Protein AF-0000000081136548 (afdb_homodimer)

Foldseek 3Di:
DQKPKDWDFAWFDALNDIDGLVLVQLLCCQLAVHHRPDPDSPPDDAQAAALLSLLSCLQGGPLSPPDDSNPPPDHADYSVLSNVLSVLLVVLVVVLCVVVVPDDLQVCQQDPVSLVVSLVSSCVVVLVLVPDDDDPNCVNCVVRWDNDPPDICVSVSSSSSSNSNQARAPQVSVVVGVVGTFIWTFIWDDDPPPRQPKIKTKAAQAKKKWKDQQLLRDIFMDSFVLRNLVVVPDDNVPSPCVPDPPPPDPLRFMKMAIADHLVMDMDMDHPGDPPDPARDGGNVCRPDDDADRHDPDGDDDPVRVVRIDGQPPDPQHDHADDDDPFLLLVLLLQQLQLLVVLVVQCVDPHPLVVLLVVVLVLLVVLLVCVLVCVDPDDPQEAAEEEEEDFLQLLLVVLLQVLLCVQFVLHHHDRDYLQQVCQQQQDPDHHDDPPDPDHPVSHDLAAHQYEYEDAFLAASSSVLVQLLSVLRHPRYHYHYQGPVGHGHSRLFQLDQNSSLSSLSSSLVSSLSSLLSQLVALSSCVSRVGLDFLLLSQQLVQQSVLLSVLSCLLSQAHNVSHGHDPLSNLLLLLLLLLLVVVLCLLCLLVVLVVVLVVVVVVVVPDPDPDPCPVCVVVVVVCSVCSSVVSSQVVCVVVVHDSQADQAAEEEEEEEQSVSLQSSLQSNLQLLCQPPDRSRHYHYHYDYLLPCCQVPPLVPQEGRYEYEYEAEDLLAVLCLVVNVSSVVSVVSSQPDYDPRHGHHYAYDAPFDGSHRDRSHFAALSNVVLCVVVVNPPPLPPPDPDDDPPPPPDPDDDDDDDDDDDDDDDDDDDDDDDCPPDPPPVPPCPVSCVSSCVVVVVNPPPPVVVPPPRDDSVVSNVSLVVLVVVLVQLLPVVPDHPPVDPVVVVCVVCCLVVLLVVLVCLVCVLPPVNPQWAALVSQVVSVCVVPVPQDSVRSVVLQCSLPSVNPNTHHSVSSSVSSSPPPPRVVVRPPDQCADPVRDNHSHHDPDSHSCPVVQVVPDPRRRSSVSSVSNSSSSVVCRSSRRSSSSSSSSSSSSVSSSVVSQVVVCVVVVHPPHDRSSDHPPVPSCPSRDDPRRSSSSSVSSVVSSVVVVVVVVVVVCVVVVVVVCCVVVVVPPPPPPDPDPPDPDD/DQKPKDWDFAWFDALNDTDGLVLVQLLCCQLAVHHRPDPDSPDDDAQAAALLSLLSCLQGGPLSDPDDSNPPPQHADYSVLSNVLSVLLVVLVVVLCVVVVPDDLQVCQQDPVSLVVSLVSSCVVVLVLVPDDDDPNCVNCVVRWDNDVPDTCVSVSSSSSSNSNQQVAPQVSVVVRVVGTFIWTFIWDDDPPPRQPKIKTKAAQAKKKWKDQQLQRDIFMDSFVLRRLVVVPDDRVPSPCVPDPPPPDPLRFMKMAIADHLVMDMDMDHPGDPPDPARDGGNVCSPDDDADNHDPDGDDDPVRVVRIHGQPPDPQHDHADDDDPFLLLVLLLQQLQLLVVLVVQCVDPHPLVVLLVVVLVLLVVLLVCVLVVVDPDDPQEAAEEEEEDFLQLLLVVLLQVLLCVQFVLHHHDRDYLQQVCQQQQDPDHHDDPPDPDHPVSHDLAAHQYEYEDAQLAFSSSVLVQLLSVLRHPRYHYHYNGPVGHGHSRLFLLDQNSSLSSLSSSLVSSLSSLLSQLQALLSCVSRVGLDFLLLSQALVQQSVLLSVLSCLLSQAHNVSHGDDPLSNLLLLLLLLLLVVVLCLLCLLVVLVVVLVVVVVVVVPDPDPDPCPVCVVVVVVCSVCSSVVSSQVVCVVLVHDSPADQAAEEEEEEEQSVSLQSSLQSNLQLLCQPPDRSSHYHYHYDYLLPCCQVPPLVPQEGRYEYEYEAEDLLAVLCLVVNVSSVVSVVSSQPDYDPRHGYHYAYDAPFDGSHRDDSHFAALSNVVLCVVVVNPPPLPPPDPDDDDDPPPPPDDDDDDDDDDDDPPDPDDDDDDDDPDDDPPVPPCPVSCVSSCVVVVVNPPPPVVVPPPRDDSVVSNVSLVVLVVVLVQLLPVVPDHPPVDPVVVVCVVCCLVVLLVVLVVLVCVLPVVNPQWAALVSQCVSVCVVPVPQDSVRSVVLQCSLPNVNPNTHHSVSSSVSSSCPPVNVVSRPPPQCADPVRDRHSHHDPDSHSCPVVQVVDDPRRRSSVSSVSNSSSSVVCRSSRRSSSRSSSSSSSSVSSSVVSQVVVCVVVVHPPHDDSSDHPVNPSCVSRDDPRRSSSSSVSSVVSSVVVVVVVVVVVCVVVVVVVCCVPVVPPPPPPPPDPPPDPDD

Sequence (2258 aa):
MLYPFSGDFEFYKIGGKYYDCEAIQDWLVRALHVPMPATVDSAAIAVQGCFALSVRYAVCFELGGDTSPRDASVRYPTMMQYEAIGKIFEKVLDEMVMENRIKTLEQISSSTTKRKNLCEMVKDELMPLFVGDSNSIVSCLENFVTFDEEGGNFDQFVKATGDAFLDNDLLNTVRIFLKNAKGSFGLCVTTSLDAHWQVAMAAKGQTLCIAFYPRKGLICYGSEQAAVKAGLNYVTPQGQSNWGSDFKCVDEDAVRFDLDDLGGEIALLDWGYAGDNEPAVSPPNRALPVCKLMGNAMNKSSSLIKRLVTLENNEFIKPLLDDCDYPVLGDIQDIPKICHNTQEDWKDVGLNRMSSWHLKQCIKRRLKGKVDGSIENHAGQIDILVTGCEVSLWLAEQFVADLQKCFPKLYVKAVSSNKLLGLFGQELSMPTIGFPYSQKGMDLKDPIVLIISHSDGTFAPLACSNLLQSFSSSIFAVCSEWDTQVGVRPAEPCSISVVATHQLLTYIFAQICMTILSDPNFRYVTGSVINERDLQTLERLNADNIKALERIVGVDKQGTKLHDTLLHKEAELRAAGDIWSEHILENAKAYIMTFIYIVVTVTIGYPLISGMQTLLDSEMKDTTTSLAPLIRSSTFGRNKRHRMVGRTVVIGDPCPWVAQSAEAFLSKIFACSYSIAGLNVLRGNPADHLVHRHTHRVVRGSLLVCGRPDGRLTALTTLEASTCLAVNQASSIQSIGGTCESIAIGHNKTIFLESFRPLFLCEKLLAESEGVKTKSNDMALTAAGNLKVTPSAFADDSKGTGSSKSFSLLRKSSTATEGDSLNSSSRLSSLIKRKSSQVTSSDDDNLATHRSSAALIGAYANMEKEAKSKASKVGDHDKFNIDGIIEEMIKERAGVDKYRKIFEEIDVDGSGELDFDEFVEAYKRINPNVSLSQLEQMFKEADLDGGGTLDFDEFVQMAKMPQVEELGKLSVQNRDDRGLAQVMPSEERYFGEELRKTAPKGTGAFLMSQSQHLVMELYESRIASMQRFVAMTVMFHQMGSRVQQFFPNISFGYLGYRMDRTHSIMRIATTASPVSGADVRDRMVELLLRHKIQKAVNLFSRKYIQWRNAKYGISLSRGNTPLSETKSEMLYPFSGDFEFYKIGGKYYDCEAIQDWLVRALHVPMPATVDSAAIAVQGCFALSVRYAVCFELGGDTSPRDASVRYPTMMQYEAIGKIFEKVLDEMVMENRIKTLEQISSSTTKRKNLCEMVKDELMPLFVGDSNSIVSCLENFVTFDEEGGNFDQFVKATGDAFLDNDLLNTVRIFLKNAKGSFGLCVTTSLDAHWQVAMAAKGQTLCIAFYPRKGLICYGSEQAAVKAGLNYVTPQGQSNWGSDFKCVDEDAVRFDLDDLGGEIALLDWGYAGDNEPAVSPPNRALPVCKLMGNAMNKSSSLIKRLVTLENNEFIKPLLDDCDYPVLGDIQDIPKICHNTQEDWKDVGLNRMSSWHLKQCIKRRLKGKVDGSIENHAGQIDILVTGCEVSLWLAEQFVADLQKCFPKLYVKAVSSNKLLGLFGQELSMPTIGFPYSQKGMDLKDPIVLIISHSDGTFAPLACSNLLQSFSSSIFAVCSEWDTQVGVRPAEPCSISVVATHQLLTYIFAQICMTILSDPNFRYVTGSVINERDLQTLERLNADNIKALERIVGVDKQGTKLHDTLLHKEAELRAAGDIWSEHILENAKAYIMTFIYIVVTVTIGYPLISGMQTLLDSEMKDTTTSLAPLIRSSTFGRNKRHRMVGRTVVIGDPCPWVAQSAEAFLSKIFACSYSIAGLNVLRGNPADHLVHRHTHRVVRGSLLVCGRPDGRLTALTTLEASTCLAVNQASSIQSIGGTCESIAIGHNKTIFLESFRPLFLCEKLLAESEGVKTKSNDMALTAAGNLKVTPSAFADDSKGTGSSKSFSLLRKSSTATEGDSLNSSSRLSSLIKRKSSQVTSSDDDNLATHRSSAALIGAYANMEKEAKSKASKVGDHDKFNIDGIIEEMIKERAGVDKYRKIFEEIDVDGSGELDFDEFVEAYKRINPNVSLSQLEQMFKEADLDGGGTLDFDEFVQMAKMPQVEELGKLSVQNRDDRGLAQVMPSEERYFGEELRKTAPKGTGAFLMSQSQHLVMELYESRIASMQRFVAMTVMFHQMGSRVQQFFPNISFGYLGYRMDRTHSIMRIATTASPVSGADVRDRMVELLLRHKIQKAVNLFSRKYIQWRNAKYGISLSRGNTPLSETKSE

Nearest PDB structures (foldseek):
  2aao-assembly3_A  TM=7.465E-01  e=2.586E-02  Arabidopsis thaliana
  3e3r-assembly2_B  TM=7.032E-01  e=3.533E-02  Homo sapiens
  1a2x-assembly1_A  TM=5.714E-01  e=5.046E-02  Oryctolagus cuniculus
  4ohp-assembly1_A  TM=4.577E-01  e=5.939E-03  Homo sapiens
  3t3u-assembly1_A  TM=5.244E-01  e=1.471E-01  Toxoplasma gondii

Radius of gyration: 42.16 Å; Cα contacts (8 Å, |Δi|>4): 3609; chains: 2; bounding box: 130×146×115 Å

Structure (mmCIF, N/CA/C/O backbone):
data_AF-0000000081136548-model_v1
#
loop_
_entity.id
_entity.type
_entity.pdbx_description
1 polymer 'EF-hand domain-containing protein'
#
loop_
_atom_site.group_PDB
_atom_site.id
_atom_site.type_symbol
_atom_site.label_atom_id
_atom_site.label_alt_id
_atom_site.label_comp_id
_atom_site.label_asym_id
_atom_site.label_entity_id
_atom_site.label_seq_id
_atom_site.pdbx_PDB_ins_code
_atom_site.Cartn_x
_atom_site.Cartn_y
_atom_site.Cartn_z
_atom_site.occupancy
_atom_site.B_iso_or_equiv
_atom_site.auth_seq_id
_atom_site.auth_comp_id
_atom_site.auth_asym_id
_atom_site.auth_atom_id
_atom_site.pdbx_PDB_model_num
ATOM 1 N N . MET A 1 1 ? -8.266 -45.969 -10.516 1 27.8 1 MET A N 1
ATOM 2 C CA . MET A 1 1 ? -7.23 -45.344 -9.711 1 27.8 1 MET A CA 1
ATOM 3 C C . MET A 1 1 ? -7.758 -44.062 -9.078 1 27.8 1 MET A C 1
ATOM 5 O O . MET A 1 1 ? -8.406 -43.25 -9.75 1 27.8 1 MET A O 1
ATOM 9 N N . LEU A 1 2 ? -8 -44.125 -7.859 1 37.31 2 LEU A N 1
ATOM 10 C CA . LEU A 1 2 ? -8.414 -42.969 -7.109 1 37.31 2 LEU A CA 1
ATOM 11 C C . LEU A 1 2 ? -7.215 -42.062 -6.781 1 37.31 2 LEU A C 1
ATOM 13 O O . LEU A 1 2 ? -6.172 -42.562 -6.344 1 37.31 2 LEU A O 1
ATOM 17 N N . TYR A 1 3 ? -6.996 -40.875 -7.379 1 41.59 3 TYR A N 1
ATOM 18 C CA . TYR A 1 3 ? -5.871 -39.969 -7.176 1 41.59 3 TYR A CA 1
ATOM 19 C C . TYR A 1 3 ? -6.246 -38.875 -6.207 1 41.59 3 TYR A C 1
ATOM 21 O O . TYR A 1 3 ? -7.074 -38 -6.527 1 41.59 3 TYR A O 1
ATOM 29 N N . PRO A 1 4 ? -6.027 -39.25 -4.93 1 39.19 4 PRO A N 1
ATOM 30 C CA . PRO A 1 4 ? -6.039 -37.969 -4.211 1 39.19 4 PRO A CA 1
ATOM 31 C C . PRO A 1 4 ? -4.957 -37.031 -4.695 1 39.19 4 PRO A C 1
ATOM 33 O O . PRO A 1 4 ? -3.795 -37.406 -4.836 1 39.19 4 PRO A O 1
ATOM 36 N N . PHE A 1 5 ? -5.23 -36 -5.539 1 47.62 5 PHE A N 1
ATOM 37 C CA . PHE A 1 5 ? -4.359 -35.062 -6.211 1 47.62 5 PHE A CA 1
ATOM 38 C C . PHE A 1 5 ? -4.332 -33.719 -5.457 1 47.62 5 PHE A C 1
ATOM 40 O O . PHE A 1 5 ? -5.379 -33.188 -5.094 1 47.62 5 PHE A O 1
ATOM 47 N N . SER A 1 6 ? -3.053 -33.625 -4.781 1 52.97 6 SER A N 1
ATOM 48 C CA . SER A 1 6 ? -2.824 -32.25 -4.363 1 52.97 6 SER A CA 1
ATOM 49 C C . SER A 1 6 ? -1.881 -31.547 -5.32 1 52.97 6 SER A C 1
ATOM 51 O O . SER A 1 6 ? -0.843 -32.094 -5.703 1 52.97 6 SER A O 1
ATOM 53 N N . GLY A 1 7 ? -2.344 -30.656 -6.156 1 58.78 7 GLY A N 1
ATOM 54 C CA . GLY A 1 7 ? -1.501 -29.859 -7.039 1 58.78 7 GLY A CA 1
ATOM 55 C C . GLY A 1 7 ? -2.258 -29.266 -8.211 1 58.78 7 GLY A C 1
ATOM 56 O O . GLY A 1 7 ? -3.482 -29.141 -8.164 1 58.78 7 GLY A O 1
ATOM 57 N N . ASP A 1 8 ? -1.451 -28.672 -9.109 1 70.25 8 ASP A N 1
ATOM 58 C CA . ASP A 1 8 ? -2 -28.016 -10.297 1 70.25 8 ASP A CA 1
ATOM 59 C C . ASP A 1 8 ? -1.485 -28.672 -11.578 1 70.25 8 ASP A C 1
ATOM 61 O O . ASP A 1 8 ? -0.276 -28.719 -11.812 1 70.25 8 ASP A O 1
ATOM 65 N N . PHE A 1 9 ? -2.416 -29.312 -12.266 1 76.44 9 PHE A N 1
ATOM 66 C CA . PHE A 1 9 ? -2.094 -29.875 -13.57 1 76.44 9 PHE A CA 1
ATOM 67 C C . PHE A 1 9 ? -2.256 -28.844 -14.672 1 76.44 9 PHE A C 1
ATOM 69 O O . PHE A 1 9 ? -3.369 -28.391 -14.961 1 76.44 9 PHE A O 1
ATOM 76 N N . GLU A 1 10 ? -1.132 -28.547 -15.266 1 77.75 10 GLU A N 1
ATOM 77 C CA . GLU A 1 10 ? -1.186 -27.438 -16.203 1 77.75 10 GLU A CA 1
ATOM 78 C C . GLU A 1 10 ? -1.072 -27.906 -17.641 1 77.75 10 GLU A C 1
ATOM 80 O O . GLU A 1 10 ? -1.885 -27.531 -18.5 1 77.75 10 GLU A O 1
ATOM 85 N N . PHE A 1 11 ? 0.031 -28.719 -17.906 1 82.12 11 PHE A N 1
ATOM 86 C CA . PHE A 1 11 ? 0.291 -29.141 -19.281 1 82.12 11 PHE A CA 1
ATOM 87 C C . PHE A 1 11 ? 0.66 -30.609 -19.344 1 82.12 11 PHE A C 1
ATOM 89 O O . PHE A 1 11 ? 1.116 -31.188 -18.359 1 82.12 11 PHE A O 1
ATOM 96 N N . TYR A 1 12 ? 0.418 -31.172 -20.375 1 84.75 12 TYR A N 1
ATOM 97 C CA . TYR A 1 12 ? 0.841 -32.531 -20.656 1 84.75 12 TYR A CA 1
ATOM 98 C C . TYR A 1 12 ? 1.449 -32.625 -22.047 1 84.75 12 TYR A C 1
ATOM 100 O O . TYR A 1 12 ? 0.961 -32 -23 1 84.75 12 TYR A O 1
ATOM 108 N N . LYS A 1 13 ? 2.459 -33.406 -22.109 1 84.94 13 LYS A N 1
ATOM 109 C CA . LYS A 1 13 ? 3.199 -33.531 -23.359 1 84.94 13 LYS A CA 1
ATOM 110 C C . LYS A 1 13 ? 2.703 -34.719 -24.172 1 84.94 13 LYS A C 1
ATOM 112 O O . LYS A 1 13 ? 2.668 -35.844 -23.688 1 84.94 13 LYS A O 1
ATOM 117 N N . ILE A 1 14 ? 2.252 -34.469 -25.375 1 82.81 14 ILE A N 1
ATOM 118 C CA . ILE A 1 14 ? 1.862 -35.5 -26.344 1 82.81 14 ILE A CA 1
ATOM 119 C C . ILE A 1 14 ? 2.598 -35.281 -27.656 1 82.81 14 ILE A C 1
ATOM 121 O O . ILE A 1 14 ? 2.568 -34.188 -28.219 1 82.81 14 ILE A O 1
ATOM 125 N N . GLY A 1 15 ? 3.248 -36.219 -28.188 1 76.25 15 GLY A N 1
ATOM 126 C CA . GLY A 1 15 ? 3.973 -36.094 -29.438 1 76.25 15 GLY A CA 1
ATOM 127 C C . GLY A 1 15 ? 5.062 -35.062 -29.406 1 76.25 15 GLY A C 1
ATOM 128 O O . GLY A 1 15 ? 5.238 -34.312 -30.375 1 76.25 15 GLY A O 1
ATOM 129 N N . GLY A 1 16 ? 5.586 -34.781 -28.188 1 76 16 GLY A N 1
ATOM 130 C CA . GLY A 1 16 ? 6.684 -33.844 -28.047 1 76 16 GLY A CA 1
ATOM 131 C C . GLY A 1 16 ? 6.223 -32.406 -27.797 1 76 16 GLY A C 1
ATOM 132 O O . GLY A 1 16 ? 7.039 -31.531 -27.578 1 76 16 GLY A O 1
ATOM 133 N N . LYS A 1 17 ? 4.898 -32.188 -27.875 1 79.69 17 LYS A N 1
ATOM 134 C CA . LYS A 1 17 ? 4.359 -30.844 -27.672 1 79.69 17 LYS A CA 1
ATOM 135 C C . LYS A 1 17 ? 3.508 -30.781 -26.406 1 79.69 17 LYS A C 1
ATOM 137 O O . LYS A 1 17 ? 2.869 -31.781 -26.031 1 79.69 17 LYS A O 1
ATOM 142 N N . TYR A 1 18 ? 3.566 -29.656 -25.766 1 82.19 18 TYR A N 1
ATOM 143 C CA . TYR A 1 18 ? 2.783 -29.469 -24.562 1 82.19 18 TYR A CA 1
ATOM 144 C C . TYR A 1 18 ? 1.4 -28.922 -24.875 1 82.19 18 TYR A C 1
ATOM 146 O O . TYR A 1 18 ? 1.263 -28.016 -25.703 1 82.19 18 TYR A O 1
ATOM 154 N N . TYR A 1 19 ? 0.401 -29.5 -24.281 1 83.31 19 TYR A N 1
ATOM 155 C CA . TYR A 1 19 ? -0.98 -29.047 -24.391 1 83.31 19 TYR A CA 1
ATOM 156 C C . TYR A 1 19 ? -1.551 -28.688 -23.031 1 83.31 19 TYR A C 1
ATOM 158 O O . TYR A 1 19 ? -1.219 -29.312 -22.031 1 83.31 19 TYR A O 1
ATOM 166 N N . ASP A 1 20 ? -2.359 -27.703 -23.016 1 80.44 20 ASP A N 1
ATOM 167 C CA . ASP A 1 20 ? -2.938 -27.25 -21.766 1 80.44 20 ASP A CA 1
ATOM 168 C C . ASP A 1 20 ? -3.984 -28.234 -21.25 1 80.44 20 ASP A C 1
ATOM 170 O O . ASP A 1 20 ? -4.465 -29.078 -22 1 80.44 20 ASP A O 1
ATOM 174 N N . CYS A 1 21 ? -4.312 -28.078 -19.969 1 79 21 CYS A N 1
ATOM 175 C CA . CYS A 1 21 ? -5.219 -29 -19.297 1 79 21 CYS A CA 1
ATOM 176 C C . CYS A 1 21 ? -6.574 -29.047 -19.984 1 79 21 CYS A C 1
ATOM 178 O O . CYS A 1 21 ? -7.184 -30.109 -20.109 1 79 21 CYS A O 1
ATOM 180 N N . GLU A 1 22 ? -7.035 -27.953 -20.547 1 75.94 22 GLU A N 1
ATOM 181 C CA . GLU A 1 22 ? -8.336 -27.906 -21.219 1 75.94 22 GLU A CA 1
ATOM 182 C C . GLU A 1 22 ? -8.32 -28.719 -22.5 1 75.94 22 GLU A C 1
ATOM 184 O O . GLU A 1 22 ? -9.273 -29.438 -22.797 1 75.94 22 GLU A O 1
ATOM 189 N N . ALA A 1 23 ? -7.277 -28.547 -23.188 1 80.56 23 ALA A N 1
ATOM 190 C CA . ALA A 1 23 ? -7.137 -29.312 -24.422 1 80.56 23 ALA A CA 1
ATOM 191 C C . ALA A 1 23 ? -7.055 -30.812 -24.156 1 80.56 23 ALA A C 1
ATOM 193 O O . ALA A 1 23 ? -7.602 -31.609 -24.906 1 80.56 23 ALA A O 1
ATOM 194 N N . ILE A 1 24 ? -6.453 -31.125 -23.047 1 81.81 24 ILE A N 1
ATOM 195 C CA . ILE A 1 24 ? -6.281 -32.531 -22.703 1 81.81 24 ILE A CA 1
ATOM 196 C C . ILE A 1 24 ? -7.609 -33.125 -22.234 1 81.81 24 ILE A C 1
ATOM 198 O O . ILE A 1 24 ? -7.945 -34.25 -22.562 1 81.81 24 ILE A O 1
ATOM 202 N N . GLN A 1 25 ? -8.305 -32.344 -21.5 1 79.31 25 GLN A N 1
ATOM 203 C CA . GLN A 1 25 ? -9.609 -32.812 -21.016 1 79.31 25 GLN A CA 1
ATOM 204 C C . GLN A 1 25 ? -10.562 -33.062 -22.188 1 79.31 25 GLN A C 1
ATOM 206 O O . GLN A 1 25 ? -11.297 -34.031 -22.203 1 79.31 25 GLN A O 1
ATOM 211 N N . ASP A 1 26 ? -10.547 -32.156 -23.156 1 81.56 26 ASP A N 1
ATOM 212 C CA . ASP A 1 26 ? -11.375 -32.344 -24.344 1 81.56 26 ASP A CA 1
ATOM 213 C C . ASP A 1 26 ? -10.922 -33.562 -25.156 1 81.56 26 ASP A C 1
ATOM 215 O O . ASP A 1 26 ? -11.75 -34.281 -25.719 1 81.56 26 ASP A O 1
ATOM 219 N N . TRP A 1 27 ? -9.68 -33.688 -25.219 1 83.88 27 TRP A N 1
ATOM 220 C CA . TRP A 1 27 ? -9.102 -34.812 -25.953 1 83.88 27 TRP A CA 1
ATOM 221 C C . TRP A 1 27 ? -9.445 -36.125 -25.281 1 83.88 27 TRP A C 1
ATOM 223 O O . TRP A 1 27 ? -9.734 -37.125 -25.969 1 83.88 27 TRP A O 1
ATOM 233 N N . LEU A 1 28 ? -9.438 -36.156 -23.953 1 82.12 28 LEU A N 1
ATOM 234 C CA . LEU A 1 28 ? -9.727 -37.406 -23.219 1 82.12 28 LEU A CA 1
ATOM 235 C C . LEU A 1 28 ? -11.164 -37.844 -23.453 1 82.12 28 LEU A C 1
ATOM 237 O O . LEU A 1 28 ? -11.445 -39.062 -23.5 1 82.12 28 LEU A O 1
ATOM 241 N N . VAL A 1 29 ? -12.055 -36.906 -23.594 1 83.31 29 VAL A N 1
ATOM 242 C CA . VAL A 1 29 ? -13.445 -37.219 -23.859 1 83.31 29 VAL A CA 1
ATOM 243 C C . VAL A 1 29 ? -13.547 -37.938 -25.219 1 83.31 29 VAL A C 1
ATOM 245 O O . VAL A 1 29 ? -14.305 -38.906 -25.375 1 83.31 29 VAL A O 1
ATOM 248 N N . ARG A 1 30 ? -12.789 -37.531 -26.172 1 84.5 30 ARG A N 1
ATOM 249 C CA . ARG A 1 30 ? -12.82 -38.094 -27.516 1 84.5 30 ARG A CA 1
ATOM 250 C C . ARG A 1 30 ? -12.062 -39.438 -27.547 1 84.5 30 ARG A C 1
ATOM 252 O O . ARG A 1 30 ? -12.492 -40.375 -28.219 1 84.5 30 ARG A O 1
ATOM 259 N N . ALA A 1 31 ? -11.008 -39.5 -26.812 1 84.25 31 ALA A N 1
ATOM 260 C CA . ALA A 1 31 ? -10.156 -40.688 -26.844 1 84.25 31 ALA A CA 1
ATOM 261 C C . ALA A 1 31 ? -10.805 -41.812 -26.078 1 84.25 31 ALA A C 1
ATOM 263 O O . ALA A 1 31 ? -10.625 -43 -26.438 1 84.25 31 ALA A O 1
ATOM 264 N N . LEU A 1 32 ? -11.523 -41.469 -24.953 1 83.94 32 LEU A N 1
ATOM 265 C CA . LEU A 1 32 ? -12.094 -42.5 -24.094 1 83.94 32 LEU A CA 1
ATOM 266 C C . LEU A 1 32 ? -13.562 -42.719 -24.422 1 83.94 32 LEU A C 1
ATOM 268 O O . LEU A 1 32 ? -14.141 -43.75 -24.031 1 83.94 32 LEU A O 1
ATOM 272 N N . HIS A 1 33 ? -14.195 -41.812 -25.125 1 83.5 33 HIS A N 1
ATOM 273 C CA . HIS A 1 33 ? -15.609 -41.875 -25.484 1 83.5 33 HIS A CA 1
ATOM 274 C C . HIS A 1 33 ? -16.5 -41.844 -24.234 1 83.5 33 HIS A C 1
ATOM 276 O O . HIS A 1 33 ? -17.5 -42.562 -24.172 1 83.5 33 HIS A O 1
ATOM 282 N N . VAL A 1 34 ? -15.984 -41.219 -23.219 1 81.62 34 VAL A N 1
ATOM 283 C CA . VAL A 1 34 ? -16.719 -41 -21.984 1 81.62 34 VAL A CA 1
ATOM 284 C C . VAL A 1 34 ? -16.766 -39.531 -21.656 1 81.62 34 VAL A C 1
ATOM 286 O O . VAL A 1 34 ? -15.781 -38.812 -21.859 1 81.62 34 VAL A O 1
ATOM 289 N N . PRO A 1 35 ? -17.891 -39.094 -21.344 1 80.19 35 PRO A N 1
ATOM 290 C CA . PRO A 1 35 ? -17.969 -37.688 -20.984 1 80.19 35 PRO A CA 1
ATOM 291 C C . PRO A 1 35 ? -17.141 -37.344 -19.75 1 80.19 35 PRO A C 1
ATOM 293 O O . PRO A 1 35 ? -16.859 -38.219 -18.938 1 80.19 35 PRO A O 1
ATOM 296 N N . MET A 1 36 ? -16.75 -36.125 -19.703 1 76.44 36 MET A N 1
ATOM 297 C CA . MET A 1 36 ? -15.938 -35.656 -18.578 1 76.44 36 MET A CA 1
ATOM 298 C C . MET A 1 36 ? -16.703 -35.781 -17.266 1 76.44 36 MET A C 1
ATOM 300 O O . MET A 1 36 ? -17.828 -35.312 -17.141 1 76.44 36 MET A O 1
ATOM 304 N N . PRO A 1 37 ? -16.078 -36.5 -16.375 1 67 37 PRO A N 1
ATOM 305 C CA . PRO A 1 37 ? -16.797 -36.719 -15.109 1 67 37 PRO A CA 1
ATOM 306 C C . PRO A 1 37 ? -16.938 -35.406 -14.312 1 67 37 PRO A C 1
ATOM 308 O O . PRO A 1 37 ? -17.938 -35.219 -13.602 1 67 37 PRO A O 1
ATOM 311 N N . ALA A 1 38 ? -15.859 -34.719 -14.172 1 64.5 38 ALA A N 1
ATOM 312 C CA . ALA A 1 38 ? -15.867 -33.438 -13.453 1 64.5 38 ALA A CA 1
ATOM 313 C C . ALA A 1 38 ? -14.922 -32.438 -14.109 1 64.5 38 ALA A C 1
ATOM 315 O O . ALA A 1 38 ? -14.016 -32.812 -14.852 1 64.5 38 ALA A O 1
ATOM 316 N N . THR A 1 39 ? -15.188 -31.281 -13.992 1 62.72 39 THR A N 1
ATOM 317 C CA . THR A 1 39 ? -14.375 -30.234 -14.602 1 62.72 39 THR A CA 1
ATOM 318 C C . THR A 1 39 ? -13.164 -29.922 -13.727 1 62.72 39 THR A C 1
ATOM 320 O O . THR A 1 39 ? -12.5 -28.891 -13.922 1 62.72 39 THR A O 1
ATOM 323 N N . VAL A 1 40 ? -12.883 -30.875 -12.805 1 62 40 VAL A N 1
ATOM 324 C CA . VAL A 1 40 ? -11.75 -30.594 -11.93 1 62 40 VAL A CA 1
ATOM 325 C C . VAL A 1 40 ? -10.477 -31.203 -12.516 1 62 40 VAL A C 1
ATOM 327 O O . VAL A 1 40 ? -10.547 -32.094 -13.375 1 62 40 VAL A O 1
ATOM 330 N N . ASP A 1 41 ? -9.391 -30.688 -12.312 1 58.88 41 ASP A N 1
ATOM 331 C CA . ASP A 1 41 ? -8.109 -31.141 -12.852 1 58.88 41 ASP A CA 1
ATOM 332 C C . ASP A 1 41 ? -7.812 -32.562 -12.414 1 58.88 41 ASP A C 1
ATOM 334 O O . ASP A 1 41 ? -7.016 -33.281 -13.047 1 58.88 41 ASP A O 1
ATOM 338 N N . SER A 1 42 ? -8.367 -33.312 -11.312 1 54.56 42 SER A N 1
ATOM 339 C CA . SER A 1 42 ? -7.945 -34.594 -10.766 1 54.56 42 SER A CA 1
ATOM 340 C C . SER A 1 42 ? -8.523 -35.75 -11.578 1 54.56 42 SER A C 1
ATOM 342 O O . SER A 1 42 ? -8.211 -36.906 -11.312 1 54.56 42 SER A O 1
ATOM 344 N N . ALA A 1 43 ? -9.336 -35.969 -12.523 1 47.91 43 ALA A N 1
ATOM 345 C CA . ALA A 1 43 ? -9.867 -37.25 -12.977 1 47.91 43 ALA A CA 1
ATOM 346 C C . ALA A 1 43 ? -8.812 -38.031 -13.75 1 47.91 43 ALA A C 1
ATOM 348 O O . ALA A 1 43 ? -8.977 -39.25 -13.992 1 47.91 43 ALA A O 1
ATOM 349 N N . ALA A 1 44 ? -7.73 -37.969 -14.266 1 44.06 44 ALA A N 1
ATOM 350 C CA . ALA A 1 44 ? -7.484 -38.688 -15.516 1 44.06 44 ALA A CA 1
ATOM 351 C C . ALA A 1 44 ? -6.848 -40.062 -15.25 1 44.06 44 ALA A C 1
ATOM 353 O O . ALA A 1 44 ? -7.113 -41.031 -15.961 1 44.06 44 ALA A O 1
ATOM 354 N N . ILE A 1 45 ? -5.766 -40.688 -14.68 1 43.28 45 ILE A N 1
ATOM 355 C CA . ILE A 1 45 ? -4.816 -41.562 -15.383 1 43.28 45 ILE A CA 1
ATOM 356 C C . ILE A 1 45 ? -5.129 -43.031 -15.094 1 43.28 45 ILE A C 1
ATOM 358 O O . ILE A 1 45 ? -5.23 -43.406 -13.93 1 43.28 45 ILE A O 1
ATOM 362 N N . ALA A 1 46 ? -5.938 -44 -15.734 1 45.12 46 ALA A N 1
ATOM 363 C CA . ALA A 1 46 ? -6.078 -45.406 -15.359 1 45.12 46 ALA A CA 1
ATOM 364 C C . ALA A 1 46 ? -5.281 -46.312 -16.297 1 45.12 46 ALA A C 1
ATOM 366 O O . ALA A 1 46 ? -5.359 -46.156 -17.516 1 45.12 46 ALA A O 1
ATOM 367 N N . VAL A 1 47 ? -4.148 -47.156 -16.141 1 46.31 47 VAL A N 1
ATOM 368 C CA . VAL A 1 47 ? -3.475 -47.938 -17.172 1 46.31 47 VAL A CA 1
ATOM 369 C C . VAL A 1 47 ? -3.51 -49.406 -16.812 1 46.31 47 VAL A C 1
ATOM 371 O O . VAL A 1 47 ? -3.051 -50.25 -17.594 1 46.31 47 VAL A O 1
ATOM 374 N N . GLN A 1 48 ? -4.094 -50.375 -16.062 1 53.91 48 GLN A N 1
ATOM 375 C CA . GLN A 1 48 ? -3.35 -51.562 -15.656 1 53.91 48 GLN A CA 1
ATOM 376 C C . GLN A 1 48 ? -3.814 -52.812 -16.438 1 53.91 48 GLN A C 1
ATOM 378 O O . GLN A 1 48 ? -4.965 -53.219 -16.312 1 53.91 48 GLN A O 1
ATOM 383 N N . GLY A 1 49 ? -2.988 -53.75 -17.344 1 61.03 49 GLY A N 1
ATOM 384 C CA . GLY A 1 49 ? -2.875 -55.156 -17.703 1 61.03 49 GLY A CA 1
ATOM 385 C C . GLY A 1 49 ? -3.846 -55.594 -18.781 1 61.03 49 GLY A C 1
ATOM 386 O O . GLY A 1 49 ? -4.215 -56.75 -18.891 1 61.03 49 GLY A O 1
ATOM 387 N N . CYS A 1 50 ? -4.414 -54.938 -19.562 1 76.56 50 CYS A N 1
ATOM 388 C CA . CYS A 1 50 ? -5.363 -55.219 -20.641 1 76.56 50 CYS A CA 1
ATOM 389 C C . CYS A 1 50 ? -4.824 -54.75 -21.984 1 76.56 50 CYS A C 1
ATOM 391 O O . CYS A 1 50 ? -4.469 -53.562 -22.141 1 76.56 50 CYS A O 1
ATOM 393 N N . PHE A 1 51 ? -4.75 -55.844 -22.953 1 83.88 51 PHE A N 1
ATOM 394 C CA . PHE A 1 51 ? -4.215 -55.5 -24.266 1 83.88 51 PHE A CA 1
ATOM 395 C C . PHE A 1 51 ? -5.051 -54.406 -24.922 1 83.88 51 PHE A C 1
ATOM 397 O O . PHE A 1 51 ? -4.516 -53.562 -25.609 1 83.88 51 PHE A O 1
ATOM 404 N N . ALA A 1 52 ? -6.285 -54.531 -24.734 1 84.75 52 ALA A N 1
ATOM 405 C CA . ALA A 1 52 ? -7.145 -53.5 -25.328 1 84.75 52 ALA A CA 1
ATOM 406 C C . ALA A 1 52 ? -6.715 -52.125 -24.891 1 84.75 52 ALA A C 1
ATOM 408 O O . ALA A 1 52 ? -6.629 -51.188 -25.703 1 84.75 52 ALA A O 1
ATOM 409 N N . LEU A 1 53 ? -6.438 -52 -23.672 1 84.5 53 LEU A N 1
ATOM 410 C CA . LEU A 1 53 ? -6.016 -50.719 -23.141 1 84.5 53 LEU A CA 1
ATOM 411 C C . LEU A 1 53 ? -4.598 -50.375 -23.578 1 84.5 53 LEU A C 1
ATOM 413 O O . LEU A 1 53 ? -4.27 -49.188 -23.766 1 84.5 53 LEU A O 1
ATOM 417 N N . SER A 1 54 ? -3.83 -51.312 -23.766 1 87.44 54 SER A N 1
ATOM 418 C CA . SER A 1 54 ? -2.471 -51.125 -24.25 1 87.44 54 SER A CA 1
ATOM 419 C C . SER A 1 54 ? -2.473 -50.625 -25.703 1 87.44 54 SER A C 1
ATOM 421 O O . SER A 1 54 ? -1.626 -49.812 -26.078 1 87.44 54 SER A O 1
ATOM 423 N N . VAL A 1 55 ? -3.365 -51.188 -26.453 1 86.69 55 VAL A N 1
ATOM 424 C CA . VAL A 1 55 ? -3.521 -50.719 -27.828 1 86.69 55 VAL A CA 1
ATOM 425 C C . VAL A 1 55 ? -3.949 -49.25 -27.828 1 86.69 55 VAL A C 1
ATOM 427 O O . VAL A 1 55 ? -3.439 -48.469 -28.625 1 86.69 55 VAL A O 1
ATOM 430 N N . ARG A 1 56 ? -4.809 -48.969 -27.031 1 86.19 56 ARG A N 1
ATOM 431 C CA . ARG A 1 56 ? -5.254 -47.594 -26.906 1 86.19 56 ARG A CA 1
ATOM 432 C C . ARG A 1 56 ? -4.094 -46.656 -26.531 1 86.19 56 ARG A C 1
ATOM 434 O O . ARG A 1 56 ? -3.979 -45.562 -27.031 1 86.19 56 ARG A O 1
ATOM 441 N N . TYR A 1 57 ? -3.322 -47.031 -25.562 1 86.25 57 TYR A N 1
ATOM 442 C CA . TYR A 1 57 ? -2.154 -46.25 -25.156 1 86.25 57 TYR A CA 1
ATOM 443 C C . TYR A 1 57 ? -1.23 -45.969 -26.328 1 86.25 57 TYR A C 1
ATOM 445 O O . TYR A 1 57 ? -0.745 -44.875 -26.5 1 86.25 57 TYR A O 1
ATOM 453 N N . ALA A 1 58 ? -0.992 -47 -27.094 1 84.94 58 ALA A N 1
ATOM 454 C CA . ALA A 1 58 ? -0.095 -46.844 -28.25 1 84.94 58 ALA A CA 1
ATOM 455 C C . ALA A 1 58 ? -0.65 -45.875 -29.266 1 84.94 58 ALA A C 1
ATOM 457 O O . ALA A 1 58 ? 0.092 -45.031 -29.812 1 84.94 58 ALA A O 1
ATOM 458 N N . VAL A 1 59 ? -1.921 -45.906 -29.438 1 83.94 59 VAL A N 1
ATOM 459 C CA . VAL A 1 59 ? -2.564 -45.031 -30.422 1 83.94 59 VAL A CA 1
ATOM 460 C C . VAL A 1 59 ? -2.568 -43.594 -29.906 1 83.94 59 VAL A C 1
ATOM 462 O O . VAL A 1 59 ? -2.314 -42.656 -30.672 1 83.94 59 VAL A O 1
ATOM 465 N N . CYS A 1 60 ? -2.742 -43.438 -28.688 1 82.38 60 CYS A N 1
ATOM 466 C CA . CYS A 1 60 ? -2.959 -42.094 -28.141 1 82.38 60 CYS A CA 1
ATOM 467 C C . CYS A 1 60 ? -1.632 -41.438 -27.812 1 82.38 60 CYS A C 1
ATOM 469 O O . CYS A 1 60 ? -1.495 -40.219 -27.969 1 82.38 60 CYS A O 1
ATOM 471 N N . PHE A 1 61 ? -0.6 -42.031 -27.422 1 83 61 PHE A N 1
ATOM 472 C CA . PHE A 1 61 ? 0.561 -41.344 -26.859 1 83 61 PHE A CA 1
ATOM 473 C C . PHE A 1 61 ? 1.809 -41.625 -27.688 1 83 61 PHE A C 1
ATOM 475 O O . PHE A 1 61 ? 2.748 -40.844 -27.688 1 83 61 PHE A O 1
ATOM 482 N N . GLU A 1 62 ? 1.932 -42.75 -28.266 1 75.62 62 GLU A N 1
ATOM 483 C CA . GLU A 1 62 ? 3.215 -43.125 -28.844 1 75.62 62 GLU A CA 1
ATOM 484 C C . GLU A 1 62 ? 3.234 -42.875 -30.359 1 75.62 62 GLU A C 1
ATOM 486 O O . GLU A 1 62 ? 4.301 -42.719 -30.953 1 75.62 62 GLU A O 1
ATOM 491 N N . LEU A 1 63 ? 2.096 -43 -30.969 1 72.56 63 LEU A N 1
ATOM 492 C CA . LEU A 1 63 ? 2.094 -42.875 -32.438 1 72.56 63 LEU A CA 1
ATOM 493 C C . LEU A 1 63 ? 2.012 -41.406 -32.844 1 72.56 63 LEU A C 1
ATOM 495 O O . LEU A 1 63 ? 1.123 -40.688 -32.406 1 72.56 63 LEU A O 1
ATOM 499 N N . GLY A 1 64 ? 2.893 -40.438 -32.5 1 56.75 64 GLY A N 1
ATOM 500 C CA . GLY A 1 64 ? 3.141 -39.031 -32.781 1 56.75 64 GLY A CA 1
ATOM 501 C C . GLY A 1 64 ? 2.506 -38.562 -34.062 1 56.75 64 GLY A C 1
ATOM 502 O O . GLY A 1 64 ? 3.084 -37.75 -34.781 1 56.75 64 GLY A O 1
ATOM 503 N N . GLY A 1 65 ? 1.59 -39.25 -34.562 1 52.72 65 GLY A N 1
ATOM 504 C CA . GLY A 1 65 ? 1.265 -38.719 -35.906 1 52.72 65 GLY A CA 1
ATOM 505 C C . GLY A 1 65 ? 0.8 -37.281 -35.875 1 52.72 65 GLY A C 1
ATOM 506 O O . GLY A 1 65 ? 0.866 -36.625 -34.812 1 52.72 65 GLY A O 1
ATOM 507 N N . ASP A 1 66 ? 0.514 -36.656 -37.031 1 55.09 66 ASP A N 1
ATOM 508 C CA . ASP A 1 66 ? 0.059 -35.312 -37.375 1 55.09 66 ASP A CA 1
ATOM 509 C C . ASP A 1 66 ? -1.223 -34.938 -36.656 1 55.09 66 ASP A C 1
ATOM 511 O O . ASP A 1 66 ? -1.824 -33.906 -36.906 1 55.09 66 ASP A O 1
ATOM 515 N N . THR A 1 67 ? -1.651 -35.781 -35.688 1 60.72 67 THR A N 1
ATOM 516 C CA . THR A 1 67 ? -2.955 -35.438 -35.125 1 60.72 67 THR A CA 1
ATOM 517 C C . THR A 1 67 ? -2.797 -34.656 -33.812 1 60.72 67 THR A C 1
ATOM 519 O O . THR A 1 67 ? -2.207 -35.156 -32.875 1 60.72 67 THR A O 1
ATOM 522 N N . SER A 1 68 ? -3.146 -33.438 -33.844 1 71.31 68 SER A N 1
ATOM 523 C CA . SER A 1 68 ? -3.137 -32.531 -32.688 1 71.31 68 SER A CA 1
ATOM 524 C C . SER A 1 68 ? -4.348 -32.781 -31.797 1 71.31 68 SER A C 1
ATOM 526 O O . SER A 1 68 ? -5.461 -32.969 -32.281 1 71.31 68 SER A O 1
ATOM 528 N N . PRO A 1 69 ? -4.062 -33.062 -30.469 1 75.31 69 PRO A N 1
ATOM 529 C CA . PRO A 1 69 ? -5.18 -33.188 -29.531 1 75.31 69 PRO A CA 1
ATOM 530 C C . PRO A 1 69 ? -6.215 -32.062 -29.703 1 75.31 69 PRO A C 1
ATOM 532 O O . PRO A 1 69 ? -7.355 -32.219 -29.25 1 75.31 69 PRO A O 1
ATOM 535 N N . ARG A 1 70 ? -5.84 -31.062 -30.344 1 76.12 70 ARG A N 1
ATOM 536 C CA . ARG A 1 70 ? -6.766 -29.953 -30.516 1 76.12 70 ARG A CA 1
ATOM 537 C C . ARG A 1 70 ? -7.652 -30.156 -31.734 1 76.12 70 ARG A C 1
ATOM 539 O O . ARG A 1 70 ? -8.68 -29.484 -31.891 1 76.12 70 ARG A O 1
ATOM 546 N N . ASP A 1 71 ? -7.293 -31.156 -32.562 1 76 71 ASP A N 1
ATOM 547 C CA . ASP A 1 71 ? -8.062 -31.406 -33.781 1 76 71 ASP A CA 1
ATOM 548 C C . ASP A 1 71 ? -9.305 -32.25 -33.469 1 76 71 ASP A C 1
ATOM 550 O O . ASP A 1 71 ? -9.219 -33.438 -33.281 1 76 71 ASP A O 1
ATOM 554 N N . ALA A 1 72 ? -10.359 -31.578 -33.438 1 76.44 72 ALA A N 1
ATOM 555 C CA . ALA A 1 72 ? -11.625 -32.219 -33.094 1 76.44 72 ALA A CA 1
ATOM 556 C C . ALA A 1 72 ? -12.102 -33.156 -34.188 1 76.44 72 ALA A C 1
ATOM 558 O O . ALA A 1 72 ? -12.969 -34 -33.938 1 76.44 72 ALA A O 1
ATOM 559 N N . SER A 1 73 ? -11.438 -33.188 -35.344 1 74.69 73 SER A N 1
ATOM 560 C CA . SER A 1 73 ? -11.914 -33.969 -36.5 1 74.69 73 SER A CA 1
ATOM 561 C C . SER A 1 73 ? -11.375 -35.406 -36.438 1 74.69 73 SER A C 1
ATOM 563 O O . SER A 1 73 ? -11.891 -36.281 -37.094 1 74.69 73 SER A O 1
ATOM 565 N N . VAL A 1 74 ? -10.516 -35.594 -35.531 1 80.31 74 VAL A N 1
ATOM 566 C CA . VAL A 1 74 ? -9.914 -36.938 -35.438 1 80.31 74 VAL A CA 1
ATOM 567 C C . VAL A 1 74 ? -10.836 -37.875 -34.688 1 80.31 74 VAL A C 1
ATOM 569 O O . VAL A 1 74 ? -11.242 -37.594 -33.562 1 80.31 74 VAL A O 1
ATOM 572 N N . ARG A 1 75 ? -11.25 -38.875 -35.375 1 82.38 75 ARG A N 1
ATOM 573 C CA . ARG A 1 75 ? -12.086 -39.875 -34.719 1 82.38 75 ARG A CA 1
ATOM 574 C C . ARG A 1 75 ? -11.25 -41.031 -34.188 1 82.38 75 ARG A C 1
ATOM 576 O O . ARG A 1 75 ? -10.531 -41.688 -34.906 1 82.38 75 ARG A O 1
ATOM 583 N N . TYR A 1 76 ? -11.367 -41.281 -32.938 1 87.94 76 TYR A N 1
ATOM 584 C CA . TYR A 1 76 ? -10.641 -42.344 -32.25 1 87.94 76 TYR A CA 1
ATOM 585 C C . TYR A 1 76 ? -11.461 -43.625 -32.219 1 87.94 76 TYR A C 1
ATOM 587 O O . TYR A 1 76 ? -12.695 -43.562 -32.188 1 87.94 76 TYR A O 1
ATOM 595 N N . PRO A 1 77 ? -10.773 -44.75 -32.219 1 88.06 77 PRO A N 1
ATOM 596 C CA . PRO A 1 77 ? -11.484 -46.031 -32.188 1 88.06 77 PRO A CA 1
ATOM 597 C C . PRO A 1 77 ? -12.273 -46.25 -30.906 1 88.06 77 PRO A C 1
ATOM 599 O O . PRO A 1 77 ? -11.945 -45.656 -29.875 1 88.06 77 PRO A O 1
ATOM 602 N N . THR A 1 78 ? -13.344 -47.031 -31 1 87.88 78 THR A N 1
ATOM 603 C CA . THR A 1 78 ? -14.156 -47.344 -29.844 1 87.88 78 THR A CA 1
ATOM 604 C C . THR A 1 78 ? -13.523 -48.469 -29.031 1 87.88 78 THR A C 1
ATOM 606 O O . THR A 1 78 ? -12.617 -49.156 -29.516 1 87.88 78 THR A O 1
ATOM 609 N N . MET A 1 79 ? -14.008 -48.688 -27.797 1 88 79 MET A N 1
ATOM 610 C CA . MET A 1 79 ? -13.461 -49.719 -26.922 1 88 79 MET A CA 1
ATOM 611 C C . MET A 1 79 ? -13.633 -51.094 -27.547 1 88 79 MET A C 1
ATOM 613 O O . MET A 1 79 ? -12.766 -51.969 -27.406 1 88 79 MET A O 1
ATOM 617 N N . MET A 1 80 ? -14.711 -51.344 -28.297 1 87.31 80 MET A N 1
ATOM 618 C CA . MET A 1 80 ? -14.969 -52.625 -28.938 1 87.31 80 MET A CA 1
ATOM 619 C C . MET A 1 80 ? -13.938 -52.906 -30.031 1 87.31 80 MET A C 1
ATOM 621 O O . MET A 1 80 ? -13.508 -54.031 -30.203 1 87.31 80 MET A O 1
ATOM 625 N N . GLN A 1 81 ? -13.609 -51.844 -30.625 1 89.31 81 GLN A N 1
ATOM 626 C CA . GLN A 1 81 ? -12.609 -52 -31.672 1 89.31 81 GLN A CA 1
ATOM 627 C C . GLN A 1 81 ? -11.234 -52.281 -31.094 1 89.31 81 GLN A C 1
ATOM 629 O O . GLN A 1 81 ? -10.492 -53.094 -31.625 1 89.31 81 GLN A O 1
ATOM 634 N N . TYR A 1 82 ? -10.914 -51.656 -29.984 1 90 82 TYR A N 1
ATOM 635 C CA . TYR A 1 82 ? -9.648 -51.969 -29.312 1 90 82 TYR A CA 1
ATOM 636 C C . TYR A 1 82 ? -9.609 -53.406 -28.812 1 90 82 TYR A C 1
ATOM 638 O O . TYR A 1 82 ? -8.562 -54.062 -28.875 1 90 82 TYR A O 1
ATOM 646 N N . GLU A 1 83 ? -10.703 -53.812 -28.312 1 89.5 83 GLU A N 1
ATOM 647 C CA . GLU A 1 83 ? -10.789 -55.188 -27.797 1 89.5 83 GLU A CA 1
ATOM 648 C C . GLU A 1 83 ? -10.586 -56.188 -28.906 1 89.5 83 GLU A C 1
ATOM 650 O O . GLU A 1 83 ? -9.961 -57.25 -28.703 1 89.5 83 GLU A O 1
ATOM 655 N N . ALA A 1 84 ? -11.125 -55.906 -30.109 1 88.62 84 ALA A N 1
ATOM 656 C CA . ALA A 1 84 ? -10.961 -56.812 -31.25 1 88.62 84 ALA A CA 1
ATOM 657 C C . ALA A 1 84 ? -9.484 -56.938 -31.641 1 88.62 84 ALA A C 1
ATOM 659 O O . ALA A 1 84 ? -9.023 -58.031 -31.953 1 88.62 84 ALA A O 1
ATOM 660 N N . ILE A 1 85 ? -8.859 -55.875 -31.516 1 89.12 85 ILE A N 1
ATOM 661 C CA . ILE A 1 85 ? -7.434 -55.906 -31.828 1 89.12 85 ILE A CA 1
ATOM 662 C C . ILE A 1 85 ? -6.668 -56.594 -30.703 1 89.12 85 ILE A C 1
ATOM 664 O O . ILE A 1 85 ? -5.723 -57.344 -30.953 1 89.12 85 ILE A O 1
ATOM 668 N N . GLY A 1 86 ? -7.035 -56.312 -29.469 1 90.31 86 GLY A N 1
ATOM 669 C CA . GLY A 1 86 ? -6.414 -56.938 -28.312 1 90.31 86 GLY A CA 1
ATOM 670 C C . GLY A 1 86 ? -6.512 -58.469 -28.328 1 90.31 86 GLY A C 1
ATOM 671 O O . GLY A 1 86 ? -5.586 -59.156 -27.891 1 90.31 86 GLY A O 1
ATOM 672 N N . LYS A 1 87 ? -7.555 -58.938 -28.922 1 89.75 87 LYS A N 1
ATOM 673 C CA . LYS A 1 87 ? -7.762 -60.406 -28.984 1 89.75 87 LYS A CA 1
ATOM 674 C C . LYS A 1 87 ? -6.742 -61.062 -29.922 1 89.75 87 LYS A C 1
ATOM 676 O O . LYS A 1 87 ? -6.348 -62.188 -29.703 1 89.75 87 LYS A O 1
ATOM 681 N N . ILE A 1 88 ? -6.324 -60.312 -30.844 1 89.75 88 ILE A N 1
ATOM 682 C CA . ILE A 1 88 ? -5.301 -60.844 -31.75 1 89.75 88 ILE A CA 1
ATOM 683 C C . ILE A 1 88 ? -3.973 -60.969 -31.016 1 89.75 88 ILE A C 1
ATOM 685 O O . ILE A 1 88 ? -3.262 -61.969 -31.156 1 89.75 88 ILE A O 1
ATOM 689 N N . PHE A 1 89 ? -3.66 -59.938 -30.266 1 91.62 89 PHE A N 1
ATOM 690 C CA . PHE A 1 89 ? -2.449 -60 -29.453 1 91.62 89 PHE A CA 1
ATOM 691 C C . PHE A 1 89 ? -2.508 -61.156 -28.453 1 91.62 89 PHE A C 1
ATOM 693 O O . PHE A 1 89 ? -1.505 -61.812 -28.219 1 91.62 89 PHE A O 1
ATOM 700 N N . GLU A 1 90 ? -3.662 -61.281 -27.891 1 89.62 90 GLU A N 1
ATOM 701 C CA . GLU A 1 90 ? -3.852 -62.344 -26.906 1 89.62 90 GLU A CA 1
ATOM 702 C C . GLU A 1 90 ? -3.67 -63.719 -27.547 1 89.62 90 GLU A C 1
ATOM 704 O O . GLU A 1 90 ? -3.051 -64.625 -26.953 1 89.62 90 GLU A O 1
ATOM 709 N N . LYS A 1 91 ? -4.188 -63.875 -28.734 1 90.75 91 LYS A N 1
ATOM 710 C CA . LYS A 1 91 ? -4.059 -65.125 -29.453 1 90.75 91 LYS A CA 1
ATOM 711 C C . LYS A 1 91 ? -2.592 -65.5 -29.734 1 90.75 91 LYS A C 1
ATOM 713 O O . LYS A 1 91 ? -2.162 -66.625 -29.531 1 90.75 91 LYS A O 1
ATOM 718 N N . VAL A 1 92 ? -1.951 -64.438 -30.125 1 92.62 92 VAL A N 1
ATOM 719 C CA . VAL A 1 92 ? -0.541 -64.688 -30.438 1 92.62 92 VAL A CA 1
ATOM 720 C C . VAL A 1 92 ? 0.232 -64.938 -29.156 1 92.62 92 VAL A C 1
ATOM 722 O O . VAL A 1 92 ? 1.142 -65.812 -29.156 1 92.62 92 VAL A O 1
ATOM 725 N N . LEU A 1 93 ? -0.075 -64.312 -28.094 1 91.19 93 LEU A N 1
ATOM 726 C CA . LEU A 1 93 ? 0.583 -64.562 -26.828 1 91.19 93 LEU A CA 1
ATOM 727 C C . LEU A 1 93 ? 0.33 -66 -26.359 1 91.19 93 LEU A C 1
ATOM 729 O O . LEU A 1 93 ? 1.244 -66.625 -25.859 1 91.19 93 LEU A O 1
ATOM 733 N N . ASP A 1 94 ? -0.894 -66.5 -26.547 1 89.06 94 ASP A N 1
ATOM 734 C CA . ASP A 1 94 ? -1.243 -67.812 -26.172 1 89.06 94 ASP A CA 1
ATOM 735 C C . ASP A 1 94 ? -0.454 -68.875 -26.984 1 89.06 94 ASP A C 1
ATOM 737 O O . ASP A 1 94 ? 0.005 -69.875 -26.453 1 89.06 94 ASP A O 1
ATOM 741 N N . GLU A 1 95 ? -0.328 -68.562 -28.234 1 90.31 95 GLU A N 1
ATOM 742 C CA . GLU A 1 95 ? 0.432 -69.438 -29.109 1 90.31 95 GLU A CA 1
ATOM 743 C C . GLU A 1 95 ? 1.906 -69.438 -28.719 1 90.31 95 GLU A C 1
ATOM 745 O O . GLU A 1 95 ? 2.525 -70.5 -28.703 1 90.31 95 GLU A O 1
ATOM 750 N N . MET A 1 96 ? 2.346 -68.312 -28.375 1 90.81 96 MET A N 1
ATOM 751 C CA . MET A 1 96 ? 3.75 -68.25 -27.984 1 90.81 96 MET A CA 1
ATOM 752 C C . MET A 1 96 ? 3.994 -69 -26.672 1 90.81 96 MET A C 1
ATOM 754 O O . MET A 1 96 ? 5.012 -69.625 -26.516 1 90.81 96 MET A O 1
ATOM 758 N N . VAL A 1 97 ? 3.115 -68.812 -25.75 1 88.25 97 VAL A N 1
ATOM 759 C CA . VAL A 1 97 ? 3.24 -69.438 -24.438 1 88.25 97 VAL A CA 1
ATOM 760 C C . VAL A 1 97 ? 3.193 -70.938 -24.609 1 88.25 97 VAL A C 1
ATOM 762 O O . VAL A 1 97 ? 3.939 -71.688 -23.938 1 88.25 97 VAL A O 1
ATOM 765 N N . MET A 1 98 ? 2.416 -71.438 -25.562 1 86.75 98 MET A N 1
ATOM 766 C CA . MET A 1 98 ? 2.279 -72.875 -25.797 1 86.75 98 MET A CA 1
ATOM 767 C C . MET A 1 98 ? 3.504 -73.438 -26.516 1 86.75 98 MET A C 1
ATOM 769 O O . MET A 1 98 ? 4.004 -74.5 -26.156 1 86.75 98 MET A O 1
ATOM 773 N N . GLU A 1 99 ? 3.949 -72.688 -27.438 1 84.12 99 GLU A N 1
ATOM 774 C CA . GLU A 1 99 ? 5.051 -73.188 -28.266 1 84.12 99 GLU A CA 1
ATOM 775 C C . GLU A 1 99 ? 6.363 -73.188 -27.5 1 84.12 99 GLU A C 1
ATOM 777 O O . GLU A 1 99 ? 7.176 -74.125 -27.641 1 84.12 99 GLU A O 1
ATOM 782 N N . ASN A 1 100 ? 6.531 -72.188 -26.703 1 81.75 100 ASN A N 1
ATOM 783 C CA . ASN A 1 100 ? 7.812 -72 -26.031 1 81.75 100 ASN A CA 1
ATOM 784 C C . ASN A 1 100 ? 7.742 -72.5 -24.578 1 81.75 100 ASN A C 1
ATOM 786 O O . ASN A 1 100 ? 8.719 -72.375 -23.844 1 81.75 100 ASN A O 1
ATOM 790 N N . ARG A 1 101 ? 6.645 -73.125 -24.094 1 80.25 101 ARG A N 1
ATOM 791 C CA . ARG A 1 101 ? 6.438 -73.625 -22.734 1 80.25 101 ARG A CA 1
ATOM 792 C C . ARG A 1 101 ? 6.773 -72.562 -21.703 1 80.25 101 ARG A C 1
ATOM 794 O O . ARG A 1 101 ? 7.535 -72.812 -20.766 1 80.25 101 ARG A O 1
ATOM 801 N N . ILE A 1 102 ? 6.305 -71.375 -21.906 1 79.44 102 ILE A N 1
ATOM 802 C CA . ILE A 1 102 ? 6.535 -70.25 -20.984 1 79.44 102 ILE A CA 1
ATOM 803 C C . ILE A 1 102 ? 5.59 -70.375 -19.797 1 79.44 102 ILE A C 1
ATOM 805 O O . ILE A 1 102 ? 4.387 -70.562 -19.969 1 79.44 102 ILE A O 1
ATOM 809 N N . LYS A 1 103 ? 6.121 -70.375 -18.625 1 74.62 103 LYS A N 1
ATOM 810 C CA . LYS A 1 103 ? 5.324 -70.562 -17.422 1 74.62 103 LYS A CA 1
ATOM 811 C C . LYS A 1 103 ? 4.789 -69.25 -16.891 1 74.62 103 LYS A C 1
ATOM 813 O O . LYS A 1 103 ? 3.688 -69.188 -16.344 1 74.62 103 LYS A O 1
ATOM 818 N N . THR A 1 104 ? 5.633 -68.188 -16.984 1 79 104 THR A N 1
ATOM 819 C CA . THR A 1 104 ? 5.219 -66.875 -16.453 1 79 104 THR A CA 1
ATOM 820 C C . THR A 1 104 ? 5.426 -65.812 -17.469 1 79 104 THR A C 1
ATOM 822 O O . THR A 1 104 ? 6.301 -65.875 -18.328 1 79 104 THR A O 1
ATOM 825 N N . LEU A 1 105 ? 4.547 -64.812 -17.375 1 80.38 105 LEU A N 1
ATOM 826 C CA . LEU A 1 105 ? 4.66 -63.625 -18.25 1 80.38 105 LEU A CA 1
ATOM 827 C C . LEU A 1 105 ? 5.957 -62.875 -18 1 80.38 105 LEU A C 1
ATOM 829 O O . LEU A 1 105 ? 6.461 -62.156 -18.875 1 80.38 105 LEU A O 1
ATOM 833 N N . GLU A 1 106 ? 6.555 -63.031 -16.875 1 80.31 106 GLU A N 1
ATOM 834 C CA . GLU A 1 106 ? 7.797 -62.375 -16.5 1 80.31 106 GLU A CA 1
ATOM 835 C C . GLU A 1 106 ? 8.961 -62.844 -17.359 1 80.31 106 GLU A C 1
ATOM 837 O O . GLU A 1 106 ? 9.883 -62.062 -17.641 1 80.31 106 GLU A O 1
ATOM 842 N N . GLN A 1 107 ? 8.844 -64 -17.781 1 81.94 107 GLN A N 1
ATOM 843 C CA . GLN A 1 107 ? 9.891 -64.562 -18.641 1 81.94 107 GLN A CA 1
ATOM 844 C C . GLN A 1 107 ? 9.922 -63.844 -19.984 1 81.94 107 GLN A C 1
ATOM 846 O O . GLN A 1 107 ? 10.984 -63.719 -20.609 1 81.94 107 GLN A O 1
ATOM 851 N N . ILE A 1 108 ? 8.805 -63.438 -20.391 1 86.62 108 ILE A N 1
ATOM 852 C CA . ILE A 1 108 ? 8.719 -62.719 -21.641 1 86.62 108 ILE A CA 1
ATOM 853 C C . ILE A 1 108 ? 9.125 -61.25 -21.422 1 86.62 108 ILE A C 1
ATOM 855 O O . ILE A 1 108 ? 9.883 -60.688 -22.203 1 86.62 108 ILE A O 1
ATOM 859 N N . SER A 1 109 ? 8.656 -60.688 -20.266 1 84.75 109 SER A N 1
ATOM 860 C CA . SER A 1 109 ? 8.867 -59.25 -19.984 1 84.75 109 SER A CA 1
ATOM 861 C C . SER A 1 109 ? 10.344 -58.969 -19.719 1 84.75 109 SER A C 1
ATOM 863 O O . SER A 1 109 ? 10.82 -57.875 -20.031 1 84.75 109 SER A O 1
ATOM 865 N N . SER A 1 110 ? 11.125 -59.875 -19.172 1 83.44 110 SER A N 1
ATOM 866 C CA . SER A 1 110 ? 12.508 -59.625 -18.781 1 83.44 110 SER A CA 1
ATOM 867 C C . SER A 1 110 ? 13.469 -59.906 -19.922 1 83.44 110 SER A C 1
ATOM 869 O O . SER A 1 110 ? 14.625 -59.469 -19.891 1 83.44 110 SER A O 1
ATOM 871 N N . SER A 1 111 ? 12.914 -60.594 -21.031 1 82.88 111 SER A N 1
ATOM 872 C CA . SER A 1 111 ? 13.797 -60.969 -22.125 1 82.88 111 SER A CA 1
ATOM 873 C C . SER A 1 111 ? 13.555 -60.094 -23.344 1 82.88 111 SER A C 1
ATOM 875 O O . SER A 1 111 ? 12.43 -60.031 -23.859 1 82.88 111 SER A O 1
ATOM 877 N N . THR A 1 112 ? 14.594 -59.406 -23.75 1 86.56 112 THR A N 1
ATOM 878 C CA . THR A 1 112 ? 14.492 -58.531 -24.922 1 86.56 112 THR A CA 1
ATOM 879 C C . THR A 1 112 ? 14.211 -59.375 -26.172 1 86.56 112 THR A C 1
ATOM 881 O O . THR A 1 112 ? 13.484 -58.938 -27.062 1 86.56 112 THR A O 1
ATOM 884 N N . THR A 1 113 ? 14.742 -60.625 -26.219 1 85.81 113 THR A N 1
ATOM 885 C CA . THR A 1 113 ? 14.586 -61.5 -27.375 1 85.81 113 THR A CA 1
ATOM 886 C C . THR A 1 113 ? 13.156 -62.031 -27.469 1 85.81 113 THR A C 1
ATOM 888 O O . THR A 1 113 ? 12.562 -62.062 -28.547 1 85.81 113 THR A O 1
ATOM 891 N N . LYS A 1 114 ? 12.672 -62.406 -26.328 1 89 114 LYS A N 1
ATOM 892 C CA . LYS A 1 114 ? 11.312 -62.938 -26.328 1 89 114 LYS A CA 1
ATOM 893 C C . LYS A 1 114 ? 10.297 -61.844 -26.625 1 89 114 LYS A C 1
ATOM 895 O O . LYS A 1 114 ? 9.258 -62.094 -27.234 1 89 114 LYS A O 1
ATOM 900 N N . ARG A 1 115 ? 10.562 -60.625 -26.203 1 89.38 115 ARG A N 1
ATOM 901 C CA . ARG A 1 115 ? 9.703 -59.5 -26.547 1 89.38 115 ARG A CA 1
ATOM 902 C C . ARG A 1 115 ? 9.68 -59.25 -28.047 1 89.38 115 ARG A C 1
ATOM 904 O O . ARG A 1 115 ? 8.625 -59 -28.625 1 89.38 115 ARG A O 1
ATOM 911 N N . LYS A 1 116 ? 10.891 -59.312 -28.578 1 89.69 116 LYS A N 1
ATOM 912 C CA . LYS A 1 116 ? 11.016 -59.094 -30.016 1 89.69 116 LYS A CA 1
ATOM 913 C C . LYS A 1 116 ? 10.281 -60.188 -30.781 1 89.69 116 LYS A C 1
ATOM 915 O O . LYS A 1 116 ? 9.633 -59.906 -31.797 1 89.69 116 LYS A O 1
ATOM 920 N N . ASN A 1 117 ? 10.398 -61.438 -30.297 1 88.44 117 ASN A N 1
ATOM 921 C CA . ASN A 1 117 ? 9.711 -62.531 -30.938 1 88.44 117 ASN A CA 1
ATOM 922 C C . ASN A 1 117 ? 8.195 -62.375 -30.875 1 88.44 117 ASN A C 1
ATOM 924 O O . ASN A 1 117 ? 7.488 -62.688 -31.844 1 88.44 117 ASN A O 1
ATOM 928 N N . LEU A 1 118 ? 7.781 -61.938 -29.781 1 90.44 118 LEU A N 1
ATOM 929 C CA . LEU A 1 118 ? 6.348 -61.688 -29.641 1 90.44 118 LEU A CA 1
ATOM 930 C C . LEU A 1 118 ? 5.883 -60.656 -30.641 1 90.44 118 LEU A C 1
ATOM 932 O O . LEU A 1 118 ? 4.852 -60.812 -31.297 1 90.44 118 LEU A O 1
ATOM 936 N N . CYS A 1 119 ? 6.621 -59.562 -30.766 1 89.88 119 CYS A N 1
ATOM 937 C CA . CYS A 1 119 ? 6.27 -58.469 -31.672 1 89.88 119 CYS A CA 1
ATOM 938 C C . CYS A 1 119 ? 6.277 -58.969 -33.125 1 89.88 119 CYS A C 1
ATOM 940 O O . CYS A 1 119 ? 5.406 -58.594 -33.906 1 89.88 119 CYS A O 1
ATOM 942 N N . GLU A 1 120 ? 7.199 -59.812 -33.469 1 88.81 120 GLU A N 1
ATOM 943 C CA . GLU A 1 120 ? 7.289 -60.344 -34.844 1 88.81 120 GLU A CA 1
ATOM 944 C C . GLU A 1 120 ? 6.121 -61.281 -35.125 1 88.81 120 GLU A C 1
ATOM 946 O O . GLU A 1 120 ? 5.559 -61.25 -36.219 1 88.81 120 GLU A O 1
ATOM 951 N N . MET A 1 121 ? 5.805 -62.062 -34.188 1 90.81 121 MET A N 1
ATOM 952 C CA . MET A 1 121 ? 4.684 -62.969 -34.344 1 90.81 121 MET A CA 1
ATOM 953 C C . MET A 1 121 ? 3.373 -62.219 -34.531 1 90.81 121 MET A C 1
ATOM 955 O O . MET A 1 121 ? 2.508 -62.625 -35.281 1 90.81 121 MET A O 1
ATOM 959 N N . VAL A 1 122 ? 3.27 -61.188 -33.75 1 91.44 122 VAL A N 1
ATOM 960 C CA . VAL A 1 122 ? 2.062 -60.375 -33.844 1 91.44 122 VAL A CA 1
ATOM 961 C C . VAL A 1 122 ? 2.016 -59.688 -35.219 1 91.44 122 VAL A C 1
ATOM 963 O O . VAL A 1 122 ? 0.948 -59.562 -35.812 1 91.44 122 VAL A O 1
ATOM 966 N N . LYS A 1 123 ? 3.145 -59.188 -35.656 1 87.88 123 LYS A N 1
ATOM 967 C CA . LYS A 1 123 ? 3.227 -58.531 -36.969 1 87.88 123 LYS A CA 1
ATOM 968 C C . LYS A 1 123 ? 2.789 -59.469 -38.062 1 87.88 123 LYS A C 1
ATOM 970 O O . LYS A 1 123 ? 2.084 -59.062 -39 1 87.88 123 LYS A O 1
ATOM 975 N N . ASP A 1 124 ? 3.201 -60.719 -37.969 1 86.19 124 ASP A N 1
ATOM 976 C CA . ASP A 1 124 ? 2.889 -61.719 -38.969 1 86.19 124 ASP A CA 1
ATOM 977 C C . ASP A 1 124 ? 1.39 -62.031 -39.031 1 86.19 124 ASP A C 1
ATOM 979 O O . ASP A 1 124 ? 0.841 -62.312 -40.094 1 86.19 124 ASP A O 1
ATOM 983 N N . GLU A 1 125 ? 0.809 -61.906 -37.938 1 87.06 125 GLU A N 1
ATOM 984 C CA . GLU A 1 125 ? -0.625 -62.156 -37.875 1 87.06 125 GLU A CA 1
ATOM 985 C C . GLU A 1 125 ? -1.436 -60.938 -38.25 1 87.06 125 GLU A C 1
ATOM 987 O O . GLU A 1 125 ? -2.549 -61.031 -38.781 1 87.06 125 GLU A O 1
ATOM 992 N N . LEU A 1 126 ? -0.928 -59.781 -37.875 1 85.19 126 LEU A N 1
ATOM 993 C CA . LEU A 1 126 ? -1.69 -58.531 -38.062 1 85.19 126 LEU A CA 1
ATOM 994 C C . LEU A 1 126 ? -1.503 -58 -39.469 1 85.19 126 LEU A C 1
ATOM 996 O O . LEU A 1 126 ? -2.406 -57.375 -40.031 1 85.19 126 LEU A O 1
ATOM 1000 N N . MET A 1 127 ? -0.397 -58.188 -40.125 1 80 127 MET A N 1
ATOM 1001 C CA . MET A 1 127 ? -0.056 -57.594 -41.438 1 80 127 MET A CA 1
ATOM 1002 C C . MET A 1 127 ? -1.019 -58.062 -42.5 1 80 127 MET A C 1
ATOM 1004 O O . MET A 1 127 ? -1.497 -57.25 -43.312 1 80 127 MET A O 1
ATOM 1008 N N . PRO A 1 128 ? -1.324 -59.375 -42.594 1 76 128 PRO A N 1
ATOM 1009 C CA . PRO A 1 128 ? -2.24 -59.812 -43.656 1 76 128 PRO A CA 1
ATOM 1010 C C . PRO A 1 128 ? -3.637 -59.219 -43.5 1 76 128 PRO A C 1
ATOM 1012 O O . PRO A 1 128 ? -4.359 -59.094 -44.5 1 76 128 PRO A O 1
ATOM 1015 N N . LEU A 1 129 ? -3.934 -58.875 -42.312 1 77.81 129 LEU A N 1
ATOM 1016 C CA . LEU A 1 129 ? -5.258 -58.312 -42.062 1 77.81 129 LEU A CA 1
ATOM 1017 C C . LEU A 1 129 ? -5.336 -56.875 -42.562 1 77.81 129 LEU A C 1
ATOM 1019 O O . LEU A 1 129 ? -6.418 -56.375 -42.906 1 77.81 129 LEU A O 1
ATOM 1023 N N . PHE A 1 130 ? -4.215 -56.156 -42.656 1 70.31 130 PHE A N 1
ATOM 1024 C CA . PHE A 1 130 ? -4.152 -54.781 -43.094 1 70.31 130 PHE A CA 1
ATOM 1025 C C . PHE A 1 130 ? -4.117 -54.719 -44.625 1 70.31 130 PHE A C 1
ATOM 1027 O O . PHE A 1 130 ? -4.633 -53.75 -45.219 1 70.31 130 PHE A O 1
ATOM 1034 N N . VAL A 1 131 ? -3.283 -55.562 -45.469 1 59.34 131 VAL A N 1
ATOM 1035 C CA . VAL A 1 131 ? -3.145 -55.531 -46.938 1 59.34 131 VAL A CA 1
ATOM 1036 C C . VAL A 1 131 ? -4.457 -55.969 -47.594 1 59.34 131 VAL A C 1
ATOM 1038 O O . VAL A 1 131 ? -4.793 -55.5 -48.688 1 59.34 131 VAL A O 1
ATOM 1041 N N . GLY A 1 132 ? -5.188 -56.906 -47.062 1 49.88 132 GLY A N 1
ATOM 1042 C CA . GLY A 1 132 ? -6.414 -57.312 -47.719 1 49.88 132 GLY A CA 1
ATOM 1043 C C . GLY A 1 132 ? -7.578 -56.375 -47.469 1 49.88 132 GLY A C 1
ATOM 1044 O O . GLY A 1 132 ? -7.598 -55.656 -46.469 1 49.88 132 GLY A O 1
ATOM 1045 N N . ASP A 1 133 ? -8.227 -55.844 -48.531 1 49.16 133 ASP A N 1
ATOM 1046 C CA . ASP A 1 133 ? -9.289 -54.844 -48.656 1 49.16 133 ASP A CA 1
ATOM 1047 C C . ASP A 1 133 ? -10.133 -54.781 -47.375 1 49.16 133 ASP A C 1
ATOM 1049 O O . ASP A 1 133 ? -10.633 -53.719 -47.031 1 49.16 133 ASP A O 1
ATOM 1053 N N . SER A 1 134 ? -11.031 -55.812 -47.094 1 47.22 134 SER A N 1
ATOM 1054 C CA . SER A 1 134 ? -12.359 -55.812 -46.5 1 47.22 134 SER A CA 1
ATOM 1055 C C . SER A 1 134 ? -12.273 -55.938 -44.969 1 47.22 134 SER A C 1
ATOM 1057 O O . SER A 1 134 ? -13.281 -56.156 -44.312 1 47.22 134 SER A O 1
ATOM 1059 N N . ASN A 1 135 ? -11.164 -56.031 -44.281 1 54.53 135 ASN A N 1
ATOM 1060 C CA . ASN A 1 135 ? -11.445 -56.469 -42.938 1 54.53 135 ASN A CA 1
ATOM 1061 C C . ASN A 1 135 ? -11.641 -55.281 -42 1 54.53 135 ASN A C 1
ATOM 1063 O O . ASN A 1 135 ? -10.82 -54.344 -41.969 1 54.53 135 ASN A O 1
ATOM 1067 N N . SER A 1 136 ? -12.852 -55.031 -41.406 1 61.31 136 SER A N 1
ATOM 1068 C CA . SER A 1 136 ? -13.531 -54.062 -40.594 1 61.31 136 SER A CA 1
ATOM 1069 C C . SER A 1 136 ? -12.75 -53.781 -39.312 1 61.31 136 SER A C 1
ATOM 1071 O O . SER A 1 136 ? -12.875 -52.688 -38.719 1 61.31 136 SER A O 1
ATOM 1073 N N . ILE A 1 137 ? -11.898 -54.625 -38.906 1 64.19 137 ILE A N 1
ATOM 1074 C CA . ILE A 1 137 ? -11.32 -54.438 -37.562 1 64.19 137 ILE A CA 1
ATOM 1075 C C . ILE A 1 137 ? -10.164 -53.438 -37.625 1 64.19 137 ILE A C 1
ATOM 1077 O O . ILE A 1 137 ? -10 -52.625 -36.719 1 64.19 137 ILE A O 1
ATOM 1081 N N . VAL A 1 138 ? -9.352 -53.375 -38.719 1 71.69 138 VAL A N 1
ATOM 1082 C CA . VAL A 1 138 ? -8.117 -52.594 -38.719 1 71.69 138 VAL A CA 1
ATOM 1083 C C . VAL A 1 138 ? -8.359 -51.281 -39.469 1 71.69 138 VAL A C 1
ATOM 1085 O O . VAL A 1 138 ? -7.523 -50.375 -39.438 1 71.69 138 VAL A O 1
ATOM 1088 N N . SER A 1 139 ? -9.539 -51.031 -40 1 76.19 139 SER A N 1
ATOM 1089 C CA . SER A 1 139 ? -9.859 -49.812 -40.719 1 76.19 139 SER A CA 1
ATOM 1090 C C . SER A 1 139 ? -9.898 -48.594 -39.781 1 76.19 139 SER A C 1
ATOM 1092 O O . SER A 1 139 ? -9.672 -47.469 -40.188 1 76.19 139 SER A O 1
ATOM 1094 N N . CYS A 1 140 ? -10.125 -48.938 -38.469 1 79.38 140 CYS A N 1
ATOM 1095 C CA . CYS A 1 140 ? -10.211 -47.875 -37.5 1 79.38 140 CYS A CA 1
ATOM 1096 C C . CYS A 1 140 ? -8.836 -47.281 -37.188 1 79.38 140 CYS A C 1
ATOM 1098 O O . CYS A 1 140 ? -8.727 -46.188 -36.656 1 79.38 140 CYS A O 1
ATOM 1100 N N . LEU A 1 141 ? -7.766 -48.031 -37.594 1 82.5 141 LEU A N 1
ATOM 1101 C CA . LEU A 1 141 ? -6.414 -47.594 -37.281 1 82.5 141 LEU A CA 1
ATOM 1102 C C . LEU A 1 141 ? -5.766 -46.875 -38.438 1 82.5 141 LEU A C 1
ATOM 1104 O O . LEU A 1 141 ? -4.625 -46.406 -38.344 1 82.5 141 LEU A O 1
ATOM 1108 N N . GLU A 1 142 ? -6.438 -46.688 -39.5 1 74.19 142 GLU A N 1
ATOM 1109 C CA . GLU A 1 142 ? -5.879 -46.156 -40.75 1 74.19 142 GLU A CA 1
ATOM 1110 C C . GLU A 1 142 ? -5.383 -44.719 -40.562 1 74.19 142 GLU A C 1
ATOM 1112 O O . GLU A 1 142 ? -4.41 -44.312 -41.188 1 74.19 142 GLU A O 1
ATOM 1117 N N . ASN A 1 143 ? -6.039 -44.031 -39.625 1 75.31 143 ASN A N 1
ATOM 1118 C CA . ASN A 1 143 ? -5.66 -42.656 -39.438 1 75.31 143 ASN A CA 1
ATOM 1119 C C . ASN A 1 143 ? -4.395 -42.531 -38.594 1 75.31 143 ASN A C 1
ATOM 1121 O O . ASN A 1 143 ? -3.752 -41.469 -38.562 1 75.31 143 ASN A O 1
ATOM 1125 N N . PHE A 1 144 ? -3.965 -43.625 -38 1 82.25 144 PHE A N 1
ATOM 1126 C CA . PHE A 1 144 ? -2.9 -43.531 -37 1 82.25 144 PHE A CA 1
ATOM 1127 C C . PHE A 1 144 ? -1.692 -44.344 -37.406 1 82.25 144 PHE A C 1
ATOM 1129 O O . PHE A 1 144 ? -0.559 -44.031 -37.062 1 82.25 144 PHE A O 1
ATOM 1136 N N . VAL A 1 145 ? -1.938 -45.531 -38.094 1 80.44 145 VAL A N 1
ATOM 1137 C CA . VAL A 1 145 ? -0.869 -46.469 -38.438 1 80.44 145 VAL A CA 1
ATOM 1138 C C . VAL A 1 145 ? -0.709 -46.562 -39.938 1 80.44 145 VAL A C 1
ATOM 1140 O O . VAL A 1 145 ? -1.687 -46.781 -40.656 1 80.44 145 VAL A O 1
ATOM 1143 N N . THR A 1 146 ? 0.521 -46.125 -40.438 1 74.56 146 THR A N 1
ATOM 1144 C CA . THR A 1 146 ? 0.838 -46.312 -41.844 1 74.56 146 THR A CA 1
ATOM 1145 C C . THR A 1 146 ? 1.464 -47.688 -42.094 1 74.56 146 THR A C 1
ATOM 1147 O O . THR A 1 146 ? 2.451 -48.031 -41.469 1 74.56 146 THR A O 1
ATOM 1150 N N . PHE A 1 147 ? 0.889 -48.438 -42.844 1 62 147 PHE A N 1
ATOM 1151 C CA . PHE A 1 147 ? 1.257 -49.812 -43.062 1 62 147 PHE A CA 1
ATOM 1152 C C . PHE A 1 147 ? 2.215 -49.938 -44.25 1 62 147 PHE A C 1
ATOM 1154 O O . PHE A 1 147 ? 2.484 -51.031 -44.719 1 62 147 PHE A O 1
ATOM 1161 N N . ASP A 1 148 ? 2.904 -48.906 -44.75 1 54.94 148 ASP A N 1
ATOM 1162 C CA . ASP A 1 148 ? 3.773 -49.125 -45.875 1 54.94 148 ASP A CA 1
ATOM 1163 C C . ASP A 1 148 ? 4.977 -50 -45.5 1 54.94 148 ASP A C 1
ATOM 1165 O O . ASP A 1 148 ? 5.422 -49.969 -44.344 1 54.94 148 ASP A O 1
ATOM 1169 N N . GLU A 1 149 ? 5.414 -51.156 -46.25 1 48.59 149 GLU A N 1
ATOM 1170 C CA . GLU A 1 149 ? 6.531 -52.094 -46.125 1 48.59 149 GLU A CA 1
ATOM 1171 C C . GLU A 1 149 ? 7.789 -51.375 -45.625 1 48.59 149 GLU A C 1
ATOM 1173 O O . GLU A 1 149 ? 8.562 -51.938 -44.844 1 48.59 149 GLU A O 1
ATOM 1178 N N . GLU A 1 150 ? 8.375 -50.406 -46.188 1 49.28 150 GLU A N 1
ATOM 1179 C CA . GLU A 1 150 ? 9.742 -49.938 -46 1 49.28 150 GLU A CA 1
ATOM 1180 C C . GLU A 1 150 ? 9.836 -49 -44.781 1 49.28 150 GLU A C 1
ATOM 1182 O O . GLU A 1 150 ? 10.906 -48.812 -44.219 1 49.28 150 GLU A O 1
ATOM 1187 N N . GLY A 1 151 ? 8.766 -48.062 -44.375 1 52.06 151 GLY A N 1
ATOM 1188 C CA . GLY A 1 151 ? 9.07 -46.906 -43.562 1 52.06 151 GLY A CA 1
ATOM 1189 C C . GLY A 1 151 ? 7.973 -46.562 -42.594 1 52.06 151 GLY A C 1
ATOM 1190 O O . GLY A 1 151 ? 7.898 -45.406 -42.094 1 52.06 151 GLY A O 1
ATOM 1191 N N . GLY A 1 152 ? 7.047 -47.344 -42.281 1 61.91 152 GLY A N 1
ATOM 1192 C CA . GLY A 1 152 ? 5.891 -46.812 -41.562 1 61.91 152 GLY A CA 1
ATOM 1193 C C . GLY A 1 152 ? 5.977 -47 -40.062 1 61.91 152 GLY A C 1
ATOM 1194 O O . GLY A 1 152 ? 6.953 -47.562 -39.562 1 61.91 152 GLY A O 1
ATOM 1195 N N . ASN A 1 153 ? 4.996 -46.312 -39.156 1 79.06 153 ASN A N 1
ATOM 1196 C CA . ASN A 1 153 ? 4.953 -46.344 -37.688 1 79.06 153 ASN A CA 1
ATOM 1197 C C . ASN A 1 153 ? 4.266 -47.594 -37.188 1 79.06 153 ASN A C 1
ATOM 1199 O O . ASN A 1 153 ? 3.814 -47.625 -36.031 1 79.06 153 ASN A O 1
ATOM 1203 N N . PHE A 1 154 ? 4.254 -48.75 -38.094 1 83.88 154 PHE A N 1
ATOM 1204 C CA . PHE A 1 154 ? 3.602 -49.969 -37.688 1 83.88 154 PHE A CA 1
ATOM 1205 C C . PHE A 1 154 ? 4.445 -50.75 -36.688 1 83.88 154 PHE A C 1
ATOM 1207 O O . PHE A 1 154 ? 3.914 -51.281 -35.688 1 83.88 154 PHE A O 1
ATOM 1214 N N . ASP A 1 155 ? 5.723 -50.812 -36.969 1 82.38 155 ASP A N 1
ATOM 1215 C CA . ASP A 1 155 ? 6.621 -51.469 -36.031 1 82.38 155 ASP A CA 1
ATOM 1216 C C . ASP A 1 155 ? 6.543 -50.812 -34.656 1 82.38 155 ASP A C 1
ATOM 1218 O O . ASP A 1 155 ? 6.586 -51.5 -33.625 1 82.38 155 ASP A O 1
ATOM 1222 N N . GLN A 1 156 ? 6.379 -49.531 -34.719 1 87.31 156 GLN A N 1
ATOM 1223 C CA . GLN A 1 156 ? 6.293 -48.781 -33.469 1 87.31 156 GLN A CA 1
ATOM 1224 C C . GLN A 1 156 ? 4.973 -49.062 -32.75 1 87.31 156 GLN A C 1
ATOM 1226 O O . GLN A 1 156 ? 4.922 -49.094 -31.516 1 87.31 156 GLN A O 1
ATOM 1231 N N . PHE A 1 157 ? 3.951 -49.25 -33.5 1 88.06 157 PHE A N 1
ATOM 1232 C CA . PHE A 1 157 ? 2.639 -49.531 -32.938 1 88.06 157 PHE A CA 1
ATOM 1233 C C . PHE A 1 157 ? 2.652 -50.875 -32.188 1 88.06 157 PHE A C 1
ATOM 1235 O O . PHE A 1 157 ? 2.191 -50.969 -31.062 1 88.06 157 PHE A O 1
ATOM 1242 N N . VAL A 1 158 ? 3.182 -51.906 -32.781 1 88.38 158 VAL A N 1
ATOM 1243 C CA . VAL A 1 158 ? 3.197 -53.25 -32.188 1 88.38 158 VAL A CA 1
ATOM 1244 C C . VAL A 1 158 ? 4.121 -53.25 -30.984 1 88.38 158 VAL A C 1
ATOM 1246 O O . VAL A 1 158 ? 3.775 -53.812 -29.938 1 88.38 158 VAL A O 1
ATOM 1249 N N . LYS A 1 159 ? 5.188 -52.594 -31.172 1 88.81 159 LYS A N 1
ATOM 1250 C CA . LYS A 1 159 ? 6.145 -52.562 -30.062 1 88.81 159 LYS A CA 1
ATOM 1251 C C . LYS A 1 159 ? 5.566 -51.812 -28.859 1 88.81 159 LYS A C 1
ATOM 1253 O O . LYS A 1 159 ? 5.684 -52.25 -27.719 1 88.81 159 LYS A O 1
ATOM 1258 N N . ALA A 1 160 ? 5.016 -50.656 -29.094 1 88.94 160 ALA A N 1
ATOM 1259 C CA . ALA A 1 160 ? 4.449 -49.844 -28.016 1 88.94 160 ALA A CA 1
ATOM 1260 C C . ALA A 1 160 ? 3.33 -50.562 -27.297 1 88.94 160 ALA A C 1
ATOM 1262 O O . ALA A 1 160 ? 3.182 -50.438 -26.078 1 88.94 160 ALA A O 1
ATOM 1263 N N . THR A 1 161 ? 2.504 -51.281 -27.984 1 88.38 161 THR A N 1
ATOM 1264 C CA . THR A 1 161 ? 1.427 -52.062 -27.391 1 88.38 161 THR A CA 1
ATOM 1265 C C . THR A 1 161 ? 1.99 -53.156 -26.516 1 88.38 161 THR A C 1
ATOM 1267 O O . THR A 1 161 ? 1.518 -53.406 -25.391 1 88.38 161 THR A O 1
ATOM 1270 N N . GLY A 1 162 ? 2.961 -53.906 -27.062 1 86.06 162 GLY A N 1
ATOM 1271 C CA . GLY A 1 162 ? 3.594 -54.969 -26.297 1 86.06 162 GLY A CA 1
ATOM 1272 C C . GLY A 1 162 ? 4.266 -54.469 -25.031 1 86.06 162 GLY A C 1
ATOM 1273 O O . GLY A 1 162 ? 4.113 -55.062 -23.969 1 86.06 162 GLY A O 1
ATOM 1274 N N . ASP A 1 163 ? 4.996 -53.406 -25.141 1 86.56 163 ASP A N 1
ATOM 1275 C CA . ASP A 1 163 ? 5.684 -52.812 -23.984 1 86.56 163 ASP A CA 1
ATOM 1276 C C . ASP A 1 163 ? 4.688 -52.344 -22.938 1 86.56 163 ASP A C 1
ATOM 1278 O O . ASP A 1 163 ? 4.914 -52.5 -21.734 1 86.56 163 ASP A O 1
ATOM 1282 N N . ALA A 1 164 ? 3.619 -51.656 -23.344 1 87 164 ALA A N 1
ATOM 1283 C CA . ALA A 1 164 ? 2.602 -51.156 -22.422 1 87 164 ALA A CA 1
ATOM 1284 C C . ALA A 1 164 ? 1.935 -52.312 -21.672 1 87 164 ALA A C 1
ATOM 1286 O O . ALA A 1 164 ? 1.56 -52.156 -20.5 1 87 164 ALA A O 1
ATOM 1287 N N . PHE A 1 165 ? 1.782 -53.375 -22.328 1 85.06 165 PHE A N 1
ATOM 1288 C CA . PHE A 1 165 ? 1.154 -54.562 -21.703 1 85.06 165 PHE A CA 1
ATOM 1289 C C . PHE A 1 165 ? 2.096 -55.188 -20.703 1 85.06 165 PHE A C 1
ATOM 1291 O O . PHE A 1 165 ? 1.675 -55.594 -19.625 1 85.06 165 PHE A O 1
ATOM 1298 N N . LEU A 1 166 ? 3.316 -55.312 -21.062 1 84.5 166 LEU A N 1
ATOM 1299 C CA . LEU A 1 166 ? 4.27 -56.031 -20.219 1 84.5 166 LEU A CA 1
ATOM 1300 C C . LEU A 1 166 ? 4.754 -55.156 -19.062 1 84.5 166 LEU A C 1
ATOM 1302 O O . LEU A 1 166 ? 5.082 -55.656 -17.984 1 84.5 166 LEU A O 1
ATOM 1306 N N . ASP A 1 167 ? 4.906 -53.875 -19.328 1 84.56 167 ASP A N 1
ATOM 1307 C CA . ASP A 1 167 ? 5.406 -52.938 -18.312 1 84.56 167 ASP A CA 1
ATOM 1308 C C . ASP A 1 167 ? 4.27 -52.094 -17.734 1 84.56 167 ASP A C 1
ATOM 1310 O O . ASP A 1 167 ? 4.27 -50.875 -17.844 1 84.56 167 ASP A O 1
ATOM 1314 N N . ASN A 1 168 ? 3.367 -52.656 -17.031 1 79.06 168 ASN A N 1
ATOM 1315 C CA . ASN A 1 168 ? 2.168 -51.969 -16.562 1 79.06 168 ASN A CA 1
ATOM 1316 C C . ASN A 1 168 ? 2.156 -51.812 -15.055 1 79.06 168 ASN A C 1
ATOM 1318 O O . ASN A 1 168 ? 1.093 -51.688 -14.445 1 79.06 168 ASN A O 1
ATOM 1322 N N . ASP A 1 169 ? 3.305 -51.781 -14.484 1 80.56 169 ASP A N 1
ATOM 1323 C CA . ASP A 1 169 ? 3.309 -51.656 -13.023 1 80.56 169 ASP A CA 1
ATOM 1324 C C . ASP A 1 169 ? 3.025 -50.219 -12.586 1 80.56 169 ASP A C 1
ATOM 1326 O O . ASP A 1 169 ? 3.092 -49.312 -13.398 1 80.56 169 ASP A O 1
ATOM 1330 N N . LEU A 1 170 ? 2.717 -50.062 -11.344 1 82.5 170 LEU A N 1
ATOM 1331 C CA . LEU A 1 170 ? 2.318 -48.781 -10.773 1 82.5 170 LEU A CA 1
ATOM 1332 C C . LEU A 1 170 ? 3.471 -47.781 -10.828 1 82.5 170 LEU A C 1
ATOM 1334 O O . LEU A 1 170 ? 3.26 -46.594 -11.102 1 82.5 170 LEU A O 1
ATOM 1338 N N . LEU A 1 171 ? 4.594 -48.156 -10.508 1 87.31 171 LEU A N 1
ATOM 1339 C CA . LEU A 1 171 ? 5.758 -47.281 -10.5 1 87.31 171 LEU A CA 1
ATOM 1340 C C . LEU A 1 171 ? 6.031 -46.719 -11.891 1 87.31 171 LEU A C 1
ATOM 1342 O O . LEU A 1 171 ? 6.285 -45.531 -12.055 1 87.31 171 LEU A O 1
ATOM 1346 N N . ASN A 1 172 ? 6.016 -47.562 -12.828 1 85.94 172 ASN A N 1
ATOM 1347 C CA . ASN A 1 172 ? 6.273 -47.156 -14.195 1 85.94 172 ASN A CA 1
ATOM 1348 C C . ASN A 1 172 ? 5.18 -46.219 -14.711 1 85.94 172 ASN A C 1
ATOM 1350 O O . ASN A 1 172 ? 5.453 -45.281 -15.469 1 85.94 172 ASN A O 1
ATOM 1354 N N . THR A 1 173 ? 4.012 -46.531 -14.375 1 84.06 173 THR A N 1
ATOM 1355 C CA . THR A 1 173 ? 2.898 -45.688 -14.789 1 84.06 173 THR A CA 1
ATOM 1356 C C . THR A 1 173 ? 3.061 -44.281 -14.227 1 84.06 173 THR A C 1
ATOM 1358 O O . THR A 1 173 ? 2.859 -43.281 -14.945 1 84.06 173 THR A O 1
ATOM 1361 N N . VAL A 1 174 ? 3.387 -44.125 -12.969 1 88.19 174 VAL A N 1
ATOM 1362 C CA . VAL A 1 174 ? 3.57 -42.844 -12.336 1 88.19 174 VAL A CA 1
ATOM 1363 C C . VAL A 1 174 ? 4.773 -42.125 -12.953 1 88.19 174 VAL A C 1
ATOM 1365 O O . VAL A 1 174 ? 4.758 -40.906 -13.125 1 88.19 174 VAL A O 1
ATOM 1368 N N . ARG A 1 175 ? 5.734 -42.844 -13.266 1 88.31 175 ARG A N 1
ATOM 1369 C CA . ARG A 1 175 ? 6.922 -42.281 -13.898 1 88.31 175 ARG A CA 1
ATOM 1370 C C . ARG A 1 175 ? 6.582 -41.656 -15.25 1 88.31 175 ARG A C 1
ATOM 1372 O O . ARG A 1 175 ? 7.027 -40.562 -15.57 1 88.31 175 ARG A O 1
ATOM 1379 N N . ILE A 1 176 ? 5.867 -42.406 -16.062 1 84.81 176 ILE A N 1
ATOM 1380 C CA . ILE A 1 176 ? 5.48 -41.938 -17.375 1 84.81 176 ILE A CA 1
ATOM 1381 C C . ILE A 1 176 ? 4.641 -40.656 -17.234 1 84.81 176 ILE A C 1
ATOM 1383 O O . ILE A 1 176 ? 4.82 -39.719 -18 1 84.81 176 ILE A O 1
ATOM 1387 N N . PHE A 1 177 ? 3.816 -40.625 -16.344 1 85.88 177 PHE A N 1
ATOM 1388 C CA . PHE A 1 177 ? 2.965 -39.469 -16.125 1 85.88 177 PHE A CA 1
ATOM 1389 C C . PHE A 1 177 ? 3.797 -38.25 -15.727 1 85.88 177 PHE A C 1
ATOM 1391 O O . PHE A 1 177 ? 3.646 -37.156 -16.297 1 85.88 177 PHE A O 1
ATOM 1398 N N . LEU A 1 178 ? 4.617 -38.375 -14.742 1 87.44 178 LEU A N 1
ATOM 1399 C CA . LEU A 1 178 ? 5.379 -37.281 -14.211 1 87.44 178 LEU A CA 1
ATOM 1400 C C . LEU A 1 178 ? 6.387 -36.75 -15.234 1 87.44 178 LEU A C 1
ATOM 1402 O O . LEU A 1 178 ? 6.719 -35.562 -15.25 1 87.44 178 LEU A O 1
ATOM 1406 N N . LYS A 1 179 ? 6.824 -37.656 -16.031 1 85.94 179 LYS A N 1
ATOM 1407 C CA . LYS A 1 179 ? 7.777 -37.25 -17.062 1 85.94 179 LYS A CA 1
ATOM 1408 C C . LYS A 1 179 ? 7.125 -36.344 -18.094 1 85.94 179 LYS A C 1
ATOM 1410 O O . LYS A 1 179 ? 7.77 -35.406 -18.594 1 85.94 179 LYS A O 1
ATOM 1415 N N . ASN A 1 180 ? 5.859 -36.5 -18.312 1 86.44 180 ASN A N 1
ATOM 1416 C CA . ASN A 1 180 ? 5.199 -35.75 -19.391 1 86.44 180 ASN A CA 1
ATOM 1417 C C . ASN A 1 180 ? 4.289 -34.656 -18.844 1 86.44 180 ASN A C 1
ATOM 1419 O O . ASN A 1 180 ? 3.777 -33.844 -19.594 1 86.44 180 ASN A O 1
ATOM 1423 N N . ALA A 1 181 ? 4.109 -34.688 -17.656 1 83.12 181 ALA A N 1
ATOM 1424 C CA . ALA A 1 181 ? 3.199 -33.719 -17.062 1 83.12 181 ALA A CA 1
ATOM 1425 C C . ALA A 1 181 ? 3.965 -32.531 -16.5 1 83.12 181 ALA A C 1
ATOM 1427 O O . ALA A 1 181 ? 5.051 -32.688 -15.938 1 83.12 181 ALA A O 1
ATOM 1428 N N . LYS A 1 182 ? 3.391 -31.344 -16.766 1 81.38 182 LYS A N 1
ATOM 1429 C CA . LYS A 1 182 ? 3.898 -30.125 -16.156 1 81.38 182 LYS A CA 1
ATOM 1430 C C . LYS A 1 182 ? 2.914 -29.562 -15.125 1 81.38 182 LYS A C 1
ATOM 1432 O O . LYS A 1 182 ? 1.705 -29.547 -15.367 1 81.38 182 LYS A O 1
ATOM 1437 N N . GLY A 1 183 ? 3.393 -29.25 -14 1 79.44 183 GLY A N 1
ATOM 1438 C CA . GLY A 1 183 ? 2.578 -28.75 -12.906 1 79.44 183 GLY A CA 1
ATOM 1439 C C . GLY A 1 183 ? 3.15 -29.078 -11.539 1 79.44 183 GLY A C 1
ATOM 1440 O O . GLY A 1 183 ? 4.352 -29.328 -11.406 1 79.44 183 GLY A O 1
ATOM 1441 N N . SER A 1 184 ? 2.387 -28.922 -10.539 1 79.38 184 SER A N 1
ATOM 1442 C CA . SER A 1 184 ? 2.744 -29.312 -9.18 1 79.38 184 SER A CA 1
ATOM 1443 C C . SER A 1 184 ? 1.941 -30.516 -8.711 1 79.38 184 SER A C 1
ATOM 1445 O O . SER A 1 184 ? 0.709 -30.484 -8.711 1 79.38 184 SER A O 1
ATOM 1447 N N . PHE A 1 185 ? 2.732 -31.5 -8.273 1 81.62 185 PHE A N 1
ATOM 1448 C CA . PHE A 1 185 ? 2.049 -32.75 -8.016 1 81.62 185 PHE A CA 1
ATOM 1449 C C . PHE A 1 185 ? 2.488 -33.344 -6.684 1 81.62 185 PHE A C 1
ATOM 1451 O O . PHE A 1 185 ? 3.686 -33.469 -6.418 1 81.62 185 PHE A O 1
ATOM 1458 N N . GLY A 1 186 ? 1.627 -33.562 -5.758 1 82.5 186 GLY A N 1
ATOM 1459 C CA . GLY A 1 186 ? 1.676 -34.5 -4.652 1 82.5 186 GLY A CA 1
ATOM 1460 C C . GLY A 1 186 ? 0.65 -35.594 -4.77 1 82.5 186 GLY A C 1
ATOM 1461 O O . GLY A 1 186 ? -0.535 -35.406 -4.504 1 82.5 186 GLY A O 1
ATOM 1462 N N . LEU A 1 187 ? 1.184 -36.875 -5.207 1 84 187 LEU A N 1
ATOM 1463 C CA . LEU A 1 187 ? 0.24 -37.906 -5.633 1 84 187 LEU A CA 1
ATOM 1464 C C . LEU A 1 187 ? 0.393 -39.156 -4.789 1 84 187 LEU A C 1
ATOM 1466 O O . LEU A 1 187 ? 1.507 -39.531 -4.406 1 84 187 LEU A O 1
ATOM 1470 N N . CYS A 1 188 ? -0.728 -39.656 -4.43 1 85.69 188 CYS A N 1
ATOM 1471 C CA . CYS A 1 188 ? -0.854 -41.031 -3.916 1 85.69 188 CYS A CA 1
ATOM 1472 C C . CYS A 1 188 ? -1.67 -41.875 -4.863 1 85.69 188 CYS A C 1
ATOM 1474 O O . CYS A 1 188 ? -2.875 -41.688 -5.02 1 85.69 188 CYS A O 1
ATOM 1476 N N . VAL A 1 189 ? -0.99 -42.906 -5.52 1 83.62 189 VAL A N 1
ATOM 1477 C CA . VAL A 1 189 ? -1.635 -43.688 -6.57 1 83.62 189 VAL A CA 1
ATOM 1478 C C . VAL A 1 189 ? -1.797 -45.125 -6.109 1 83.62 189 VAL A C 1
ATOM 1480 O O . VAL A 1 189 ? -0.846 -45.75 -5.617 1 83.62 189 VAL A O 1
ATOM 1483 N N . THR A 1 190 ? -3.033 -45.594 -6.207 1 80.69 190 THR A N 1
ATOM 1484 C CA . THR A 1 190 ? -3.35 -46.969 -5.887 1 80.69 190 THR A CA 1
ATOM 1485 C C . THR A 1 190 ? -4.074 -47.656 -7.051 1 80.69 190 THR A C 1
ATOM 1487 O O . THR A 1 190 ? -4.414 -47 -8.039 1 80.69 190 THR A O 1
ATOM 1490 N N . THR A 1 191 ? -4.152 -49 -7.035 1 73.62 191 THR A N 1
ATOM 1491 C CA . THR A 1 191 ? -4.855 -49.75 -8.07 1 73.62 191 THR A CA 1
ATOM 1492 C C . THR A 1 191 ? -5.953 -50.594 -7.457 1 73.62 191 THR A C 1
ATOM 1494 O O . THR A 1 191 ? -5.812 -51.094 -6.336 1 73.62 191 THR A O 1
ATOM 1497 N N . SER A 1 192 ? -7.105 -50.625 -8.125 1 69.12 192 SER A N 1
ATOM 1498 C CA . SER A 1 192 ? -8.195 -51.5 -7.691 1 69.12 192 SER A CA 1
ATOM 1499 C C . SER A 1 192 ? -7.918 -52.938 -8.039 1 69.12 192 SER A C 1
ATOM 1501 O O . SER A 1 192 ? -8.562 -53.844 -7.508 1 69.12 192 SER A O 1
ATOM 1503 N N . LEU A 1 193 ? -6.938 -53.094 -8.938 1 63.5 193 LEU A N 1
ATOM 1504 C CA . LEU A 1 193 ? -6.555 -54.438 -9.289 1 63.5 193 LEU A CA 1
ATOM 1505 C C . LEU A 1 193 ? -5.469 -54.969 -8.359 1 63.5 193 LEU A C 1
ATOM 1507 O O . LEU A 1 193 ? -4.82 -54.188 -7.656 1 63.5 193 LEU A O 1
ATOM 1511 N N . ASP A 1 194 ? -5.453 -56.188 -8.016 1 59.25 194 ASP A N 1
ATOM 1512 C CA . ASP A 1 194 ? -4.465 -56.75 -7.105 1 59.25 194 ASP A CA 1
ATOM 1513 C C . ASP A 1 194 ? -3.045 -56.5 -7.602 1 59.25 194 ASP A C 1
ATOM 1515 O O . ASP A 1 194 ? -2.609 -57.094 -8.594 1 59.25 194 ASP A O 1
ATOM 1519 N N . ALA A 1 195 ? -2.438 -55.312 -7.32 1 63.19 195 ALA A N 1
ATOM 1520 C CA . ALA A 1 195 ? -1.097 -54.906 -7.73 1 63.19 195 ALA A CA 1
ATOM 1521 C C . ALA A 1 195 ? -0.055 -55.344 -6.703 1 63.19 195 ALA A C 1
ATOM 1523 O O . ALA A 1 195 ? 0.929 -54.625 -6.469 1 63.19 195 ALA A O 1
ATOM 1524 N N . HIS A 1 196 ? -0.104 -56.469 -6.117 1 75.69 196 HIS A N 1
ATOM 1525 C CA . HIS A 1 196 ? 0.854 -56.938 -5.113 1 75.69 196 HIS A CA 1
ATOM 1526 C C . HIS A 1 196 ? 0.852 -56 -3.9 1 75.69 196 HIS A C 1
ATOM 1528 O O . HIS A 1 196 ? 1.912 -55.656 -3.369 1 75.69 196 HIS A O 1
ATOM 1534 N N . TRP A 1 197 ? -0.344 -55.312 -3.557 1 80.38 197 TRP A N 1
ATOM 1535 C CA . TRP A 1 197 ? -0.561 -54.438 -2.428 1 80.38 197 TRP A CA 1
ATOM 1536 C C . TRP A 1 197 ? 0.442 -53.281 -2.445 1 80.38 197 TRP A C 1
ATOM 1538 O O . TRP A 1 197 ? 1.195 -53.094 -1.486 1 80.38 197 TRP A O 1
ATOM 1548 N N . GLN A 1 198 ? 0.511 -52.656 -3.471 1 85.62 198 GLN A N 1
ATOM 1549 C CA . GLN A 1 198 ? 1.475 -51.594 -3.674 1 85.62 198 GLN A CA 1
ATOM 1550 C C . GLN A 1 198 ? 0.788 -50.219 -3.666 1 85.62 198 GLN A C 1
ATOM 1552 O O . GLN A 1 198 ? -0.391 -50.125 -4.008 1 85.62 198 GLN A O 1
ATOM 1557 N N . VAL A 1 199 ? 1.522 -49.188 -3.119 1 86.5 199 VAL A N 1
ATOM 1558 C CA . VAL A 1 199 ? 1.133 -47.781 -3.215 1 86.5 199 VAL A CA 1
ATOM 1559 C C . VAL A 1 199 ? 2.314 -46.969 -3.709 1 86.5 199 VAL A C 1
ATOM 1561 O O . VAL A 1 199 ? 3.43 -47.094 -3.199 1 86.5 199 VAL A O 1
ATOM 1564 N N . ALA A 1 200 ? 2.016 -46.219 -4.789 1 89.06 200 ALA A N 1
ATOM 1565 C CA . ALA A 1 200 ? 3.068 -45.344 -5.301 1 89.06 200 ALA A CA 1
ATOM 1566 C C . ALA A 1 200 ? 2.848 -43.906 -4.863 1 89.06 200 ALA A C 1
ATOM 1568 O O . ALA A 1 200 ? 1.772 -43.344 -5.078 1 89.06 200 ALA A O 1
ATOM 1569 N N . MET A 1 201 ? 3.871 -43.375 -4.176 1 91.62 201 MET A N 1
ATOM 1570 C CA . MET A 1 201 ? 3.861 -42 -3.764 1 91.62 201 MET A CA 1
ATOM 1571 C C . MET A 1 201 ? 4.82 -41.156 -4.613 1 91.62 201 MET A C 1
ATOM 1573 O O . MET A 1 201 ? 5.941 -41.594 -4.895 1 91.62 201 MET A O 1
ATOM 1577 N N . ALA A 1 202 ? 4.32 -40 -5.09 1 90.94 202 ALA A N 1
ATOM 1578 C CA . ALA A 1 202 ? 5.156 -39.156 -5.957 1 90.94 202 ALA A CA 1
ATOM 1579 C C . ALA A 1 202 ? 5.02 -37.688 -5.602 1 90.94 202 ALA A C 1
ATOM 1581 O O . ALA A 1 202 ? 3.936 -37.219 -5.234 1 90.94 202 ALA A O 1
ATOM 1582 N N . ALA A 1 203 ? 6.176 -37 -5.621 1 89.44 203 ALA A N 1
ATOM 1583 C CA . ALA A 1 203 ? 6.203 -35.562 -5.383 1 89.44 203 ALA A CA 1
ATOM 1584 C C . ALA A 1 203 ? 6.969 -34.844 -6.488 1 89.44 203 ALA A C 1
ATOM 1586 O O . ALA A 1 203 ? 8.086 -35.219 -6.832 1 89.44 203 ALA A O 1
ATOM 1587 N N . LYS A 1 204 ? 6.309 -33.906 -7.113 1 87 204 LYS A N 1
ATOM 1588 C CA . LYS A 1 204 ? 6.914 -32.969 -8.078 1 87 204 LYS A CA 1
ATOM 1589 C C . LYS A 1 204 ? 6.293 -31.594 -7.992 1 87 204 LYS A C 1
ATOM 1591 O O . LYS A 1 204 ? 5.137 -31.406 -8.375 1 87 204 LYS A O 1
ATOM 1596 N N . GLY A 1 205 ? 7.02 -30.625 -7.543 1 76.69 205 GLY A N 1
ATOM 1597 C CA . GLY A 1 205 ? 6.484 -29.281 -7.398 1 76.69 205 GLY A CA 1
ATOM 1598 C C . GLY A 1 205 ? 5.773 -29.047 -6.078 1 76.69 205 GLY A C 1
ATOM 1599 O O . GLY A 1 205 ? 5.645 -27.922 -5.617 1 76.69 205 GLY A O 1
ATOM 1600 N N . GLN A 1 206 ? 5.227 -30.094 -5.57 1 79.12 206 GLN A N 1
ATOM 1601 C CA . GLN A 1 206 ? 4.578 -30.047 -4.266 1 79.12 206 GLN A CA 1
ATOM 1602 C C . GLN A 1 206 ? 5.215 -31.047 -3.301 1 79.12 206 GLN A C 1
ATOM 1604 O O . GLN A 1 206 ? 5.551 -32.156 -3.691 1 79.12 206 GLN A O 1
ATOM 1609 N N . THR A 1 207 ? 5.238 -30.656 -2.102 1 79.38 207 THR A N 1
ATOM 1610 C CA . THR A 1 207 ? 5.926 -31.469 -1.113 1 79.38 207 THR A CA 1
ATOM 1611 C C . THR A 1 207 ? 5.043 -32.625 -0.674 1 79.38 207 THR A C 1
ATOM 1613 O O . THR A 1 207 ? 3.826 -32.5 -0.548 1 79.38 207 THR A O 1
ATOM 1616 N N . LEU A 1 208 ? 5.656 -33.75 -0.514 1 87.62 208 LEU A N 1
ATOM 1617 C CA . LEU A 1 208 ? 5.047 -34.969 0.055 1 87.62 208 LEU A CA 1
ATOM 1618 C C . LEU A 1 208 ? 6.051 -35.719 0.913 1 87.62 208 LEU A C 1
ATOM 1620 O O . LEU A 1 208 ? 7.191 -35.938 0.495 1 87.62 208 LEU A O 1
ATOM 1624 N N . CYS A 1 209 ? 5.598 -36 2.123 1 89.38 209 CYS A N 1
ATOM 1625 C CA . CYS A 1 209 ? 6.438 -36.719 3.062 1 89.38 209 CYS A CA 1
ATOM 1626 C C . CYS A 1 209 ? 5.758 -38 3.51 1 89.38 209 CYS A C 1
ATOM 1628 O O . CYS A 1 209 ? 4.527 -38.094 3.543 1 89.38 209 CYS A O 1
ATOM 1630 N N . ILE A 1 210 ? 6.629 -39 3.818 1 91.69 210 ILE A N 1
ATOM 1631 C CA . ILE A 1 210 ? 6.152 -40.281 4.32 1 91.69 210 ILE A CA 1
ATOM 1632 C C . ILE A 1 210 ? 6.801 -40.562 5.672 1 91.69 210 ILE A C 1
ATOM 1634 O O . ILE A 1 210 ? 8.023 -40.469 5.816 1 91.69 210 ILE A O 1
ATOM 1638 N N . ALA A 1 211 ? 5.977 -40.844 6.602 1 91 211 ALA A N 1
ATOM 1639 C CA . ALA A 1 211 ? 6.484 -41.188 7.922 1 91 211 ALA A CA 1
ATOM 1640 C C . ALA A 1 211 ? 6.18 -42.656 8.242 1 91 211 ALA A C 1
ATOM 1642 O O . ALA A 1 211 ? 5.062 -43.125 8.008 1 91 211 ALA A O 1
ATOM 1643 N N . PHE A 1 212 ? 7.242 -43.344 8.742 1 87.19 212 PHE A N 1
ATOM 1644 C CA . PHE A 1 212 ? 7.121 -44.75 9.109 1 87.19 212 PHE A CA 1
ATOM 1645 C C . PHE A 1 212 ? 7.168 -44.938 10.625 1 87.19 212 PHE A C 1
ATOM 1647 O O . PHE A 1 212 ? 8.109 -44.469 11.273 1 87.19 212 PHE A O 1
ATOM 1654 N N . TYR A 1 213 ? 6.152 -45.531 11.125 1 87.12 213 TYR A N 1
ATOM 1655 C CA . TYR A 1 213 ? 6.082 -45.875 12.539 1 87.12 213 TYR A CA 1
ATOM 1656 C C . TYR A 1 213 ? 6.086 -47.375 12.727 1 87.12 213 TYR A C 1
ATOM 1658 O O . TYR A 1 213 ? 5.035 -48 12.945 1 87.12 213 TYR A O 1
ATOM 1666 N N . PRO A 1 214 ? 7.289 -47.938 12.758 1 80.62 214 PRO A N 1
ATOM 1667 C CA . PRO A 1 214 ? 7.375 -49.375 12.781 1 80.62 214 PRO A CA 1
ATOM 1668 C C . PRO A 1 214 ? 6.75 -50 14.031 1 80.62 214 PRO A C 1
ATOM 1670 O O . PRO A 1 214 ? 6.098 -51.031 13.961 1 80.62 214 PRO A O 1
ATOM 1673 N N . ARG A 1 215 ? 6.914 -49.312 15.133 1 76.62 215 ARG A N 1
ATOM 1674 C CA . ARG A 1 215 ? 6.398 -49.875 16.391 1 76.62 215 ARG A CA 1
ATOM 1675 C C . ARG A 1 215 ? 4.875 -49.812 16.406 1 76.62 215 ARG A C 1
ATOM 1677 O O . ARG A 1 215 ? 4.238 -50.656 17.047 1 76.62 215 ARG A O 1
ATOM 1684 N N . LYS A 1 216 ? 4.367 -48.969 15.648 1 80.88 216 LYS A N 1
ATOM 1685 C CA . LYS A 1 216 ? 2.918 -48.781 15.648 1 80.88 216 LYS A CA 1
ATOM 1686 C C . LYS A 1 216 ? 2.279 -49.469 14.438 1 80.88 216 LYS A C 1
ATOM 1688 O O . LYS A 1 216 ? 1.057 -49.625 14.383 1 80.88 216 LYS A O 1
ATOM 1693 N N . GLY A 1 217 ? 3.064 -49.906 13.492 1 78.62 217 GLY A N 1
ATOM 1694 C CA . GLY A 1 217 ? 2.535 -50.469 12.258 1 78.62 217 GLY A CA 1
ATOM 1695 C C . GLY A 1 217 ? 1.763 -49.469 11.422 1 78.62 217 GLY A C 1
ATOM 1696 O O . GLY A 1 217 ? 0.74 -49.812 10.828 1 78.62 217 GLY A O 1
ATOM 1697 N N . LEU A 1 218 ? 2.139 -48.281 11.578 1 84.75 218 LEU A N 1
ATOM 1698 C CA . LEU A 1 218 ? 1.438 -47.188 10.914 1 84.75 218 LEU A CA 1
ATOM 1699 C C . LEU A 1 218 ? 2.359 -46.469 9.938 1 84.75 218 LEU A C 1
ATOM 1701 O O . LEU A 1 218 ? 3.535 -46.25 10.234 1 84.75 218 LEU A O 1
ATOM 1705 N N . ILE A 1 219 ? 1.772 -46.188 8.727 1 87.75 219 ILE A N 1
ATOM 1706 C CA . ILE A 1 219 ? 2.438 -45.312 7.773 1 87.75 219 ILE A CA 1
ATOM 1707 C C . ILE A 1 219 ? 1.576 -44.062 7.527 1 87.75 219 ILE A C 1
ATOM 1709 O O . ILE A 1 219 ? 0.384 -44.188 7.23 1 87.75 219 ILE A O 1
ATOM 1713 N N . CYS A 1 220 ? 2.215 -42.906 7.758 1 88.88 220 CYS A N 1
ATOM 1714 C CA . CYS A 1 220 ? 1.531 -41.656 7.512 1 88.88 220 CYS A CA 1
ATOM 1715 C C . CYS A 1 220 ? 2.152 -40.906 6.324 1 88.88 220 CYS A C 1
ATOM 1717 O O . CYS A 1 220 ? 3.348 -41.062 6.062 1 88.88 220 CYS A O 1
ATOM 1719 N N . TYR A 1 221 ? 1.32 -40.25 5.547 1 88.56 221 TYR A N 1
ATOM 1720 C CA . TYR A 1 221 ? 1.835 -39.438 4.465 1 88.56 221 TYR A CA 1
ATOM 1721 C C . TYR A 1 221 ? 1.048 -38.125 4.359 1 88.56 221 TYR A C 1
ATOM 1723 O O . TYR A 1 221 ? -0.068 -38.031 4.875 1 88.56 221 TYR A O 1
ATOM 1731 N N . GLY A 1 222 ? 1.636 -37.062 3.861 1 81.62 222 GLY A N 1
ATOM 1732 C CA . GLY A 1 222 ? 0.986 -35.781 3.66 1 81.62 222 GLY A CA 1
ATOM 1733 C C . GLY A 1 222 ? 1.929 -34.719 3.148 1 81.62 222 GLY A C 1
ATOM 1734 O O . GLY A 1 222 ? 3.148 -34.875 3.16 1 81.62 222 GLY A O 1
ATOM 1735 N N . SER A 1 223 ? 1.317 -33.688 2.646 1 76.56 223 SER A N 1
ATOM 1736 C CA . SER A 1 223 ? 2.098 -32.531 2.207 1 76.56 223 SER A CA 1
ATOM 1737 C C . SER A 1 223 ? 2.475 -31.641 3.385 1 76.56 223 SER A C 1
ATOM 1739 O O . SER A 1 223 ? 3.439 -30.875 3.309 1 76.56 223 SER A O 1
ATOM 1741 N N . GLU A 1 224 ? 1.706 -31.828 4.441 1 75.19 224 GLU A N 1
ATOM 1742 C CA . GLU A 1 224 ? 1.98 -31.062 5.648 1 75.19 224 GLU A CA 1
ATOM 1743 C C . GLU A 1 224 ? 2.639 -31.922 6.723 1 75.19 224 GLU A C 1
ATOM 1745 O O . GLU A 1 224 ? 2.289 -33.094 6.887 1 75.19 224 GLU A O 1
ATOM 1750 N N . GLN A 1 225 ? 3.477 -31.359 7.469 1 76.19 225 GLN A N 1
ATOM 1751 C CA . GLN A 1 225 ? 4.223 -32.125 8.477 1 76.19 225 GLN A CA 1
ATOM 1752 C C . GLN A 1 225 ? 3.311 -32.562 9.609 1 76.19 225 GLN A C 1
ATOM 1754 O O . GLN A 1 225 ? 3.588 -33.562 10.266 1 76.19 225 GLN A O 1
ATOM 1759 N N . ALA A 1 226 ? 2.25 -31.766 9.797 1 75.44 226 ALA A N 1
ATOM 1760 C CA . ALA A 1 226 ? 1.336 -32.156 10.867 1 75.44 226 ALA A CA 1
ATOM 1761 C C . ALA A 1 226 ? 0.75 -33.531 10.602 1 75.44 226 ALA A C 1
ATOM 1763 O O . ALA A 1 226 ? 0.5 -34.312 11.531 1 75.44 226 ALA A O 1
ATOM 1764 N N . ALA A 1 227 ? 0.602 -33.875 9.328 1 78.81 227 ALA A N 1
ATOM 1765 C CA . ALA A 1 227 ? 0.026 -35.156 8.969 1 78.81 227 ALA A CA 1
ATOM 1766 C C . ALA A 1 227 ? 0.995 -36.312 9.266 1 78.81 227 ALA A C 1
ATOM 1768 O O . ALA A 1 227 ? 0.577 -37.406 9.672 1 78.81 227 ALA A O 1
ATOM 1769 N N . VAL A 1 228 ? 2.217 -36.031 9.125 1 84.5 228 VAL A N 1
ATOM 1770 C CA . VAL A 1 228 ? 3.211 -37.094 9.305 1 84.5 228 VAL A CA 1
ATOM 1771 C C . VAL A 1 228 ? 3.598 -37.188 10.781 1 84.5 228 VAL A C 1
ATOM 1773 O O . VAL A 1 228 ? 4.047 -38.25 11.234 1 84.5 228 VAL A O 1
ATOM 1776 N N . LYS A 1 229 ? 3.385 -36.125 11.523 1 83.31 229 LYS A N 1
ATOM 1777 C CA . LYS A 1 229 ? 3.715 -36.125 12.945 1 83.31 229 LYS A CA 1
ATOM 1778 C C . LYS A 1 229 ? 2.557 -36.656 13.781 1 83.31 229 LYS A C 1
ATOM 1780 O O . LYS A 1 229 ? 2.715 -36.906 14.969 1 83.31 229 LYS A O 1
ATOM 1785 N N . ALA A 1 230 ? 1.449 -36.812 13.18 1 81.81 230 ALA A N 1
ATOM 1786 C CA . ALA A 1 230 ? 0.257 -37.25 13.898 1 81.81 230 ALA A CA 1
ATOM 1787 C C . ALA A 1 230 ? 0.516 -38.562 14.633 1 81.81 230 ALA A C 1
ATOM 1789 O O . ALA A 1 230 ? -0.06 -38.812 15.695 1 81.81 230 ALA A O 1
ATOM 1790 N N . GLY A 1 231 ? 1.426 -39.406 14.148 1 82.38 231 GLY A N 1
ATOM 1791 C CA . GLY A 1 231 ? 1.727 -40.688 14.773 1 82.38 231 GLY A CA 1
ATOM 1792 C C . GLY A 1 231 ? 2.453 -40.531 16.094 1 82.38 231 GLY A C 1
ATOM 1793 O O . GLY A 1 231 ? 2.402 -41.438 16.938 1 82.38 231 GLY A O 1
ATOM 1794 N N . LEU A 1 232 ? 3.02 -39.406 16.344 1 82.56 232 LEU A N 1
ATOM 1795 C CA . LEU A 1 232 ? 3.732 -39.188 17.594 1 82.56 232 LEU A CA 1
ATOM 1796 C C . LEU A 1 232 ? 2.756 -38.969 18.734 1 82.56 232 LEU A C 1
ATOM 1798 O O . LEU A 1 232 ? 3.078 -39.281 19.891 1 82.56 232 LEU A O 1
ATOM 1802 N N . ASN A 1 233 ? 1.499 -38.406 18.484 1 75.38 233 ASN A N 1
ATOM 1803 C CA . ASN A 1 233 ? 0.527 -38.031 19.516 1 75.38 233 ASN A CA 1
ATOM 1804 C C . ASN A 1 233 ? -0.363 -39.219 19.891 1 75.38 233 ASN A C 1
ATOM 1806 O O . ASN A 1 233 ? -1.037 -39.188 20.922 1 75.38 233 ASN A O 1
ATOM 1810 N N . TYR A 1 234 ? -0.521 -40.156 19.094 1 68.81 234 TYR A N 1
ATOM 1811 C CA . TYR A 1 234 ? -1.441 -41.25 19.312 1 68.81 234 TYR A CA 1
ATOM 1812 C C . TYR A 1 234 ? -0.749 -42.406 20.047 1 68.81 234 TYR A C 1
ATOM 1814 O O . TYR A 1 234 ? 0.355 -42.812 19.672 1 68.81 234 TYR A O 1
ATOM 1822 N N . VAL A 1 235 ? -1.37 -42.562 21.406 1 63.69 235 VAL A N 1
ATOM 1823 C CA . VAL A 1 235 ? -0.88 -43.719 22.125 1 63.69 235 VAL A CA 1
ATOM 1824 C C . VAL A 1 235 ? -1.456 -45 21.516 1 63.69 235 VAL A C 1
ATOM 1826 O O . VAL A 1 235 ? -2.646 -45.062 21.203 1 63.69 235 VAL A O 1
ATOM 1829 N N . THR A 1 236 ? -0.915 -45.656 20.812 1 54.44 236 THR A N 1
ATOM 1830 C CA . THR A 1 236 ? -1.444 -46.906 20.266 1 54.44 236 THR A CA 1
ATOM 1831 C C . THR A 1 236 ? -2.102 -47.75 21.359 1 54.44 236 THR A C 1
ATOM 1833 O O . THR A 1 236 ? -1.498 -48 22.406 1 54.44 236 THR A O 1
ATOM 1836 N N . PRO A 1 237 ? -3.547 -47.719 21.547 1 46.34 237 PRO A N 1
ATOM 1837 C CA . PRO A 1 237 ? -4.109 -48.594 22.594 1 46.34 237 PRO A CA 1
ATOM 1838 C C . PRO A 1 237 ? -3.199 -49.75 22.953 1 46.34 237 PRO A C 1
ATOM 1840 O O . PRO A 1 237 ? -2.873 -49.938 24.125 1 46.34 237 PRO A O 1
ATOM 1843 N N . GLN A 1 238 ? -3.791 -51.031 22.469 1 38.59 238 GLN A N 1
ATOM 1844 C CA . GLN A 1 238 ? -3.193 -52.344 22.688 1 38.59 238 GLN A CA 1
ATOM 1845 C C . GLN A 1 238 ? -1.77 -52.406 22.141 1 38.59 238 GLN A C 1
ATOM 1847 O O . GLN A 1 238 ? -1.164 -53.469 22.078 1 38.59 238 GLN A O 1
ATOM 1852 N N . GLY A 1 239 ? -1.422 -51.438 21.547 1 37.44 239 GLY A N 1
ATOM 1853 C CA . GLY A 1 239 ? -0.22 -51.656 20.766 1 37.44 239 GLY A CA 1
ATOM 1854 C C . GLY A 1 239 ? 0.994 -52 21.609 1 37.44 239 GLY A C 1
ATOM 1855 O O . GLY A 1 239 ? 1.792 -51.125 21.938 1 37.44 239 GLY A O 1
ATOM 1856 N N . GLN A 1 240 ? 0.668 -52.469 22.828 1 34.03 240 GLN A N 1
ATOM 1857 C CA . GLN A 1 240 ? 1.818 -53.312 23.188 1 34.03 240 GLN A CA 1
ATOM 1858 C C . GLN A 1 240 ? 2.387 -54.031 21.969 1 34.03 240 GLN A C 1
ATOM 1860 O O . GLN A 1 240 ? 1.699 -54.844 21.344 1 34.03 240 GLN A O 1
ATOM 1865 N N . SER A 1 241 ? 2.758 -53.281 21 1 35.34 241 SER A N 1
ATOM 1866 C CA . SER A 1 241 ? 3.605 -54.125 20.156 1 35.34 241 SER A CA 1
ATOM 1867 C C . SER A 1 241 ? 4.336 -55.188 20.984 1 35.34 241 SER A C 1
ATOM 1869 O O . SER A 1 241 ? 5.137 -54.844 21.859 1 35.34 241 SER A O 1
ATOM 1871 N N . ASN A 1 242 ? 3.633 -56.031 21.703 1 33.12 242 ASN A N 1
ATOM 1872 C CA . ASN A 1 242 ? 4.285 -57.281 22.094 1 33.12 242 ASN A CA 1
ATOM 1873 C C . ASN A 1 242 ? 5.395 -57.656 21.125 1 33.12 242 ASN A C 1
ATOM 1875 O O . ASN A 1 242 ? 5.316 -58.719 20.484 1 33.12 242 ASN A O 1
ATOM 1879 N N . TRP A 1 243 ? 5.699 -56.781 20.141 1 31.81 243 TRP A N 1
ATOM 1880 C CA . TRP A 1 243 ? 6.965 -57.188 19.562 1 31.81 243 TRP A CA 1
ATOM 1881 C C . TRP A 1 243 ? 8.039 -57.375 20.625 1 31.81 243 TRP A C 1
ATOM 1883 O O . TRP A 1 24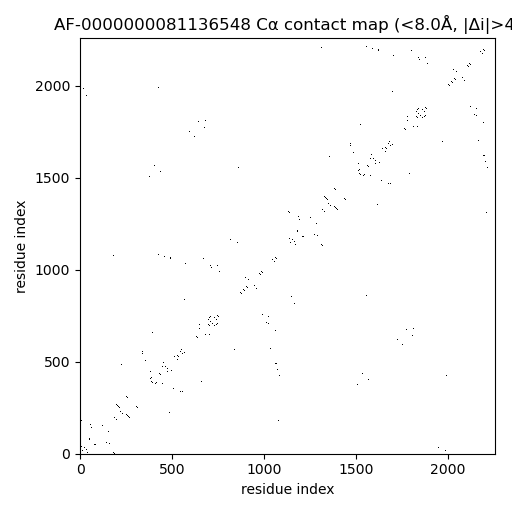3 ? 8.078 -56.594 21.594 1 31.81 243 TRP A O 1
ATOM 1893 N N . GLY A 1 244 ? 8.344 -58.594 21 1 31.72 244 GLY A N 1
ATOM 1894 C CA . GLY A 1 244 ? 9.328 -59.031 22 1 31.72 244 GLY A CA 1
ATOM 1895 C C . GLY A 1 244 ? 10.336 -57.938 22.312 1 31.72 244 GLY A C 1
ATOM 1896 O O . GLY A 1 244 ? 10.445 -56.938 21.578 1 31.72 244 GLY A O 1
ATOM 1897 N N . SER A 1 245 ? 10.805 -57.844 23.672 1 35.34 245 SER A N 1
ATOM 1898 C CA . SER A 1 245 ? 11.859 -57.156 24.391 1 35.34 245 SER A CA 1
ATOM 1899 C C . SER A 1 245 ? 13.031 -56.812 23.469 1 35.34 245 SER A C 1
ATOM 1901 O O . SER A 1 245 ? 13.891 -56.031 23.812 1 35.34 245 SER A O 1
ATOM 1903 N N . ASP A 1 246 ? 13.398 -57.875 22.672 1 31.08 246 ASP A N 1
ATOM 1904 C CA . ASP A 1 246 ? 14.742 -57.844 22.094 1 31.08 246 ASP A CA 1
ATOM 1905 C C . ASP A 1 246 ? 14.914 -56.656 21.156 1 31.08 246 ASP A C 1
ATOM 1907 O O . ASP A 1 246 ? 15.828 -56.656 20.328 1 31.08 246 ASP A O 1
ATOM 1911 N N . PHE A 1 247 ? 13.875 -55.938 20.938 1 34.34 247 PHE A N 1
ATOM 1912 C CA . PHE A 1 247 ? 14.125 -54.906 19.922 1 34.34 247 PHE A CA 1
ATOM 1913 C C . PHE A 1 247 ? 14.906 -53.75 20.531 1 34.34 247 PHE A C 1
ATOM 1915 O O . PHE A 1 247 ? 14.312 -52.781 21.016 1 34.34 247 PHE A O 1
ATOM 1922 N N . LYS A 1 248 ? 15.828 -53.844 21.312 1 35.88 248 LYS A N 1
ATOM 1923 C CA . LYS A 1 248 ? 16.812 -52.844 21.703 1 35.88 248 LYS A CA 1
ATOM 1924 C C . LYS A 1 248 ? 17.281 -52.031 20.5 1 35.88 248 LYS A C 1
ATOM 1926 O O . LYS A 1 248 ? 18.219 -51.25 20.609 1 35.88 248 LYS A O 1
ATOM 1931 N N . CYS A 1 249 ? 17.203 -52.406 19.234 1 35.31 249 CYS A N 1
ATOM 1932 C CA . CYS A 1 249 ? 18.062 -51.719 18.281 1 35.31 249 CYS A CA 1
ATOM 1933 C C . CYS A 1 249 ? 17.547 -50.312 18 1 35.31 249 CYS A C 1
ATOM 1935 O O . CYS A 1 249 ? 16.344 -50.094 17.922 1 35.31 249 CYS A O 1
ATOM 1937 N N . VAL A 1 250 ? 18.266 -49.188 18.172 1 45.94 250 VAL A N 1
ATOM 1938 C CA . VAL A 1 250 ? 18.328 -47.844 17.594 1 45.94 250 VAL A CA 1
ATOM 1939 C C . VAL A 1 250 ? 17.594 -47.812 16.266 1 45.94 250 VAL A C 1
ATOM 1941 O O . VAL A 1 250 ? 17.156 -46.75 15.812 1 45.94 250 VAL A O 1
ATOM 1944 N N . ASP A 1 251 ? 17.328 -49.031 15.609 1 52.72 251 ASP A N 1
ATOM 1945 C CA . ASP A 1 251 ? 16.875 -49.156 14.227 1 52.72 251 ASP A CA 1
ATOM 1946 C C . ASP A 1 251 ? 15.359 -49.125 14.141 1 52.72 251 ASP A C 1
ATOM 1948 O O . ASP A 1 251 ? 14.797 -49.125 13.039 1 52.72 251 ASP A O 1
ATOM 1952 N N . GLU A 1 252 ? 14.5 -48.969 15.211 1 62.16 252 GLU A N 1
ATOM 1953 C CA . GLU A 1 252 ? 13.055 -49 15.055 1 62.16 252 GLU A CA 1
ATOM 1954 C C . GLU A 1 252 ? 12.43 -47.625 15.359 1 62.16 252 GLU A C 1
ATOM 1956 O O . GLU A 1 252 ? 11.227 -47.531 15.602 1 62.16 252 GLU A O 1
ATOM 1961 N N . ASP A 1 253 ? 13.125 -46.688 15.469 1 78.19 253 ASP A N 1
ATOM 1962 C CA . ASP A 1 253 ? 12.562 -45.375 15.656 1 78.19 253 ASP A CA 1
ATOM 1963 C C . ASP A 1 253 ? 11.797 -44.906 14.422 1 78.19 253 ASP A C 1
ATOM 1965 O O . ASP A 1 253 ? 12.125 -45.312 13.297 1 78.19 253 ASP A O 1
ATOM 1969 N N . ALA A 1 254 ? 10.727 -44.188 14.805 1 86.88 254 ALA A N 1
ATOM 1970 C CA . ALA A 1 254 ? 9.961 -43.625 13.695 1 86.88 254 ALA A CA 1
ATOM 1971 C C . ALA A 1 254 ? 10.828 -42.719 12.836 1 86.88 254 ALA A C 1
ATOM 1973 O O . ALA A 1 254 ? 11.641 -41.938 13.359 1 86.88 254 ALA A O 1
ATOM 1974 N N . VAL A 1 255 ? 10.703 -42.906 11.562 1 86.81 255 VAL A N 1
ATOM 1975 C CA . VAL A 1 255 ? 11.508 -42.094 10.633 1 86.81 255 VAL A CA 1
ATOM 1976 C C . VAL A 1 255 ? 10.602 -41.469 9.57 1 86.81 255 VAL A C 1
ATOM 1978 O O . VAL A 1 255 ? 9.508 -42 9.305 1 86.81 255 VAL A O 1
ATOM 1981 N N . ARG A 1 256 ? 10.992 -40.344 9.086 1 89.88 256 ARG A N 1
ATOM 1982 C CA . ARG A 1 256 ? 10.281 -39.656 8.016 1 89.88 256 ARG A CA 1
ATOM 1983 C C . ARG A 1 256 ? 11.148 -39.531 6.762 1 89.88 256 ARG A C 1
ATOM 1985 O O . ARG A 1 256 ? 12.352 -39.281 6.855 1 89.88 256 ARG A O 1
ATOM 1992 N N . PHE A 1 257 ? 10.508 -39.75 5.672 1 89.38 257 PHE A N 1
ATOM 1993 C CA . PHE A 1 257 ? 11.148 -39.656 4.367 1 89.38 257 PHE A CA 1
ATOM 1994 C C . PHE A 1 257 ? 10.516 -38.531 3.547 1 89.38 257 PHE A C 1
ATOM 1996 O O . PHE A 1 257 ? 9.336 -38.594 3.209 1 89.38 257 PHE A O 1
ATOM 2003 N N . ASP A 1 258 ? 11.336 -37.531 3.297 1 88.38 258 ASP A N 1
ATOM 2004 C CA . ASP A 1 258 ? 10.867 -36.406 2.486 1 88.38 258 ASP A CA 1
ATOM 2005 C C . ASP A 1 258 ? 11.219 -36.625 1.014 1 88.38 258 ASP A C 1
ATOM 2007 O O . ASP A 1 258 ? 12.391 -36.688 0.653 1 88.38 258 ASP A O 1
ATOM 2011 N N . LEU A 1 259 ? 10.211 -36.656 0.184 1 90.56 259 LEU A N 1
ATOM 2012 C CA . LEU A 1 259 ? 10.438 -36.812 -1.247 1 90.56 259 LEU A CA 1
ATOM 2013 C C . LEU A 1 259 ? 10.984 -35.531 -1.864 1 90.56 259 LEU A C 1
ATOM 2015 O O . LEU A 1 259 ? 10.664 -34.438 -1.408 1 90.56 259 LEU A O 1
ATOM 2019 N N . ASP A 1 260 ? 11.75 -35.688 -2.824 1 87.06 260 ASP A N 1
ATOM 2020 C CA . ASP A 1 260 ? 12.297 -34.531 -3.537 1 87.06 260 ASP A CA 1
ATOM 2021 C C . ASP A 1 260 ? 11.234 -33.875 -4.418 1 87.06 260 ASP A C 1
ATOM 2023 O O . ASP A 1 260 ? 10.922 -34.375 -5.5 1 87.06 260 ASP A O 1
ATOM 2027 N N . ASP A 1 261 ? 10.797 -32.875 -3.965 1 82.88 261 ASP A N 1
ATOM 2028 C CA . ASP A 1 261 ? 9.719 -32.219 -4.695 1 82.88 261 ASP A CA 1
ATOM 2029 C C . ASP A 1 261 ? 10.281 -31.297 -5.785 1 82.88 261 ASP A C 1
ATOM 2031 O O . ASP A 1 261 ? 9.555 -30.875 -6.688 1 82.88 261 ASP A O 1
ATOM 2035 N N . LEU A 1 262 ? 11.5 -30.938 -5.766 1 81.56 262 LEU A N 1
ATOM 2036 C CA . LEU A 1 262 ? 12.086 -30.047 -6.766 1 81.56 262 LEU A CA 1
ATOM 2037 C C . LEU A 1 262 ? 12.414 -30.828 -8.039 1 81.56 262 LEU A C 1
ATOM 2039 O O . LEU A 1 262 ? 12.07 -30.391 -9.141 1 81.56 262 LEU A O 1
ATOM 2043 N N . GLY A 1 263 ? 13.039 -32 -7.93 1 79.25 263 GLY A N 1
ATOM 2044 C CA . GLY A 1 263 ? 13.406 -32.812 -9.078 1 79.25 263 GLY A CA 1
ATOM 2045 C C . GLY A 1 263 ? 12.352 -33.812 -9.445 1 79.25 263 GLY A C 1
ATOM 2046 O O . GLY A 1 263 ? 12.32 -34.312 -10.578 1 79.25 263 GLY A O 1
ATOM 2047 N N . GLY A 1 264 ? 11.516 -34.062 -8.641 1 86.38 264 GLY A N 1
ATOM 2048 C CA . GLY A 1 264 ? 10.547 -35.125 -8.828 1 86.38 264 GLY A CA 1
ATOM 2049 C C . GLY A 1 264 ? 11.047 -36.469 -8.336 1 86.38 264 GLY A C 1
ATOM 2050 O O . GLY A 1 264 ? 12.164 -36.875 -8.648 1 86.38 264 GLY A O 1
ATOM 2051 N N . GLU A 1 265 ? 10.289 -37.031 -7.469 1 90.31 265 GLU A N 1
ATOM 2052 C CA . GLU A 1 265 ? 10.664 -38.344 -6.91 1 90.31 265 GLU A CA 1
ATOM 2053 C C . GLU A 1 265 ? 9.438 -39.219 -6.684 1 90.31 265 GLU A C 1
ATOM 2055 O O . GLU A 1 265 ? 8.352 -38.719 -6.387 1 90.31 265 GLU A O 1
ATOM 2060 N N . ILE A 1 266 ? 9.641 -40.531 -6.973 1 92.12 266 ILE A N 1
ATOM 2061 C CA . ILE A 1 266 ? 8.586 -41.531 -6.762 1 92.12 266 ILE A CA 1
ATOM 2062 C C . ILE A 1 266 ? 9.047 -42.562 -5.758 1 92.12 266 ILE A C 1
ATOM 2064 O O . ILE A 1 266 ? 10.172 -43.062 -5.852 1 92.12 266 ILE A O 1
ATOM 2068 N N . ALA A 1 267 ? 8.227 -42.781 -4.754 1 91.5 267 ALA A N 1
ATOM 2069 C CA . ALA A 1 267 ? 8.461 -43.875 -3.787 1 91.5 267 ALA A CA 1
ATOM 2070 C C . ALA A 1 267 ? 7.371 -44.938 -3.877 1 91.5 267 ALA A C 1
ATOM 2072 O O . ALA A 1 267 ? 6.18 -44.625 -3.783 1 91.5 267 ALA A O 1
ATOM 2073 N N . LEU A 1 268 ? 7.824 -46.125 -4.133 1 91 268 LEU A N 1
ATOM 2074 C CA . LEU A 1 268 ? 6.883 -47.25 -4.156 1 91 268 LEU A CA 1
ATOM 2075 C C . LEU A 1 268 ? 6.898 -48 -2.828 1 91 268 LEU A C 1
ATOM 2077 O O . LEU A 1 268 ? 7.949 -48.469 -2.383 1 91 268 LEU A O 1
ATOM 2081 N N . LEU A 1 269 ? 5.785 -47.969 -2.184 1 88.81 269 LEU A N 1
ATOM 2082 C CA . LEU A 1 269 ? 5.598 -48.781 -0.979 1 88.81 269 LEU A CA 1
ATOM 2083 C C . LEU A 1 269 ? 4.988 -50.125 -1.318 1 88.81 269 LEU A C 1
ATOM 2085 O O . LEU A 1 269 ? 3.91 -50.219 -1.909 1 88.81 269 LEU A O 1
ATOM 2089 N N . ASP A 1 270 ? 5.758 -51.219 -1.067 1 86.5 270 ASP A N 1
ATOM 2090 C CA . ASP A 1 270 ? 5.34 -52.562 -1.393 1 86.5 270 ASP A CA 1
ATOM 2091 C C . ASP A 1 270 ? 5.32 -53.438 -0.147 1 86.5 270 ASP A C 1
ATOM 2093 O O . ASP A 1 270 ? 6.348 -53.625 0.509 1 86.5 270 ASP A O 1
ATOM 2097 N N . TRP A 1 271 ? 4.234 -53.969 0.311 1 78.31 271 TRP A N 1
ATOM 2098 C CA . TRP A 1 271 ? 4.18 -54.844 1.479 1 78.31 271 TRP A CA 1
ATOM 2099 C C . TRP A 1 271 ? 3.945 -56.281 1.065 1 78.31 271 TRP A C 1
ATOM 2101 O O . TRP A 1 271 ? 3.99 -57.188 1.901 1 78.31 271 TRP A O 1
ATOM 2111 N N . GLY A 1 272 ? 3.998 -56.625 -0.296 1 71.5 272 GLY A N 1
ATOM 2112 C CA . GLY A 1 272 ? 4.129 -57.938 -0.92 1 71.5 272 GLY A CA 1
ATOM 2113 C C . GLY A 1 272 ? 3.158 -58.938 -0.366 1 71.5 272 GLY A C 1
ATOM 2114 O O . GLY A 1 272 ? 2.348 -58.625 0.507 1 71.5 272 GLY A O 1
ATOM 2115 N N . TYR A 1 273 ? 2.936 -60.094 -1.095 1 63.59 273 TYR A N 1
ATOM 2116 C CA . TYR A 1 273 ? 2.252 -61.281 -0.593 1 63.59 273 TYR A CA 1
ATOM 2117 C C . TYR A 1 273 ? 3.154 -62.062 0.344 1 63.59 273 TYR A C 1
ATOM 2119 O O . TYR A 1 273 ? 4.379 -61.938 0.296 1 63.59 273 TYR A O 1
ATOM 2127 N N . ALA A 1 274 ? 2.668 -62.781 1.353 1 55.69 274 ALA A N 1
ATOM 2128 C CA . ALA A 1 274 ? 3.406 -63.656 2.248 1 55.69 274 ALA A CA 1
ATOM 2129 C C . ALA A 1 274 ? 4.449 -64.438 1.482 1 55.69 274 ALA A C 1
ATOM 2131 O O . ALA A 1 274 ? 4.129 -65.125 0.48 1 55.69 274 ALA A O 1
ATOM 2132 N N . GLY A 1 275 ? 5.801 -64.312 1.612 1 58.69 275 GLY A N 1
ATOM 2133 C CA . GLY A 1 275 ? 6.879 -65.125 1.072 1 58.69 275 GLY A CA 1
ATOM 2134 C C . GLY A 1 275 ? 7.664 -64.438 -0.02 1 58.69 275 GLY A C 1
ATOM 2135 O O . GLY A 1 275 ? 8.75 -64.875 -0.393 1 58.69 275 GLY A O 1
ATOM 2136 N N . ASP A 1 276 ? 7.137 -63.375 -0.781 1 60.31 276 ASP A N 1
ATOM 2137 C CA . ASP A 1 276 ? 7.84 -62.781 -1.919 1 60.31 276 ASP A CA 1
ATOM 2138 C C . ASP A 1 276 ? 8.766 -61.656 -1.471 1 60.31 276 ASP A C 1
ATOM 2140 O O . ASP A 1 276 ? 8.336 -60.719 -0.793 1 60.31 276 ASP A O 1
ATOM 2144 N N . ASN A 1 277 ? 10.109 -61.812 -1.529 1 62.41 277 ASN A N 1
ATOM 2145 C CA . ASN A 1 277 ? 11.125 -60.906 -1.036 1 62.41 277 ASN A CA 1
ATOM 2146 C C . ASN A 1 277 ? 11.391 -59.781 -2.035 1 62.41 277 ASN A C 1
ATOM 2148 O O . ASN A 1 277 ? 12.055 -58.781 -1.708 1 62.41 277 ASN A O 1
ATOM 2152 N N . GLU A 1 278 ? 10.938 -59.875 -3.316 1 74.25 278 GLU A N 1
ATOM 2153 C CA . GLU A 1 278 ? 11.266 -58.844 -4.277 1 74.25 278 GLU A CA 1
ATOM 2154 C C . GLU A 1 278 ? 10.023 -58.062 -4.711 1 74.25 278 GLU A C 1
ATOM 2156 O O . GLU A 1 278 ? 8.961 -58.688 -4.906 1 74.25 278 GLU A O 1
ATOM 2161 N N . PRO A 1 279 ? 10.133 -56.688 -4.695 1 82.25 279 PRO A N 1
ATOM 2162 C CA . PRO A 1 279 ? 8.984 -55.906 -5.148 1 82.25 279 PRO A CA 1
ATOM 2163 C C . PRO A 1 279 ? 8.578 -56.219 -6.586 1 82.25 279 PRO A C 1
ATOM 2165 O O . PRO A 1 279 ? 9.43 -56.594 -7.398 1 82.25 279 PRO A O 1
ATOM 2168 N N . ALA A 1 280 ? 7.344 -56.219 -6.844 1 79.88 280 ALA A N 1
ATOM 2169 C CA . ALA A 1 280 ? 6.82 -56.438 -8.188 1 79.88 280 ALA A CA 1
ATOM 2170 C C . ALA A 1 280 ? 6.945 -55.188 -9.055 1 79.88 280 ALA A C 1
ATOM 2172 O O . ALA A 1 280 ? 6.07 -54.344 -9.039 1 79.88 280 ALA A O 1
ATOM 2173 N N . VAL A 1 281 ? 8.086 -55.031 -9.703 1 86 281 VAL A N 1
ATOM 2174 C CA . VAL A 1 281 ? 8.336 -53.906 -10.57 1 86 281 VAL A CA 1
ATOM 2175 C C . VAL A 1 281 ? 8.75 -54.375 -11.961 1 86 281 VAL A C 1
ATOM 2177 O O . VAL A 1 281 ? 9.297 -55.469 -12.109 1 86 281 VAL A O 1
ATOM 2180 N N . SER A 1 282 ? 8.398 -53.594 -12.914 1 84.44 282 SER A N 1
ATOM 2181 C CA . SER A 1 282 ? 8.758 -53.906 -14.297 1 84.44 282 SER A CA 1
ATOM 2182 C C . SER A 1 282 ? 10.266 -53.875 -14.5 1 84.44 282 SER A C 1
ATOM 2184 O O . SER A 1 282 ? 10.992 -53.25 -13.734 1 84.44 282 SER A O 1
ATOM 2186 N N . PRO A 1 283 ? 10.773 -54.531 -15.492 1 80.88 283 PRO A N 1
ATOM 2187 C CA . PRO A 1 283 ? 12.211 -54.719 -15.711 1 80.88 283 PRO A CA 1
ATOM 2188 C C . PRO A 1 283 ? 12.961 -53.375 -15.82 1 80.88 283 PRO A C 1
ATOM 2190 O O . PRO A 1 283 ? 14.062 -53.25 -15.289 1 80.88 283 PRO A O 1
ATOM 2193 N N . PRO A 1 284 ? 12.422 -52.344 -16.359 1 80 284 PRO A N 1
ATOM 2194 C CA . PRO A 1 284 ? 13.203 -51.094 -16.438 1 80 284 PRO A CA 1
ATOM 2195 C C . PRO A 1 284 ? 13.523 -50.531 -15.07 1 80 284 PRO A C 1
ATOM 2197 O O . PRO A 1 284 ? 14.477 -49.75 -14.93 1 80 284 PRO A O 1
ATOM 2200 N N . ASN A 1 285 ? 12.742 -50.844 -14.078 1 85.31 285 ASN A N 1
ATOM 2201 C CA . ASN A 1 285 ? 12.898 -50.25 -12.766 1 85.31 285 ASN A CA 1
ATOM 2202 C C . ASN A 1 285 ? 13.414 -51.25 -11.742 1 85.31 285 ASN A C 1
ATOM 2204 O O . ASN A 1 285 ? 13.5 -50.938 -10.555 1 85.31 285 ASN A O 1
ATOM 2208 N N . ARG A 1 286 ? 13.82 -52.375 -12.148 1 81.31 286 ARG A N 1
ATOM 2209 C CA . ARG A 1 286 ? 14.25 -53.438 -11.242 1 81.31 286 ARG A CA 1
ATOM 2210 C C . ARG A 1 286 ? 15.602 -53.125 -10.625 1 81.31 286 ARG A C 1
ATOM 2212 O O . ARG A 1 286 ? 15.938 -53.625 -9.547 1 81.31 286 ARG A O 1
ATOM 2219 N N . ALA A 1 287 ? 16.328 -52.188 -11.359 1 79.5 287 ALA A N 1
ATOM 2220 C CA . ALA A 1 287 ? 17.656 -51.875 -10.867 1 79.5 287 ALA A CA 1
ATOM 2221 C C . ALA A 1 287 ? 17.594 -50.875 -9.711 1 79.5 287 ALA A C 1
ATOM 2223 O O . ALA A 1 287 ? 18.594 -50.625 -9.023 1 79.5 287 ALA A O 1
ATOM 2224 N N . LEU A 1 288 ? 16.469 -50.5 -9.289 1 84.31 288 LEU A N 1
ATOM 2225 C CA . LEU A 1 288 ? 16.312 -49.5 -8.234 1 84.31 288 LEU A CA 1
ATOM 2226 C C . LEU A 1 288 ? 16.531 -50.094 -6.863 1 84.31 288 LEU A C 1
ATOM 2228 O O . LEU A 1 288 ? 16.203 -51.281 -6.641 1 84.31 288 LEU A O 1
ATOM 2232 N N . PRO A 1 289 ? 17.172 -49.312 -6 1 77.5 289 PRO A N 1
ATOM 2233 C CA . PRO A 1 289 ? 17.438 -49.844 -4.656 1 77.5 289 PRO A CA 1
ATOM 2234 C C . PRO A 1 289 ? 16.156 -50.125 -3.869 1 77.5 289 PRO A C 1
ATOM 2236 O O . PRO A 1 289 ? 15.188 -49.375 -3.971 1 77.5 289 PRO A O 1
ATOM 2239 N N . VAL A 1 290 ? 16.156 -51.219 -3.199 1 80.69 290 VAL A N 1
ATOM 2240 C CA . VAL A 1 290 ? 15.031 -51.625 -2.355 1 80.69 290 VAL A CA 1
ATOM 2241 C C . VAL A 1 290 ? 15.43 -51.5 -0.885 1 80.69 290 VAL A C 1
ATOM 2243 O O . VAL A 1 290 ? 16.5 -51.969 -0.49 1 80.69 290 VAL A O 1
ATOM 2246 N N . CYS A 1 291 ? 14.633 -50.719 -0.139 1 78.38 291 CYS A N 1
ATOM 2247 C CA . CYS A 1 291 ? 14.867 -50.562 1.292 1 78.38 291 CYS A CA 1
ATOM 2248 C C . CYS A 1 291 ? 13.688 -51.062 2.098 1 78.38 291 CYS A C 1
ATOM 2250 O O . CYS A 1 291 ? 12.531 -50.844 1.744 1 78.38 291 CYS A O 1
ATOM 2252 N N . LYS A 1 292 ? 14.016 -51.906 3.096 1 77.56 292 LYS A N 1
ATOM 2253 C CA . LYS A 1 292 ? 12.977 -52.375 4.004 1 77.56 292 LYS A CA 1
ATOM 2254 C C . LYS A 1 292 ? 12.969 -51.594 5.305 1 77.56 292 LYS A C 1
ATOM 2256 O O . LYS A 1 292 ? 13.953 -51.594 6.051 1 77.56 292 LYS A O 1
ATOM 2261 N N . LEU A 1 293 ? 11.867 -50.875 5.531 1 77.5 293 LEU A N 1
ATOM 2262 C CA . LEU A 1 293 ? 11.805 -50 6.688 1 77.5 293 LEU A CA 1
ATOM 2263 C C . LEU A 1 293 ? 10.789 -50.5 7.707 1 77.5 293 LEU A C 1
ATOM 2265 O O . LEU A 1 293 ? 10.734 -50 8.828 1 77.5 293 LEU A O 1
ATOM 2269 N N . MET A 1 294 ? 9.945 -51.344 7.238 1 77.06 294 MET A N 1
ATOM 2270 C CA . MET A 1 294 ? 8.945 -51.875 8.164 1 77.06 294 MET A CA 1
ATOM 2271 C C . MET A 1 294 ? 9.133 -53.406 8.352 1 77.06 294 MET A C 1
ATOM 2273 O O . MET A 1 294 ? 9.773 -54.062 7.527 1 77.06 294 MET A O 1
ATOM 2277 N N . GLY A 1 295 ? 8.758 -53.938 9.305 1 65.69 295 GLY A N 1
ATOM 2278 C CA . GLY A 1 295 ? 8.867 -55.344 9.609 1 65.69 295 GLY A CA 1
ATOM 2279 C C . GLY A 1 295 ? 10.227 -55.719 10.164 1 65.69 295 GLY A C 1
ATOM 2280 O O . GLY A 1 295 ? 11.078 -54.875 10.391 1 65.69 295 GLY A O 1
ATOM 2281 N N . ASN A 1 296 ? 10.594 -56.906 10.68 1 55.66 296 ASN A N 1
ATOM 2282 C CA . ASN A 1 296 ? 11.695 -57.469 11.469 1 55.66 296 ASN A CA 1
ATOM 2283 C C . ASN A 1 296 ? 13.016 -57.375 10.711 1 55.66 296 ASN A C 1
ATOM 2285 O O . ASN A 1 296 ? 14.047 -57.875 11.195 1 55.66 296 ASN A O 1
ATOM 2289 N N . ALA A 1 297 ? 13.07 -56.875 9.367 1 55.44 297 ALA A N 1
ATOM 2290 C CA . ALA A 1 297 ? 14.367 -56.844 8.703 1 55.44 297 ALA A CA 1
ATOM 2291 C C . ALA A 1 297 ? 14.648 -55.469 8.102 1 55.44 297 ALA A C 1
ATOM 2293 O O . ALA A 1 297 ? 14.078 -55.125 7.066 1 55.44 297 ALA A O 1
ATOM 2294 N N . MET A 1 298 ? 15.141 -54.562 8.898 1 58.56 298 MET A N 1
ATOM 2295 C CA . MET A 1 298 ? 15.414 -53.219 8.367 1 58.56 298 MET A CA 1
ATOM 2296 C C . MET A 1 298 ? 16.734 -53.219 7.602 1 58.56 298 MET A C 1
ATOM 2298 O O . MET A 1 298 ? 17.75 -53.688 8.109 1 58.56 298 MET A O 1
ATOM 2302 N N . ASN A 1 299 ? 16.812 -53.375 6.277 1 58.19 299 ASN A N 1
ATOM 2303 C CA . ASN A 1 299 ? 17.984 -53.156 5.434 1 58.19 299 ASN A CA 1
ATOM 2304 C C . ASN A 1 299 ? 18.031 -51.75 4.887 1 58.19 299 ASN A C 1
ATOM 2306 O O . ASN A 1 299 ? 17.234 -51.375 4.027 1 58.19 299 ASN A O 1
ATOM 2310 N N . LYS A 1 300 ? 18.703 -50.812 5.609 1 60.28 300 LYS A N 1
ATOM 2311 C CA . LYS A 1 300 ? 18.734 -49.406 5.18 1 60.28 300 LYS A CA 1
ATOM 2312 C C . LYS A 1 300 ? 19.891 -49.156 4.211 1 60.28 300 LYS A C 1
ATOM 2314 O O . LYS A 1 300 ? 21.031 -49.531 4.484 1 60.28 300 LYS A O 1
ATOM 2319 N N . SER A 1 301 ? 19.547 -49.094 2.953 1 63.16 301 SER A N 1
ATOM 2320 C CA . SER A 1 301 ? 20.578 -48.594 2.061 1 63.16 301 SER A CA 1
ATOM 2321 C C . SER A 1 301 ? 21.219 -47.312 2.6 1 63.16 301 SER A C 1
ATOM 2323 O O . SER A 1 301 ? 20.547 -46.5 3.25 1 63.16 301 SER A O 1
ATOM 2325 N N . SER A 1 302 ? 22.516 -47.188 2.564 1 61.06 302 SER A N 1
ATOM 2326 C CA . SER A 1 302 ? 23.312 -46.094 3.086 1 61.06 302 SER A CA 1
ATOM 2327 C C . SER A 1 302 ? 22.828 -44.75 2.545 1 61.06 302 SER A C 1
ATOM 2329 O O . SER A 1 302 ? 22.781 -43.781 3.275 1 61.06 302 SER A O 1
ATOM 2331 N N . SER A 1 303 ? 22.391 -44.781 1.273 1 72.12 303 SER A N 1
ATOM 2332 C CA . SER A 1 303 ? 22.016 -43.5 0.682 1 72.12 303 SER A CA 1
ATOM 2333 C C . SER A 1 303 ? 20.688 -43 1.217 1 72.12 303 SER A C 1
ATOM 2335 O O . SER A 1 303 ? 20.484 -41.781 1.389 1 72.12 303 SER A O 1
ATOM 2337 N N . LEU A 1 304 ? 19.812 -43.906 1.513 1 77.94 304 LEU A N 1
ATOM 2338 C CA . LEU A 1 304 ? 18.5 -43.531 2.002 1 77.94 304 LEU A CA 1
ATOM 2339 C C . LEU A 1 304 ? 18.547 -43.125 3.469 1 77.94 304 LEU A C 1
ATOM 2341 O O . LEU A 1 304 ? 17.812 -42.219 3.902 1 77.94 304 LEU A O 1
ATOM 2345 N N . ILE A 1 305 ? 19.5 -43.719 4.184 1 75.88 305 ILE A N 1
ATOM 2346 C CA . ILE A 1 305 ? 19.594 -43.469 5.613 1 75.88 305 ILE A CA 1
ATOM 2347 C C . ILE A 1 305 ? 19.953 -42 5.844 1 75.88 305 ILE A C 1
ATOM 2349 O O . ILE A 1 305 ? 19.484 -41.375 6.801 1 75.88 305 ILE A O 1
ATOM 2353 N N . LYS A 1 306 ? 20.641 -41.531 4.871 1 79.19 306 LYS A N 1
ATOM 2354 C CA . LYS A 1 306 ? 21.062 -40.125 5.004 1 79.19 306 LYS A CA 1
ATOM 2355 C C . LYS A 1 306 ? 19.891 -39.188 4.75 1 79.19 306 LYS A C 1
ATOM 2357 O O . LYS A 1 306 ? 19.906 -38.031 5.207 1 79.19 306 LYS A O 1
ATOM 2362 N N . ARG A 1 307 ? 18.859 -39.719 4.18 1 85.5 307 ARG A N 1
ATOM 2363 C CA . ARG A 1 307 ? 17.719 -38.844 3.838 1 85.5 307 ARG A CA 1
ATOM 2364 C C . ARG A 1 307 ? 16.578 -39.031 4.844 1 85.5 307 ARG A C 1
ATOM 2366 O O . ARG A 1 307 ? 15.625 -38.25 4.836 1 85.5 307 ARG A O 1
ATOM 2373 N N . LEU A 1 308 ? 16.828 -39.969 5.715 1 86.19 308 LEU A N 1
ATOM 2374 C CA . LEU A 1 308 ? 15.766 -40.188 6.691 1 86.19 308 LEU A CA 1
ATOM 2375 C C . LEU A 1 308 ? 15.922 -39.281 7.898 1 86.19 308 LEU A C 1
ATOM 2377 O O . LEU A 1 308 ? 17.016 -39.125 8.43 1 86.19 308 LEU A O 1
ATOM 2381 N N . VAL A 1 309 ? 14.805 -38.688 8.266 1 86.5 309 VAL A N 1
ATOM 2382 C CA . VAL A 1 309 ? 14.766 -37.844 9.453 1 86.5 309 VAL A CA 1
ATOM 2383 C C . VAL A 1 309 ? 14.133 -38.625 10.609 1 86.5 309 VAL A C 1
ATOM 2385 O O . VAL A 1 309 ? 13.031 -39.156 10.484 1 86.5 309 VAL A O 1
ATOM 2388 N N . THR A 1 310 ? 14.82 -38.656 11.641 1 85.06 310 THR A N 1
ATOM 2389 C CA . THR A 1 310 ? 14.289 -39.344 12.812 1 85.06 310 THR A CA 1
ATOM 2390 C C . THR A 1 310 ? 13.234 -38.5 13.508 1 85.06 310 THR A C 1
ATOM 2392 O O . THR A 1 310 ? 13.461 -37.312 13.773 1 85.06 310 THR A O 1
ATOM 2395 N N . LEU A 1 311 ? 12.125 -39.031 13.758 1 86.31 311 LEU A N 1
ATOM 2396 C CA . LEU A 1 311 ? 11.023 -38.312 14.375 1 86.31 311 LEU A CA 1
ATOM 2397 C C . LEU A 1 311 ? 11.023 -38.5 15.891 1 86.31 311 LEU A C 1
ATOM 2399 O O . LEU A 1 311 ? 10.773 -37.562 16.641 1 86.31 311 LEU A O 1
ATOM 2403 N N . GLU A 1 312 ? 11.289 -39.719 16.281 1 82.69 312 GLU A N 1
ATOM 2404 C CA . GLU A 1 312 ? 11.289 -40 17.703 1 82.69 312 GLU A CA 1
ATOM 2405 C C . GLU A 1 312 ? 12.672 -39.812 18.312 1 82.69 312 GLU A C 1
ATOM 2407 O O . GLU A 1 312 ? 13.688 -40.094 17.672 1 82.69 312 GLU A O 1
ATOM 2412 N N . ASN A 1 313 ? 12.773 -39.281 19.469 1 78.62 313 ASN A N 1
ATOM 2413 C CA . ASN A 1 313 ? 14 -39.031 20.203 1 78.62 313 ASN A CA 1
ATOM 2414 C C . ASN A 1 313 ? 14.867 -37.969 19.516 1 78.62 313 ASN A C 1
ATOM 2416 O O . ASN A 1 313 ? 16.094 -38.094 19.453 1 78.62 313 ASN A O 1
ATOM 2420 N N . ASN A 1 314 ? 14.219 -37.281 18.734 1 82.06 314 ASN A N 1
ATOM 2421 C CA . ASN A 1 314 ? 14.852 -36.125 18.094 1 82.06 314 ASN A CA 1
ATOM 2422 C C . ASN A 1 314 ? 14.516 -34.812 18.828 1 82.06 314 ASN A C 1
ATOM 2424 O O . ASN A 1 314 ? 13.344 -34.438 18.875 1 82.06 314 ASN A O 1
ATOM 2428 N N . GLU A 1 315 ? 15.477 -34.156 19.359 1 77.5 315 GLU A N 1
ATOM 2429 C CA . GLU A 1 315 ? 15.281 -32.969 20.172 1 77.5 315 GLU A CA 1
ATOM 2430 C C . GLU A 1 315 ? 14.773 -31.797 19.328 1 77.5 315 GLU A C 1
ATOM 2432 O O . GLU A 1 315 ? 14.188 -30.844 19.844 1 77.5 315 GLU A O 1
ATOM 2437 N N . PHE A 1 316 ? 14.883 -31.859 18.047 1 79.5 316 PHE A N 1
ATOM 2438 C CA . PHE A 1 316 ? 14.523 -30.766 17.156 1 79.5 316 PHE A CA 1
ATOM 2439 C C . PHE A 1 316 ? 13.094 -30.922 16.656 1 79.5 316 PHE A C 1
ATOM 2441 O O . PHE A 1 316 ? 12.523 -29.984 16.078 1 79.5 316 PHE A O 1
ATOM 2448 N N . ILE A 1 317 ? 12.516 -32.031 16.844 1 81.44 317 ILE A N 1
ATOM 2449 C CA . ILE A 1 317 ? 11.148 -32.281 16.391 1 81.44 317 ILE A CA 1
ATOM 2450 C C . ILE A 1 317 ? 10.234 -32.5 17.594 1 81.44 317 ILE A C 1
ATOM 2452 O O . ILE A 1 317 ? 10.484 -33.375 18.422 1 81.44 317 ILE A O 1
ATOM 2456 N N . LYS A 1 318 ? 9.266 -31.625 17.688 1 78.12 318 LYS A N 1
ATOM 2457 C CA . LYS A 1 318 ? 8.305 -31.719 18.781 1 78.12 318 LYS A CA 1
ATOM 2458 C C . LYS A 1 318 ? 6.977 -32.281 18.312 1 78.12 318 LYS A C 1
ATOM 2460 O O . LYS A 1 318 ? 6.594 -32.094 17.156 1 78.12 318 LYS A O 1
ATOM 2465 N N . PRO A 1 319 ? 6.309 -32.969 19.172 1 79.31 319 PRO A N 1
ATOM 2466 C CA . PRO A 1 319 ? 4.965 -33.438 18.812 1 79.31 319 PRO A CA 1
ATOM 2467 C C . PRO A 1 319 ? 3.979 -32.281 18.625 1 79.31 319 PRO A C 1
ATOM 2469 O O . PRO A 1 319 ? 4.285 -31.141 18.953 1 79.31 319 PRO A O 1
ATOM 2472 N N . LEU A 1 320 ? 2.83 -32.656 18.047 1 78.81 320 LEU A N 1
ATOM 2473 C CA . LEU A 1 320 ? 1.787 -31.672 17.828 1 78.81 320 LEU A CA 1
ATOM 2474 C C . LEU A 1 320 ? 1.195 -31.203 19.156 1 78.81 320 LEU A C 1
ATOM 2476 O O . LEU A 1 320 ? 1.196 -31.953 20.125 1 78.81 320 LEU A O 1
ATOM 2480 N N . LEU A 1 321 ? 0.745 -30 19.156 1 77.5 321 LEU A N 1
ATOM 2481 C CA . LEU A 1 321 ? 0.123 -29.469 20.359 1 77.5 321 LEU A CA 1
ATOM 2482 C C . LEU A 1 321 ? -1.234 -30.109 20.609 1 77.5 321 LEU A C 1
ATOM 2484 O O . LEU A 1 321 ? -1.89 -30.578 19.672 1 77.5 321 LEU A O 1
ATOM 2488 N N . ASP A 1 322 ? -1.572 -30.062 21.781 1 77.56 322 ASP A N 1
ATOM 2489 C CA . ASP A 1 322 ? -2.877 -30.594 22.156 1 77.56 322 ASP A CA 1
ATOM 2490 C C . ASP A 1 322 ? -4.008 -29.734 21.594 1 77.56 322 ASP A C 1
ATOM 2492 O O . ASP A 1 322 ? -3.826 -28.547 21.344 1 77.56 322 ASP A O 1
ATOM 2496 N N . ASP A 1 323 ? -5.047 -30.438 21.375 1 78.56 323 ASP A N 1
ATOM 2497 C CA . ASP A 1 323 ? -6.215 -29.734 20.859 1 78.56 323 ASP A CA 1
ATOM 2498 C C . ASP A 1 323 ? -6.719 -28.703 21.859 1 78.56 323 ASP A C 1
ATOM 2500 O O . ASP A 1 323 ? -6.699 -28.938 23.062 1 78.56 323 ASP A O 1
ATOM 2504 N N . CYS A 1 324 ? -6.871 -27.516 21.375 1 84.44 324 CYS A N 1
ATOM 2505 C CA . CYS A 1 324 ? -7.379 -26.422 22.188 1 84.44 324 CYS A CA 1
ATOM 2506 C C . CYS A 1 324 ? -8.773 -26 21.734 1 84.44 324 CYS A C 1
ATOM 2508 O O . CYS A 1 324 ? -9.031 -25.891 20.531 1 84.44 324 CYS A O 1
ATOM 2510 N N . ASP A 1 325 ? -9.664 -25.859 22.688 1 84.06 325 ASP A N 1
ATOM 2511 C CA . ASP A 1 325 ? -11.047 -25.5 22.375 1 84.06 325 ASP A CA 1
ATOM 2512 C C . ASP A 1 325 ? -11.133 -24.078 21.844 1 84.06 325 ASP A C 1
ATOM 2514 O O . ASP A 1 325 ? -11.977 -23.781 20.984 1 84.06 325 ASP A O 1
ATOM 2518 N N . TYR A 1 326 ? -10.344 -23.266 22.422 1 91 326 TYR A N 1
ATOM 2519 C CA . TYR A 1 326 ? -10.328 -21.859 22 1 91 326 TYR A CA 1
ATOM 2520 C C . TYR A 1 326 ? -8.945 -21.453 21.5 1 91 326 TYR A C 1
ATOM 2522 O O . TYR A 1 326 ? -8.25 -20.672 22.156 1 91 326 TYR A O 1
ATOM 2530 N N . PRO A 1 327 ? -8.648 -21.844 20.297 1 91.25 327 PRO A N 1
ATOM 2531 C CA . PRO A 1 327 ? -7.285 -21.656 19.797 1 91.25 327 PRO A CA 1
ATOM 2532 C C . PRO A 1 327 ? -6.895 -20.188 19.688 1 91.25 327 PRO A C 1
ATOM 2534 O O . PRO A 1 327 ? -5.746 -19.828 19.953 1 91.25 327 PRO A O 1
ATOM 2537 N N . VAL A 1 328 ? -7.859 -19.281 19.312 1 94.25 328 VAL A N 1
ATOM 2538 C CA . VAL A 1 328 ? -7.527 -17.875 19.141 1 94.25 328 VAL A CA 1
ATOM 2539 C C . VAL A 1 328 ? -7.184 -17.25 20.484 1 94.25 328 VAL A C 1
ATOM 2541 O O . VAL A 1 328 ? -6.211 -16.5 20.609 1 94.25 328 VAL A O 1
ATOM 2544 N N . LEU A 1 329 ? -7.969 -17.5 21.547 1 95.5 329 LEU A N 1
ATOM 2545 C CA . LEU A 1 329 ? -7.715 -17 22.891 1 95.5 329 LEU A CA 1
ATOM 2546 C C . LEU A 1 329 ? -6.418 -17.562 23.453 1 95.5 329 LEU A C 1
ATOM 25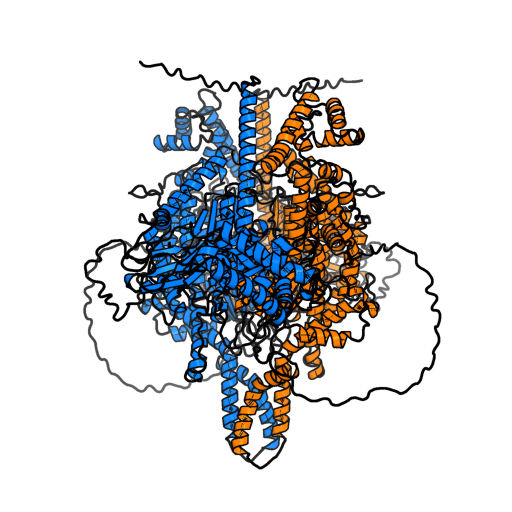48 O O . LEU A 1 329 ? -5.641 -16.859 24.094 1 95.5 329 LEU A O 1
ATOM 2552 N N . GLY A 1 330 ? -6.227 -18.875 23.219 1 92.88 330 GLY A N 1
ATOM 2553 C CA . GLY A 1 330 ? -4.992 -19.5 23.672 1 92.88 330 GLY A CA 1
ATOM 2554 C C . GLY A 1 330 ? -3.75 -18.859 23.078 1 92.88 330 GLY A C 1
ATOM 2555 O O . GLY A 1 330 ? -2.738 -18.703 23.766 1 92.88 330 GLY A O 1
ATOM 2556 N N . ASP A 1 331 ? -3.84 -18.562 21.812 1 93.25 331 ASP A N 1
ATOM 2557 C CA . ASP A 1 331 ? -2.725 -17.906 21.141 1 93.25 331 ASP A CA 1
ATOM 2558 C C . ASP A 1 331 ? -2.432 -16.547 21.75 1 93.25 331 ASP A C 1
ATOM 2560 O O . ASP A 1 331 ? -1.271 -16.188 21.969 1 93.25 331 ASP A O 1
ATOM 2564 N N . ILE A 1 332 ? -3.496 -15.75 22.031 1 96.94 332 ILE A N 1
ATOM 2565 C CA . ILE A 1 332 ? -3.336 -14.414 22.609 1 96.94 332 ILE A CA 1
ATOM 2566 C C . ILE A 1 332 ? -2.75 -14.516 24.016 1 96.94 332 ILE A C 1
ATOM 2568 O O . ILE A 1 332 ? -1.845 -13.758 24.375 1 96.94 332 ILE A O 1
ATOM 2572 N N . GLN A 1 333 ? -3.154 -15.469 24.797 1 95.44 333 GLN A N 1
ATOM 2573 C CA . GLN A 1 333 ? -2.729 -15.617 26.188 1 95.44 333 GLN A CA 1
ATOM 2574 C C . GLN A 1 333 ? -1.294 -16.125 26.266 1 95.44 333 GLN A C 1
ATOM 2576 O O . GLN A 1 333 ? -0.606 -15.906 27.266 1 95.44 333 GLN A O 1
ATOM 2581 N N . ASP A 1 334 ? -0.811 -16.719 25.219 1 93.94 334 ASP A N 1
ATOM 2582 C CA . ASP A 1 334 ? 0.535 -17.281 25.219 1 93.94 334 ASP A CA 1
ATOM 2583 C C . ASP A 1 334 ? 1.568 -16.234 24.797 1 93.94 334 ASP A C 1
ATOM 2585 O O . ASP A 1 334 ? 2.773 -16.484 24.875 1 93.94 334 ASP A O 1
ATOM 2589 N N . ILE A 1 335 ? 1.206 -15.055 24.391 1 96.5 335 ILE A N 1
ATOM 2590 C CA . ILE A 1 335 ? 2.09 -14.055 23.812 1 96.5 335 ILE A CA 1
ATOM 2591 C C . ILE A 1 335 ? 3.18 -13.68 24.812 1 96.5 335 ILE A C 1
ATOM 2593 O O . ILE A 1 335 ? 4.367 -13.711 24.484 1 96.5 335 ILE A O 1
ATOM 2597 N N . PRO A 1 336 ? 2.838 -13.336 26.156 1 96.69 336 PRO A N 1
ATOM 2598 C CA . PRO A 1 336 ? 3.91 -12.961 27.078 1 96.69 336 PRO A CA 1
ATOM 2599 C C . PRO A 1 336 ? 4.902 -14.094 27.328 1 96.69 336 PRO A C 1
ATOM 2601 O O . PRO A 1 336 ? 6.109 -13.852 27.422 1 96.69 336 PRO A O 1
ATOM 2604 N N . LYS A 1 337 ? 4.426 -15.297 27.391 1 95.25 337 LYS A N 1
ATOM 2605 C CA . LYS A 1 337 ? 5.27 -16.469 27.625 1 95.25 337 LYS A CA 1
ATOM 2606 C C . LYS A 1 337 ? 6.25 -16.672 26.484 1 95.25 337 LYS A C 1
ATOM 2608 O O . LYS A 1 337 ? 7.449 -16.859 26.703 1 95.25 337 LYS A O 1
ATOM 2613 N N . ILE A 1 338 ? 5.773 -16.688 25.281 1 92.38 338 ILE A N 1
ATOM 2614 C CA . ILE A 1 338 ? 6.602 -16.969 24.109 1 92.38 338 ILE A CA 1
ATOM 2615 C C . ILE A 1 338 ? 7.605 -15.828 23.906 1 92.38 338 ILE A C 1
ATOM 2617 O O . ILE A 1 338 ? 8.75 -16.062 23.516 1 92.38 338 ILE A O 1
ATOM 2621 N N . CYS A 1 339 ? 7.195 -14.547 24.047 1 94.56 339 CYS A N 1
ATOM 2622 C CA . CYS A 1 339 ? 8.117 -13.414 23.938 1 94.56 339 CYS A CA 1
ATOM 2623 C C . CYS A 1 339 ? 9.219 -13.508 24.969 1 94.56 339 CYS A C 1
ATOM 2625 O O . CYS A 1 339 ? 10.383 -13.234 24.672 1 94.56 339 CYS A O 1
ATOM 2627 N N . HIS A 1 340 ? 8.844 -13.93 26.234 1 93.81 340 HIS A N 1
ATOM 2628 C CA . HIS A 1 340 ? 9.828 -14.102 27.297 1 93.81 340 HIS A CA 1
ATOM 2629 C C . HIS A 1 340 ? 10.789 -15.242 26.969 1 93.81 340 HIS A C 1
ATOM 2631 O O . HIS A 1 340 ? 12 -15.109 27.156 1 93.81 340 HIS A O 1
ATOM 2637 N N . ASN A 1 341 ? 10.258 -16.344 26.453 1 89.81 341 ASN A N 1
ATOM 2638 C CA . ASN A 1 341 ? 11.094 -17.469 26.078 1 89.81 341 ASN A CA 1
ATOM 2639 C C . ASN A 1 341 ? 12.086 -17.094 24.969 1 89.81 341 ASN A C 1
ATOM 2641 O O . ASN A 1 341 ? 13.219 -17.578 24.953 1 89.81 341 ASN A O 1
ATOM 2645 N N . THR A 1 342 ? 11.641 -16.312 24.016 1 88.94 342 THR A N 1
ATOM 2646 C CA . THR A 1 342 ? 12.523 -15.859 22.938 1 88.94 342 THR A CA 1
ATOM 2647 C C . THR A 1 342 ? 13.656 -15 23.5 1 88.94 342 THR A C 1
ATOM 2649 O O . THR A 1 342 ? 14.797 -15.094 23.031 1 88.94 342 THR A O 1
ATOM 2652 N N . GLN A 1 343 ? 13.352 -14.141 24.5 1 88.81 343 GLN A N 1
ATOM 2653 C CA . GLN A 1 343 ? 14.375 -13.305 25.125 1 88.81 343 GLN A CA 1
ATOM 2654 C C . GLN A 1 343 ? 15.398 -14.156 25.859 1 88.81 343 GLN A C 1
ATOM 2656 O O . GLN A 1 343 ? 16.609 -13.898 25.797 1 88.81 343 GLN A O 1
ATOM 2661 N N . GLU A 1 344 ? 14.891 -15.203 26.531 1 84.81 344 GLU A N 1
ATOM 2662 C CA . GLU A 1 344 ? 15.773 -16.094 27.281 1 84.81 344 GLU A CA 1
ATOM 2663 C C . GLU A 1 344 ? 16.641 -16.922 26.359 1 84.81 344 GLU A C 1
ATOM 2665 O O . GLU A 1 344 ? 17.812 -17.188 26.656 1 84.81 344 GLU A O 1
ATOM 2670 N N . ASP A 1 345 ? 16.078 -17.312 25.281 1 83.25 345 ASP A N 1
ATOM 2671 C CA . ASP A 1 345 ? 16.812 -18.109 24.297 1 83.25 345 ASP A CA 1
ATOM 2672 C C . ASP A 1 345 ? 18 -17.328 23.734 1 83.25 345 ASP A C 1
ATOM 2674 O O . ASP A 1 345 ? 19.031 -17.922 23.391 1 83.25 345 ASP A O 1
ATOM 2678 N N . TRP A 1 346 ? 17.922 -16.094 23.578 1 84.62 346 TRP A N 1
ATOM 2679 C CA . TRP A 1 346 ? 18.953 -15.273 22.969 1 84.62 346 TRP A CA 1
ATOM 2680 C C . TRP A 1 346 ? 20.047 -14.938 23.969 1 84.62 346 TRP A C 1
ATOM 2682 O O . TRP A 1 346 ? 21.141 -14.523 23.594 1 84.62 346 TRP A O 1
ATOM 2692 N N . LYS A 1 347 ? 19.734 -15.078 25.328 1 77.69 347 LYS A N 1
ATOM 2693 C CA . LYS A 1 347 ? 20.75 -14.852 26.344 1 77.69 347 LYS A CA 1
ATOM 2694 C C . LYS A 1 347 ? 21.703 -16.031 26.438 1 77.69 347 LYS A C 1
ATOM 2696 O O . LYS A 1 347 ? 22.891 -15.859 26.75 1 77.69 347 LYS A O 1
ATOM 2701 N N . ASP A 1 348 ? 21.141 -17.203 26.141 1 72.38 348 ASP A N 1
ATOM 2702 C CA . ASP A 1 348 ? 21.938 -18.422 26.203 1 72.38 348 ASP A CA 1
ATOM 2703 C C . ASP A 1 348 ? 22.375 -18.875 24.812 1 72.38 348 ASP A C 1
ATOM 2705 O O . ASP A 1 348 ? 22 -18.25 23.812 1 72.38 348 ASP A O 1
ATOM 2709 N N . VAL A 1 349 ? 23.25 -19.812 24.844 1 72.94 349 VAL A N 1
ATOM 2710 C CA . VAL A 1 349 ? 23.719 -20.344 23.562 1 72.94 349 VAL A CA 1
ATOM 2711 C C . VAL A 1 349 ? 22.625 -21.234 22.953 1 72.94 349 VAL A C 1
ATOM 2713 O O . VAL A 1 349 ? 22.641 -22.453 23.141 1 72.94 349 VAL A O 1
ATOM 2716 N N . GLY A 1 350 ? 21.609 -20.562 22.469 1 76.19 350 GLY A N 1
ATOM 2717 C CA . GLY A 1 350 ? 20.531 -21.266 21.812 1 76.19 350 GLY A CA 1
ATOM 2718 C C . GLY A 1 350 ? 20.734 -21.406 20.312 1 76.19 350 GLY A C 1
ATOM 2719 O O . GLY A 1 350 ? 21.719 -20.938 19.766 1 76.19 350 GLY A O 1
ATOM 2720 N N . LEU A 1 351 ? 19.844 -22.156 19.625 1 78.25 351 LEU A N 1
ATOM 2721 C CA . LEU A 1 351 ? 19.922 -22.438 18.188 1 78.25 351 LEU A CA 1
ATOM 2722 C C . LEU A 1 351 ? 19.75 -21.156 17.375 1 78.25 351 LEU A C 1
ATOM 2724 O O . LEU A 1 351 ? 20.391 -21 16.328 1 78.25 351 LEU A O 1
ATOM 2728 N N . ASN A 1 352 ? 19 -20.234 17.828 1 85.56 352 ASN A N 1
ATOM 2729 C CA . ASN A 1 352 ? 18.812 -18.953 17.141 1 85.56 352 ASN A CA 1
ATOM 2730 C C . ASN A 1 352 ? 20.094 -18.125 17.141 1 85.56 352 ASN A C 1
ATOM 2732 O O . ASN A 1 352 ? 20.406 -17.453 16.156 1 85.56 352 ASN A O 1
ATOM 2736 N N . ARG A 1 353 ? 20.766 -18.156 18.188 1 83 353 ARG A N 1
ATOM 2737 C CA . ARG A 1 353 ? 22.016 -17.422 18.281 1 83 353 ARG A CA 1
ATOM 2738 C C . ARG A 1 353 ? 23.078 -18 17.344 1 83 353 ARG A C 1
ATOM 2740 O O . ARG A 1 353 ? 23.891 -17.266 16.781 1 83 353 ARG A O 1
ATOM 2747 N N . MET A 1 354 ? 23.047 -19.344 17.234 1 82.5 354 MET A N 1
ATOM 2748 C CA . MET A 1 354 ? 23.984 -19.984 16.328 1 82.5 354 MET A CA 1
ATOM 2749 C C . MET A 1 354 ? 23.703 -19.562 14.883 1 82.5 354 MET A C 1
ATOM 2751 O O . MET A 1 354 ? 24.625 -19.281 14.117 1 82.5 354 MET A O 1
ATOM 2755 N N . SER A 1 355 ? 22.438 -19.609 14.555 1 87 355 SER A N 1
ATOM 2756 C CA . SER A 1 355 ? 22.062 -19.156 13.219 1 87 355 SER A CA 1
ATOM 2757 C C . SER A 1 355 ? 22.438 -17.703 13 1 87 355 SER A C 1
ATOM 2759 O O . SER A 1 355 ? 22.844 -17.312 11.898 1 87 355 SER A O 1
ATOM 2761 N N . SER A 1 356 ? 22.266 -16.906 14.016 1 88.44 356 SER A N 1
ATOM 2762 C CA . SER A 1 356 ? 22.609 -15.492 13.93 1 88.44 356 SER A CA 1
ATOM 2763 C C . SER A 1 356 ? 24.125 -15.297 13.742 1 88.44 356 SER A C 1
ATOM 2765 O O . SER A 1 356 ? 24.547 -14.344 13.102 1 88.44 356 SER A O 1
ATOM 2767 N N . TRP A 1 357 ? 24.875 -16.172 14.375 1 84.81 357 TRP A N 1
ATOM 2768 C CA . TRP A 1 357 ? 26.312 -16.109 14.188 1 84.81 357 TRP A CA 1
ATOM 2769 C C . TRP A 1 357 ? 26.688 -16.328 12.727 1 84.81 357 TRP A C 1
ATOM 2771 O O . TRP A 1 357 ? 27.562 -15.633 12.195 1 84.81 357 TRP A O 1
ATOM 2781 N N . HIS A 1 358 ? 26.031 -17.25 12.07 1 89.88 358 HIS A N 1
ATOM 2782 C CA . HIS A 1 358 ? 26.266 -17.453 10.648 1 89.88 358 HIS A CA 1
ATOM 2783 C C . HIS A 1 358 ? 25.844 -16.25 9.828 1 89.88 358 HIS A C 1
ATOM 2785 O O . HIS A 1 358 ? 26.5 -15.891 8.852 1 89.88 358 HIS A O 1
ATOM 2791 N N . LEU A 1 359 ? 24.75 -15.688 10.219 1 93.38 359 LEU A N 1
ATOM 2792 C CA . LEU A 1 359 ? 24.297 -14.477 9.547 1 93.38 359 LEU A CA 1
ATOM 2793 C C . LEU A 1 359 ? 25.312 -13.359 9.688 1 93.38 359 LEU A C 1
ATOM 2795 O O . LEU A 1 359 ? 25.594 -12.641 8.727 1 93.38 359 LEU A O 1
ATOM 2799 N N . LYS A 1 360 ? 25.938 -13.266 10.883 1 91.19 360 LYS A N 1
ATOM 2800 C CA . LYS A 1 360 ? 26.969 -12.266 11.141 1 91.19 360 LYS A CA 1
ATOM 2801 C C . LYS A 1 360 ? 28.156 -12.445 10.195 1 91.19 360 LYS A C 1
ATOM 2803 O O . LYS A 1 360 ? 28.688 -11.469 9.672 1 91.19 360 LYS A O 1
ATOM 2808 N N . GLN A 1 361 ? 28.453 -13.648 9.961 1 90.5 361 GLN A N 1
ATOM 2809 C CA . GLN A 1 361 ? 29.578 -13.938 9.086 1 90.5 361 GLN A CA 1
ATOM 2810 C C . GLN A 1 361 ? 29.266 -13.555 7.645 1 90.5 361 GLN A C 1
ATOM 2812 O O . GLN A 1 361 ? 30.125 -13.023 6.934 1 90.5 361 GLN A O 1
ATOM 2817 N N . CYS A 1 362 ? 28.078 -13.805 7.25 1 94.31 362 CYS A N 1
ATOM 2818 C CA . CYS A 1 362 ? 27.672 -13.445 5.895 1 94.31 362 CYS A CA 1
ATOM 2819 C C . CYS A 1 362 ? 27.641 -11.938 5.711 1 94.31 362 CYS A C 1
ATOM 2821 O O . CYS A 1 362 ? 28.031 -11.422 4.66 1 94.31 362 CYS A O 1
ATOM 2823 N N . ILE A 1 363 ? 27.234 -11.188 6.715 1 95.5 363 ILE A N 1
ATOM 2824 C CA . ILE A 1 363 ? 27.156 -9.727 6.652 1 95.5 363 ILE A CA 1
ATOM 2825 C C . ILE A 1 363 ? 28.578 -9.148 6.602 1 95.5 363 ILE A C 1
ATOM 2827 O O . ILE A 1 363 ? 28.844 -8.234 5.82 1 95.5 363 ILE A O 1
ATOM 2831 N N . LYS A 1 364 ? 29.469 -9.688 7.426 1 91.44 364 LYS A N 1
ATOM 2832 C CA . LYS A 1 364 ? 30.859 -9.234 7.426 1 91.44 364 LYS A CA 1
ATOM 2833 C C . LYS A 1 364 ? 31.516 -9.453 6.062 1 91.44 364 LYS A C 1
ATOM 2835 O O . LYS A 1 364 ? 32.219 -8.57 5.555 1 91.44 364 LYS A O 1
ATOM 2840 N N . ARG A 1 365 ? 31.219 -10.586 5.527 1 90.5 365 ARG A N 1
ATOM 2841 C CA . ARG A 1 365 ? 31.781 -10.898 4.219 1 90.5 365 ARG A CA 1
ATOM 2842 C C . ARG A 1 365 ? 31.281 -9.938 3.152 1 90.5 365 ARG A C 1
ATOM 2844 O O . ARG A 1 365 ? 32.062 -9.453 2.324 1 90.5 365 ARG A O 1
ATOM 2851 N N . ARG A 1 366 ? 30.047 -9.641 3.139 1 92 366 ARG A N 1
ATOM 2852 C CA . ARG A 1 366 ? 29.438 -8.75 2.156 1 92 366 ARG A CA 1
ATOM 2853 C C . ARG A 1 366 ? 29.969 -7.324 2.32 1 92 366 ARG A C 1
ATOM 2855 O O . ARG A 1 366 ? 30.266 -6.652 1.333 1 92 366 ARG A O 1
ATOM 2862 N N . LEU A 1 367 ? 30.031 -6.871 3.578 1 91.94 367 LEU A N 1
ATOM 2863 C CA . LEU A 1 367 ? 30.484 -5.508 3.834 1 91.94 367 LEU A CA 1
ATOM 2864 C C . LEU A 1 367 ? 31.969 -5.359 3.547 1 91.94 367 LEU A C 1
ATOM 2866 O O . LEU A 1 367 ? 32.438 -4.289 3.125 1 91.94 367 LEU A O 1
ATOM 2870 N N . LYS A 1 368 ? 32.75 -6.449 3.766 1 86.19 368 LYS A N 1
ATOM 2871 C CA . LYS A 1 368 ? 34.156 -6.43 3.383 1 86.19 368 LYS A CA 1
ATOM 2872 C C . LYS A 1 368 ? 34.312 -6.262 1.875 1 86.19 368 LYS A C 1
ATOM 2874 O O . LYS A 1 368 ? 35.219 -5.578 1.413 1 86.19 368 LYS A O 1
ATOM 2879 N N . GLY A 1 369 ? 33.406 -6.871 1.175 1 84.12 369 GLY A N 1
ATOM 2880 C CA . GLY A 1 369 ? 33.406 -6.703 -0.27 1 84.12 369 GLY A CA 1
ATOM 2881 C C . GLY A 1 369 ? 33.094 -5.281 -0.704 1 84.12 369 GLY A C 1
ATOM 2882 O O . GLY A 1 369 ? 33.656 -4.801 -1.702 1 84.12 369 GLY A O 1
ATOM 2883 N N . LYS A 1 370 ? 32.344 -4.555 0.022 1 84.06 370 LYS A N 1
ATOM 2884 C CA . LYS A 1 370 ? 32 -3.164 -0.28 1 84.06 370 LYS A CA 1
ATOM 2885 C C . LYS A 1 370 ? 33.156 -2.24 0.069 1 84.06 370 LYS A C 1
ATOM 2887 O O . LYS A 1 370 ? 33.375 -1.226 -0.597 1 84.06 370 LYS A O 1
ATOM 2892 N N . VAL A 1 371 ? 33.844 -2.596 1.214 1 79.5 371 VAL A N 1
ATOM 2893 C CA . VAL A 1 371 ? 34.969 -1.795 1.651 1 79.5 371 VAL A CA 1
ATOM 2894 C C . VAL A 1 371 ? 36.125 -1.936 0.652 1 79.5 371 VAL A C 1
ATOM 2896 O O . VAL A 1 371 ? 36.781 -0.948 0.303 1 79.5 371 VAL A O 1
ATOM 2899 N N . ASP A 1 372 ? 36.25 -3.172 0.154 1 73.38 372 ASP A N 1
ATOM 2900 C CA . ASP A 1 372 ? 37.375 -3.449 -0.765 1 73.38 372 ASP A CA 1
ATOM 2901 C C . ASP A 1 372 ? 37.031 -3.006 -2.184 1 73.38 372 ASP A C 1
ATOM 2903 O O . ASP A 1 372 ? 37.906 -2.916 -3.043 1 73.38 372 ASP A O 1
ATOM 2907 N N . GLY A 1 373 ? 35.75 -2.584 -2.5 1 73.19 373 GLY A N 1
ATOM 2908 C CA . GLY A 1 373 ? 35.344 -2.107 -3.811 1 73.19 373 GLY A CA 1
ATOM 2909 C C . GLY A 1 373 ? 35 -3.229 -4.773 1 73.19 373 GLY A C 1
ATOM 2910 O O . GLY A 1 373 ? 34.719 -2.984 -5.949 1 73.19 373 GLY A O 1
ATOM 2911 N N . SER A 1 374 ? 35 -4.41 -4.309 1 70.31 374 SER A N 1
ATOM 2912 C CA . SER A 1 374 ? 34.656 -5.547 -5.164 1 70.31 374 SER A CA 1
ATOM 2913 C C . SER A 1 374 ? 33.188 -5.531 -5.559 1 70.31 374 SER A C 1
ATOM 2915 O O . SER A 1 374 ? 32.812 -6.059 -6.609 1 70.31 374 SER A O 1
ATOM 2917 N N . ILE A 1 375 ? 32.438 -4.949 -4.738 1 78.69 375 ILE A N 1
ATOM 2918 C CA . ILE A 1 375 ? 31 -4.809 -5.027 1 78.69 375 ILE A CA 1
ATOM 2919 C C . ILE A 1 375 ? 30.703 -3.369 -5.426 1 78.69 375 ILE A C 1
ATOM 2921 O O . ILE A 1 375 ? 30.969 -2.438 -4.664 1 78.69 375 ILE A O 1
ATOM 2925 N N . GLU A 1 376 ? 30.219 -3.244 -6.719 1 69.56 376 GLU A N 1
ATOM 2926 C CA . GLU A 1 376 ? 29.922 -1.92 -7.254 1 69.56 376 GLU A CA 1
ATOM 2927 C C . GLU A 1 376 ? 28.641 -1.354 -6.629 1 69.56 376 GLU A C 1
ATOM 2929 O O . GLU A 1 376 ? 27.703 -2.094 -6.359 1 69.56 376 GLU A O 1
ATOM 2934 N N . ASN A 1 377 ? 28.703 -0.023 -6.379 1 72.69 377 ASN A N 1
ATOM 2935 C CA . ASN A 1 377 ? 27.516 0.65 -5.836 1 72.69 377 ASN A CA 1
ATOM 2936 C C . ASN A 1 377 ? 26.672 1.274 -6.941 1 72.69 377 ASN A C 1
ATOM 2938 O O . ASN A 1 377 ? 27.156 2.131 -7.688 1 72.69 377 ASN A O 1
ATOM 2942 N N . HIS A 1 378 ? 25.484 0.697 -7.238 1 72.75 378 HIS A N 1
ATOM 2943 C CA . HIS A 1 378 ? 24.531 1.286 -8.172 1 72.75 378 HIS A CA 1
ATOM 2944 C C . HIS A 1 378 ? 23.109 1.181 -7.648 1 72.75 378 HIS A C 1
ATOM 2946 O O . HIS A 1 378 ? 22.859 0.496 -6.652 1 72.75 378 HIS A O 1
ATOM 2952 N N . ALA A 1 379 ? 22.188 1.84 -8.281 1 73.06 379 ALA A N 1
ATOM 2953 C CA . ALA A 1 379 ? 20.828 1.971 -7.797 1 73.06 379 ALA A CA 1
ATOM 2954 C C . ALA A 1 379 ? 20.125 0.615 -7.762 1 73.06 379 ALA A C 1
ATOM 2956 O O . ALA A 1 379 ? 19.188 0.412 -6.984 1 73.06 379 ALA A O 1
ATOM 2957 N N . GLY A 1 380 ? 20.562 -0.367 -8.492 1 77.75 380 GLY A N 1
ATOM 2958 C CA . GLY A 1 380 ? 19.875 -1.649 -8.555 1 77.75 380 GLY A CA 1
ATOM 2959 C C . GLY A 1 380 ? 20.5 -2.705 -7.664 1 77.75 380 GLY A C 1
ATOM 2960 O O . GLY A 1 380 ? 20 -3.826 -7.566 1 77.75 380 GLY A O 1
ATOM 2961 N N . GLN A 1 381 ? 21.484 -2.301 -6.871 1 83.44 381 GLN A N 1
ATOM 2962 C CA . GLN A 1 381 ? 22.203 -3.254 -6.023 1 83.44 381 GLN A CA 1
ATOM 2963 C C . GLN A 1 381 ? 21.391 -3.584 -4.773 1 83.44 381 GLN A C 1
ATOM 2965 O O . GLN A 1 381 ? 20.719 -2.715 -4.215 1 83.44 381 GLN A O 1
ATOM 2970 N N . ILE A 1 382 ? 21.469 -4.902 -4.363 1 91.38 382 ILE A N 1
ATOM 2971 C CA . ILE A 1 382 ? 20.781 -5.344 -3.156 1 91.38 382 ILE A CA 1
ATOM 2972 C C . ILE A 1 382 ? 21.75 -6.109 -2.258 1 91.38 382 ILE A C 1
ATOM 2974 O O . ILE A 1 382 ? 22.297 -7.133 -2.662 1 91.38 382 ILE A O 1
ATOM 2978 N N . ASP A 1 383 ? 21.969 -5.566 -1.065 1 93.25 383 ASP A N 1
ATOM 2979 C CA . ASP A 1 383 ? 22.812 -6.25 -0.095 1 93.25 383 ASP A CA 1
ATOM 2980 C C . ASP A 1 383 ? 22.031 -7.301 0.684 1 93.25 383 ASP A C 1
ATOM 2982 O O . ASP A 1 383 ? 22.5 -8.422 0.88 1 93.25 383 ASP A O 1
ATOM 2986 N N . ILE A 1 384 ? 20.906 -6.898 1.18 1 96 384 ILE A N 1
ATOM 2987 C CA . ILE A 1 384 ? 20.031 -7.789 1.928 1 96 384 ILE A CA 1
ATOM 2988 C C . ILE A 1 384 ? 18.641 -7.801 1.291 1 96 384 ILE A C 1
ATOM 2990 O O . ILE A 1 384 ? 18 -6.754 1.154 1 96 384 ILE A O 1
ATOM 2994 N N . LEU A 1 385 ? 18.234 -8.969 0.834 1 96.62 385 LEU A N 1
ATOM 2995 C CA . LEU A 1 385 ? 16.906 -9.156 0.276 1 96.62 385 LEU A CA 1
ATOM 2996 C C . LEU A 1 385 ? 16 -9.883 1.266 1 96.62 385 LEU A C 1
ATOM 2998 O O . LEU A 1 385 ? 16.328 -10.984 1.726 1 96.62 385 LEU A O 1
ATOM 3002 N N . VAL A 1 386 ? 14.93 -9.258 1.687 1 97.5 386 VAL A N 1
ATOM 3003 C CA . VAL A 1 386 ? 13.953 -9.859 2.584 1 97.5 386 VAL A CA 1
ATOM 3004 C C . VAL A 1 386 ? 12.648 -10.109 1.83 1 97.5 386 VAL A C 1
ATOM 3006 O O . VAL A 1 386 ? 12.172 -9.242 1.095 1 97.5 386 VAL A O 1
ATOM 3009 N N . THR A 1 387 ? 12.086 -11.297 1.912 1 96.12 387 THR A N 1
ATOM 3010 C CA . THR A 1 387 ? 10.867 -11.617 1.178 1 96.12 387 THR A CA 1
ATOM 3011 C C . THR A 1 387 ? 9.867 -12.344 2.072 1 96.12 387 THR A C 1
ATOM 3013 O O . THR A 1 387 ? 10.242 -12.883 3.117 1 96.12 387 THR A O 1
ATOM 3016 N N . GLY A 1 388 ? 8.641 -12.289 1.799 1 93.44 388 GLY A N 1
ATOM 3017 C CA . GLY A 1 388 ? 7.516 -12.891 2.498 1 93.44 388 GLY A CA 1
ATOM 3018 C C . GLY A 1 388 ? 6.18 -12.594 1.845 1 93.44 388 GLY A C 1
ATOM 3019 O O . GLY A 1 388 ? 6.129 -12.062 0.734 1 93.44 388 GLY A O 1
ATOM 3020 N N . CYS A 1 389 ? 5.082 -13.031 2.504 1 91 389 CYS A N 1
ATOM 3021 C CA . CYS A 1 389 ? 3.734 -12.781 2.01 1 91 389 CYS A CA 1
ATOM 3022 C C . CYS A 1 389 ? 2.84 -12.242 3.119 1 91 389 CYS A C 1
ATOM 3024 O O . CYS A 1 389 ? 3.004 -12.609 4.285 1 91 389 CYS A O 1
ATOM 3026 N N . GLU A 1 390 ? 2.006 -11.344 2.809 1 89.88 390 GLU A N 1
ATOM 3027 C CA . GLU A 1 390 ? 0.968 -10.789 3.674 1 89.88 390 GLU A CA 1
ATOM 3028 C C . GLU A 1 390 ? 1.556 -10.297 4.996 1 89.88 390 GLU A C 1
ATOM 3030 O O . GLU A 1 390 ? 2.488 -9.492 5.004 1 89.88 390 GLU A O 1
ATOM 3035 N N . VAL A 1 391 ? 1.161 -11 6.18 1 92.19 391 VAL A N 1
ATOM 3036 C CA . VAL A 1 391 ? 1.551 -10.523 7.504 1 92.19 391 VAL A CA 1
ATOM 3037 C C . VAL A 1 391 ? 3.064 -10.625 7.664 1 92.19 391 VAL A C 1
ATOM 3039 O O . VAL A 1 391 ? 3.695 -9.75 8.258 1 92.19 391 VAL A O 1
ATOM 3042 N N . SER A 1 392 ? 3.654 -11.688 7.059 1 93.69 392 SER A N 1
ATOM 3043 C CA . SER A 1 392 ? 5.102 -11.859 7.121 1 93.69 392 SER A CA 1
ATOM 3044 C C . SER A 1 392 ? 5.816 -10.773 6.324 1 93.69 392 SER A C 1
ATOM 3046 O O . SER A 1 392 ? 6.855 -10.266 6.75 1 93.69 392 SER A O 1
ATOM 3048 N N . LEU A 1 393 ? 5.254 -10.445 5.176 1 95.12 393 LEU A N 1
ATOM 3049 C CA . LEU A 1 393 ? 5.855 -9.422 4.336 1 95.12 393 LEU A CA 1
ATOM 3050 C C . LEU A 1 393 ? 5.77 -8.055 5.004 1 95.12 393 LEU A C 1
ATOM 3052 O O . LEU A 1 393 ? 6.703 -7.25 4.914 1 95.12 393 LEU A O 1
ATOM 3056 N N . TRP A 1 394 ? 4.613 -7.77 5.641 1 96.5 394 TRP A N 1
ATOM 3057 C CA . TRP A 1 394 ? 4.43 -6.465 6.273 1 96.5 394 TRP A CA 1
ATOM 3058 C C . TRP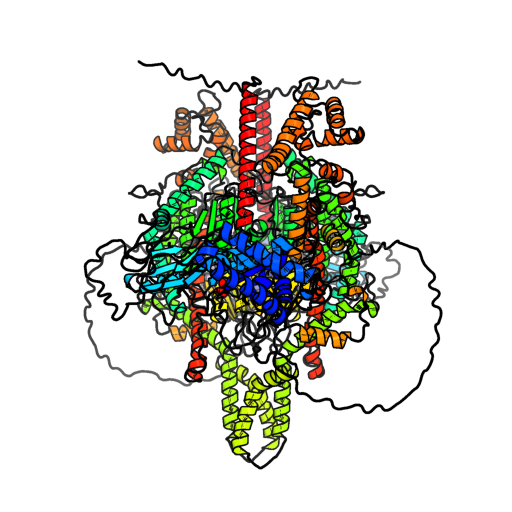 A 1 394 ? 5.418 -6.273 7.418 1 96.5 394 TRP A C 1
ATOM 3060 O O . TRP A 1 394 ? 5.93 -5.168 7.625 1 96.5 394 TRP A O 1
ATOM 3070 N N . LEU A 1 395 ? 5.699 -7.324 8.156 1 97.25 395 LEU A N 1
ATOM 3071 C CA . LEU A 1 395 ? 6.711 -7.27 9.203 1 97.25 395 LEU A CA 1
ATOM 3072 C C . LEU A 1 395 ? 8.102 -7.09 8.602 1 97.25 395 LEU A C 1
ATOM 3074 O O . LEU A 1 395 ? 8.938 -6.367 9.156 1 97.25 395 LEU A O 1
ATOM 3078 N N . ALA A 1 396 ? 8.32 -7.754 7.469 1 97.19 396 ALA A N 1
ATOM 3079 C CA . ALA A 1 396 ? 9.586 -7.613 6.766 1 97.19 396 ALA A CA 1
ATOM 3080 C C . ALA A 1 396 ? 9.805 -6.172 6.312 1 97.19 396 ALA A C 1
ATOM 3082 O O . ALA A 1 396 ? 10.922 -5.652 6.387 1 97.19 396 ALA A O 1
ATOM 3083 N N . GLU A 1 397 ? 8.734 -5.574 5.828 1 97.25 397 GLU A N 1
ATOM 3084 C CA . GLU A 1 397 ? 8.828 -4.191 5.367 1 97.25 397 GLU A CA 1
ATOM 3085 C C . GLU A 1 397 ? 9.188 -3.25 6.512 1 97.25 397 GLU A C 1
ATOM 3087 O O . GLU A 1 397 ? 9.984 -2.326 6.336 1 97.25 397 GLU A O 1
ATOM 3092 N N . GLN A 1 398 ? 8.562 -3.438 7.699 1 97.62 398 GLN A N 1
ATOM 3093 C CA . GLN A 1 398 ? 8.914 -2.635 8.867 1 97.62 398 GLN A CA 1
ATOM 3094 C C . GLN A 1 398 ? 10.375 -2.865 9.266 1 97.62 398 GLN A C 1
ATOM 3096 O O . GLN A 1 398 ? 11.086 -1.916 9.594 1 97.62 398 GLN A O 1
ATOM 3101 N N . PHE A 1 399 ? 10.852 -4.117 9.242 1 97.31 399 PHE A N 1
ATOM 3102 C CA . PHE A 1 399 ? 12.227 -4.484 9.562 1 97.31 399 PHE A CA 1
ATOM 3103 C C . PHE A 1 399 ? 13.211 -3.777 8.633 1 97.31 399 PHE A C 1
ATOM 3105 O O . PHE A 1 399 ? 14.203 -3.207 9.094 1 97.31 399 PHE A O 1
ATOM 3112 N N . VAL A 1 400 ? 12.891 -3.775 7.344 1 97.69 400 VAL A N 1
ATOM 3113 C CA . VAL A 1 400 ? 13.75 -3.188 6.324 1 97.69 400 VAL A CA 1
ATOM 3114 C C . VAL A 1 400 ? 13.75 -1.666 6.465 1 97.69 400 VAL A C 1
ATOM 3116 O O . VAL A 1 400 ? 14.789 -1.022 6.293 1 97.69 400 VAL A O 1
ATOM 3119 N N . ALA A 1 401 ? 12.586 -1.11 6.742 1 96.5 401 ALA A N 1
ATOM 3120 C CA . ALA A 1 401 ? 12.492 0.335 6.934 1 96.5 401 ALA A CA 1
ATOM 3121 C C . ALA A 1 401 ? 13.367 0.79 8.102 1 96.5 401 ALA A C 1
ATOM 3123 O O . ALA A 1 401 ? 14.039 1.817 8.016 1 96.5 401 ALA A O 1
ATOM 3124 N N . ASP A 1 402 ? 13.336 0.023 9.195 1 97.19 402 ASP A N 1
ATOM 3125 C CA . ASP A 1 402 ? 14.148 0.359 10.359 1 97.19 402 ASP A CA 1
ATOM 3126 C C . ASP A 1 402 ? 15.641 0.241 10.047 1 97.19 402 ASP A C 1
ATOM 3128 O O . ASP A 1 402 ? 16.438 1.091 10.461 1 97.19 402 ASP A O 1
ATOM 3132 N N . LEU A 1 403 ? 15.992 -0.803 9.32 1 96.38 403 LEU A N 1
ATOM 3133 C CA . LEU A 1 403 ? 17.391 -1.005 8.961 1 96.38 403 LEU A CA 1
ATOM 3134 C C . LEU A 1 403 ? 17.891 0.119 8.055 1 96.38 403 LEU A C 1
ATOM 3136 O O . LEU A 1 403 ? 19 0.612 8.227 1 96.38 403 LEU A O 1
ATOM 3140 N N . GLN A 1 404 ? 17.078 0.524 7.141 1 93.62 404 GLN A N 1
ATOM 3141 C CA . GLN A 1 404 ? 17.469 1.559 6.191 1 93.62 404 GLN A CA 1
ATOM 3142 C C . GLN A 1 404 ? 17.609 2.916 6.879 1 93.62 404 GLN A C 1
ATOM 3144 O O . GLN A 1 404 ? 18.453 3.729 6.504 1 93.62 404 GLN A O 1
ATOM 3149 N N . LYS A 1 405 ? 16.766 3.178 7.828 1 93.81 405 LYS A N 1
ATOM 3150 C CA . LYS A 1 405 ? 16.875 4.43 8.57 1 93.81 405 LYS A CA 1
ATOM 3151 C C . LYS A 1 405 ? 18.156 4.477 9.398 1 93.81 405 LYS A C 1
ATOM 3153 O O . LYS A 1 405 ? 18.75 5.543 9.562 1 93.81 405 LYS A O 1
ATOM 3158 N N . CYS A 1 406 ? 18.531 3.318 9.914 1 95.06 406 CYS A N 1
ATOM 3159 C CA . CYS A 1 406 ? 19.734 3.232 10.719 1 95.06 406 CYS A CA 1
ATOM 3160 C C . CYS A 1 406 ? 20.984 3.271 9.836 1 95.06 406 CYS A C 1
ATOM 3162 O O . CYS A 1 406 ? 22.016 3.824 10.234 1 95.06 406 CYS A O 1
ATOM 3164 N N . PHE A 1 407 ? 20.875 2.639 8.664 1 93.69 407 PHE A N 1
ATOM 3165 C CA . PHE A 1 407 ? 21.984 2.574 7.715 1 93.69 407 PHE A CA 1
ATOM 3166 C C . PHE A 1 407 ? 21.531 3.045 6.336 1 93.69 407 PHE A C 1
ATOM 3168 O O . PHE A 1 407 ? 21.297 2.229 5.445 1 93.69 407 PHE A O 1
ATOM 3175 N N . PRO A 1 408 ? 21.516 4.344 6.078 1 88.56 408 PRO A N 1
ATOM 3176 C CA . PRO A 1 408 ? 20.938 4.91 4.852 1 88.56 408 PRO A CA 1
ATOM 3177 C C . PRO A 1 408 ? 21.703 4.477 3.596 1 88.56 408 PRO A C 1
ATOM 3179 O O . PRO A 1 408 ? 21.141 4.484 2.498 1 88.56 408 PRO A O 1
ATOM 3182 N N . LYS A 1 409 ? 23.016 4.035 3.676 1 86.69 409 LYS A N 1
ATOM 3183 C CA . LYS A 1 409 ? 23.797 3.672 2.5 1 86.69 409 LYS A CA 1
ATOM 3184 C C . LYS A 1 409 ? 23.797 2.16 2.283 1 86.69 409 LYS A C 1
ATOM 3186 O O . LYS A 1 409 ? 24.422 1.661 1.353 1 86.69 409 LYS A O 1
ATOM 3191 N N . LEU A 1 410 ? 23.062 1.468 3.176 1 90.5 410 LEU A N 1
ATOM 3192 C CA . LEU A 1 410 ? 22.875 0.031 3.004 1 90.5 410 LEU A CA 1
ATOM 3193 C C . LEU A 1 410 ? 21.703 -0.254 2.08 1 90.5 410 LEU A C 1
ATOM 3195 O O . LEU A 1 410 ? 20.625 0.337 2.232 1 90.5 410 LEU A O 1
ATOM 3199 N N . TYR A 1 411 ? 21.938 -1.123 1.052 1 91.06 411 TYR A N 1
ATOM 3200 C CA . TYR A 1 411 ? 20.875 -1.439 0.093 1 91.06 411 TYR A CA 1
ATOM 3201 C C . TYR A 1 411 ? 20.062 -2.639 0.556 1 91.06 411 TYR A C 1
ATOM 3203 O O . TYR A 1 411 ? 20.438 -3.787 0.305 1 91.06 411 TYR A O 1
ATOM 3211 N N . VAL A 1 412 ? 19 -2.369 1.244 1 93.56 412 VAL A N 1
ATOM 3212 C CA . VAL A 1 412 ? 18.109 -3.404 1.752 1 93.56 412 VAL A CA 1
ATOM 3213 C C . VAL A 1 412 ? 16.719 -3.24 1.134 1 93.56 412 VAL A C 1
ATOM 3215 O O . VAL A 1 412 ? 16.219 -2.121 1.017 1 93.56 412 VAL A O 1
ATOM 3218 N N . LYS A 1 413 ? 16.094 -4.316 0.625 1 94.44 413 LYS A N 1
ATOM 3219 C CA . LYS A 1 413 ? 14.766 -4.25 0.008 1 94.44 413 LYS A CA 1
ATOM 3220 C C . LYS A 1 413 ? 13.883 -5.391 0.488 1 94.44 413 LYS A C 1
ATOM 3222 O O . LYS A 1 413 ? 14.352 -6.516 0.675 1 94.44 413 LYS A O 1
ATOM 3227 N N . ALA A 1 414 ? 12.672 -5.055 0.808 1 96.44 414 ALA A N 1
ATOM 3228 C CA . ALA A 1 414 ? 11.633 -6.051 1.058 1 96.44 414 ALA A CA 1
ATOM 3229 C C . ALA A 1 414 ? 10.727 -6.215 -0.161 1 96.44 414 ALA A C 1
ATOM 3231 O O . ALA A 1 414 ? 10.117 -5.25 -0.625 1 96.44 414 ALA A O 1
ATOM 3232 N N . VAL A 1 415 ? 10.711 -7.41 -0.775 1 95.94 415 VAL A N 1
ATOM 3233 C CA . VAL A 1 415 ? 9.938 -7.668 -1.98 1 95.94 415 VAL A CA 1
ATOM 3234 C C . VAL A 1 415 ? 9.008 -8.859 -1.754 1 95.94 415 VAL A C 1
ATOM 3236 O O . VAL A 1 415 ? 9.383 -9.82 -1.074 1 95.94 415 VAL A O 1
ATOM 3239 N N . SER A 1 416 ? 7.809 -8.758 -2.271 1 95.75 416 SER A N 1
ATOM 3240 C CA . SER A 1 416 ? 6.867 -9.875 -2.184 1 95.75 416 SER A CA 1
ATOM 3241 C C . SER A 1 416 ? 7.418 -11.117 -2.875 1 95.75 416 SER A C 1
ATOM 3243 O O . SER A 1 416 ? 8.039 -11.023 -3.934 1 95.75 416 SER A O 1
ATOM 3245 N N . SER A 1 417 ? 7.18 -12.289 -2.266 1 94.19 417 SER A N 1
ATOM 3246 C CA . SER A 1 417 ? 7.633 -13.547 -2.855 1 94.19 417 SER A CA 1
ATOM 3247 C C . SER A 1 417 ? 6.945 -13.812 -4.191 1 94.19 417 SER A C 1
ATOM 3249 O O . SER A 1 417 ? 7.531 -14.43 -5.086 1 94.19 417 SER A O 1
ATOM 3251 N N . ASN A 1 418 ? 5.719 -13.336 -4.352 1 94 418 ASN A N 1
ATOM 3252 C CA . ASN A 1 418 ? 5 -13.523 -5.609 1 94 418 ASN A CA 1
ATOM 3253 C C . ASN A 1 418 ? 5.641 -12.727 -6.746 1 94 418 ASN A C 1
ATOM 3255 O O . ASN A 1 418 ? 5.676 -13.195 -7.887 1 94 418 ASN A O 1
ATOM 3259 N N . LYS A 1 419 ? 6.125 -11.609 -6.461 1 94.94 419 LYS A N 1
ATOM 3260 C CA . LYS A 1 419 ? 6.766 -10.781 -7.477 1 94.94 419 LYS A CA 1
ATOM 3261 C C . LYS A 1 419 ? 8.109 -11.375 -7.906 1 94.94 419 LYS A C 1
ATOM 3263 O O . LYS A 1 419 ? 8.461 -11.328 -9.086 1 94.94 419 LYS A O 1
ATOM 3268 N N . LEU A 1 420 ? 8.828 -11.891 -6.91 1 93.88 420 LEU A N 1
ATOM 3269 C CA . LEU A 1 420 ? 10.102 -12.523 -7.227 1 93.88 420 LEU A CA 1
ATOM 3270 C C . LEU A 1 420 ? 9.898 -13.781 -8.055 1 93.88 420 LEU A C 1
ATOM 3272 O O . LEU A 1 420 ? 10.633 -14.031 -9.016 1 93.88 420 LEU A O 1
ATOM 3276 N N . LEU A 1 421 ? 8.883 -14.547 -7.625 1 92.31 421 LEU A N 1
ATOM 3277 C CA . LEU A 1 421 ? 8.555 -15.766 -8.359 1 92.31 421 LEU A CA 1
ATOM 3278 C C . LEU A 1 421 ? 8.102 -15.438 -9.781 1 92.31 421 LEU A C 1
ATOM 3280 O O . LEU A 1 421 ? 8.398 -16.172 -10.719 1 92.31 421 LEU A O 1
ATOM 3284 N N . GLY A 1 422 ? 7.402 -14.352 -9.953 1 92.25 422 GLY A N 1
ATOM 3285 C CA . GLY A 1 422 ? 6.953 -13.93 -11.273 1 92.25 422 GLY A CA 1
ATOM 3286 C C . GLY A 1 422 ? 8.086 -13.461 -12.164 1 92.25 422 GLY A C 1
ATOM 3287 O O . GLY A 1 422 ? 8.109 -13.773 -13.359 1 92.25 422 GLY A O 1
ATOM 3288 N N . LEU A 1 423 ? 9.039 -12.812 -11.625 1 92 423 LEU A N 1
ATOM 3289 C CA . LEU A 1 423 ? 10.117 -12.227 -12.406 1 92 423 LEU A CA 1
ATOM 3290 C C . LEU A 1 423 ? 11.141 -13.289 -12.805 1 92 423 LEU A C 1
ATOM 3292 O O . LEU A 1 423 ? 11.625 -13.297 -13.938 1 92 423 LEU A O 1
ATOM 3296 N N . PHE A 1 424 ? 11.398 -14.234 -11.82 1 90 424 PHE A N 1
ATOM 3297 C CA . PHE A 1 424 ? 12.547 -15.102 -12.062 1 90 424 PHE A CA 1
ATOM 3298 C C . PHE A 1 424 ? 12.133 -16.562 -12.062 1 90 424 PHE A C 1
ATOM 3300 O O . PHE A 1 424 ? 12.898 -17.438 -12.492 1 90 424 PHE A O 1
ATOM 3307 N N . GLY A 1 425 ? 10.914 -16.859 -11.609 1 88.38 425 GLY A N 1
ATOM 3308 C CA . GLY A 1 425 ? 10.555 -18.25 -11.391 1 88.38 425 GLY A CA 1
ATOM 3309 C C . GLY A 1 425 ? 9.656 -18.812 -12.469 1 88.38 425 GLY A C 1
ATOM 3310 O O . GLY A 1 425 ? 9.258 -19.984 -12.414 1 88.38 425 GLY A O 1
ATOM 3311 N N . GLN A 1 426 ? 9.328 -18.016 -13.492 1 87.5 426 GLN A N 1
ATOM 3312 C CA . GLN A 1 426 ? 8.438 -18.453 -14.555 1 87.5 426 GLN A CA 1
ATOM 3313 C C . GLN A 1 426 ? 9.18 -18.609 -15.875 1 87.5 426 GLN A C 1
ATOM 3315 O O . GLN A 1 426 ? 10.211 -17.969 -16.078 1 87.5 426 GLN A O 1
ATOM 3320 N N . GLU A 1 427 ? 8.695 -19.5 -16.719 1 80 427 GLU A N 1
ATOM 3321 C CA . GLU A 1 427 ? 9.273 -19.641 -18.047 1 80 427 GLU A CA 1
ATOM 3322 C C . GLU A 1 427 ? 9.133 -18.344 -18.859 1 80 427 GLU A C 1
ATOM 3324 O O . GLU A 1 427 ? 10.094 -17.891 -19.484 1 80 427 GLU A O 1
ATOM 3329 N N . LEU A 1 428 ? 7.891 -17.953 -18.875 1 84.56 428 LEU A N 1
ATOM 3330 C CA . LEU A 1 428 ? 7.648 -16.594 -19.359 1 84.56 428 LEU A CA 1
ATOM 3331 C C . LEU A 1 428 ? 7.508 -15.617 -18.203 1 84.56 428 LEU A C 1
ATOM 3333 O O . LEU A 1 428 ? 6.555 -15.695 -17.438 1 84.56 428 LEU A O 1
ATOM 3337 N N . SER A 1 429 ? 8.43 -14.797 -18.109 1 88.19 429 SER A N 1
ATOM 3338 C CA . SER A 1 429 ? 8.508 -13.914 -16.953 1 88.19 429 SER A CA 1
ATOM 3339 C C . SER A 1 429 ? 7.254 -13.062 -16.828 1 88.19 429 SER A C 1
ATOM 3341 O O . SER A 1 429 ? 6.688 -12.617 -17.828 1 88.19 429 SER A O 1
ATOM 3343 N N . MET A 1 430 ? 6.789 -12.945 -15.68 1 91.69 430 MET A N 1
ATOM 3344 C CA . MET A 1 430 ? 5.668 -12.078 -15.344 1 91.69 430 MET A CA 1
ATOM 3345 C C . MET A 1 430 ? 6.156 -10.703 -14.906 1 91.69 430 MET A C 1
ATOM 3347 O O . MET A 1 430 ? 6.898 -10.586 -13.93 1 91.69 430 MET A O 1
ATOM 3351 N N . PRO A 1 431 ? 5.762 -9.672 -15.602 1 92.19 431 PRO A N 1
ATOM 3352 C CA . PRO A 1 431 ? 6.215 -8.336 -15.203 1 92.19 431 PRO A CA 1
ATOM 3353 C C . PRO A 1 431 ? 5.504 -7.816 -13.953 1 92.19 431 PRO A C 1
ATOM 3355 O O . PRO A 1 431 ? 4.379 -8.234 -13.664 1 92.19 431 PRO A O 1
ATOM 3358 N N . THR A 1 432 ? 6.199 -7.012 -13.211 1 92.81 432 THR A N 1
ATOM 3359 C CA . THR A 1 432 ? 5.613 -6.348 -12.055 1 92.81 432 THR A CA 1
ATOM 3360 C C . THR A 1 432 ? 5.176 -4.93 -12.406 1 92.81 432 THR A C 1
ATOM 3362 O O . THR A 1 432 ? 5.91 -3.969 -12.172 1 92.81 432 THR A O 1
ATOM 3365 N N . ILE A 1 433 ? 3.928 -4.812 -12.82 1 92.12 433 ILE A N 1
ATOM 3366 C CA . ILE A 1 433 ? 3.424 -3.52 -13.266 1 92.12 433 ILE A CA 1
ATOM 3367 C C . ILE A 1 433 ? 3.139 -2.631 -12.062 1 92.12 433 ILE A C 1
ATOM 3369 O O . ILE A 1 433 ? 2.529 -3.078 -11.086 1 92.12 433 ILE A O 1
ATOM 3373 N N . GLY A 1 434 ? 3.559 -1.408 -12.109 1 91.75 434 GLY A N 1
ATOM 3374 C CA . GLY A 1 434 ? 3.332 -0.466 -11.031 1 91.75 434 GLY A CA 1
ATOM 3375 C C . GLY A 1 434 ? 4.449 -0.453 -10 1 91.75 434 GLY A C 1
ATOM 3376 O O . GLY A 1 434 ? 4.426 0.34 -9.062 1 91.75 434 GLY A O 1
ATOM 3377 N N . PHE A 1 435 ? 5.445 -1.376 -10.172 1 92.75 435 PHE A N 1
ATOM 3378 C CA . PHE A 1 435 ? 6.594 -1.454 -9.273 1 92.75 435 PHE A CA 1
ATOM 3379 C C . PHE A 1 435 ? 7.898 -1.394 -10.062 1 92.75 435 PHE A C 1
ATOM 3381 O O . PHE A 1 435 ? 7.938 -1.764 -11.234 1 92.75 435 PHE A O 1
ATOM 3388 N N . PRO A 1 436 ? 8.898 -0.9 -9.523 1 90.19 436 PRO A N 1
ATOM 3389 C CA . PRO A 1 436 ? 10.141 -0.651 -10.258 1 90.19 436 PRO A CA 1
ATOM 3390 C C . PRO A 1 436 ? 10.961 -1.918 -10.461 1 90.19 436 PRO A C 1
ATOM 3392 O O . PRO A 1 436 ? 12.023 -1.872 -11.094 1 90.19 436 PRO A O 1
ATOM 3395 N N . TYR A 1 437 ? 10.523 -3.084 -10.156 1 91.06 437 TYR A N 1
ATOM 3396 C CA . TYR A 1 437 ? 11.32 -4.305 -10.211 1 91.06 437 TYR A CA 1
ATOM 3397 C C . TYR A 1 437 ? 11.297 -4.918 -11.602 1 91.06 437 TYR A C 1
ATOM 3399 O O . TYR A 1 437 ? 10.234 -4.996 -12.234 1 91.06 437 TYR A O 1
ATOM 3407 N N . SER A 1 438 ? 12.383 -5.129 -12.141 1 90.25 438 SER A N 1
ATOM 3408 C CA . SER A 1 438 ? 12.562 -5.84 -13.406 1 90.25 438 SER A CA 1
ATOM 3409 C C . SER A 1 438 ? 13.773 -6.762 -13.352 1 90.25 438 SER A C 1
ATOM 3411 O O . SER A 1 438 ? 14.586 -6.672 -12.43 1 90.25 438 SER A O 1
ATOM 3413 N N . GLN A 1 439 ? 13.883 -7.695 -14.234 1 86.38 439 GLN A N 1
ATOM 3414 C CA . GLN A 1 439 ? 15.016 -8.617 -14.258 1 86.38 439 GLN A CA 1
ATOM 3415 C C . GLN A 1 439 ? 16.328 -7.871 -14.469 1 86.38 439 GLN A C 1
ATOM 3417 O O . GLN A 1 439 ? 17.359 -8.25 -13.914 1 86.38 439 GLN A O 1
ATOM 3422 N N . LYS A 1 440 ? 16.203 -6.777 -15.164 1 78.94 440 LYS A N 1
ATOM 3423 C CA . LYS A 1 440 ? 17.406 -6.004 -15.469 1 78.94 440 LYS A CA 1
ATOM 3424 C C . LYS A 1 440 ? 17.672 -4.957 -14.391 1 78.94 440 LYS A C 1
ATOM 3426 O O . LYS A 1 440 ? 18.812 -4.527 -14.195 1 78.94 440 LYS A O 1
ATOM 3431 N N . GLY A 1 441 ? 16.641 -4.641 -13.75 1 82.06 441 GLY A N 1
ATOM 3432 C CA . GLY A 1 441 ? 16.781 -3.584 -12.758 1 82.06 441 GLY A CA 1
ATOM 3433 C C . GLY A 1 441 ? 17.219 -4.094 -11.398 1 82.06 441 GLY A C 1
ATOM 3434 O O . GLY A 1 441 ? 17.781 -3.342 -10.602 1 82.06 441 GLY A O 1
ATOM 3435 N N . MET A 1 442 ? 17.016 -5.363 -11.117 1 86.19 442 MET A N 1
ATOM 3436 C CA . MET A 1 442 ? 17.391 -5.945 -9.836 1 86.19 442 MET A CA 1
ATOM 3437 C C . MET A 1 442 ? 18.688 -6.73 -9.953 1 86.19 442 MET A C 1
ATOM 3439 O O . MET A 1 442 ? 18.75 -7.727 -10.68 1 86.19 442 MET A O 1
ATOM 3443 N N . ASP A 1 443 ? 19.688 -6.207 -9.297 1 81.94 443 ASP A N 1
ATOM 3444 C CA . ASP A 1 443 ? 20.953 -6.922 -9.266 1 81.94 443 ASP A CA 1
ATOM 3445 C C . ASP A 1 443 ? 21.016 -7.887 -8.086 1 81.94 443 ASP A C 1
ATOM 3447 O O . ASP A 1 443 ? 21.297 -7.48 -6.961 1 81.94 443 ASP A O 1
ATOM 3451 N N . LEU A 1 444 ? 20.781 -9.148 -8.352 1 86.31 444 LEU A N 1
ATOM 3452 C CA . LEU A 1 444 ? 20.766 -10.172 -7.309 1 86.31 444 LEU A CA 1
ATOM 3453 C C . LEU A 1 444 ? 22.047 -10.984 -7.312 1 86.31 444 LEU A C 1
ATOM 3455 O O . LEU A 1 444 ? 22.016 -12.211 -7.188 1 86.31 444 LEU A O 1
ATOM 3459 N N . LYS A 1 445 ? 23.109 -10.203 -7.379 1 81.94 445 LYS A N 1
ATOM 3460 C CA . LYS A 1 445 ? 24.391 -10.906 -7.316 1 81.94 445 LYS A CA 1
ATOM 3461 C C . LYS A 1 445 ? 24.781 -11.219 -5.875 1 81.94 445 LYS A C 1
ATOM 3463 O O . LYS A 1 445 ? 25.359 -10.383 -5.188 1 81.94 445 LYS A O 1
ATOM 3468 N N . ASP A 1 446 ? 24.547 -12.344 -5.336 1 86 446 ASP A N 1
ATOM 3469 C CA . ASP A 1 446 ? 24.906 -12.938 -4.051 1 86 446 ASP A CA 1
ATOM 3470 C C . ASP A 1 446 ? 24.406 -12.094 -2.889 1 86 446 ASP A C 1
ATOM 3472 O O . ASP A 1 446 ? 25.172 -11.727 -2 1 86 446 ASP A O 1
ATOM 3476 N N . PRO A 1 447 ? 23.219 -11.672 -2.936 1 92.56 447 PRO A N 1
ATOM 3477 C CA . PRO A 1 447 ? 22.672 -10.961 -1.78 1 92.56 447 PRO A CA 1
ATOM 3478 C C . PRO A 1 447 ? 22.438 -11.875 -0.58 1 92.56 447 PRO A C 1
ATOM 3480 O O . PRO A 1 447 ? 22.422 -13.102 -0.728 1 92.56 447 PRO A O 1
ATOM 3483 N N . ILE A 1 448 ? 22.438 -11.297 0.604 1 95.94 448 ILE A N 1
ATOM 3484 C CA . ILE A 1 448 ? 21.953 -12.031 1.772 1 95.94 448 ILE A CA 1
ATOM 3485 C C . ILE A 1 448 ? 20.438 -12.086 1.762 1 95.94 448 ILE A C 1
ATOM 3487 O O . ILE A 1 448 ? 19.766 -11.055 1.687 1 95.94 448 ILE A O 1
ATOM 3491 N N . VAL A 1 449 ? 19.906 -13.312 1.746 1 96.38 449 VAL A N 1
ATOM 3492 C CA . VAL A 1 449 ? 18.469 -13.484 1.588 1 96.38 449 VAL A CA 1
ATOM 3493 C C . VAL A 1 449 ? 17.844 -13.914 2.916 1 96.38 449 VAL A C 1
ATOM 3495 O O . VAL A 1 449 ? 18.344 -14.836 3.568 1 96.38 449 VAL A O 1
ATOM 3498 N N . LEU A 1 450 ? 16.828 -13.195 3.346 1 96.62 450 LEU A N 1
ATOM 3499 C CA . LEU A 1 450 ? 16.016 -13.555 4.504 1 96.62 450 LEU A CA 1
ATOM 3500 C C . LEU A 1 450 ? 14.578 -13.836 4.094 1 96.62 450 LEU A C 1
ATOM 3502 O O . LEU A 1 450 ? 13.875 -12.938 3.609 1 96.62 450 LEU A O 1
ATOM 3506 N N . ILE A 1 451 ? 14.133 -15.031 4.223 1 95 451 ILE A N 1
ATOM 3507 C CA . ILE A 1 451 ? 12.773 -15.422 3.893 1 95 451 ILE A CA 1
ATOM 3508 C C . ILE A 1 451 ? 11.945 -15.531 5.172 1 95 451 ILE A C 1
ATOM 3510 O O . ILE A 1 451 ? 12.258 -16.328 6.055 1 95 451 ILE A O 1
ATOM 3514 N N . ILE A 1 452 ? 10.922 -14.719 5.285 1 94.25 452 ILE A N 1
ATOM 3515 C CA . ILE A 1 452 ? 10.078 -14.711 6.477 1 94.25 452 ILE A CA 1
ATOM 3516 C C . ILE A 1 452 ? 8.758 -15.406 6.184 1 94.25 452 ILE A C 1
ATOM 3518 O O . ILE A 1 452 ? 7.988 -14.969 5.324 1 94.25 452 ILE A O 1
ATOM 3522 N N . SER A 1 453 ? 8.477 -16.469 6.777 1 87.5 453 SER A N 1
ATOM 3523 C CA . SER A 1 453 ? 7.223 -17.203 6.715 1 87.5 453 SER A CA 1
ATOM 3524 C C . SER A 1 453 ? 6.848 -17.781 8.078 1 87.5 453 SER A C 1
ATOM 3526 O O . SER A 1 453 ? 7.328 -18.859 8.453 1 87.5 453 SER A O 1
ATOM 3528 N N . HIS A 1 454 ? 5.957 -17.125 8.719 1 75.69 454 HIS A N 1
ATOM 3529 C CA . HIS A 1 454 ? 5.648 -17.562 10.07 1 75.69 454 HIS A CA 1
ATOM 3530 C C . HIS A 1 454 ? 4.859 -18.875 10.062 1 75.69 454 HIS A C 1
ATOM 3532 O O . HIS A 1 454 ? 4.891 -19.625 11.039 1 75.69 454 HIS A O 1
ATOM 3538 N N . SER A 1 455 ? 4.109 -19.219 8.945 1 69.31 455 SER A N 1
ATOM 3539 C CA . SER A 1 455 ? 3.365 -20.469 8.859 1 69.31 455 SER A CA 1
ATOM 3540 C C . SER A 1 455 ? 4.207 -21.562 8.211 1 69.31 455 SER A C 1
ATOM 3542 O O . SER A 1 455 ? 3.896 -22.75 8.336 1 69.31 455 SER A O 1
ATOM 3544 N N . ASP A 1 456 ? 5.309 -21.344 7.543 1 62.91 456 ASP A N 1
ATOM 3545 C CA . ASP A 1 456 ? 6.223 -22.266 6.863 1 62.91 456 ASP A CA 1
ATOM 3546 C C . ASP A 1 456 ? 5.516 -23 5.723 1 62.91 456 ASP A C 1
ATOM 3548 O O . ASP A 1 456 ? 6.051 -23.969 5.176 1 62.91 456 ASP A O 1
ATOM 3552 N N . GLY A 1 457 ? 4.285 -22.641 5.461 1 69.75 457 GLY A N 1
ATOM 3553 C CA . GLY A 1 457 ? 3.549 -23.422 4.477 1 69.75 457 GLY A CA 1
ATOM 3554 C C . GLY A 1 457 ? 3.043 -22.578 3.316 1 69.75 457 GLY A C 1
ATOM 3555 O O . GLY A 1 457 ? 2.402 -23.094 2.4 1 69.75 457 GLY A O 1
ATOM 3556 N N . THR A 1 458 ? 3.445 -21.344 3.328 1 77.38 458 THR A N 1
ATOM 3557 C CA . THR A 1 458 ? 2.99 -20.531 2.213 1 77.38 458 THR A CA 1
ATOM 3558 C C . THR A 1 458 ? 3.768 -20.859 0.942 1 77.38 458 THR A C 1
ATOM 3560 O O . THR A 1 458 ? 5 -20.891 0.951 1 77.38 458 THR A O 1
ATOM 3563 N N . PHE A 1 459 ? 3.133 -21.094 -0.12 1 79.06 459 PHE A N 1
ATOM 3564 C CA . PHE A 1 459 ? 3.717 -21.656 -1.331 1 79.06 459 PHE A CA 1
ATOM 3565 C C . PHE A 1 459 ? 4.734 -20.688 -1.938 1 79.06 459 PHE A C 1
ATOM 3567 O O . PHE A 1 459 ? 5.809 -21.109 -2.373 1 79.06 459 PHE A O 1
ATOM 3574 N N . ALA A 1 460 ? 4.414 -19.422 -1.938 1 87.81 460 ALA A N 1
ATOM 3575 C CA . ALA A 1 460 ? 5.277 -18.484 -2.643 1 87.81 460 ALA A CA 1
ATOM 3576 C C . ALA A 1 460 ? 6.637 -18.359 -1.96 1 87.81 460 ALA A C 1
ATOM 3578 O O . ALA A 1 460 ? 7.68 -18.453 -2.613 1 87.81 460 ALA A O 1
ATOM 3579 N N . PRO A 1 461 ? 6.676 -18.188 -0.607 1 88.12 461 PRO A N 1
ATOM 3580 C CA . PRO A 1 461 ? 7.984 -18.141 0.05 1 88.12 461 PRO A CA 1
ATOM 3581 C C . PRO A 1 461 ? 8.742 -19.469 -0.05 1 88.12 461 PRO A C 1
ATOM 3583 O O . PRO A 1 461 ? 9.969 -19.469 -0.129 1 88.12 461 PRO A O 1
ATOM 3586 N N . LEU A 1 462 ? 8.031 -20.594 -0.071 1 84 462 LEU A N 1
ATOM 3587 C CA . LEU A 1 462 ? 8.664 -21.891 -0.219 1 84 462 LEU A CA 1
ATOM 3588 C C . LEU A 1 462 ? 9.312 -22.031 -1.591 1 84 462 LEU A C 1
ATOM 3590 O O . LEU A 1 462 ? 10.445 -22.516 -1.701 1 84 462 LEU A O 1
ATOM 3594 N N . ALA A 1 463 ? 8.578 -21.625 -2.596 1 86.31 463 ALA A N 1
ATOM 3595 C CA . ALA A 1 463 ? 9.125 -21.672 -3.949 1 86.31 463 ALA A CA 1
ATOM 3596 C C . ALA A 1 463 ? 10.32 -20.734 -4.098 1 86.31 463 ALA A C 1
ATOM 3598 O O . ALA A 1 463 ? 11.266 -21.031 -4.824 1 86.31 463 ALA A O 1
ATOM 3599 N N . CYS A 1 464 ? 10.273 -19.641 -3.389 1 90.06 464 CYS A N 1
ATOM 3600 C CA . CYS A 1 464 ? 11.359 -18.672 -3.465 1 90.06 464 CYS A CA 1
ATOM 3601 C C . CYS A 1 464 ? 12.609 -19.188 -2.762 1 90.06 464 CYS A C 1
ATOM 3603 O O . CYS A 1 464 ? 13.727 -18.844 -3.137 1 90.06 464 CYS A O 1
ATOM 3605 N N . SER A 1 465 ? 12.383 -20 -1.705 1 88.06 465 SER A N 1
ATOM 3606 C CA . SER A 1 465 ? 13.539 -20.594 -1.03 1 88.06 465 SER A CA 1
ATOM 3607 C C . SER A 1 465 ? 14.359 -21.453 -1.984 1 88.06 465 SER A C 1
ATOM 3609 O O . SER A 1 465 ? 15.586 -21.5 -1.894 1 88.06 465 SER A O 1
ATOM 3611 N N . ASN A 1 466 ? 13.703 -22.094 -2.875 1 87.06 466 ASN A N 1
ATOM 3612 C CA . ASN A 1 466 ? 14.391 -22.875 -3.896 1 87.06 466 ASN A CA 1
ATOM 3613 C C . ASN A 1 466 ? 14.953 -21.984 -5 1 87.06 466 ASN A C 1
ATOM 3615 O O . ASN A 1 466 ? 16.094 -22.156 -5.418 1 87.06 466 ASN A O 1
ATOM 3619 N N . LEU A 1 467 ? 14.211 -21.078 -5.438 1 89.75 467 LEU A N 1
ATOM 3620 C CA . LEU A 1 467 ? 14.578 -20.203 -6.551 1 89.75 467 LEU A CA 1
ATOM 3621 C C . LEU A 1 467 ? 15.828 -19.406 -6.227 1 89.75 467 LEU A C 1
ATOM 3623 O O . LEU A 1 467 ? 16.719 -19.266 -7.066 1 89.75 467 LEU A O 1
ATOM 3627 N N . LEU A 1 468 ? 15.922 -18.891 -5.023 1 91.31 468 LEU A N 1
ATOM 3628 C CA . LEU A 1 468 ? 16.953 -17.938 -4.676 1 91.31 468 LEU A CA 1
ATOM 3629 C C . LEU A 1 468 ? 18.281 -18.641 -4.418 1 91.31 468 LEU A C 1
ATOM 3631 O O . LEU A 1 468 ? 19.328 -17.984 -4.348 1 91.31 468 LEU A O 1
ATOM 3635 N N . GLN A 1 469 ? 18.25 -19.953 -4.383 1 87.31 469 GLN A N 1
ATOM 3636 C CA . GLN A 1 469 ? 19.5 -20.703 -4.281 1 87.31 469 GLN A CA 1
ATOM 3637 C C . GLN A 1 469 ? 20.344 -20.516 -5.531 1 87.31 469 GLN A C 1
ATOM 3639 O O . GLN A 1 469 ? 21.562 -20.688 -5.484 1 87.31 469 GLN A O 1
ATOM 3644 N N . SER A 1 470 ? 19.656 -20.156 -6.562 1 85.62 470 SER A N 1
ATOM 3645 C CA . SER A 1 470 ? 20.375 -19.938 -7.816 1 85.62 470 SER A CA 1
ATOM 3646 C C . SER A 1 470 ? 21.109 -18.609 -7.809 1 85.62 470 SER A C 1
ATOM 3648 O O . SER A 1 470 ? 22.031 -18.391 -8.602 1 85.62 470 SER A O 1
ATOM 3650 N N . PHE A 1 471 ? 20.75 -17.734 -6.918 1 85.75 471 PHE A N 1
ATOM 3651 C CA . PHE A 1 471 ? 21.344 -16.406 -6.906 1 85.75 471 PHE A CA 1
ATOM 3652 C C . PHE A 1 471 ? 22.359 -16.266 -5.789 1 85.75 471 PHE A C 1
ATOM 3654 O O . PHE A 1 471 ? 23.297 -15.477 -5.887 1 85.75 471 PHE A O 1
ATOM 3661 N N . SER A 1 472 ? 21.984 -16.984 -4.676 1 88.44 472 SER A N 1
ATOM 3662 C CA . SER A 1 472 ? 22.859 -16.812 -3.514 1 88.44 472 SER A CA 1
ATOM 3663 C C . SER A 1 472 ? 22.953 -18.094 -2.695 1 88.44 472 SER A C 1
ATOM 3665 O O . SER A 1 472 ? 22.062 -18.938 -2.75 1 88.44 472 SER A O 1
ATOM 3667 N N . SER A 1 473 ? 24.047 -18.188 -1.974 1 86.56 473 SER A N 1
ATOM 3668 C CA . SER A 1 473 ? 24.234 -19.312 -1.049 1 86.56 473 SER A CA 1
ATOM 3669 C C . SER A 1 473 ? 23.922 -18.891 0.385 1 86.56 473 SER A C 1
ATOM 3671 O O . SER A 1 473 ? 23.781 -19.75 1.269 1 86.56 473 SER A O 1
ATOM 3673 N N . SER A 1 474 ? 23.797 -17.609 0.614 1 92.88 474 SER A N 1
ATOM 3674 C CA . SER A 1 474 ? 23.484 -17.109 1.946 1 92.88 474 SER A CA 1
ATOM 3675 C C . SER A 1 474 ? 21.984 -16.906 2.121 1 92.88 474 SER A C 1
ATOM 3677 O O . SER A 1 474 ? 21.484 -15.781 2.014 1 92.88 474 SER A O 1
ATOM 3679 N N . ILE A 1 475 ? 21.297 -17.938 2.412 1 93.94 475 ILE A N 1
ATOM 3680 C CA . ILE A 1 475 ? 19.859 -17.906 2.551 1 93.94 475 ILE A CA 1
ATOM 3681 C C . ILE A 1 475 ? 19.453 -18.297 3.975 1 93.94 475 ILE A C 1
ATOM 3683 O O . ILE A 1 475 ? 19.875 -19.328 4.48 1 93.94 475 ILE A O 1
ATOM 3687 N N . PHE A 1 476 ? 18.703 -17.422 4.602 1 93.56 476 PHE A N 1
ATOM 3688 C CA . PHE A 1 476 ? 18.172 -17.656 5.941 1 93.56 476 PHE A CA 1
ATOM 3689 C C . PHE A 1 476 ? 16.641 -17.609 5.938 1 93.56 476 PHE A C 1
ATOM 3691 O O . PHE A 1 476 ? 16.047 -16.891 5.145 1 93.56 476 PHE A O 1
ATOM 3698 N N . ALA A 1 477 ? 15.992 -18.391 6.766 1 90.75 477 ALA A N 1
ATOM 3699 C CA . ALA A 1 477 ? 14.539 -18.438 6.855 1 90.75 477 ALA A CA 1
ATOM 3700 C C . ALA A 1 477 ? 14.07 -18.25 8.297 1 90.75 477 ALA A C 1
ATOM 3702 O O . ALA A 1 477 ? 14.695 -18.75 9.234 1 90.75 477 ALA A O 1
ATOM 3703 N N . VAL A 1 478 ? 13.102 -17.375 8.492 1 88.88 478 VAL A N 1
ATOM 3704 C CA . VAL A 1 478 ? 12.398 -17.234 9.766 1 88.88 478 VAL A CA 1
ATOM 3705 C C . VAL A 1 478 ? 11.109 -18.062 9.734 1 88.88 478 VAL A C 1
ATOM 3707 O O . VAL A 1 478 ? 10.203 -17.781 8.945 1 88.88 478 VAL A O 1
ATOM 3710 N N . CYS A 1 479 ? 11.078 -19.094 10.539 1 84.19 479 CYS A N 1
ATOM 3711 C CA . CYS A 1 479 ? 9.969 -20.047 10.531 1 84.19 479 CYS A CA 1
ATOM 3712 C C . CYS A 1 479 ? 9.445 -20.281 11.938 1 84.19 479 CYS A C 1
ATOM 3714 O O . CYS A 1 479 ? 9.922 -19.672 12.898 1 84.19 479 CYS A O 1
ATOM 3716 N N . SER A 1 480 ? 8.461 -21.109 12.094 1 76.12 480 SER A N 1
ATOM 3717 C CA . SER A 1 480 ? 7.836 -21.406 13.375 1 76.12 480 SER A CA 1
ATOM 3718 C C . SER A 1 480 ? 8.641 -22.453 14.148 1 76.12 480 SER A C 1
ATOM 3720 O O . SER A 1 480 ? 8.734 -22.391 15.375 1 76.12 480 SER A O 1
ATOM 3722 N N . GLU A 1 481 ? 9.133 -23.484 13.414 1 75.44 481 GLU A N 1
ATOM 3723 C CA . GLU A 1 481 ? 9.898 -24.547 14.039 1 75.44 481 GLU A CA 1
ATOM 3724 C C . GLU A 1 481 ? 11.125 -24.906 13.203 1 75.44 481 GLU A C 1
ATOM 3726 O O . GLU A 1 481 ? 11.266 -24.453 12.062 1 75.44 481 GLU A O 1
ATOM 3731 N N . TRP A 1 482 ? 11.898 -25.688 13.898 1 72.5 482 TRP A N 1
ATOM 3732 C CA . TRP A 1 482 ? 13.117 -26.094 13.219 1 72.5 482 TRP A CA 1
ATOM 3733 C C . TRP A 1 482 ? 12.812 -27.109 12.109 1 72.5 482 TRP A C 1
ATOM 3735 O O . TRP A 1 482 ? 13.523 -27.156 11.102 1 72.5 482 TRP A O 1
ATOM 3745 N N . ASP A 1 483 ? 11.742 -27.922 12.461 1 67.56 483 ASP A N 1
ATOM 3746 C CA . ASP A 1 483 ? 11.312 -28.859 11.414 1 67.56 483 ASP A CA 1
ATOM 3747 C C . ASP A 1 483 ? 10.352 -28.172 10.438 1 67.56 483 ASP A C 1
ATOM 3749 O O . ASP A 1 483 ? 9.352 -27.578 10.859 1 67.56 483 ASP A O 1
ATOM 3753 N N . THR A 1 484 ? 10.742 -27.609 9.461 1 58.38 484 THR A N 1
ATOM 3754 C CA . THR A 1 484 ? 10.242 -26.672 8.469 1 58.38 484 THR A CA 1
ATOM 3755 C C . THR A 1 484 ? 9.008 -27.219 7.766 1 58.38 484 THR A C 1
ATOM 3757 O O . THR A 1 484 ? 8.82 -28.438 7.707 1 58.38 484 THR A O 1
ATOM 3760 N N . GLN A 1 485 ? 7.582 -26.812 7.746 1 53.09 485 GLN A N 1
ATOM 3761 C CA . GLN A 1 485 ? 6.559 -26.844 6.707 1 53.09 485 GLN A CA 1
ATOM 3762 C C . GLN A 1 485 ? 5.176 -26.547 7.285 1 53.09 485 GLN A C 1
ATOM 3764 O O . GLN A 1 485 ? 4.203 -26.406 6.539 1 53.09 485 GLN A O 1
ATOM 3769 N N . VAL A 1 486 ? 4.957 -26.656 8.516 1 54.53 486 VAL A N 1
ATOM 3770 C CA . VAL A 1 486 ? 3.623 -26.188 8.867 1 54.53 486 VAL A CA 1
ATOM 3771 C C . VAL A 1 486 ? 3.654 -25.547 10.258 1 54.53 486 VAL A C 1
ATOM 3773 O O . VAL A 1 486 ? 4.312 -26.062 11.164 1 54.53 486 VAL A O 1
ATOM 3776 N N . GLY A 1 487 ? 3.043 -24.438 10.32 1 59.25 487 GLY A N 1
ATOM 3777 C CA . GLY A 1 487 ? 2.93 -23.688 11.562 1 59.25 487 GLY A CA 1
ATOM 3778 C C . GLY A 1 487 ? 2.287 -24.484 12.688 1 59.25 487 GLY A C 1
ATOM 3779 O O . GLY A 1 487 ? 1.415 -25.328 12.438 1 59.25 487 GLY A O 1
ATOM 3780 N N . VAL A 1 488 ? 2.674 -24.438 13.867 1 69.44 488 VAL A N 1
ATOM 3781 C CA . VAL A 1 488 ? 2.246 -25.172 15.055 1 69.44 488 VAL A CA 1
ATOM 3782 C C . VAL A 1 488 ? 0.939 -24.594 15.578 1 69.44 488 VAL A C 1
ATOM 3784 O O . VAL A 1 488 ? 0.168 -25.281 16.25 1 69.44 488 VAL A O 1
ATOM 3787 N N . ARG A 1 489 ? 0.68 -23.375 15.195 1 78.19 489 ARG A N 1
ATOM 3788 C CA . ARG A 1 489 ? -0.536 -22.734 15.68 1 78.19 489 ARG A CA 1
ATOM 3789 C C . ARG A 1 489 ? -1.614 -22.719 14.602 1 78.19 489 ARG A C 1
ATOM 3791 O O . ARG A 1 489 ? -1.508 -21.969 13.625 1 78.19 489 ARG A O 1
ATOM 3798 N N . PRO A 1 490 ? -2.719 -23.406 14.789 1 77.31 490 PRO A N 1
ATOM 3799 C CA . PRO A 1 490 ? -3.682 -23.656 13.711 1 77.31 490 PRO A CA 1
ATOM 3800 C C . PRO A 1 490 ? -4.637 -22.484 13.492 1 77.31 490 PRO A C 1
ATOM 3802 O O . PRO A 1 490 ? -5.34 -22.438 12.484 1 77.31 490 PRO A O 1
ATOM 3805 N N . ALA A 1 491 ? -4.727 -21.516 14.469 1 84 491 ALA A N 1
ATOM 3806 C CA . ALA A 1 491 ? -5.695 -20.438 14.297 1 84 491 ALA A CA 1
ATOM 3807 C C . ALA A 1 491 ? -5.359 -19.578 13.07 1 84 491 ALA A C 1
ATOM 3809 O O . ALA A 1 491 ? -4.223 -19.125 12.922 1 84 491 ALA A O 1
ATOM 3810 N N . GLU A 1 492 ? -6.344 -19.391 12.164 1 84.38 492 GLU A N 1
ATOM 3811 C CA . GLU A 1 492 ? -6.133 -18.594 10.961 1 84.38 492 GLU A CA 1
ATOM 3812 C C . GLU A 1 492 ? -5.961 -17.109 11.297 1 84.38 492 GLU A C 1
ATOM 3814 O O . GLU A 1 492 ? -5.156 -16.422 10.672 1 84.38 492 GLU A O 1
ATOM 3819 N N . PRO A 1 493 ? -6.836 -16.594 12.258 1 91.06 493 PRO A N 1
ATOM 3820 C CA . PRO A 1 493 ? -6.469 -15.258 12.742 1 91.06 493 PRO A CA 1
ATOM 3821 C C . PRO A 1 493 ? -5.195 -15.266 13.586 1 91.06 493 PRO A C 1
ATOM 3823 O O . PRO A 1 493 ? -5.238 -15.617 14.766 1 91.06 493 PRO A O 1
ATOM 3826 N N . CYS A 1 494 ? -4.168 -14.852 13.008 1 90.81 494 CYS A N 1
ATOM 3827 C CA . CYS A 1 494 ? -2.857 -15 13.633 1 90.81 494 CYS A CA 1
ATOM 3828 C C . CYS A 1 494 ? -2.572 -13.836 14.586 1 90.81 494 CYS A C 1
ATOM 3830 O O . CYS A 1 494 ? -2.783 -12.68 14.234 1 90.81 494 CYS A O 1
ATOM 3832 N N . SER A 1 495 ? -2.17 -14.148 15.773 1 94.5 495 SER A N 1
ATOM 3833 C CA . SER A 1 495 ? -1.766 -13.156 16.766 1 94.5 495 SER A CA 1
ATOM 3834 C C . SER A 1 495 ? -0.363 -13.438 17.297 1 94.5 495 SER A C 1
ATOM 3836 O O . SER A 1 495 ? 0.592 -12.75 16.938 1 94.5 495 SER A O 1
ATOM 3838 N N . ILE A 1 496 ? -0.158 -14.617 17.875 1 93.06 496 ILE A N 1
ATOM 3839 C CA . ILE A 1 496 ? 1.101 -14.969 18.531 1 93.06 496 ILE A CA 1
ATOM 3840 C C . ILE A 1 496 ? 2.199 -15.117 17.484 1 93.06 496 ILE A C 1
ATOM 3842 O O . ILE A 1 496 ? 3.342 -14.711 17.703 1 93.06 496 ILE A O 1
ATOM 3846 N N . SER A 1 497 ? 1.924 -15.75 16.375 1 91.06 497 SER A N 1
ATOM 3847 C CA . SER A 1 497 ? 2.941 -15.945 15.344 1 91.06 497 SER A CA 1
ATOM 3848 C C . SER A 1 497 ? 3.443 -14.609 14.805 1 91.06 497 SER A C 1
ATOM 3850 O O . SER A 1 497 ? 4.621 -14.469 14.469 1 91.06 497 SER A O 1
ATOM 3852 N N . VAL A 1 498 ? 2.533 -13.586 14.68 1 94.31 498 VAL A N 1
ATOM 3853 C CA . VAL A 1 498 ? 2.902 -12.266 14.195 1 94.31 498 VAL A CA 1
ATOM 3854 C C . VAL A 1 498 ? 3.811 -11.578 15.211 1 94.31 498 VAL A C 1
ATOM 3856 O O . VAL A 1 498 ? 4.863 -11.039 14.852 1 94.31 498 VAL A O 1
ATOM 3859 N N . VAL A 1 499 ? 3.428 -11.633 16.5 1 96.5 499 VAL A N 1
ATOM 3860 C CA . VAL A 1 499 ? 4.16 -10.953 17.578 1 96.5 499 VAL A CA 1
ATOM 3861 C C . VAL A 1 499 ? 5.52 -11.625 17.766 1 96.5 499 VAL A C 1
ATOM 3863 O O . VAL A 1 499 ? 6.535 -10.945 17.953 1 96.5 499 VAL A O 1
ATOM 3866 N N . ALA A 1 500 ? 5.555 -12.93 17.688 1 93.62 500 ALA A N 1
ATOM 3867 C CA . ALA A 1 500 ? 6.801 -13.68 17.859 1 93.62 500 ALA A CA 1
ATOM 3868 C C . ALA A 1 500 ? 7.777 -13.367 16.734 1 93.62 500 ALA A C 1
ATOM 3870 O O . ALA A 1 500 ? 8.984 -13.258 16.953 1 93.62 500 ALA A O 1
ATOM 3871 N N . THR A 1 501 ? 7.254 -13.336 15.5 1 94.25 501 THR A N 1
ATOM 3872 C CA . THR A 1 501 ? 8.102 -12.992 14.367 1 94.25 501 THR A CA 1
ATOM 3873 C C . THR A 1 501 ? 8.672 -11.586 14.516 1 94.25 501 THR A C 1
ATOM 3875 O O . THR A 1 501 ? 9.852 -11.352 14.258 1 94.25 501 THR A O 1
ATOM 3878 N N . HIS A 1 502 ? 7.801 -10.617 14.922 1 96.5 502 HIS A N 1
ATOM 3879 C CA . HIS A 1 502 ? 8.242 -9.242 15.125 1 96.5 502 HIS A CA 1
ATOM 3880 C C . HIS A 1 502 ? 9.32 -9.172 16.203 1 96.5 502 HIS A C 1
ATOM 3882 O O . HIS A 1 502 ? 10.305 -8.445 16.062 1 96.5 502 HIS A O 1
ATOM 3888 N N . GLN A 1 503 ? 9.188 -9.938 17.281 1 94.81 503 GLN A N 1
ATOM 3889 C CA . GLN A 1 503 ? 10.172 -9.984 18.359 1 94.81 503 GLN A CA 1
ATOM 3890 C C . GLN A 1 503 ? 11.484 -10.594 17.875 1 94.81 503 GLN A C 1
ATOM 3892 O O . GLN A 1 503 ? 12.562 -10.078 18.188 1 94.81 503 GLN A O 1
ATOM 3897 N N . LEU A 1 504 ? 11.367 -11.664 17.156 1 93.5 504 LEU A N 1
ATOM 3898 C CA . LEU A 1 504 ? 12.57 -12.305 16.641 1 93.5 504 LEU A CA 1
ATOM 3899 C C . LEU A 1 504 ? 13.32 -11.367 15.695 1 93.5 504 LEU A C 1
ATOM 3901 O O . LEU A 1 504 ? 14.547 -11.297 15.734 1 93.5 504 LEU A O 1
ATOM 3905 N N . LEU A 1 505 ? 12.594 -10.688 14.82 1 95.81 505 LEU A N 1
ATOM 3906 C CA . LEU A 1 505 ? 13.211 -9.75 13.891 1 95.81 505 LEU A CA 1
ATOM 3907 C C . LEU A 1 505 ? 13.891 -8.609 14.641 1 95.81 505 LEU A C 1
ATOM 3909 O O . LEU A 1 505 ? 14.859 -8.023 14.156 1 95.81 505 LEU A O 1
ATOM 3913 N N . THR A 1 506 ? 13.352 -8.234 15.844 1 95.88 506 THR A N 1
ATOM 3914 C CA . THR A 1 506 ? 13.992 -7.211 16.656 1 95.88 506 THR A CA 1
ATOM 3915 C C . THR A 1 506 ? 15.375 -7.676 17.125 1 95.88 506 THR A C 1
ATOM 3917 O O . THR A 1 506 ? 16.328 -6.891 17.141 1 95.88 506 THR A O 1
ATOM 3920 N N . TYR A 1 507 ? 15.539 -8.945 17.438 1 93.06 507 TYR A N 1
ATOM 3921 C CA . TYR A 1 507 ? 16.828 -9.484 17.844 1 93.06 507 TYR A CA 1
ATOM 3922 C C . TYR A 1 507 ? 17.766 -9.586 16.641 1 93.06 507 TYR A C 1
ATOM 3924 O O . TYR A 1 507 ? 18.969 -9.305 16.766 1 93.06 507 TYR A O 1
ATOM 3932 N N . ILE A 1 508 ? 17.219 -10.031 15.523 1 93.75 508 ILE A N 1
ATOM 3933 C CA . ILE A 1 508 ? 18.047 -10.094 14.312 1 93.75 508 ILE A CA 1
ATOM 3934 C C . ILE A 1 508 ? 18.531 -8.688 13.953 1 93.75 508 ILE A C 1
ATOM 3936 O O . ILE A 1 508 ? 19.688 -8.508 13.547 1 93.75 508 ILE A O 1
ATOM 3940 N N . PHE A 1 509 ? 17.625 -7.695 14.062 1 96.12 509 PHE A N 1
ATOM 3941 C CA . PHE A 1 509 ? 17.969 -6.301 13.836 1 96.12 509 PHE A CA 1
ATOM 3942 C C . PHE A 1 509 ? 19.125 -5.875 14.734 1 96.12 509 PHE A C 1
ATOM 3944 O O . PHE A 1 509 ? 20.094 -5.273 14.266 1 96.12 509 PHE A O 1
ATOM 3951 N N . ALA A 1 510 ? 19.016 -6.191 16.031 1 93.38 510 ALA A N 1
ATOM 3952 C CA . ALA A 1 510 ? 20.047 -5.812 16.984 1 93.38 510 ALA A CA 1
ATOM 3953 C C . ALA A 1 510 ? 21.391 -6.48 16.641 1 93.38 510 ALA A C 1
ATOM 3955 O O . ALA A 1 510 ? 22.438 -5.867 16.781 1 93.38 510 ALA A O 1
ATOM 3956 N N . GLN A 1 511 ? 21.344 -7.691 16.188 1 90.5 511 GLN A N 1
ATOM 3957 C CA . GLN A 1 511 ? 22.562 -8.414 15.844 1 90.5 511 GLN A CA 1
ATOM 3958 C C . GLN A 1 511 ? 23.219 -7.82 14.609 1 90.5 511 GLN A C 1
ATOM 3960 O O . GLN A 1 511 ? 24.453 -7.723 14.539 1 90.5 511 GLN A O 1
ATOM 3965 N N . ILE A 1 512 ? 22.438 -7.465 13.633 1 94.12 512 ILE A N 1
ATOM 3966 C CA . ILE A 1 512 ? 22.984 -6.836 12.43 1 94.12 512 ILE A CA 1
ATOM 3967 C C . ILE A 1 512 ? 23.625 -5.5 12.789 1 94.12 512 ILE A C 1
ATOM 3969 O O . ILE A 1 512 ? 24.719 -5.188 12.32 1 94.12 512 ILE A O 1
ATOM 3973 N N . CYS A 1 513 ? 22.875 -4.707 13.633 1 94.25 513 CYS A N 1
ATOM 3974 C CA . CYS A 1 513 ? 23.406 -3.412 14.055 1 94.25 513 CYS A CA 1
ATOM 3975 C C . CYS A 1 513 ? 24.719 -3.574 14.797 1 94.25 513 CYS A C 1
ATOM 3977 O O . CYS A 1 513 ? 25.672 -2.842 14.547 1 94.25 513 CYS A O 1
ATOM 3979 N N . MET A 1 514 ? 24.812 -4.594 15.656 1 90.25 514 MET A N 1
ATOM 3980 C CA . MET A 1 514 ? 26.031 -4.84 16.422 1 90.25 514 MET A CA 1
ATOM 3981 C C . MET A 1 514 ? 27.188 -5.223 15.508 1 90.25 514 MET A C 1
ATOM 3983 O O . MET A 1 514 ? 28.328 -4.797 15.719 1 90.25 514 MET A O 1
ATOM 3987 N N . THR A 1 515 ? 26.875 -5.996 14.531 1 90.44 515 THR A N 1
ATOM 3988 C CA . THR A 1 515 ? 27.906 -6.438 13.594 1 90.44 515 THR A CA 1
ATOM 3989 C C . THR A 1 515 ? 28.453 -5.254 12.805 1 90.44 515 THR A C 1
ATOM 3991 O O . THR A 1 515 ? 29.672 -5.129 12.648 1 90.44 515 THR A O 1
ATOM 3994 N N . ILE A 1 516 ? 27.625 -4.367 12.391 1 92.06 516 ILE A N 1
ATOM 3995 C CA . ILE A 1 516 ? 28.047 -3.227 11.578 1 92.06 516 ILE A CA 1
ATOM 3996 C C . ILE A 1 516 ? 28.766 -2.209 12.453 1 92.06 516 ILE A C 1
ATOM 3998 O O . ILE A 1 516 ? 29.766 -1.611 12.031 1 92.06 516 ILE A O 1
ATOM 4002 N N . LEU A 1 517 ? 28.297 -2.045 13.719 1 88.06 517 LEU A N 1
ATOM 4003 C CA . LEU A 1 517 ? 28.875 -1.06 14.625 1 88.06 517 LEU A CA 1
ATOM 4004 C C . LEU A 1 517 ? 30.234 -1.525 15.148 1 88.06 517 LEU A C 1
ATOM 4006 O O . LEU A 1 517 ? 31.031 -0.715 15.617 1 88.06 517 LEU A O 1
ATOM 4010 N N . SER A 1 518 ? 30.562 -2.801 15.031 1 82.69 518 SER A N 1
ATOM 4011 C CA . SER A 1 518 ? 31.797 -3.363 15.57 1 82.69 518 SER A CA 1
ATOM 4012 C C . SER A 1 518 ? 33 -2.928 14.742 1 82.69 518 SER A C 1
ATOM 4014 O O . SER A 1 518 ? 34.125 -2.859 15.258 1 82.69 518 SER A O 1
ATOM 4016 N N . ASP A 1 519 ? 32.812 -2.623 13.469 1 82.31 519 ASP A N 1
ATOM 4017 C CA . ASP A 1 519 ? 33.875 -2.238 12.562 1 82.31 519 ASP A CA 1
ATOM 4018 C C . ASP A 1 519 ? 33.656 -0.83 12.016 1 82.31 519 ASP A C 1
ATOM 4020 O O . ASP A 1 519 ? 32.625 -0.547 11.422 1 82.31 519 ASP A O 1
ATOM 4024 N N . PRO A 1 520 ? 34.594 0.005 12.258 1 76.5 520 PRO A N 1
ATOM 4025 C CA . PRO A 1 520 ? 34.438 1.388 11.797 1 76.5 520 PRO A CA 1
ATOM 4026 C C . PRO A 1 520 ? 34.281 1.492 10.273 1 76.5 520 PRO A C 1
ATOM 4028 O O . PRO A 1 520 ? 33.625 2.395 9.773 1 76.5 520 PRO A O 1
ATOM 4031 N N . ASN A 1 521 ? 34.969 0.563 9.562 1 78.06 521 ASN A N 1
ATOM 4032 C CA . ASN A 1 521 ? 34.812 0.58 8.117 1 78.06 521 ASN A CA 1
ATOM 4033 C C . ASN A 1 521 ? 33.375 0.243 7.688 1 78.06 521 ASN A C 1
ATOM 4035 O O . ASN A 1 521 ? 32.875 0.807 6.719 1 78.06 521 ASN A O 1
ATOM 4039 N N . PHE A 1 522 ? 32.875 -0.581 8.438 1 88.69 522 PHE A N 1
ATOM 4040 C CA . PHE A 1 522 ? 31.5 -0.943 8.125 1 88.69 522 PHE A CA 1
ATOM 4041 C C . PHE A 1 522 ? 30.562 0.221 8.414 1 88.69 522 PHE A C 1
ATOM 4043 O O . PHE A 1 522 ? 29.594 0.441 7.68 1 88.69 522 PHE A O 1
ATOM 4050 N N . ARG A 1 523 ? 30.797 0.998 9.422 1 86.31 523 ARG A N 1
ATOM 4051 C CA . ARG A 1 523 ? 29.969 2.146 9.781 1 86.31 523 ARG A CA 1
ATOM 4052 C C . ARG A 1 523 ? 30.016 3.211 8.695 1 86.31 523 ARG A C 1
ATOM 4054 O O . ARG A 1 523 ? 28.984 3.83 8.383 1 86.31 523 ARG A O 1
ATOM 4061 N N . TYR A 1 524 ? 31.125 3.291 8.117 1 78.56 524 TYR A N 1
ATOM 4062 C CA . TYR A 1 524 ? 31.312 4.316 7.098 1 78.56 524 TYR A CA 1
ATOM 4063 C C . TYR A 1 524 ? 30.594 3.938 5.809 1 78.56 524 TYR A C 1
ATOM 4065 O O . TYR A 1 524 ? 29.859 4.75 5.234 1 78.56 524 TYR A O 1
ATOM 4073 N N . VAL A 1 525 ? 30.812 2.758 5.379 1 80.88 525 VAL A N 1
ATOM 4074 C CA . VAL A 1 525 ? 30.266 2.318 4.094 1 80.88 525 VAL A CA 1
ATOM 4075 C C . VAL A 1 525 ? 28.75 2.236 4.176 1 80.88 525 VAL A C 1
ATOM 4077 O O . VAL A 1 525 ? 28.047 2.395 3.168 1 80.88 525 VAL A O 1
ATOM 4080 N N . THR A 1 526 ? 28.234 2.08 5.402 1 88.81 526 THR A N 1
ATOM 4081 C CA . THR A 1 526 ? 26.797 1.936 5.562 1 88.81 526 THR A CA 1
ATOM 4082 C C . THR A 1 526 ? 26.156 3.254 6.004 1 88.81 526 THR A C 1
ATOM 4084 O O . THR A 1 526 ? 24.938 3.412 5.953 1 88.81 526 THR A O 1
ATOM 4087 N N . GLY A 1 527 ? 26.891 4.27 6.301 1 84.69 527 GLY A N 1
ATOM 4088 C CA . GLY A 1 527 ? 26.359 5.527 6.801 1 84.69 527 GLY A CA 1
ATOM 4089 C C . GLY A 1 527 ? 25.594 5.375 8.102 1 84.69 527 GLY A C 1
ATOM 4090 O O . GLY A 1 527 ? 24.469 5.867 8.227 1 84.69 527 GLY A O 1
ATOM 4091 N N . SER A 1 528 ? 26.203 4.766 9.055 1 89.12 528 SER A N 1
ATOM 4092 C CA . SER A 1 528 ? 25.547 4.41 10.305 1 89.12 528 SER A CA 1
ATOM 4093 C C . SER A 1 528 ? 25.078 5.648 11.062 1 89.12 528 SER A C 1
ATOM 4095 O O . SER A 1 528 ? 25.844 6.598 11.234 1 89.12 528 SER A O 1
ATOM 4097 N N . VAL A 1 529 ? 23.781 5.672 11.438 1 88.06 529 VAL A N 1
ATOM 4098 C CA . VAL A 1 529 ? 23.203 6.734 12.25 1 88.06 529 VAL A CA 1
ATOM 4099 C C . VAL A 1 529 ? 22.969 6.23 13.672 1 88.06 529 VAL A C 1
ATOM 4101 O O . VAL A 1 529 ? 23.062 7 14.633 1 88.06 529 VAL A O 1
ATOM 4104 N N . ILE A 1 530 ? 22.75 4.906 13.789 1 91.75 530 ILE A N 1
ATOM 4105 C CA . ILE A 1 530 ? 22.469 4.297 15.086 1 91.75 530 ILE A CA 1
ATOM 4106 C C . ILE A 1 530 ? 23.766 4.129 15.867 1 91.75 530 ILE A C 1
ATOM 4108 O O . ILE A 1 530 ? 24.828 3.857 15.281 1 91.75 530 ILE A O 1
ATOM 4112 N N . ASN A 1 531 ? 23.641 4.355 17.188 1 87.06 531 ASN A N 1
ATOM 4113 C CA . ASN A 1 531 ? 24.797 4.188 18.062 1 87.06 531 ASN A CA 1
ATOM 4114 C C . ASN A 1 531 ? 24.578 3.061 19.078 1 87.06 531 ASN A C 1
ATOM 4116 O O . ASN A 1 531 ? 23.5 2.465 19.109 1 87.06 531 ASN A O 1
ATOM 4120 N N . GLU A 1 532 ? 25.562 2.717 19.766 1 83.62 532 GLU A N 1
ATOM 4121 C CA . GLU A 1 532 ? 25.5 1.62 20.734 1 83.62 532 GLU A CA 1
ATOM 4122 C C . GLU A 1 532 ? 24.547 1.95 21.875 1 83.62 532 GLU A C 1
ATOM 4124 O O . GLU A 1 532 ? 23.875 1.063 22.406 1 83.62 532 GLU A O 1
ATOM 4129 N N . ARG A 1 533 ? 24.531 3.191 22.312 1 84.5 533 ARG A N 1
ATOM 4130 C CA . ARG A 1 533 ? 23.609 3.609 23.375 1 84.5 533 ARG A CA 1
ATOM 4131 C C . ARG A 1 533 ? 22.156 3.398 22.953 1 84.5 533 ARG A C 1
ATOM 4133 O O . ARG A 1 533 ? 21.328 3.027 23.781 1 84.5 533 ARG A O 1
ATOM 4140 N N . ASP A 1 534 ? 21.969 3.74 21.703 1 91.62 534 ASP A N 1
ATOM 4141 C CA . ASP A 1 534 ? 20.625 3.521 21.172 1 91.62 534 ASP A CA 1
ATOM 4142 C C . ASP A 1 534 ? 20.234 2.049 21.266 1 91.62 534 ASP A C 1
ATOM 4144 O O . ASP A 1 534 ? 19.094 1.725 21.594 1 91.62 534 ASP A O 1
ATOM 4148 N N . LEU A 1 535 ? 21.188 1.182 21 1 92.69 535 LEU A N 1
ATOM 4149 C CA . LEU A 1 535 ? 20.906 -0.252 21.031 1 92.69 535 LEU A CA 1
ATOM 4150 C C . LEU A 1 535 ? 20.672 -0.721 22.469 1 92.69 535 LEU A C 1
ATOM 4152 O O . LEU A 1 535 ? 19.812 -1.584 22.703 1 92.69 535 LEU A O 1
ATOM 4156 N N . GLN A 1 536 ? 21.422 -0.158 23.406 1 90.69 536 GLN A N 1
ATOM 4157 C CA . GLN A 1 536 ? 21.234 -0.514 24.812 1 90.69 536 GLN A CA 1
ATOM 4158 C C . GLN A 1 536 ? 19.875 -0.058 25.312 1 90.69 536 GLN A C 1
ATOM 4160 O O . GLN A 1 536 ? 19.203 -0.774 26.062 1 90.69 536 GLN A O 1
ATOM 4165 N N . THR A 1 537 ? 19.547 1.13 24.922 1 93.75 537 THR A N 1
ATOM 4166 C CA . THR A 1 537 ? 18.234 1.638 25.297 1 93.75 537 THR A CA 1
ATOM 4167 C C . THR A 1 537 ? 17.125 0.764 24.703 1 93.75 537 THR A C 1
ATOM 4169 O O . THR A 1 537 ? 16.141 0.461 25.375 1 93.75 537 THR A O 1
ATOM 4172 N N . LEU A 1 538 ? 17.281 0.379 23.422 1 94.94 538 LEU A N 1
ATOM 4173 C CA . LEU A 1 538 ? 16.297 -0.462 22.766 1 94.94 538 LEU A CA 1
ATOM 4174 C C . LEU A 1 538 ? 16.172 -1.809 23.469 1 94.94 538 LEU A C 1
ATOM 4176 O O . LEU A 1 538 ? 15.062 -2.342 23.609 1 94.94 538 LEU A O 1
ATOM 4180 N N . GLU A 1 539 ? 17.281 -2.385 23.875 1 93.38 539 GLU A N 1
ATOM 4181 C CA . GLU A 1 539 ? 17.25 -3.672 24.562 1 93.38 539 GLU A CA 1
ATOM 4182 C C . GLU A 1 539 ? 16.547 -3.561 25.922 1 93.38 539 GLU A C 1
ATOM 4184 O O . GLU A 1 539 ? 15.812 -4.469 26.328 1 93.38 539 GLU A O 1
ATOM 4189 N N . ARG A 1 540 ? 16.797 -2.49 26.625 1 94.5 540 ARG A N 1
ATOM 4190 C CA . ARG A 1 540 ? 16.094 -2.264 27.891 1 94.5 540 ARG A CA 1
ATOM 4191 C C . ARG A 1 540 ? 14.586 -2.158 27.656 1 94.5 540 ARG A C 1
ATOM 4193 O O . ARG A 1 540 ? 13.805 -2.723 28.422 1 94.5 540 ARG A O 1
ATOM 4200 N N . LEU A 1 541 ? 14.266 -1.438 26.672 1 95.88 541 LEU A N 1
ATOM 4201 C CA . LEU A 1 541 ? 12.852 -1.295 26.328 1 95.88 541 LEU A CA 1
ATOM 4202 C C . LEU A 1 541 ? 12.242 -2.648 25.969 1 95.88 541 LEU A C 1
ATOM 4204 O O . LEU A 1 541 ? 11.094 -2.924 26.328 1 95.88 541 LEU A O 1
ATOM 4208 N N . ASN A 1 542 ? 12.961 -3.469 25.203 1 94.75 542 ASN A N 1
ATOM 4209 C CA . ASN A 1 542 ? 12.492 -4.797 24.844 1 94.75 542 ASN A CA 1
ATOM 4210 C C . ASN A 1 542 ? 12.32 -5.699 26.062 1 94.75 542 ASN A C 1
ATOM 4212 O O . ASN A 1 542 ? 11.359 -6.469 26.141 1 94.75 542 ASN A O 1
ATOM 4216 N N . ALA A 1 543 ? 13.203 -5.613 26.984 1 92.69 543 ALA A N 1
ATOM 4217 C CA . ALA A 1 543 ? 13.133 -6.418 28.203 1 92.69 543 ALA A CA 1
ATOM 4218 C C . ALA A 1 543 ? 11.922 -6.035 29.047 1 92.69 543 ALA A C 1
ATOM 4220 O O . ALA A 1 543 ? 11.219 -6.906 29.562 1 92.69 543 ALA A O 1
ATOM 4221 N N . ASP A 1 544 ? 11.641 -4.77 29.156 1 93.75 544 ASP A N 1
ATOM 4222 C CA . ASP A 1 544 ? 10.547 -4.277 29.984 1 93.75 544 ASP A CA 1
ATOM 4223 C C . ASP A 1 544 ? 9.203 -4.48 29.297 1 93.75 544 ASP A C 1
ATOM 4225 O O . ASP A 1 544 ? 8.148 -4.406 29.938 1 93.75 544 ASP A O 1
ATOM 4229 N N . ASN A 1 545 ? 9.234 -4.695 28 1 95.5 545 ASN A N 1
ATOM 4230 C CA . ASN A 1 545 ? 8.016 -4.859 27.219 1 95.5 545 ASN A CA 1
ATOM 4231 C C . ASN A 1 545 ? 7.207 -6.07 27.688 1 95.5 545 ASN A C 1
ATOM 4233 O O . ASN A 1 545 ? 5.996 -6.129 27.469 1 95.5 545 ASN A O 1
ATOM 4237 N N . ILE A 1 546 ? 7.836 -7.078 28.328 1 95.56 546 ILE A N 1
ATOM 4238 C CA . ILE A 1 546 ? 7.156 -8.289 28.781 1 95.56 546 ILE A CA 1
ATOM 4239 C C . ILE A 1 546 ? 6.098 -7.941 29.812 1 95.56 546 ILE A C 1
ATOM 4241 O O . ILE A 1 546 ? 4.977 -8.453 29.766 1 95.56 546 ILE A O 1
ATOM 4245 N N . LYS A 1 547 ? 6.422 -7.035 30.703 1 94.19 547 LYS A N 1
ATOM 4246 C CA . LYS A 1 547 ? 5.473 -6.609 31.719 1 94.19 547 LYS A CA 1
ATOM 4247 C C . LYS A 1 547 ? 4.27 -5.906 31.109 1 94.19 547 LYS A C 1
ATOM 4249 O O . LYS A 1 547 ? 3.141 -6.07 31.562 1 94.19 547 LYS A O 1
ATOM 4254 N N . ALA A 1 548 ? 4.555 -5.094 30.125 1 95.12 548 ALA A N 1
ATOM 4255 C CA . ALA A 1 548 ? 3.467 -4.406 29.438 1 95.12 548 ALA A CA 1
ATOM 4256 C C . ALA A 1 548 ? 2.529 -5.402 28.766 1 95.12 548 ALA A C 1
ATOM 4258 O O . ALA A 1 548 ? 1.307 -5.246 28.812 1 95.12 548 ALA A O 1
ATOM 4259 N N . LEU A 1 549 ? 3.076 -6.449 28.094 1 96.62 549 LEU A N 1
ATOM 4260 C CA . LEU A 1 549 ? 2.277 -7.453 27.406 1 96.62 549 LEU A CA 1
ATOM 4261 C C . LEU A 1 549 ? 1.443 -8.258 28.391 1 96.62 549 LEU A C 1
ATOM 4263 O O . LEU A 1 549 ? 0.303 -8.625 28.094 1 96.62 549 LEU A O 1
ATOM 4267 N N . GLU A 1 550 ? 2.021 -8.516 29.609 1 96.19 550 GLU A N 1
ATOM 4268 C CA . GLU A 1 550 ? 1.291 -9.234 30.656 1 96.19 550 GLU A CA 1
ATOM 4269 C C . GLU A 1 550 ? 0.043 -8.469 31.078 1 96.19 550 GLU A C 1
ATOM 4271 O O . GLU A 1 550 ? -1.025 -9.055 31.25 1 96.19 550 GLU A O 1
ATOM 4276 N N . ARG A 1 551 ? 0.173 -7.145 31.203 1 94.62 551 ARG A N 1
ATOM 4277 C CA . ARG A 1 551 ? -0.933 -6.301 31.641 1 94.62 551 ARG A CA 1
ATOM 4278 C C . ARG A 1 551 ? -2.018 -6.211 30.578 1 94.62 551 ARG A C 1
ATOM 4280 O O . ARG A 1 551 ? -3.197 -6.059 30.891 1 94.62 551 ARG A O 1
ATOM 4287 N N . ILE A 1 552 ? -1.668 -6.246 29.312 1 95.69 552 ILE A N 1
ATOM 4288 C CA . ILE A 1 552 ? -2.613 -6.105 28.203 1 95.69 552 ILE A CA 1
ATOM 4289 C C . ILE A 1 552 ? -3.398 -7.402 28.031 1 95.69 552 ILE A C 1
ATOM 4291 O O . ILE A 1 552 ? -4.617 -7.379 27.844 1 95.69 552 ILE A O 1
ATOM 4295 N N . VAL A 1 553 ? -2.684 -8.609 28.094 1 96.38 553 VAL A N 1
ATOM 4296 C CA . VAL A 1 553 ? -3.291 -9.906 27.812 1 96.38 553 VAL A CA 1
ATOM 4297 C C . VAL A 1 553 ? -3.941 -10.453 29.078 1 96.38 553 VAL A C 1
ATOM 4299 O O . VAL A 1 553 ? -4.91 -11.219 29 1 96.38 553 VAL A O 1
ATOM 4302 N N . GLY A 1 554 ? -3.438 -10.156 30.297 1 94.5 554 GLY A N 1
ATOM 4303 C CA . GLY A 1 554 ? -3.971 -10.617 31.562 1 94.5 554 GLY A CA 1
ATOM 4304 C C . GLY A 1 554 ? -3.348 -11.914 32.031 1 94.5 554 GLY A C 1
ATOM 4305 O O . GLY A 1 554 ? -3.875 -12.562 32.938 1 94.5 554 GLY A O 1
ATOM 4306 N N . VAL A 1 555 ? -2.27 -12.398 31.359 1 95.62 555 VAL A N 1
ATOM 4307 C CA . VAL A 1 555 ? -1.563 -13.625 31.719 1 95.62 555 VAL A CA 1
ATOM 4308 C C . VAL A 1 555 ? -0.073 -13.336 31.875 1 95.62 555 VAL A C 1
ATOM 4310 O O . VAL A 1 555 ? 0.491 -12.523 31.141 1 95.62 555 VAL A O 1
ATOM 4313 N N . ASP A 1 556 ? 0.518 -13.914 32.844 1 92.5 556 ASP A N 1
ATOM 4314 C CA . ASP A 1 556 ? 1.926 -13.648 33.094 1 92.5 556 ASP A CA 1
ATOM 4315 C C . ASP A 1 556 ? 2.832 -14.5 32.219 1 92.5 556 ASP A C 1
ATOM 4317 O O . ASP A 1 556 ? 2.35 -15.312 31.438 1 92.5 556 ASP A O 1
ATOM 4321 N N . LYS A 1 557 ? 4.117 -14.258 32.312 1 92.94 557 LYS A N 1
ATOM 4322 C CA . LYS A 1 557 ? 5.125 -14.898 31.453 1 92.94 557 LYS A CA 1
ATOM 4323 C C . LYS A 1 557 ? 5.18 -16.406 31.703 1 92.94 557 LYS A C 1
ATOM 4325 O O . LYS A 1 557 ? 5.711 -17.156 30.891 1 92.94 557 LYS A O 1
ATOM 4330 N N . GLN A 1 558 ? 4.535 -16.828 32.781 1 90.44 558 GLN A N 1
ATOM 4331 C CA . GLN A 1 558 ? 4.512 -18.25 33.062 1 90.44 558 GLN A CA 1
ATOM 4332 C C . GLN A 1 558 ? 3.211 -18.891 32.594 1 90.44 558 GLN A C 1
ATOM 4334 O O . GLN A 1 558 ? 3.066 -20.109 32.625 1 90.44 558 GLN A O 1
ATOM 4339 N N . GLY A 1 559 ? 2.324 -18.156 32.156 1 90 559 GLY A N 1
ATOM 4340 C CA . GLY A 1 559 ? 1.065 -18.672 31.641 1 90 559 GLY A CA 1
ATOM 4341 C C . GLY A 1 559 ? -0.052 -18.656 32.656 1 90 559 GLY A C 1
ATOM 4342 O O . GLY A 1 559 ? -1.123 -19.219 32.438 1 90 559 GLY A O 1
ATOM 4343 N N . THR A 1 560 ? 0.186 -17.953 33.75 1 91.31 560 THR A N 1
ATOM 4344 C CA . THR A 1 560 ? -0.816 -17.891 34.812 1 91.31 560 THR A CA 1
ATOM 4345 C C . THR A 1 560 ? -1.574 -16.578 34.75 1 91.31 560 THR A C 1
ATOM 4347 O O . THR A 1 560 ? -1.001 -15.531 34.438 1 91.31 560 THR A O 1
ATOM 4350 N N . LYS A 1 561 ? -2.801 -16.719 35.094 1 92.75 561 LYS A N 1
ATOM 4351 C CA . LYS A 1 561 ? -3.635 -15.516 35.094 1 92.75 561 LYS A CA 1
ATOM 4352 C C . LYS A 1 561 ? -3.189 -14.539 36.156 1 92.75 561 LYS A C 1
ATOM 4354 O O . LYS A 1 561 ? -2.859 -14.945 37.281 1 92.75 561 LYS A O 1
ATOM 4359 N N . LEU A 1 562 ? -3.115 -13.266 35.812 1 93.12 562 LEU A N 1
ATOM 4360 C CA . LEU A 1 562 ? -2.693 -12.227 36.719 1 93.12 562 LEU A CA 1
ATOM 4361 C C . LEU A 1 562 ? -3.742 -12.008 37.812 1 93.12 562 LEU A C 1
ATOM 4363 O O . LEU A 1 562 ? -4.91 -12.367 37.625 1 93.12 562 LEU A O 1
ATOM 4367 N N . HIS A 1 563 ? -3.285 -11.445 38.875 1 87.75 563 HIS A N 1
ATOM 4368 C CA . HIS A 1 563 ? -4.195 -11.102 39.969 1 87.75 563 HIS A CA 1
ATOM 4369 C C . HIS A 1 563 ? -5.219 -10.062 39.531 1 87.75 563 HIS A C 1
ATOM 4371 O O . HIS A 1 563 ? -4.922 -9.211 38.688 1 87.75 563 HIS A O 1
ATOM 4377 N N . ASP A 1 564 ? -6.348 -10.039 40.125 1 83.56 564 ASP A N 1
ATOM 4378 C CA . ASP A 1 564 ? -7.492 -9.227 39.719 1 83.56 564 ASP A CA 1
ATOM 4379 C C . ASP A 1 564 ? -7.168 -7.734 39.781 1 83.56 564 ASP A C 1
ATOM 4381 O O . ASP A 1 564 ? -7.688 -6.934 39 1 83.56 564 ASP A O 1
ATOM 4385 N N . THR A 1 565 ? -6.25 -7.387 40.625 1 79.88 565 THR A N 1
ATOM 4386 C CA . THR A 1 565 ? -5.902 -5.98 40.781 1 79.88 565 THR A CA 1
ATOM 4387 C C . THR A 1 565 ? -5.09 -5.477 39.594 1 79.88 565 THR A C 1
ATOM 4389 O O . THR A 1 565 ? -5.027 -4.27 39.344 1 79.88 565 THR A O 1
ATOM 4392 N N . LEU A 1 566 ? -4.648 -6.426 38.844 1 83.88 566 LEU A N 1
ATOM 4393 C CA . LEU A 1 566 ? -3.775 -6.031 37.75 1 83.88 566 LEU A CA 1
ATOM 4394 C C . LEU A 1 566 ? -4.469 -6.238 36.406 1 83.88 566 LEU A C 1
ATOM 4396 O O . LEU A 1 566 ? -3.867 -6.008 35.344 1 83.88 566 LEU A O 1
ATOM 4400 N N . LEU A 1 567 ? -5.699 -6.578 36.469 1 87.44 567 LEU A N 1
ATOM 4401 C CA . LEU A 1 567 ? -6.406 -6.922 35.219 1 87.44 567 LEU A CA 1
ATOM 4402 C C . LEU A 1 567 ? -7.23 -5.738 34.719 1 87.44 567 LEU A C 1
ATOM 4404 O O . LEU A 1 567 ? -8.102 -5.898 33.875 1 87.44 567 LEU A O 1
ATOM 4408 N N . HIS A 1 568 ? -6.84 -4.574 35.094 1 88.19 568 HIS A N 1
ATOM 4409 C CA . HIS A 1 568 ? -7.656 -3.414 34.75 1 88.19 568 HIS A CA 1
ATOM 4410 C C . HIS A 1 568 ? -7.578 -3.115 33.25 1 88.19 568 HIS A C 1
ATOM 4412 O O . HIS A 1 568 ? -8.594 -2.814 32.625 1 88.19 568 HIS A O 1
ATOM 4418 N N . LYS A 1 569 ? -6.453 -3.219 32.719 1 89.81 569 LYS A N 1
ATOM 4419 C CA . LYS A 1 569 ? -6.297 -2.885 31.312 1 89.81 569 LYS A CA 1
ATOM 4420 C C . LYS A 1 569 ? -6.953 -3.936 30.422 1 89.81 569 LYS A C 1
ATOM 4422 O O . LYS A 1 569 ? -7.605 -3.6 29.438 1 89.81 569 LYS A O 1
ATOM 4427 N N . GLU A 1 570 ? -6.758 -5.203 30.672 1 93.88 570 GLU A N 1
ATOM 4428 C CA . GLU A 1 570 ? -7.406 -6.266 29.922 1 93.88 570 GLU A CA 1
ATOM 4429 C C . GLU A 1 570 ? -8.922 -6.133 29.969 1 93.88 570 GLU A C 1
ATOM 4431 O O . GLU A 1 570 ? -9.602 -6.309 28.953 1 93.88 570 GLU A O 1
ATOM 4436 N N . ALA A 1 571 ? -9.406 -5.797 31.156 1 92.44 571 ALA A N 1
ATOM 4437 C CA . ALA A 1 571 ? -10.852 -5.645 31.328 1 92.44 571 ALA A CA 1
ATOM 4438 C C . ALA A 1 571 ? -11.383 -4.461 30.531 1 92.44 571 ALA A C 1
ATOM 4440 O O . ALA A 1 571 ? -12.484 -4.52 29.969 1 92.44 571 ALA A O 1
ATOM 4441 N N . GLU A 1 572 ? -10.609 -3.426 30.531 1 92.19 572 GLU A N 1
ATOM 4442 C CA . GLU A 1 572 ? -11 -2.248 29.75 1 92.19 572 GLU A CA 1
ATOM 4443 C C . GLU A 1 572 ? -11.07 -2.564 28.266 1 92.19 572 GLU A C 1
ATOM 4445 O O . GLU A 1 572 ? -12.008 -2.145 27.578 1 92.19 572 GLU A O 1
ATOM 4450 N N . LEU A 1 573 ? -10.148 -3.285 27.734 1 95.25 573 LEU A N 1
ATOM 4451 C CA . LEU A 1 573 ? -10.109 -3.658 26.328 1 95.25 573 LEU A CA 1
ATOM 4452 C C . LEU A 1 573 ? -11.25 -4.613 25.984 1 95.25 573 LEU A C 1
ATOM 4454 O O . LEU A 1 573 ? -11.867 -4.492 24.922 1 95.25 573 LEU A O 1
ATOM 4458 N N . ARG A 1 574 ? -11.492 -5.566 26.797 1 95.44 574 ARG A N 1
ATOM 4459 C CA . ARG A 1 574 ? -12.594 -6.496 26.578 1 95.44 574 ARG A CA 1
ATOM 4460 C C . ARG A 1 574 ? -13.938 -5.781 26.656 1 95.44 574 ARG A C 1
ATOM 4462 O O . ARG A 1 574 ? -14.875 -6.125 25.922 1 95.44 574 ARG A O 1
ATOM 4469 N N . ALA A 1 575 ? -14.031 -4.766 27.578 1 92.12 575 ALA A N 1
ATOM 4470 C CA . ALA A 1 575 ? -15.258 -3.975 27.656 1 92.12 575 ALA A CA 1
ATOM 4471 C C . ALA A 1 575 ? -15.508 -3.219 26.359 1 92.12 575 ALA A C 1
ATOM 4473 O O . ALA A 1 575 ? -16.656 -3.096 25.906 1 92.12 575 ALA A O 1
ATOM 4474 N N . ALA A 1 576 ? -14.445 -2.693 25.828 1 91.94 576 ALA A N 1
ATOM 4475 C CA . ALA A 1 576 ? -14.57 -2.025 24.531 1 91.94 576 ALA A CA 1
ATOM 4476 C C . ALA A 1 576 ? -15.047 -3.002 23.453 1 91.94 576 ALA A C 1
ATOM 4478 O O . ALA A 1 576 ? -15.836 -2.639 22.578 1 91.94 576 ALA A O 1
ATOM 4479 N N . GLY A 1 577 ? -14.531 -4.238 23.484 1 93.62 577 GLY A N 1
ATOM 4480 C CA . GLY A 1 577 ? -14.984 -5.266 22.562 1 93.62 577 GLY A CA 1
ATOM 4481 C C . GLY A 1 577 ? -16.453 -5.617 22.734 1 93.62 577 GLY A C 1
ATOM 4482 O O . GLY A 1 577 ? -17.156 -5.848 21.75 1 93.62 577 GLY A O 1
ATOM 4483 N N . ASP A 1 578 ? -16.906 -5.613 23.922 1 90.69 578 ASP A N 1
ATOM 4484 C CA . ASP A 1 578 ? -18.312 -5.914 24.219 1 90.69 578 ASP A CA 1
ATOM 4485 C C . ASP A 1 578 ? -19.234 -4.824 23.672 1 90.69 578 ASP A C 1
ATOM 4487 O O . ASP A 1 578 ? -20.297 -5.121 23.125 1 90.69 578 ASP A O 1
ATOM 4491 N N . ILE A 1 579 ? -18.797 -3.627 23.781 1 84.19 579 ILE A N 1
ATOM 4492 C CA . ILE A 1 579 ? -19.594 -2.508 23.297 1 84.19 579 ILE A CA 1
ATOM 4493 C C . ILE A 1 579 ? -19.734 -2.584 21.781 1 84.19 579 ILE A C 1
ATOM 4495 O O . ILE A 1 579 ? -20.812 -2.387 21.234 1 84.19 579 ILE A O 1
ATOM 4499 N N . TRP A 1 580 ? -18.719 -2.879 21.125 1 88.75 580 TRP A N 1
ATOM 4500 C CA . TRP A 1 580 ? -18.75 -2.91 19.672 1 88.75 580 TRP A CA 1
ATOM 4501 C C . TRP A 1 580 ? -19.484 -4.152 19.172 1 88.75 580 TRP A C 1
ATOM 4503 O O . TRP A 1 580 ? -20.031 -4.152 18.062 1 88.75 580 TRP A O 1
ATOM 4513 N N . SER A 1 581 ? -19.422 -5.254 20.016 1 89.19 581 SER A N 1
ATOM 4514 C CA . SER A 1 581 ? -20.188 -6.434 19.625 1 89.19 581 SER A CA 1
ATOM 4515 C C . SER A 1 581 ? -21.688 -6.133 19.578 1 89.19 581 SER A C 1
ATOM 4517 O O . SER A 1 581 ? -22.422 -6.723 18.781 1 89.19 581 SER A O 1
ATOM 4519 N N . GLU A 1 582 ? -22.062 -5.172 20.375 1 82.38 582 GLU A N 1
ATOM 4520 C CA . GLU A 1 582 ? -23.484 -4.801 20.406 1 82.38 582 GLU A CA 1
ATOM 4521 C C . GLU A 1 582 ? -23.875 -4.066 19.125 1 82.38 582 GLU A C 1
ATOM 4523 O O . GLU A 1 582 ? -25.016 -4.191 18.672 1 82.38 582 GLU A O 1
ATOM 4528 N N . HIS A 1 583 ? -22.984 -3.34 18.594 1 79.19 583 HIS A N 1
ATOM 4529 C CA . HIS A 1 583 ? -23.25 -2.693 17.312 1 79.19 583 HIS A CA 1
ATOM 4530 C C . HIS A 1 583 ? -23.469 -3.723 16.203 1 79.19 583 HIS A C 1
ATOM 4532 O O . HIS A 1 583 ? -24.328 -3.543 15.344 1 79.19 583 HIS A O 1
ATOM 4538 N N . ILE A 1 584 ? -22.75 -4.805 16.25 1 81.94 584 ILE A N 1
ATOM 4539 C CA . ILE A 1 584 ? -22.812 -5.828 15.203 1 81.94 584 ILE A CA 1
ATOM 4540 C C . ILE A 1 584 ? -24.078 -6.66 15.367 1 81.94 584 ILE A C 1
ATOM 4542 O O . ILE A 1 584 ? -24.703 -7.059 14.383 1 81.94 584 ILE A O 1
ATOM 4546 N N . LEU A 1 585 ? -24.484 -6.895 16.641 1 80.75 585 LEU A N 1
ATOM 4547 C CA . LEU A 1 585 ? -25.625 -7.75 16.938 1 80.75 585 LEU A CA 1
ATOM 4548 C C . LEU A 1 585 ? -26.938 -6.961 16.875 1 80.75 585 LEU A C 1
ATOM 4550 O O . LEU A 1 585 ? -28.016 -7.523 17.047 1 80.75 585 LEU A O 1
ATOM 4554 N N . GLU A 1 586 ? -26.844 -5.73 16.562 1 75.88 586 GLU A N 1
ATOM 4555 C CA . GLU A 1 586 ? -28.031 -4.875 16.547 1 75.88 586 GLU A CA 1
ATOM 4556 C C . GLU A 1 586 ? -29.078 -5.391 15.57 1 75.88 586 GLU A C 1
ATOM 4558 O O . GLU A 1 586 ? -30.266 -5.461 15.898 1 75.88 586 GLU A O 1
ATOM 4563 N N . ASN A 1 587 ? -28.625 -5.75 14.367 1 71.88 587 ASN A N 1
ATOM 4564 C CA . ASN A 1 587 ? -29.562 -6.234 13.367 1 71.88 587 ASN A CA 1
ATOM 4565 C C . ASN A 1 587 ? -30.188 -7.57 13.781 1 71.88 587 ASN A C 1
ATOM 4567 O O . ASN A 1 587 ? -31.375 -7.805 13.555 1 71.88 587 ASN A O 1
ATOM 4571 N N . ALA A 1 588 ? -29.359 -8.469 14.359 1 75 588 ALA A N 1
ATOM 4572 C CA . ALA A 1 588 ? -29.875 -9.758 14.812 1 75 588 ALA A CA 1
ATOM 4573 C C . ALA A 1 588 ? -30.875 -9.594 15.953 1 75 588 ALA A C 1
ATOM 4575 O O . ALA A 1 588 ? -31.922 -10.25 15.969 1 75 588 ALA A O 1
ATOM 4576 N N . LYS A 1 589 ? -30.609 -8.758 16.891 1 75.38 589 LYS A N 1
ATOM 4577 C CA . LYS A 1 589 ? -31.5 -8.531 18.031 1 75.38 589 LYS A CA 1
ATOM 4578 C C . LYS A 1 589 ? -32.781 -7.805 17.594 1 75.38 589 LYS A C 1
ATOM 4580 O O . LYS A 1 589 ? -33.844 -8.047 18.156 1 75.38 589 LYS A O 1
ATOM 4585 N N . ALA A 1 590 ? -32.594 -6.867 16.578 1 70.69 590 ALA A N 1
ATOM 4586 C CA . ALA A 1 590 ? -33.781 -6.195 16.031 1 70.69 590 ALA A CA 1
ATOM 4587 C C . ALA A 1 590 ? -34.719 -7.191 15.352 1 70.69 590 ALA A C 1
ATOM 4589 O O . ALA A 1 590 ? -35.938 -7.086 15.461 1 70.69 590 ALA A O 1
ATOM 4590 N N . TYR A 1 591 ? -34.125 -8.148 14.688 1 70.19 591 TYR A N 1
ATOM 4591 C CA . TYR A 1 591 ? -34.906 -9.195 14.031 1 70.19 591 TYR A CA 1
ATOM 4592 C C . TYR A 1 591 ? -35.656 -10.055 15.055 1 70.19 591 TYR A C 1
ATOM 4594 O O . TYR A 1 591 ? -36.812 -10.43 14.852 1 70.19 591 TYR A O 1
ATOM 4602 N N . ILE A 1 592 ? -35.031 -10.375 16.156 1 71.38 592 ILE A N 1
ATOM 4603 C CA . ILE A 1 592 ? -35.625 -11.195 17.203 1 71.38 592 ILE A CA 1
ATOM 4604 C C . ILE A 1 592 ? -36.75 -10.422 17.891 1 71.38 592 ILE A C 1
ATOM 4606 O O . ILE A 1 592 ? -37.812 -10.984 18.203 1 71.38 592 ILE A O 1
ATOM 4610 N N . MET A 1 593 ? -36.531 -9.117 18.094 1 68.19 593 MET A N 1
ATOM 4611 C CA . MET A 1 593 ? -37.562 -8.289 18.719 1 68.19 593 MET A CA 1
ATOM 4612 C C . MET A 1 593 ? -38.812 -8.18 17.828 1 68.19 593 MET A C 1
ATOM 4614 O O . MET A 1 593 ? -39.938 -8.195 18.328 1 68.19 593 MET A O 1
ATOM 4618 N N . THR A 1 594 ? -38.531 -8.023 16.562 1 67.06 594 THR A N 1
ATOM 4619 C CA . THR A 1 594 ? -39.656 -7.961 15.625 1 67.06 594 THR A CA 1
ATOM 4620 C C . THR A 1 594 ? -40.406 -9.281 15.594 1 67.06 594 THR A C 1
ATOM 4622 O O . THR A 1 594 ? -41.656 -9.297 15.516 1 67.06 594 THR A O 1
ATOM 4625 N N . PHE A 1 595 ? -39.688 -10.352 15.711 1 66.12 595 PHE A N 1
ATOM 4626 C CA . PHE A 1 595 ? -40.312 -11.68 15.734 1 66.12 595 PHE A CA 1
ATOM 4627 C C . PHE A 1 595 ? -41.188 -11.844 16.969 1 66.12 595 PHE A C 1
ATOM 4629 O O . PHE A 1 595 ? -42.312 -12.328 16.875 1 66.12 595 PHE A O 1
ATOM 4636 N N . ILE A 1 596 ? -40.688 -11.398 18.094 1 65.75 596 ILE A N 1
ATOM 4637 C CA . ILE A 1 596 ? -41.438 -11.508 19.344 1 65.75 596 ILE A CA 1
ATOM 4638 C C . ILE A 1 596 ? -42.688 -10.633 19.281 1 65.75 596 ILE A C 1
ATOM 4640 O O . ILE A 1 596 ? -43.75 -11.039 19.719 1 65.75 596 ILE A O 1
ATOM 4644 N N . TYR A 1 597 ? -42.531 -9.453 18.688 1 63.12 597 TYR A N 1
ATOM 4645 C CA . TYR A 1 597 ? -43.656 -8.531 18.562 1 63.12 597 TYR A CA 1
ATOM 4646 C C . TYR A 1 597 ? -44.75 -9.133 17.688 1 63.12 597 TYR A C 1
ATOM 4648 O O . TYR A 1 597 ? -45.938 -9.062 18.047 1 63.12 597 TYR A O 1
ATOM 4656 N N . ILE A 1 598 ? -44.344 -9.672 16.656 1 62.59 598 ILE A N 1
ATOM 4657 C CA . ILE A 1 598 ? -45.312 -10.258 15.742 1 62.59 598 ILE A CA 1
ATOM 4658 C C . ILE A 1 598 ? -46 -11.438 16.406 1 62.59 598 ILE A C 1
ATOM 4660 O O . ILE A 1 598 ? -47.25 -11.57 16.312 1 62.59 598 ILE A O 1
ATOM 4664 N N . VAL A 1 599 ? -45.281 -12.203 17.141 1 59.25 599 VAL A N 1
ATOM 4665 C CA . VAL A 1 599 ? -45.844 -13.375 17.812 1 59.25 599 VAL A CA 1
ATOM 4666 C C . VAL A 1 599 ? -46.844 -12.93 18.875 1 59.25 599 VAL A C 1
ATOM 4668 O O . VAL A 1 599 ? -47.938 -13.5 19 1 59.25 599 VAL A O 1
ATOM 4671 N N . VAL A 1 600 ? -46.5 -11.859 19.547 1 59.28 600 VAL A N 1
ATOM 4672 C CA . VAL A 1 600 ? -47.344 -11.398 20.641 1 59.28 600 VAL A CA 1
ATOM 4673 C C . VAL A 1 600 ? -48.594 -10.758 20.094 1 59.28 600 VAL A C 1
ATOM 4675 O O . VAL A 1 600 ? -49.688 -10.984 20.609 1 59.28 600 VAL A O 1
ATOM 4678 N N . THR A 1 601 ? -48.531 -9.938 19.062 1 58.78 601 THR A N 1
ATOM 4679 C CA . THR A 1 601 ? -49.656 -9.203 18.531 1 58.78 601 THR A CA 1
ATOM 4680 C C . THR A 1 601 ? -50.625 -10.148 17.812 1 58.78 601 THR A C 1
ATOM 4682 O O . THR A 1 601 ? -51.844 -9.93 17.812 1 58.78 601 THR A O 1
ATOM 4685 N N . VAL A 1 602 ? -50.031 -11.094 17.172 1 56.97 602 VAL A N 1
ATOM 4686 C CA . VAL A 1 602 ? -50.875 -12.031 16.453 1 56.97 602 VAL A CA 1
ATOM 4687 C C . VAL A 1 602 ? -51.625 -12.93 17.453 1 56.97 602 VAL A C 1
ATOM 4689 O O . VAL A 1 602 ? -52.75 -13.32 17.219 1 56.97 602 VAL A O 1
ATOM 4692 N N . THR A 1 603 ? -51 -13.078 18.562 1 52.53 603 THR A N 1
ATOM 4693 C CA . THR A 1 603 ? -51.625 -13.969 19.547 1 52.53 603 THR A CA 1
ATOM 4694 C C . THR A 1 603 ? -52.594 -13.211 20.438 1 52.53 603 THR A C 1
ATOM 4696 O O . THR A 1 603 ? -53.438 -13.812 21.094 1 52.53 603 THR A O 1
ATOM 4699 N N . ILE A 1 604 ? -52.531 -11.758 20.312 1 51.47 604 ILE A N 1
ATOM 4700 C CA . ILE A 1 604 ? -53.438 -11 21.172 1 51.47 604 ILE A CA 1
ATOM 4701 C C . ILE A 1 604 ? -54.75 -10.727 20.453 1 51.47 604 ILE A C 1
ATOM 4703 O O . ILE A 1 604 ? -54.719 -10.289 19.297 1 51.47 604 ILE A O 1
ATOM 4707 N N . GLY A 1 605 ? -55.906 -11.344 20.469 1 44.12 605 GLY A N 1
ATOM 4708 C CA . GLY A 1 605 ? -57.312 -11.367 20.031 1 44.12 605 GLY A CA 1
ATOM 4709 C C . GLY A 1 605 ? -57.969 -10.008 20.094 1 44.12 605 GLY A C 1
ATOM 4710 O O . GLY A 1 605 ? -59.188 -9.922 20.203 1 44.12 605 GLY A O 1
ATOM 4711 N N . TYR A 1 606 ? -57.469 -8.797 20.359 1 42.09 606 TYR A N 1
ATOM 4712 C CA . TYR A 1 606 ? -58.375 -7.738 20.75 1 42.09 606 TYR A CA 1
ATOM 4713 C C . TYR A 1 606 ? -59.188 -7.227 19.562 1 42.09 606 TYR A C 1
ATOM 4715 O O . TYR A 1 606 ? -58.656 -7.086 18.453 1 42.09 606 TYR A O 1
ATOM 4723 N N . PRO A 1 607 ? -60.75 -7.176 19.484 1 37.41 607 PRO A N 1
ATOM 4724 C CA . PRO A 1 607 ? -61.812 -6.691 18.609 1 37.41 607 PRO A CA 1
ATOM 4725 C C . PRO A 1 607 ? -61.562 -5.266 18.125 1 37.41 607 PRO A C 1
ATOM 4727 O O . PRO A 1 607 ? -62.219 -4.82 17.172 1 37.41 607 PRO A O 1
ATOM 4730 N N . LEU A 1 608 ? -61.5 -4.219 18.984 1 32.5 608 LEU A N 1
ATOM 4731 C CA . LEU A 1 608 ? -61.938 -2.854 18.719 1 32.5 608 LEU A CA 1
ATOM 4732 C C . LEU A 1 608 ? -61.438 -2.377 17.344 1 32.5 608 LEU A C 1
ATOM 4734 O O . LEU A 1 608 ? -62.219 -1.932 16.516 1 32.5 608 LEU A O 1
ATOM 4738 N N . ILE A 1 609 ? -60.781 -1.006 17.156 1 38.59 609 ILE A N 1
ATOM 4739 C CA . ILE A 1 609 ? -60.125 -0.101 16.219 1 38.59 609 ILE A CA 1
ATOM 4740 C C . ILE A 1 609 ? -59.219 -0.895 15.289 1 38.59 609 ILE A C 1
ATOM 4742 O O . ILE A 1 609 ? -58.156 -1.363 15.703 1 38.59 609 ILE A O 1
ATOM 4746 N N . SER A 1 610 ? -59.562 -1.975 14.711 1 40.88 610 SER A N 1
ATOM 4747 C CA . SER A 1 610 ? -59.062 -3.178 14.062 1 40.88 610 SER A CA 1
ATOM 4748 C C . SER A 1 610 ? -58.531 -2.869 12.672 1 40.88 610 SER A C 1
ATOM 4750 O O . SER A 1 610 ? -57.531 -3.438 12.242 1 40.88 610 SER A O 1
ATOM 4752 N N . GLY A 1 611 ? -59.375 -2.232 11.906 1 39.56 611 GLY A N 1
ATOM 4753 C CA . GLY A 1 611 ? -59 -2.037 10.523 1 39.56 611 GLY A CA 1
ATOM 4754 C C . GLY A 1 611 ? -57.844 -1.062 10.367 1 39.56 611 GLY A C 1
ATOM 4755 O O . GLY A 1 611 ? -56.875 -1.353 9.672 1 39.56 611 GLY A O 1
ATOM 4756 N N . MET A 1 612 ? -58.156 0.22 10.648 1 41 612 MET A N 1
ATOM 4757 C CA . MET A 1 612 ? -57.094 1.216 10.578 1 41 612 MET A CA 1
ATOM 4758 C C . MET A 1 612 ? -55.875 0.796 11.43 1 41 612 MET A C 1
ATOM 4760 O O . MET A 1 612 ? -54.75 1.123 11.102 1 41 612 MET A O 1
ATOM 4764 N N . GLN A 1 613 ? -56.125 0.198 12.539 1 43.03 613 GLN A N 1
ATOM 4765 C CA . GLN A 1 613 ? -55.125 -0.354 13.422 1 43.03 613 GLN A CA 1
ATOM 4766 C C . GLN A 1 613 ? -54.312 -1.458 12.727 1 43.03 613 GLN A C 1
ATOM 4768 O O . GLN A 1 613 ? -53.094 -1.569 12.898 1 43.03 613 GLN A O 1
ATOM 4773 N N . THR A 1 614 ? -55.125 -2.09 11.891 1 45.81 614 THR A N 1
ATOM 4774 C CA . THR A 1 614 ? -54.438 -3.146 11.172 1 45.81 614 THR A CA 1
ATOM 4775 C C . THR A 1 614 ? -53.438 -2.557 10.18 1 45.81 614 THR A C 1
ATOM 4777 O O . THR A 1 614 ? -52.344 -3.096 10 1 45.81 614 THR A O 1
ATOM 4780 N N . LEU A 1 615 ? -53.906 -1.539 9.523 1 45.5 615 LEU A N 1
ATOM 4781 C CA . LEU A 1 615 ? -52.969 -0.884 8.617 1 45.5 615 LEU A CA 1
ATOM 4782 C C . LEU A 1 615 ? -51.812 -0.28 9.391 1 45.5 615 LEU A C 1
ATOM 4784 O O . LEU A 1 615 ? -50.656 -0.415 8.984 1 45.5 615 LEU A O 1
ATOM 4788 N N . LEU A 1 616 ? -52.125 0.571 10.328 1 45.56 616 LEU A N 1
ATOM 4789 C CA . LEU A 1 616 ? -51.062 1.138 11.148 1 45.56 616 LEU A CA 1
ATOM 4790 C C . LEU A 1 616 ? -50.25 0.036 11.812 1 45.56 616 LEU A C 1
ATOM 4792 O O . LEU A 1 616 ? -49.031 0.166 11.977 1 45.56 616 LEU A O 1
ATOM 4796 N N . ASP A 1 617 ? -50.906 -0.988 12.148 1 46.72 617 ASP A N 1
ATOM 4797 C CA . ASP A 1 617 ? -50.219 -2.127 12.727 1 46.72 617 ASP A CA 1
ATOM 4798 C C . ASP A 1 617 ? -49.281 -2.781 11.703 1 46.72 617 ASP A C 1
ATOM 4800 O O . ASP A 1 617 ? -48.188 -3.184 12.031 1 46.72 617 ASP A O 1
ATOM 4804 N N . SER A 1 618 ? -49.875 -2.805 10.531 1 46.59 618 SER A N 1
ATOM 4805 C CA . SER A 1 618 ? -49.031 -3.332 9.461 1 46.59 618 SER A CA 1
ATOM 4806 C C . SER A 1 618 ? -47.844 -2.414 9.188 1 46.59 618 SER A C 1
ATOM 4808 O O . SER A 1 618 ? -46.75 -2.885 8.953 1 46.59 618 SER A O 1
ATOM 4810 N N . GLU A 1 619 ? -48.188 -1.136 9.055 1 46.47 619 GLU A N 1
ATOM 4811 C CA . GLU A 1 619 ? -47.094 -0.197 8.914 1 46.47 619 GLU A CA 1
ATOM 4812 C C . GLU A 1 619 ? -46.125 -0.292 10.102 1 46.47 619 GLU A C 1
ATOM 4814 O O . GLU A 1 619 ? -44.906 -0.19 9.938 1 46.47 619 GLU A O 1
ATOM 4819 N N . MET A 1 620 ? -46.75 -0.452 11.203 1 46.5 620 MET A N 1
ATOM 4820 C CA . MET A 1 620 ? -45.906 -0.554 12.391 1 46.5 620 MET A CA 1
ATOM 4821 C C . MET A 1 620 ? -45.062 -1.836 12.359 1 46.5 620 MET A C 1
ATOM 4823 O O . MET A 1 620 ? -43.906 -1.844 12.781 1 46.5 620 MET A O 1
ATOM 4827 N N . LYS A 1 621 ? -45.719 -2.844 11.898 1 49.53 621 LYS A N 1
ATOM 4828 C CA . LYS A 1 621 ? -44.969 -4.09 11.82 1 49.53 621 LYS A CA 1
ATOM 4829 C C . LYS A 1 621 ? -43.781 -3.957 10.859 1 49.53 621 LYS A C 1
ATOM 4831 O O . LYS A 1 621 ? -42.688 -4.477 11.125 1 49.53 621 LYS A O 1
ATOM 4836 N N . ASP A 1 622 ? -44.031 -3.303 9.742 1 46.53 622 ASP A N 1
ATOM 4837 C CA . ASP A 1 622 ? -42.969 -3.096 8.75 1 46.53 622 ASP A CA 1
ATOM 4838 C C . ASP A 1 622 ? -41.875 -2.156 9.289 1 46.53 622 ASP A C 1
ATOM 4840 O O . ASP A 1 622 ? -40.688 -2.389 9.086 1 46.53 622 ASP A O 1
ATOM 4844 N N . THR A 1 623 ? -42.406 -1.057 9.852 1 48.22 623 THR A N 1
ATOM 4845 C CA . THR A 1 623 ? -41.5 -0.063 10.375 1 48.22 623 THR A CA 1
ATOM 4846 C C . THR A 1 623 ? -40.75 -0.597 11.609 1 48.22 623 THR A C 1
ATOM 4848 O O . THR A 1 623 ? -39.781 -0.003 12.07 1 48.22 623 THR A O 1
ATOM 4851 N N . THR A 1 624 ? -41.25 -1.759 12.008 1 48.69 624 THR A N 1
ATOM 4852 C CA . THR A 1 624 ? -40.594 -2.295 13.195 1 48.69 624 THR A CA 1
ATOM 4853 C C . THR A 1 624 ? -39.188 -2.76 12.883 1 48.69 624 THR A C 1
ATOM 4855 O O . THR A 1 624 ? -38.281 -2.639 13.719 1 48.69 624 THR A O 1
ATOM 4858 N N . THR A 1 625 ? -39.094 -3.291 11.586 1 51.78 625 THR A N 1
ATOM 4859 C CA . THR A 1 625 ? -37.719 -3.705 11.242 1 51.78 625 THR A CA 1
ATOM 4860 C C . THR A 1 625 ? -36.781 -2.51 11.242 1 51.78 625 THR A C 1
ATOM 4862 O O . THR A 1 625 ? -35.594 -2.646 11.562 1 51.78 625 THR A O 1
ATOM 4865 N N . SER A 1 626 ? -37.344 -1.387 10.859 1 55.06 626 SER A N 1
ATOM 4866 C CA . SER A 1 626 ? -36.5 -0.19 10.914 1 55.06 626 SER A CA 1
ATOM 4867 C C . SER A 1 626 ? -36.562 0.473 12.281 1 55.06 626 SER A C 1
ATOM 4869 O O . SER A 1 626 ? -35.625 1.123 12.711 1 55.06 626 SER A O 1
ATOM 4871 N N . LEU A 1 627 ? -37.75 0.252 12.93 1 56.47 627 LEU A N 1
ATOM 4872 C CA . LEU A 1 627 ? -37.938 0.917 14.211 1 56.47 627 LEU A CA 1
ATOM 4873 C C . LEU A 1 627 ? -37.188 0.188 15.32 1 56.47 627 LEU A C 1
ATOM 4875 O O . LEU A 1 627 ? -36.719 0.81 16.281 1 56.47 627 LEU A O 1
ATOM 4879 N N . ALA A 1 628 ? -37.094 -1.152 15.07 1 56.78 628 ALA A N 1
ATOM 4880 C CA . ALA A 1 628 ? -36.438 -1.928 16.125 1 56.78 628 ALA A CA 1
ATOM 4881 C C . ALA A 1 628 ? -34.969 -1.487 16.312 1 56.78 628 ALA A C 1
ATOM 4883 O O . ALA A 1 628 ? -34.531 -1.281 17.438 1 56.78 628 ALA A O 1
ATOM 4884 N N . PRO A 1 629 ? -34.344 -1.226 15.156 1 59.06 629 PRO A N 1
ATOM 4885 C CA . PRO A 1 629 ? -32.969 -0.717 15.391 1 59.06 629 PRO A CA 1
ATOM 4886 C C . PRO A 1 629 ? -32.969 0.667 16.031 1 59.06 629 PRO A C 1
ATOM 4888 O O . PRO A 1 629 ? -32.094 0.973 16.844 1 59.06 629 PRO A O 1
ATOM 4891 N N . LEU A 1 630 ? -33.938 1.405 15.75 1 60.91 630 LEU A N 1
ATOM 4892 C CA . LEU A 1 630 ? -34.031 2.744 16.328 1 60.91 630 LEU A CA 1
ATOM 4893 C C . LEU A 1 630 ? -34.344 2.68 17.812 1 60.91 630 LEU A C 1
ATOM 4895 O O . LEU A 1 630 ? -33.781 3.441 18.594 1 60.91 630 LEU A O 1
ATOM 4899 N N . ILE A 1 631 ? -35.312 1.791 18.219 1 58.56 631 ILE A N 1
ATOM 4900 C CA . ILE A 1 631 ? -35.625 1.629 19.641 1 58.56 631 ILE A CA 1
ATOM 4901 C C . ILE A 1 631 ? -34.406 1.125 20.391 1 58.56 631 ILE A C 1
ATOM 4903 O O . ILE A 1 631 ? -34.094 1.609 21.484 1 58.56 631 ILE A O 1
ATOM 4907 N N . ARG A 1 632 ? -33.781 0.279 19.781 1 55.31 632 ARG A N 1
ATOM 4908 C CA . ARG A 1 632 ? -32.562 -0.269 20.422 1 55.31 632 ARG A CA 1
ATOM 4909 C C . ARG A 1 632 ? -31.484 0.792 20.547 1 55.31 632 ARG A C 1
ATOM 4911 O O . ARG A 1 632 ? -30.828 0.893 21.594 1 55.31 632 ARG A O 1
ATOM 4918 N N . SER A 1 633 ? -31.328 1.484 19.406 1 59.94 633 SER A N 1
ATOM 4919 C CA . SER A 1 633 ? -30.328 2.543 19.484 1 59.94 633 SER A CA 1
ATOM 4920 C C . SER A 1 633 ? -30.688 3.57 20.562 1 59.94 633 SER A C 1
ATOM 4922 O O . SER A 1 633 ? -29.812 4.094 21.25 1 59.94 633 SER A O 1
ATOM 4924 N N . SER A 1 634 ? -31.953 3.812 20.734 1 60.41 634 SER A N 1
ATOM 4925 C CA . SER A 1 634 ? -32.406 4.762 21.75 1 60.41 634 SER A CA 1
ATOM 4926 C C . SER A 1 634 ? -32.188 4.207 23.156 1 60.41 634 SER A C 1
ATOM 4928 O O . SER A 1 634 ? -31.797 4.938 24.062 1 60.41 634 SER A O 1
ATOM 4930 N N . THR A 1 635 ? -32.406 2.879 23.297 1 56.41 635 THR A N 1
ATOM 4931 C CA . THR A 1 635 ? -32.281 2.266 24.609 1 56.41 635 THR A CA 1
ATOM 4932 C C . THR A 1 635 ? -30.812 2.186 25.031 1 56.41 635 THR A C 1
ATOM 4934 O O . THR A 1 635 ? -30.484 2.326 26.219 1 56.41 635 THR A O 1
ATOM 4937 N N . PHE A 1 636 ? -30 2.037 23.969 1 55.84 636 PHE A N 1
ATOM 4938 C CA . PHE A 1 636 ? -28.594 1.855 24.312 1 55.84 636 PHE A CA 1
ATOM 4939 C C . PHE A 1 636 ? -27.828 3.154 24.141 1 55.84 636 PHE A C 1
ATOM 4941 O O . PHE A 1 636 ? -26.594 3.174 24.25 1 55.84 636 PHE A O 1
ATOM 4948 N N . GLY A 1 637 ? -28.578 4.23 23.938 1 55.19 637 GLY A N 1
ATOM 4949 C CA . GLY A 1 637 ? -27.969 5.543 23.859 1 55.19 637 GLY A CA 1
ATOM 4950 C C . GLY A 1 637 ? -27.047 5.715 22.672 1 55.19 637 GLY A C 1
ATOM 4951 O O . GLY A 1 637 ? -26.031 6.406 22.75 1 55.19 637 GLY A O 1
ATOM 4952 N N . ARG A 1 638 ? -27.328 4.914 21.672 1 62.25 638 ARG A N 1
ATOM 4953 C CA . ARG A 1 638 ? -26.531 5.031 20.469 1 62.25 638 ARG A CA 1
ATOM 4954 C C . ARG A 1 638 ? -27.156 6.023 19.484 1 62.25 638 ARG A C 1
ATOM 4956 O O . ARG A 1 638 ? -28.312 6.418 19.656 1 62.25 638 ARG A O 1
ATOM 4963 N N . ASN A 1 639 ? -26.25 6.52 18.688 1 60.56 639 ASN A N 1
ATOM 4964 C CA . ASN A 1 639 ? -26.75 7.461 17.703 1 60.56 639 ASN A CA 1
ATOM 4965 C C . ASN A 1 639 ? -27.828 6.836 16.828 1 60.56 639 ASN A C 1
ATOM 4967 O O . ASN A 1 639 ? -27.625 5.773 16.234 1 60.56 639 ASN A O 1
ATOM 4971 N N . LYS A 1 640 ? -28.969 7.316 16.844 1 59.03 640 LYS A N 1
ATOM 4972 C CA . LYS A 1 640 ? -30.172 6.812 16.172 1 59.03 640 LYS A CA 1
ATOM 4973 C C . LYS A 1 640 ? -30.016 6.855 14.648 1 59.03 640 LYS A C 1
ATOM 4975 O O . LYS A 1 640 ? -30.75 6.188 13.922 1 59.03 640 LYS A O 1
ATOM 4980 N N . ARG A 1 641 ? -29.047 7.484 14.242 1 59.56 641 ARG A N 1
ATOM 4981 C CA . ARG A 1 641 ? -28.938 7.734 12.805 1 59.56 641 ARG A CA 1
ATOM 4982 C C . ARG A 1 641 ? -27.922 6.812 12.156 1 59.56 641 ARG A C 1
ATOM 4984 O O . ARG A 1 641 ? -27.562 6.992 10.992 1 59.56 641 ARG A O 1
ATOM 4991 N N . HIS A 1 642 ? -27.562 5.797 12.945 1 61.75 642 HIS A N 1
ATOM 4992 C CA . HIS A 1 642 ? -26.547 4.895 12.398 1 61.75 642 HIS A CA 1
ATOM 4993 C C . HIS A 1 642 ? -27.141 4.023 11.297 1 61.75 642 HIS A C 1
ATOM 4995 O O . HIS A 1 642 ? -28.312 3.668 11.336 1 61.75 642 HIS A O 1
ATOM 5001 N N . ARG A 1 643 ? -26.328 3.758 10.219 1 59.41 643 ARG A N 1
ATOM 5002 C CA . ARG A 1 643 ? -26.734 2.973 9.062 1 59.41 643 ARG A CA 1
ATOM 5003 C C . ARG A 1 643 ? -27.094 1.546 9.469 1 59.41 643 ARG A C 1
ATOM 5005 O O . ARG A 1 643 ? -26.453 0.968 10.352 1 59.41 643 ARG A O 1
ATOM 5012 N N . MET A 1 644 ? -28.266 0.99 8.992 1 53.78 644 MET A N 1
ATOM 5013 C CA . MET A 1 644 ? -28.797 -0.337 9.289 1 53.78 644 MET A CA 1
ATOM 5014 C C . MET A 1 644 ? -28 -1.418 8.57 1 53.78 644 MET A C 1
ATOM 5016 O O . MET A 1 644 ? -28.156 -2.607 8.852 1 53.78 644 MET A O 1
ATOM 5020 N N . VAL A 1 645 ? -27.094 -0.974 7.605 1 58.28 645 VAL A N 1
ATOM 5021 C CA . VAL A 1 645 ? -26.391 -2.006 6.852 1 58.28 645 VAL A CA 1
ATOM 5022 C C . VAL A 1 645 ? -25.234 -2.555 7.684 1 58.28 645 VAL A C 1
ATOM 5024 O O . VAL A 1 645 ? -25 -2.105 8.805 1 58.28 645 VAL A O 1
ATOM 5027 N N . GLY A 1 646 ? -24.578 -3.646 7.32 1 66.38 646 GLY A N 1
ATOM 5028 C CA . GLY A 1 646 ? -23.422 -4.199 8.008 1 66.38 646 GLY A CA 1
ATOM 5029 C C . GLY A 1 646 ? -22.438 -3.143 8.461 1 66.38 646 GLY A C 1
ATOM 5030 O O . GLY A 1 646 ? -22.312 -2.088 7.832 1 66.38 646 GLY A O 1
ATOM 5031 N N . ARG A 1 647 ? -21.969 -3.207 9.742 1 76 647 ARG A N 1
ATOM 5032 C CA . ARG A 1 647 ? -21.031 -2.252 10.328 1 76 647 ARG A CA 1
ATOM 5033 C C . ARG A 1 647 ? -19.656 -2.344 9.656 1 76 647 ARG A C 1
ATOM 5035 O O . ARG A 1 647 ? -19.297 -3.391 9.117 1 76 647 ARG A O 1
ATOM 5042 N N . THR A 1 648 ? -19.078 -1.199 9.453 1 84.62 648 THR A N 1
ATOM 5043 C CA . THR A 1 648 ? -17.719 -1.113 8.93 1 84.62 648 THR A CA 1
ATOM 5044 C C . THR A 1 648 ? -16.75 -0.636 10.008 1 84.62 648 THR A C 1
ATOM 5046 O O . THR A 1 648 ? -17.016 0.358 10.688 1 84.62 648 THR A O 1
ATOM 5049 N N . VAL A 1 649 ? -15.758 -1.421 10.227 1 90.75 649 VAL A N 1
ATOM 5050 C CA . VAL A 1 649 ? -14.695 -1.023 11.148 1 90.75 649 VAL A CA 1
ATOM 5051 C C . VAL A 1 649 ? -13.492 -0.521 10.352 1 90.75 649 VAL A C 1
ATOM 5053 O O . VAL A 1 649 ? -13.039 -1.182 9.414 1 90.75 649 VAL A O 1
ATOM 5056 N N . VAL A 1 650 ? -13.055 0.666 10.625 1 92.38 650 VAL A N 1
ATOM 5057 C CA . VAL A 1 650 ? -11.844 1.21 10.023 1 92.38 650 VAL A CA 1
ATOM 5058 C C . VAL A 1 650 ? -10.719 1.242 11.055 1 92.38 650 VAL A C 1
ATOM 5060 O O . VAL A 1 650 ? -10.883 1.802 12.141 1 92.38 650 VAL A O 1
ATOM 5063 N N . ILE A 1 651 ? -9.609 0.621 10.766 1 96.38 651 ILE A N 1
ATOM 5064 C CA . ILE A 1 651 ? -8.461 0.566 11.664 1 96.38 651 ILE A CA 1
ATOM 5065 C C . ILE A 1 651 ? -7.387 1.538 11.18 1 96.38 651 ILE A C 1
ATOM 5067 O O . ILE A 1 651 ? -6.91 1.436 10.047 1 96.38 651 ILE A O 1
ATOM 5071 N N . GLY A 1 652 ? -7.078 2.568 11.992 1 95.31 652 GLY A N 1
ATOM 5072 C CA . GLY A 1 652 ? -6.027 3.523 11.68 1 95.31 652 GLY A CA 1
ATOM 5073 C C . GLY A 1 652 ? -4.84 3.434 12.617 1 95.31 652 GLY A C 1
ATOM 5074 O O . GLY A 1 652 ? -5.012 3.361 13.836 1 95.31 652 GLY A O 1
ATOM 5075 N N . ASP A 1 653 ? -3.617 3.27 12.086 1 96.69 653 ASP A N 1
ATOM 5076 C CA . ASP A 1 653 ? -2.367 3.316 12.836 1 96.69 653 ASP A CA 1
ATOM 5077 C C . ASP A 1 653 ? -1.242 3.922 12 1 96.69 653 ASP A C 1
ATOM 5079 O O . ASP A 1 653 ? -1.146 3.662 10.805 1 96.69 653 ASP A O 1
ATOM 5083 N N . PRO A 1 654 ? -0.459 4.797 12.641 1 95 654 PRO A N 1
ATOM 5084 C CA . PRO A 1 654 ? 0.633 5.402 11.875 1 95 654 PRO A CA 1
ATOM 5085 C C . PRO A 1 654 ? 1.693 4.387 11.461 1 95 654 PRO A C 1
ATOM 5087 O O . PRO A 1 654 ? 2.482 4.648 10.547 1 95 654 PRO A O 1
ATOM 5090 N N . CYS A 1 655 ? 1.816 3.256 12.203 1 96.19 655 CYS A N 1
ATOM 5091 C CA . CYS A 1 655 ? 2.662 2.143 11.789 1 96.19 655 CYS A CA 1
ATOM 5092 C C . CYS A 1 655 ? 1.898 1.188 10.875 1 96.19 655 CYS A C 1
ATOM 5094 O O . CYS A 1 655 ? 1.051 0.425 11.344 1 96.19 655 CYS A O 1
ATOM 5096 N N . PRO A 1 656 ? 2.246 1.103 9.648 1 96.5 656 PRO A N 1
ATOM 5097 C CA . PRO A 1 656 ? 1.437 0.354 8.688 1 96.5 656 PRO A CA 1
ATOM 5098 C C . PRO A 1 656 ? 1.273 -1.116 9.07 1 96.5 656 PRO A C 1
ATOM 5100 O O . PRO A 1 656 ? 0.199 -1.691 8.875 1 96.5 656 PRO A O 1
ATOM 5103 N N . TRP A 1 657 ? 2.322 -1.82 9.602 1 97.12 657 TRP A N 1
ATOM 5104 C CA . TRP A 1 657 ? 2.209 -3.252 9.859 1 97.12 657 TRP A CA 1
ATOM 5105 C C . TRP A 1 657 ? 1.152 -3.533 10.922 1 97.12 657 TRP A C 1
ATOM 5107 O O . TRP A 1 657 ? 0.535 -4.602 10.922 1 97.12 657 TRP A O 1
ATOM 5117 N N . VAL A 1 658 ? 0.869 -2.562 11.867 1 98 658 VAL A N 1
ATOM 5118 C CA . VAL A 1 658 ? -0.124 -2.756 12.922 1 98 658 VAL A CA 1
ATOM 5119 C C . VAL A 1 658 ? -1.526 -2.744 12.312 1 98 658 VAL A C 1
ATOM 5121 O O . VAL A 1 658 ? -2.326 -3.648 12.57 1 98 658 VAL A O 1
ATOM 5124 N N . ALA A 1 659 ? -1.803 -1.684 11.508 1 97 659 ALA A N 1
ATOM 5125 C CA . ALA A 1 659 ? -3.119 -1.586 10.883 1 97 659 ALA A CA 1
ATOM 5126 C C . ALA A 1 659 ? -3.361 -2.754 9.93 1 97 659 ALA A C 1
ATOM 5128 O O . ALA A 1 659 ? -4.469 -3.287 9.867 1 97 659 ALA A O 1
ATOM 5129 N N . GLN A 1 660 ? -2.354 -3.156 9.203 1 96.06 660 GLN A N 1
ATOM 5130 C CA . GLN A 1 660 ? -2.475 -4.234 8.227 1 96.06 660 GLN A CA 1
ATOM 5131 C C . GLN A 1 660 ? -2.709 -5.578 8.914 1 96.06 660 GLN A C 1
ATOM 5133 O O . GLN A 1 660 ? -3.605 -6.332 8.531 1 96.06 660 GLN A O 1
ATOM 5138 N N . SER A 1 661 ? -1.897 -5.891 9.93 1 96.56 661 SER A N 1
ATOM 5139 C CA . SER A 1 661 ? -2.035 -7.16 10.641 1 96.56 661 SER A CA 1
ATOM 5140 C C . SER A 1 661 ? -3.332 -7.211 11.445 1 96.56 661 SER A C 1
ATOM 5142 O O . SER A 1 661 ? -3.951 -8.266 11.57 1 96.56 661 SER A O 1
ATOM 5144 N N . ALA A 1 662 ? -3.764 -6.039 11.984 1 97.69 662 ALA A N 1
ATOM 5145 C CA . ALA A 1 662 ? -5.027 -5.98 12.719 1 97.69 662 ALA A CA 1
ATOM 5146 C C . ALA A 1 662 ? -6.215 -6.191 11.781 1 97.69 662 ALA A C 1
ATOM 5148 O O . ALA A 1 662 ? -7.215 -6.801 12.164 1 97.69 662 ALA A O 1
ATOM 5149 N N . GLU A 1 663 ? -6.152 -5.641 10.586 1 95.25 663 GLU A N 1
ATOM 5150 C CA . GLU A 1 663 ? -7.195 -5.867 9.594 1 95.25 663 GLU A CA 1
ATOM 5151 C C . GLU A 1 663 ? -7.316 -7.348 9.242 1 95.25 663 GLU A C 1
ATOM 5153 O O . GLU A 1 663 ? -8.43 -7.879 9.156 1 95.25 663 GLU A O 1
ATOM 5158 N N . ALA A 1 664 ? -6.125 -7.988 9.016 1 92.5 664 ALA A N 1
ATOM 5159 C CA . ALA A 1 664 ? -6.129 -9.414 8.695 1 92.5 664 ALA A CA 1
ATOM 5160 C C . ALA A 1 664 ? -6.707 -10.234 9.844 1 92.5 664 ALA A C 1
ATOM 5162 O O . ALA A 1 664 ? -7.473 -11.172 9.617 1 92.5 664 ALA A O 1
ATOM 5163 N N . PHE A 1 665 ? -6.395 -9.883 11.078 1 95 665 PHE A N 1
ATOM 5164 C CA . PHE A 1 665 ? -6.867 -10.594 12.266 1 95 665 PHE A CA 1
ATOM 5165 C C . PHE A 1 665 ? -8.375 -10.453 12.414 1 95 665 PHE A C 1
ATOM 5167 O O . PHE A 1 665 ? -9.094 -11.453 12.539 1 95 665 PHE A O 1
ATOM 5174 N N . LEU A 1 666 ? -8.875 -9.234 12.352 1 95.56 666 LEU A N 1
ATOM 5175 C CA . LEU A 1 666 ? -10.289 -8.969 12.578 1 95.56 666 LEU A CA 1
ATOM 5176 C C . LEU A 1 666 ? -11.133 -9.531 11.438 1 95.56 666 LEU A C 1
ATOM 5178 O O . LEU A 1 666 ? -12.211 -10.086 11.672 1 95.56 666 LEU A O 1
ATOM 5182 N N . SER A 1 667 ? -10.719 -9.352 10.227 1 90.69 667 SER A N 1
ATOM 5183 C CA . SER A 1 667 ? -11.469 -9.859 9.086 1 90.69 667 SER A CA 1
ATOM 5184 C C . SER A 1 667 ? -11.586 -11.375 9.133 1 90.69 667 SER A C 1
ATOM 5186 O O . SER A 1 667 ? -12.625 -11.938 8.766 1 90.69 667 SER A O 1
ATOM 5188 N N . LYS A 1 668 ? -10.555 -12.055 9.609 1 89.56 668 LYS A N 1
ATOM 5189 C CA . LYS A 1 668 ? -10.57 -13.516 9.664 1 89.56 668 LYS A CA 1
ATOM 5190 C C . LYS A 1 668 ? -11.43 -14.008 10.828 1 89.56 668 LYS A C 1
ATOM 5192 O O . LYS A 1 668 ? -12.039 -15.078 10.75 1 89.56 668 LYS A O 1
ATOM 5197 N N . ILE A 1 669 ? -11.508 -13.227 11.906 1 92.81 669 ILE A N 1
ATOM 5198 C CA . ILE A 1 669 ? -12.352 -13.57 13.039 1 92.81 669 ILE A CA 1
ATOM 5199 C C . ILE A 1 669 ? -13.812 -13.609 12.602 1 92.81 669 ILE A C 1
ATOM 5201 O O . ILE A 1 669 ? -14.594 -14.438 13.078 1 92.81 669 ILE A O 1
ATOM 5205 N N . PHE A 1 670 ? -14.211 -12.805 11.617 1 89.25 670 PHE A N 1
ATOM 5206 C CA . PHE A 1 670 ? -15.609 -12.695 11.211 1 89.25 670 PHE A CA 1
ATOM 5207 C C . PHE A 1 670 ? -15.836 -13.359 9.859 1 89.25 670 PHE A C 1
ATOM 5209 O O . PHE A 1 670 ? -16.875 -13.156 9.227 1 89.25 670 PHE A O 1
ATOM 5216 N N . ALA A 1 671 ? -14.867 -14.109 9.414 1 82.88 671 ALA A N 1
ATOM 5217 C CA . ALA A 1 671 ? -14.977 -14.742 8.109 1 82.88 671 ALA A CA 1
ATOM 5218 C C . ALA A 1 671 ? -16.172 -15.688 8.055 1 82.88 671 ALA A C 1
ATOM 5220 O O . ALA A 1 671 ? -16.891 -15.734 7.055 1 82.88 671 ALA A O 1
ATOM 5221 N N . CYS A 1 672 ? -16.438 -16.406 9.18 1 82.19 672 CYS A N 1
ATOM 5222 C CA . CYS A 1 672 ? -17.5 -17.406 9.188 1 82.19 672 CYS A CA 1
ATOM 5223 C C . CYS A 1 672 ? -18.75 -16.859 9.867 1 82.19 672 CYS A C 1
ATOM 5225 O O . CYS A 1 672 ? -19.719 -17.594 10.086 1 82.19 672 CYS A O 1
ATOM 5227 N N . SER A 1 673 ? -18.766 -15.602 10.219 1 83.38 673 SER A N 1
ATOM 5228 C CA . SER A 1 673 ? -19.938 -15.031 10.867 1 83.38 673 SER A CA 1
ATOM 5229 C C . SER A 1 673 ? -21.125 -14.992 9.914 1 83.38 673 SER A C 1
ATOM 5231 O O . SER A 1 673 ? -20.953 -14.953 8.695 1 83.38 673 SER A O 1
ATOM 5233 N N . TYR A 1 674 ? -22.281 -15.062 10.461 1 78.94 674 TYR A N 1
ATOM 5234 C CA . TYR A 1 674 ? -23.484 -15.031 9.656 1 78.94 674 TYR A CA 1
ATOM 5235 C C . TYR A 1 674 ? -23.688 -13.664 9.016 1 78.94 674 TYR A C 1
ATOM 5237 O O . TYR A 1 674 ? -23.188 -12.656 9.531 1 78.94 674 TYR A O 1
ATOM 5245 N N . SER A 1 675 ? -24.5 -13.602 7.996 1 74.44 675 SER A N 1
ATOM 5246 C CA . SER A 1 675 ? -24.688 -12.391 7.195 1 74.44 675 SER A CA 1
ATOM 5247 C C . SER A 1 675 ? -25.359 -11.289 8.008 1 74.44 675 SER A C 1
ATOM 5249 O O . SER A 1 675 ? -25.094 -10.102 7.777 1 74.44 675 SER A O 1
ATOM 5251 N N . ILE A 1 676 ? -26.203 -11.648 8.93 1 74.19 676 ILE A N 1
ATOM 5252 C CA . ILE A 1 676 ? -26.922 -10.641 9.719 1 74.19 676 ILE A CA 1
ATOM 5253 C C . ILE A 1 676 ? -25.938 -9.961 10.672 1 74.19 676 ILE A C 1
ATOM 5255 O O . ILE A 1 676 ? -26.188 -8.836 11.117 1 74.19 676 ILE A O 1
ATOM 5259 N N . ALA A 1 677 ? -24.828 -10.727 11.023 1 81.19 677 ALA A N 1
ATOM 5260 C CA . ALA A 1 677 ? -23.781 -10.188 11.883 1 81.19 677 ALA A CA 1
ATOM 5261 C C . ALA A 1 677 ? -22.469 -10.07 11.125 1 81.19 677 ALA A C 1
ATOM 5263 O O . ALA A 1 677 ? -21.406 -10.375 11.664 1 81.19 677 ALA A O 1
ATOM 5264 N N . GLY A 1 678 ? -22.578 -9.68 9.828 1 78.38 678 GLY A N 1
ATOM 5265 C CA . GLY A 1 678 ? -21.375 -9.492 9.023 1 78.38 678 GLY A CA 1
ATOM 5266 C C . GLY A 1 678 ? -20.672 -8.188 9.305 1 78.38 678 GLY A C 1
ATOM 5267 O O . GLY A 1 678 ? -21.297 -7.207 9.719 1 78.38 678 GLY A O 1
ATOM 5268 N N . LEU A 1 679 ? -19.312 -8.195 9.086 1 82.69 679 LEU A N 1
ATOM 5269 C CA . LEU A 1 679 ? -18.484 -7.023 9.367 1 82.69 679 LEU A CA 1
ATOM 5270 C C . LEU A 1 679 ? -17.531 -6.746 8.219 1 82.69 679 LEU A C 1
ATOM 5272 O O . LEU A 1 679 ? -16.938 -7.676 7.652 1 82.69 679 LEU A O 1
ATOM 5276 N N . ASN A 1 680 ? -17.516 -5.48 7.766 1 84.56 680 ASN A N 1
ATOM 5277 C CA . ASN A 1 680 ? -16.484 -5.031 6.836 1 84.56 680 ASN A CA 1
ATOM 5278 C C . ASN A 1 680 ? -15.344 -4.336 7.562 1 84.56 680 ASN A C 1
ATOM 5280 O O . ASN A 1 680 ? -15.57 -3.578 8.508 1 84.56 680 ASN A O 1
ATOM 5284 N N . VAL A 1 681 ? -14.148 -4.688 7.18 1 90.62 681 VAL A N 1
ATOM 5285 C CA . VAL A 1 681 ? -12.984 -4.137 7.855 1 90.62 681 VAL A CA 1
ATOM 5286 C C . VAL A 1 681 ? -12.109 -3.391 6.852 1 90.62 681 VAL A C 1
ATOM 5288 O O . VAL A 1 681 ? -11.758 -3.934 5.797 1 90.62 681 VAL A O 1
ATOM 5291 N N . LEU A 1 682 ? -11.812 -2.133 7.066 1 91.31 682 LEU A N 1
ATOM 5292 C CA . LEU A 1 682 ? -10.93 -1.287 6.273 1 91.31 682 LEU A CA 1
ATOM 5293 C C . LEU A 1 682 ? -9.742 -0.81 7.109 1 91.31 682 LEU A C 1
ATOM 5295 O O . LEU A 1 682 ? -9.734 -0.972 8.328 1 91.31 682 LEU A O 1
ATOM 5299 N N . ARG A 1 683 ? -8.688 -0.34 6.449 1 93.38 683 ARG A N 1
ATOM 5300 C CA . ARG A 1 683 ? -7.52 0.171 7.156 1 93.38 683 ARG A CA 1
ATOM 5301 C C . ARG A 1 683 ? -7 1.446 6.504 1 93.38 683 ARG A C 1
ATOM 5303 O O . ARG A 1 683 ? -7.297 1.72 5.34 1 93.38 683 ARG A O 1
ATOM 5310 N N . GLY A 1 684 ? -6.281 2.248 7.223 1 91.81 684 GLY A N 1
ATOM 5311 C CA . GLY A 1 684 ? -5.641 3.455 6.727 1 91.81 684 GLY A CA 1
ATOM 5312 C C . GLY A 1 684 ? -4.562 3.982 7.656 1 91.81 684 GLY A C 1
ATOM 5313 O O . GLY A 1 684 ? -4.465 3.559 8.805 1 91.81 684 GLY A O 1
ATOM 5314 N N . ASN A 1 685 ? -3.65 4.734 7.148 1 94.5 685 ASN A N 1
ATOM 5315 C CA . ASN A 1 685 ? -2.643 5.465 7.914 1 94.5 685 ASN A CA 1
ATOM 5316 C C . ASN A 1 685 ? -3.119 6.867 8.273 1 94.5 685 ASN A C 1
ATOM 5318 O O . ASN A 1 685 ? -3.271 7.723 7.398 1 94.5 685 ASN A O 1
ATOM 5322 N N . PRO A 1 686 ? -3.367 7.133 9.531 1 94.06 686 PRO A N 1
ATOM 5323 C CA . PRO A 1 686 ? -3.92 8.43 9.922 1 94.06 686 PRO A CA 1
ATOM 5324 C C . PRO A 1 686 ? -2.969 9.594 9.641 1 94.06 686 PRO A C 1
ATOM 5326 O O . PRO A 1 686 ? -3.402 10.742 9.547 1 94.06 686 PRO A O 1
ATOM 5329 N N . ALA A 1 687 ? -1.7 9.305 9.492 1 93.31 687 ALA A N 1
ATOM 5330 C CA . ALA A 1 687 ? -0.731 10.359 9.219 1 93.31 687 ALA A CA 1
ATOM 5331 C C . ALA A 1 687 ? -0.521 10.539 7.715 1 93.31 687 ALA A C 1
ATOM 5333 O O . ALA A 1 687 ? 0.346 11.305 7.289 1 93.31 687 ALA A O 1
ATOM 5334 N N . ASP A 1 688 ? -1.341 9.844 6.938 1 92.06 688 ASP A N 1
ATOM 5335 C CA . ASP A 1 688 ? -1.132 9.914 5.496 1 92.06 688 ASP A CA 1
ATOM 5336 C C . ASP A 1 688 ? -2.459 9.836 4.742 1 92.06 688 ASP A C 1
ATOM 5338 O O . ASP A 1 688 ? -3.104 10.859 4.504 1 92.06 688 ASP A O 1
ATOM 5342 N N . HIS A 1 689 ? -3.025 8.625 4.469 1 88.62 689 HIS A N 1
ATOM 5343 C CA . HIS A 1 689 ? -4.105 8.531 3.492 1 88.62 689 HIS A CA 1
ATOM 5344 C C . HIS A 1 689 ? -5.426 8.18 4.164 1 88.62 689 HIS A C 1
ATOM 5346 O O . HIS A 1 689 ? -6.453 8.039 3.494 1 88.62 689 HIS A O 1
ATOM 5352 N N . LEU A 1 690 ? -5.52 8.023 5.488 1 89 690 LEU A N 1
ATOM 5353 C CA . LEU A 1 690 ? -6.781 7.684 6.133 1 89 690 LEU A CA 1
ATOM 5354 C C . LEU A 1 690 ? -7.844 8.734 5.828 1 89 690 LEU A C 1
ATOM 5356 O O . LEU A 1 690 ? -8.977 8.398 5.484 1 89 690 LEU A O 1
ATOM 5360 N N . VAL A 1 691 ? -7.473 9.969 5.906 1 83.31 691 VAL A N 1
ATOM 5361 C CA . VAL A 1 691 ? -8.414 11.07 5.715 1 83.31 691 VAL A CA 1
ATOM 5362 C C . VAL A 1 691 ? -8.844 11.141 4.25 1 83.31 691 VAL A C 1
ATOM 5364 O O . VAL A 1 691 ? -10.031 11.258 3.949 1 83.31 691 VAL A O 1
ATOM 5367 N N . HIS A 1 692 ? -7.926 10.938 3.381 1 77.81 692 HIS A N 1
ATOM 5368 C CA . HIS A 1 692 ? -8.203 11.07 1.956 1 77.81 692 HIS A CA 1
ATOM 5369 C C . HIS A 1 692 ? -9.016 9.891 1.438 1 77.81 692 HIS A C 1
ATOM 5371 O O . HIS A 1 692 ? -9.914 10.062 0.61 1 77.81 692 HIS A O 1
ATOM 5377 N N . ARG A 1 693 ? -8.805 8.805 1.963 1 81.94 693 ARG A N 1
ATOM 5378 C CA . ARG A 1 693 ? -9.352 7.586 1.382 1 81.94 693 ARG A CA 1
ATOM 5379 C C . ARG A 1 693 ? -10.656 7.188 2.066 1 81.94 693 ARG A C 1
ATOM 5381 O O . ARG A 1 693 ? -11.539 6.594 1.44 1 81.94 693 ARG A O 1
ATOM 5388 N N . HIS A 1 694 ? -10.82 7.531 3.338 1 81.81 694 HIS A N 1
ATOM 5389 C CA . HIS A 1 694 ? -11.914 6.863 4.043 1 81.81 694 HIS A CA 1
ATOM 5390 C C . HIS A 1 694 ? -12.883 7.879 4.637 1 81.81 694 HIS A C 1
ATOM 5392 O O . HIS A 1 694 ? -13.992 7.516 5.047 1 81.81 694 HIS A O 1
ATOM 5398 N N . THR A 1 695 ? -12.602 9.086 4.676 1 77.38 695 THR A N 1
ATOM 5399 C CA . THR A 1 695 ? -13.469 10.016 5.391 1 77.38 695 THR A CA 1
ATOM 5400 C C . THR A 1 695 ? -14.844 10.086 4.73 1 77.38 695 THR A C 1
ATOM 5402 O O . THR A 1 695 ? -15.844 10.328 5.402 1 77.38 695 THR A O 1
ATOM 5405 N N . HIS A 1 696 ? -14.891 9.828 3.428 1 74.88 696 HIS A N 1
ATOM 5406 C CA . HIS A 1 696 ? -16.203 9.852 2.779 1 74.88 696 HIS A CA 1
ATOM 5407 C C . HIS A 1 696 ? -16.969 8.57 3.057 1 74.88 696 HIS A C 1
ATOM 5409 O O . HIS A 1 696 ? -18.188 8.508 2.83 1 74.88 696 HIS A O 1
ATOM 5415 N N . ARG A 1 697 ? -16.297 7.617 3.621 1 70.88 697 ARG A N 1
ATOM 5416 C CA . ARG A 1 697 ? -16.906 6.32 3.902 1 70.88 697 ARG A CA 1
ATOM 5417 C C . ARG A 1 697 ? -17.234 6.18 5.387 1 70.88 697 ARG A C 1
ATOM 5419 O O . ARG A 1 697 ? -18.062 5.348 5.766 1 70.88 697 ARG A O 1
ATOM 5426 N N . VAL A 1 698 ? -16.391 6.969 6.215 1 63.72 698 VAL A N 1
ATOM 5427 C CA . VAL A 1 698 ? -16.516 6.848 7.664 1 63.72 698 VAL A CA 1
ATOM 5428 C C . VAL A 1 698 ? -17.609 7.781 8.164 1 63.72 698 VAL A C 1
ATOM 5430 O O . VAL A 1 698 ? -17.328 8.828 8.758 1 63.72 698 VAL A O 1
ATOM 5433 N N . VAL A 1 699 ? -18.781 7.562 7.648 1 65.06 699 VAL A N 1
ATOM 5434 C CA . VAL A 1 699 ? -19.844 8.484 8.039 1 65.06 699 VAL A CA 1
ATOM 5435 C C . VAL A 1 699 ? -20.719 7.836 9.117 1 65.06 699 VAL A C 1
ATOM 5437 O O . VAL A 1 699 ? -20.281 6.902 9.797 1 65.06 699 VAL A O 1
ATOM 5440 N N . ARG A 1 700 ? -22.016 7.695 8.891 1 65.81 700 ARG A N 1
ATOM 5441 C CA . ARG A 1 700 ? -23 7.348 9.914 1 65.81 700 ARG A CA 1
ATOM 5442 C C . ARG A 1 700 ? -22.938 5.859 10.242 1 65.81 700 ARG A C 1
ATOM 5444 O O . ARG A 1 700 ? -23.125 5.016 9.367 1 65.81 700 ARG A O 1
ATOM 5451 N N . GLY A 1 701 ? -22.359 5.527 11.5 1 71 701 GLY A N 1
ATOM 5452 C CA . GLY A 1 701 ? -22.406 4.168 12.008 1 71 701 GLY A CA 1
ATOM 5453 C C . GLY A 1 701 ? -21.094 3.42 11.844 1 71 701 GLY A C 1
ATOM 5454 O O . GLY A 1 701 ? -20.969 2.275 12.281 1 71 701 GLY A O 1
ATOM 5455 N N . SER A 1 702 ? -20.078 4.043 11.195 1 81.5 702 SER A N 1
ATOM 5456 C CA . SER A 1 702 ? -18.781 3.404 11.07 1 81.5 702 SER A CA 1
ATOM 5457 C C . SER A 1 702 ? -18.016 3.459 12.391 1 81.5 702 SER A C 1
ATOM 5459 O O . SER A 1 702 ? -18.188 4.391 13.18 1 81.5 702 SER A O 1
ATOM 5461 N N . LEU A 1 703 ? -17.328 2.373 12.695 1 88.25 703 LEU A N 1
ATOM 5462 C CA . LEU A 1 703 ? -16.5 2.275 13.891 1 88.25 703 LEU A CA 1
ATOM 5463 C C . LEU A 1 703 ? -15.023 2.48 13.547 1 88.25 703 LEU A C 1
ATOM 5465 O O . LEU A 1 703 ? -14.469 1.76 12.711 1 88.25 703 LEU A O 1
ATOM 5469 N N . LEU A 1 704 ? -14.438 3.486 14.148 1 90.94 704 LEU A N 1
ATOM 5470 C CA . LEU A 1 704 ? -13.047 3.816 13.867 1 90.94 704 LEU A CA 1
ATOM 5471 C C . LEU A 1 704 ? -12.164 3.553 15.086 1 90.94 704 LEU A C 1
ATOM 5473 O O . LEU A 1 704 ? -12.414 4.098 16.156 1 90.94 704 LEU A O 1
ATOM 5477 N N . VAL A 1 705 ? -11.211 2.625 14.977 1 94.94 705 VAL A N 1
ATOM 5478 C CA . VAL A 1 705 ? -10.203 2.396 16.016 1 94.94 705 VAL A CA 1
ATOM 5479 C C . VAL A 1 705 ? -8.844 2.908 15.531 1 94.94 705 VAL A C 1
ATOM 5481 O O . VAL A 1 705 ? -8.398 2.564 14.43 1 94.94 705 VAL A O 1
ATOM 5484 N N . CYS A 1 706 ? -8.234 3.785 16.266 1 94.81 706 CYS A N 1
ATOM 5485 C CA . CYS A 1 706 ? -6.977 4.395 15.852 1 94.81 706 CYS A CA 1
ATOM 5486 C C . CYS A 1 706 ? -5.898 4.191 16.906 1 94.81 706 CYS A C 1
ATOM 5488 O O . CYS A 1 706 ? -6.145 4.387 18.094 1 94.81 706 CYS A O 1
ATOM 5490 N N . GLY A 1 707 ? -4.719 3.686 16.438 1 95.19 707 GLY A N 1
ATOM 5491 C CA . GLY A 1 707 ? -3.555 3.635 17.312 1 95.19 707 GLY A CA 1
ATOM 5492 C C . GLY A 1 707 ? -2.869 4.977 17.469 1 95.19 707 GLY A C 1
ATOM 5493 O O . GLY A 1 707 ? -2.586 5.656 16.484 1 95.19 707 GLY A O 1
ATOM 5494 N N . ARG A 1 708 ? -2.645 5.414 18.719 1 94.12 708 ARG A N 1
ATOM 5495 C CA . ARG A 1 708 ? -1.991 6.684 19.016 1 94.12 708 ARG A CA 1
ATOM 5496 C C . ARG A 1 708 ? -0.536 6.465 19.422 1 94.12 708 ARG A C 1
ATOM 5498 O O . ARG A 1 708 ? -0.253 5.75 20.391 1 94.12 708 ARG A O 1
ATOM 5505 N N . PRO A 1 709 ? 0.346 7.062 18.688 1 94.62 709 PRO A N 1
ATOM 5506 C CA . PRO A 1 709 ? 1.746 6.945 19.094 1 94.62 709 PRO A CA 1
ATOM 5507 C C . PRO A 1 709 ? 2.025 7.641 20.422 1 94.62 709 PRO A C 1
ATOM 5509 O O . PRO A 1 709 ? 1.162 8.352 20.953 1 94.62 709 PRO A O 1
ATOM 5512 N N . ASP A 1 710 ? 3.18 7.434 20.969 1 93.19 710 ASP A N 1
ATOM 5513 C CA . ASP A 1 710 ? 3.559 8.023 22.25 1 93.19 710 ASP A CA 1
ATOM 5514 C C . ASP A 1 710 ? 3.984 9.484 22.078 1 93.19 710 ASP A C 1
ATOM 5516 O O . ASP A 1 710 ? 5.172 9.773 21.953 1 93.19 710 ASP A O 1
ATOM 5520 N N . GLY A 1 711 ? 3.045 10.383 22.109 1 91.31 711 GLY A N 1
ATOM 5521 C CA . GLY A 1 711 ? 3.297 11.797 21.875 1 91.31 711 GLY A CA 1
ATOM 5522 C C . GLY A 1 711 ? 4.051 12.461 23.016 1 91.31 711 GLY A C 1
ATOM 5523 O O . GLY A 1 711 ? 4.469 13.609 22.906 1 91.31 711 GLY A O 1
ATOM 5524 N N . ARG A 1 712 ? 4.371 11.781 24.125 1 91.25 712 ARG A N 1
ATOM 5525 C CA . ARG A 1 712 ? 5.133 12.328 25.25 1 91.25 712 ARG A CA 1
ATOM 5526 C C . ARG A 1 712 ? 6.609 12.477 24.891 1 91.25 712 ARG A C 1
ATOM 5528 O O . ARG A 1 712 ? 7.344 13.203 25.547 1 91.25 712 ARG A O 1
ATOM 5535 N N . LEU A 1 713 ? 6.879 11.703 23.766 1 94.19 713 LEU A N 1
ATOM 5536 C CA . LEU A 1 713 ? 8.242 11.773 23.266 1 94.19 713 LEU A CA 1
ATOM 5537 C C . LEU A 1 713 ? 8.367 12.828 22.172 1 94.19 713 LEU A C 1
ATOM 5539 O O . LEU A 1 713 ? 7.527 12.898 21.281 1 94.19 713 LEU A O 1
ATOM 5543 N N . THR A 1 714 ? 9.422 13.641 22.203 1 91.69 714 THR A N 1
ATOM 5544 C CA . THR A 1 714 ? 9.586 14.781 21.312 1 91.69 714 THR A CA 1
ATOM 5545 C C . THR A 1 714 ? 9.633 14.328 19.859 1 91.69 714 THR A C 1
ATOM 5547 O O . THR A 1 714 ? 9.195 15.055 18.969 1 91.69 714 THR A O 1
ATOM 5550 N N . ALA A 1 715 ? 10.164 13.164 19.594 1 93.62 715 ALA A N 1
ATOM 5551 C CA . ALA A 1 715 ? 10.281 12.68 18.219 1 93.62 715 ALA A CA 1
ATOM 5552 C C . ALA A 1 715 ? 8.922 12.242 17.688 1 93.62 715 ALA A C 1
ATOM 5554 O O . ALA A 1 715 ? 8.742 12.109 16.469 1 93.62 715 ALA A O 1
ATOM 5555 N N . LEU A 1 716 ? 7.918 12.047 18.578 1 95.25 716 LEU A N 1
ATOM 5556 C CA . LEU A 1 716 ? 6.652 11.445 18.172 1 95.25 716 LEU A CA 1
ATOM 5557 C C . LEU A 1 716 ? 5.484 12.375 18.469 1 95.25 716 LEU A C 1
ATOM 5559 O O . LEU A 1 716 ? 4.332 12.047 18.188 1 95.25 716 LEU A O 1
ATOM 5563 N N . THR A 1 717 ? 5.762 13.562 18.984 1 92.69 717 THR A N 1
ATOM 5564 C CA . THR A 1 717 ? 4.711 14.477 19.422 1 92.69 717 THR A CA 1
ATOM 5565 C C . THR A 1 717 ? 3.896 14.961 18.219 1 92.69 717 THR A C 1
ATOM 5567 O O . THR A 1 717 ? 2.664 14.969 18.266 1 92.69 717 THR A O 1
ATOM 5570 N N . THR A 1 718 ? 4.594 15.336 17.172 1 91.69 718 THR A N 1
ATOM 5571 C CA . THR A 1 718 ? 3.898 15.812 15.977 1 91.69 718 THR A CA 1
ATOM 5572 C C . THR A 1 718 ? 3.135 14.68 15.305 1 91.69 718 THR A C 1
ATOM 5574 O O . THR A 1 718 ? 2.064 14.891 14.727 1 91.69 718 THR A O 1
ATOM 5577 N N . LEU A 1 719 ? 3.682 13.5 15.367 1 94.31 719 LEU A N 1
ATOM 5578 C CA . LEU A 1 719 ? 3.002 12.344 14.797 1 94.31 719 LEU A CA 1
ATOM 5579 C C . LEU A 1 719 ? 1.691 12.07 15.531 1 94.31 719 LEU A C 1
ATOM 5581 O O . LEU A 1 719 ? 0.68 11.75 14.898 1 94.31 719 LEU A O 1
ATOM 5585 N N . GLU A 1 720 ? 1.728 12.133 16.844 1 93.75 720 GLU A N 1
ATOM 5586 C CA . GLU A 1 720 ? 0.501 11.938 17.609 1 93.75 720 GLU A CA 1
ATOM 5587 C C . GLU A 1 720 ? -0.518 13.031 17.297 1 93.75 720 GLU A C 1
ATOM 5589 O O . GLU A 1 720 ? -1.712 12.758 17.172 1 93.75 720 GLU A O 1
ATOM 5594 N N . ALA A 1 721 ? -0.038 14.242 17.219 1 89.88 721 ALA A N 1
ATOM 5595 C CA . ALA A 1 721 ? -0.933 15.352 16.906 1 89.88 721 ALA A CA 1
ATOM 5596 C C . ALA A 1 721 ? -1.593 15.164 15.547 1 89.88 721 ALA A C 1
ATOM 5598 O O . ALA A 1 721 ? -2.779 15.461 15.375 1 89.88 721 ALA A O 1
ATOM 5599 N N . SER A 1 722 ? -0.829 14.758 14.586 1 90.62 722 SER A N 1
ATOM 5600 C CA . SER A 1 722 ? -1.372 14.5 13.258 1 90.62 722 SER A CA 1
ATOM 5601 C C . SER A 1 722 ? -2.395 13.367 13.289 1 90.62 722 SER A C 1
ATOM 5603 O O . SER A 1 722 ? -3.389 13.406 12.555 1 90.62 722 SER A O 1
ATOM 5605 N N . THR A 1 723 ? -2.127 12.344 14.07 1 92.94 723 THR A N 1
ATOM 5606 C CA . THR A 1 723 ? -3.053 11.227 14.219 1 92.94 723 THR A CA 1
ATOM 5607 C C . THR A 1 723 ? -4.363 11.688 14.852 1 92.94 723 THR A C 1
ATOM 5609 O O . THR A 1 723 ? -5.445 11.297 14.414 1 92.94 723 THR A O 1
ATOM 5612 N N . CYS A 1 724 ? -4.242 12.531 15.844 1 89.69 724 CYS A N 1
ATOM 5613 C CA . CYS A 1 724 ? -5.434 13.047 16.516 1 89.69 724 CYS A CA 1
ATOM 5614 C C . CYS A 1 724 ? -6.227 13.953 15.578 1 89.69 724 CYS A C 1
ATOM 5616 O O . CYS A 1 724 ? -7.461 13.945 15.594 1 89.69 724 CYS A O 1
ATOM 5618 N N . LEU A 1 725 ? -5.516 14.711 14.836 1 86.06 725 LEU A N 1
ATOM 5619 C CA . LEU A 1 725 ? -6.188 15.57 13.867 1 86.06 725 LEU A CA 1
ATOM 5620 C C . LEU A 1 725 ? -6.957 14.742 12.844 1 86.06 725 LEU A C 1
ATOM 5622 O O . LEU A 1 725 ? -8.062 15.117 12.438 1 86.06 725 LEU A O 1
ATOM 5626 N N . ALA A 1 726 ? -6.395 13.68 12.383 1 88.75 726 ALA A N 1
ATOM 5627 C CA . ALA A 1 726 ? -7.059 12.805 11.422 1 88.75 726 ALA A CA 1
ATOM 5628 C C . ALA A 1 726 ? -8.336 12.211 12.008 1 88.75 726 ALA A C 1
ATOM 5630 O O . ALA A 1 726 ? -9.352 12.102 11.32 1 88.75 726 ALA A O 1
ATOM 5631 N N . VAL A 1 727 ? -8.266 11.758 13.266 1 88.06 727 VAL A N 1
ATOM 5632 C CA . VAL A 1 727 ? -9.43 11.188 13.922 1 88.06 727 VAL A CA 1
ATOM 5633 C C . VAL A 1 727 ? -10.508 12.258 14.094 1 88.06 727 VAL A C 1
ATOM 5635 O O . VAL A 1 727 ? -11.695 11.984 13.922 1 88.06 727 VAL A O 1
ATOM 5638 N N . ASN A 1 728 ? -10.062 13.508 14.406 1 82.06 728 ASN A N 1
ATOM 5639 C CA . ASN A 1 728 ? -11.016 14.602 14.547 1 82.06 728 ASN A CA 1
ATOM 5640 C C . ASN A 1 728 ? -11.68 14.945 13.211 1 82.06 728 ASN A C 1
ATOM 5642 O O . ASN A 1 728 ? -12.867 15.25 13.172 1 82.06 728 ASN A O 1
ATOM 5646 N N . GLN A 1 729 ? -10.922 14.898 12.195 1 79.56 729 GLN A N 1
ATOM 5647 C CA . GLN A 1 729 ? -11.477 15.164 10.875 1 79.56 729 GLN A CA 1
ATOM 5648 C C . GLN A 1 729 ? -12.469 14.078 10.469 1 79.56 729 GLN A C 1
ATOM 5650 O O . GLN A 1 729 ? -13.516 14.375 9.883 1 79.56 729 GLN A O 1
ATOM 5655 N N . ALA A 1 730 ? -12.164 12.844 10.766 1 82.25 730 ALA A N 1
ATOM 5656 C CA . ALA A 1 730 ? -13.062 11.734 10.438 1 82.25 730 ALA A CA 1
ATOM 5657 C C . ALA A 1 730 ? -14.344 11.805 11.266 1 82.25 730 ALA A C 1
ATOM 5659 O O . ALA A 1 730 ? -15.422 11.469 10.773 1 82.25 730 ALA A O 1
ATOM 5660 N N . SER A 1 731 ? -14.227 12.305 12.469 1 78.88 731 SER A N 1
ATOM 5661 C CA . SER A 1 731 ? -15.367 12.328 13.375 1 78.88 731 SER A CA 1
ATOM 5662 C C . SER A 1 731 ? -16.234 13.57 13.148 1 78.88 731 SER A C 1
ATOM 5664 O O . SER A 1 731 ? -17.359 13.641 13.625 1 78.88 731 SER A O 1
ATOM 5666 N N . SER A 1 732 ? -15.727 14.539 12.398 1 74.75 732 SER A N 1
ATOM 5667 C CA . SER A 1 732 ? -16.469 15.773 12.18 1 74.75 732 SER A CA 1
ATOM 5668 C C . SER A 1 732 ? -17.406 15.656 10.977 1 74.75 732 SER A C 1
ATOM 5670 O O . SER A 1 732 ? -18.344 16.438 10.82 1 74.75 732 SER A O 1
ATOM 5672 N N . ILE A 1 733 ? -17.188 14.711 10.18 1 75.31 733 ILE A N 1
ATOM 5673 C CA . ILE A 1 733 ? -18.031 14.531 9.008 1 75.31 733 ILE A CA 1
ATOM 5674 C C . ILE A 1 733 ? -19.375 13.922 9.422 1 75.31 733 ILE A C 1
ATOM 5676 O O . ILE A 1 733 ? -19.406 12.93 10.164 1 75.31 733 ILE A O 1
ATOM 5680 N N . GLN A 1 734 ? -20.406 14.656 9.008 1 70.75 734 GLN A N 1
ATOM 5681 C CA . GLN A 1 734 ? -21.734 14.219 9.414 1 70.75 734 GLN A CA 1
ATOM 5682 C C . GLN A 1 734 ? -22.594 13.852 8.211 1 70.75 734 GLN A C 1
ATOM 5684 O O . GLN A 1 734 ? -22.484 14.477 7.152 1 70.75 734 GLN A O 1
ATOM 5689 N N . SER A 1 735 ? -23.188 12.789 8.305 1 71.69 735 SER A N 1
ATOM 5690 C CA . SER A 1 735 ? -24.219 12.367 7.359 1 71.69 735 SER A CA 1
ATOM 5691 C C . SER A 1 735 ? -25.578 12.273 8.039 1 71.69 735 SER A C 1
ATOM 5693 O O . SER A 1 735 ? -25.797 11.445 8.922 1 71.69 735 SER A O 1
ATOM 5695 N N . ILE A 1 736 ? -26.484 13.062 7.699 1 72 736 ILE A N 1
ATOM 5696 C CA . ILE A 1 736 ? -27.828 13.141 8.266 1 72 736 ILE A CA 1
ATOM 5697 C C . ILE A 1 736 ? -27.734 13.305 9.781 1 72 736 ILE A C 1
ATOM 5699 O O . ILE A 1 736 ? -28.422 12.609 10.531 1 72 736 ILE A O 1
ATOM 5703 N N . GLY A 1 737 ? -26.734 14.023 10.234 1 65 737 GLY A N 1
ATOM 5704 C CA . GLY A 1 737 ? -26.578 14.375 11.633 1 65 737 GLY A CA 1
ATOM 5705 C C . GLY A 1 737 ? -25.812 13.352 12.438 1 65 737 GLY A C 1
ATOM 5706 O O . GLY A 1 737 ? -25.547 13.539 13.625 1 65 737 GLY A O 1
ATOM 5707 N N . GLY A 1 738 ? -25.453 12.266 11.875 1 71.62 738 GLY A N 1
ATOM 5708 C CA . GLY A 1 738 ? -24.672 11.258 12.586 1 71.62 738 GLY A CA 1
ATOM 5709 C C . GLY A 1 738 ? -23.219 11.234 12.172 1 71.62 738 GLY A C 1
ATOM 5710 O O . GLY A 1 738 ? -22.875 11.656 11.062 1 71.62 738 GLY A O 1
ATOM 5711 N N . THR A 1 739 ? -22.344 10.82 13.18 1 77.5 739 THR A N 1
ATOM 5712 C CA . THR A 1 739 ? -20.906 10.734 12.922 1 77.5 739 THR A CA 1
ATOM 5713 C C . THR A 1 739 ? -20.391 9.336 13.242 1 77.5 739 THR A C 1
ATOM 5715 O O . THR A 1 739 ? -21.156 8.445 13.609 1 77.5 739 THR A O 1
ATOM 5718 N N . CYS A 1 740 ? -19.125 9.148 13.031 1 80.25 740 CYS A N 1
ATOM 5719 C CA . CYS A 1 740 ? -18.516 7.855 13.328 1 80.25 740 CYS A CA 1
ATOM 5720 C C . CYS A 1 740 ? -18.156 7.75 14.812 1 80.25 740 CYS A C 1
ATOM 5722 O O . CYS A 1 740 ? -18 8.766 15.484 1 80.25 740 CYS A O 1
ATOM 5724 N N . GLU A 1 741 ? -18.188 6.547 15.367 1 83.25 741 GLU A N 1
ATOM 5725 C CA . GLU A 1 741 ? -17.703 6.277 16.703 1 83.25 741 GLU A CA 1
ATOM 5726 C C . GLU A 1 741 ? -16.219 5.891 16.688 1 83.25 741 GLU A C 1
ATOM 5728 O O . GLU A 1 741 ? -15.812 5 15.945 1 83.25 741 GLU A O 1
ATOM 5733 N N . SER A 1 742 ? -15.484 6.656 17.422 1 87.94 742 SER A N 1
ATOM 5734 C CA . SER A 1 742 ? -14.039 6.441 17.359 1 87.94 742 SER A CA 1
ATOM 5735 C C . SER A 1 742 ? -13.477 6.059 18.734 1 87.94 742 SER A C 1
ATOM 5737 O O . SER A 1 742 ? -13.945 6.555 19.766 1 87.94 742 SER A O 1
ATOM 5739 N N . ILE A 1 743 ? -12.539 5.043 18.734 1 90.12 743 ILE A N 1
ATOM 5740 C CA . ILE A 1 743 ? -11.766 4.633 19.906 1 90.12 743 ILE A CA 1
ATOM 5741 C C . ILE A 1 743 ? -10.273 4.773 19.609 1 90.12 743 ILE A C 1
ATOM 5743 O O . ILE A 1 743 ? -9.82 4.438 18.516 1 90.12 743 ILE A O 1
ATOM 5747 N N . ALA A 1 744 ? -9.609 5.359 20.516 1 92.56 744 ALA A N 1
ATOM 5748 C CA . ALA A 1 744 ? -8.164 5.473 20.359 1 92.56 744 ALA A CA 1
ATOM 5749 C C . ALA A 1 744 ? -7.434 4.637 21.406 1 92.56 744 ALA A C 1
ATOM 5751 O O . ALA A 1 744 ? -7.828 4.605 22.578 1 92.56 744 ALA A O 1
ATOM 5752 N N . ILE A 1 745 ? -6.461 3.881 21 1 94.5 745 ILE A N 1
ATOM 5753 C CA . ILE A 1 745 ? -5.605 3.072 21.859 1 94.5 745 ILE A CA 1
ATOM 5754 C C . ILE A 1 745 ? -4.156 3.537 21.719 1 94.5 745 ILE A C 1
ATOM 5756 O O . ILE A 1 745 ? -3.617 3.605 20.625 1 94.5 745 ILE A O 1
ATOM 5760 N N . GLY A 1 746 ? -3.564 3.953 22.828 1 92.25 746 GLY A N 1
ATOM 5761 C CA . GLY A 1 746 ? -2.188 4.402 22.688 1 92.25 746 GLY A CA 1
ATOM 5762 C C . GLY A 1 746 ? -1.512 4.66 24.031 1 92.25 746 GLY A C 1
ATOM 5763 O O . GLY A 1 746 ? -1.841 4.02 25.031 1 92.25 746 GLY A O 1
ATOM 5764 N N . HIS A 1 747 ? -0.475 5.473 24.047 1 88.81 747 HIS A N 1
ATOM 5765 C CA . HIS A 1 747 ? 0.403 5.633 25.203 1 88.81 747 HIS A CA 1
ATOM 5766 C C . HIS A 1 747 ? 0.267 7.027 25.812 1 88.81 747 HIS A C 1
ATOM 5768 O O . HIS A 1 747 ? 1.13 7.461 26.578 1 88.81 747 HIS A O 1
ATOM 5774 N N . ASN A 1 748 ? -0.704 7.762 25.594 1 79.81 748 ASN A N 1
ATOM 5775 C CA . ASN A 1 748 ? -0.947 9.047 26.234 1 79.81 748 ASN A CA 1
ATOM 5776 C C . ASN A 1 748 ? -2.398 9.188 26.688 1 79.81 748 ASN A C 1
ATOM 5778 O O . ASN A 1 748 ? -2.668 9.477 27.859 1 79.81 748 ASN A O 1
ATOM 5782 N N . LYS A 1 749 ? -3.494 9.305 25.922 1 71.94 749 LYS A N 1
ATOM 5783 C CA . LYS A 1 749 ? -4.887 9.5 26.312 1 71.94 749 LYS A CA 1
ATOM 5784 C C . LYS A 1 749 ? -5.789 8.461 25.656 1 71.94 749 LYS A C 1
ATOM 5786 O O . LYS A 1 749 ? -5.379 7.773 24.719 1 71.94 749 LYS A O 1
ATOM 5791 N N . THR A 1 750 ? -7.062 8.234 26.359 1 78.06 750 THR A N 1
ATOM 5792 C CA . THR A 1 750 ? -8.078 7.289 25.906 1 78.06 750 THR A CA 1
ATOM 5793 C C . THR A 1 750 ? -7.812 5.898 26.469 1 78.06 750 THR A C 1
ATOM 5795 O O . THR A 1 750 ? -7.688 5.738 27.688 1 78.06 750 THR A O 1
ATOM 5798 N N . ILE A 1 751 ? -7.793 4.891 25.688 1 88.19 751 ILE A N 1
ATOM 5799 C CA . ILE A 1 751 ? -7.332 3.613 26.219 1 88.19 751 ILE A CA 1
ATOM 5800 C C . ILE A 1 751 ? -5.809 3.615 26.312 1 88.19 751 ILE A C 1
ATOM 5802 O O . ILE A 1 751 ? -5.113 3.402 25.328 1 88.19 751 ILE A O 1
ATOM 5806 N N . PHE A 1 752 ? -5.43 4.008 27.516 1 88.94 752 PHE A N 1
ATOM 5807 C CA . PHE A 1 752 ? -4.023 4.285 27.781 1 88.94 752 PHE A CA 1
ATOM 5808 C C . PHE A 1 752 ? -3.268 3 28.094 1 88.94 752 PHE A C 1
ATOM 5810 O O . PHE A 1 752 ? -3.623 2.275 29.031 1 88.94 752 PHE A O 1
ATOM 5817 N N . LEU A 1 753 ? -2.266 2.734 27.297 1 90.94 753 LEU A N 1
ATOM 5818 C CA . LEU A 1 753 ? -1.359 1.626 27.578 1 90.94 753 LEU A CA 1
ATOM 5819 C C . LEU A 1 753 ? -0.232 2.064 28.5 1 90.94 753 LEU A C 1
ATOM 5821 O O . LEU A 1 753 ? 0.6 2.895 28.125 1 90.94 753 LEU A O 1
ATOM 5825 N N . GLU A 1 754 ? -0.171 1.51 29.578 1 86.56 754 GLU A N 1
ATOM 5826 C CA . GLU A 1 754 ? 0.775 1.904 30.625 1 86.56 754 GLU A CA 1
ATOM 5827 C C . GLU A 1 754 ? 2.217 1.71 30.156 1 86.56 754 GLU A C 1
ATOM 5829 O O . GLU A 1 754 ? 2.523 0.747 29.453 1 86.56 754 GLU A O 1
ATOM 5834 N N . SER A 1 755 ? 2.994 2.664 30.578 1 84.56 755 SER A N 1
ATOM 5835 C CA . SER A 1 755 ? 4.402 2.605 30.203 1 84.56 755 SER A CA 1
ATOM 5836 C C . SER A 1 755 ? 5.23 1.88 31.266 1 84.56 755 SER A C 1
ATOM 5838 O O . SER A 1 755 ? 5.105 2.166 32.469 1 84.56 755 SER A O 1
ATOM 5840 N N . PHE A 1 756 ? 5.859 0.843 30.984 1 88.19 756 PHE A N 1
ATOM 5841 C CA . PHE A 1 756 ? 6.777 0.137 31.859 1 88.19 756 PHE A CA 1
ATOM 5842 C C . PHE A 1 756 ? 8.227 0.376 31.453 1 88.19 756 PHE A C 1
ATOM 5844 O O . PHE A 1 756 ? 8.969 -0.573 31.203 1 88.19 756 PHE A O 1
ATOM 5851 N N . ARG A 1 757 ? 8.516 1.603 31.125 1 89.5 757 ARG A N 1
ATOM 5852 C CA . ARG A 1 757 ? 9.859 1.99 30.703 1 89.5 757 ARG A CA 1
ATOM 5853 C C . ARG A 1 757 ? 10.352 3.205 31.484 1 89.5 757 ARG A C 1
ATOM 5855 O O . ARG A 1 757 ? 9.547 3.984 32 1 89.5 757 ARG A O 1
ATOM 5862 N N . PRO A 1 758 ? 11.719 3.334 31.531 1 92.25 758 PRO A N 1
ATOM 5863 C CA . PRO A 1 758 ? 12.242 4.582 32.094 1 92.25 758 PRO A CA 1
ATOM 5864 C C . PRO A 1 758 ? 11.906 5.801 31.234 1 92.25 758 PRO A C 1
ATOM 5866 O O . PRO A 1 758 ? 11.523 5.656 30.062 1 92.25 758 PRO A O 1
ATOM 5869 N N . LEU A 1 759 ? 11.984 6.941 31.859 1 93.25 759 LEU A N 1
ATOM 5870 C CA . LEU A 1 759 ? 11.672 8.18 31.141 1 93.25 759 LEU A CA 1
ATOM 5871 C C . LEU A 1 759 ? 12.805 8.555 30.203 1 93.25 759 LEU A C 1
ATOM 5873 O O . LEU A 1 759 ? 13.977 8.289 30.484 1 93.25 759 LEU A O 1
ATOM 5877 N N . PHE A 1 760 ? 12.477 9.039 29.094 1 93.94 760 PHE A N 1
ATOM 5878 C CA . PHE A 1 760 ? 13.469 9.656 28.219 1 93.94 760 PHE A CA 1
ATOM 5879 C C . PHE A 1 760 ? 13.852 11.039 28.719 1 93.94 760 PHE A C 1
ATOM 5881 O O . PHE A 1 760 ? 13.164 11.617 29.562 1 93.94 760 PHE A O 1
ATOM 5888 N N . LEU A 1 761 ? 14.867 11.594 28.234 1 89.62 761 LEU A N 1
ATOM 5889 C CA . LEU A 1 761 ? 15.391 12.875 28.703 1 89.62 761 LEU A CA 1
ATOM 5890 C C . LEU A 1 761 ? 14.367 13.984 28.5 1 89.62 761 LEU A C 1
ATOM 5892 O O . LEU A 1 761 ? 14.219 14.867 29.344 1 89.62 761 LEU A O 1
ATOM 5896 N N . CYS A 1 762 ? 13.617 13.992 27.406 1 90.62 762 CYS A N 1
ATOM 5897 C CA . CYS A 1 762 ? 12.633 15.039 27.125 1 90.62 762 CYS A CA 1
ATOM 5898 C C . CYS A 1 762 ? 11.5 14.992 28.141 1 90.62 762 CYS A C 1
ATOM 5900 O O . CYS A 1 762 ? 11.023 16.031 28.594 1 90.62 762 CYS A O 1
ATOM 5902 N N . GLU A 1 763 ? 11.07 13.812 28.484 1 91 763 GLU A N 1
ATOM 5903 C CA . GLU A 1 763 ? 10.008 13.656 29.469 1 91 763 GLU A CA 1
ATOM 5904 C C . GLU A 1 763 ? 10.461 14.109 30.844 1 91 763 GLU A C 1
ATOM 5906 O O . GLU A 1 763 ? 9.703 14.727 31.594 1 91 763 GLU A O 1
ATOM 5911 N N . LYS A 1 764 ? 11.703 13.711 31.172 1 89 764 LYS A N 1
ATOM 5912 C CA . LYS A 1 764 ? 12.266 14.078 32.469 1 89 764 LYS A CA 1
ATOM 5913 C C . LYS A 1 764 ? 12.375 15.594 32.594 1 89 764 LYS A C 1
ATOM 5915 O O . LYS A 1 764 ? 12.016 16.141 33.656 1 89 764 LYS A O 1
ATOM 5920 N N . LEU A 1 765 ? 12.82 16.266 31.594 1 86.62 765 LEU A N 1
ATOM 5921 C CA . LEU A 1 765 ? 12.969 17.719 31.609 1 86.62 765 LEU A CA 1
ATOM 5922 C C . LEU A 1 765 ? 11.609 18.406 31.688 1 86.62 765 LEU A C 1
ATOM 5924 O O . LEU A 1 765 ? 11.469 19.438 32.344 1 86.62 765 LEU A O 1
ATOM 5928 N N . LEU A 1 766 ? 10.656 17.891 30.953 1 87.31 766 LEU A N 1
ATOM 5929 C CA . LEU A 1 766 ? 9.312 18.453 31.016 1 87.31 766 LEU A CA 1
ATOM 5930 C C . LEU A 1 766 ? 8.711 18.297 32.406 1 87.31 766 LEU A C 1
ATOM 5932 O O . LEU A 1 766 ? 8.07 19.203 32.906 1 87.31 766 LEU A O 1
ATOM 5936 N N . ALA A 1 767 ? 8.922 17.125 33 1 85.75 767 ALA A N 1
ATOM 5937 C CA . ALA A 1 767 ? 8.414 16.875 34.344 1 85.75 767 ALA A CA 1
ATOM 5938 C C . ALA A 1 767 ? 9.062 17.797 35.344 1 85.75 767 ALA A C 1
ATOM 5940 O O . ALA A 1 767 ? 8.406 18.25 36.281 1 85.75 767 ALA A O 1
ATOM 5941 N N . GLU A 1 768 ? 10.32 18.062 35.188 1 82.06 768 GLU A N 1
ATOM 5942 C CA . GLU A 1 768 ? 11.039 18.953 36.094 1 82.06 768 GLU A CA 1
ATOM 5943 C C . GLU A 1 768 ? 10.578 20.391 35.938 1 82.06 768 GLU A C 1
ATOM 5945 O O . GLU A 1 768 ? 10.492 21.141 36.906 1 82.06 768 GLU A O 1
ATOM 5950 N N . SER A 1 769 ? 10.32 20.781 34.75 1 78.88 769 SER A N 1
ATOM 5951 C CA . SER A 1 769 ? 9.867 22.141 34.469 1 78.88 769 SER A CA 1
ATOM 5952 C C . SER A 1 769 ? 8.484 22.391 35.062 1 78.88 769 SER A C 1
ATOM 5954 O O . SER A 1 769 ? 8.148 23.516 35.438 1 78.88 769 SER A O 1
ATOM 5956 N N . GLU A 1 770 ? 7.66 21.391 35.125 1 72.75 770 GLU A N 1
ATOM 5957 C CA . GLU A 1 770 ? 6.316 21.531 35.688 1 72.75 770 GLU A CA 1
ATOM 5958 C C . GLU A 1 770 ? 6.316 21.297 37.188 1 72.75 770 GLU A C 1
ATOM 5960 O O . GLU A 1 770 ? 5.293 21.484 37.844 1 72.75 770 GLU A O 1
ATOM 5965 N N . GLY A 1 771 ? 7.434 21.188 37.812 1 61.44 771 GLY A N 1
ATOM 5966 C CA . GLY A 1 771 ? 7.562 21.047 39.25 1 61.44 771 GLY A CA 1
ATOM 5967 C C . GLY A 1 771 ? 7.109 19.688 39.781 1 61.44 771 GLY A C 1
ATOM 5968 O O . GLY A 1 771 ? 6.789 19.547 40.969 1 61.44 771 GLY A O 1
ATOM 5969 N N . VAL A 1 772 ? 6.715 18.812 38.938 1 54.12 772 VAL A N 1
ATOM 5970 C CA . VAL A 1 772 ? 6.219 17.516 39.344 1 54.12 772 VAL A CA 1
ATOM 5971 C C . VAL A 1 772 ? 7.387 16.641 39.812 1 54.12 772 VAL A C 1
ATOM 5973 O O . VAL A 1 772 ? 8.391 16.516 39.125 1 54.12 772 VAL A O 1
ATOM 5976 N N . LYS A 1 773 ? 7.59 16.484 41.188 1 47 773 LYS A N 1
ATOM 5977 C CA . LYS A 1 773 ? 8.57 15.57 41.781 1 47 773 LYS A CA 1
ATOM 5978 C C . LYS A 1 773 ? 8.453 14.172 41.188 1 47 773 LYS A C 1
ATOM 5980 O O . LYS A 1 773 ? 7.41 13.531 41.281 1 47 773 LYS A O 1
ATOM 5985 N N . THR A 1 774 ? 9.062 13.852 40.094 1 44.38 774 THR A N 1
ATOM 5986 C CA . THR A 1 774 ? 9.039 12.531 39.438 1 44.38 774 THR A CA 1
ATOM 5987 C C . THR A 1 774 ? 9.727 11.5 40.344 1 44.38 774 THR A C 1
ATOM 5989 O O . THR A 1 774 ? 10.898 11.648 40.688 1 44.38 774 THR A O 1
ATOM 5992 N N . LYS A 1 775 ? 9.125 10.797 41.344 1 35.28 775 LYS A N 1
ATOM 5993 C CA . LYS A 1 775 ? 9.703 9.656 42.031 1 35.28 775 LYS A CA 1
ATOM 5994 C C . LYS A 1 775 ? 10.414 8.711 41.062 1 35.28 775 LYS A C 1
ATOM 5996 O O . LYS A 1 775 ? 9.812 8.242 40.094 1 35.28 775 LYS A O 1
ATOM 6001 N N . SER A 1 776 ? 11.656 8.867 40.906 1 35.44 776 SER A N 1
ATOM 6002 C CA . SER A 1 776 ? 12.43 7.828 40.219 1 35.44 776 SER A CA 1
ATOM 6003 C C . SER A 1 776 ? 12.078 6.441 40.781 1 35.44 776 SER A C 1
ATOM 6005 O O . SER A 1 776 ? 12.234 6.18 41.969 1 35.44 776 SER A O 1
ATOM 6007 N N . ASN A 1 777 ? 11.133 5.723 40.562 1 30.56 777 ASN A N 1
ATOM 6008 C CA . ASN A 1 777 ? 11.008 4.312 40.906 1 30.56 777 ASN A CA 1
ATOM 6009 C C . ASN A 1 777 ? 12.336 3.576 40.75 1 30.56 777 ASN A C 1
ATOM 6011 O O . ASN A 1 777 ? 12.766 3.291 39.656 1 30.56 777 ASN A O 1
ATOM 6015 N N . ASP A 1 778 ? 13.297 3.795 41.688 1 28.12 778 ASP A N 1
ATOM 6016 C CA . ASP A 1 778 ? 14.398 2.873 41.938 1 28.12 778 ASP A CA 1
ATOM 6017 C C . ASP A 1 778 ? 13.875 1.47 42.25 1 28.12 778 ASP A C 1
ATOM 6019 O O . ASP A 1 778 ? 13.328 1.224 43.344 1 28.12 778 ASP A O 1
ATOM 6023 N N . MET A 1 779 ? 13.312 0.678 41.531 1 26.75 779 MET A N 1
ATOM 6024 C CA . MET A 1 779 ? 13.172 -0.746 41.812 1 26.75 779 MET A CA 1
ATOM 6025 C C . MET A 1 779 ? 14.523 -1.377 42.156 1 26.75 779 MET A C 1
ATOM 6027 O O . MET A 1 779 ? 15.352 -1.556 41.25 1 26.75 779 MET A O 1
ATOM 6031 N N . ALA A 1 780 ? 15.258 -1.107 43.25 1 22.81 780 ALA A N 1
ATOM 6032 C CA . ALA A 1 780 ? 16.234 -2.025 43.844 1 22.81 780 ALA A CA 1
ATOM 6033 C C . ALA A 1 780 ? 15.664 -3.434 43.969 1 22.81 780 ALA A C 1
ATOM 6035 O O . ALA A 1 780 ? 14.5 -3.604 44.312 1 22.81 780 ALA A O 1
ATOM 6036 N N . LEU A 1 781 ? 16.406 -4.504 43.469 1 22.16 781 LEU A N 1
ATOM 6037 C CA . LEU A 1 781 ? 16.297 -5.953 43.562 1 22.16 781 LEU A CA 1
ATOM 6038 C C . LEU A 1 781 ? 16.281 -6.387 45.031 1 22.16 781 LEU A C 1
ATOM 6040 O O . LEU A 1 781 ? 17.312 -6.77 45.594 1 22.16 781 LEU A O 1
ATOM 6044 N N . THR A 1 782 ? 15.852 -5.766 46.125 1 19.86 782 THR A N 1
ATOM 6045 C CA . THR A 1 782 ? 15.891 -6.457 47.406 1 19.86 782 THR A CA 1
ATOM 6046 C C . THR A 1 782 ? 15.211 -7.82 47.312 1 19.86 782 THR A C 1
ATOM 6048 O O . THR A 1 782 ? 14.32 -8.016 46.5 1 19.86 782 THR A O 1
ATOM 6051 N N . ALA A 1 783 ? 15.938 -8.969 48 1 18.22 783 ALA A N 1
ATOM 6052 C CA . ALA A 1 783 ? 15.688 -10.383 48.281 1 18.22 783 ALA A CA 1
ATOM 6053 C C . ALA A 1 783 ? 14.258 -10.602 48.781 1 18.22 783 ALA A C 1
ATOM 6055 O O . ALA A 1 783 ? 13.57 -9.656 49.156 1 18.22 783 ALA A O 1
ATOM 6056 N N . ALA A 1 784 ? 13.953 -12.008 49.219 1 18.48 784 ALA A N 1
ATOM 6057 C CA . ALA A 1 784 ? 12.906 -12.938 49.625 1 18.48 784 ALA A CA 1
ATOM 6058 C C . ALA A 1 784 ? 12.258 -12.5 50.938 1 18.48 784 ALA A C 1
ATOM 6060 O O . ALA A 1 784 ? 12.828 -12.68 52.031 1 18.48 784 ALA A O 1
ATOM 6061 N N . GLY A 1 785 ? 11.867 -11.281 51.062 1 16.28 785 GLY A N 1
ATOM 6062 C CA . GLY A 1 785 ? 11.211 -10.914 52.312 1 16.28 785 GLY A CA 1
ATOM 6063 C C . GLY A 1 785 ? 10 -11.773 52.625 1 16.28 785 GLY A C 1
ATOM 6064 O O . GLY A 1 785 ? 9.273 -12.188 51.719 1 16.28 785 GLY A O 1
ATOM 6065 N N . ASN A 1 786 ? 10.102 -12.602 53.625 1 17.39 786 ASN A N 1
ATOM 6066 C CA . ASN A 1 786 ? 9.211 -13.477 54.375 1 17.39 786 ASN A CA 1
ATOM 6067 C C . ASN A 1 786 ? 7.949 -12.75 54.844 1 17.39 786 ASN A C 1
ATOM 6069 O O . ASN A 1 786 ? 8.016 -11.859 55.688 1 17.39 786 ASN A O 1
ATOM 6073 N N . LEU A 1 787 ? 7.254 -12.297 53.812 1 16.59 787 LEU A N 1
ATOM 6074 C CA . LEU A 1 787 ? 6.051 -11.578 54.219 1 16.59 787 LEU A CA 1
ATOM 6075 C C . LEU A 1 787 ? 5.23 -12.391 55.219 1 16.59 787 LEU A C 1
ATOM 6077 O O . LEU A 1 787 ? 4.797 -13.5 54.906 1 16.59 787 LEU A O 1
ATOM 6081 N N . LYS A 1 788 ? 5.617 -12.172 56.406 1 17.02 788 LYS A N 1
ATOM 6082 C CA . LYS A 1 788 ? 4.781 -12.742 57.438 1 17.02 788 LYS A CA 1
ATOM 6083 C C . LYS A 1 788 ? 3.367 -12.172 57.406 1 17.02 788 LYS A C 1
ATOM 6085 O O . LYS A 1 788 ? 3.178 -10.953 57.469 1 17.02 788 LYS A O 1
ATOM 6090 N N . VAL A 1 789 ? 2.518 -12.797 56.594 1 17.28 789 VAL A N 1
ATOM 6091 C CA . VAL A 1 789 ? 1.086 -12.625 56.375 1 17.28 789 VAL A CA 1
ATOM 6092 C C . VAL A 1 789 ? 0.361 -12.531 57.719 1 17.28 789 VAL A C 1
ATOM 6094 O O . VAL A 1 789 ? 0.345 -13.484 58.5 1 17.28 789 VAL A O 1
ATOM 6097 N N . THR A 1 790 ? 0.62 -11.391 58.438 1 16.16 790 THR A N 1
ATOM 6098 C CA . THR A 1 790 ? -0.151 -11.531 59.656 1 16.16 790 THR A CA 1
ATOM 6099 C C . THR A 1 790 ? -1.648 -11.508 59.375 1 16.16 790 THR A C 1
ATOM 6101 O O . THR A 1 790 ? -2.105 -10.758 58.5 1 16.16 790 THR A O 1
ATOM 6104 N N . PRO A 1 791 ? -2.463 -12.438 59.875 1 16.5 791 PRO A N 1
ATOM 6105 C CA . PRO A 1 791 ? -3.828 -12.945 59.75 1 16.5 791 PRO A CA 1
ATOM 6106 C C . PRO A 1 791 ? -4.887 -11.938 60.188 1 16.5 791 PRO A C 1
ATOM 6108 O O . PRO A 1 791 ? -4.996 -11.633 61.375 1 16.5 791 PRO A O 1
ATOM 6111 N N . SER A 1 792 ? -4.805 -10.664 59.562 1 15.67 792 SER A N 1
ATOM 6112 C CA . SER A 1 792 ? -5.68 -9.766 60.281 1 15.67 792 SER A CA 1
ATOM 6113 C C . SER A 1 792 ? -7.121 -10.266 60.281 1 15.67 792 SER A C 1
ATOM 6115 O O . SER A 1 792 ? -7.547 -10.953 59.344 1 15.67 792 SER A O 1
ATOM 6117 N N . ALA A 1 793 ? -7.891 -9.891 61.375 1 15.71 793 ALA A N 1
ATOM 6118 C CA . ALA A 1 793 ? -9.117 -10.273 62.094 1 15.71 793 ALA A CA 1
ATOM 6119 C C . ALA A 1 793 ? -10.352 -9.781 61.344 1 15.71 793 ALA A C 1
ATOM 6121 O O . ALA A 1 793 ? -10.328 -8.719 60.719 1 15.71 793 ALA A O 1
ATOM 6122 N N . PHE A 1 794 ? -11.391 -10.664 61.062 1 15.47 794 PHE A N 1
ATOM 6123 C CA . PHE A 1 794 ? -12.695 -10.922 60.469 1 15.47 794 PHE A CA 1
ATOM 6124 C C . PHE A 1 794 ? -13.75 -9.969 61.031 1 15.47 794 PHE A C 1
ATOM 6126 O O . PHE A 1 794 ? -14.938 -10.109 60.719 1 15.47 794 PHE A O 1
ATOM 6133 N N . ALA A 1 795 ? -13.5 -8.711 61.562 1 15.45 795 ALA A N 1
ATOM 6134 C CA . ALA A 1 795 ? -14.695 -8.5 62.375 1 15.45 795 ALA A CA 1
ATOM 6135 C C . ALA A 1 795 ? -15.906 -8.219 61.5 1 15.45 795 ALA A C 1
ATOM 6137 O O . ALA A 1 795 ? -15.773 -7.738 60.375 1 15.45 795 ALA A O 1
ATOM 6138 N N . ASP A 1 796 ? -17.188 -8.602 61.969 1 14.94 796 ASP A N 1
ATOM 6139 C CA . ASP A 1 796 ? -18.578 -8.992 61.75 1 14.94 796 ASP A CA 1
ATOM 6140 C C . ASP A 1 796 ? -19.469 -7.77 61.562 1 14.94 796 ASP A C 1
ATOM 6142 O O . ASP A 1 796 ? -20.703 -7.895 61.469 1 14.94 796 ASP A O 1
ATOM 6146 N N . ASP A 1 797 ? -19 -6.539 61.344 1 15.4 797 ASP A N 1
ATOM 6147 C CA . ASP A 1 797 ? -20.062 -5.684 61.875 1 15.4 797 ASP A CA 1
ATOM 6148 C C . ASP A 1 797 ? -21.297 -5.695 60.969 1 15.4 797 ASP A C 1
ATOM 6150 O O . ASP A 1 797 ? -21.172 -5.734 59.75 1 15.4 797 ASP A O 1
ATOM 6154 N N . SER A 1 798 ? -22.594 -5.715 61.531 1 15.43 798 SER A N 1
ATOM 6155 C CA . SER A 1 798 ? -24.016 -6.027 61.406 1 15.43 798 SER A CA 1
ATOM 6156 C C . SER A 1 798 ? -24.75 -4.945 60.625 1 15.43 798 SER A C 1
ATOM 6158 O O . SER A 1 798 ? -25.578 -5.25 59.781 1 15.43 798 SER A O 1
ATOM 6160 N N . LYS A 1 799 ? -24.75 -3.613 60.969 1 16.45 799 LYS A N 1
ATOM 6161 C CA . LYS A 1 799 ? -26.062 -3.027 61.219 1 16.45 799 LYS A CA 1
ATOM 6162 C C . LYS A 1 799 ? -26.734 -2.574 59.938 1 16.45 799 LYS A C 1
ATOM 6164 O O . LYS A 1 799 ? -26.062 -2.287 58.938 1 16.45 799 LYS A O 1
ATOM 6169 N N . GLY A 1 800 ? -28.062 -2.48 59.906 1 15.65 800 GLY A N 1
ATOM 6170 C CA . GLY A 1 800 ? -29.328 -2.66 59.219 1 15.65 800 GLY A CA 1
ATOM 6171 C C . GLY A 1 800 ? -29.703 -1.493 58.312 1 15.65 800 GLY A C 1
ATOM 6172 O O . GLY A 1 800 ? -30.078 -1.688 57.156 1 15.65 800 GLY A O 1
ATOM 6173 N N . THR A 1 801 ? -29.812 -0.202 58.844 1 15.59 801 THR A N 1
ATOM 6174 C CA . THR A 1 801 ? -31.141 0.426 58.812 1 15.59 801 THR A CA 1
ATOM 6175 C C . THR A 1 801 ? -31.406 1.1 57.469 1 15.59 801 THR A C 1
ATOM 6177 O O . THR A 1 801 ? -30.484 1.318 56.688 1 15.59 801 THR A O 1
ATOM 6180 N N . GLY A 1 802 ? -32.531 1.956 57.344 1 15.86 802 GLY A N 1
ATOM 6181 C CA . GLY A 1 802 ? -33.812 2.217 56.688 1 15.86 802 GLY A CA 1
ATOM 6182 C C . GLY A 1 802 ? -33.75 3.352 55.688 1 15.86 802 GLY A C 1
ATOM 6183 O O . GLY A 1 802 ? -34.719 3.646 55 1 15.86 802 GLY A O 1
ATOM 6184 N N . SER A 1 803 ? -32.594 4.086 55.594 1 14.59 803 SER A N 1
ATOM 6185 C CA . SER A 1 803 ? -32.938 5.48 55.344 1 14.59 803 SER A CA 1
ATOM 6186 C C . SER A 1 803 ? -33.594 5.66 53.969 1 14.59 803 SER A C 1
ATOM 6188 O O . SER A 1 803 ? -33.188 4.98 53 1 14.59 803 SER A O 1
ATOM 6190 N N . SER A 1 804 ? -34.719 6.434 53.812 1 15.75 804 SER A N 1
ATOM 6191 C CA . SER A 1 804 ? -35.875 6.781 53.031 1 15.75 804 SER A CA 1
ATOM 6192 C C . SER A 1 804 ? -35.531 7.688 51.844 1 15.75 804 SER A C 1
ATOM 6194 O O . SER A 1 804 ? -36.375 7.973 51 1 15.75 804 SER A O 1
ATOM 6196 N N . LYS A 1 805 ? -34.281 8.242 51.688 1 14.93 805 LYS A N 1
ATOM 6197 C CA . LYS A 1 805 ? -34.281 9.609 51.188 1 14.93 805 LYS A CA 1
ATOM 6198 C C . LYS A 1 805 ? -34.969 9.688 49.812 1 14.93 805 LYS A C 1
ATOM 6200 O O . LYS A 1 805 ? -35.062 8.688 49.094 1 14.93 805 LYS A O 1
ATOM 6205 N N . SER A 1 806 ? -35.125 11.016 49.406 1 15.5 806 SER A N 1
ATOM 6206 C CA . SER A 1 806 ? -35.938 12.023 48.719 1 15.5 806 SER A CA 1
ATOM 6207 C C . SER A 1 806 ? -35.625 12.055 47.219 1 15.5 806 SER A C 1
ATOM 6209 O O . SER A 1 806 ? -34.531 11.695 46.812 1 15.5 806 SER A O 1
ATOM 6211 N N . PHE A 1 807 ? -36.625 12.164 46.344 1 15.66 807 PHE A N 1
ATOM 6212 C CA . PHE A 1 807 ? -37.062 12.008 44.969 1 15.66 807 PHE A CA 1
ATOM 6213 C C . PHE A 1 807 ? -36.5 13.125 44.094 1 15.66 807 PHE A C 1
ATOM 6215 O O . PHE A 1 807 ? -37.219 14.047 43.719 1 15.66 807 PHE A O 1
ATOM 6222 N N . SER A 1 808 ? -35.281 13.648 44.438 1 14.98 808 SER A N 1
ATOM 6223 C CA . SER A 1 808 ? -35.031 14.945 43.812 1 14.98 808 SER A CA 1
ATOM 6224 C C . SER A 1 808 ? -35.188 14.867 42.281 1 14.98 808 SER A C 1
ATOM 6226 O O . SER A 1 808 ? -34.812 13.859 41.688 1 14.98 808 SER A O 1
ATOM 6228 N N . LEU A 1 809 ? -35.781 15.906 41.625 1 16.02 809 LEU A N 1
ATOM 6229 C CA . LEU A 1 809 ? -36.5 16.422 40.438 1 16.02 809 LEU A CA 1
ATOM 6230 C C . LEU A 1 809 ? -35.531 16.625 39.281 1 16.02 809 LEU A C 1
ATOM 6232 O O . LEU A 1 809 ? -34.375 16.969 39.469 1 16.02 809 LEU A O 1
ATOM 6236 N N . LEU A 1 810 ? -35.844 16.25 37.875 1 16.48 810 LEU A N 1
ATOM 6237 C CA . LEU A 1 810 ? -35.469 15.914 36.5 1 16.48 810 LEU A CA 1
ATOM 6238 C C . LEU A 1 810 ? -35.094 17.172 35.719 1 16.48 810 LEU A C 1
ATOM 6240 O O . LEU A 1 810 ? -34.719 17.094 34.562 1 16.48 810 LEU A O 1
ATOM 6244 N N . ARG A 1 811 ? -35.031 18.484 36.25 1 16.66 811 ARG A N 1
ATOM 6245 C CA . ARG A 1 811 ? -35.375 19.469 35.219 1 16.66 811 ARG A CA 1
ATOM 6246 C C . ARG A 1 811 ? -34.219 19.703 34.281 1 16.66 811 ARG A C 1
ATOM 6248 O O . ARG A 1 811 ? -34.406 20.016 33.094 1 16.66 811 ARG A O 1
ATOM 6255 N N . LYS A 1 812 ? -32.812 19.672 34.5 1 15.96 812 LYS A N 1
ATOM 6256 C CA . LYS A 1 812 ? -32 20.875 34.344 1 15.96 812 LYS A CA 1
ATOM 6257 C C . LYS A 1 812 ? -31.641 21.078 32.875 1 15.96 812 LYS A C 1
ATOM 6259 O O . LYS A 1 812 ? -31.531 20.109 32.094 1 15.96 812 LYS A O 1
ATOM 6264 N N . SER A 1 813 ? -31.219 22.484 32.312 1 17.2 813 SER A N 1
ATOM 6265 C CA . SER A 1 813 ? -31.156 23.438 31.203 1 17.2 813 SER A CA 1
ATOM 6266 C C . SER A 1 813 ? -30.062 23.047 30.219 1 17.2 813 SER A C 1
ATOM 6268 O O . SER A 1 813 ? -29.203 22.234 30.516 1 17.2 813 SER A O 1
ATOM 6270 N N . SER A 1 814 ? -29.375 24.188 29.312 1 18.09 814 SER A N 1
ATOM 6271 C CA . SER A 1 814 ? -29.109 24.734 27.984 1 18.09 814 SER A CA 1
ATOM 6272 C C . SER A 1 814 ? -27.656 24.547 27.594 1 18.09 814 SER A C 1
ATOM 6274 O O . SER A 1 814 ? -27.344 24.375 26.406 1 18.09 814 SER A O 1
ATOM 6276 N N . THR A 1 815 ? -26.562 24.859 28.438 1 18.55 815 THR A N 1
ATOM 6277 C CA . THR A 1 815 ? -25.344 25.625 28.203 1 18.55 815 THR A CA 1
ATOM 6278 C C . THR A 1 815 ? -24.234 24.719 27.672 1 18.55 815 THR A C 1
ATOM 6280 O O . THR A 1 815 ? -23.75 23.828 28.391 1 18.55 815 THR A O 1
ATOM 6283 N N . ALA A 1 816 ? -24.062 24.438 26.25 1 22.56 816 ALA A N 1
ATOM 6284 C CA . ALA A 1 816 ? -23.281 23.391 25.578 1 22.56 816 ALA A CA 1
ATOM 6285 C C . ALA A 1 816 ? -21.797 23.688 25.641 1 22.56 816 ALA A C 1
ATOM 6287 O O . ALA A 1 816 ? -21.25 24.359 24.766 1 22.56 816 ALA A O 1
ATOM 6288 N N . THR A 1 817 ? -21.234 24.156 26.766 1 21.19 817 THR A N 1
ATOM 6289 C CA . THR A 1 817 ? -19.922 24.797 26.844 1 21.19 817 THR A CA 1
ATOM 6290 C C . THR A 1 817 ? -18.812 23.781 26.562 1 21.19 817 THR A C 1
ATOM 6292 O O . THR A 1 817 ? -17.641 24.125 26.578 1 21.19 817 THR A O 1
ATOM 6295 N N . GLU A 1 818 ? -19.031 22.453 26.438 1 23.58 818 GLU A N 1
ATOM 6296 C CA . GLU A 1 818 ? -18 21.562 26.969 1 23.58 818 GLU A CA 1
ATOM 6297 C C . GLU A 1 818 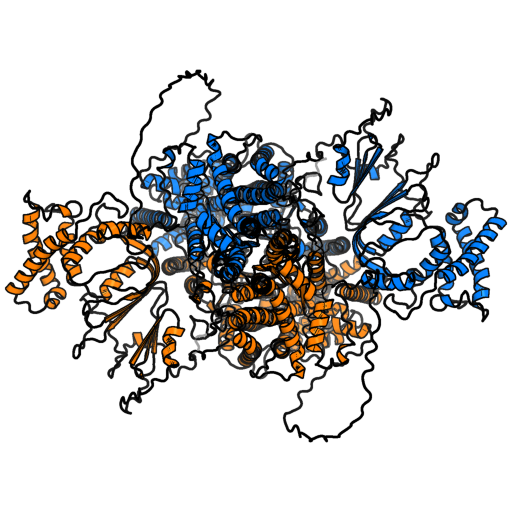? -16.875 21.375 25.953 1 23.58 818 GLU A C 1
ATOM 6299 O O . GLU A 1 818 ? -17.125 20.984 24.812 1 23.58 818 GLU A O 1
ATOM 6304 N N . GLY A 1 819 ? -15.688 22.047 26 1 24.66 819 GLY A N 1
ATOM 6305 C CA . GLY A 1 819 ? -14.453 22.25 25.25 1 24.66 819 GLY A CA 1
ATOM 6306 C C . GLY A 1 819 ? -13.766 20.953 24.875 1 24.66 819 GLY A C 1
ATOM 6307 O O . GLY A 1 819 ? -12.898 20.938 24 1 24.66 819 GLY A O 1
ATOM 6308 N N . ASP A 1 820 ? -13.641 19.953 25.828 1 28.91 820 ASP A N 1
ATOM 6309 C CA . ASP A 1 820 ? -12.672 18.875 25.688 1 28.91 820 ASP A CA 1
ATOM 6310 C C . ASP A 1 820 ? -13.078 17.906 24.578 1 28.91 820 ASP A C 1
ATOM 6312 O O . ASP A 1 820 ? -14.031 17.141 24.734 1 28.91 820 ASP A O 1
ATOM 6316 N N . SER A 1 821 ? -13.18 18.25 23.406 1 27.48 821 SER A N 1
ATOM 6317 C CA . SER A 1 821 ? -14.023 17.641 22.375 1 27.48 821 SER A CA 1
ATOM 6318 C C . SER A 1 821 ? -13.648 16.188 22.125 1 27.48 821 SER A C 1
ATOM 6320 O O . SER A 1 821 ? -14.156 15.562 21.188 1 27.48 821 SER A O 1
ATOM 6322 N N . LEU A 1 822 ? -12.648 15.539 22.672 1 30.08 822 LEU A N 1
ATOM 6323 C CA . LEU A 1 822 ? -12.766 14.156 22.203 1 30.08 822 LEU A CA 1
ATOM 6324 C C . LEU A 1 822 ? -14.109 13.562 22.594 1 30.08 822 LEU A C 1
ATOM 6326 O O . LEU A 1 822 ? -14.328 13.195 23.75 1 30.08 822 LEU A O 1
ATOM 6330 N N . ASN A 1 823 ? -15.344 14.062 22.266 1 28.39 823 ASN A N 1
ATOM 6331 C CA . ASN A 1 823 ? -16.656 13.898 22.859 1 28.39 823 ASN A CA 1
ATOM 6332 C C . ASN A 1 823 ? -17.047 12.422 22.969 1 28.39 823 ASN A C 1
ATOM 6334 O O . ASN A 1 823 ? -18.047 12.086 23.594 1 28.39 823 ASN A O 1
ATOM 6338 N N . SER A 1 824 ? -16.844 11.703 21.969 1 32.5 824 SER A N 1
ATOM 6339 C CA . SER A 1 824 ? -17.875 10.664 22.047 1 32.5 824 SER A CA 1
ATOM 6340 C C . SER A 1 824 ? -17.719 9.828 23.312 1 32.5 824 SER A C 1
ATOM 6342 O O . SER A 1 824 ? -18.359 8.789 23.469 1 32.5 824 SER A O 1
ATOM 6344 N N . SER A 1 825 ? -16.703 9.945 24.031 1 32.78 825 SER A N 1
ATOM 6345 C CA . SER A 1 825 ? -16.234 9.047 25.078 1 32.78 825 SER A CA 1
ATOM 6346 C C . SER A 1 825 ? -17.156 9.07 26.297 1 32.78 825 SER A C 1
ATOM 6348 O O . SER A 1 825 ? -16.828 8.484 27.328 1 32.78 825 SER A O 1
ATOM 6350 N N . SER A 1 826 ? -18.031 9.859 26.312 1 35.59 826 SER A N 1
ATOM 6351 C CA . SER A 1 826 ? -18.594 9.945 27.656 1 35.59 826 SER A CA 1
ATOM 6352 C C . SER A 1 826 ? -19.203 8.617 28.094 1 35.59 826 SER A C 1
ATOM 6354 O O . SER A 1 826 ? -19.078 8.227 29.266 1 35.59 826 SER A O 1
ATOM 6356 N N . ARG A 1 827 ? -19.875 8.102 27.109 1 33.28 827 ARG A N 1
ATOM 6357 C CA . ARG A 1 827 ? -20.594 6.898 27.516 1 33.28 827 ARG A CA 1
ATOM 6358 C C . ARG A 1 827 ? -19.641 5.715 27.672 1 33.28 827 ARG A C 1
ATOM 6360 O O . ARG A 1 827 ? -19.906 4.801 28.453 1 33.28 827 ARG A O 1
ATOM 6367 N N . LEU A 1 828 ? -18.672 5.645 26.719 1 36.72 828 LEU A N 1
ATOM 6368 C CA . LEU A 1 828 ? -17.703 4.562 26.859 1 36.72 828 LEU A CA 1
ATOM 6369 C C . LEU A 1 828 ? -16.969 4.66 28.188 1 36.72 828 LEU A C 1
ATOM 6371 O O . LEU A 1 828 ? -16.781 3.652 28.875 1 36.72 828 LEU A O 1
ATOM 6375 N N . SER A 1 829 ? -16.578 5.855 28.547 1 40.59 829 SER A N 1
ATOM 6376 C CA . SER A 1 829 ? -15.938 6.062 29.844 1 40.59 829 SER A CA 1
ATOM 6377 C C . SER A 1 829 ? -16.891 5.715 30.984 1 40.59 829 SER A C 1
ATOM 6379 O O . SER A 1 829 ? -16.469 5.105 31.969 1 40.59 829 SER A O 1
ATOM 6381 N N . SER A 1 830 ? -18.156 6.094 30.797 1 41.16 830 SER A N 1
ATOM 6382 C CA . SER A 1 830 ? -19.094 5.781 31.859 1 41.16 830 SER A CA 1
ATOM 6383 C C . SER A 1 830 ? -19.375 4.281 31.938 1 41.16 830 SER A C 1
ATOM 6385 O O . SER A 1 830 ? -19.5 3.723 33.031 1 41.16 830 SER A O 1
ATOM 6387 N N . LEU A 1 831 ? -19.469 3.727 30.797 1 38.59 831 LEU A N 1
ATOM 6388 C CA . LEU A 1 831 ? -19.734 2.291 30.797 1 38.59 831 LEU A CA 1
ATOM 6389 C C . LEU A 1 831 ? -18.484 1.516 31.219 1 38.59 831 LEU A C 1
ATOM 6391 O O . LEU A 1 831 ? -18.578 0.533 31.953 1 38.59 831 LEU A O 1
ATOM 6395 N N . ILE A 1 832 ? -17.359 2.018 30.75 1 44.62 832 ILE A N 1
ATOM 6396 C CA . ILE A 1 832 ? -16.125 1.419 31.234 1 44.62 832 ILE A CA 1
ATOM 6397 C C . ILE A 1 832 ? -15.953 1.705 32.719 1 44.62 832 ILE A C 1
ATOM 6399 O O . ILE A 1 832 ? -15.562 0.822 33.5 1 44.62 832 ILE A O 1
ATOM 6403 N N . LYS A 1 833 ? -16.266 2.9 33.188 1 43.25 833 LYS A N 1
ATOM 6404 C CA . LYS A 1 833 ? -16.234 3.213 34.594 1 43.25 833 LYS A CA 1
ATOM 6405 C C . LYS A 1 833 ? -17.234 2.357 35.375 1 43.25 833 LYS A C 1
ATOM 6407 O O . LYS A 1 833 ? -16.953 1.95 36.5 1 43.25 833 LYS A O 1
ATOM 6412 N N . ARG A 1 834 ? -18.438 2.191 34.938 1 34.88 834 ARG A N 1
ATOM 6413 C CA . ARG A 1 834 ? -19.422 1.405 35.688 1 34.88 834 ARG A CA 1
ATOM 6414 C C . ARG A 1 834 ? -18.953 -0.038 35.844 1 34.88 834 ARG A C 1
ATOM 6416 O O . ARG A 1 834 ? -19.172 -0.657 36.906 1 34.88 834 ARG A O 1
ATOM 6423 N N . LYS A 1 835 ? -18.516 -0.565 34.75 1 36.16 835 LYS A N 1
ATOM 6424 C CA . LYS A 1 835 ? -18.047 -1.932 34.969 1 36.16 835 LYS A CA 1
ATOM 6425 C C . LYS A 1 835 ? -16.734 -1.946 35.75 1 36.16 835 LYS A C 1
ATOM 6427 O O . LYS A 1 835 ? -16.406 -2.928 36.406 1 36.16 835 LYS A O 1
ATOM 6432 N N . SER A 1 836 ? -15.891 -0.987 35.438 1 36.12 836 SER A N 1
ATOM 6433 C CA . SER A 1 836 ? -14.656 -0.909 36.219 1 36.12 836 SER A CA 1
ATOM 6434 C C . SER A 1 836 ? -14.906 -0.283 37.594 1 36.12 836 SER A C 1
ATOM 6436 O O . SER A 1 836 ? -13.961 0.061 38.312 1 36.12 836 SER A O 1
ATOM 6438 N N . SER A 1 837 ? -16.078 0.088 38 1 31.97 837 SER A N 1
ATOM 6439 C CA . SER A 1 837 ? -16.234 0.719 39.312 1 31.97 837 SER A CA 1
ATOM 6440 C C . SER A 1 837 ? -15.539 -0.089 40.406 1 31.97 837 SER A C 1
ATOM 6442 O O . SER A 1 837 ? -15.477 0.344 41.562 1 31.97 837 SER A O 1
ATOM 6444 N N . GLN A 1 838 ? -15.602 -1.449 40.312 1 29.92 838 GLN A N 1
ATOM 6445 C CA . GLN A 1 838 ? -15.109 -2.021 41.562 1 29.92 838 GLN A CA 1
ATOM 6446 C C . GLN A 1 838 ? -13.656 -1.632 41.812 1 29.92 838 GLN A C 1
ATOM 6448 O O . GLN A 1 838 ? -13.07 -2.016 42.812 1 29.92 838 GLN A O 1
ATOM 6453 N N . VAL A 1 839 ? -12.891 -1.557 40.781 1 29.88 839 VAL A N 1
ATOM 6454 C CA . VAL A 1 839 ? -11.5 -1.423 41.188 1 29.88 839 VAL A CA 1
ATOM 6455 C C . VAL A 1 839 ? -11.219 0.019 41.594 1 29.88 839 VAL A C 1
ATOM 6457 O O . VAL A 1 839 ? -11.578 0.959 40.875 1 29.88 839 VAL A O 1
ATOM 6460 N N . THR A 1 840 ? -11.039 0.287 42.906 1 27.3 840 THR A N 1
ATOM 6461 C CA . THR A 1 840 ? -10.523 1.463 43.594 1 27.3 840 THR A CA 1
ATOM 6462 C C . THR A 1 840 ? -9.383 2.096 42.812 1 27.3 840 THR A C 1
ATOM 6464 O O . THR A 1 840 ? -8.383 1.433 42.5 1 27.3 840 THR A O 1
ATOM 6467 N N . SER A 1 841 ? -9.695 2.924 41.875 1 29.84 841 SER A N 1
ATOM 6468 C CA . SER A 1 841 ? -8.711 3.709 41.156 1 29.84 841 SER A CA 1
ATOM 6469 C C . SER A 1 841 ? -7.664 4.301 42.094 1 29.84 841 SER A C 1
ATOM 6471 O O . SER A 1 841 ? -8.016 4.957 43.062 1 29.84 841 SER A O 1
ATOM 6473 N N . SER A 1 842 ? -6.648 3.594 42.406 1 27.53 842 SER A N 1
ATOM 6474 C CA . SER A 1 842 ? -5.547 4.242 43.125 1 27.53 842 SER A CA 1
ATOM 6475 C C . SER A 1 842 ? -5.309 5.652 42.594 1 27.53 842 SER A C 1
ATOM 6477 O O . SER A 1 842 ? -5.406 5.902 41.406 1 27.53 842 SER A O 1
ATOM 6479 N N . ASP A 1 843 ? -5.5 6.707 43.406 1 28.34 843 ASP A N 1
ATOM 6480 C CA . ASP A 1 843 ? -5.262 8.148 43.406 1 28.34 843 ASP A CA 1
ATOM 6481 C C . ASP A 1 843 ? -3.961 8.492 42.688 1 28.34 843 ASP A C 1
ATOM 6483 O O . ASP A 1 843 ? -3.674 9.664 42.438 1 28.34 843 ASP A O 1
ATOM 6487 N N . ASP A 1 844 ? -2.986 7.602 42.812 1 29.05 844 ASP A N 1
ATOM 6488 C CA . ASP A 1 844 ? -1.649 8.078 42.469 1 29.05 844 ASP A CA 1
ATOM 6489 C C . ASP A 1 844 ? -1.564 8.445 41 1 29.05 844 ASP A C 1
ATOM 6491 O O . ASP A 1 844 ? -0.53 8.922 40.531 1 29.05 844 ASP A O 1
ATOM 6495 N N . ASP A 1 845 ? -2.307 7.801 40.188 1 32.94 845 ASP A N 1
ATOM 6496 C CA . ASP A 1 845 ? -2.105 8.109 38.781 1 32.94 845 ASP A CA 1
ATOM 6497 C C . ASP A 1 845 ? -2.719 9.461 38.406 1 32.94 845 ASP A C 1
ATOM 6499 O O . ASP A 1 845 ? -3.031 9.711 37.25 1 32.94 845 ASP A O 1
ATOM 6503 N N . ASN A 1 846 ? -3.309 10.172 39.344 1 31.44 846 ASN A N 1
ATOM 6504 C CA . ASN A 1 846 ? -3.908 11.492 39.125 1 31.44 846 ASN A CA 1
ATOM 6505 C C . ASN A 1 846 ? -2.938 12.445 38.438 1 31.44 846 ASN A C 1
ATOM 6507 O O . ASN A 1 846 ? -3.336 13.523 38 1 31.44 846 ASN A O 1
ATOM 6511 N N . LEU A 1 847 ? -1.656 12.547 39 1 31.97 847 LEU A N 1
ATOM 6512 C CA . LEU A 1 847 ? -0.769 13.688 38.812 1 31.97 847 LEU A CA 1
ATOM 6513 C C . LEU A 1 847 ? -0.413 13.859 37.344 1 31.97 847 LEU A C 1
ATOM 6515 O O . LEU A 1 847 ? -0.082 14.961 36.906 1 31.97 847 LEU A O 1
ATOM 6519 N N . ALA A 1 848 ? 0.248 12.828 36.656 1 38.03 848 ALA A N 1
ATOM 6520 C CA . ALA A 1 848 ? 0.892 13.25 35.406 1 38.03 848 ALA A CA 1
ATOM 6521 C C . ALA A 1 848 ? -0.141 13.727 34.375 1 38.03 848 ALA A C 1
ATOM 6523 O O . ALA A 1 848 ? -0.901 12.914 33.844 1 38.03 848 ALA A O 1
ATOM 6524 N N . THR A 1 849 ? -0.768 14.742 34.531 1 48.19 849 THR A N 1
ATOM 6525 C CA . THR A 1 849 ? -1.692 15.508 33.719 1 48.19 849 THR A CA 1
ATOM 6526 C C . THR A 1 849 ? -1.367 15.336 32.219 1 48.19 849 THR A C 1
ATOM 6528 O O . THR A 1 849 ? -0.294 15.734 31.781 1 48.19 849 THR A O 1
ATOM 6531 N N . HIS A 1 850 ? -1.786 14.25 31.703 1 62.34 850 HIS A N 1
ATOM 6532 C CA . HIS A 1 850 ? -1.635 13.945 30.281 1 62.34 850 HIS A CA 1
ATOM 6533 C C . HIS A 1 850 ? -2.062 15.125 29.422 1 62.34 850 HIS A C 1
ATOM 6535 O O . HIS A 1 850 ? -3.205 15.578 29.5 1 62.34 850 HIS A O 1
ATOM 6541 N N . ARG A 1 851 ? -1.123 15.906 29.078 1 71.19 851 ARG A N 1
ATOM 6542 C CA . ARG A 1 851 ? -1.319 17.016 28.156 1 71.19 851 ARG A CA 1
ATOM 6543 C C . ARG A 1 851 ? -1.803 16.531 26.797 1 71.19 851 ARG A C 1
ATOM 6545 O O . ARG A 1 851 ? -1.521 15.398 26.406 1 71.19 851 ARG A O 1
ATOM 6552 N N . SER A 1 852 ? -2.639 17.328 26.312 1 78.75 852 SER A N 1
ATOM 6553 C CA . SER A 1 852 ? -3.035 17.047 24.938 1 78.75 852 SER A CA 1
ATOM 6554 C C . SER A 1 852 ? -1.835 17.094 24 1 78.75 852 SER A C 1
ATOM 6556 O O . SER A 1 852 ? -0.788 17.641 24.344 1 78.75 852 SER A O 1
ATOM 6558 N N . SER A 1 853 ? -1.942 16.438 22.953 1 81.25 853 SER A N 1
ATOM 6559 C CA . SER A 1 853 ? -0.861 16.391 21.969 1 81.25 853 SER A CA 1
ATOM 6560 C C . SER A 1 853 ? -0.452 17.797 21.531 1 81.25 853 SER A C 1
ATOM 6562 O O . SER A 1 853 ? 0.735 18.078 21.344 1 81.25 853 SER A O 1
ATOM 6564 N N . ALA A 1 854 ? -1.417 18.625 21.359 1 77.69 854 ALA A N 1
ATOM 6565 C CA . ALA A 1 854 ? -1.126 20 20.953 1 77.69 854 ALA A CA 1
ATOM 6566 C C . ALA A 1 854 ? -0.387 20.75 22.062 1 77.69 854 ALA A C 1
ATOM 6568 O O . ALA A 1 854 ? 0.509 21.547 21.781 1 77.69 854 ALA A O 1
ATOM 6569 N N . ALA A 1 855 ? -0.784 20.453 23.281 1 81.75 855 ALA A N 1
ATOM 6570 C CA . ALA A 1 855 ? -0.13 21.094 24.422 1 81.75 855 ALA A CA 1
ATOM 6571 C C . ALA A 1 855 ? 1.325 20.641 24.547 1 81.75 855 ALA A C 1
ATOM 6573 O O . ALA A 1 855 ? 2.191 21.422 24.938 1 81.75 855 ALA A O 1
ATOM 6574 N N . LEU A 1 856 ? 1.507 19.438 24.234 1 86.69 856 LEU A N 1
ATOM 6575 C CA . LEU A 1 856 ? 2.865 18.906 24.297 1 86.69 856 LEU A CA 1
ATOM 6576 C C . LEU A 1 856 ? 3.748 19.547 23.234 1 86.69 856 LEU A C 1
ATOM 6578 O O . LEU A 1 856 ? 4.918 19.844 23.484 1 86.69 856 LEU A O 1
ATOM 6582 N N . ILE A 1 857 ? 3.221 19.766 22.062 1 85.75 857 ILE A N 1
ATOM 6583 C CA . ILE A 1 857 ? 3.967 20.422 21 1 85.75 857 ILE A CA 1
ATOM 6584 C C . ILE A 1 857 ? 4.375 21.828 21.438 1 85.75 857 ILE A C 1
ATOM 6586 O O . ILE A 1 857 ? 5.52 22.234 21.234 1 85.75 857 ILE A O 1
ATOM 6590 N N . GLY A 1 858 ? 3.395 22.516 22.047 1 81.69 858 GLY A N 1
ATOM 6591 C CA . GLY A 1 858 ? 3.693 23.859 22.531 1 81.69 858 GLY A CA 1
ATOM 6592 C C . GLY A 1 858 ? 4.754 23.875 23.609 1 81.69 858 GLY A C 1
ATOM 6593 O O . GLY A 1 858 ? 5.641 24.734 23.609 1 81.69 858 GLY A O 1
ATOM 6594 N N . ALA A 1 859 ? 4.652 22.922 24.453 1 83.81 859 ALA A N 1
ATOM 6595 C CA . ALA A 1 859 ? 5.609 22.844 25.562 1 83.81 859 ALA A CA 1
ATOM 6596 C C . ALA A 1 859 ? 7.016 22.531 25.047 1 83.81 859 ALA A C 1
ATOM 6598 O O . ALA A 1 859 ? 7.988 23.172 25.469 1 83.81 859 ALA A O 1
ATOM 6599 N N . TYR A 1 860 ? 7.133 21.625 24.203 1 87.06 860 TYR A N 1
ATOM 6600 C CA . TYR A 1 860 ? 8.438 21.219 23.688 1 87.06 860 TYR A CA 1
ATOM 6601 C C . TYR A 1 860 ? 9.016 22.297 22.766 1 87.06 860 TYR A C 1
ATOM 6603 O O . TYR A 1 860 ? 10.234 22.516 22.75 1 87.06 860 TYR A O 1
ATOM 6611 N N . ALA A 1 861 ? 8.117 22.891 21.984 1 81.06 861 ALA A N 1
ATOM 6612 C CA . ALA A 1 861 ? 8.578 23.984 21.141 1 81.06 861 ALA A CA 1
ATOM 6613 C C . ALA A 1 861 ? 9.148 25.125 21.984 1 81.06 861 ALA A C 1
ATOM 6615 O O . ALA A 1 861 ? 10.141 25.75 21.609 1 81.06 861 ALA A O 1
ATOM 6616 N N . ASN A 1 862 ? 8.516 25.453 23.109 1 80.19 862 ASN A N 1
ATOM 6617 C CA . ASN A 1 862 ? 9 26.484 24.016 1 80.19 862 ASN A CA 1
ATOM 6618 C C . ASN A 1 862 ? 10.336 26.094 24.641 1 80.19 862 ASN A C 1
ATOM 6620 O O . ASN A 1 862 ? 11.227 26.938 24.797 1 80.19 862 ASN A O 1
ATOM 6624 N N . MET A 1 863 ? 10.43 24.859 24.969 1 83.12 863 MET A N 1
ATOM 6625 C CA . MET A 1 863 ? 11.672 24.375 25.562 1 83.12 863 MET A CA 1
ATOM 6626 C C . MET A 1 863 ? 12.82 24.422 24.562 1 83.12 863 MET A C 1
ATOM 6628 O O . MET A 1 863 ? 13.953 24.734 24.922 1 83.12 863 MET A O 1
ATOM 6632 N N . GLU A 1 864 ? 12.5 24.109 23.375 1 82.06 864 GLU A N 1
ATOM 6633 C CA . GLU A 1 864 ? 13.516 24.156 22.328 1 82.06 864 GLU A CA 1
ATOM 6634 C C . GLU A 1 864 ? 13.992 25.594 22.094 1 82.06 864 GLU A C 1
ATOM 6636 O O . GLU A 1 864 ? 15.188 25.828 21.953 1 82.06 864 GLU A O 1
ATOM 6641 N N . LYS A 1 865 ? 13.07 26.516 22.094 1 76.75 865 LYS A N 1
ATOM 6642 C CA . LYS A 1 865 ? 13.414 27.922 21.906 1 76.75 865 LYS A CA 1
ATOM 6643 C C . LYS A 1 865 ? 14.234 28.453 23.078 1 76.75 865 LYS A C 1
ATOM 6645 O O . LYS A 1 865 ? 15.18 29.234 22.875 1 76.75 865 LYS A O 1
ATOM 6650 N N . GLU A 1 866 ? 13.828 28.078 24.219 1 76.69 866 GLU A N 1
ATOM 6651 C CA . GLU A 1 866 ? 14.57 28.484 25.406 1 76.69 866 GLU A CA 1
ATOM 6652 C C . GLU A 1 866 ? 15.984 27.906 25.406 1 76.69 866 GLU A C 1
ATOM 6654 O O . GLU A 1 866 ? 16.938 28.594 25.781 1 76.69 866 GLU A O 1
ATOM 6659 N N . ALA A 1 867 ? 16.078 26.688 25.047 1 76.69 867 ALA A N 1
ATOM 6660 C CA . ALA A 1 867 ? 17.391 26.031 25 1 76.69 867 ALA A CA 1
ATOM 6661 C C . ALA A 1 867 ? 18.297 26.656 23.953 1 76.69 867 ALA A C 1
ATOM 6663 O O . ALA A 1 867 ? 19.5 26.812 24.172 1 76.69 867 ALA A O 1
ATOM 6664 N N . LYS A 1 868 ? 17.703 27 22.875 1 72.94 868 LYS A N 1
ATOM 6665 C CA . LYS A 1 868 ? 18.469 27.641 21.812 1 72.94 868 LYS A CA 1
ATOM 6666 C C . LYS A 1 868 ? 18.906 29.047 22.219 1 72.94 868 LYS A C 1
ATOM 6668 O O . LYS A 1 868 ? 20 29.469 21.875 1 72.94 868 LYS A O 1
ATOM 6673 N N . SER A 1 869 ? 18.031 29.766 22.922 1 71.25 869 SER A N 1
ATOM 6674 C CA . SER A 1 869 ? 18.344 31.094 23.406 1 71.25 869 SER A CA 1
ATOM 6675 C C . SER A 1 869 ? 19.453 31.062 24.453 1 71.25 869 SER A C 1
ATOM 6677 O O . SER A 1 869 ? 20.328 31.938 24.484 1 71.25 869 SER A O 1
ATOM 6679 N N . LYS A 1 870 ? 19.375 30.141 25.375 1 64.25 870 LYS A N 1
ATOM 6680 C CA . LYS A 1 870 ? 20.391 30 26.406 1 64.25 870 LYS A CA 1
ATOM 6681 C C . LYS A 1 870 ? 21.734 29.594 25.797 1 64.25 870 LYS A C 1
ATOM 6683 O O . LYS A 1 870 ? 22.781 30.062 26.234 1 64.25 870 LYS A O 1
ATOM 6688 N N . ALA A 1 871 ? 21.625 28.688 24.859 1 63.88 871 ALA A N 1
ATOM 6689 C CA . ALA A 1 871 ? 22.844 28.266 24.172 1 63.88 871 ALA A CA 1
ATOM 6690 C C . ALA A 1 871 ? 23.5 29.422 23.438 1 63.88 871 ALA A C 1
ATOM 6692 O O . ALA A 1 871 ? 24.719 29.516 23.375 1 63.88 871 ALA A O 1
ATOM 6693 N N . SER A 1 872 ? 22.625 30.328 22.969 1 57.69 872 SER A N 1
ATOM 6694 C CA . SER A 1 872 ? 23.125 31.5 22.266 1 57.69 872 SER A CA 1
ATOM 6695 C C . SER A 1 872 ? 23.703 32.531 23.234 1 57.69 872 SER A C 1
ATOM 6697 O O . SER A 1 872 ? 24.641 33.25 22.906 1 57.69 872 SER A O 1
ATOM 6699 N N . LYS A 1 873 ? 23.031 32.938 24.422 1 49.72 873 LYS A N 1
ATOM 6700 C CA . LYS A 1 873 ? 23.484 33.906 25.406 1 49.72 873 LYS A CA 1
ATOM 6701 C C . LYS A 1 873 ? 24.859 33.5 25.953 1 49.72 873 LYS A C 1
ATOM 6703 O O . LYS A 1 873 ? 25.656 34.375 26.328 1 49.72 873 LYS A O 1
ATOM 6708 N N . VAL A 1 874 ? 24.938 32.375 26.5 1 45.47 874 VAL A N 1
ATOM 6709 C CA . VAL A 1 874 ? 26.297 32.125 26.984 1 45.47 874 VAL A CA 1
ATOM 6710 C C . VAL A 1 874 ? 27.312 32.531 25.922 1 45.47 874 VAL A C 1
ATOM 6712 O O . VAL A 1 874 ? 28.422 32.969 26.234 1 45.47 874 VAL A O 1
ATOM 6715 N N . GLY A 1 875 ? 27.438 32.25 24.703 1 36.94 875 GLY A N 1
ATOM 6716 C CA . GLY A 1 875 ? 28.25 33.062 23.828 1 36.94 875 GLY A CA 1
ATOM 6717 C C . GLY A 1 875 ? 27.625 34.406 23.5 1 36.94 875 GLY A C 1
ATOM 6718 O O . GLY A 1 875 ? 26.438 34.594 23.734 1 36.94 875 GLY A O 1
ATOM 6719 N N . ASP A 1 876 ? 28.391 35.625 22.906 1 30.31 876 ASP A N 1
ATOM 6720 C CA . ASP A 1 876 ? 28.047 37 22.516 1 30.31 876 ASP A CA 1
ATOM 6721 C C . ASP A 1 876 ? 26.656 37.062 21.906 1 30.31 876 ASP A C 1
ATOM 6723 O O . ASP A 1 876 ? 26.25 36.156 21.172 1 30.31 876 ASP A O 1
ATOM 6727 N N . HIS A 1 877 ? 25.656 37.938 22.406 1 30.92 877 HIS A N 1
ATOM 6728 C CA . HIS A 1 877 ? 24.25 38.281 22.281 1 30.92 877 HIS A CA 1
ATOM 6729 C C . HIS A 1 877 ? 23.766 38.031 20.844 1 30.92 877 HIS A C 1
ATOM 6731 O O . HIS A 1 877 ? 22.672 37.531 20.641 1 30.92 877 HIS A O 1
ATOM 6737 N N . ASP A 1 878 ? 24.141 39.156 19.938 1 29.75 878 ASP A N 1
ATOM 6738 C CA . ASP A 1 878 ? 23.453 39.719 18.766 1 29.75 878 ASP A CA 1
ATOM 6739 C C . ASP A 1 878 ? 23.281 38.625 17.688 1 29.75 878 ASP A C 1
ATOM 6741 O O . ASP A 1 878 ? 23.031 38.969 16.531 1 29.75 878 ASP A O 1
ATOM 6745 N N . LYS A 1 879 ? 23.844 37.5 17.922 1 30.11 879 LYS A N 1
ATOM 6746 C CA . LYS A 1 879 ? 24.297 36.594 16.875 1 30.11 879 LYS A CA 1
ATOM 6747 C C . LYS A 1 879 ? 23.125 35.781 16.328 1 30.11 879 LYS A C 1
ATOM 6749 O O . LYS A 1 879 ? 23.078 34.562 16.516 1 30.11 879 LYS A O 1
ATOM 6754 N N . PHE A 1 880 ? 22 35.906 16.594 1 32.16 880 PHE A N 1
ATOM 6755 C CA . PHE A 1 880 ? 20.969 35.219 15.82 1 32.16 880 PHE A CA 1
ATOM 6756 C C . PHE A 1 880 ? 21.297 35.25 14.328 1 32.16 880 PHE A C 1
ATOM 6758 O O . PHE A 1 880 ? 20.422 35.031 13.492 1 32.16 880 PHE A O 1
ATOM 6765 N N . ASN A 1 881 ? 22.422 35.969 13.93 1 31.58 881 ASN A N 1
ATOM 6766 C CA . ASN A 1 881 ? 23.016 36.281 12.633 1 31.58 881 ASN A CA 1
ATOM 6767 C C . ASN A 1 881 ? 23.5 35.031 11.914 1 31.58 881 ASN A C 1
ATOM 6769 O O . ASN A 1 881 ? 23.703 34 12.547 1 31.58 881 ASN A O 1
ATOM 6773 N N . ILE A 1 882 ? 23.859 35.031 10.523 1 34.97 882 ILE A N 1
ATOM 6774 C CA . ILE A 1 882 ? 24.578 34.281 9.516 1 34.97 882 ILE A CA 1
ATOM 6775 C C . ILE A 1 882 ? 25.781 33.562 10.148 1 34.97 882 ILE A C 1
ATOM 6777 O O . ILE A 1 882 ? 26.172 32.5 9.719 1 34.97 882 ILE A O 1
ATOM 6781 N N . ASP A 1 883 ? 26.25 34.094 11.289 1 33.44 883 ASP A N 1
ATOM 6782 C CA . ASP A 1 883 ? 27.547 33.656 11.805 1 33.44 883 ASP A CA 1
ATOM 6783 C C . ASP A 1 883 ? 27.422 32.344 12.594 1 33.44 883 ASP A C 1
ATOM 6785 O O . ASP A 1 883 ? 28.266 31.469 12.484 1 33.44 883 ASP A O 1
ATOM 6789 N N . GLY A 1 884 ? 26.422 32.125 13.438 1 38.66 884 GLY A N 1
ATOM 6790 C CA . GLY A 1 884 ? 26.312 30.875 14.164 1 38.66 884 GLY A CA 1
ATOM 6791 C C . GLY A 1 884 ? 26.078 29.688 13.258 1 38.66 884 GLY A C 1
ATOM 6792 O O . GLY A 1 884 ? 26.656 28.625 13.469 1 38.66 884 GLY A O 1
ATOM 6793 N N . ILE A 1 885 ? 25.25 29.922 12.297 1 40.38 885 ILE A N 1
ATOM 6794 C CA . ILE A 1 885 ? 25.125 28.938 11.227 1 40.38 885 ILE A CA 1
ATOM 6795 C C . ILE A 1 885 ? 26.469 28.75 10.531 1 40.38 885 ILE A C 1
ATOM 6797 O O . ILE A 1 885 ? 26.875 27.625 10.227 1 40.38 885 ILE A O 1
ATOM 6801 N N . ILE A 1 886 ? 27.172 29.969 10.406 1 39.88 886 ILE A N 1
ATOM 6802 C CA . ILE A 1 886 ? 28.531 29.969 9.859 1 39.88 886 ILE A CA 1
ATOM 6803 C C . ILE A 1 886 ? 29.484 29.312 10.852 1 39.88 886 ILE A C 1
ATOM 6805 O O . ILE A 1 886 ? 30.328 28.5 10.453 1 39.88 886 ILE A O 1
ATOM 6809 N N . GLU A 1 887 ? 29.312 29.625 12.109 1 38.5 887 GLU A N 1
ATOM 6810 C CA . GLU A 1 887 ? 30.219 29.031 13.078 1 38.5 887 GLU A CA 1
ATOM 6811 C C . GLU A 1 887 ? 30 27.531 13.211 1 38.5 887 GLU A C 1
ATOM 6813 O O . GLU A 1 887 ? 30.953 26.75 13.273 1 38.5 887 GLU A O 1
ATOM 6818 N N . GLU A 1 888 ? 28.734 27.109 13.219 1 40.75 888 GLU A N 1
ATOM 6819 C CA . GLU A 1 888 ? 28.438 25.688 13.234 1 40.75 888 GLU A CA 1
ATOM 6820 C C . GLU A 1 888 ? 28.891 25.016 11.938 1 40.75 888 GLU A C 1
ATOM 6822 O O . GLU A 1 888 ? 29.453 23.922 11.961 1 40.75 888 GLU A O 1
ATOM 6827 N N . MET A 1 889 ? 28.734 25.75 10.906 1 40.72 889 MET A N 1
ATOM 6828 C CA . MET A 1 889 ? 29.266 25.312 9.609 1 40.72 889 MET A CA 1
ATOM 6829 C C . MET A 1 889 ? 30.781 25.516 9.547 1 40.72 889 MET A C 1
ATOM 6831 O O . MET A 1 889 ? 31.484 24.688 8.977 1 40.72 889 MET A O 1
ATOM 6835 N N . ILE A 1 890 ? 31.266 26.75 10.117 1 40.09 890 ILE A N 1
ATOM 6836 C CA . ILE A 1 890 ? 32.688 26.969 10.281 1 40.09 890 ILE A CA 1
ATOM 6837 C C . ILE A 1 890 ? 33.25 25.969 11.297 1 40.09 890 ILE A C 1
ATOM 6839 O O . ILE A 1 890 ? 34.312 25.375 11.07 1 40.09 890 ILE A O 1
ATOM 6843 N N . LYS A 1 891 ? 32.625 25.812 12.391 1 40.88 891 LYS A N 1
ATOM 6844 C CA . LYS A 1 891 ? 33.062 24.828 13.375 1 40.88 891 LYS A CA 1
ATOM 6845 C C . LYS A 1 891 ? 33 23.406 12.789 1 40.88 891 LYS A C 1
ATOM 6847 O O . LYS A 1 891 ? 33.875 22.594 13.047 1 40.88 891 LYS A O 1
ATOM 6852 N N . GLU A 1 892 ? 31.984 23.156 12.078 1 39.91 892 GLU A N 1
ATOM 6853 C CA . GLU A 1 892 ? 31.984 21.938 11.281 1 39.91 892 GLU A CA 1
ATOM 6854 C C . GLU A 1 892 ? 33.125 21.953 10.266 1 39.91 892 GLU A C 1
ATOM 6856 O O . GLU A 1 892 ? 33.812 20.953 10.102 1 39.91 892 GLU A O 1
ATOM 6861 N N . ARG A 1 893 ? 33.344 23.125 9.594 1 37.62 893 ARG A N 1
ATOM 6862 C CA . ARG A 1 893 ? 34.469 23.297 8.688 1 37.62 893 ARG A CA 1
ATOM 6863 C C . ARG A 1 893 ? 35.719 23.688 9.453 1 37.62 893 ARG A C 1
ATOM 6865 O O . ARG A 1 893 ? 36.812 23.219 9.117 1 37.62 893 ARG A O 1
ATOM 6872 N N . ALA A 1 894 ? 35.625 24.719 10.344 1 39.41 894 ALA A N 1
ATOM 6873 C CA . ALA A 1 894 ? 36.781 25.109 11.188 1 39.41 894 ALA A CA 1
ATOM 6874 C C . ALA A 1 894 ? 37.219 23.938 12.055 1 39.41 894 ALA A C 1
ATOM 6876 O O . ALA A 1 894 ? 38.406 23.828 12.383 1 39.41 894 ALA A O 1
ATOM 6877 N N . GLY A 1 895 ? 36.375 23.203 12.445 1 40.22 895 GLY A N 1
ATOM 6878 C CA . GLY A 1 895 ? 36.812 21.953 13.039 1 40.22 895 GLY A CA 1
ATOM 6879 C C . GLY A 1 895 ? 37.688 21.109 12.117 1 40.22 895 GLY A C 1
ATOM 6880 O O . GLY A 1 895 ? 38.625 20.453 12.562 1 40.22 895 GLY A O 1
ATOM 6881 N N . VAL A 1 896 ? 37.406 21.297 10.867 1 43.66 896 VAL A N 1
ATOM 6882 C CA . VAL A 1 896 ? 38.312 20.656 9.93 1 43.66 896 VAL A CA 1
ATOM 6883 C C . VAL A 1 896 ? 39.594 21.469 9.828 1 43.66 896 VAL A C 1
ATOM 6885 O O . VAL A 1 896 ? 40.719 20.922 9.766 1 43.66 896 VAL A O 1
ATOM 6888 N N . ASP A 1 897 ? 39.562 22.844 9.766 1 45.12 897 ASP A N 1
ATOM 6889 C CA . ASP A 1 897 ? 40.75 23.672 9.734 1 45.12 897 ASP A CA 1
ATOM 6890 C C . ASP A 1 897 ? 41.5 23.625 11.078 1 45.12 897 ASP A C 1
ATOM 6892 O O . ASP A 1 897 ? 42.719 23.594 11.125 1 45.12 897 ASP A O 1
ATOM 6896 N N . LYS A 1 898 ? 40.906 23.797 12.18 1 46.5 898 LYS A N 1
ATOM 6897 C CA . LYS A 1 898 ? 41.5 23.547 13.492 1 46.5 898 LYS A CA 1
ATOM 6898 C C . LYS A 1 898 ? 42.094 22.141 13.562 1 46.5 898 LYS A C 1
ATOM 6900 O O . LYS A 1 898 ? 43.188 21.938 14.094 1 46.5 898 LYS A O 1
ATOM 6905 N N . TYR A 1 899 ? 41.406 21.219 12.867 1 53.56 899 TYR A N 1
ATOM 6906 C CA . TYR A 1 899 ? 41.969 19.891 12.773 1 53.56 899 TYR A CA 1
ATOM 6907 C C . TYR A 1 899 ? 43.156 19.859 11.812 1 53.56 899 TYR A C 1
ATOM 6909 O O . TYR A 1 899 ? 44.125 19.141 12.039 1 53.56 899 TYR A O 1
ATOM 6917 N N . ARG A 1 900 ? 43 20.734 10.852 1 56.47 900 ARG A N 1
ATOM 6918 C CA . ARG A 1 900 ? 44.125 20.844 9.953 1 56.47 900 ARG A CA 1
ATOM 6919 C C . ARG A 1 900 ? 45.312 21.531 10.633 1 56.47 900 ARG A C 1
ATOM 6921 O O . ARG A 1 900 ? 46.469 21.094 10.5 1 56.47 900 ARG A O 1
ATOM 6928 N N . LYS A 1 901 ? 45.156 22.734 11.344 1 58.72 901 LYS A N 1
ATOM 6929 C CA . LYS A 1 901 ? 46.219 23.375 12.109 1 58.72 901 LYS A CA 1
ATOM 6930 C C . LYS A 1 901 ? 46.75 22.453 13.188 1 58.72 901 LYS A C 1
ATOM 6932 O O . LYS A 1 901 ? 47.969 22.344 13.375 1 58.72 901 LYS A O 1
ATOM 6937 N N . ILE A 1 902 ? 45.938 21.781 13.867 1 57.62 902 ILE A N 1
ATOM 6938 C CA . ILE A 1 902 ? 46.344 20.781 14.844 1 57.62 902 ILE A CA 1
ATOM 6939 C C . ILE A 1 902 ? 47.031 19.625 14.141 1 57.62 902 ILE A C 1
ATOM 6941 O O . ILE A 1 902 ? 48.094 19.141 14.617 1 57.62 902 ILE A O 1
ATOM 6945 N N . PHE A 1 903 ? 46.469 19.359 12.961 1 61.94 903 PHE A N 1
ATOM 6946 C CA . PHE A 1 903 ? 47.094 18.297 12.164 1 61.94 903 PHE A CA 1
ATOM 6947 C C . PHE A 1 903 ? 48.469 18.734 11.656 1 61.94 903 PHE A C 1
ATOM 6949 O O . PHE A 1 903 ? 49.438 17.984 11.758 1 61.94 903 PHE A O 1
ATOM 6956 N N . GLU A 1 904 ? 48.5 19.953 11.203 1 65.5 904 GLU A N 1
ATOM 6957 C CA . GLU A 1 904 ? 49.75 20.469 10.711 1 65.5 904 GLU A CA 1
ATOM 6958 C C . GLU A 1 904 ? 50.719 20.75 11.859 1 65.5 904 GLU A C 1
ATOM 6960 O O . GLU A 1 904 ? 51.938 20.547 11.727 1 65.5 904 GLU A O 1
ATOM 6965 N N . GLU A 1 905 ? 50.312 21.234 13.031 1 63.5 905 GLU A N 1
ATOM 6966 C CA . GLU A 1 905 ? 51.156 21.469 14.211 1 63.5 905 GLU A CA 1
ATOM 6967 C C . GLU A 1 905 ? 51.625 20.156 14.82 1 63.5 905 GLU A C 1
ATOM 6969 O O . GLU A 1 905 ? 52.719 20.094 15.375 1 63.5 905 GLU A O 1
ATOM 6974 N N . ILE A 1 906 ? 50.844 19.141 14.547 1 60.72 906 ILE A N 1
ATOM 6975 C CA . ILE A 1 906 ? 51.188 17.859 15.156 1 60.72 906 ILE A CA 1
ATOM 6976 C C . ILE A 1 906 ? 52 17.016 14.172 1 60.72 906 ILE A C 1
ATOM 6978 O O . ILE A 1 906 ? 52.812 16.203 14.578 1 60.72 906 ILE A O 1
ATOM 6982 N N . ASP A 1 907 ? 51.75 17.422 12.906 1 63.56 907 ASP A N 1
ATOM 6983 C CA . ASP A 1 907 ? 52.562 16.766 11.891 1 63.56 907 ASP A CA 1
ATOM 6984 C C . ASP A 1 907 ? 53.969 17.312 11.867 1 63.56 907 ASP A C 1
ATOM 6986 O O . ASP A 1 907 ? 54.344 18.094 10.992 1 63.56 907 ASP A O 1
ATOM 6990 N N . VAL A 1 908 ? 54.625 17.031 12.953 1 63.41 908 VAL A N 1
ATOM 6991 C CA . VAL A 1 908 ? 55.938 17.562 13.211 1 63.41 908 VAL A CA 1
ATOM 6992 C C . VAL A 1 908 ? 56.906 17.156 12.094 1 63.41 908 VAL A C 1
ATOM 6994 O O . VAL A 1 908 ? 57.812 17.906 11.734 1 63.41 908 VAL A O 1
ATOM 6997 N N . ASP A 1 909 ? 56.719 15.898 11.516 1 62.44 909 ASP A N 1
ATOM 6998 C CA . ASP A 1 909 ? 57.688 15.445 10.523 1 62.44 909 ASP A CA 1
ATOM 6999 C C . ASP A 1 909 ? 57.312 15.914 9.125 1 62.44 909 ASP A C 1
ATOM 7001 O O . ASP A 1 909 ? 58 15.625 8.148 1 62.44 909 ASP A O 1
ATOM 7005 N N . GLY A 1 910 ? 56.125 16.719 8.906 1 61.28 910 GLY A N 1
ATOM 7006 C CA . GLY A 1 910 ? 55.719 17.344 7.66 1 61.28 910 GLY A CA 1
ATOM 7007 C C . GLY A 1 910 ? 55.281 16.344 6.613 1 61.28 910 GLY A C 1
ATOM 7008 O O . GLY A 1 910 ? 55.344 16.609 5.414 1 61.28 910 GLY A O 1
ATOM 7009 N N . SER A 1 911 ? 55.031 15.047 6.852 1 65.94 911 SER A N 1
ATOM 7010 C CA . SER A 1 911 ? 54.688 13.984 5.91 1 65.94 911 SER A CA 1
ATOM 7011 C C . SER A 1 911 ? 53.281 14.156 5.359 1 65.94 911 SER A C 1
ATOM 7013 O O . SER A 1 911 ? 52.938 13.531 4.359 1 65.94 911 SER A O 1
ATOM 7015 N N . GLY A 1 912 ? 52.5 15.133 5.816 1 66.75 912 GLY A N 1
ATOM 7016 C CA . GLY A 1 912 ? 51.094 15.328 5.445 1 66.75 912 GLY A CA 1
ATOM 7017 C C . GLY A 1 912 ? 50.156 14.289 6.043 1 66.75 912 GLY A C 1
ATOM 7018 O O . GLY A 1 912 ? 48.969 14.258 5.734 1 66.75 912 GLY A O 1
ATOM 7019 N N . GLU A 1 913 ? 50.75 13.328 6.789 1 71.56 913 GLU A N 1
ATOM 7020 C CA . GLU A 1 913 ? 50 12.305 7.504 1 71.56 913 GLU A CA 1
ATOM 7021 C C . GLU A 1 913 ? 50.406 12.258 8.977 1 71.56 913 GLU A C 1
ATOM 7023 O O . GLU A 1 913 ? 51.5 12.625 9.344 1 71.56 913 GLU A O 1
ATOM 7028 N N . LEU A 1 914 ? 49.562 11.969 9.953 1 71.25 914 LEU A N 1
ATOM 7029 C CA . LEU A 1 914 ? 49.844 11.867 11.383 1 71.25 914 LEU A CA 1
ATOM 7030 C C . LEU A 1 914 ? 50.125 10.422 11.773 1 71.25 914 LEU A C 1
ATOM 7032 O O . LEU A 1 914 ? 49.344 9.531 11.492 1 71.25 914 LEU A O 1
ATOM 7036 N N . ASP A 1 915 ? 51.438 10.133 12.188 1 73.44 915 ASP A N 1
ATOM 7037 C CA . ASP A 1 915 ? 51.719 8.828 12.766 1 73.44 915 ASP A CA 1
ATOM 7038 C C . ASP A 1 915 ? 51.156 8.719 14.18 1 73.44 915 ASP A C 1
ATOM 7040 O O . ASP A 1 915 ? 50.625 9.695 14.719 1 73.44 915 ASP A O 1
ATOM 7044 N N . PHE A 1 916 ? 51.031 7.504 14.812 1 72.75 916 PHE A N 1
ATOM 7045 C CA . PHE A 1 916 ? 50.344 7.277 16.094 1 72.75 916 PHE A CA 1
ATOM 7046 C C . PHE A 1 916 ? 50.938 8.203 17.156 1 72.75 916 PHE A C 1
ATOM 7048 O O . PHE A 1 916 ? 50.156 8.789 17.938 1 72.75 916 PHE A O 1
ATOM 7055 N N . ASP A 1 917 ? 52.25 8.398 17.156 1 71.81 917 ASP A N 1
ATOM 7056 C CA . ASP A 1 917 ? 52.875 9.227 18.188 1 71.81 917 ASP A CA 1
ATOM 7057 C C . ASP A 1 917 ? 52.531 10.695 18 1 71.81 917 ASP A C 1
ATOM 7059 O O . ASP A 1 917 ? 52.281 11.414 18.969 1 71.81 917 ASP A O 1
ATOM 7063 N N . GLU A 1 918 ? 52.438 11.242 16.781 1 73 918 GLU A N 1
ATOM 7064 C CA . GLU A 1 918 ? 52.031 12.609 16.469 1 73 918 GLU A CA 1
ATOM 7065 C C . GLU A 1 918 ? 50.562 12.844 16.766 1 73 918 GLU A C 1
ATOM 7067 O O . GLU A 1 918 ? 50.188 13.898 17.297 1 73 918 GLU A O 1
ATOM 7072 N N . PHE A 1 919 ? 49.781 11.852 16.531 1 69.5 919 PHE A N 1
ATOM 7073 C CA . PHE A 1 919 ? 48.344 11.875 16.828 1 69.5 919 PHE A CA 1
ATOM 7074 C C . PHE A 1 919 ? 48.094 11.961 18.344 1 69.5 919 PHE A C 1
ATOM 7076 O O . PHE A 1 919 ? 47.281 12.742 18.797 1 69.5 919 PHE A O 1
ATOM 7083 N N . VAL A 1 920 ? 48.781 11.094 19.078 1 69.75 920 VAL A N 1
ATOM 7084 C CA . VAL A 1 920 ? 48.656 11.109 20.531 1 69.75 920 VAL A CA 1
ATOM 7085 C C . VAL A 1 920 ? 49.031 12.492 21.078 1 69.75 920 VAL A C 1
ATOM 7087 O O . VAL A 1 920 ? 48.312 13.047 21.922 1 69.75 920 VAL A O 1
ATOM 7090 N N . GLU A 1 921 ? 50.125 13.07 20.578 1 67.5 921 GLU A N 1
ATOM 7091 C CA . GLU A 1 921 ? 50.531 14.406 21.016 1 67.5 921 GLU A CA 1
ATOM 7092 C C . GLU A 1 921 ? 49.531 15.469 20.594 1 67.5 921 GLU A C 1
ATOM 7094 O O . GLU A 1 921 ? 49.219 16.375 21.375 1 67.5 921 GLU A O 1
ATOM 7099 N N . ALA A 1 922 ? 48.938 15.383 19.438 1 61.88 922 ALA A N 1
ATOM 7100 C CA . ALA A 1 922 ? 47.938 16.312 18.906 1 61.88 922 ALA A CA 1
ATOM 7101 C C . ALA A 1 922 ? 46.625 16.219 19.688 1 61.88 922 ALA A C 1
ATOM 7103 O O . ALA A 1 922 ? 46.062 17.234 20.078 1 61.88 922 ALA A O 1
ATOM 7104 N N . TYR A 1 923 ? 46.156 14.961 19.891 1 61.94 923 TYR A N 1
ATOM 7105 C CA . TYR A 1 923 ? 44.875 14.773 20.547 1 61.94 923 TYR A CA 1
ATOM 7106 C C . TYR A 1 923 ? 44.969 15.102 22.031 1 61.94 923 TYR A C 1
ATOM 7108 O O . TYR A 1 923 ? 44.031 15.672 22.625 1 61.94 923 TYR A O 1
ATOM 7116 N N . LYS A 1 924 ? 46.094 14.852 22.641 1 61.81 924 LYS A N 1
ATOM 7117 C CA . LYS A 1 924 ? 46.281 15.227 24.031 1 61.81 924 LYS A CA 1
ATOM 7118 C C . LYS A 1 924 ? 46.312 16.75 24.188 1 61.81 924 LYS A C 1
ATOM 7120 O O . LYS A 1 924 ? 45.969 17.266 25.25 1 61.81 924 LYS A O 1
ATOM 7125 N N . ARG A 1 925 ? 46.656 17.484 23.25 1 57.72 925 ARG A N 1
ATOM 7126 C CA . ARG A 1 925 ? 46.625 18.938 23.281 1 57.72 925 ARG A CA 1
ATOM 7127 C C . ARG A 1 925 ? 45.219 19.469 23.125 1 57.72 925 ARG A C 1
ATOM 7129 O O . ARG A 1 925 ? 44.875 20.547 23.609 1 57.72 925 ARG A O 1
ATOM 7136 N N . ILE A 1 926 ? 44.312 18.719 22.469 1 54.72 926 ILE A N 1
ATOM 7137 C CA . ILE A 1 926 ? 42.875 19.047 22.328 1 54.72 926 ILE A CA 1
ATOM 7138 C C . ILE A 1 926 ? 42.125 18.562 23.547 1 54.72 926 ILE A C 1
ATOM 7140 O O . ILE A 1 926 ? 41.281 19.297 24.094 1 54.72 926 ILE A O 1
ATOM 7144 N N . ASN A 1 927 ? 42.25 17.234 24.016 1 50.66 927 ASN A N 1
ATOM 7145 C CA . ASN A 1 927 ? 41.656 16.656 25.234 1 50.66 927 ASN A CA 1
ATOM 7146 C C . ASN A 1 927 ? 42.719 15.914 26.047 1 50.66 927 ASN A C 1
ATOM 7148 O O . ASN A 1 927 ? 43.062 14.766 25.734 1 50.66 927 ASN A O 1
ATOM 7152 N N . PRO A 1 928 ? 43.281 16.641 26.984 1 52.22 928 PRO A N 1
ATOM 7153 C CA . PRO A 1 928 ? 44.406 16.094 27.766 1 52.22 928 PRO A CA 1
ATOM 7154 C C . PRO A 1 928 ? 44 14.852 28.562 1 52.22 928 PRO A C 1
ATOM 7156 O O . PRO A 1 928 ? 44.844 14.07 28.984 1 52.22 928 PRO A O 1
ATOM 7159 N N . ASN A 1 929 ? 42.781 14.664 28.875 1 49.41 929 ASN A N 1
ATOM 7160 C CA . ASN A 1 929 ? 42.375 13.633 29.812 1 49.41 929 ASN A CA 1
ATOM 7161 C C . ASN A 1 929 ? 42.094 12.312 29.109 1 49.41 929 ASN A C 1
ATOM 7163 O O . ASN A 1 929 ? 41.469 11.414 29.688 1 49.41 929 ASN A O 1
ATOM 7167 N N . VAL A 1 930 ? 42.5 12.141 27.844 1 54.34 930 VAL A N 1
ATOM 7168 C CA . VAL A 1 930 ? 42.219 10.883 27.141 1 54.34 930 VAL A CA 1
ATOM 7169 C C . VAL A 1 930 ? 43.406 9.938 27.328 1 54.34 930 VAL A C 1
ATOM 7171 O O . VAL A 1 930 ? 44.562 10.359 27.281 1 54.34 930 VAL A O 1
ATOM 7174 N N . SER A 1 931 ? 43.156 8.664 27.891 1 58.72 931 SER A N 1
ATOM 7175 C CA . SER A 1 931 ? 44.188 7.688 28.141 1 58.72 931 SER A CA 1
ATOM 7176 C C . SER A 1 931 ? 44.875 7.258 26.844 1 58.72 931 SER A C 1
ATOM 7178 O O . SER A 1 931 ? 44.312 7.43 25.766 1 58.72 931 SER A O 1
ATOM 7180 N N . LEU A 1 932 ? 46.156 6.895 26.875 1 63.84 932 LEU A N 1
ATOM 7181 C CA . LEU A 1 932 ? 46.938 6.453 25.734 1 63.84 932 LEU A CA 1
ATOM 7182 C C . LEU A 1 932 ? 46.281 5.301 25 1 63.84 932 LEU A C 1
ATOM 7184 O O . LEU A 1 932 ? 46.312 5.23 23.781 1 63.84 932 LEU A O 1
ATOM 7188 N N . SER A 1 933 ? 45.562 4.461 25.703 1 61.78 933 SER A N 1
ATOM 7189 C CA . SER A 1 933 ? 44.844 3.332 25.109 1 61.78 933 SER A CA 1
ATOM 7190 C C . SER A 1 933 ? 43.656 3.801 24.297 1 61.78 933 SER A C 1
ATOM 7192 O O . SER A 1 933 ? 43.375 3.248 23.234 1 61.78 933 SER A O 1
ATOM 7194 N N . GLN A 1 934 ? 43.062 4.816 24.719 1 59.69 934 GLN A N 1
ATOM 7195 C CA . GLN A 1 934 ? 41.938 5.414 23.984 1 59.69 934 GLN A CA 1
ATOM 7196 C C . GLN A 1 934 ? 42.406 6.102 22.703 1 59.69 934 GLN A C 1
ATOM 7198 O O . GLN A 1 934 ? 41.75 6.004 21.672 1 59.69 934 GLN A O 1
ATOM 7203 N N . LEU A 1 935 ? 43.5 6.668 22.859 1 63.53 935 LEU A N 1
ATOM 7204 C CA . LEU A 1 935 ? 44.062 7.363 21.719 1 63.53 935 LEU A CA 1
ATOM 7205 C C . LEU A 1 935 ? 44.562 6.371 20.672 1 63.53 935 LEU A C 1
ATOM 7207 O O . LEU A 1 935 ? 44.438 6.629 19.469 1 63.53 935 LEU A O 1
ATOM 7211 N N . GLU A 1 936 ? 45.031 5.301 21.094 1 65.25 936 GLU A N 1
ATOM 7212 C CA . GLU A 1 936 ? 45.406 4.23 20.172 1 65.25 936 GLU A CA 1
ATOM 7213 C C . GLU A 1 936 ? 44.188 3.693 19.422 1 65.25 936 GLU A C 1
ATOM 7215 O O . GLU A 1 936 ? 44.281 3.443 18.203 1 65.25 936 GLU A O 1
ATOM 7220 N N . GLN A 1 937 ? 43.156 3.559 20.062 1 61.53 937 GLN A N 1
ATOM 7221 C CA . GLN A 1 937 ? 41.906 3.078 19.453 1 61.53 937 GLN A CA 1
ATOM 7222 C C . GLN A 1 937 ? 41.312 4.125 18.516 1 61.53 937 GLN A C 1
ATOM 7224 O O . GLN A 1 937 ? 40.844 3.791 17.438 1 61.53 937 GLN A O 1
ATOM 7229 N N . MET A 1 938 ? 41.438 5.348 18.922 1 62.66 938 MET A N 1
ATOM 7230 C CA . MET A 1 938 ? 41 6.457 18.078 1 62.66 938 MET A CA 1
ATOM 7231 C C . MET A 1 938 ? 41.781 6.523 16.797 1 62.66 938 MET A C 1
ATOM 7233 O O . MET A 1 938 ? 41.219 6.738 15.719 1 62.66 938 MET A O 1
ATOM 7237 N N . PHE A 1 939 ? 43.062 6.316 17 1 64.69 939 PHE A N 1
ATOM 7238 C CA . PHE A 1 939 ? 43.969 6.363 15.867 1 64.69 939 PHE A CA 1
ATOM 7239 C C . PHE A 1 939 ? 43.688 5.23 14.891 1 64.69 939 PHE A C 1
ATOM 7241 O O . PHE A 1 939 ? 43.656 5.445 13.68 1 64.69 939 PHE A O 1
ATOM 7248 N N . LYS A 1 940 ? 43.469 4.18 15.398 1 66.44 940 LYS A N 1
ATOM 7249 C CA . LYS A 1 940 ? 43.125 3.025 14.562 1 66.44 940 LYS A CA 1
ATOM 7250 C C . LYS A 1 940 ? 41.812 3.217 13.844 1 66.44 940 LYS A C 1
ATOM 7252 O O . LYS A 1 940 ? 41.688 2.857 12.672 1 66.44 940 LYS A O 1
ATOM 7257 N N . GLU A 1 941 ? 40.938 3.891 14.539 1 62.06 941 GLU A N 1
ATOM 7258 C CA . GLU A 1 941 ? 39.594 4.137 14 1 62.06 941 GLU A CA 1
ATOM 7259 C C . GLU A 1 941 ? 39.625 5.238 12.945 1 62.06 941 GLU A C 1
ATOM 7261 O O . GLU A 1 941 ? 38.844 5.203 11.984 1 62.06 941 GLU A O 1
ATOM 7266 N N . ALA A 1 942 ? 40.438 6.148 13.18 1 63.19 942 ALA A N 1
ATOM 7267 C CA . ALA A 1 942 ? 40.562 7.289 12.273 1 63.19 942 ALA A CA 1
ATOM 7268 C C . ALA A 1 942 ? 41.344 6.898 11.016 1 63.19 942 ALA A C 1
ATOM 7270 O O . ALA A 1 942 ? 41.188 7.516 9.961 1 63.19 942 ALA A O 1
ATOM 7271 N N . ASP A 1 943 ? 42.25 5.867 11.078 1 63.94 943 ASP A N 1
ATOM 7272 C CA . ASP A 1 943 ? 43.062 5.406 9.961 1 63.94 943 ASP A CA 1
ATOM 7273 C C . ASP A 1 943 ? 42.25 4.523 9.016 1 63.94 943 ASP A C 1
ATOM 7275 O O . ASP A 1 943 ? 42.344 3.297 9.07 1 63.94 943 ASP A O 1
ATOM 7279 N N . LEU A 1 944 ? 41.312 5.18 8.227 1 58.56 944 LEU A N 1
ATOM 7280 C CA . LEU A 1 944 ? 40.312 4.547 7.387 1 58.56 944 LEU A CA 1
ATOM 7281 C C . LEU A 1 944 ? 40.969 3.754 6.258 1 58.56 944 LEU A C 1
ATOM 7283 O O . LEU A 1 944 ? 40.438 2.73 5.824 1 58.56 944 LEU A O 1
ATOM 7287 N N . ASP A 1 945 ? 42.25 4.117 5.777 1 54.62 945 ASP A N 1
ATOM 7288 C CA . ASP A 1 945 ? 42.906 3.455 4.648 1 54.62 945 ASP A CA 1
ATOM 7289 C C . ASP A 1 945 ? 43.906 2.43 5.125 1 54.62 945 ASP A C 1
ATOM 7291 O O . ASP A 1 945 ? 44.625 1.816 4.312 1 54.62 945 ASP A O 1
ATOM 7295 N N . GLY A 1 946 ? 44.031 2.213 6.473 1 60.59 946 GLY A N 1
ATOM 7296 C CA . GLY A 1 946 ? 44.906 1.241 7.078 1 60.59 946 GLY A CA 1
ATOM 7297 C C . GLY A 1 946 ? 46.375 1.559 6.852 1 60.59 946 GLY A C 1
ATOM 7298 O O . GLY A 1 946 ? 47.25 0.67 6.93 1 60.59 946 GLY A O 1
ATOM 7299 N N . GLY A 1 947 ? 46.875 2.645 6.359 1 62.19 947 GLY A N 1
ATOM 7300 C CA . GLY A 1 947 ? 48.219 3.023 6.016 1 62.19 947 GLY A CA 1
ATOM 7301 C C . GLY A 1 947 ? 49.094 3.279 7.23 1 62.19 947 GLY A C 1
ATOM 7302 O O . GLY A 1 947 ? 50.312 3.475 7.102 1 62.19 947 GLY A O 1
ATOM 7303 N N . GLY A 1 948 ? 48.531 3.043 8.531 1 67.06 948 GLY A N 1
ATOM 7304 C CA . GLY A 1 948 ? 49.25 3.223 9.773 1 67.06 948 GLY A CA 1
ATOM 7305 C C . GLY A 1 948 ? 49.469 4.68 10.133 1 67.06 948 GLY A C 1
ATOM 7306 O O . GLY A 1 948 ? 50.125 4.992 11.141 1 67.06 948 GLY A O 1
ATOM 7307 N N . THR A 1 949 ? 49.125 5.594 9.203 1 72.38 949 THR A N 1
ATOM 7308 C CA . THR A 1 949 ? 49.188 7.035 9.43 1 72.38 949 THR A CA 1
ATOM 7309 C C . THR A 1 949 ? 47.844 7.695 9.125 1 72.38 949 THR A C 1
ATOM 7311 O O . THR A 1 949 ? 47 7.105 8.445 1 72.38 949 THR A O 1
ATOM 7314 N N . LEU A 1 950 ? 47.375 8.797 9.82 1 68.38 950 LEU A N 1
ATOM 7315 C CA . LEU A 1 950 ? 46.125 9.539 9.586 1 68.38 950 LEU A CA 1
ATOM 7316 C C . LEU A 1 950 ? 46.375 10.695 8.617 1 68.38 950 LEU A C 1
ATOM 7318 O O . LEU A 1 950 ? 47.188 11.57 8.875 1 68.38 950 LEU A O 1
ATOM 7322 N N . ASP A 1 951 ? 45.781 10.523 7.426 1 69.88 951 ASP A N 1
ATOM 7323 C CA . ASP A 1 951 ? 45.812 11.672 6.523 1 69.88 951 ASP A CA 1
ATOM 7324 C C . ASP A 1 951 ? 44.844 12.758 6.957 1 69.88 951 ASP A C 1
ATOM 7326 O O . ASP A 1 951 ? 44.094 12.57 7.906 1 69.88 951 ASP A O 1
ATOM 7330 N N . PHE A 1 952 ? 44.875 13.992 6.457 1 65.75 952 PHE A N 1
ATOM 7331 C CA . PHE A 1 952 ? 44.094 15.133 6.914 1 65.75 952 PHE A CA 1
ATOM 7332 C C . PHE A 1 952 ? 42.594 14.844 6.836 1 65.75 952 PHE A C 1
ATOM 7334 O O . PHE A 1 952 ? 41.844 15.18 7.754 1 65.75 952 PHE A O 1
ATOM 7341 N N . ASP A 1 953 ? 42.219 14.203 5.879 1 64.75 953 ASP A N 1
ATOM 7342 C CA . ASP A 1 953 ? 40.781 13.93 5.723 1 64.75 953 ASP A CA 1
ATOM 7343 C C . ASP A 1 953 ? 40.312 12.953 6.793 1 64.75 953 ASP A C 1
ATOM 7345 O O . ASP A 1 953 ? 39.219 13.125 7.344 1 64.75 953 ASP A O 1
ATOM 7349 N N . GLU A 1 954 ? 41.156 11.93 7.129 1 65.31 954 GLU A N 1
ATOM 7350 C CA . GLU A 1 954 ? 40.844 10.992 8.211 1 65.31 954 GLU A CA 1
ATOM 7351 C C . GLU A 1 954 ? 40.875 11.688 9.57 1 65.31 954 GLU A C 1
ATOM 7353 O O . GLU A 1 954 ? 40.031 11.414 10.422 1 65.31 954 GLU A O 1
ATOM 7358 N N . PHE A 1 955 ? 41.719 12.594 9.648 1 63.28 955 PHE A N 1
ATOM 7359 C CA . PHE A 1 955 ? 41.844 13.383 10.867 1 63.28 955 PHE A CA 1
ATOM 7360 C C . PHE A 1 955 ? 40.625 14.312 11.039 1 63.28 955 PHE A C 1
ATOM 7362 O O . PHE A 1 955 ? 40.094 14.43 12.133 1 63.28 955 PHE A O 1
ATOM 7369 N N . VAL A 1 956 ? 40.219 14.945 10.016 1 61.12 956 VAL A N 1
ATOM 7370 C CA . VAL A 1 956 ? 39.094 15.859 10.055 1 61.12 956 VAL A CA 1
ATOM 7371 C C . VAL A 1 956 ? 37.812 15.078 10.367 1 61.12 956 VAL A C 1
ATOM 7373 O O . VAL A 1 956 ? 36.969 15.531 11.156 1 61.12 956 VAL A O 1
ATOM 7376 N N . GLN A 1 957 ? 37.625 14.023 9.781 1 57.91 957 GLN A N 1
ATOM 7377 C CA . GLN A 1 957 ? 36.469 13.188 10.031 1 57.91 957 GLN A CA 1
ATOM 7378 C C . GLN A 1 957 ? 36.406 12.758 11.492 1 57.91 957 GLN A C 1
ATOM 7380 O O . GLN A 1 957 ? 35.344 12.711 12.086 1 57.91 957 GLN A O 1
ATOM 7385 N N . MET A 1 958 ? 37.562 12.406 11.922 1 56.5 958 MET A N 1
ATOM 7386 C CA . MET A 1 958 ? 37.656 12.086 13.344 1 56.5 958 MET A CA 1
ATOM 7387 C C . MET A 1 958 ? 37.375 13.32 14.203 1 56.5 958 MET A C 1
ATOM 7389 O O . MET A 1 958 ? 36.688 13.234 15.211 1 56.5 958 MET A O 1
ATOM 7393 N N . ALA A 1 959 ? 37.938 14.359 13.766 1 53.56 959 ALA A N 1
ATOM 7394 C CA . ALA A 1 959 ? 37.812 15.594 14.539 1 53.56 959 ALA A CA 1
ATOM 7395 C C . ALA A 1 959 ? 36.406 16.141 14.508 1 53.56 959 ALA A C 1
ATOM 7397 O O . ALA A 1 959 ? 35.969 16.812 15.438 1 53.56 959 ALA A O 1
ATOM 7398 N N . LYS A 1 960 ? 35.781 15.969 13.406 1 47.28 960 LYS A N 1
ATOM 7399 C CA . LYS A 1 960 ? 34.406 16.391 13.242 1 47.28 960 LYS A CA 1
ATOM 7400 C C . LYS A 1 960 ? 33.438 15.484 14.008 1 47.28 960 LYS A C 1
ATOM 7402 O O . LYS A 1 960 ? 32.25 15.766 14.109 1 47.28 960 LYS A O 1
ATOM 7407 N N . MET A 1 961 ? 33.719 14.273 14.242 1 41.84 961 MET A N 1
ATOM 7408 C CA . MET A 1 961 ? 32.875 13.422 15.094 1 41.84 961 MET A CA 1
ATOM 7409 C C . MET A 1 961 ? 32.531 14.125 16.406 1 41.84 961 MET A C 1
ATOM 7411 O O . MET A 1 961 ? 33.438 14.617 17.094 1 41.84 961 MET A O 1
ATOM 7415 N N . PRO A 1 962 ? 31.359 14.906 16.359 1 36.88 962 PRO A N 1
ATOM 7416 C CA . PRO A 1 962 ? 31.125 15.531 17.672 1 36.88 962 PRO A CA 1
ATOM 7417 C C . PRO A 1 962 ? 31.844 14.805 18.797 1 36.88 962 PRO A C 1
ATOM 7419 O O . PRO A 1 962 ? 31.969 13.578 18.766 1 36.88 962 PRO A O 1
ATOM 7422 N N . GLN A 1 963 ? 32.719 15.508 19.562 1 33.84 963 GLN A N 1
ATOM 7423 C CA . GLN A 1 963 ? 33.531 15.062 20.703 1 33.84 963 GLN A CA 1
ATOM 7424 C C . GLN A 1 963 ? 32.812 13.977 21.5 1 33.84 963 GLN A C 1
ATOM 7426 O O . GLN A 1 963 ? 33.406 12.992 21.906 1 33.84 963 GLN A O 1
ATOM 7431 N N . VAL A 1 964 ? 31.656 14.469 22.172 1 32.31 964 VAL A N 1
ATOM 7432 C CA . VAL A 1 964 ? 31 13.664 23.188 1 32.31 964 VAL A CA 1
ATOM 7433 C C . VAL A 1 964 ? 30.406 12.406 22.547 1 32.31 964 VAL A C 1
ATOM 7435 O O . VAL A 1 964 ? 30.391 11.336 23.172 1 32.31 964 VAL A O 1
ATOM 7438 N N . GLU A 1 965 ? 29.719 12.492 21.422 1 34.34 965 GLU A N 1
ATOM 7439 C CA . GLU A 1 965 ? 28.969 11.352 20.906 1 34.34 965 GLU A CA 1
ATOM 7440 C C . GLU A 1 965 ? 29.906 10.289 20.328 1 34.34 965 GLU A C 1
ATOM 7442 O O . GLU A 1 965 ? 29.578 9.102 20.344 1 34.34 965 GLU A O 1
ATOM 7447 N N . GLU A 1 966 ? 30.969 10.562 19.656 1 35.16 966 GLU A N 1
ATOM 7448 C CA . GLU A 1 966 ? 31.953 9.594 19.203 1 35.16 966 GLU A CA 1
ATOM 7449 C C . GLU A 1 966 ? 32.562 8.844 20.391 1 35.16 966 GLU A C 1
ATOM 7451 O O . GLU A 1 966 ? 32.906 7.664 20.266 1 35.16 966 GLU A O 1
ATOM 7456 N N . LEU A 1 967 ? 32.969 9.609 21.438 1 32.06 967 LEU A N 1
ATOM 7457 C CA . LEU A 1 967 ? 33.562 8.992 22.609 1 32.06 967 LEU A CA 1
ATOM 7458 C C . LEU A 1 967 ? 32.625 7.918 23.188 1 32.06 967 LEU A C 1
ATOM 7460 O O . LEU A 1 967 ? 33.094 6.906 23.703 1 32.06 967 LEU A O 1
ATOM 7464 N N . GLY A 1 968 ? 31.375 8.195 23.375 1 33.47 968 GLY A N 1
ATOM 7465 C CA . GLY A 1 968 ? 30.391 7.238 23.859 1 33.47 968 GLY A CA 1
ATOM 7466 C C . GLY A 1 968 ? 30.141 6.086 22.906 1 33.47 968 GLY A C 1
ATOM 7467 O O . GLY A 1 968 ? 29.375 5.176 23.219 1 33.47 968 GLY A O 1
ATOM 7468 N N . LYS A 1 969 ? 30.25 6.223 21.672 1 36.97 969 LYS A N 1
ATOM 7469 C CA . LYS A 1 969 ? 30.062 5.164 20.688 1 36.97 969 LYS A CA 1
ATOM 7470 C C . LYS A 1 969 ? 31.031 4.008 20.922 1 36.97 969 LYS A C 1
ATOM 7472 O O . LYS A 1 969 ? 30.828 2.904 20.422 1 36.97 969 LYS A O 1
ATOM 7477 N N . LEU A 1 970 ? 32.281 4.266 21.219 1 32.66 970 LEU A N 1
ATOM 7478 C CA . LEU A 1 970 ? 33.312 3.236 21.312 1 32.66 970 LEU A CA 1
ATOM 7479 C C . LEU A 1 970 ? 32.969 2.24 22.422 1 32.66 970 LEU A C 1
ATOM 7481 O O . LEU A 1 970 ? 33.344 1.066 22.344 1 32.66 970 LEU A O 1
ATOM 7485 N N . SER A 1 971 ? 32.75 2.697 23.688 1 34.94 971 SER A N 1
ATOM 7486 C CA . SER A 1 971 ? 33.094 1.792 24.781 1 34.94 971 SER A CA 1
ATOM 7487 C C . SER A 1 971 ? 32.125 0.603 24.828 1 34.94 971 SER A C 1
ATOM 7489 O O . SER A 1 971 ? 32.281 -0.297 25.656 1 34.94 971 SER A O 1
ATOM 7491 N N . VAL A 1 972 ? 30.859 0.847 24.625 1 40.97 972 VAL A N 1
ATOM 7492 C CA . VAL A 1 972 ? 30.125 -0.235 25.266 1 40.97 972 VAL A CA 1
ATOM 7493 C C . VAL A 1 972 ? 30.359 -1.54 24.5 1 40.97 972 VAL A C 1
ATOM 7495 O O . VAL A 1 972 ? 30.047 -1.638 23.312 1 40.97 972 VAL A O 1
ATOM 7498 N N . GLN A 1 973 ? 31.266 -2.199 25 1 48.91 973 GLN A N 1
ATOM 7499 C CA . GLN A 1 973 ? 31.609 -3.551 24.578 1 48.91 973 GLN A CA 1
ATOM 7500 C C . GLN A 1 973 ? 30.406 -4.473 24.641 1 48.91 973 GLN A C 1
ATOM 7502 O O . GLN A 1 973 ? 29.734 -4.566 25.688 1 48.91 973 GLN A O 1
ATOM 7507 N N . ASN A 1 974 ? 29.578 -4.453 23.641 1 58.56 974 ASN A N 1
ATOM 7508 C CA . ASN A 1 974 ? 28.438 -5.34 23.516 1 58.56 974 ASN A CA 1
ATOM 7509 C C . ASN A 1 974 ? 28.828 -6.805 23.672 1 58.56 974 ASN A C 1
ATOM 7511 O O . ASN A 1 974 ? 28.547 -7.633 22.812 1 58.56 974 ASN A O 1
ATOM 7515 N N . ARG A 1 975 ? 29.828 -7.031 24.609 1 57.06 975 ARG A N 1
ATOM 7516 C CA . ARG A 1 975 ? 30.125 -8.414 24.953 1 57.06 975 ARG A CA 1
ATOM 7517 C C . ARG A 1 975 ? 29.812 -8.703 26.406 1 57.06 975 ARG A C 1
ATOM 7519 O O . ARG A 1 975 ? 30.016 -7.852 27.281 1 57.06 975 ARG A O 1
ATOM 7526 N N . ASP A 1 976 ? 29.141 -9.758 26.547 1 56.56 976 ASP A N 1
ATOM 7527 C CA . ASP A 1 976 ? 28.875 -10.18 27.922 1 56.56 976 ASP A CA 1
ATOM 7528 C C . ASP A 1 976 ? 30.141 -10.734 28.578 1 56.56 976 ASP A C 1
ATOM 7530 O O . ASP A 1 976 ? 31.219 -10.703 27.984 1 56.56 976 ASP A O 1
ATOM 7534 N N . ASP A 1 977 ? 29.953 -11.055 29.906 1 52.94 977 ASP A N 1
ATOM 7535 C CA . ASP A 1 977 ? 31.062 -11.578 30.688 1 52.94 977 ASP A CA 1
ATOM 7536 C C . ASP A 1 977 ? 31.625 -12.844 30.047 1 52.94 977 ASP A C 1
ATOM 7538 O O . ASP A 1 977 ? 32.812 -13.188 30.266 1 52.94 977 ASP A O 1
ATOM 7542 N N . ARG A 1 978 ? 30.906 -13.406 29.266 1 61.38 978 ARG A N 1
ATOM 7543 C CA . ARG A 1 978 ? 31.344 -14.648 28.641 1 61.38 978 ARG A CA 1
ATOM 7544 C C . ARG A 1 978 ? 32 -14.375 27.297 1 61.38 978 ARG A C 1
ATOM 7546 O O . ARG A 1 978 ? 32.531 -15.297 26.656 1 61.38 978 ARG A O 1
ATOM 7553 N N . GLY A 1 979 ? 31.859 -13.273 26.891 1 57.28 979 GLY A N 1
ATOM 7554 C CA . GLY A 1 979 ? 32.469 -12.898 25.625 1 57.28 979 GLY A CA 1
ATOM 7555 C C . GLY A 1 979 ? 31.516 -12.953 24.453 1 57.28 979 GLY A C 1
ATOM 7556 O O . GLY A 1 979 ? 31.922 -12.789 23.297 1 57.28 979 GLY A O 1
ATOM 7557 N N . LEU A 1 980 ? 30.359 -13.242 24.859 1 62.88 980 LEU A N 1
ATOM 7558 C CA . LEU A 1 980 ? 29.359 -13.328 23.797 1 62.88 980 LEU A CA 1
ATOM 7559 C C . LEU A 1 980 ? 28.859 -11.945 23.406 1 62.88 980 LEU A C 1
ATOM 7561 O O . LEU A 1 980 ? 28.672 -11.086 24.266 1 62.88 980 LEU A O 1
ATOM 7565 N N . ALA A 1 981 ? 28.859 -11.758 22.141 1 71.19 981 ALA A N 1
ATOM 7566 C CA . ALA A 1 981 ? 28.344 -10.492 21.641 1 71.19 981 ALA A CA 1
ATOM 7567 C C . ALA A 1 981 ? 26.859 -10.328 21.984 1 71.19 981 ALA A C 1
ATOM 7569 O O . ALA A 1 981 ? 26.016 -11.07 21.5 1 71.19 981 ALA A O 1
ATOM 7570 N N . GLN A 1 982 ? 26.594 -9.586 23.031 1 76.75 982 GLN A N 1
ATOM 7571 C CA . GLN A 1 982 ? 25.234 -9.32 23.469 1 76.75 982 GLN A CA 1
ATOM 7572 C C . GLN A 1 982 ? 25.047 -7.848 23.828 1 76.75 982 GLN A C 1
ATOM 7574 O O . GLN A 1 982 ? 25.953 -7.219 24.375 1 76.75 982 GLN A O 1
ATOM 7579 N N . VAL A 1 983 ? 23.922 -7.352 23.344 1 81.44 983 VAL A N 1
ATOM 7580 C CA . VAL A 1 983 ? 23.609 -5.98 23.734 1 81.44 983 VAL A CA 1
ATOM 7581 C C . VAL A 1 983 ? 23.125 -5.953 25.188 1 81.44 983 VAL A C 1
ATOM 7583 O O . VAL A 1 983 ? 22.141 -6.621 25.531 1 81.44 983 VAL A O 1
ATOM 7586 N N . MET A 1 984 ? 23.781 -5.301 26.016 1 81.38 984 MET A N 1
ATOM 7587 C CA . MET A 1 984 ? 23.375 -5.184 27.406 1 81.38 984 MET A CA 1
ATOM 7588 C C . MET A 1 984 ? 22.344 -4.074 27.578 1 81.38 984 MET A C 1
ATOM 7590 O O . MET A 1 984 ? 22.484 -2.99 27.016 1 81.38 984 MET A O 1
ATOM 7594 N N . PRO A 1 985 ? 21.281 -4.41 28.312 1 88.75 985 PRO A N 1
ATOM 7595 C CA . PRO A 1 985 ? 20.266 -3.373 28.547 1 88.75 985 PRO A CA 1
ATOM 7596 C C . PRO A 1 985 ? 20.828 -2.178 29.312 1 88.75 985 PRO A C 1
ATOM 7598 O O . PRO A 1 985 ? 21.672 -2.348 30.203 1 88.75 985 PRO A O 1
ATOM 7601 N N . SER A 1 986 ? 20.375 -0.999 28.969 1 89.88 986 SER A N 1
ATOM 7602 C CA . SER A 1 986 ? 20.797 0.217 29.656 1 89.88 986 SER A CA 1
ATOM 7603 C C . SER A 1 986 ? 20.438 0.166 31.141 1 89.88 986 SER A C 1
ATOM 7605 O O . SER A 1 986 ? 19.359 -0.292 31.516 1 89.88 986 SER A O 1
ATOM 7607 N N . GLU A 1 987 ? 21.344 0.607 32.031 1 86.31 987 GLU A N 1
ATOM 7608 C CA . GLU A 1 987 ? 21.109 0.625 33.469 1 86.31 987 GLU A CA 1
ATOM 7609 C C . GLU A 1 987 ? 20.812 2.037 33.969 1 86.31 987 GLU A C 1
ATOM 7611 O O . GLU A 1 987 ? 20.703 2.27 35.156 1 86.31 987 GLU A O 1
ATOM 7616 N N . GLU A 1 988 ? 20.562 2.941 33.031 1 89.81 988 GLU A N 1
ATOM 7617 C CA . GLU A 1 988 ? 20.281 4.32 33.406 1 89.81 988 GLU A CA 1
ATOM 7618 C C . GLU A 1 988 ? 18.922 4.438 34.094 1 89.81 988 GLU A C 1
ATOM 7620 O O . GLU A 1 988 ? 17.969 3.742 33.719 1 89.81 988 GLU A O 1
ATOM 7625 N N . ARG A 1 989 ? 18.812 5.402 35.156 1 88.12 989 ARG A N 1
ATOM 7626 C CA . ARG A 1 989 ? 17.531 5.625 35.812 1 88.12 989 ARG A CA 1
ATOM 7627 C C . ARG A 1 989 ? 16.516 6.25 34.844 1 88.12 989 ARG A C 1
ATOM 7629 O O . ARG A 1 989 ? 15.312 6.055 35 1 88.12 989 ARG A O 1
ATOM 7636 N N . TYR A 1 990 ? 16.984 7.098 34 1 90.38 990 TYR A N 1
ATOM 7637 C CA . TYR A 1 990 ? 16.266 7.633 32.844 1 90.38 990 TYR A CA 1
ATOM 7638 C C . TYR A 1 990 ? 17.188 7.703 31.641 1 90.38 990 TYR A C 1
ATOM 7640 O O . TYR A 1 990 ? 18.406 7.848 31.781 1 90.38 990 TYR A O 1
ATOM 7648 N N . PHE A 1 991 ? 16.688 7.453 30.578 1 92.19 991 PHE A N 1
ATOM 7649 C CA . PHE A 1 991 ? 17.5 7.438 29.359 1 92.19 991 PHE A CA 1
ATOM 7650 C C . PHE A 1 991 ? 18.109 8.805 29.109 1 92.19 991 PHE A C 1
ATOM 7652 O O . PHE A 1 991 ? 17.391 9.789 28.922 1 92.19 991 PHE A O 1
ATOM 7659 N N . GLY A 1 992 ? 19.344 8.93 29.062 1 88 992 GLY A N 1
ATOM 7660 C CA . GLY A 1 992 ? 20.047 10.188 28.844 1 88 992 GLY A CA 1
ATOM 7661 C C . GLY A 1 992 ? 20.672 10.75 30.109 1 88 992 GLY A C 1
ATOM 7662 O O . GLY A 1 992 ? 21.109 11.898 30.125 1 88 992 GLY A O 1
ATOM 7663 N N . GLU A 1 993 ? 20.625 9.984 31.156 1 86.88 993 GLU A N 1
ATOM 7664 C CA . GLU A 1 993 ? 21.25 10.406 32.406 1 86.88 993 GLU A CA 1
ATOM 7665 C C . GLU A 1 993 ? 22.719 10.766 32.188 1 86.88 993 GLU A C 1
ATOM 7667 O O . GLU A 1 993 ? 23.172 11.805 32.656 1 86.88 993 GLU A O 1
ATOM 7672 N N . GLU A 1 994 ? 23.391 9.883 31.531 1 78.69 994 GLU A N 1
ATOM 7673 C CA . GLU A 1 994 ? 24.797 10.117 31.266 1 78.69 994 GLU A CA 1
ATOM 7674 C C . GLU A 1 994 ? 25 11.297 30.312 1 78.69 994 GLU A C 1
ATOM 7676 O O . GLU A 1 994 ? 25.969 12.039 30.422 1 78.69 994 GLU A O 1
ATOM 7681 N N . LEU A 1 995 ? 24.047 11.453 29.391 1 78.81 995 LEU A N 1
ATOM 7682 C CA . LEU A 1 995 ? 24.109 12.57 28.453 1 78.81 995 LEU A CA 1
ATOM 7683 C C . LEU A 1 995 ? 23.953 13.898 29.172 1 78.81 995 LEU A C 1
ATOM 7685 O O . LEU A 1 995 ? 24.609 14.883 28.828 1 78.81 995 LEU A O 1
ATOM 7689 N N . ARG A 1 996 ? 23.062 13.898 30.078 1 81.25 996 ARG A N 1
ATOM 7690 C CA . ARG A 1 996 ? 22.797 15.117 30.844 1 81.25 996 ARG A CA 1
ATOM 7691 C C . ARG A 1 996 ? 24 15.5 31.688 1 81.25 996 ARG A C 1
ATOM 7693 O O . ARG A 1 996 ? 24.328 16.688 31.828 1 81.25 996 ARG A O 1
ATOM 7700 N N . LYS A 1 997 ? 24.703 14.547 32.219 1 74.56 997 LYS A N 1
ATOM 7701 C CA . LYS A 1 997 ? 25.859 14.789 33.094 1 74.56 997 LYS A CA 1
ATOM 7702 C C . LYS A 1 997 ? 27.031 15.32 32.281 1 74.56 997 LYS A C 1
ATOM 7704 O O . LYS A 1 997 ? 27.797 16.156 32.75 1 74.56 997 LYS A O 1
ATOM 7709 N N . THR A 1 998 ? 27.047 14.852 31.078 1 66.5 998 THR A N 1
ATOM 7710 C CA . THR A 1 998 ? 28.203 15.211 30.266 1 66.5 998 THR A CA 1
ATOM 7711 C C . THR A 1 998 ? 27.891 16.438 29.406 1 66.5 998 THR A C 1
ATOM 7713 O O . THR A 1 998 ? 28.766 16.938 28.688 1 66.5 998 THR A O 1
ATOM 7716 N N . ALA A 1 999 ? 26.594 16.906 29.391 1 64.81 999 ALA A N 1
ATOM 7717 C CA . ALA A 1 999 ? 26.203 18.047 28.562 1 64.81 999 ALA A CA 1
ATOM 7718 C C . ALA A 1 999 ? 26.906 19.328 29 1 64.81 999 ALA A C 1
ATOM 7720 O O . ALA A 1 999 ? 27.062 19.562 30.203 1 64.81 999 ALA A O 1
ATOM 7721 N N . PRO A 1 1000 ? 27.578 19.938 28.016 1 55.88 1000 PRO A N 1
ATOM 7722 C CA . PRO A 1 1000 ? 28.25 21.188 28.391 1 55.88 1000 PRO A CA 1
ATOM 7723 C C . PRO A 1 1000 ? 27.281 22.219 29 1 55.88 1000 PRO A C 1
ATOM 7725 O O . PRO A 1 1000 ? 26.109 22.234 28.656 1 55.88 1000 PRO A O 1
ATOM 7728 N N . LYS A 1 1001 ? 27.484 22.766 30.219 1 52.25 1001 LYS A N 1
ATOM 7729 C CA . LYS A 1 1001 ? 26.688 23.688 31.016 1 52.25 1001 LYS A CA 1
ATOM 7730 C C . LYS A 1 1001 ? 25.891 24.656 30.141 1 52.25 1001 LYS A C 1
ATOM 7732 O O . LYS A 1 1001 ? 24.797 25.078 30.5 1 52.25 1001 LYS A O 1
ATOM 7737 N N . GLY A 1 1002 ? 26.391 24.703 28.797 1 51.91 1002 GLY A N 1
ATOM 7738 C CA . GLY A 1 1002 ? 25.75 25.672 27.906 1 51.91 1002 GLY A CA 1
ATOM 7739 C C . GLY A 1 1002 ? 24.797 25.031 26.922 1 51.91 1002 GLY A C 1
ATOM 7740 O O . GLY A 1 1002 ? 23.953 25.719 26.344 1 51.91 1002 GLY A O 1
ATOM 7741 N N . THR A 1 1003 ? 25.031 23.906 26.641 1 57.09 1003 THR A N 1
ATOM 7742 C CA . THR A 1 1003 ? 24.156 23.281 25.656 1 57.09 1003 THR A CA 1
ATOM 7743 C C . THR A 1 1003 ? 22.906 22.688 26.312 1 57.09 1003 THR A C 1
ATOM 7745 O O . THR A 1 1003 ? 23.016 21.938 27.281 1 57.09 1003 THR A O 1
ATOM 7748 N N . GLY A 1 1004 ? 21.875 23.516 26.422 1 61.25 1004 GLY A N 1
ATOM 7749 C CA . GLY A 1 1004 ? 20.609 23.141 27.016 1 61.25 1004 GLY A CA 1
ATOM 7750 C C . GLY A 1 1004 ? 20.297 21.656 26.891 1 61.25 1004 GLY A C 1
ATOM 7751 O O . GLY A 1 1004 ? 20.641 21.031 25.891 1 61.25 1004 GLY A O 1
ATOM 7752 N N . ALA A 1 1005 ? 20.062 20.938 28.062 1 69.12 1005 ALA A N 1
ATOM 7753 C CA . ALA A 1 1005 ? 19.719 19.531 28.219 1 69.12 1005 ALA A CA 1
ATOM 7754 C C . ALA A 1 1005 ? 18.656 19.125 27.203 1 69.12 1005 ALA A C 1
ATOM 7756 O O . ALA A 1 1005 ? 18.625 17.969 26.75 1 69.12 1005 ALA A O 1
ATOM 7757 N N . PHE A 1 1006 ? 18.031 20.047 26.688 1 79.06 1006 PHE A N 1
ATOM 7758 C CA . PHE A 1 1006 ? 16.938 19.703 25.781 1 79.06 1006 PHE A CA 1
ATOM 7759 C C . PHE A 1 1006 ? 17.453 19.438 24.375 1 79.06 1006 PHE A C 1
ATOM 7761 O O . PHE A 1 1006 ? 16.953 18.547 23.672 1 79.06 1006 PHE A O 1
ATOM 7768 N N . LEU A 1 1007 ? 18.5 20.125 24.047 1 76 1007 LEU A N 1
ATOM 7769 C CA . LEU A 1 1007 ? 19.062 19.922 22.703 1 76 1007 LEU A CA 1
ATOM 7770 C C . LEU A 1 1007 ? 19.734 18.562 22.594 1 76 1007 LEU A C 1
ATOM 7772 O O . LEU A 1 1007 ? 19.781 17.984 21.5 1 76 1007 LEU A O 1
ATOM 7776 N N . MET A 1 1008 ? 20.109 18.078 23.75 1 78.5 1008 MET A N 1
ATOM 7777 C CA . MET A 1 1008 ? 20.719 16.75 23.75 1 78.5 1008 MET A CA 1
ATOM 7778 C C . MET A 1 1008 ? 19.672 15.664 23.594 1 78.5 1008 MET A C 1
ATOM 7780 O O . MET A 1 1008 ? 19.984 14.547 23.172 1 78.5 1008 MET A O 1
ATOM 7784 N N . SER A 1 1009 ? 18.516 15.992 23.922 1 83.94 1009 SER A N 1
ATOM 7785 C CA . SER A 1 1009 ? 17.422 15.031 23.797 1 83.94 1009 SER A CA 1
ATOM 7786 C C . SER A 1 1009 ? 17.156 14.711 22.328 1 83.94 1009 SER A C 1
ATOM 7788 O O . SER A 1 1009 ? 16.547 13.68 22.016 1 83.94 1009 SER A O 1
ATOM 7790 N N . GLN A 1 1010 ? 17.688 15.547 21.406 1 82.75 1010 GLN A N 1
ATOM 7791 C CA . GLN A 1 1010 ? 17.469 15.328 19.969 1 82.75 1010 GLN A CA 1
ATOM 7792 C C . GLN A 1 1010 ? 18.281 14.133 19.484 1 82.75 1010 GLN A C 1
ATOM 7794 O O . GLN A 1 1010 ? 17.922 13.5 18.484 1 82.75 1010 GLN A O 1
ATOM 7799 N N . SER A 1 1011 ? 19.328 13.828 20.25 1 83.25 1011 SER A N 1
ATOM 7800 C CA . SER A 1 1011 ? 20.141 12.688 19.875 1 83.25 1011 SER A CA 1
ATOM 7801 C C . SER A 1 1011 ? 19.406 11.375 20.125 1 83.25 1011 SER A C 1
ATOM 7803 O O . SER A 1 1011 ? 19.797 10.328 19.594 1 83.25 1011 SER A O 1
ATOM 7805 N N . GLN A 1 1012 ? 18.359 11.453 20.906 1 90.81 1012 GLN A N 1
ATOM 7806 C CA . GLN A 1 1012 ? 17.609 10.25 21.25 1 90.81 1012 GLN A CA 1
ATOM 7807 C C . GLN A 1 1012 ? 16.422 10.062 20.312 1 90.81 1012 GLN A C 1
ATOM 7809 O O . GLN A 1 1012 ? 15.617 9.148 20.5 1 90.81 1012 GLN A O 1
ATOM 7814 N N . HIS A 1 1013 ? 16.297 10.898 19.281 1 92.38 1013 HIS A N 1
ATOM 7815 C CA . HIS A 1 1013 ? 15.141 10.844 18.406 1 92.38 1013 HIS A CA 1
ATOM 7816 C C . HIS A 1 1013 ? 15.078 9.516 17.656 1 92.38 1013 HIS A C 1
ATOM 7818 O O . HIS A 1 1013 ? 13.992 8.961 17.453 1 92.38 1013 HIS A O 1
ATOM 7824 N N . LEU A 1 1014 ? 16.203 8.977 17.234 1 93.44 1014 LEU A N 1
ATOM 7825 C CA . LEU A 1 1014 ? 16.203 7.719 16.484 1 93.44 1014 LEU A CA 1
ATOM 7826 C C . LEU A 1 1014 ? 15.711 6.57 17.359 1 93.44 1014 LEU A C 1
ATOM 7828 O O . LEU A 1 1014 ? 14.922 5.742 16.906 1 93.44 1014 LEU A O 1
ATOM 7832 N N . VAL A 1 1015 ? 16.188 6.516 18.594 1 94.25 1015 VAL A N 1
ATOM 7833 C CA . VAL A 1 1015 ? 15.789 5.422 19.469 1 94.25 1015 VAL A CA 1
ATOM 7834 C C . VAL A 1 1015 ? 14.312 5.562 19.844 1 94.25 1015 VAL A C 1
ATOM 7836 O O . VAL A 1 1015 ? 13.609 4.562 20.016 1 94.25 1015 VAL A O 1
ATOM 7839 N N . MET A 1 1016 ? 13.844 6.812 20.016 1 96.12 1016 MET A N 1
ATOM 7840 C CA . MET A 1 1016 ? 12.422 7.027 20.234 1 96.12 1016 MET A CA 1
ATOM 7841 C C . MET A 1 1016 ? 11.594 6.48 19.078 1 96.12 1016 MET A C 1
ATOM 7843 O O . MET A 1 1016 ? 10.531 5.902 19.297 1 96.12 1016 MET A O 1
ATOM 7847 N N . GLU A 1 1017 ? 12.094 6.699 17.859 1 95.94 1017 GLU A N 1
ATOM 7848 C CA . GLU A 1 1017 ? 11.414 6.172 16.672 1 95.94 1017 GLU A CA 1
ATOM 7849 C C . GLU A 1 1017 ? 11.43 4.648 16.672 1 95.94 1017 GLU A C 1
ATOM 7851 O O . GLU A 1 1017 ? 10.445 4.012 16.281 1 95.94 1017 GLU A O 1
ATOM 7856 N N . LEU A 1 1018 ? 12.539 4.07 17.031 1 96.88 1018 LEU A N 1
ATOM 7857 C CA . LEU A 1 1018 ? 12.641 2.617 17.078 1 96.88 1018 LEU A CA 1
ATOM 7858 C C . LEU A 1 1018 ? 11.734 2.047 18.172 1 96.88 1018 LEU A C 1
ATOM 7860 O O . LEU A 1 1018 ? 11.172 0.963 18.016 1 96.88 1018 LEU A O 1
ATOM 7864 N N . TYR A 1 1019 ? 11.672 2.746 19.297 1 96.75 1019 TYR A N 1
ATOM 7865 C CA . TYR A 1 1019 ? 10.734 2.357 20.344 1 96.75 1019 TYR A CA 1
ATOM 7866 C C . TYR A 1 1019 ? 9.312 2.293 19.797 1 96.75 1019 TYR A C 1
ATOM 7868 O O . TYR A 1 1019 ? 8.586 1.332 20.062 1 96.75 1019 TYR A O 1
ATOM 7876 N N . GLU A 1 1020 ? 8.93 3.283 19.031 1 96.25 1020 GLU A N 1
ATOM 7877 C CA . GLU A 1 1020 ? 7.586 3.344 18.469 1 96.25 1020 GLU A CA 1
ATOM 7878 C C . GLU A 1 1020 ? 7.363 2.23 17.453 1 96.25 1020 GLU A C 1
ATOM 7880 O O . GLU A 1 1020 ? 6.305 1.604 17.438 1 96.25 1020 GLU A O 1
ATOM 7885 N N . SER A 1 1021 ? 8.352 1.947 16.609 1 96.5 1021 SER A N 1
ATOM 7886 C CA . SER A 1 1021 ? 8.18 1.002 15.508 1 96.5 1021 SER A CA 1
ATOM 7887 C C . SER A 1 1021 ? 8.242 -0.439 16 1 96.5 1021 SER A C 1
ATOM 7889 O O . SER A 1 1021 ? 7.555 -1.313 15.477 1 96.5 1021 SER A O 1
ATOM 7891 N N . ARG A 1 1022 ? 8.984 -0.691 17.062 1 97.06 1022 ARG A N 1
ATOM 7892 C CA . ARG A 1 1022 ? 9.258 -2.084 17.406 1 97.06 1022 ARG A CA 1
ATOM 7893 C C . ARG A 1 1022 ? 8.555 -2.48 18.688 1 97.06 1022 ARG A C 1
ATOM 7895 O O . ARG A 1 1022 ? 8.211 -3.648 18.891 1 97.06 1022 ARG A O 1
ATOM 7902 N N . ILE A 1 1023 ? 8.391 -1.573 19.609 1 96.94 1023 ILE A N 1
ATOM 7903 C CA . ILE A 1 1023 ? 7.891 -1.963 20.922 1 96.94 1023 ILE A CA 1
ATOM 7904 C C . ILE A 1 1023 ? 6.473 -1.428 21.125 1 96.94 1023 ILE A C 1
ATOM 7906 O O . ILE A 1 1023 ? 5.531 -2.203 21.297 1 96.94 1023 ILE A O 1
ATOM 7910 N N . ALA A 1 1024 ? 6.309 -0.085 21.078 1 96.81 1024 ALA A N 1
ATOM 7911 C CA . ALA A 1 1024 ? 5 0.523 21.297 1 96.81 1024 ALA A CA 1
ATOM 7912 C C . ALA A 1 1024 ? 3.98 0.033 20.281 1 96.81 1024 ALA A C 1
ATOM 7914 O O . ALA A 1 1024 ? 2.807 -0.159 20.609 1 96.81 1024 ALA A O 1
ATOM 7915 N N . SER A 1 1025 ? 4.395 -0.094 19.062 1 97 1025 SER A N 1
ATOM 7916 C CA . SER A 1 1025 ? 3.5 -0.588 18.016 1 97 1025 SER A CA 1
ATOM 7917 C C . SER A 1 1025 ? 3.045 -2.014 18.312 1 97 1025 SER A C 1
ATOM 7919 O O . SER A 1 1025 ? 1.891 -2.367 18.062 1 97 1025 SER A O 1
ATOM 7921 N N . MET A 1 1026 ? 3.969 -2.881 18.797 1 97.62 1026 MET A N 1
ATOM 7922 C CA . MET A 1 1026 ? 3.621 -4.254 19.156 1 97.62 1026 MET A CA 1
ATOM 7923 C C . MET A 1 1026 ? 2.561 -4.273 20.25 1 97.62 1026 MET A C 1
ATOM 7925 O O . MET A 1 1026 ? 1.627 -5.074 20.203 1 97.62 1026 MET A O 1
ATOM 7929 N N . GLN A 1 1027 ? 2.676 -3.42 21.234 1 97.38 1027 GLN A N 1
ATOM 7930 C CA . GLN A 1 1027 ? 1.703 -3.328 22.328 1 97.38 1027 GLN A CA 1
ATOM 7931 C C . GLN A 1 1027 ? 0.322 -2.957 21.797 1 97.38 1027 GLN A C 1
ATOM 7933 O O . GLN A 1 1027 ? -0.687 -3.52 22.219 1 97.38 1027 GLN A O 1
ATOM 7938 N N . ARG A 1 1028 ? 0.306 -1.988 20.906 1 97.19 1028 ARG A N 1
ATOM 7939 C CA . ARG A 1 1028 ? -0.971 -1.567 20.328 1 97.19 1028 ARG A CA 1
ATOM 7940 C C . ARG A 1 1028 ? -1.61 -2.695 19.531 1 97.19 1028 ARG A C 1
ATOM 7942 O O . ARG A 1 1028 ? -2.824 -2.902 19.609 1 97.19 1028 ARG A O 1
ATOM 7949 N N . PHE A 1 1029 ? -0.813 -3.436 18.719 1 98 1029 PHE A N 1
ATOM 7950 C CA . PHE A 1 1029 ? -1.356 -4.559 17.969 1 98 1029 PHE A CA 1
ATOM 7951 C C . PHE A 1 1029 ? -1.966 -5.594 18.906 1 98 1029 PHE A C 1
ATOM 7953 O O . PHE A 1 1029 ? -3.084 -6.062 18.672 1 98 1029 PHE A O 1
ATOM 7960 N N . VAL A 1 1030 ? -1.232 -5.961 19.953 1 98.31 1030 VAL A N 1
ATOM 7961 C CA . VAL A 1 1030 ? -1.714 -6.957 20.906 1 98.31 1030 VAL A CA 1
ATOM 7962 C C . VAL A 1 1030 ? -2.982 -6.453 21.594 1 98.31 1030 VAL A C 1
ATOM 7964 O O . VAL A 1 1030 ? -3.926 -7.219 21.812 1 98.31 1030 VAL A O 1
ATOM 7967 N N . ALA A 1 1031 ? -3.029 -5.176 21.969 1 97.69 1031 ALA A N 1
ATOM 7968 C CA . ALA A 1 1031 ? -4.223 -4.59 22.562 1 97.69 1031 ALA A CA 1
ATOM 7969 C C . ALA A 1 1031 ? -5.426 -4.715 21.641 1 97.69 1031 ALA A C 1
ATOM 7971 O O . ALA A 1 1031 ? -6.531 -5.035 22.078 1 97.69 1031 ALA A O 1
ATOM 7972 N N . MET A 1 1032 ? -5.246 -4.477 20.375 1 97.75 1032 MET A N 1
ATOM 7973 C CA . MET A 1 1032 ? -6.332 -4.594 19.406 1 97.75 1032 MET A CA 1
ATOM 7974 C C . MET A 1 1032 ? -6.797 -6.043 19.281 1 97.75 1032 MET A C 1
ATOM 7976 O O . MET A 1 1032 ? -7.988 -6.301 19.094 1 97.75 1032 MET A O 1
ATOM 7980 N N . THR A 1 1033 ? -5.801 -7.004 19.312 1 98 1033 THR A N 1
ATOM 7981 C CA . THR A 1 1033 ? -6.191 -8.406 19.203 1 98 1033 THR A CA 1
ATOM 7982 C C . THR A 1 1033 ? -7.082 -8.805 20.375 1 98 1033 THR A C 1
ATOM 7984 O O . THR A 1 1033 ? -8.016 -9.594 20.203 1 98 1033 THR A O 1
ATOM 7987 N N . VAL A 1 1034 ? -6.793 -8.312 21.609 1 97.69 1034 VAL A N 1
ATOM 7988 C CA . VAL A 1 1034 ? -7.613 -8.617 22.766 1 97.69 1034 VAL A CA 1
ATOM 7989 C C . VAL A 1 1034 ? -9.008 -8.031 22.594 1 97.69 1034 VAL A C 1
ATOM 7991 O O . VAL A 1 1034 ? -10.008 -8.719 22.812 1 97.69 1034 VAL A O 1
ATOM 7994 N N . MET A 1 1035 ? -9.094 -6.801 22.188 1 97.25 1035 MET A N 1
ATOM 7995 C CA . MET A 1 1035 ? -10.375 -6.133 21.969 1 97.25 1035 MET A CA 1
ATOM 7996 C C . MET A 1 1035 ? -11.18 -6.844 20.891 1 97.25 1035 MET A C 1
ATOM 7998 O O . MET A 1 1035 ? -12.375 -7.113 21.078 1 97.25 1035 MET A O 1
ATOM 8002 N N . PHE A 1 1036 ? -10.578 -7.156 19.734 1 97.75 1036 PHE A N 1
ATOM 8003 C CA . PHE A 1 1036 ? -11.258 -7.75 18.594 1 97.75 1036 PHE A CA 1
ATOM 8004 C C . PHE A 1 1036 ? -11.68 -9.18 18.891 1 97.75 1036 PHE A C 1
ATOM 8006 O O . PHE A 1 1036 ? -12.711 -9.648 18.406 1 97.75 1036 PHE A O 1
ATOM 8013 N N . HIS A 1 1037 ? -10.781 -9.922 19.641 1 97.5 1037 HIS A N 1
ATOM 8014 C CA . HIS A 1 1037 ? -11.18 -11.273 20.031 1 97.5 1037 HIS A CA 1
ATOM 8015 C C . HIS A 1 1037 ? -12.453 -11.25 20.859 1 97.5 1037 HIS A C 1
ATOM 8017 O O . HIS A 1 1037 ? -13.352 -12.078 20.641 1 97.5 1037 HIS A O 1
ATOM 8023 N N . GLN A 1 1038 ? -12.531 -10.328 21.828 1 96.19 1038 GLN A N 1
ATOM 8024 C CA . GLN A 1 1038 ? -13.727 -10.242 22.656 1 96.19 1038 GLN A CA 1
ATOM 8025 C C . GLN A 1 1038 ? -14.953 -9.875 21.828 1 96.19 1038 GLN A C 1
ATOM 8027 O O . GLN A 1 1038 ? -16.047 -10.391 22.062 1 96.19 1038 GLN A O 1
ATOM 8032 N N . MET A 1 1039 ? -14.75 -8.961 20.938 1 95.19 1039 MET A N 1
ATOM 8033 C CA . MET A 1 1039 ? -15.82 -8.586 20 1 95.19 1039 MET A CA 1
ATOM 8034 C C . MET A 1 1039 ? -16.328 -9.805 19.25 1 95.19 1039 MET A C 1
ATOM 8036 O O . MET A 1 1039 ? -17.547 -10.039 19.188 1 95.19 1039 MET A O 1
ATOM 8040 N N . GLY A 1 1040 ? -15.414 -10.625 18.672 1 94.31 1040 GLY A N 1
ATOM 8041 C CA . GLY A 1 1040 ? -15.773 -11.812 17.922 1 94.31 1040 GLY A CA 1
ATOM 8042 C C . GLY A 1 1040 ? -16.359 -12.914 18.781 1 94.31 1040 GLY A C 1
ATOM 8043 O O . GLY A 1 1040 ? -17.281 -13.617 18.359 1 94.31 1040 GLY A O 1
ATOM 8044 N N . SER A 1 1041 ? -15.836 -13.047 20 1 95 1041 SER A N 1
ATOM 8045 C CA . SER A 1 1041 ? -16.281 -14.094 20.906 1 95 1041 SER A CA 1
ATOM 8046 C C . SER A 1 1041 ? -17.734 -13.859 21.344 1 95 1041 SER A C 1
ATOM 8048 O O . SER A 1 1041 ? -18.531 -14.789 21.375 1 95 1041 SER A O 1
ATOM 8050 N N . ARG A 1 1042 ? -18.047 -12.656 21.625 1 93.94 1042 ARG A N 1
ATOM 8051 C CA . ARG A 1 1042 ? -19.406 -12.32 22.031 1 93.94 1042 ARG A CA 1
ATOM 8052 C C . ARG A 1 1042 ? -20.391 -12.578 20.891 1 93.94 1042 ARG A C 1
ATOM 8054 O O . ARG A 1 1042 ? -21.5 -13.086 21.109 1 93.94 1042 ARG A O 1
ATOM 8061 N N . VAL A 1 1043 ? -20.031 -12.266 19.719 1 91.75 1043 VAL A N 1
ATOM 8062 C CA . VAL A 1 1043 ? -20.906 -12.469 18.562 1 91.75 1043 VAL A CA 1
ATOM 8063 C C . VAL A 1 1043 ? -21.031 -13.961 18.266 1 91.75 1043 VAL A C 1
ATOM 8065 O O . VAL A 1 1043 ? -22.125 -14.445 17.953 1 91.75 1043 VAL A O 1
ATOM 8068 N N . GLN A 1 1044 ? -19.875 -14.656 18.375 1 92.5 1044 GLN A N 1
ATOM 8069 C CA . GLN A 1 1044 ? -19.891 -16.094 18.109 1 92.5 1044 GLN A CA 1
ATOM 8070 C C . GLN A 1 1044 ? -20.781 -16.812 19.125 1 92.5 1044 GLN A C 1
ATOM 8072 O O . GLN A 1 1044 ? -21.5 -17.75 18.766 1 92.5 1044 GLN A O 1
ATOM 8077 N N . GLN A 1 1045 ? -20.797 -16.422 20.375 1 91.5 1045 GLN A N 1
ATOM 8078 C CA . GLN A 1 1045 ? -21.547 -17.094 21.438 1 91.5 1045 GLN A CA 1
ATOM 8079 C C . GLN A 1 1045 ? -23.016 -16.734 21.391 1 91.5 1045 GLN A C 1
ATOM 8081 O O . GLN A 1 1045 ? -23.875 -17.484 21.875 1 91.5 1045 GLN A O 1
ATOM 8086 N N . PHE A 1 1046 ? -23.375 -15.711 20.781 1 91.31 1046 PHE A N 1
ATOM 8087 C CA . PHE A 1 1046 ? -24.75 -15.234 20.719 1 91.31 1046 PHE A CA 1
ATOM 8088 C C . PHE A 1 1046 ? -25.625 -16.219 19.953 1 91.31 1046 PHE A C 1
ATOM 8090 O O . PHE A 1 1046 ? -26.719 -16.547 20.391 1 91.31 1046 PHE A O 1
ATOM 8097 N N . PHE A 1 1047 ? -25.188 -16.75 18.922 1 88.62 1047 PHE A N 1
ATOM 8098 C CA . PHE A 1 1047 ? -26.016 -17.531 18.016 1 88.62 1047 PHE A CA 1
ATOM 8099 C C . PHE A 1 1047 ? -26.281 -18.922 18.594 1 88.62 1047 PHE A C 1
ATOM 8101 O O . PHE A 1 1047 ? -27.438 -19.375 18.594 1 88.62 1047 PHE A O 1
ATOM 8108 N N . PRO A 1 1048 ? -25.203 -19.594 19.141 1 89.12 1048 PRO A N 1
ATOM 8109 C CA . PRO A 1 1048 ? -25.531 -20.875 19.781 1 89.12 1048 PRO A CA 1
ATOM 8110 C C . PRO A 1 1048 ? -26.391 -20.703 21.031 1 89.12 1048 PRO A C 1
ATOM 8112 O O . PRO A 1 1048 ? -27.219 -21.562 21.344 1 89.12 1048 PRO A O 1
ATOM 8115 N N . ASN A 1 1049 ? -26.312 -19.609 21.734 1 88.69 1049 ASN A N 1
ATOM 8116 C CA . ASN A 1 1049 ? -27.094 -19.375 22.953 1 88.69 1049 ASN A CA 1
ATOM 8117 C C . ASN A 1 1049 ? -28.578 -19.172 22.641 1 88.69 1049 ASN A C 1
ATOM 8119 O O . ASN A 1 1049 ? -29.438 -19.672 23.359 1 88.69 1049 ASN A O 1
ATOM 8123 N N . ILE A 1 1050 ? -28.875 -18.5 21.562 1 82.75 1050 ILE A N 1
ATOM 8124 C CA . ILE A 1 1050 ? -30.25 -18.219 21.203 1 82.75 1050 ILE A CA 1
ATOM 8125 C C . ILE A 1 1050 ? -30.859 -19.422 20.5 1 82.75 1050 ILE A C 1
ATOM 8127 O O . ILE A 1 1050 ? -32.062 -19.656 20.594 1 82.75 1050 ILE A O 1
ATOM 8131 N N . SER A 1 1051 ? -29.969 -20.234 19.891 1 84.62 1051 SER A N 1
ATOM 8132 C CA . SER A 1 1051 ? -30.484 -21.375 19.125 1 84.62 1051 SER A CA 1
ATOM 8133 C C . SER A 1 1051 ? -30.328 -22.672 19.906 1 84.62 1051 SER A C 1
ATOM 8135 O O . SER A 1 1051 ? -30.5 -23.766 19.359 1 84.62 1051 SER A O 1
ATOM 8137 N N . PHE A 1 1052 ? -29.844 -22.578 21.125 1 84.69 1052 PHE A N 1
ATOM 8138 C CA . PHE A 1 1052 ? -29.656 -23.734 21.969 1 84.69 1052 PHE A CA 1
ATOM 8139 C C . PHE A 1 1052 ? -28.656 -24.719 21.344 1 84.69 1052 PHE A C 1
ATOM 8141 O O . PHE A 1 1052 ? -28.906 -25.922 21.281 1 84.69 1052 PHE A O 1
ATOM 8148 N N . GLY A 1 1053 ? -27.656 -24.078 20.688 1 80.19 1053 GLY A N 1
ATOM 8149 C CA . GLY A 1 1053 ? -26.531 -24.875 20.219 1 80.19 1053 GLY A CA 1
ATOM 8150 C C . GLY A 1 1053 ? -26.578 -25.156 18.719 1 80.19 1053 GLY A C 1
ATOM 8151 O O . GLY A 1 1053 ? -25.609 -25.641 18.156 1 80.19 1053 GLY A O 1
ATOM 8152 N N . TYR A 1 1054 ? -27.562 -24.828 17.922 1 80.06 1054 TYR A N 1
ATOM 8153 C CA . TYR A 1 1054 ? -27.719 -25.219 16.531 1 80.06 1054 TYR A CA 1
ATOM 8154 C C . TYR A 1 1054 ? -26.922 -24.312 15.602 1 80.06 1054 TYR A C 1
ATOM 8156 O O . TYR A 1 1054 ? -26.391 -24.75 14.578 1 80.06 1054 TYR A O 1
ATOM 8164 N N . LEU A 1 1055 ? -26.797 -23.109 15.867 1 87.75 1055 LEU A N 1
ATOM 8165 C CA . LEU A 1 1055 ? -26.156 -22.141 14.977 1 87.75 1055 LEU A CA 1
ATOM 8166 C C . LEU A 1 1055 ? -24.75 -21.812 15.453 1 87.75 1055 LEU A C 1
ATOM 8168 O O . LEU A 1 1055 ? -24.359 -20.656 15.492 1 87.75 1055 LEU A O 1
ATOM 8172 N N . GLY A 1 1056 ? -23.984 -22.859 15.672 1 85.94 1056 GLY A N 1
ATOM 8173 C CA . GLY A 1 1056 ? -22.609 -22.641 16.094 1 85.94 1056 GLY A CA 1
ATOM 8174 C C . GLY A 1 1056 ? -21.625 -22.609 14.93 1 85.94 1056 GLY A C 1
ATOM 8175 O O . GLY A 1 1056 ? -21.859 -23.234 13.891 1 85.94 1056 GLY A O 1
ATOM 8176 N N . TYR A 1 1057 ? -20.641 -21.703 14.977 1 86.88 1057 TYR A N 1
ATOM 8177 C CA . TYR A 1 1057 ? -19.531 -21.703 14.031 1 86.88 1057 TYR A CA 1
ATOM 8178 C C . TYR A 1 1057 ? -18.203 -21.469 14.75 1 86.88 1057 TYR A C 1
ATOM 8180 O O . TYR A 1 1057 ? -18.188 -21.188 15.945 1 86.88 1057 TYR A O 1
ATOM 8188 N N . ARG A 1 1058 ? -17.109 -21.688 14.062 1 85 1058 ARG A N 1
ATOM 8189 C CA . ARG A 1 1058 ? -15.781 -21.562 14.641 1 85 1058 ARG A CA 1
ATOM 8190 C C . ARG A 1 1058 ? -15.07 -20.312 14.102 1 85 1058 ARG A C 1
ATOM 8192 O O . ARG A 1 1058 ? -14.977 -20.125 12.883 1 85 1058 ARG A O 1
ATOM 8199 N N . MET A 1 1059 ? -14.641 -19.484 15.016 1 89.5 1059 MET A N 1
ATOM 8200 C CA . MET A 1 1059 ? -14 -18.25 14.594 1 89.5 1059 MET A CA 1
ATOM 8201 C C . MET A 1 1059 ? -12.539 -18.484 14.227 1 89.5 1059 MET A C 1
ATOM 8203 O O . MET A 1 1059 ? -11.914 -17.641 13.578 1 89.5 1059 MET A O 1
ATOM 8207 N N . ASP A 1 1060 ? -11.945 -19.609 14.641 1 87.25 1060 ASP A N 1
ATOM 8208 C CA . ASP A 1 1060 ? -10.547 -19.906 14.359 1 87.25 1060 ASP A CA 1
ATOM 8209 C C . ASP A 1 1060 ? -10.359 -20.406 12.938 1 87.25 1060 ASP A C 1
ATOM 8211 O O . ASP A 1 1060 ? -9.234 -20.562 12.461 1 87.25 1060 ASP A O 1
ATOM 8215 N N . ARG A 1 1061 ? -11.5 -20.578 12.227 1 81.19 1061 ARG A N 1
ATOM 8216 C CA . ARG A 1 1061 ? -11.438 -21.125 10.883 1 81.19 1061 ARG A CA 1
ATOM 8217 C C . ARG A 1 1061 ? -12.07 -20.172 9.867 1 81.19 1061 ARG A C 1
ATOM 8219 O O . ARG A 1 1061 ? -12.844 -19.281 10.242 1 81.19 1061 ARG A O 1
ATOM 8226 N N . THR A 1 1062 ? -11.641 -20.344 8.609 1 77.44 1062 THR A N 1
ATOM 8227 C CA . THR A 1 1062 ? -12.266 -19.656 7.484 1 77.44 1062 THR A CA 1
ATOM 8228 C C . THR A 1 1062 ? -12.93 -20.641 6.539 1 77.44 1062 THR A C 1
ATOM 8230 O O . THR A 1 1062 ? -12.953 -21.844 6.805 1 77.44 1062 THR A O 1
ATOM 8233 N N . HIS A 1 1063 ? -13.648 -20.141 5.594 1 68.75 1063 HIS A N 1
ATOM 8234 C CA . HIS A 1 1063 ? -14.398 -20.984 4.684 1 68.75 1063 HIS A CA 1
ATOM 8235 C C . HIS A 1 1063 ? -13.469 -21.891 3.871 1 68.75 1063 HIS A C 1
ATOM 8237 O O . HIS A 1 1063 ? -13.914 -22.844 3.24 1 68.75 1063 HIS A O 1
ATOM 8243 N N . SER A 1 1064 ? -12.281 -21.578 3.832 1 58.5 1064 SER A N 1
ATOM 8244 C CA . SER A 1 1064 ? -11.359 -22.422 3.084 1 58.5 1064 SER A CA 1
ATOM 8245 C C . SER A 1 1064 ? -11 -23.688 3.869 1 58.5 1064 SER A C 1
ATOM 8247 O O . SER A 1 1064 ? -10.734 -23.609 5.07 1 58.5 1064 SER A O 1
ATOM 8249 N N . ILE A 1 1065 ? -11.953 -24.625 3.898 1 49.62 1065 ILE A N 1
ATOM 8250 C CA . ILE A 1 1065 ? -11.625 -25.828 4.656 1 49.62 1065 ILE A CA 1
ATOM 8251 C C . ILE A 1 1065 ? -10.109 -26.016 4.703 1 49.62 1065 ILE A C 1
ATOM 8253 O O . ILE A 1 1065 ? -9.594 -26.719 5.574 1 49.62 1065 ILE A O 1
ATOM 8257 N N . MET A 1 1066 ? -9.633 -25.672 3.643 1 44.78 1066 MET A N 1
ATOM 8258 C CA . MET A 1 1066 ? -8.188 -25.875 3.641 1 44.78 1066 MET A CA 1
ATOM 8259 C C . MET A 1 1066 ? -7.496 -24.875 4.555 1 44.78 1066 MET A C 1
ATOM 8261 O O . MET A 1 1066 ? -7.836 -23.688 4.559 1 44.78 1066 MET A O 1
ATOM 8265 N N . ARG A 1 1067 ? -7.316 -25.188 5.852 1 45 1067 ARG A N 1
ATOM 8266 C CA . ARG A 1 1067 ? -6.473 -24.344 6.688 1 45 1067 ARG A CA 1
ATOM 8267 C C . ARG A 1 1067 ? -5.621 -23.406 5.836 1 45 1067 ARG A C 1
ATOM 8269 O O . ARG A 1 1067 ? -4.809 -22.641 6.363 1 45 1067 ARG A O 1
ATOM 8276 N N . ILE A 1 1068 ? -5.648 -23.781 4.438 1 41 1068 ILE A N 1
ATOM 8277 C CA . ILE A 1 1068 ? -4.688 -23.5 3.377 1 41 1068 ILE A CA 1
ATOM 8278 C C . ILE A 1 1068 ? -4.957 -22.125 2.789 1 41 1068 ILE A C 1
ATOM 8280 O O . ILE A 1 1068 ? -4.367 -21.75 1.77 1 41 1068 ILE A O 1
ATOM 8284 N N . ALA A 1 1069 ? -6.168 -21.531 3.113 1 43.47 1069 ALA A N 1
ATOM 8285 C CA . ALA A 1 1069 ? -6.344 -20.359 2.26 1 43.47 1069 ALA A CA 1
ATOM 8286 C C . ALA A 1 1069 ? -5.055 -19.547 2.176 1 43.47 1069 ALA A C 1
ATOM 8288 O O . ALA A 1 1069 ? -4.832 -18.828 1.197 1 43.47 1069 ALA A O 1
ATOM 8289 N N . THR A 1 1070 ? -4.406 -19.406 3.322 1 49.66 1070 THR A N 1
ATOM 8290 C CA . THR A 1 1070 ? -3.205 -18.594 3.17 1 49.66 1070 THR A CA 1
ATOM 8291 C C . THR A 1 1070 ? -2.16 -19.312 2.33 1 49.66 1070 THR A C 1
ATOM 8293 O O . THR A 1 1070 ? -1.066 -18.797 2.102 1 49.66 1070 THR A O 1
ATOM 8296 N N . THR A 1 1071 ? -2.512 -20.594 1.942 1 60.5 1071 THR A N 1
ATOM 8297 C CA . THR A 1 1071 ? -1.443 -21.359 1.312 1 60.5 1071 THR A CA 1
ATOM 8298 C C . THR A 1 1071 ? -1.462 -21.172 -0.201 1 60.5 1071 THR A C 1
ATOM 8300 O O . THR A 1 1071 ? -0.449 -21.391 -0.871 1 60.5 1071 THR A O 1
ATOM 8303 N N . ALA A 1 1072 ? -2.594 -20.547 -0.669 1 68.56 1072 ALA A N 1
ATOM 8304 C CA . ALA A 1 1072 ? -2.639 -20.422 -2.125 1 68.56 1072 ALA A CA 1
ATOM 8305 C C . ALA A 1 1072 ? -1.887 -19.188 -2.6 1 68.56 1072 ALA A C 1
ATOM 8307 O O . ALA A 1 1072 ? -1.82 -18.188 -1.887 1 68.56 1072 ALA A O 1
ATOM 8308 N N . SER A 1 1073 ? -1.103 -19.406 -3.562 1 77.5 1073 SER A N 1
ATOM 8309 C CA . SER A 1 1073 ? -0.387 -18.297 -4.188 1 77.5 1073 SER A CA 1
ATOM 8310 C C . SER A 1 1073 ? -0.877 -18.047 -5.613 1 77.5 1073 SER A C 1
ATOM 8312 O O . SER A 1 1073 ? -1.147 -19 -6.352 1 77.5 1073 SER A O 1
ATOM 8314 N N . PRO A 1 1074 ? -1.082 -16.859 -5.945 1 81.88 1074 PRO A N 1
ATOM 8315 C CA . PRO A 1 1074 ? -1.541 -16.562 -7.301 1 81.88 1074 PRO A CA 1
ATOM 8316 C C . PRO A 1 1074 ? -0.49 -16.875 -8.367 1 81.88 1074 PRO A C 1
ATOM 8318 O O . PRO A 1 1074 ? -0.816 -16.984 -9.547 1 81.88 1074 PRO A O 1
ATOM 8321 N N . VAL A 1 1075 ? 0.744 -16.969 -7.945 1 83.94 1075 VAL A N 1
ATOM 8322 C CA . VAL A 1 1075 ? 1.82 -17.266 -8.883 1 83.94 1075 VAL A CA 1
ATOM 8323 C C . VAL A 1 1075 ? 2.336 -18.688 -8.648 1 83.94 1075 VAL A C 1
ATOM 8325 O O . VAL A 1 1075 ? 2.695 -19.031 -7.52 1 83.94 1075 VAL A O 1
ATOM 8328 N N . SER A 1 1076 ? 2.357 -19.406 -9.688 1 77.62 1076 SER A N 1
ATOM 8329 C CA . SER A 1 1076 ? 2.729 -20.812 -9.586 1 77.62 1076 SER A CA 1
ATOM 8330 C C . SER A 1 1076 ? 4.238 -20.969 -9.453 1 77.62 1076 SER A C 1
ATOM 8332 O O . SER A 1 1076 ? 5.004 -20.219 -10.055 1 77.62 1076 SER A O 1
ATOM 8334 N N . GLY A 1 1077 ? 4.66 -21.922 -8.594 1 76.12 1077 GLY A N 1
ATOM 8335 C CA . GLY A 1 1077 ? 6.066 -22.266 -8.469 1 76.12 1077 GLY A CA 1
ATOM 8336 C C . GLY A 1 1077 ? 6.457 -23.484 -9.266 1 76.12 1077 GLY A C 1
ATOM 8337 O O . GLY A 1 1077 ? 7.531 -24.062 -9.047 1 76.12 1077 GLY A O 1
ATOM 8338 N N . ALA A 1 1078 ? 5.672 -23.828 -10.289 1 72.88 1078 ALA A N 1
ATOM 8339 C CA . ALA A 1 1078 ? 5.863 -25.094 -11.008 1 72.88 1078 ALA A CA 1
ATOM 8340 C C . ALA A 1 1078 ? 7.117 -25.047 -11.875 1 72.88 1078 ALA A C 1
ATOM 8342 O O . ALA A 1 1078 ? 7.773 -26.062 -12.086 1 72.88 1078 ALA A O 1
ATOM 8343 N N . ASP A 1 1079 ? 7.527 -23.906 -12.305 1 76.94 1079 ASP A N 1
ATOM 8344 C CA . ASP A 1 1079 ? 8.641 -23.781 -13.242 1 76.94 1079 ASP A CA 1
ATOM 8345 C C . ASP A 1 1079 ? 9.945 -23.469 -12.516 1 76.94 1079 ASP A C 1
ATOM 8347 O O . ASP A 1 1079 ? 10.977 -23.266 -13.148 1 76.94 1079 ASP A O 1
ATOM 8351 N N . VAL A 1 1080 ? 9.914 -23.5 -11.258 1 81.88 1080 VAL A N 1
ATOM 8352 C CA . VAL A 1 1080 ? 11.055 -23.016 -10.484 1 81.88 1080 VAL A CA 1
ATOM 8353 C C . VAL A 1 1080 ? 12.258 -23.922 -10.719 1 81.88 1080 VAL A C 1
ATOM 8355 O O . VAL A 1 1080 ? 13.391 -23.438 -10.859 1 81.88 1080 VAL A O 1
ATOM 8358 N N . ARG A 1 1081 ? 12.062 -25.203 -10.844 1 77.69 1081 ARG A N 1
ATOM 8359 C CA . ARG A 1 1081 ? 13.18 -26.125 -11.023 1 77.69 1081 ARG A CA 1
ATOM 8360 C C . ARG A 1 1081 ? 13.898 -25.859 -12.352 1 77.69 1081 ARG A C 1
ATOM 8362 O O . ARG A 1 1081 ? 15.125 -25.734 -12.383 1 77.69 1081 ARG A O 1
ATOM 8369 N N . ASP A 1 1082 ? 13.07 -25.844 -13.344 1 76.12 1082 ASP A N 1
ATOM 8370 C CA . ASP A 1 1082 ? 13.664 -25.609 -14.664 1 76.12 1082 ASP A CA 1
ATOM 8371 C C . ASP A 1 1082 ? 14.367 -24.25 -14.719 1 76.12 1082 ASP A C 1
ATOM 8373 O O . ASP A 1 1082 ? 15.422 -24.125 -15.336 1 76.12 1082 ASP A O 1
ATOM 8377 N N . ARG A 1 1083 ? 13.836 -23.406 -14.055 1 78.44 1083 ARG A N 1
ATOM 8378 C CA . ARG A 1 1083 ? 14.414 -22.062 -14.062 1 78.44 1083 ARG A CA 1
ATOM 8379 C C . ARG A 1 1083 ? 15.695 -22.016 -13.242 1 78.44 1083 ARG A C 1
ATOM 8381 O O . ARG A 1 1083 ? 16.641 -21.312 -13.602 1 78.44 1083 ARG A O 1
ATOM 8388 N N . MET A 1 1084 ? 15.68 -22.703 -12.188 1 80.69 1084 MET A N 1
ATOM 8389 C CA . MET A 1 1084 ? 16.875 -22.766 -11.359 1 80.69 1084 MET A CA 1
ATOM 8390 C C . MET A 1 1084 ? 18.062 -23.297 -12.148 1 80.69 1084 MET A C 1
ATOM 8392 O O . MET A 1 1084 ? 19.172 -22.766 -12.062 1 80.69 1084 MET A O 1
ATOM 8396 N N . VAL A 1 1085 ? 17.797 -24.344 -12.891 1 72.06 1085 VAL A N 1
ATOM 8397 C CA . VAL A 1 1085 ? 18.875 -24.953 -13.68 1 72.06 1085 VAL A CA 1
ATOM 8398 C C . VAL A 1 1085 ? 19.375 -23.953 -14.719 1 72.06 1085 VAL A C 1
ATOM 8400 O O . VAL A 1 1085 ? 20.594 -23.812 -14.914 1 72.06 1085 VAL A O 1
ATOM 8403 N N . GLU A 1 1086 ? 18.469 -23.266 -15.203 1 71.12 1086 GLU A N 1
ATOM 8404 C CA . GLU A 1 1086 ? 18.844 -22.266 -16.203 1 71.12 1086 GLU A CA 1
ATOM 8405 C C . GLU A 1 1086 ? 19.609 -21.109 -15.555 1 71.12 1086 GLU A C 1
ATOM 8407 O O . GLU A 1 1086 ? 20.625 -20.656 -16.094 1 71.12 1086 GLU A O 1
ATOM 8412 N N . LEU A 1 1087 ? 19.188 -20.688 -14.438 1 70.19 1087 LEU A N 1
ATOM 8413 C CA . LEU A 1 1087 ? 19.812 -19.547 -13.766 1 70.19 1087 LEU A CA 1
ATOM 8414 C C . LEU A 1 1087 ? 21.188 -19.922 -13.234 1 70.19 1087 LEU A C 1
ATOM 8416 O O . LEU A 1 1087 ? 22.125 -19.109 -13.305 1 70.19 1087 LEU A O 1
ATOM 8420 N N . LEU A 1 1088 ? 21.297 -21.109 -12.711 1 73.5 1088 LEU A N 1
ATOM 8421 C CA . LEU A 1 1088 ? 22.594 -21.578 -12.219 1 73.5 1088 LEU A CA 1
ATOM 8422 C C . LEU A 1 1088 ? 23.609 -21.672 -13.359 1 73.5 1088 LEU A C 1
ATOM 8424 O O . LEU A 1 1088 ? 24.781 -21.328 -13.188 1 73.5 1088 LEU A O 1
ATOM 8428 N N . LEU A 1 1089 ? 23.062 -22.125 -14.43 1 66.06 1089 LEU A N 1
ATOM 8429 C CA . LEU A 1 1089 ? 23.938 -22.219 -15.594 1 66.06 1089 LEU A CA 1
ATOM 8430 C C . LEU A 1 1089 ? 24.375 -20.844 -16.062 1 66.06 1089 LEU A C 1
ATOM 8432 O O . LEU A 1 1089 ? 25.547 -20.641 -16.406 1 66.06 1089 LEU A O 1
ATOM 8436 N N . ARG A 1 1090 ? 23.484 -19.922 -16.016 1 68.5 1090 ARG A N 1
ATOM 8437 C CA . ARG A 1 1090 ? 23.812 -18.562 -16.406 1 68.5 1090 ARG A CA 1
ATOM 8438 C C . ARG A 1 1090 ? 24.828 -17.953 -15.453 1 68.5 1090 ARG A C 1
ATOM 8440 O O . ARG A 1 1090 ? 25.734 -17.25 -15.883 1 68.5 1090 ARG A O 1
ATOM 8447 N N . HIS A 1 1091 ? 24.641 -18.281 -14.203 1 69.19 1091 HIS A N 1
ATOM 8448 C CA . HIS A 1 1091 ? 25.547 -17.75 -13.203 1 69.19 1091 HIS A CA 1
ATOM 8449 C C . HIS A 1 1091 ? 26.938 -18.375 -13.336 1 69.19 1091 HIS A C 1
ATOM 8451 O O . HIS A 1 1091 ? 27.953 -17.688 -13.188 1 69.19 1091 HIS A O 1
ATOM 8457 N N . LYS A 1 1092 ? 27 -19.719 -13.57 1 64.5 1092 LYS A N 1
ATOM 8458 C CA . LYS A 1 1092 ? 28.266 -20.406 -13.766 1 64.5 1092 LYS A CA 1
ATOM 8459 C C . LYS A 1 1092 ? 29 -19.875 -14.992 1 64.5 1092 LYS A C 1
ATOM 8461 O O . LYS A 1 1092 ? 30.219 -19.672 -14.969 1 64.5 1092 LYS A O 1
ATOM 8466 N N . ILE A 1 1093 ? 28.188 -19.484 -15.867 1 60.75 1093 ILE A N 1
ATOM 8467 C CA . ILE A 1 1093 ? 28.75 -18.953 -17.094 1 60.75 1093 ILE A CA 1
ATOM 8468 C C . ILE A 1 1093 ? 29.281 -17.531 -16.844 1 60.75 1093 ILE A C 1
ATOM 8470 O O . ILE A 1 1093 ? 30.391 -17.203 -17.281 1 60.75 1093 ILE A O 1
ATOM 8474 N N . GLN A 1 1094 ? 28.5 -16.812 -16.109 1 62.91 1094 GLN A N 1
ATOM 8475 C CA . GLN A 1 1094 ? 28.922 -15.445 -15.797 1 62.91 1094 GLN A CA 1
ATOM 8476 C C . GLN A 1 1094 ? 30.188 -15.453 -14.938 1 62.91 1094 GLN A C 1
ATOM 8478 O O . GLN A 1 1094 ? 31.094 -14.633 -15.148 1 62.91 1094 GLN A O 1
ATOM 8483 N N . LYS A 1 1095 ? 30.25 -16.344 -13.969 1 61.62 1095 LYS A N 1
ATOM 8484 C CA . LYS A 1 1095 ? 31.438 -16.484 -13.125 1 61.62 1095 LYS A CA 1
ATOM 8485 C C . LYS A 1 1095 ? 32.656 -16.891 -13.953 1 61.62 1095 LYS A C 1
ATOM 8487 O O . LYS A 1 1095 ? 33.75 -16.391 -13.742 1 61.62 1095 LYS A O 1
ATOM 8492 N N . ALA A 1 1096 ? 32.438 -17.812 -14.852 1 60.34 1096 ALA A N 1
ATOM 8493 C CA . ALA A 1 1096 ? 33.5 -18.266 -15.711 1 60.34 1096 ALA A CA 1
ATOM 8494 C C . ALA A 1 1096 ? 34 -17.141 -16.609 1 60.34 1096 ALA A C 1
ATOM 8496 O O . ALA A 1 1096 ? 35.219 -16.969 -16.781 1 60.34 1096 ALA A O 1
ATOM 8497 N N . VAL A 1 1097 ? 33.062 -16.359 -16.969 1 56.69 1097 VAL A N 1
ATOM 8498 C CA . VAL A 1 1097 ? 33.406 -15.227 -17.812 1 56.69 1097 VAL A CA 1
ATOM 8499 C C . VAL A 1 1097 ? 34.219 -14.211 -17.016 1 56.69 1097 VAL A C 1
ATOM 8501 O O . VAL A 1 1097 ? 35.219 -13.688 -17.516 1 56.69 1097 VAL A O 1
ATOM 8504 N N . ASN A 1 1098 ? 33.75 -14.031 -15.844 1 58.19 1098 ASN A N 1
ATOM 8505 C CA . ASN A 1 1098 ? 34.469 -13.102 -14.977 1 58.19 1098 ASN A CA 1
ATOM 8506 C C . ASN A 1 1098 ? 35.844 -13.617 -14.633 1 58.19 1098 ASN A C 1
ATOM 8508 O O . ASN A 1 1098 ? 36.812 -12.852 -14.609 1 58.19 1098 ASN A O 1
ATOM 8512 N N . LEU A 1 1099 ? 35.938 -14.914 -14.32 1 58.19 1099 LEU A N 1
ATOM 8513 C CA . LEU A 1 1099 ? 37.25 -15.523 -14.008 1 58.19 1099 LEU A CA 1
ATOM 8514 C C . LEU A 1 1099 ? 38.188 -15.438 -15.195 1 58.19 1099 LEU A C 1
ATOM 8516 O O . LEU A 1 1099 ? 39.344 -15.102 -15.039 1 58.19 1099 LEU A O 1
ATOM 8520 N N . PHE A 1 1100 ? 37.656 -15.672 -16.266 1 54.19 1100 PHE A N 1
ATOM 8521 C CA . PHE A 1 1100 ? 38.5 -15.617 -17.469 1 54.19 1100 PHE A CA 1
ATOM 8522 C C . PHE A 1 1100 ? 38.938 -14.188 -17.75 1 54.19 1100 PHE A C 1
ATOM 8524 O O . PHE A 1 1100 ? 40.094 -13.945 -18.141 1 54.19 1100 PHE A O 1
ATOM 8531 N N . SER A 1 1101 ? 38.031 -13.344 -17.406 1 53.09 1101 SER A N 1
ATOM 8532 C CA . SER A 1 1101 ? 38.344 -11.938 -17.625 1 53.09 1101 SER A CA 1
ATOM 8533 C C . SER A 1 1101 ? 39.438 -11.469 -16.672 1 53.09 1101 SER A C 1
ATOM 8535 O O . SER A 1 1101 ? 40.375 -10.758 -17.094 1 53.09 1101 SER A O 1
ATOM 8537 N N . ARG A 1 1102 ? 39.25 -11.805 -15.508 1 54.22 1102 ARG A N 1
ATOM 8538 C CA . ARG A 1 1102 ? 40.25 -11.453 -14.516 1 54.22 1102 ARG A CA 1
ATOM 8539 C C . ARG A 1 1102 ? 41.594 -12.078 -14.867 1 54.22 1102 ARG A C 1
ATOM 8541 O O . ARG A 1 1102 ? 42.625 -11.422 -14.781 1 54.22 1102 ARG A O 1
ATOM 8548 N N . LYS A 1 1103 ? 41.594 -13.352 -15.164 1 55.59 1103 LYS A N 1
ATOM 8549 C CA . LYS A 1 1103 ? 42.844 -14.039 -15.492 1 55.59 1103 LYS A CA 1
ATOM 8550 C C . LYS A 1 1103 ? 43.438 -13.484 -16.781 1 55.59 1103 LYS A C 1
ATOM 8552 O O . LYS A 1 1103 ? 44.656 -13.383 -16.906 1 55.59 1103 LYS A O 1
ATOM 8557 N N . TYR A 1 1104 ? 42.594 -13.062 -17.484 1 51.25 1104 TYR A N 1
ATOM 8558 C CA . TYR A 1 1104 ? 43.062 -12.453 -18.719 1 51.25 1104 TYR A CA 1
ATOM 8559 C C . TYR A 1 1104 ? 43.719 -11.102 -18.453 1 51.25 1104 TYR A C 1
ATOM 8561 O O . TYR A 1 1104 ? 44.781 -10.797 -18.984 1 51.25 1104 TYR A O 1
ATOM 8569 N N . ILE A 1 1105 ? 43.094 -10.391 -17.609 1 54.91 1105 ILE A N 1
ATOM 8570 C CA . ILE A 1 1105 ? 43.656 -9.094 -17.234 1 54.91 1105 ILE A CA 1
ATOM 8571 C C . ILE A 1 1105 ? 45 -9.297 -16.516 1 54.91 1105 ILE A C 1
ATOM 8573 O O . ILE A 1 1105 ? 45.969 -8.586 -16.781 1 54.91 1105 ILE A O 1
ATOM 8577 N N . GLN A 1 1106 ? 45.094 -10.242 -15.641 1 57.56 1106 GLN A N 1
ATOM 8578 C CA . GLN A 1 1106 ? 46.344 -10.57 -14.945 1 57.56 1106 GLN A CA 1
ATOM 8579 C C . GLN A 1 1106 ? 47.406 -11.031 -15.93 1 57.56 1106 GLN A C 1
ATOM 8581 O O . GLN A 1 1106 ? 48.594 -10.633 -15.82 1 57.56 1106 GLN A O 1
ATOM 8586 N N . TRP A 1 1107 ? 47.125 -11.883 -16.734 1 53.44 1107 TRP A N 1
ATOM 8587 C CA . TRP A 1 1107 ? 48.031 -12.391 -17.734 1 53.44 1107 TRP A CA 1
ATOM 8588 C C . TRP A 1 1107 ? 48.531 -11.266 -18.641 1 53.44 1107 TRP A C 1
ATOM 8590 O O . TRP A 1 1107 ? 49.719 -11.156 -18.922 1 53.44 1107 TRP A O 1
ATOM 8600 N N . ARG A 1 1108 ? 47.562 -10.461 -18.953 1 50.28 1108 ARG A N 1
ATOM 8601 C CA . ARG A 1 1108 ? 47.906 -9.305 -19.797 1 50.28 1108 ARG A CA 1
ATOM 8602 C C . ARG A 1 1108 ? 48.844 -8.359 -19.078 1 50.28 1108 ARG A C 1
ATOM 8604 O O . ARG A 1 1108 ? 49.812 -7.863 -19.672 1 50.28 1108 ARG A O 1
ATOM 8611 N N . ASN A 1 1109 ? 48.5 -8.164 -17.906 1 54.84 1109 ASN A N 1
ATOM 8612 C CA . ASN A 1 1109 ? 49.406 -7.336 -17.109 1 54.84 1109 ASN A CA 1
ATOM 8613 C C . ASN A 1 1109 ? 50.781 -7.98 -16.938 1 54.84 1109 ASN A C 1
ATOM 8615 O O . ASN A 1 1109 ? 51.781 -7.297 -16.969 1 54.84 1109 ASN A O 1
ATOM 8619 N N . ALA A 1 1110 ? 50.781 -9.203 -16.703 1 54.5 1110 ALA A N 1
ATOM 8620 C CA . ALA A 1 1110 ? 52.062 -9.914 -16.578 1 54.5 1110 ALA A CA 1
ATOM 8621 C C . ALA A 1 1110 ? 52.844 -9.898 -17.891 1 54.5 1110 ALA A C 1
ATOM 8623 O O . ALA A 1 1110 ? 54.062 -9.734 -17.906 1 54.5 1110 ALA A O 1
ATOM 8624 N N . LYS A 1 1111 ? 52.156 -10.25 -18.875 1 47.03 1111 LYS A N 1
ATOM 8625 C CA . LYS A 1 1111 ? 52.844 -10.352 -20.172 1 47.03 1111 LYS A CA 1
ATOM 8626 C C . LYS A 1 1111 ? 53.25 -8.977 -20.688 1 47.03 1111 LYS A C 1
ATOM 8628 O O . LYS A 1 1111 ? 54.344 -8.812 -21.25 1 47.03 1111 LYS A O 1
ATOM 8633 N N . TYR A 1 1112 ? 52.281 -8.141 -20.797 1 48.75 1112 TYR A N 1
ATOM 8634 C CA . TYR A 1 1112 ? 52.656 -6.859 -21.406 1 48.75 1112 TYR A CA 1
ATOM 8635 C C . TYR A 1 1112 ? 53.219 -5.906 -20.344 1 48.75 1112 TYR A C 1
ATOM 8637 O O . TYR A 1 1112 ? 53.5 -4.746 -20.641 1 48.75 1112 TYR A O 1
ATOM 8645 N N . GLY A 1 1113 ? 54.281 -6.258 -19.438 1 41.25 1113 GLY A N 1
ATOM 8646 C CA . GLY A 1 1113 ? 55.125 -5.531 -18.5 1 41.25 1113 GLY A CA 1
ATOM 8647 C C . GLY A 1 1113 ? 54.406 -4.348 -17.859 1 41.25 1113 GLY A C 1
ATOM 8648 O O . GLY A 1 1113 ? 55.062 -3.359 -17.5 1 41.25 1113 GLY A O 1
ATOM 8649 N N . ILE A 1 1114 ? 53.281 -4.117 -18.125 1 37.75 1114 ILE A N 1
ATOM 8650 C CA . ILE A 1 1114 ? 52.719 -2.949 -17.469 1 37.75 1114 ILE A CA 1
ATOM 8651 C C . ILE A 1 1114 ? 52.812 -3.137 -15.945 1 37.75 1114 ILE A C 1
ATOM 8653 O O . ILE A 1 1114 ? 52.125 -4.008 -15.391 1 37.75 1114 ILE A O 1
ATOM 8657 N N . SER A 1 1115 ? 54.125 -3.041 -15.406 1 29.95 1115 SER A N 1
ATOM 8658 C CA . SER A 1 1115 ? 54.562 -2.883 -14.016 1 29.95 1115 SER A CA 1
ATOM 8659 C C . SER A 1 1115 ? 53.656 -1.883 -13.289 1 29.95 1115 SER A C 1
ATOM 8661 O O . SER A 1 1115 ? 53.625 -0.703 -13.641 1 29.95 1115 SER A O 1
ATOM 8663 N N . LEU A 1 1116 ? 52.531 -2.121 -13.008 1 29.47 1116 LEU A N 1
ATOM 8664 C CA . LEU A 1 1116 ? 52.188 -1.33 -11.828 1 29.47 1116 LEU A CA 1
ATOM 8665 C C . LEU A 1 1116 ? 53.281 -1.461 -10.75 1 29.47 1116 LEU A C 1
ATOM 8667 O O . LEU A 1 1116 ? 53.594 -2.57 -10.328 1 29.47 1116 LEU A O 1
ATOM 8671 N N . SER A 1 1117 ? 54.375 -0.637 -10.828 1 26.06 1117 SER A N 1
ATOM 8672 C CA . SER A 1 1117 ? 55.406 -0.482 -9.805 1 26.06 1117 SER A CA 1
ATOM 8673 C C . SER A 1 1117 ? 54.844 -0.641 -8.406 1 26.06 1117 SER A C 1
ATOM 8675 O O . SER A 1 1117 ? 54.406 0.337 -7.793 1 26.06 1117 SER A O 1
ATOM 8677 N N . ARG A 1 1118 ? 53.75 -1.32 -8.109 1 27.47 1118 ARG A N 1
ATOM 8678 C CA . ARG A 1 1118 ? 53.781 -1.477 -6.656 1 27.47 1118 ARG A CA 1
ATOM 8679 C C . ARG A 1 1118 ? 55 -2.301 -6.219 1 27.47 1118 ARG A C 1
ATOM 8681 O O . ARG A 1 1118 ? 55.312 -3.318 -6.836 1 27.47 1118 ARG A O 1
ATOM 8688 N N . GLY A 1 1119 ? 56.094 -1.684 -5.582 1 23.86 1119 GLY A N 1
ATOM 8689 C CA . GLY A 1 1119 ? 57.281 -2.105 -4.855 1 23.86 1119 GLY A CA 1
ATOM 8690 C C . GLY A 1 1119 ? 57.062 -3.361 -4.035 1 23.86 1119 GLY A C 1
ATOM 8691 O O . GLY A 1 1119 ? 57.062 -3.309 -2.803 1 23.86 1119 GLY A O 1
ATOM 8692 N N . ASN A 1 1120 ? 56.188 -4.211 -4.23 1 21.73 1120 ASN A N 1
ATOM 8693 C CA . ASN A 1 1120 ? 56.312 -5.258 -3.227 1 21.73 1120 ASN A CA 1
ATOM 8694 C C . ASN A 1 1120 ? 57.594 -6.078 -3.436 1 21.73 1120 ASN A C 1
ATOM 8696 O O . ASN A 1 1120 ? 57.781 -6.652 -4.508 1 21.73 1120 ASN A O 1
ATOM 8700 N N . THR A 1 1121 ? 58.719 -5.691 -2.744 1 22.11 1121 THR A N 1
ATOM 8701 C CA . THR A 1 1121 ? 59.906 -6.469 -2.482 1 22.11 1121 THR A CA 1
ATOM 8702 C C . THR A 1 1121 ? 59.562 -7.887 -2.045 1 22.11 1121 THR A C 1
ATOM 8704 O O . THR A 1 1121 ? 58.75 -8.078 -1.146 1 22.11 1121 THR A O 1
ATOM 8707 N N . PRO A 1 1122 ? 59.781 -8.875 -2.844 1 23.77 1122 PRO A N 1
ATOM 8708 C CA . PRO A 1 1122 ? 59.656 -10.305 -2.547 1 23.77 1122 PRO A CA 1
ATOM 8709 C C . PRO A 1 1122 ? 60.469 -10.727 -1.327 1 23.77 1122 PRO A C 1
ATOM 8711 O O . PRO A 1 1122 ? 61.656 -10.367 -1.209 1 23.77 1122 PRO A O 1
ATOM 8714 N N . LEU A 1 1123 ? 59.875 -10.836 -0.105 1 20.95 1123 LEU A N 1
ATOM 8715 C CA . LEU A 1 1123 ? 60.562 -11.469 1.02 1 20.95 1123 LEU A CA 1
ATOM 8716 C C . LEU A 1 1123 ? 61.156 -12.812 0.611 1 20.95 1123 LEU A C 1
ATOM 8718 O O . LEU A 1 1123 ? 60.531 -13.594 -0.083 1 20.95 1123 LEU A O 1
ATOM 8722 N N . SER A 1 1124 ? 62.531 -12.984 0.615 1 20.55 1124 SER A N 1
ATOM 8723 C CA . SER A 1 1124 ? 63.5 -14.047 0.398 1 20.55 1124 SER A CA 1
ATOM 8724 C C . SER A 1 1124 ? 63.219 -15.258 1.281 1 20.55 1124 SER A C 1
ATOM 8726 O O . SER A 1 1124 ? 63.219 -15.148 2.51 1 20.55 1124 SER A O 1
ATOM 8728 N N . GLU A 1 1125 ? 62.219 -16.047 1.069 1 21.47 1125 GLU A N 1
ATOM 8729 C CA . GLU A 1 1125 ? 62.156 -17.328 1.767 1 21.47 1125 GLU A CA 1
ATOM 8730 C C . GLU A 1 1125 ? 63.469 -18.109 1.562 1 21.47 1125 GLU A C 1
ATOM 8732 O O . GLU A 1 1125 ? 63.844 -18.406 0.428 1 21.47 1125 GLU A O 1
ATOM 8737 N N . THR A 1 1126 ? 64.438 -18 2.49 1 21.38 1126 THR A N 1
ATOM 8738 C CA . THR A 1 1126 ? 65.562 -18.859 2.736 1 21.38 1126 THR A CA 1
ATOM 8739 C C . THR A 1 1126 ? 65.125 -20.312 2.92 1 21.38 1126 THR A C 1
ATOM 8741 O O . THR A 1 1126 ? 64.125 -20.578 3.561 1 21.38 1126 THR A O 1
ATOM 8744 N N . LYS A 1 1127 ? 65.75 -21.266 2.125 1 24.39 1127 LYS A N 1
ATOM 8745 C CA . LYS A 1 1127 ? 65.812 -22.719 1.954 1 24.39 1127 LYS A CA 1
ATOM 8746 C C . LYS A 1 1127 ? 66.312 -23.391 3.236 1 24.39 1127 LYS A C 1
ATOM 8748 O O . LYS A 1 1127 ? 67.5 -23.375 3.559 1 24.39 1127 LYS A O 1
ATOM 8753 N N . SER A 1 1128 ? 65.75 -23.109 4.449 1 21.12 1128 SER A N 1
ATOM 8754 C CA . SER A 1 1128 ? 66.375 -23.953 5.465 1 21.12 1128 SER A CA 1
ATOM 8755 C C . SER A 1 1128 ? 66.25 -25.438 5.094 1 21.12 1128 SER A C 1
ATOM 8757 O O . SER A 1 1128 ? 65.188 -25.891 4.676 1 21.12 1128 SER A O 1
ATOM 8759 N N . GLU A 1 1129 ? 67.438 -26.156 5.004 1 20.55 1129 GLU A N 1
ATOM 8760 C CA . GLU A 1 1129 ? 67.812 -27.562 5.09 1 20.55 1129 GLU A CA 1
ATOM 8761 C C . GLU A 1 1129 ? 67.188 -28.25 6.293 1 20.55 1129 GLU A C 1
ATOM 8763 O O . GLU A 1 1129 ? 67.125 -27.688 7.387 1 20.55 1129 GLU A O 1
ATOM 8768 N N . MET B 1 1 ? -17.234 41.156 16.109 1 27.66 1 MET B N 1
ATOM 8769 C CA . MET B 1 1 ? -16.5 40.812 14.891 1 27.66 1 MET B CA 1
ATOM 8770 C C . MET B 1 1 ? -16.812 39.375 14.445 1 27.66 1 MET B C 1
ATOM 8772 O O . MET B 1 1 ? -16.812 38.469 15.258 1 27.66 1 MET B O 1
ATOM 8776 N N . LEU B 1 2 ? -17.609 39.281 13.43 1 36.56 2 LEU B N 1
ATOM 8777 C CA . LEU B 1 2 ? -17.906 38 12.836 1 36.56 2 LEU B CA 1
ATOM 8778 C C . LEU B 1 2 ? -16.75 37.5 11.969 1 36.56 2 LEU B C 1
ATOM 8780 O O . LEU B 1 2 ? -16.203 38.281 11.172 1 36.56 2 LEU B O 1
ATOM 8784 N N . TYR B 1 3 ? -15.953 36.469 12.32 1 41.41 3 TYR B N 1
ATOM 8785 C CA . TYR B 1 3 ? -14.781 35.938 11.617 1 41.41 3 TYR B CA 1
ATOM 8786 C C . TYR B 1 3 ? -15.125 34.688 10.805 1 41.41 3 TYR B C 1
ATOM 8788 O O . TYR B 1 3 ? -15.383 33.625 11.375 1 41.41 3 TYR B O 1
ATOM 8796 N N . PRO B 1 4 ? -15.664 35.094 9.578 1 38.47 4 PRO B N 1
ATOM 8797 C CA . PRO B 1 4 ? -15.562 33.812 8.836 1 38.47 4 PRO B CA 1
ATOM 8798 C C . PRO B 1 4 ? -14.125 33.312 8.742 1 38.47 4 PRO B C 1
ATOM 8800 O O . PRO B 1 4 ? -13.211 34.062 8.43 1 38.47 4 PRO B O 1
ATOM 8803 N N . PHE B 1 5 ? -13.695 32.281 9.516 1 47.06 5 PHE B N 1
ATOM 8804 C CA . PHE B 1 5 ? -12.359 31.719 9.68 1 47.06 5 PHE B CA 1
ATOM 8805 C C . PHE B 1 5 ? -12.219 30.406 8.898 1 47.06 5 PHE B C 1
ATOM 8807 O O . PHE B 1 5 ? -13.094 29.547 8.969 1 47.06 5 PHE B O 1
ATOM 8814 N N . SER B 1 6 ? -11.383 30.688 7.746 1 52.62 6 SER B N 1
ATOM 8815 C CA . SER B 1 6 ? -10.914 29.422 7.18 1 52.62 6 SER B CA 1
ATOM 8816 C C . SER B 1 6 ? -9.492 29.125 7.617 1 52.62 6 SER B C 1
ATOM 8818 O O . SER B 1 6 ? -8.625 30 7.609 1 52.62 6 SER B O 1
ATOM 8820 N N . GLY B 1 7 ? -9.266 28.188 8.453 1 59.03 7 GLY B N 1
ATOM 8821 C CA . GLY B 1 7 ? -7.934 27.766 8.859 1 59.03 7 GLY B CA 1
ATOM 8822 C C . GLY B 1 7 ? -7.91 27.062 10.203 1 59.03 7 GLY B C 1
ATOM 8823 O O . GLY B 1 7 ? -8.938 26.562 10.664 1 59.03 7 GLY B O 1
ATOM 8824 N N . ASP B 1 8 ? -6.66 26.812 10.664 1 70.44 8 ASP B N 1
ATOM 8825 C CA . ASP B 1 8 ? -6.441 26.109 11.93 1 70.44 8 ASP B CA 1
ATOM 8826 C C . ASP B 1 8 ? -5.691 27 12.922 1 70.44 8 ASP B C 1
ATOM 8828 O O . ASP B 1 8 ? -4.59 27.469 12.633 1 70.44 8 ASP B O 1
ATOM 8832 N N . PHE B 1 9 ? -6.395 27.359 13.992 1 76.38 9 PHE B N 1
ATOM 8833 C CA . PHE B 1 9 ? -5.766 28.094 15.078 1 76.38 9 PHE B CA 1
ATOM 8834 C C . PHE B 1 9 ? -5.117 27.141 16.078 1 76.38 9 PHE B C 1
ATOM 8836 O O . PHE B 1 9 ? -5.809 26.391 16.766 1 76.38 9 PHE B O 1
ATOM 8843 N N . GLU B 1 10 ? -3.826 27.25 16.125 1 77.75 10 GLU B N 1
ATOM 8844 C CA . GLU B 1 10 ? -3.127 26.25 16.906 1 77.75 10 GLU B CA 1
ATOM 8845 C C . GLU B 1 10 ? -2.582 26.844 18.203 1 77.75 10 GLU B C 1
ATOM 8847 O O . GLU B 1 10 ? -2.809 26.297 19.297 1 77.75 10 GLU B O 1
ATOM 8852 N N . PHE B 1 11 ? -1.784 27.984 18.047 1 82 11 PHE B N 1
ATOM 8853 C CA . PHE B 1 11 ? -1.124 28.562 19.219 1 82 11 PHE B CA 1
ATOM 8854 C C . PHE B 1 11 ? -1.262 30.078 19.219 1 82 11 PHE B C 1
ATOM 8856 O O . PHE B 1 11 ? -1.472 30.688 18.172 1 82 11 PHE B O 1
ATOM 8863 N N . TYR B 1 12 ? -1.239 30.594 20.281 1 84.44 12 TYR B N 1
ATOM 8864 C CA . TYR B 1 12 ? -1.199 32.031 20.469 1 84.44 12 TYR B CA 1
ATOM 8865 C C . TYR B 1 12 ? -0.132 32.438 21.484 1 84.44 12 TYR B C 1
ATOM 8867 O O . TYR B 1 12 ? 0.049 31.75 22.5 1 84.44 12 TYR B O 1
ATOM 8875 N N . LYS B 1 13 ? 0.508 33.469 21.172 1 84.88 13 LYS B N 1
ATOM 8876 C CA . LYS B 1 13 ? 1.623 33.938 22 1 84.88 13 LYS B CA 1
ATOM 8877 C C . LYS B 1 13 ? 1.162 34.938 23.047 1 84.88 13 LYS B C 1
ATOM 8879 O O . LYS B 1 13 ? 0.562 35.969 22.688 1 84.88 13 LYS B O 1
ATOM 8884 N N . ILE B 1 14 ? 1.362 34.656 24.312 1 82.44 14 ILE B N 1
ATOM 8885 C CA . ILE B 1 14 ? 1.101 35.562 25.422 1 82.44 14 ILE B CA 1
ATOM 8886 C C . ILE B 1 14 ? 2.35 35.688 26.281 1 82.44 14 ILE B C 1
ATOM 8888 O O . ILE B 1 14 ? 2.916 34.688 26.719 1 82.44 14 ILE B O 1
ATOM 8892 N N . GLY B 1 15 ? 2.836 36.812 26.547 1 76.12 15 GLY B N 1
ATOM 8893 C CA . GLY B 1 15 ? 4.016 37.031 27.375 1 76.12 15 GLY B CA 1
ATOM 8894 C C . GLY B 1 15 ? 5.266 36.375 26.812 1 76.12 15 GLY B C 1
ATOM 8895 O O . GLY B 1 15 ? 6.066 35.812 27.562 1 76.12 15 GLY B O 1
ATOM 8896 N N . GLY B 1 16 ? 5.285 36.219 25.469 1 76 16 GLY B N 1
ATOM 8897 C CA . GLY B 1 16 ? 6.457 35.656 24.797 1 76 16 GLY B CA 1
ATOM 8898 C C . GLY B 1 16 ? 6.422 34.156 24.688 1 76 16 GLY B C 1
ATOM 8899 O O . GLY B 1 16 ? 7.32 33.562 24.094 1 76 16 GLY B O 1
ATOM 8900 N N . LYS B 1 17 ? 5.387 33.531 25.297 1 79.75 17 LYS B N 1
ATOM 8901 C CA . LYS B 1 17 ? 5.27 32.062 25.234 1 79.75 17 LYS B CA 1
ATOM 8902 C C . LYS B 1 17 ? 4.035 31.656 24.438 1 79.75 17 LYS B C 1
ATOM 8904 O O . LYS B 1 17 ? 3.018 32.344 24.453 1 79.75 17 LYS B O 1
ATOM 8909 N N . TYR B 1 18 ? 4.188 30.547 23.75 1 82.25 18 TYR B N 1
ATOM 8910 C CA . TYR B 1 18 ? 3.074 30.031 22.969 1 82.25 18 TYR B CA 1
ATOM 8911 C C . TYR B 1 18 ? 2.207 29.094 23.797 1 82.25 18 TYR B C 1
ATOM 8913 O O . TYR B 1 18 ? 2.725 28.266 24.547 1 82.25 18 TYR B O 1
ATOM 8921 N N . TYR B 1 19 ? 0.924 29.297 23.703 1 83.25 19 TYR B N 1
ATOM 8922 C CA . TYR B 1 19 ? -0.06 28.438 24.344 1 83.25 19 TYR B CA 1
ATOM 8923 C C . TYR B 1 19 ? -1 27.812 23.328 1 83.25 19 TYR B C 1
ATOM 8925 O O . TYR B 1 19 ? -1.34 28.453 22.328 1 83.25 19 TYR B O 1
ATOM 8933 N N . ASP B 1 20 ? -1.388 26.625 23.578 1 80.5 20 ASP B N 1
ATOM 8934 C CA . ASP B 1 20 ? -2.256 25.922 22.641 1 80.5 20 ASP B CA 1
ATOM 8935 C C . ASP B 1 20 ? -3.678 26.469 22.688 1 80.5 20 ASP B C 1
ATOM 8937 O O . ASP B 1 20 ? -4.047 27.172 23.641 1 80.5 20 ASP B O 1
ATOM 8941 N N . CYS B 1 21 ? -4.43 26.141 21.656 1 78.69 21 CYS B N 1
ATOM 8942 C CA . CYS B 1 21 ? -5.777 26.672 21.484 1 78.69 21 CYS B CA 1
ATOM 8943 C C . CYS B 1 21 ? -6.656 26.312 22.672 1 78.69 21 CYS B C 1
ATOM 8945 O O . CYS B 1 21 ? -7.457 27.125 23.125 1 78.69 21 CYS B O 1
ATOM 8947 N N . GLU B 1 22 ? -6.461 25.172 23.297 1 76 22 GLU B N 1
ATOM 8948 C CA . GLU B 1 22 ? -7.277 24.75 24.438 1 76 22 GLU B CA 1
ATOM 8949 C C . GLU B 1 22 ? -6.984 25.609 25.672 1 76 22 GLU B C 1
ATOM 8951 O O . GLU B 1 22 ? -7.902 26 26.391 1 76 22 GLU B O 1
ATOM 8956 N N . ALA B 1 23 ? -5.758 25.844 25.844 1 80.44 23 ALA B N 1
ATOM 8957 C CA . ALA B 1 23 ? -5.363 26.672 26.969 1 80.44 23 ALA B CA 1
ATOM 8958 C C . ALA B 1 23 ? -5.887 28.109 26.797 1 80.44 23 ALA B C 1
ATOM 8960 O O . ALA B 1 23 ? -6.289 28.734 27.781 1 80.44 23 ALA B O 1
ATOM 8961 N N . ILE B 1 24 ? -5.938 28.531 25.578 1 81.44 24 ILE B N 1
ATOM 8962 C CA . ILE B 1 24 ? -6.383 29.906 25.297 1 81.44 24 ILE B CA 1
ATOM 8963 C C . ILE B 1 24 ? -7.898 30 25.469 1 81.44 24 ILE B C 1
ATOM 8965 O O . ILE B 1 24 ? -8.414 30.984 26 1 81.44 24 ILE B O 1
ATOM 8969 N N . GLN B 1 25 ? -8.547 28.984 25.047 1 78.81 25 GLN B N 1
ATOM 8970 C CA . GLN B 1 25 ? -10 28.969 25.188 1 78.81 25 GLN B CA 1
ATOM 8971 C C . GLN B 1 25 ? -10.406 28.969 26.656 1 78.81 25 GLN B C 1
ATOM 8973 O O . GLN B 1 25 ? -11.336 29.672 27.062 1 78.81 25 GLN B O 1
ATOM 8978 N N . ASP B 1 26 ? -9.711 28.203 27.469 1 81.25 26 ASP B N 1
ATOM 8979 C CA . ASP B 1 26 ? -9.977 28.172 28.891 1 81.25 26 ASP B CA 1
ATOM 8980 C C . ASP B 1 26 ? -9.633 29.516 29.531 1 81.25 26 ASP B C 1
ATOM 8982 O O . ASP B 1 26 ? -10.328 29.969 30.453 1 81.25 26 ASP B O 1
ATOM 8986 N N . TRP B 1 27 ? -8.602 30.062 29.078 1 83.5 27 TRP B N 1
ATOM 8987 C CA . TRP B 1 27 ? -8.156 31.344 29.594 1 83.5 27 TRP B CA 1
ATOM 8988 C C . TRP B 1 27 ? -9.156 32.438 29.234 1 83.5 27 TRP B C 1
ATOM 8990 O O . TRP B 1 27 ? -9.43 33.344 30.047 1 83.5 27 TRP B O 1
ATOM 9000 N N . LEU B 1 28 ? -9.695 32.375 28.031 1 81.88 28 LEU B N 1
ATOM 9001 C CA . LEU B 1 28 ? -10.641 33.406 27.578 1 81.88 28 LEU B CA 1
ATOM 9002 C C . LEU B 1 28 ? -11.906 33.406 28.438 1 81.88 28 LEU B C 1
ATOM 9004 O O . LEU B 1 28 ? -12.5 34.438 28.688 1 81.88 28 LEU B O 1
ATOM 9008 N N . VAL B 1 29 ? -12.312 32.219 28.859 1 83 29 VAL B N 1
ATOM 9009 C CA . VAL B 1 29 ? -13.484 32.125 29.719 1 83 29 VAL B CA 1
ATOM 9010 C C . VAL B 1 29 ? -13.227 32.844 31.047 1 83 29 VAL B C 1
ATOM 9012 O O . VAL B 1 29 ? -14.109 33.5 31.562 1 83 29 VAL B O 1
ATOM 9015 N N . ARG B 1 30 ? -12.055 32.75 31.547 1 84.19 30 ARG B N 1
ATOM 9016 C CA . ARG B 1 30 ? -11.703 33.406 32.812 1 84.19 30 ARG B CA 1
ATOM 9017 C C . ARG B 1 30 ? -11.469 34.875 32.625 1 84.19 30 ARG B C 1
ATOM 9019 O O . ARG B 1 30 ? -11.859 35.688 33.469 1 84.19 30 ARG B O 1
ATOM 9026 N N . ALA B 1 31 ? -10.891 35.219 31.516 1 83.69 31 ALA B N 1
ATOM 9027 C CA . ALA B 1 31 ? -10.539 36.625 31.266 1 83.69 31 ALA B CA 1
ATOM 9028 C C . ALA B 1 31 ? -11.773 37.438 30.938 1 83.69 31 ALA B C 1
ATOM 9030 O O . ALA B 1 31 ? -11.844 38.625 31.266 1 83.69 31 ALA B O 1
ATOM 9031 N N . LEU B 1 32 ? -12.742 36.812 30.203 1 83.19 32 LEU B N 1
ATOM 9032 C CA . LEU B 1 32 ? -13.922 37.531 29.75 1 83.19 32 LEU B CA 1
ATOM 9033 C C . LEU B 1 32 ? -15.109 37.312 30.672 1 83.19 32 LEU B C 1
ATOM 9035 O O . LEU B 1 32 ? -16.094 38.062 30.641 1 83.19 32 LEU B O 1
ATOM 9039 N N . HIS B 1 33 ? -15.062 36.312 31.516 1 82.88 33 HIS B N 1
ATOM 9040 C CA . HIS B 1 33 ? -16.125 35.938 32.438 1 82.88 33 HIS B CA 1
ATOM 9041 C C . HIS B 1 33 ? -17.391 35.531 31.672 1 82.88 33 HIS B C 1
ATOM 9043 O O . HIS B 1 33 ? -18.5 35.875 32.094 1 82.88 33 HIS B O 1
ATOM 9049 N N . VAL B 1 34 ? -17.188 35.031 30.5 1 80.81 34 VAL B N 1
ATOM 9050 C CA . VAL B 1 34 ? -18.266 34.5 29.672 1 80.81 34 VAL B CA 1
ATOM 9051 C C . VAL B 1 34 ? -17.953 33.062 29.281 1 80.81 34 VAL B C 1
ATOM 9053 O O . VAL B 1 34 ? -16.812 32.719 29 1 80.81 34 VAL B O 1
ATOM 9056 N N . PRO B 1 35 ? -18.891 32.281 29.422 1 79.69 35 PRO B N 1
ATOM 9057 C CA . PRO B 1 35 ? -18.641 30.875 29.016 1 79.69 35 PRO B CA 1
ATOM 9058 C C . PRO B 1 35 ? -18.344 30.734 27.516 1 79.69 35 PRO B C 1
ATOM 9060 O O . PRO B 1 35 ? -18.719 31.609 26.734 1 79.69 35 PRO B O 1
ATOM 9063 N N . MET B 1 36 ? -17.656 29.703 27.203 1 76.25 36 MET B N 1
ATOM 9064 C CA . MET B 1 36 ? -17.281 29.438 25.828 1 76.25 36 MET B CA 1
ATOM 9065 C C . MET B 1 36 ? -18.531 29.25 24.953 1 76.25 36 MET B C 1
ATOM 9067 O O . MET B 1 36 ? -19.391 28.438 25.281 1 76.25 36 MET B O 1
ATOM 9071 N N . PRO B 1 37 ? -18.594 30.078 23.953 1 66.06 37 PRO B N 1
ATOM 9072 C CA . PRO B 1 37 ? -19.781 29.953 23.109 1 66.06 37 PRO B CA 1
ATOM 9073 C C . PRO B 1 37 ? -19.828 28.625 22.359 1 66.06 37 PRO B C 1
ATOM 9075 O O . PRO B 1 37 ? -20.922 28.094 22.109 1 66.06 37 PRO B O 1
ATOM 9078 N N . ALA B 1 38 ? -18.75 28.266 21.703 1 63.41 38 ALA B N 1
ATOM 9079 C CA . ALA B 1 38 ? -18.672 27.016 20.953 1 63.41 38 ALA B CA 1
ATOM 9080 C C . ALA B 1 38 ? -17.281 26.406 21.094 1 63.41 38 ALA B C 1
ATOM 9082 O O . ALA B 1 38 ? -16.312 27.094 21.453 1 63.41 38 ALA B O 1
ATOM 9083 N N . THR B 1 39 ? -17.188 25.172 21 1 61.62 39 THR B N 1
ATOM 9084 C CA . THR B 1 39 ? -15.914 24.469 21.125 1 61.62 39 THR B CA 1
ATOM 9085 C C . THR B 1 39 ? -15.148 24.5 19.812 1 61.62 39 THR B C 1
ATOM 9087 O O . THR B 1 39 ? -14.164 23.781 19.641 1 61.62 39 THR B O 1
ATOM 9090 N N . VAL B 1 40 ? -15.617 25.359 18.906 1 60.59 40 VAL B N 1
ATOM 9091 C CA . VAL B 1 40 ? -14.922 25.391 17.625 1 60.59 40 VAL B CA 1
ATOM 9092 C C . VAL B 1 40 ? -13.781 26.406 17.672 1 60.59 40 VAL B C 1
ATOM 9094 O O . VAL B 1 40 ? -13.758 27.266 18.547 1 60.59 40 VAL B O 1
ATOM 9097 N N . ASP B 1 41 ? -12.727 26.156 17 1 56.62 41 ASP B N 1
ATOM 9098 C CA . ASP B 1 41 ? -11.57 27.047 16.984 1 56.62 41 ASP B CA 1
ATOM 9099 C C . ASP B 1 41 ? -11.977 28.469 16.578 1 56.62 41 ASP B C 1
ATOM 9101 O O . ASP B 1 41 ? -11.242 29.422 16.828 1 56.62 41 ASP B O 1
ATOM 9105 N N . SER B 1 42 ? -13.133 28.734 15.867 1 49.94 42 SER B N 1
ATOM 9106 C CA . SER B 1 42 ? -13.445 30.062 15.344 1 49.94 42 SER B CA 1
ATOM 9107 C C . SER B 1 42 ? -14.016 30.969 16.438 1 49.94 42 SER B C 1
ATOM 9109 O O . SER B 1 42 ? -14.375 32.125 16.172 1 49.94 42 SER B O 1
ATOM 9111 N N . ALA B 1 43 ? -13.914 30.844 17.672 1 45.03 43 ALA B N 1
ATOM 9112 C CA . ALA B 1 43 ? -14.508 31.891 18.5 1 45.03 43 ALA B CA 1
ATOM 9113 C C . ALA B 1 43 ? -13.688 33.156 18.422 1 45.03 43 ALA B C 1
ATOM 9115 O O . ALA B 1 43 ? -12.516 33.156 18.047 1 45.03 43 ALA B O 1
ATOM 9116 N N . ALA B 1 44 ? -13.883 34.469 19.5 1 46.16 44 ALA B N 1
ATOM 9117 C CA . ALA B 1 44 ? -14.508 35.781 19.484 1 46.16 44 ALA B CA 1
ATOM 9118 C C . ALA B 1 44 ? -13.461 36.875 19.594 1 46.16 44 ALA B C 1
ATOM 9120 O O . ALA B 1 44 ? -12.609 36.844 20.484 1 46.16 44 ALA B O 1
ATOM 9121 N N . ILE B 1 45 ? -12.688 37.219 18.625 1 41.69 45 ILE B N 1
ATOM 9122 C CA . ILE B 1 45 ? -11.789 38.375 18.797 1 41.69 45 ILE B CA 1
ATOM 9123 C C . ILE B 1 45 ? -12.609 39.656 18.875 1 41.69 45 ILE B C 1
ATOM 9125 O O . ILE B 1 45 ? -13.445 39.906 18 1 41.69 45 ILE B O 1
ATOM 9129 N N . ALA B 1 46 ? -13.109 40.438 19.984 1 45.44 46 ALA B N 1
ATOM 9130 C CA . ALA B 1 46 ? -13.836 41.688 19.938 1 45.44 46 ALA B CA 1
ATOM 9131 C C . ALA B 1 46 ? -12.945 42.844 20.359 1 45.44 46 ALA B C 1
ATOM 9133 O O . ALA B 1 46 ? -12.25 42.781 21.375 1 45.44 46 ALA B O 1
ATOM 9134 N N . VAL B 1 47 ? -12.398 43.844 19.656 1 44.22 47 VAL B N 1
ATOM 9135 C CA . VAL B 1 47 ? -11.5 44.844 20.203 1 44.22 47 VAL B CA 1
ATOM 9136 C C . VAL B 1 47 ? -12.172 46.219 20.125 1 44.22 47 VAL B C 1
ATOM 9138 O O . VAL B 1 47 ? -11.609 47.219 20.594 1 44.22 47 VAL B O 1
ATOM 9141 N N . GLN B 1 48 ? -13.336 46.812 19.906 1 50.72 48 GLN B N 1
ATOM 9142 C CA . GLN B 1 48 ? -13.391 48.156 19.281 1 50.72 48 GLN B CA 1
ATOM 9143 C C . GLN B 1 48 ? -13.656 49.219 20.312 1 50.72 48 GLN B C 1
ATOM 9145 O O . GLN B 1 48 ? -14.75 49.312 20.891 1 50.72 48 GLN B O 1
ATOM 9150 N N . GLY B 1 49 ? -12.812 50.438 20.703 1 59.97 49 GLY B N 1
ATOM 9151 C CA . GLY B 1 49 ? -12.945 51.844 21.047 1 59.97 49 GLY B CA 1
ATOM 9152 C C . GLY B 1 49 ? -13.422 52.062 22.469 1 59.97 49 GLY B C 1
ATOM 9153 O O . GLY B 1 49 ? -14.039 53.094 22.766 1 59.97 49 GLY B O 1
ATOM 9154 N N . CYS B 1 50 ? -13.352 51.344 23.359 1 75.44 50 CYS B N 1
ATOM 9155 C CA . CYS B 1 50 ? -13.797 51.438 24.75 1 75.44 50 CYS B CA 1
ATOM 9156 C C . CYS B 1 50 ? -12.625 51.25 25.719 1 75.44 50 CYS B C 1
ATOM 9158 O O . CYS B 1 50 ? -11.891 50.281 25.641 1 75.44 50 CYS B O 1
ATOM 9160 N N . PHE B 1 51 ? -12.484 52.406 26.625 1 83.5 51 PHE B N 1
ATOM 9161 C CA . PHE B 1 51 ? -11.367 52.344 27.562 1 83.5 51 PHE B CA 1
ATOM 9162 C C . PHE B 1 51 ? -11.453 51.094 28.422 1 83.5 51 PHE B C 1
ATOM 9164 O O . PHE B 1 51 ? -10.422 50.531 28.781 1 83.5 51 PHE B O 1
ATOM 9171 N N . ALA B 1 52 ? -12.602 50.812 28.766 1 84.5 52 ALA B N 1
ATOM 9172 C CA . ALA B 1 52 ? -12.758 49.594 29.594 1 84.5 52 ALA B CA 1
ATOM 9173 C C . ALA B 1 52 ? -12.133 48.406 28.906 1 84.5 52 ALA B C 1
ATOM 9175 O O . ALA B 1 52 ? -11.422 47.625 29.547 1 84.5 52 ALA B O 1
ATOM 9176 N N . LEU B 1 53 ? -12.359 48.281 27.688 1 83.94 53 LEU B N 1
ATOM 9177 C CA . LEU B 1 53 ? -11.812 47.156 26.922 1 83.94 53 LEU B CA 1
ATOM 9178 C C . LEU B 1 53 ? -10.312 47.344 26.719 1 83.94 53 LEU B C 1
ATOM 9180 O O . LEU B 1 53 ? -9.578 46.344 26.656 1 83.94 53 LEU B O 1
ATOM 9184 N N . SER B 1 54 ? -9.891 48.5 26.641 1 86.75 54 SER B N 1
ATOM 9185 C CA . SER B 1 54 ? -8.461 48.781 26.484 1 86.75 54 SER B CA 1
ATOM 9186 C C . SER B 1 54 ? -7.699 48.406 27.766 1 86.75 54 SER B C 1
ATOM 9188 O O . SER B 1 54 ? -6.562 47.938 27.688 1 86.75 54 SER B O 1
ATOM 9190 N N . VAL B 1 55 ? -8.328 48.719 28.859 1 86.25 55 VAL B N 1
ATOM 9191 C CA . VAL B 1 55 ? -7.73 48.312 30.125 1 86.25 55 VAL B CA 1
ATOM 9192 C C . VAL B 1 55 ? -7.625 46.781 30.203 1 86.25 55 VAL B C 1
ATOM 9194 O O . VAL B 1 55 ? -6.605 46.25 30.641 1 86.25 55 VAL B O 1
ATOM 9197 N N . ARG B 1 56 ? -8.602 46.188 29.812 1 85.5 56 ARG B N 1
ATOM 9198 C CA . ARG B 1 56 ? -8.578 44.719 29.781 1 85.5 56 ARG B CA 1
ATOM 9199 C C . ARG B 1 56 ? -7.465 44.219 28.891 1 85.5 56 ARG B C 1
ATOM 9201 O O . ARG B 1 56 ? -6.793 43.219 29.219 1 85.5 56 ARG B O 1
ATOM 9208 N N . TYR B 1 57 ? -7.332 44.719 27.703 1 85.62 57 TYR B N 1
ATOM 9209 C CA . TYR B 1 57 ? -6.266 44.344 26.797 1 85.62 57 TYR B CA 1
ATOM 9210 C C . TYR B 1 57 ? -4.902 44.469 27.453 1 85.62 57 TYR B C 1
ATOM 9212 O O . TYR B 1 57 ? -4.055 43.594 27.328 1 85.62 57 TYR B O 1
ATOM 9220 N N . ALA B 1 58 ? -4.695 45.562 28.125 1 84.31 58 ALA B N 1
ATOM 9221 C CA . ALA B 1 58 ? -3.41 45.781 28.781 1 84.31 58 ALA B CA 1
ATOM 9222 C C . ALA B 1 58 ? -3.137 44.75 29.859 1 84.31 58 ALA B C 1
ATOM 9224 O O . ALA B 1 58 ? -2.016 44.25 29.984 1 84.31 58 ALA B O 1
ATOM 9225 N N . VAL B 1 59 ? -4.156 44.406 30.562 1 83.5 59 VAL B N 1
ATOM 9226 C CA . VAL B 1 59 ? -4.016 43.438 31.656 1 83.5 59 VAL B CA 1
ATOM 9227 C C . VAL B 1 59 ? -3.77 42.062 31.094 1 83.5 59 VAL B C 1
ATOM 9229 O O . VAL B 1 59 ? -2.938 41.312 31.609 1 83.5 59 VAL B O 1
ATOM 9232 N N . CYS B 1 60 ? -4.375 41.75 30.031 1 82.06 60 CYS B N 1
ATOM 9233 C CA . CYS B 1 60 ? -4.359 40.375 29.516 1 82.06 60 CYS B CA 1
ATOM 9234 C C . CYS B 1 60 ? -3.148 40.156 28.625 1 82.06 60 CYS B C 1
ATOM 9236 O O . CYS B 1 60 ? -2.578 39.062 28.625 1 82.06 60 CYS B O 1
ATOM 9238 N N . PHE B 1 61 ? -2.629 41.031 27.891 1 82.5 61 PHE B N 1
ATOM 9239 C CA . PHE B 1 61 ? -1.666 40.719 26.844 1 82.5 61 PHE B CA 1
ATOM 9240 C C . PHE B 1 61 ? -0.351 41.438 27.078 1 82.5 61 PHE B C 1
ATOM 9242 O O . PHE B 1 61 ? 0.703 41.031 26.609 1 82.5 61 PHE B O 1
ATOM 9249 N N . GLU B 1 62 ? -0.348 42.562 27.656 1 75.12 62 GLU B N 1
ATOM 9250 C CA . GLU B 1 62 ? 0.86 43.375 27.656 1 75.12 62 GLU B CA 1
ATOM 9251 C C . GLU B 1 62 ? 1.594 43.281 29 1 75.12 62 GLU B C 1
ATOM 9253 O O . GLU B 1 62 ? 2.787 43.562 29.078 1 75.12 62 GLU B O 1
ATOM 9258 N N . LEU B 1 63 ? 0.845 43.062 30.047 1 72.56 63 LEU B N 1
ATOM 9259 C CA . LEU B 1 63 ? 1.501 43.031 31.344 1 72.56 63 LEU B CA 1
ATOM 9260 C C . LEU B 1 63 ? 2.092 41.656 31.641 1 72.56 63 LEU B C 1
ATOM 9262 O O . LEU B 1 63 ? 1.41 40.656 31.5 1 72.56 63 LEU B O 1
ATOM 9266 N N . GLY B 1 64 ? 3.041 41.031 30.906 1 56.88 64 GLY B N 1
ATOM 9267 C CA . GLY B 1 64 ? 3.84 39.812 30.953 1 56.88 64 GLY B CA 1
ATOM 9268 C C . GLY B 1 64 ? 3.955 39.219 32.344 1 56.88 64 GLY B C 1
ATOM 9269 O O . GLY B 1 64 ? 4.992 38.656 32.719 1 56.88 64 GLY B O 1
ATOM 9270 N N . GLY B 1 65 ? 3.109 39.594 33.219 1 52.84 65 GLY B N 1
ATOM 9271 C CA . GLY B 1 65 ? 3.514 39.094 34.5 1 52.84 65 GLY B CA 1
ATOM 9272 C C . GLY B 1 65 ? 3.59 37.594 34.594 1 52.84 65 GLY B C 1
ATOM 9273 O O . GLY B 1 65 ? 3.426 36.906 33.562 1 52.84 65 GLY B O 1
ATOM 9274 N N . ASP B 1 66 ? 4.059 37 35.719 1 55.19 66 ASP B N 1
ATOM 9275 C CA . ASP B 1 66 ? 4.27 35.625 36.156 1 55.19 66 ASP B CA 1
ATOM 9276 C C . ASP B 1 66 ? 2.992 34.781 36 1 55.19 66 ASP B C 1
ATOM 9278 O O . ASP B 1 66 ? 2.939 33.625 36.406 1 55.19 66 ASP B O 1
ATOM 9282 N N . THR B 1 67 ? 1.97 35.375 35.375 1 60.44 67 THR B N 1
ATOM 9283 C CA . THR B 1 67 ? 0.734 34.594 35.375 1 60.44 67 THR B CA 1
ATOM 9284 C C . THR B 1 67 ? 0.579 33.781 34.094 1 60.44 67 THR B C 1
ATOM 9286 O O . THR B 1 67 ? 0.522 34.375 33 1 60.44 67 THR B O 1
ATOM 9289 N N . SER B 1 68 ? 0.679 32.5 34.188 1 70.94 68 SER B N 1
ATOM 9290 C CA . SER B 1 68 ? 0.487 31.594 33.062 1 70.94 68 SER B CA 1
ATOM 9291 C C . SER B 1 68 ? -0.995 31.375 32.781 1 70.94 68 SER B C 1
ATOM 9293 O O . SER B 1 68 ? -1.798 31.234 33.688 1 70.94 68 SER B O 1
ATOM 9295 N N . PRO B 1 69 ? -1.399 31.641 31.469 1 74.62 69 PRO B N 1
ATOM 9296 C CA . PRO B 1 69 ? -2.783 31.328 31.094 1 74.62 69 PRO B CA 1
ATOM 9297 C C . PRO B 1 69 ? -3.238 29.969 31.594 1 74.62 69 PRO B C 1
ATOM 9299 O O . PRO B 1 69 ? -4.441 29.703 31.688 1 74.62 69 PRO B O 1
ATOM 9302 N N . ARG B 1 70 ? -2.336 29.188 31.953 1 75.56 70 ARG B N 1
ATOM 9303 C CA . ARG B 1 70 ? -2.705 27.844 32.406 1 75.56 70 ARG B CA 1
ATOM 9304 C C . ARG B 1 70 ? -3.01 27.828 33.906 1 75.56 70 ARG B C 1
ATOM 9306 O O . ARG B 1 70 ? -3.615 26.891 34.406 1 75.56 70 ARG B O 1
ATOM 9313 N N . ASP B 1 71 ? -2.668 28.938 34.562 1 75.25 71 ASP B N 1
ATOM 9314 C CA . ASP B 1 71 ? -2.896 29.016 36 1 75.25 71 ASP B CA 1
ATOM 9315 C C . ASP B 1 71 ? -4.348 29.391 36.312 1 75.25 71 ASP B C 1
ATOM 9317 O O . ASP B 1 71 ? -4.742 30.547 36.188 1 75.25 71 ASP B O 1
ATOM 9321 N N . ALA B 1 72 ? -5.047 28.438 36.688 1 76.31 72 ALA B N 1
ATOM 9322 C CA . ALA B 1 72 ? -6.477 28.594 36.938 1 76.31 72 ALA B CA 1
ATOM 9323 C C . ALA B 1 72 ? -6.723 29.422 38.188 1 76.31 72 ALA B C 1
ATOM 9325 O O . ALA B 1 72 ? -7.828 29.922 38.406 1 76.31 72 ALA B O 1
ATOM 9326 N N . SER B 1 73 ? -5.66 29.734 38.969 1 74.5 73 SER B N 1
ATOM 9327 C CA . SER B 1 73 ? -5.844 30.422 40.25 1 74.5 73 SER B CA 1
ATOM 9328 C C . SER B 1 73 ? -5.863 31.938 40.062 1 74.5 73 SER B C 1
ATOM 9330 O O . SER B 1 73 ? -6.309 32.656 40.969 1 74.5 73 SER B O 1
ATOM 9332 N N . VAL B 1 74 ? -5.59 32.344 38.906 1 80.31 74 VAL B N 1
ATOM 9333 C CA . VAL B 1 74 ? -5.531 33.781 38.688 1 80.31 74 VAL B CA 1
ATOM 9334 C C . VAL B 1 74 ? -6.941 34.312 38.438 1 80.31 74 VAL B C 1
ATOM 9336 O O . VAL B 1 74 ? -7.66 33.844 37.562 1 80.31 74 VAL B O 1
ATOM 9339 N N . ARG B 1 75 ? -7.312 35.188 39.281 1 82.44 75 ARG B N 1
ATOM 9340 C CA . ARG B 1 75 ? -8.617 35.844 39.125 1 82.44 75 ARG B CA 1
ATOM 9341 C C . ARG B 1 75 ? -8.5 37.125 38.375 1 82.44 75 ARG B C 1
ATOM 9343 O O . ARG B 1 75 ? -7.797 38.062 38.812 1 82.44 75 ARG B O 1
ATOM 9350 N N . TYR B 1 76 ? -9.203 37.25 37.312 1 87.94 76 TYR B N 1
ATOM 9351 C CA . TYR B 1 76 ? -9.211 38.438 36.5 1 87.94 76 TYR B CA 1
ATOM 9352 C C . TYR B 1 76 ? -10.336 39.406 36.906 1 87.94 76 TYR B C 1
ATOM 9354 O O . TYR B 1 76 ? -11.383 38.938 37.375 1 87.94 76 TYR B O 1
ATOM 9362 N N . PRO B 1 77 ? -10.109 40.688 36.688 1 87.94 77 PRO B N 1
ATOM 9363 C CA . PRO B 1 77 ? -11.141 41.656 37.062 1 87.94 77 PRO B CA 1
ATOM 9364 C C . PRO B 1 77 ? -12.414 41.5 36.25 1 87.94 77 PRO B C 1
ATOM 9366 O O . PRO B 1 77 ? -12.375 41 35.125 1 87.94 77 PRO B O 1
ATOM 9369 N N . THR B 1 78 ? -13.539 41.906 36.844 1 87.88 78 THR B N 1
ATOM 9370 C CA . THR B 1 78 ? -14.828 41.844 36.156 1 87.88 78 THR B CA 1
ATOM 9371 C C . THR B 1 78 ? -15 43.062 35.25 1 87.88 78 THR B C 1
ATOM 9373 O O . THR B 1 78 ? -14.242 44.031 35.344 1 87.88 78 THR B O 1
ATOM 9376 N N . MET B 1 79 ? -15.984 43.031 34.344 1 88 79 MET B N 1
ATOM 9377 C CA . MET B 1 79 ? -16.219 44.094 33.406 1 88 79 MET B CA 1
ATOM 9378 C C . MET B 1 79 ? -16.562 45.406 34.125 1 88 79 MET B C 1
ATOM 9380 O O . MET B 1 79 ? -16.156 46.5 33.719 1 88 79 MET B O 1
ATOM 9384 N N . MET B 1 80 ? -17.234 45.312 35.281 1 87.19 80 MET B N 1
ATOM 9385 C CA . MET B 1 80 ? -17.594 46.5 36.062 1 87.19 80 MET B CA 1
ATOM 9386 C C . MET B 1 80 ? -16.359 47.156 36.625 1 87.19 80 MET B C 1
ATOM 9388 O O . MET B 1 80 ? -16.281 48.406 36.688 1 87.19 80 MET B O 1
ATOM 9392 N N . GLN B 1 81 ? -15.484 46.344 36.969 1 89.25 81 GLN B N 1
ATOM 9393 C CA . GLN B 1 81 ? -14.234 46.875 37.5 1 89.25 81 GLN B CA 1
ATOM 9394 C C . GLN B 1 81 ? -13.406 47.531 36.406 1 89.25 81 GLN B C 1
ATOM 9396 O O . GLN B 1 81 ? -12.82 48.594 36.656 1 89.25 81 GLN B O 1
ATOM 9401 N N . TYR B 1 82 ? -13.406 47 35.25 1 89.88 82 TYR B N 1
ATOM 9402 C CA . TYR B 1 82 ? -12.703 47.625 34.125 1 89.88 82 TYR B CA 1
ATOM 9403 C C . TYR B 1 82 ? -13.344 48.938 33.75 1 89.88 82 TYR B C 1
ATOM 9405 O O . TYR B 1 82 ? -12.648 49.906 33.406 1 89.88 82 TYR B O 1
ATOM 9413 N N . GLU B 1 83 ? -14.625 48.969 33.812 1 89.25 83 GLU B N 1
ATOM 9414 C CA . GLU B 1 83 ? -15.352 50.188 33.469 1 89.25 83 GLU B CA 1
ATOM 9415 C C . GLU B 1 83 ? -15.039 51.281 34.469 1 89.25 83 GLU B C 1
ATOM 9417 O O . GLU B 1 83 ? -14.93 52.469 34.094 1 89.25 83 GLU B O 1
ATOM 9422 N N . ALA B 1 84 ? -14.891 50.938 35.75 1 88.56 84 ALA B N 1
ATOM 9423 C CA . ALA B 1 84 ? -14.555 51.906 36.781 1 88.56 84 ALA B CA 1
ATOM 9424 C C . ALA B 1 84 ? -13.188 52.531 36.531 1 88.56 84 ALA B C 1
ATOM 9426 O O . ALA B 1 84 ? -13.008 53.75 36.719 1 88.56 84 ALA B O 1
ATOM 9427 N N . ILE B 1 85 ? -12.375 51.719 36.094 1 88.94 85 ILE B N 1
ATOM 9428 C CA . ILE B 1 85 ? -11.039 52.219 35.781 1 88.94 85 ILE B CA 1
ATOM 9429 C C . ILE B 1 85 ? -11.078 53.031 34.5 1 88.94 85 ILE B C 1
ATOM 9431 O O . ILE B 1 85 ? -10.406 54.062 34.375 1 88.94 85 ILE B O 1
ATOM 9435 N N . GLY B 1 86 ? -11.82 52.562 33.5 1 90.06 86 GLY B N 1
ATOM 9436 C CA . GLY B 1 86 ? -11.977 53.281 32.25 1 90.06 86 GLY B CA 1
ATOM 9437 C C . GLY B 1 86 ? -12.539 54.688 32.406 1 90.06 86 GLY B C 1
ATOM 9438 O O . GLY B 1 86 ? -12.164 55.594 31.688 1 90.06 86 GLY B O 1
ATOM 9439 N N . LYS B 1 87 ? -13.336 54.875 33.438 1 89.56 87 LYS B N 1
ATOM 9440 C CA . LYS B 1 87 ? -13.945 56.156 33.688 1 89.56 87 LYS B CA 1
ATOM 9441 C C . LYS B 1 87 ? -12.898 57.188 34.156 1 89.56 87 LYS B C 1
ATOM 9443 O O . LYS B 1 87 ? -13.016 58.375 33.875 1 89.56 87 LYS B O 1
ATOM 9448 N N . ILE B 1 88 ? -11.914 56.688 34.75 1 89.56 88 ILE B N 1
ATOM 9449 C CA . ILE B 1 88 ? -10.836 57.594 35.188 1 89.56 88 ILE B CA 1
ATOM 9450 C C . ILE B 1 88 ? -10.055 58.062 33.969 1 89.56 88 ILE B C 1
ATOM 9452 O O . ILE B 1 88 ? -9.703 59.25 33.875 1 89.56 88 ILE B O 1
ATOM 9456 N N . PHE B 1 89 ? -9.789 57.156 33.094 1 91.5 89 PHE B N 1
ATOM 9457 C CA . PHE B 1 89 ? -9.117 57.531 31.844 1 91.5 89 PHE B CA 1
ATOM 9458 C C . PHE B 1 89 ? -9.953 58.531 31.047 1 91.5 89 PHE B C 1
ATOM 9460 O O . PHE B 1 89 ? -9.414 59.469 30.469 1 91.5 89 PHE B O 1
ATOM 9467 N N . GLU B 1 90 ? -11.203 58.25 31.031 1 89.5 90 GLU B N 1
ATOM 9468 C CA . GLU B 1 90 ? -12.117 59.125 30.312 1 89.5 90 GLU B CA 1
ATOM 9469 C C . GLU B 1 90 ? -12.141 60.531 30.906 1 89.5 90 GLU B C 1
ATOM 9471 O O . GLU B 1 90 ? -12.148 61.531 30.172 1 89.5 90 GLU B O 1
ATOM 9476 N N . LYS B 1 91 ? -12.133 60.594 32.219 1 90.62 91 LYS B N 1
ATOM 9477 C CA . LYS B 1 91 ? -12.125 61.875 32.906 1 90.62 91 LYS B CA 1
ATOM 9478 C C . LYS B 1 91 ? -10.875 62.688 32.562 1 90.62 91 LYS B C 1
ATOM 9480 O O . LYS B 1 91 ? -10.961 63.875 32.281 1 90.62 91 LYS B O 1
ATOM 9485 N N . VAL B 1 92 ? -9.836 61.938 32.594 1 92.5 92 VAL B N 1
ATOM 9486 C CA . VAL B 1 92 ? -8.578 62.625 32.281 1 92.5 92 VAL B CA 1
ATOM 9487 C C . VAL B 1 92 ? -8.555 63.062 30.828 1 92.5 92 VAL B C 1
ATOM 9489 O O . VAL B 1 92 ? -8.047 64.125 30.516 1 92.5 92 VAL B O 1
ATOM 9492 N N . LEU B 1 93 ? -9.047 62.25 29.969 1 91.19 93 LEU B N 1
ATOM 9493 C CA . LEU B 1 93 ? -9.102 62.625 28.547 1 91.19 93 LEU B CA 1
ATOM 9494 C C . LEU B 1 93 ? -9.977 63.844 28.344 1 91.19 93 LEU B C 1
ATOM 9496 O O . LEU B 1 93 ? -9.625 64.75 27.562 1 91.19 93 LEU B O 1
ATOM 9500 N N . ASP B 1 94 ? -11.086 63.938 29.062 1 89 94 ASP B N 1
ATOM 9501 C CA . ASP B 1 94 ? -11.984 65.062 28.969 1 89 94 ASP B CA 1
ATOM 9502 C C . ASP B 1 94 ? -11.297 66.375 29.453 1 89 94 ASP B C 1
ATOM 9504 O O . ASP B 1 94 ? -11.469 67.438 28.859 1 89 94 ASP B O 1
ATOM 9508 N N . GLU B 1 95 ? -10.57 66.188 30.484 1 90.38 95 GLU B N 1
ATOM 9509 C CA . GLU B 1 95 ? -9.836 67.312 31.031 1 90.38 95 GLU B CA 1
ATOM 9510 C C . GLU B 1 95 ? -8.766 67.812 30.062 1 90.38 95 GLU B C 1
ATOM 9512 O O . GLU B 1 95 ? -8.586 69 29.875 1 90.38 95 GLU B O 1
ATOM 9517 N N . MET B 1 96 ? -8.18 66.875 29.5 1 90.94 96 MET B N 1
ATOM 9518 C CA . MET B 1 96 ? -7.125 67.188 28.547 1 90.94 96 MET B CA 1
ATOM 9519 C C . MET B 1 96 ? -7.707 67.875 27.312 1 90.94 96 MET B C 1
ATOM 9521 O O . MET B 1 96 ? -7.129 68.812 26.797 1 90.94 96 MET B O 1
ATOM 9525 N N . VAL B 1 97 ? -8.773 67.375 26.844 1 88.31 97 VAL B N 1
ATOM 9526 C CA . VAL B 1 97 ? -9.422 67.938 25.656 1 88.31 97 VAL B CA 1
ATOM 9527 C C . VAL B 1 97 ? -9.891 69.375 25.938 1 88.31 97 VAL B C 1
ATOM 9529 O O . VAL B 1 97 ? -9.773 70.25 25.078 1 88.31 97 VAL B O 1
ATOM 9532 N N . MET B 1 98 ? -10.297 69.625 27.156 1 86.62 98 MET B N 1
ATOM 9533 C CA . MET B 1 98 ? -10.781 70.938 27.531 1 86.62 98 MET B CA 1
ATOM 9534 C C . MET B 1 98 ? -9.617 71.875 27.719 1 86.62 98 MET B C 1
ATOM 9536 O O . MET B 1 98 ? -9.688 73.062 27.266 1 86.62 98 MET B O 1
ATOM 9540 N N . GLU B 1 99 ? -8.609 71.438 28.312 1 84.31 99 GLU B N 1
ATOM 9541 C CA . GLU B 1 99 ? -7.484 72.312 28.641 1 84.31 99 GLU B CA 1
ATOM 9542 C C . GLU B 1 99 ? -6.691 72.688 27.391 1 84.31 99 GLU B C 1
ATOM 9544 O O . GLU B 1 99 ? -6.23 73.812 27.25 1 84.31 99 GLU B O 1
ATOM 9549 N N . ASN B 1 100 ? -6.57 71.688 26.547 1 81.88 100 ASN B N 1
ATOM 9550 C CA . ASN B 1 100 ? -5.723 71.938 25.375 1 81.88 100 ASN B CA 1
ATOM 9551 C C . ASN B 1 100 ? -6.547 72.25 24.141 1 81.88 100 ASN B C 1
ATOM 9553 O O . ASN B 1 100 ? -5.996 72.438 23.047 1 81.88 100 ASN B O 1
ATOM 9557 N N . ARG B 1 101 ? -7.859 72.438 24.203 1 80.25 101 ARG B N 1
ATOM 9558 C CA . ARG B 1 101 ? -8.766 72.75 23.109 1 80.25 101 ARG B CA 1
ATOM 9559 C C . ARG B 1 101 ? -8.586 71.812 21.938 1 80.25 101 ARG B C 1
ATOM 9561 O O . ARG B 1 101 ? -8.414 72.25 20.797 1 80.25 101 ARG B O 1
ATOM 9568 N N . ILE B 1 102 ? -8.5 70.562 22.234 1 79.12 102 ILE B N 1
ATOM 9569 C CA . ILE B 1 102 ? -8.344 69.562 21.219 1 79.12 102 ILE B CA 1
ATOM 9570 C C . ILE B 1 102 ? -9.68 69.25 20.547 1 79.12 102 ILE B C 1
ATOM 9572 O O . ILE B 1 102 ? -10.695 69.062 21.219 1 79.12 102 ILE B O 1
ATOM 9576 N N . LYS B 1 103 ? -9.719 69.312 19.266 1 73.56 103 LYS B N 1
ATOM 9577 C CA . LYS B 1 103 ? -10.961 69.188 18.531 1 73.56 103 LYS B CA 1
ATOM 9578 C C . LYS B 1 103 ? -11.219 67.688 18.172 1 73.56 103 LYS B C 1
ATOM 9580 O O . LYS B 1 103 ? -12.367 67.25 18.141 1 73.56 103 LYS B O 1
ATOM 9585 N N . THR B 1 104 ? -10.133 67 17.828 1 78.69 104 THR B N 1
ATOM 9586 C CA . THR B 1 104 ? -10.312 65.625 17.422 1 78.69 104 THR B CA 1
ATOM 9587 C C . THR B 1 104 ? -9.352 64.688 18.172 1 78.69 104 THR B C 1
ATOM 9589 O O . THR B 1 104 ? -8.273 65.125 18.594 1 78.69 104 THR B O 1
ATOM 9592 N N . LEU B 1 105 ? -9.82 63.469 18.375 1 80.25 105 LEU B N 1
ATOM 9593 C CA . LEU B 1 105 ? -8.984 62.5 19.047 1 80.25 105 LEU B CA 1
ATOM 9594 C C . LEU B 1 105 ? -7.746 62.188 18.203 1 80.25 105 LEU B C 1
ATOM 9596 O O . LEU B 1 105 ? -6.727 61.719 18.734 1 80.25 105 LEU B O 1
ATOM 9600 N N . GLU B 1 106 ? -7.77 62.438 16.953 1 80.25 106 GLU B N 1
ATOM 9601 C CA . GLU B 1 106 ? -6.66 62.188 16.047 1 80.25 106 GLU B CA 1
ATOM 9602 C C . GLU B 1 106 ? -5.457 63.062 16.375 1 80.25 106 GLU B C 1
ATOM 9604 O O . GLU B 1 106 ? -4.312 62.656 16.188 1 80.25 106 GLU B O 1
ATOM 9609 N N . GLN B 1 107 ? -5.758 64.188 16.891 1 81.75 107 GLN B N 1
ATOM 9610 C CA . GLN B 1 107 ? -4.676 65.062 17.266 1 81.75 107 GLN B CA 1
ATOM 9611 C C . GLN B 1 107 ? -3.854 64.5 18.422 1 81.75 107 GLN B C 1
ATOM 9613 O O . GLN B 1 107 ? -2.65 64.75 18.516 1 81.75 107 GLN B O 1
ATOM 9618 N N . ILE B 1 108 ? -4.5 63.781 19.219 1 86.44 108 ILE B N 1
ATOM 9619 C CA . ILE B 1 108 ? -3.809 63.156 20.328 1 86.44 108 ILE B CA 1
ATOM 9620 C C . ILE B 1 108 ? -3.094 61.875 19.828 1 86.44 108 ILE B C 1
ATOM 9622 O O . ILE B 1 108 ? -1.937 61.656 20.188 1 86.44 108 ILE B O 1
ATOM 9626 N N . SER B 1 109 ? -3.781 61.125 18.938 1 84.38 109 SER B N 1
ATOM 9627 C CA . SER B 1 109 ? -3.27 59.844 18.484 1 84.38 109 SER B CA 1
ATOM 9628 C C . SER B 1 109 ? -2.037 60 17.594 1 84.38 109 SER B C 1
ATOM 9630 O O . SER B 1 109 ? -1.145 59.156 17.594 1 84.38 109 SER B O 1
ATOM 9632 N N . SER B 1 110 ? -1.905 61.094 16.859 1 83.44 110 SER B N 1
ATOM 9633 C CA . SER B 1 110 ? -0.826 61.281 15.898 1 83.44 110 SER B CA 1
ATOM 9634 C C . SER B 1 110 ? 0.386 61.938 16.547 1 83.44 110 SER B C 1
ATOM 9636 O O . SER B 1 110 ? 1.49 61.906 16 1 83.44 110 SER B O 1
ATOM 9638 N N . SER B 1 111 ? 0.158 62.469 17.828 1 83.06 111 SER B N 1
ATOM 9639 C CA . SER B 1 111 ? 1.255 63.156 18.484 1 83.06 111 SER B CA 1
ATOM 9640 C C . SER B 1 111 ? 1.844 62.344 19.625 1 83.06 111 SER B C 1
ATOM 9642 O O . SER B 1 111 ? 1.129 61.938 20.547 1 83.06 111 SER B O 1
ATOM 9644 N N . THR B 1 112 ? 3.113 62.062 19.5 1 86.38 112 THR B N 1
ATOM 9645 C CA . THR B 1 112 ? 3.799 61.281 20.531 1 86.38 112 THR B CA 1
ATOM 9646 C C . THR B 1 112 ? 3.828 62.062 21.844 1 86.38 112 THR B C 1
ATOM 9648 O O . THR B 1 112 ? 3.725 61.469 22.922 1 86.38 112 THR B O 1
ATOM 9651 N N . THR B 1 113 ? 3.889 63.438 21.766 1 86 113 THR B N 1
ATOM 9652 C CA . THR B 1 113 ? 3.971 64.312 22.953 1 86 113 THR B CA 1
ATOM 9653 C C . THR B 1 113 ? 2.627 64.312 23.672 1 86 113 THR B C 1
ATOM 9655 O O . THR B 1 113 ? 2.572 64.25 24.906 1 86 113 THR B O 1
ATOM 9658 N N . LYS B 1 114 ? 1.611 64.5 22.875 1 89 114 LYS B N 1
ATOM 9659 C CA . LYS B 1 114 ? 0.289 64.562 23.484 1 89 114 LYS B CA 1
ATOM 9660 C C . LYS B 1 114 ? -0.102 63.188 24.094 1 89 114 LYS B C 1
ATOM 9662 O O . LYS B 1 114 ? -0.801 63.156 25.109 1 89 114 LYS B O 1
ATOM 9667 N N . ARG B 1 115 ? 0.34 62.094 23.516 1 89.38 115 ARG B N 1
ATOM 9668 C CA . ARG B 1 115 ? 0.111 60.781 24.094 1 89.38 115 ARG B CA 1
ATOM 9669 C C . ARG B 1 115 ? 0.812 60.656 25.438 1 89.38 115 ARG B C 1
ATOM 9671 O O . ARG B 1 115 ? 0.244 60.094 26.375 1 89.38 115 ARG B O 1
ATOM 9678 N N . LYS B 1 116 ? 2.047 61.125 25.406 1 89.62 116 LYS B N 1
ATOM 9679 C CA . LYS B 1 116 ? 2.822 61.062 26.641 1 89.62 116 LYS B CA 1
ATOM 9680 C C . LYS B 1 116 ? 2.182 61.906 27.734 1 89.62 116 LYS B C 1
ATOM 9682 O O . LYS B 1 116 ? 2.152 61.5 28.906 1 89.62 116 LYS B O 1
ATOM 9687 N N . ASN B 1 117 ? 1.688 63.062 27.344 1 88.5 117 ASN B N 1
ATOM 9688 C CA . ASN B 1 117 ? 1.019 63.938 28.297 1 88.5 117 ASN B CA 1
ATOM 9689 C C . ASN B 1 117 ? -0.24 63.281 28.859 1 88.5 117 ASN B C 1
ATOM 9691 O O . ASN B 1 117 ? -0.531 63.438 30.047 1 88.5 117 ASN B O 1
ATOM 9695 N N . LEU B 1 118 ? -0.917 62.688 28.016 1 90.44 118 LEU B N 1
ATOM 9696 C CA . LEU B 1 118 ? -2.109 62 28.469 1 90.44 118 LEU B CA 1
ATOM 9697 C C . LEU B 1 118 ? -1.746 60.906 29.484 1 90.44 118 LEU B C 1
ATOM 9699 O O . LEU B 1 118 ? -2.402 60.781 30.516 1 90.44 118 LEU B O 1
ATOM 9703 N N . CYS B 1 119 ? -0.729 60.125 29.203 1 89.81 119 CYS B N 1
ATOM 9704 C CA . CYS B 1 119 ? -0.296 59.062 30.094 1 89.81 119 CYS B CA 1
ATOM 9705 C C . CYS B 1 119 ? 0.168 59.625 31.438 1 89.81 119 CYS B C 1
ATOM 9707 O O . CYS B 1 119 ? -0.118 59.031 32.5 1 89.81 119 CYS B O 1
ATOM 9709 N N . GLU B 1 120 ? 0.832 60.75 31.422 1 88.88 120 GLU B N 1
ATOM 9710 C CA . GLU B 1 120 ? 1.31 61.375 32.656 1 88.88 120 GLU B CA 1
ATOM 9711 C C . GLU B 1 120 ? 0.149 61.906 33.5 1 88.88 120 GLU B C 1
ATOM 9713 O O . GLU B 1 120 ? 0.143 61.75 34.719 1 88.88 120 GLU B O 1
ATOM 9718 N N . MET B 1 121 ? -0.777 62.438 32.812 1 90.94 121 MET B N 1
ATOM 9719 C CA . MET B 1 121 ? -1.945 62.969 33.531 1 90.94 121 MET B CA 1
ATOM 9720 C C . MET B 1 121 ? -2.744 61.844 34.156 1 90.94 121 MET B C 1
ATOM 9722 O O . MET B 1 121 ? -3.277 62 35.25 1 90.94 121 MET B O 1
ATOM 9726 N N . VAL B 1 122 ? -2.82 60.812 33.438 1 91.5 122 VAL B N 1
ATOM 9727 C CA . VAL B 1 122 ? -3.545 59.656 33.969 1 91.5 122 VAL B CA 1
ATOM 9728 C C . VAL B 1 122 ? -2.789 59.062 35.156 1 91.5 122 VAL B C 1
ATOM 9730 O O . VAL B 1 122 ? -3.402 58.656 36.156 1 91.5 122 VAL B O 1
ATOM 9733 N N . LYS B 1 123 ? -1.499 59 35.031 1 88 123 LYS B N 1
ATOM 9734 C CA . LYS B 1 123 ? -0.67 58.5 36.125 1 88 123 LYS B CA 1
ATOM 9735 C C . LYS B 1 123 ? -0.874 59.312 37.406 1 88 123 LYS B C 1
ATOM 9737 O O . LYS B 1 123 ? -0.951 58.781 38.5 1 88 123 LYS B O 1
ATOM 9742 N N . ASP B 1 124 ? -0.961 60.625 37.25 1 86.06 124 ASP B N 1
ATOM 9743 C CA . ASP B 1 124 ? -1.121 61.531 38.344 1 86.06 124 ASP B CA 1
ATOM 9744 C C . ASP B 1 124 ? -2.467 61.344 39.062 1 86.06 124 ASP B C 1
ATOM 9746 O O . ASP B 1 124 ? -2.582 61.5 40.25 1 86.06 124 ASP B O 1
ATOM 9750 N N . GLU B 1 125 ? -3.381 60.969 38.312 1 87.06 125 GLU B N 1
ATOM 9751 C CA . GLU B 1 125 ? -4.711 60.75 38.875 1 87.06 125 GLU B CA 1
ATOM 9752 C C . GLU B 1 125 ? -4.848 59.344 39.469 1 87.06 125 GLU B C 1
ATOM 9754 O O . GLU B 1 125 ? -5.602 59.156 40.406 1 87.06 125 GLU B O 1
ATOM 9759 N N . LEU B 1 126 ? -4.203 58.406 38.812 1 85.06 126 LEU B N 1
ATOM 9760 C CA . LEU B 1 126 ? -4.383 57.031 39.219 1 85.06 126 LEU B CA 1
ATOM 9761 C C . LEU B 1 126 ? -3.459 56.656 40.375 1 85.06 126 LEU B C 1
ATOM 9763 O O . LEU B 1 126 ? -3.795 55.812 41.188 1 85.06 126 LEU B O 1
ATOM 9767 N N . MET B 1 127 ? -2.305 57.219 40.5 1 80.12 127 MET B N 1
ATOM 9768 C CA . MET B 1 127 ? -1.284 56.875 41.469 1 80.12 127 MET B CA 1
ATOM 9769 C C . MET B 1 127 ? -1.794 57.094 42.906 1 80.12 127 MET B C 1
ATOM 9771 O O . MET B 1 127 ? -1.601 56.219 43.781 1 80.12 127 MET B O 1
ATOM 9775 N N . PRO B 1 128 ? -2.438 58.219 43.219 1 75.81 128 PRO B N 1
ATOM 9776 C CA . PRO B 1 128 ? -2.91 58.438 44.562 1 75.81 128 PRO B CA 1
ATOM 9777 C C . PRO B 1 128 ? -3.965 57.438 45 1 75.81 128 PRO B C 1
ATOM 9779 O O . PRO B 1 128 ? -4.121 57.156 46.188 1 75.81 128 PRO B O 1
ATOM 9782 N N . LEU B 1 129 ? -4.621 56.938 44 1 77.56 129 LEU B N 1
ATOM 9783 C CA . LEU B 1 129 ? -5.668 55.969 44.312 1 77.56 129 LEU B CA 1
ATOM 9784 C C . LEU B 1 129 ? -5.062 54.625 44.719 1 77.56 129 LEU B C 1
ATOM 9786 O O . LEU B 1 129 ? -5.699 53.812 45.406 1 77.56 129 LEU B O 1
ATOM 9790 N N . PHE B 1 130 ? -3.852 54.312 44.281 1 70.19 130 PHE B N 1
ATOM 9791 C CA . PHE B 1 130 ? -3.174 53.031 44.562 1 70.19 130 PHE B CA 1
ATOM 9792 C C . PHE B 1 130 ? -2.48 53.094 45.906 1 70.19 130 PHE B C 1
ATOM 9794 O O . PHE B 1 130 ? -2.359 52.094 46.594 1 70.19 130 PHE B O 1
ATOM 9801 N N . VAL B 1 131 ? -1.672 54.188 46.406 1 58.81 131 VAL B N 1
ATOM 9802 C CA . VAL B 1 131 ? -0.934 54.312 47.656 1 58.81 131 VAL B CA 1
ATOM 9803 C C . VAL B 1 131 ? -1.908 54.344 48.812 1 58.81 131 VAL B C 1
ATOM 9805 O O . VAL B 1 131 ? -1.583 53.875 49.906 1 58.81 131 VAL B O 1
ATOM 9808 N N . GLY B 1 132 ? -3.055 54.938 48.75 1 48.72 132 GLY B N 1
ATOM 9809 C CA . GLY B 1 132 ? -3.947 54.969 49.906 1 48.72 132 GLY B CA 1
ATOM 9810 C C . GLY B 1 132 ? -4.758 53.688 50.062 1 48.72 132 GLY B C 1
ATOM 9811 O O . GLY B 1 132 ? -4.984 52.969 49.094 1 48.72 132 GLY B O 1
ATOM 9812 N N . ASP B 1 133 ? -4.695 53 51.219 1 48.47 133 ASP B N 1
ATOM 9813 C CA . ASP B 1 133 ? -5.246 51.75 51.688 1 48.47 133 ASP B CA 1
ATOM 9814 C C . ASP B 1 133 ? -6.496 51.375 50.906 1 48.47 133 ASP B C 1
ATOM 9816 O O . ASP B 1 133 ? -6.785 50.188 50.719 1 48.47 133 ASP B O 1
ATOM 9820 N N . SER B 1 134 ? -7.652 52.094 51.062 1 47.12 134 SER B N 1
ATOM 9821 C CA . SER B 1 134 ? -9.055 51.688 51.094 1 47.12 134 SER B CA 1
ATOM 9822 C C . SER B 1 134 ? -9.656 51.688 49.688 1 47.12 134 SER B C 1
ATOM 9824 O O . SER B 1 134 ? -10.867 51.531 49.531 1 47.12 134 SER B O 1
ATOM 9826 N N . ASN B 1 135 ? -9.039 52.062 48.594 1 54.66 135 ASN B N 1
ATOM 9827 C CA . ASN B 1 135 ? -9.992 52.281 47.5 1 54.66 135 ASN B CA 1
ATOM 9828 C C . ASN B 1 135 ? -10.172 51.031 46.656 1 54.66 135 ASN B C 1
ATOM 9830 O O . ASN B 1 135 ? -9.188 50.406 46.219 1 54.66 135 ASN B O 1
ATOM 9834 N N . SER B 1 136 ? -11.352 50.375 46.656 1 61.66 136 SER B N 1
ATOM 9835 C CA . SER B 1 136 ? -11.953 49.156 46.125 1 61.66 136 SER B CA 1
ATOM 9836 C C . SER B 1 136 ? -11.742 49.062 44.625 1 61.66 136 SER B C 1
ATOM 9838 O O . SER B 1 136 ? -11.789 47.938 44.062 1 61.66 136 SER B O 1
ATOM 9840 N N . ILE B 1 137 ? -11.453 50.094 43.938 1 64.25 137 ILE B N 1
ATOM 9841 C CA . ILE B 1 137 ? -11.469 50.031 42.5 1 64.25 137 ILE B CA 1
ATOM 9842 C C . ILE B 1 137 ? -10.141 49.469 41.969 1 64.25 137 ILE B C 1
ATOM 9844 O O . ILE B 1 137 ? -10.117 48.688 41.031 1 64.25 137 ILE B O 1
ATOM 9848 N N . VAL B 1 138 ? -8.969 49.75 42.625 1 71.88 138 VAL B N 1
ATOM 9849 C CA . VAL B 1 138 ? -7.668 49.406 42.062 1 71.88 138 VAL B CA 1
ATOM 9850 C C . VAL B 1 138 ? -7.133 48.125 42.719 1 71.88 138 VAL B C 1
ATOM 9852 O O . VAL B 1 138 ? -6.156 47.531 42.25 1 71.88 138 VAL B O 1
ATOM 9855 N N . SER B 1 139 ? -7.832 47.562 43.656 1 76.12 139 SER B N 1
ATOM 9856 C CA . SER B 1 139 ? -7.391 46.344 44.375 1 76.12 139 SER B CA 1
ATOM 9857 C C . SER B 1 139 ? -7.438 45.125 43.438 1 76.12 139 SER B C 1
ATOM 9859 O O . SER B 1 139 ? -6.699 44.156 43.625 1 76.12 139 SER B O 1
ATOM 9861 N N . CYS B 1 140 ? -8.281 45.281 42.406 1 79.56 140 CYS B N 1
ATOM 9862 C CA . CYS B 1 140 ? -8.422 44.156 41.469 1 79.56 140 CYS B CA 1
ATOM 9863 C C . CYS B 1 140 ? -7.199 44.062 40.562 1 79.56 140 CYS B C 1
ATOM 9865 O O . CYS B 1 140 ? -6.969 43 39.969 1 79.56 140 CYS B O 1
ATOM 9867 N N . LEU B 1 141 ? -6.367 45.125 40.531 1 82.44 141 LEU B N 1
ATOM 9868 C CA . LEU B 1 141 ? -5.215 45.125 39.656 1 82.44 141 LEU B CA 1
ATOM 9869 C C . LEU B 1 141 ? -3.943 44.719 40.375 1 82.44 141 LEU B C 1
ATOM 9871 O O . LEU B 1 141 ? -2.869 44.656 39.781 1 82.44 141 LEU B O 1
ATOM 9875 N N . GLU B 1 142 ? -4.004 44.406 41.594 1 73.94 142 GLU B N 1
ATOM 9876 C CA . GLU B 1 142 ? -2.842 44.188 42.438 1 73.94 142 GLU B CA 1
ATOM 9877 C C . GLU B 1 142 ? -2.041 42.969 41.969 1 73.94 142 GLU B C 1
ATOM 9879 O O . GLU B 1 142 ? -0.816 42.938 42.094 1 73.94 142 GLU B O 1
ATOM 9884 N N . ASN B 1 143 ? -2.768 42.031 41.375 1 75.12 143 ASN B N 1
ATOM 9885 C CA . ASN B 1 143 ? -2.09 40.812 40.906 1 75.12 143 ASN B CA 1
ATOM 9886 C C . ASN B 1 143 ? -1.327 41.062 39.594 1 75.12 143 ASN B C 1
ATOM 9888 O O . ASN B 1 143 ? -0.46 40.281 39.25 1 75.12 143 ASN B O 1
ATOM 9892 N N . PHE B 1 144 ? -1.557 42.219 39 1 82 144 PHE B N 1
ATOM 9893 C CA . PHE B 1 144 ? -1.031 42.375 37.625 1 82 144 PHE B CA 1
ATOM 9894 C C . PHE B 1 144 ? -0.098 43.562 37.562 1 82 144 PHE B C 1
ATOM 9896 O O . PHE B 1 144 ? 0.818 43.594 36.75 1 82 144 PHE B O 1
ATOM 9903 N N . VAL B 1 145 ? -0.396 44.656 38.375 1 80.25 145 VAL B N 1
ATOM 9904 C CA . VAL B 1 145 ? 0.351 45.906 38.281 1 80.25 145 VAL B CA 1
ATOM 9905 C C . VAL B 1 145 ? 1.085 46.188 39.594 1 80.25 145 VAL B C 1
ATOM 9907 O O . VAL B 1 145 ? 0.485 46.125 40.688 1 80.25 145 VAL B O 1
ATOM 9910 N N . THR B 1 146 ? 2.48 46.188 39.5 1 74.19 146 THR B N 1
ATOM 9911 C CA . THR B 1 146 ? 3.281 46.562 40.656 1 74.19 146 THR B CA 1
ATOM 9912 C C . THR B 1 146 ? 3.457 48.062 40.75 1 74.19 146 THR B C 1
ATOM 9914 O O . THR B 1 146 ? 3.895 48.688 39.781 1 74.19 146 THR B O 1
ATOM 9917 N N . PHE B 1 147 ? 3.021 48.625 41.688 1 61.09 147 PHE B N 1
ATOM 9918 C CA . PHE B 1 147 ? 2.955 50.094 41.844 1 61.09 147 PHE B CA 1
ATOM 9919 C C . PHE B 1 147 ? 4.219 50.594 42.531 1 61.09 147 PHE B C 1
ATOM 9921 O O . PHE B 1 147 ? 4.262 51.75 42.969 1 61.09 147 PHE B O 1
ATOM 9928 N N . ASP B 1 148 ? 5.355 49.906 42.594 1 54.97 148 ASP B N 1
ATOM 9929 C CA . ASP B 1 148 ? 6.5 50.5 43.281 1 54.97 148 ASP B CA 1
ATOM 9930 C C . ASP B 1 148 ? 7.055 51.656 42.469 1 54.97 148 ASP B C 1
ATOM 9932 O O . ASP B 1 148 ? 6.949 51.688 41.219 1 54.97 148 ASP B O 1
ATOM 9936 N N . GLU B 1 149 ? 7.328 52.969 43 1 48.53 149 GLU B N 1
ATOM 9937 C CA . GLU B 1 149 ? 7.895 54.219 42.469 1 48.53 149 GLU B CA 1
ATOM 9938 C C . GLU B 1 149 ? 8.977 53.906 41.438 1 48.53 149 GLU B C 1
ATOM 9940 O O . GLU B 1 149 ? 9.094 54.625 40.438 1 48.53 149 GLU B O 1
ATOM 9945 N N . GLU B 1 150 ? 10.031 53.25 41.625 1 48.91 150 GLU B N 1
ATOM 9946 C CA . GLU B 1 150 ? 11.258 53.281 40.812 1 48.91 150 GLU B CA 1
ATOM 9947 C C . GLU B 1 150 ? 11.133 52.344 39.625 1 48.91 150 GLU B C 1
ATOM 9949 O O . GLU B 1 150 ? 11.773 52.562 38.594 1 48.91 150 GLU B O 1
ATOM 9954 N N . GLY B 1 151 ? 10.461 51.062 39.656 1 51.69 151 GLY B N 1
ATOM 9955 C CA . GLY B 1 151 ? 10.781 50 38.719 1 51.69 151 GLY B CA 1
ATOM 9956 C C . GLY B 1 151 ? 9.57 49.219 38.25 1 51.69 151 GLY B C 1
ATOM 9957 O O . GLY B 1 151 ? 9.703 48.094 37.75 1 51.69 151 GLY B O 1
ATOM 9958 N N . GLY B 1 152 ? 8.391 49.594 38.438 1 61.56 152 GLY B N 1
ATOM 9959 C CA . GLY B 1 152 ? 7.312 48.625 38.25 1 61.56 152 GLY B CA 1
ATOM 9960 C C . GLY B 1 152 ? 6.668 48.719 36.875 1 61.56 152 GLY B C 1
ATOM 9961 O O . GLY B 1 152 ? 7.078 49.531 36.062 1 61.56 152 GLY B O 1
ATOM 9962 N N . ASN B 1 153 ? 5.691 47.688 36.438 1 78.88 153 ASN B N 1
ATOM 9963 C CA . ASN B 1 153 ? 5.016 47.562 35.156 1 78.88 153 ASN B CA 1
ATOM 9964 C C . ASN B 1 153 ? 3.809 48.5 35.062 1 78.88 153 ASN B C 1
ATOM 9966 O O . ASN B 1 153 ? 2.926 48.312 34.25 1 78.88 153 ASN B O 1
ATOM 9970 N N . PHE B 1 154 ? 3.828 49.656 35.969 1 83.44 154 PHE B N 1
ATOM 9971 C CA . PHE B 1 154 ? 2.711 50.594 36 1 83.44 154 PHE B CA 1
ATOM 9972 C C . PHE B 1 154 ? 2.752 51.5 34.781 1 83.44 154 PHE B C 1
ATOM 9974 O O . PHE B 1 154 ? 1.718 51.781 34.156 1 83.44 154 PHE B O 1
ATOM 9981 N N . ASP B 1 155 ? 3.934 52.031 34.5 1 82.06 155 ASP B N 1
ATOM 9982 C CA . ASP B 1 155 ? 4.082 52.875 33.312 1 82.06 155 ASP B CA 1
ATOM 9983 C C . ASP B 1 155 ? 3.65 52.125 32.062 1 82.06 155 ASP B C 1
ATOM 9985 O O . ASP B 1 155 ? 3.041 52.719 31.172 1 82.06 155 ASP B O 1
ATOM 9989 N N . GLN B 1 156 ? 3.947 50.844 32.094 1 87.06 156 GLN B N 1
ATOM 9990 C CA . GLN B 1 156 ? 3.586 50.031 30.953 1 87.06 156 GLN B CA 1
ATOM 9991 C C . GLN B 1 156 ? 2.076 49.812 30.875 1 87.06 156 GLN B C 1
ATOM 9993 O O . GLN B 1 156 ? 1.5 49.75 29.797 1 87.06 156 GLN B O 1
ATOM 9998 N N . PHE B 1 157 ? 1.461 49.719 32 1 87.88 157 PHE B N 1
ATOM 9999 C CA . PHE B 1 157 ? 0.016 49.531 32.062 1 87.88 157 PHE B CA 1
ATOM 10000 C C . PHE B 1 157 ? -0.71 50.75 31.484 1 87.88 157 PHE B C 1
ATOM 10002 O O . PHE B 1 157 ? -1.611 50.594 30.656 1 87.88 157 PHE B O 1
ATOM 10009 N N . VAL B 1 158 ? -0.332 51.938 31.875 1 88.19 158 VAL B N 1
ATOM 10010 C CA . VAL B 1 158 ? -0.993 53.156 31.438 1 88.19 158 VAL B CA 1
ATOM 10011 C C . VAL B 1 158 ? -0.729 53.406 29.953 1 88.19 158 VAL B C 1
ATOM 10013 O O . VAL B 1 158 ? -1.643 53.75 29.203 1 88.19 158 VAL B O 1
ATOM 10016 N N . LYS B 1 159 ? 0.464 53.156 29.625 1 88.56 159 LYS B N 1
ATOM 10017 C CA . LYS B 1 159 ? 0.821 53.344 28.219 1 88.56 159 LYS B CA 1
ATOM 10018 C C . LYS B 1 159 ? 0.069 52.344 27.328 1 88.56 159 LYS B C 1
ATOM 10020 O O . LYS B 1 159 ? -0.459 52.719 26.281 1 88.56 159 LYS B O 1
ATOM 10025 N N . ALA B 1 160 ? 0.075 51.094 27.688 1 88.62 160 ALA B N 1
ATOM 10026 C CA . ALA B 1 160 ? -0.593 50.062 26.891 1 88.62 160 ALA B CA 1
ATOM 10027 C C . ALA B 1 160 ? -2.088 50.344 26.781 1 88.62 160 ALA B C 1
ATOM 10029 O O . ALA B 1 160 ? -2.689 50.094 25.719 1 88.62 160 ALA B O 1
ATOM 10030 N N . THR B 1 161 ? -2.725 50.781 27.797 1 88.06 161 THR B N 1
ATOM 10031 C CA . THR B 1 161 ? -4.141 51.125 27.75 1 88.06 161 THR B CA 1
ATOM 10032 C C . THR B 1 161 ? -4.391 52.312 26.812 1 88.06 161 THR B C 1
ATOM 10034 O O . THR B 1 161 ? -5.336 52.281 26.031 1 88.06 161 THR B O 1
ATOM 10037 N N . GLY B 1 162 ? -3.568 53.344 26.953 1 85.81 162 GLY B N 1
ATOM 10038 C CA . GLY B 1 162 ? -3.695 54.5 26.062 1 85.81 162 GLY B CA 1
ATOM 10039 C C . GLY B 1 162 ? -3.498 54.156 24.609 1 85.81 162 GLY B C 1
ATOM 10040 O O . GLY B 1 162 ? -4.266 54.594 23.75 1 85.81 162 GLY B O 1
ATOM 10041 N N . ASP B 1 163 ? -2.486 53.375 24.328 1 86.06 163 ASP B N 1
ATOM 10042 C CA . ASP B 1 163 ? -2.205 52.969 22.953 1 86.06 163 ASP B CA 1
ATOM 10043 C C . ASP B 1 163 ? -3.338 52.125 22.391 1 86.06 163 ASP B C 1
ATOM 10045 O O . ASP B 1 163 ? -3.701 52.25 21.219 1 86.06 163 ASP B O 1
ATOM 10049 N N . ALA B 1 164 ? -3.871 51.188 23.156 1 86.75 164 ALA B N 1
ATOM 10050 C CA . ALA B 1 164 ? -4.965 50.312 22.719 1 86.75 164 ALA B CA 1
ATOM 10051 C C . ALA B 1 164 ? -6.215 51.125 22.406 1 86.75 164 ALA B C 1
ATOM 10053 O O . ALA B 1 164 ? -6.977 50.781 21.5 1 86.75 164 ALA B O 1
ATOM 10054 N N . PHE B 1 165 ? -6.398 52.156 23.141 1 84.25 165 PHE B N 1
ATOM 10055 C CA . PHE B 1 165 ? -7.566 53 22.938 1 84.25 165 PHE B CA 1
ATOM 10056 C C . PHE B 1 165 ? -7.398 53.844 21.688 1 84.25 165 PHE B C 1
ATOM 10058 O O . PHE B 1 165 ? -8.344 54.031 20.906 1 84.25 165 PHE B O 1
ATOM 10065 N N . LEU B 1 166 ? -6.246 54.375 21.484 1 83.81 166 LEU B N 1
ATOM 10066 C CA . LEU B 1 166 ? -6.023 55.312 20.391 1 83.81 166 LEU B CA 1
ATOM 10067 C C . LEU B 1 166 ? -5.809 54.562 19.078 1 83.81 166 LEU B C 1
ATOM 10069 O O . LEU B 1 166 ? -6.152 55.031 18 1 83.81 166 LEU B O 1
ATOM 10073 N N . ASP B 1 167 ? -5.148 53.406 19.156 1 84.06 167 ASP B N 1
ATOM 10074 C CA . ASP B 1 167 ? -4.852 52.625 17.953 1 84.06 167 ASP B CA 1
ATOM 10075 C C . ASP B 1 167 ? -5.797 51.406 17.844 1 84.06 167 ASP B C 1
ATOM 10077 O O . ASP B 1 167 ? -5.359 50.281 17.906 1 84.06 167 ASP B O 1
ATOM 10081 N N . ASN B 1 168 ? -7.027 51.625 17.578 1 78.44 168 ASN B N 1
ATOM 10082 C CA . ASN B 1 168 ? -8.023 50.562 17.609 1 78.44 168 ASN B CA 1
ATOM 10083 C C . ASN B 1 168 ? -8.617 50.281 16.234 1 78.44 168 ASN B C 1
ATOM 10085 O O . ASN B 1 168 ? -9.75 49.812 16.125 1 78.44 168 ASN B O 1
ATOM 10089 N N . ASP B 1 169 ? -7.875 50.562 15.242 1 80.06 169 ASP B N 1
ATOM 10090 C CA . ASP B 1 169 ? -8.445 50.344 13.914 1 80.06 169 ASP B CA 1
ATOM 10091 C C . ASP B 1 169 ? -8.398 48.844 13.539 1 80.06 169 ASP B C 1
ATOM 10093 O O . ASP B 1 169 ? -7.707 48.062 14.18 1 80.06 169 ASP B O 1
ATOM 10097 N N . LEU B 1 170 ? -9.117 48.5 12.523 1 82.19 170 LEU B N 1
ATOM 10098 C CA . LEU B 1 170 ? -9.273 47.125 12.078 1 82.19 170 LEU B CA 1
ATOM 10099 C C . LEU B 1 170 ? -7.953 46.562 11.578 1 82.19 170 LEU B C 1
ATOM 10101 O O . LEU B 1 170 ? -7.637 45.375 11.828 1 82.19 170 LEU B O 1
ATOM 10105 N N . LEU B 1 171 ? -7.262 47.25 10.844 1 87.12 171 LEU B N 1
ATOM 10106 C CA . LEU B 1 171 ? -5.988 46.812 10.289 1 87.12 171 LEU B CA 1
ATOM 10107 C C . LEU B 1 171 ? -5 46.469 11.398 1 87.12 171 LEU B C 1
ATOM 10109 O O . LEU B 1 171 ? -4.332 45.438 11.359 1 87.12 171 LEU B O 1
ATOM 10113 N N . ASN B 1 172 ? -4.895 47.312 12.32 1 85.81 172 ASN B N 1
ATOM 10114 C CA . ASN B 1 172 ? -3.971 47.094 13.43 1 85.81 172 ASN B CA 1
ATOM 10115 C C . ASN B 1 172 ? -4.387 45.906 14.281 1 85.81 172 ASN B C 1
ATOM 10117 O O . ASN B 1 172 ? -3.533 45.188 14.781 1 85.81 172 ASN B O 1
ATOM 10121 N N . THR B 1 173 ? -5.621 45.812 14.469 1 83.62 173 THR B N 1
ATOM 10122 C CA . THR B 1 173 ? -6.117 44.688 15.242 1 83.62 173 THR B CA 1
ATOM 10123 C C . THR B 1 173 ? -5.758 43.375 14.555 1 83.62 173 THR B C 1
ATOM 10125 O O . THR B 1 173 ? -5.312 42.406 15.211 1 83.62 173 THR B O 1
ATOM 10128 N N . VAL B 1 174 ? -5.965 43.25 13.289 1 88.06 174 VAL B N 1
ATOM 10129 C CA . VAL B 1 174 ? -5.656 42.031 12.531 1 88.06 174 VAL B CA 1
ATOM 10130 C C . VAL B 1 174 ? -4.148 41.812 12.531 1 88.06 174 VAL B C 1
ATOM 10132 O O . VAL B 1 174 ? -3.691 40.656 12.602 1 88.06 174 VAL B O 1
ATOM 10135 N N . ARG B 1 175 ? -3.434 42.844 12.469 1 88.25 175 ARG B N 1
ATOM 10136 C CA . ARG B 1 175 ? -1.979 42.719 12.5 1 88.25 175 ARG B CA 1
ATOM 10137 C C . ARG B 1 175 ? -1.502 42.125 13.82 1 88.25 175 ARG B C 1
ATOM 10139 O O . ARG B 1 175 ? -0.638 41.25 13.836 1 88.25 175 ARG B O 1
ATOM 10146 N N . ILE B 1 176 ? -2.021 42.625 14.906 1 84.62 176 ILE B N 1
ATOM 10147 C CA . ILE B 1 176 ? -1.638 42.156 16.234 1 84.62 176 ILE B CA 1
ATOM 10148 C C . ILE B 1 176 ? -2.004 40.688 16.359 1 84.62 176 ILE B C 1
ATOM 10150 O O . ILE B 1 176 ? -1.228 39.875 16.891 1 84.62 176 ILE B O 1
ATOM 10154 N N . PHE B 1 177 ? -3.057 40.312 15.891 1 85.56 177 PHE B N 1
ATOM 10155 C CA . PHE B 1 177 ? -3.488 38.906 15.969 1 85.56 177 PHE B CA 1
ATOM 10156 C C . PHE B 1 177 ? -2.557 38.031 15.164 1 85.56 177 PHE B C 1
ATOM 10158 O O . PHE B 1 177 ? -2.098 37 15.672 1 85.56 177 PHE B O 1
ATOM 10165 N N . LEU B 1 178 ? -2.322 38.344 13.945 1 87.44 178 LEU B N 1
ATOM 10166 C CA . LEU B 1 178 ? -1.529 37.5 13.062 1 87.44 178 LEU B CA 1
ATOM 10167 C C . LEU B 1 178 ? -0.083 37.438 13.539 1 87.44 178 LEU B C 1
ATOM 10169 O O . LEU B 1 178 ? 0.593 36.406 13.32 1 87.44 178 LEU B O 1
ATOM 10173 N N . LYS B 1 179 ? 0.321 38.469 14.148 1 85.88 179 LYS B N 1
ATOM 10174 C CA . LYS B 1 179 ? 1.688 38.469 14.664 1 85.88 179 LYS B CA 1
ATOM 10175 C C . LYS B 1 179 ? 1.857 37.469 15.797 1 85.88 179 LYS B C 1
ATOM 10177 O O . LYS B 1 179 ? 2.91 36.844 15.914 1 85.88 179 LYS B O 1
ATOM 10182 N N . ASN B 1 180 ? 0.812 37.25 16.531 1 86.25 180 ASN B N 1
ATOM 10183 C CA . ASN B 1 180 ? 0.934 36.406 17.734 1 86.25 180 ASN B CA 1
ATOM 10184 C C . ASN B 1 180 ? 0.292 35.031 17.531 1 86.25 180 ASN B C 1
ATOM 10186 O O . ASN B 1 180 ? 0.451 34.156 18.359 1 86.25 180 ASN B O 1
ATOM 10190 N N . ALA B 1 181 ? -0.365 34.906 16.547 1 82.88 181 ALA B N 1
ATOM 10191 C CA . ALA B 1 181 ? -1.065 33.656 16.312 1 82.88 181 ALA B CA 1
ATOM 10192 C C . ALA B 1 181 ? -0.26 32.75 15.398 1 82.88 181 ALA B C 1
ATOM 10194 O O . ALA B 1 181 ? 0.374 33.188 14.445 1 82.88 181 ALA B O 1
ATOM 10195 N N . LYS B 1 182 ? -0.259 31.469 15.797 1 81.62 182 LYS B N 1
ATOM 10196 C CA . LYS B 1 182 ? 0.317 30.438 14.945 1 81.62 182 LYS B CA 1
ATOM 10197 C C . LYS B 1 182 ? -0.766 29.516 14.383 1 81.62 182 LYS B C 1
ATOM 10199 O O . LYS B 1 182 ? -1.688 29.125 15.102 1 81.62 182 LYS B O 1
ATOM 10204 N N . GLY B 1 183 ? -0.724 29.297 13.148 1 79.56 183 GLY B N 1
ATOM 10205 C CA . GLY B 1 183 ? -1.708 28.484 12.453 1 79.56 183 GLY B CA 1
ATOM 10206 C C . GLY B 1 183 ? -1.898 28.875 11 1 79.56 183 GLY B C 1
ATOM 10207 O O . GLY B 1 183 ? -1.014 29.484 10.398 1 79.56 183 GLY B O 1
ATOM 10208 N N . SER B 1 184 ? -2.92 28.406 10.398 1 79.62 184 SER B N 1
ATOM 10209 C CA . SER B 1 184 ? -3.305 28.781 9.039 1 79.62 184 SER B CA 1
ATOM 10210 C C . SER B 1 184 ? -4.57 29.625 9.047 1 79.62 184 SER B C 1
ATOM 10212 O O . SER B 1 184 ? -5.609 29.203 9.562 1 79.62 184 SER B O 1
ATOM 10214 N N . PHE B 1 185 ? -4.406 30.797 8.383 1 81.88 185 PHE B N 1
ATOM 10215 C CA . PHE B 1 185 ? -5.5 31.75 8.531 1 81.88 185 PHE B CA 1
ATOM 10216 C C . PHE B 1 185 ? -5.875 32.344 7.184 1 81.88 185 PHE B C 1
ATOM 10218 O O . PHE B 1 185 ? -5.012 32.844 6.453 1 81.88 185 PHE B O 1
ATOM 10225 N N . GLY B 1 186 ? -7.055 32.188 6.715 1 83.06 186 GLY B N 1
ATOM 10226 C CA . GLY B 1 186 ? -7.781 33 5.766 1 83.06 186 GLY B CA 1
ATOM 10227 C C . GLY B 1 186 ? -8.961 33.75 6.383 1 83.06 186 GLY B C 1
ATOM 10228 O O . GLY B 1 186 ? -10.008 33.125 6.633 1 83.06 186 GLY B O 1
ATOM 10229 N N . LEU B 1 187 ? -8.727 35.125 6.641 1 84.19 187 LEU B N 1
ATOM 10230 C CA . LEU B 1 187 ? -9.68 35.844 7.496 1 84.19 187 LEU B CA 1
ATOM 10231 C C . LEU B 1 187 ? -10.312 37 6.754 1 84.19 187 LEU B C 1
ATOM 10233 O O . LEU B 1 187 ? -9.648 37.688 5.961 1 84.19 187 LEU B O 1
ATOM 10237 N N . CYS B 1 188 ? -11.57 37.094 6.949 1 85.69 188 CYS B N 1
ATOM 10238 C CA . CYS B 1 188 ? -12.336 38.312 6.625 1 85.69 188 CYS B CA 1
ATOM 10239 C C . CYS B 1 188 ? -12.914 38.938 7.883 1 85.69 188 CYS B C 1
ATOM 10241 O O . CYS B 1 188 ? -13.812 38.375 8.508 1 85.69 188 CYS B O 1
ATOM 10243 N N . VAL B 1 189 ? -12.367 40.156 8.25 1 83.44 189 VAL B N 1
ATOM 10244 C CA . VAL B 1 189 ? -12.734 40.75 9.531 1 83.44 189 VAL B CA 1
ATOM 10245 C C . VAL B 1 189 ? -13.523 42.031 9.281 1 83.44 189 VAL B C 1
ATOM 10247 O O . VAL B 1 189 ? -13.109 42.875 8.484 1 83.44 189 VAL B O 1
ATOM 10250 N N . THR B 1 190 ? -14.688 42.094 9.922 1 80.56 190 THR B N 1
ATOM 10251 C CA . THR B 1 190 ? -15.523 43.281 9.859 1 80.56 190 THR B CA 1
ATOM 10252 C C . THR B 1 190 ? -15.875 43.781 11.258 1 80.56 190 THR B C 1
ATOM 10254 O O . THR B 1 190 ? -15.539 43.125 12.25 1 80.56 190 THR B O 1
ATOM 10257 N N . THR B 1 191 ? -16.375 45.031 11.367 1 73.19 191 THR B N 1
ATOM 10258 C CA . THR B 1 191 ? -16.797 45.594 12.648 1 73.19 191 THR B CA 1
ATOM 10259 C C . THR B 1 191 ? -18.266 46.031 12.602 1 73.19 191 THR B C 1
ATOM 10261 O O . THR B 1 191 ? -18.766 46.438 11.562 1 73.19 191 THR B O 1
ATOM 10264 N N . SER B 1 192 ? -18.969 45.719 13.68 1 68.06 192 SER B N 1
ATOM 10265 C CA . SER B 1 192 ? -20.359 46.156 13.805 1 68.06 192 SER B CA 1
ATOM 10266 C C . SER B 1 192 ? -20.438 47.625 14.125 1 68.06 192 SER B C 1
ATOM 10268 O O . SER B 1 192 ? -21.5 48.25 13.977 1 68.06 192 SER B O 1
ATOM 10270 N N . LEU B 1 193 ? -19.281 48.156 14.539 1 62.44 193 LEU B N 1
ATOM 10271 C CA . LEU B 1 193 ? -19.25 49.594 14.805 1 62.44 193 LEU B CA 1
ATOM 10272 C C . LEU B 1 193 ? -18.922 50.375 13.547 1 62.44 193 LEU B C 1
ATOM 10274 O O . LEU B 1 193 ? -18.406 49.812 12.57 1 62.44 193 LEU B O 1
ATOM 10278 N N . ASP B 1 194 ? -19.469 51.531 13.336 1 57.62 194 ASP B N 1
ATOM 10279 C CA . ASP B 1 194 ? -19.219 52.344 12.148 1 57.62 194 ASP B CA 1
ATOM 10280 C C . ASP B 1 194 ? -17.734 52.594 11.961 1 57.62 194 ASP B C 1
ATOM 10282 O O . ASP B 1 194 ? -17.125 53.375 12.703 1 57.62 194 ASP B O 1
ATOM 10286 N N . ALA B 1 195 ? -16.953 51.625 11.398 1 62.03 195 ALA B N 1
ATOM 10287 C CA . ALA B 1 195 ? -15.516 51.719 11.172 1 62.03 195 ALA B CA 1
ATOM 10288 C C . ALA B 1 195 ? -15.203 52.312 9.805 1 62.03 195 ALA B C 1
ATOM 10290 O O . ALA B 1 195 ? -14.289 51.844 9.109 1 62.03 195 ALA B O 1
ATOM 10291 N N . HIS B 1 196 ? -15.812 53.344 9.367 1 74.38 196 HIS B N 1
ATOM 10292 C CA . HIS B 1 196 ? -15.547 53.969 8.078 1 74.38 196 HIS B CA 1
ATOM 10293 C C . HIS B 1 196 ? -15.766 52.969 6.934 1 74.38 196 HIS B C 1
ATOM 10295 O O . HIS B 1 196 ? -14.977 52.938 5.98 1 74.38 196 HIS B O 1
ATOM 10301 N N . TRP B 1 197 ? -16.688 51.938 7.09 1 80.06 197 TRP B N 1
ATOM 10302 C CA . TRP B 1 197 ? -17.047 50.906 6.109 1 80.06 197 TRP B CA 1
ATOM 10303 C C . TRP B 1 197 ? -15.82 50.156 5.629 1 80.06 197 TRP B C 1
ATOM 10305 O O . TRP B 1 197 ? -15.508 50.156 4.438 1 80.06 197 TRP B O 1
ATOM 10315 N N . GLN B 1 198 ? -15.125 49.656 6.477 1 85.38 198 GLN B N 1
ATOM 10316 C CA . GLN B 1 198 ? -13.875 48.969 6.18 1 85.38 198 GLN B CA 1
ATOM 10317 C C . GLN B 1 198 ? -14.016 47.469 6.363 1 85.38 198 GLN B C 1
ATOM 10319 O O . GLN B 1 198 ? -14.836 47 7.16 1 85.38 198 GLN B O 1
ATOM 10324 N N . VAL B 1 199 ? -13.289 46.688 5.492 1 86.56 199 VAL B N 1
ATOM 10325 C CA . VAL B 1 199 ? -13.125 45.25 5.637 1 86.56 199 VAL B CA 1
ATOM 10326 C C . VAL B 1 199 ? -11.648 44.875 5.531 1 86.56 199 VAL B C 1
ATOM 10328 O O . VAL B 1 199 ? -10.953 45.312 4.613 1 86.56 199 VAL B O 1
ATOM 10331 N N . ALA B 1 200 ? -11.203 44.156 6.582 1 89.12 200 ALA B N 1
ATOM 10332 C CA . ALA B 1 200 ? -9.812 43.719 6.547 1 89.12 200 ALA B CA 1
ATOM 10333 C C . ALA B 1 200 ? -9.719 42.25 6.137 1 89.12 200 ALA B C 1
ATOM 10335 O O . ALA B 1 200 ? -10.352 41.406 6.75 1 89.12 200 ALA B O 1
ATOM 10336 N N . MET B 1 201 ? -8.984 42.062 5.051 1 91.94 201 MET B N 1
ATOM 10337 C CA . MET B 1 201 ? -8.711 40.688 4.582 1 91.94 201 MET B CA 1
ATOM 10338 C C . MET B 1 201 ? -7.27 40.281 4.887 1 91.94 201 MET B C 1
ATOM 10340 O O . MET B 1 201 ? -6.344 41.094 4.691 1 91.94 201 MET B O 1
ATOM 10344 N N . ALA B 1 202 ? -7.121 39.062 5.449 1 91.12 202 ALA B N 1
ATOM 10345 C CA . ALA B 1 202 ? -5.781 38.625 5.824 1 91.12 202 ALA B CA 1
ATOM 10346 C C . ALA B 1 202 ? -5.566 37.156 5.457 1 91.12 202 ALA B C 1
ATOM 10348 O O . ALA B 1 202 ? -6.492 36.344 5.547 1 91.12 202 ALA B O 1
ATOM 10349 N N . ALA B 1 203 ? -4.355 36.875 4.938 1 89.81 203 ALA B N 1
ATOM 10350 C CA . ALA B 1 203 ? -3.969 35.531 4.609 1 89.81 203 ALA B CA 1
ATOM 10351 C C . ALA B 1 203 ? -2.625 35.156 5.238 1 89.81 203 ALA B C 1
ATOM 10353 O O . ALA B 1 203 ? -1.657 35.906 5.117 1 89.81 203 ALA B O 1
ATOM 10354 N N . LYS B 1 204 ? -2.615 34.094 6 1 87.19 204 LYS B N 1
ATOM 10355 C CA . LYS B 1 204 ? -1.402 33.5 6.555 1 87.19 204 LYS B CA 1
ATOM 10356 C C . LYS B 1 204 ? -1.521 31.984 6.637 1 87.19 204 LYS B C 1
ATOM 10358 O O . LYS B 1 204 ? -2.289 31.469 7.441 1 87.19 204 LYS B O 1
ATOM 10363 N N . GLY B 1 205 ? -0.788 31.266 5.867 1 76.88 205 GLY B N 1
ATOM 10364 C CA . GLY B 1 205 ? -0.872 29.812 5.855 1 76.88 205 GLY B CA 1
ATOM 10365 C C . GLY B 1 205 ? -1.963 29.281 4.941 1 76.88 205 GLY B C 1
ATOM 10366 O O . GLY B 1 205 ? -1.905 28.141 4.5 1 76.88 205 GLY B O 1
ATOM 10367 N N . GLN B 1 206 ? -2.965 30.062 4.781 1 79.56 206 GLN B N 1
ATOM 10368 C CA . GLN B 1 206 ? -4.051 29.719 3.867 1 79.56 206 GLN B CA 1
ATOM 10369 C C . GLN B 1 206 ? -4.227 30.797 2.795 1 79.56 206 GLN B C 1
ATOM 10371 O O . GLN B 1 206 ? -4.129 31.984 3.082 1 79.56 206 GLN B O 1
ATOM 10376 N N . THR B 1 207 ? -4.582 30.328 1.679 1 79.81 207 THR B N 1
ATOM 10377 C CA . THR B 1 207 ? -4.676 31.25 0.552 1 79.81 207 THR B CA 1
ATOM 10378 C C . THR B 1 207 ? -5.98 32.031 0.607 1 79.81 207 THR B C 1
ATOM 10380 O O . THR B 1 207 ? -7.02 31.516 0.997 1 79.81 207 THR B O 1
ATOM 10383 N N . LEU B 1 208 ? -5.879 33.281 0.29 1 88.06 208 LEU B N 1
ATOM 10384 C CA . LEU B 1 208 ? -7.016 34.188 0.114 1 88.06 208 LEU B CA 1
ATOM 10385 C C . LEU B 1 208 ? -6.762 35.156 -1.028 1 88.06 208 LEU B C 1
ATOM 10387 O O . LEU B 1 208 ? -5.691 35.781 -1.108 1 88.06 208 LEU B O 1
ATOM 10391 N N . CYS B 1 209 ? -7.73 35.188 -1.911 1 89.69 209 CYS B N 1
ATOM 10392 C CA . CYS B 1 209 ? -7.645 36.062 -3.062 1 89.69 209 CYS B CA 1
ATOM 10393 C C . CYS B 1 209 ? -8.828 37.031 -3.094 1 89.69 209 CYS B C 1
ATOM 10395 O O . CYS B 1 209 ? -9.906 36.719 -2.602 1 89.69 209 CYS B O 1
ATOM 10397 N N . ILE B 1 210 ? -8.531 38.219 -3.672 1 91.88 210 ILE B N 1
ATOM 10398 C CA . ILE B 1 210 ? -9.555 39.219 -3.842 1 91.88 210 ILE B CA 1
ATOM 10399 C C . ILE B 1 210 ? -9.664 39.625 -5.316 1 91.88 210 ILE B C 1
ATOM 10401 O O . ILE B 1 210 ? -8.648 39.875 -5.969 1 91.88 210 ILE B O 1
ATOM 10405 N N . ALA B 1 211 ? -10.836 39.562 -5.797 1 91.19 211 ALA B N 1
ATOM 10406 C CA . ALA B 1 211 ? -11.07 39.969 -7.18 1 91.19 211 ALA B CA 1
ATOM 10407 C C . ALA B 1 211 ? -11.938 41.219 -7.246 1 91.19 211 ALA B C 1
ATOM 10409 O O . ALA B 1 211 ? -12.938 41.312 -6.531 1 91.19 211 ALA B O 1
ATOM 10410 N N . PHE B 1 212 ? -11.469 42.156 -8.094 1 87.44 212 PHE B N 1
ATOM 10411 C CA . PHE B 1 212 ? -12.18 43.438 -8.289 1 87.44 212 PHE B CA 1
ATOM 10412 C C . PHE B 1 212 ? -12.82 43.469 -9.672 1 87.44 212 PHE B C 1
ATOM 10414 O O . PHE B 1 212 ? -12.141 43.281 -10.68 1 87.44 212 PHE B O 1
ATOM 10421 N N . TYR B 1 213 ? -14.086 43.688 -9.656 1 87.31 213 TYR B N 1
ATOM 10422 C CA . TYR B 1 213 ? -14.844 43.906 -10.883 1 87.31 213 TYR B CA 1
ATOM 10423 C C . TYR B 1 213 ? -15.414 45.312 -10.945 1 87.31 213 TYR B C 1
ATOM 10425 O O . TYR B 1 213 ? -16.594 45.531 -10.656 1 87.31 213 TYR B O 1
ATOM 10433 N N . PRO B 1 214 ? -14.586 46.219 -11.445 1 80.88 214 PRO B N 1
ATOM 10434 C CA . PRO B 1 214 ? -15 47.625 -11.398 1 80.88 214 PRO B CA 1
ATOM 10435 C C . PRO B 1 214 ? -16.25 47.875 -12.242 1 80.88 214 PRO B C 1
ATOM 10437 O O . PRO B 1 214 ? -17.109 48.656 -11.828 1 80.88 214 PRO B O 1
ATOM 10440 N N . ARG B 1 215 ? -16.344 47.219 -13.352 1 76.94 215 ARG B N 1
ATOM 10441 C CA . ARG B 1 215 ? -17.469 47.469 -14.242 1 76.94 215 ARG B CA 1
ATOM 10442 C C . ARG B 1 215 ? -18.766 46.938 -13.633 1 76.94 215 ARG B C 1
ATOM 10444 O O . ARG B 1 215 ? -19.844 47.469 -13.906 1 76.94 215 ARG B O 1
ATOM 10451 N N . LYS B 1 216 ? -18.594 46.031 -12.781 1 81.19 216 LYS B N 1
ATOM 10452 C CA . LYS B 1 216 ? -19.766 45.406 -12.188 1 81.19 216 LYS B CA 1
ATOM 10453 C C . LYS B 1 216 ? -20.031 45.906 -10.781 1 81.19 216 LYS B C 1
ATOM 10455 O O . LYS B 1 216 ? -21.094 45.688 -10.211 1 81.19 216 LYS B O 1
ATOM 10460 N N . GLY B 1 217 ? -19.109 46.656 -10.227 1 78.69 217 GLY B N 1
ATOM 10461 C CA . GLY B 1 217 ? -19.219 47.125 -8.852 1 78.69 217 GLY B CA 1
ATOM 10462 C C . GLY B 1 217 ? -19.203 46 -7.84 1 78.69 217 GLY B C 1
ATOM 10463 O O . GLY B 1 217 ? -19.938 46.031 -6.848 1 78.69 217 GLY B O 1
ATOM 10464 N N . LEU B 1 218 ? -18.562 44.969 -8.211 1 85 218 LEU B N 1
ATOM 10465 C CA . LEU B 1 218 ? -18.531 43.781 -7.398 1 85 218 LEU B CA 1
ATOM 10466 C C . LEU B 1 218 ? -17.109 43.469 -6.941 1 85 218 LEU B C 1
ATOM 10468 O O . LEU B 1 218 ? -16.156 43.594 -7.715 1 85 218 LEU B O 1
ATOM 10472 N N . ILE B 1 219 ? -17.016 43.094 -5.629 1 87.81 219 ILE B N 1
ATOM 10473 C CA . ILE B 1 219 ? -15.773 42.531 -5.094 1 87.81 219 ILE B CA 1
ATOM 10474 C C . ILE B 1 219 ? -16 41.125 -4.598 1 87.81 219 ILE B C 1
ATOM 10476 O O . ILE B 1 219 ? -16.938 40.875 -3.83 1 87.81 219 ILE B O 1
ATOM 10480 N N . CYS B 1 220 ? -15.188 40.219 -5.137 1 89.12 220 CYS B N 1
ATOM 10481 C CA . CYS B 1 220 ? -15.258 38.812 -4.711 1 89.12 220 CYS B CA 1
ATOM 10482 C C . CYS B 1 220 ? -14 38.406 -3.943 1 89.12 220 CYS B C 1
ATOM 10484 O O . CYS B 1 220 ? -12.914 38.938 -4.195 1 89.12 220 CYS B O 1
ATOM 10486 N N . TYR B 1 221 ? -14.164 37.594 -2.932 1 88.88 221 TYR B N 1
ATOM 10487 C CA . TYR B 1 221 ? -13.008 37.031 -2.225 1 88.88 221 TYR B CA 1
ATOM 10488 C C . TYR B 1 221 ? -13.219 35.562 -1.901 1 88.88 221 TYR B C 1
ATOM 10490 O O . TYR B 1 221 ? -14.344 35.062 -1.92 1 88.88 221 TYR B O 1
ATOM 10498 N N . GLY B 1 222 ? -12.164 34.781 -1.772 1 82.06 222 GLY B N 1
ATOM 10499 C CA . GLY B 1 222 ? -12.227 33.375 -1.418 1 82.06 222 GLY B CA 1
ATOM 10500 C C . GLY B 1 222 ? -10.867 32.719 -1.41 1 82.06 222 GLY B C 1
ATOM 10501 O O . GLY B 1 222 ? -9.883 33.281 -1.906 1 82.06 222 GLY B O 1
ATOM 10502 N N . SER B 1 223 ? -10.844 31.594 -0.772 1 76.94 223 SER B N 1
ATOM 10503 C CA . SER B 1 223 ? -9.625 30.781 -0.769 1 76.94 223 SER B CA 1
ATOM 10504 C C . SER B 1 223 ? -9.492 29.969 -2.055 1 76.94 223 SER B C 1
ATOM 10506 O O . SER B 1 223 ? -8.391 29.562 -2.424 1 76.94 223 SER B O 1
ATOM 10508 N N . GLU B 1 224 ? -10.625 29.828 -2.705 1 75.62 224 GLU B N 1
ATOM 10509 C CA . GLU B 1 224 ? -10.633 29.109 -3.971 1 75.62 224 GLU B CA 1
ATOM 10510 C C . GLU B 1 224 ? -10.812 30.047 -5.152 1 75.62 224 GLU B C 1
ATOM 10512 O O . GLU B 1 224 ? -11.57 31.016 -5.066 1 75.62 224 GLU B O 1
ATOM 10517 N N . GLN B 1 225 ? -10.25 29.734 -6.207 1 77 225 GLN B N 1
ATOM 10518 C CA . GLN B 1 225 ? -10.281 30.609 -7.379 1 77 225 GLN B CA 1
ATOM 10519 C C . GLN B 1 225 ? -11.68 30.656 -7.992 1 77 225 GLN B C 1
ATOM 10521 O O . GLN B 1 225 ? -12.047 31.625 -8.641 1 77 225 GLN B O 1
ATOM 10526 N N . ALA B 1 226 ? -12.398 29.547 -7.762 1 76.12 226 ALA B N 1
ATOM 10527 C CA . ALA B 1 226 ? -13.75 29.547 -8.312 1 76.12 226 ALA B CA 1
ATOM 10528 C C . ALA B 1 226 ? -14.586 30.688 -7.738 1 76.12 226 ALA B C 1
ATOM 10530 O O . ALA B 1 226 ? -15.438 31.25 -8.43 1 76.12 226 ALA B O 1
ATOM 10531 N N . ALA B 1 227 ? -14.312 31.047 -6.508 1 79.62 227 ALA B N 1
ATOM 10532 C CA . ALA B 1 227 ? -15.062 32.125 -5.852 1 79.62 227 ALA B CA 1
ATOM 10533 C C . ALA B 1 227 ? -14.727 33.469 -6.457 1 79.62 227 ALA B C 1
ATOM 10535 O O . ALA B 1 227 ? -15.602 34.344 -6.578 1 79.62 227 ALA B O 1
ATOM 10536 N N . VAL B 1 228 ? -13.531 33.625 -6.84 1 85.19 228 VAL B N 1
ATOM 10537 C CA . VAL B 1 228 ? -13.094 34.906 -7.34 1 85.19 228 VAL B CA 1
ATOM 10538 C C . VAL B 1 228 ? -13.414 35.031 -8.828 1 85.19 228 VAL B C 1
ATOM 10540 O O . VAL B 1 228 ? -13.562 36.125 -9.359 1 85.19 228 VAL B O 1
ATOM 10543 N N . LYS B 1 229 ? -13.547 33.906 -9.492 1 83.75 229 LYS B N 1
ATOM 10544 C CA . LYS B 1 229 ? -13.852 33.906 -10.922 1 83.75 229 LYS B CA 1
ATOM 10545 C C . LYS B 1 229 ? -15.352 33.969 -11.156 1 83.75 229 LYS B C 1
ATOM 10547 O O . LYS B 1 229 ? -15.797 34.156 -12.289 1 83.75 229 LYS B O 1
ATOM 10552 N N . ALA B 1 230 ? -16.109 33.812 -10.148 1 82.31 230 ALA B N 1
ATOM 10553 C CA . ALA B 1 230 ? -17.562 33.781 -10.273 1 82.31 230 ALA B CA 1
ATOM 10554 C C . ALA B 1 230 ? -18.078 35.031 -10.961 1 82.31 230 ALA B C 1
ATOM 10556 O O . ALA B 1 230 ? -19.094 35 -11.672 1 82.31 230 ALA B O 1
ATOM 10557 N N . GLY B 1 231 ? -17.375 36.156 -10.836 1 82.69 231 GLY B N 1
ATOM 10558 C CA . GLY B 1 231 ? -17.797 37.406 -11.438 1 82.69 231 GLY B CA 1
ATOM 10559 C C . GLY B 1 231 ? -17.672 37.406 -12.953 1 82.69 231 GLY B C 1
ATOM 10560 O O . GLY B 1 231 ? -18.359 38.188 -13.633 1 82.69 231 GLY B O 1
ATOM 10561 N N . LEU B 1 232 ? -16.922 36.531 -13.484 1 82.94 232 LEU B N 1
ATOM 10562 C CA . LEU B 1 232 ? -16.75 36.438 -14.93 1 82.94 232 LEU B CA 1
ATOM 10563 C C . LEU B 1 232 ? -18 35.844 -15.594 1 82.94 232 LEU B C 1
ATOM 10565 O O . LEU B 1 232 ? -18.297 36.156 -16.75 1 82.94 232 LEU B O 1
ATOM 10569 N N . ASN B 1 233 ? -18.75 34.938 -14.898 1 75.5 233 ASN B N 1
ATOM 10570 C CA . ASN B 1 233 ? -19.891 34.188 -15.453 1 75.5 233 ASN B CA 1
ATOM 10571 C C . ASN B 1 233 ? -21.188 35 -15.344 1 75.5 233 ASN B C 1
ATOM 10573 O O . ASN B 1 233 ? -22.172 34.719 -16.016 1 75.5 233 ASN B O 1
ATOM 10577 N N . TYR B 1 234 ? -21.312 35.906 -14.5 1 68.5 234 TYR B N 1
ATOM 10578 C CA . TYR B 1 234 ? -22.531 36.625 -14.242 1 68.5 234 TYR B CA 1
ATOM 10579 C C . TYR B 1 234 ? -22.625 37.875 -15.148 1 68.5 234 TYR B C 1
ATOM 10581 O O . TYR B 1 234 ? -21.672 38.625 -15.273 1 68.5 234 TYR B O 1
ATOM 10589 N N . VAL B 1 235 ? -23.766 37.688 -16.125 1 63.38 235 VAL B N 1
ATOM 10590 C CA . VAL B 1 235 ? -24.031 38.844 -16.938 1 63.38 235 VAL B CA 1
ATOM 10591 C C . VAL B 1 235 ? -24.656 39.938 -16.094 1 63.38 235 VAL B C 1
ATOM 10593 O O . VAL B 1 235 ? -25.562 39.688 -15.297 1 63.38 235 VAL B O 1
ATOM 10596 N N . THR B 1 236 ? -24.125 40.844 -15.703 1 54.12 236 THR B N 1
ATOM 10597 C CA . THR B 1 236 ? -24.719 41.938 -14.938 1 54.12 236 THR B CA 1
ATOM 10598 C C . THR B 1 236 ? -26 42.406 -15.594 1 54.12 236 THR B C 1
ATOM 10600 O O . THR B 1 236 ? -26.016 42.719 -16.781 1 54.12 236 THR B O 1
ATOM 10603 N N . PRO B 1 237 ? -27.297 41.969 -15.148 1 46.31 237 PRO B N 1
ATOM 10604 C CA . PRO B 1 237 ? -28.469 42.531 -15.805 1 46.31 237 PRO B CA 1
ATOM 10605 C C . PRO B 1 237 ? -28.188 43.906 -16.438 1 46.31 237 PRO B C 1
ATOM 10607 O O . PRO B 1 237 ? -28.422 44.094 -17.625 1 46.31 237 PRO B O 1
ATOM 10610 N N . GLN B 1 238 ? -29.016 44.969 -15.758 1 37.94 238 GLN B N 1
ATOM 10611 C CA . GLN B 1 238 ? -29.016 46.375 -16.109 1 37.94 238 GLN B CA 1
ATOM 10612 C C . GLN B 1 238 ? -27.609 46.969 -16.062 1 37.94 238 GLN B C 1
ATOM 10614 O O . GLN B 1 238 ? -27.438 48.188 -16.109 1 37.94 238 GLN B O 1
ATOM 10619 N N . GLY B 1 239 ? -26.812 46.219 -15.648 1 36.5 239 GLY B N 1
ATOM 10620 C CA . GLY B 1 239 ? -25.578 46.969 -15.391 1 36.5 239 GLY B CA 1
ATOM 10621 C C . GLY B 1 239 ? -25.016 47.656 -16.625 1 36.5 239 GLY B C 1
ATOM 10622 O O . GLY B 1 239 ? -24.234 47.062 -17.359 1 36.5 239 GLY B O 1
ATOM 10623 N N . GLN B 1 240 ? -25.984 48 -17.469 1 32.81 240 GLN B N 1
ATOM 10624 C CA . GLN B 1 240 ? -25.453 49.156 -18.188 1 32.81 240 GLN B CA 1
ATOM 10625 C C . GLN B 1 240 ? -24.547 50 -17.312 1 32.81 240 GLN B C 1
ATOM 10627 O O . GLN B 1 240 ? -25 50.531 -16.297 1 32.81 240 GLN B O 1
ATOM 10632 N N . SER B 1 241 ? -23.578 49.406 -16.797 1 34.94 241 SER B N 1
ATOM 10633 C CA . SER B 1 241 ? -22.641 50.469 -16.406 1 34.94 241 SER B CA 1
ATOM 10634 C C . SER B 1 241 ? -22.703 51.656 -17.359 1 34.94 241 SER B C 1
ATOM 10636 O O . SER B 1 241 ? -22.328 51.531 -18.516 1 34.94 241 SER B O 1
ATOM 10638 N N . ASN B 1 242 ? -23.875 52.125 -17.672 1 32.22 242 ASN B N 1
ATOM 10639 C CA . ASN B 1 242 ? -23.844 53.5 -18.219 1 32.22 242 ASN B CA 1
ATOM 10640 C C . ASN B 1 242 ? -22.688 54.312 -17.656 1 32.22 242 ASN B C 1
ATOM 10642 O O . ASN B 1 242 ? -22.891 55.281 -16.953 1 32.22 242 ASN B O 1
ATOM 10646 N N . TRP B 1 243 ? -21.766 53.625 -16.922 1 30.95 243 TRP B N 1
ATOM 10647 C CA . TRP B 1 243 ? -20.594 54.5 -16.859 1 30.95 243 TRP B CA 1
ATOM 10648 C C . TRP B 1 243 ? -20.172 54.938 -18.25 1 30.95 243 TRP B C 1
ATOM 10650 O O . TRP B 1 243 ? -20.312 54.188 -19.219 1 30.95 243 TRP B O 1
ATOM 10660 N N . GLY B 1 244 ? -20.438 56.188 -18.578 1 31.02 244 GLY B N 1
ATOM 10661 C CA . GLY B 1 244 ? -20.125 56.812 -19.859 1 31.02 244 GLY B CA 1
ATOM 10662 C C . GLY B 1 244 ? -19.062 56.062 -20.641 1 31.02 244 GLY B C 1
ATOM 10663 O O . GLY B 1 244 ? -18.375 55.188 -20.109 1 31.02 244 GLY B O 1
ATOM 10664 N N . SER B 1 245 ? -19.234 56.031 -22.062 1 34.97 245 SER B N 1
ATOM 10665 C CA . SER B 1 245 ? -18.406 55.625 -23.203 1 34.97 245 SER B CA 1
ATOM 10666 C C . SER B 1 245 ? -16.922 55.719 -22.875 1 34.97 245 SER B C 1
ATOM 10668 O O . SER B 1 245 ? -16.094 55.219 -23.625 1 34.97 245 SER B O 1
ATOM 10670 N N . ASP B 1 246 ? -16.562 56.844 -22.219 1 30.98 246 ASP B N 1
ATOM 10671 C CA . ASP B 1 246 ? -15.172 57.25 -22.266 1 30.98 246 ASP B CA 1
ATOM 10672 C C . ASP B 1 246 ? -14.273 56.25 -21.562 1 30.98 246 ASP B C 1
ATOM 10674 O O . ASP B 1 246 ? -13.141 56.562 -21.203 1 30.98 246 ASP B O 1
ATOM 10678 N N . PHE B 1 247 ? -14.828 55.281 -20.969 1 34 247 PHE B N 1
ATOM 10679 C CA . PHE B 1 247 ? -13.883 54.438 -20.219 1 34 247 PHE B CA 1
ATOM 10680 C C . PHE B 1 247 ? -13.133 53.5 -21.156 1 34 247 PHE B C 1
ATOM 10682 O O . PHE B 1 247 ? -13.57 52.375 -21.391 1 34 247 PHE B O 1
ATOM 10689 N N . LYS B 1 248 ? -12.742 53.781 -22.266 1 36 248 LYS B N 1
ATOM 10690 C CA . LYS B 1 248 ? -11.789 53.094 -23.109 1 36 248 LYS B CA 1
ATOM 10691 C C . LYS B 1 248 ? -10.602 52.562 -22.281 1 36 248 LYS B C 1
ATOM 10693 O O . LYS B 1 248 ? -9.602 52.125 -22.844 1 36 248 LYS B O 1
ATOM 10698 N N . CYS B 1 249 ? -10.234 53.031 -21.062 1 35.59 249 CYS B N 1
ATOM 10699 C CA . CYS B 1 249 ? -8.875 52.75 -20.625 1 35.59 249 CYS B CA 1
ATOM 10700 C C . CYS B 1 249 ? -8.727 51.281 -20.188 1 35.59 249 CYS B C 1
ATOM 10702 O O . CYS B 1 249 ? -9.648 50.719 -19.609 1 35.59 249 CYS B O 1
ATOM 10704 N N . VAL B 1 250 ? -7.805 50.438 -20.703 1 46.38 250 VAL B N 1
ATOM 10705 C CA . VAL B 1 250 ? -7.07 49.25 -20.266 1 46.38 250 VAL B CA 1
ATOM 10706 C C . VAL B 1 250 ? -7.129 49.125 -18.75 1 46.38 250 VAL B C 1
ATOM 10708 O O . VAL B 1 250 ? -6.98 48.031 -18.203 1 46.38 250 VAL B O 1
ATOM 10711 N N . ASP B 1 251 ? -7.527 50.281 -18.016 1 53.34 251 ASP B N 1
ATOM 10712 C CA . ASP B 1 251 ? -7.406 50.375 -16.578 1 53.34 251 ASP B CA 1
ATOM 10713 C C . ASP B 1 251 ? -8.656 49.875 -15.875 1 53.34 251 ASP B C 1
ATOM 10715 O O . ASP B 1 251 ? -8.695 49.781 -14.641 1 53.34 251 ASP B O 1
ATOM 10719 N N . GLU B 1 252 ? -9.766 49.375 -16.531 1 62.56 252 GLU B N 1
ATOM 10720 C CA . GLU B 1 252 ? -10.961 48.938 -15.812 1 62.56 252 GLU B CA 1
ATOM 10721 C C . GLU B 1 252 ? -11.18 47.438 -15.93 1 62.56 252 GLU B C 1
ATOM 10723 O O . GLU B 1 252 ? -12.273 46.938 -15.664 1 62.56 252 GLU B O 1
ATOM 10728 N N . ASP B 1 253 ? -10.328 46.75 -16.375 1 78.44 253 ASP B N 1
ATOM 10729 C CA . ASP B 1 253 ? -10.453 45.312 -16.422 1 78.44 253 ASP B CA 1
ATOM 10730 C C . ASP B 1 253 ? -10.445 44.719 -15.023 1 78.44 253 ASP B C 1
ATOM 10732 O O . ASP B 1 253 ? -9.828 45.281 -14.109 1 78.44 253 ASP B O 1
ATOM 10736 N N . ALA B 1 254 ? -11.273 43.656 -14.977 1 87.06 254 ALA B N 1
ATOM 10737 C CA . ALA B 1 254 ? -11.289 42.938 -13.703 1 87.06 254 ALA B CA 1
ATOM 10738 C C . ALA B 1 254 ? -9.898 42.406 -13.344 1 87.06 254 ALA B C 1
ATOM 10740 O O . ALA B 1 254 ? -9.172 41.938 -14.211 1 87.06 254 ALA B O 1
ATOM 10741 N N . VAL B 1 255 ? -9.539 42.625 -12.125 1 87.12 255 VAL B N 1
ATOM 10742 C CA . VAL B 1 255 ? -8.219 42.219 -11.664 1 87.12 255 VAL B CA 1
ATOM 10743 C C . VAL B 1 255 ? -8.352 41.406 -10.375 1 87.12 255 VAL B C 1
ATOM 10745 O O . VAL B 1 255 ? -9.336 41.562 -9.648 1 87.12 255 VAL B O 1
ATOM 10748 N N . ARG B 1 256 ? -7.438 40.5 -10.172 1 90 256 ARG B N 1
ATOM 10749 C CA . ARG B 1 256 ? -7.371 39.719 -8.961 1 90 256 ARG B CA 1
ATOM 10750 C C . ARG B 1 256 ? -6.086 39.969 -8.188 1 90 256 ARG B C 1
ATOM 10752 O O . ARG B 1 256 ? -5.016 40.125 -8.781 1 90 256 ARG B O 1
ATOM 10759 N N . PHE B 1 257 ? -6.254 40.062 -6.914 1 89.56 257 PHE B N 1
ATOM 10760 C CA . PHE B 1 257 ? -5.137 40.25 -6 1 89.56 257 PHE B CA 1
ATOM 10761 C C . PHE B 1 257 ? -4.973 39.062 -5.074 1 89.56 257 PHE B C 1
ATOM 10763 O O . PHE B 1 257 ? -5.863 38.781 -4.273 1 89.56 257 PHE B O 1
ATOM 10770 N N . ASP B 1 258 ? -3.857 38.406 -5.25 1 88.56 258 ASP B N 1
ATOM 10771 C CA . ASP B 1 258 ? -3.553 37.25 -4.398 1 88.56 258 ASP B CA 1
ATOM 10772 C C . ASP B 1 258 ? -2.713 37.656 -3.193 1 88.56 258 ASP B C 1
ATOM 10774 O O . ASP B 1 258 ? -1.593 38.156 -3.35 1 88.56 258 ASP B O 1
ATOM 10778 N N . LEU B 1 259 ? -3.229 37.438 -2.031 1 90.81 259 LEU B N 1
ATOM 10779 C CA . LEU B 1 259 ? -2.492 37.781 -0.818 1 90.81 259 LEU B CA 1
ATOM 10780 C C . LEU B 1 259 ? -1.355 36.781 -0.581 1 90.81 259 LEU B C 1
ATOM 10782 O O . LEU B 1 259 ? -1.461 35.625 -0.945 1 90.81 259 LEU B O 1
ATOM 10786 N N . ASP B 1 260 ? -0.358 37.25 -0.008 1 87.5 260 ASP B N 1
ATOM 10787 C CA . ASP B 1 260 ? 0.775 36.406 0.326 1 87.5 260 ASP B CA 1
ATOM 10788 C C . ASP B 1 260 ? 0.448 35.5 1.515 1 87.5 260 ASP B C 1
ATOM 10790 O O . ASP B 1 260 ? 0.469 35.938 2.664 1 87.5 260 ASP B O 1
ATOM 10794 N N . ASP B 1 261 ? 0.215 34.375 1.207 1 83.38 261 ASP B N 1
ATOM 10795 C CA . ASP B 1 261 ? -0.18 33.438 2.262 1 83.38 261 ASP B CA 1
ATOM 10796 C C . ASP B 1 261 ? 1.042 32.844 2.951 1 83.38 261 ASP B C 1
ATOM 10798 O O . ASP B 1 261 ? 0.931 32.281 4.039 1 83.38 261 ASP B O 1
ATOM 10802 N N . LEU B 1 262 ? 2.174 32.906 2.408 1 82.12 262 LEU B N 1
ATOM 10803 C CA . LEU B 1 262 ? 3.373 32.312 3.012 1 82.12 262 LEU B CA 1
ATOM 10804 C C . LEU B 1 262 ? 3.932 33.25 4.09 1 82.12 262 LEU B C 1
ATOM 10806 O O . LEU B 1 262 ? 4.23 32.812 5.199 1 82.12 262 LEU B O 1
ATOM 10810 N N . GLY B 1 263 ? 4.051 34.562 3.799 1 79.81 263 GLY B N 1
ATOM 10811 C CA . GLY B 1 263 ? 4.578 35.531 4.75 1 79.81 263 GLY B CA 1
ATOM 10812 C C . GLY B 1 263 ? 3.5 36.156 5.598 1 79.81 263 GLY B C 1
ATOM 10813 O O . GLY B 1 263 ? 3.785 36.688 6.676 1 79.81 263 GLY B O 1
ATOM 10814 N N . GLY B 1 264 ? 2.371 36.062 5.223 1 86.62 264 GLY B N 1
ATOM 10815 C CA . GLY B 1 264 ? 1.283 36.781 5.875 1 86.62 264 GLY B CA 1
ATOM 10816 C C . GLY B 1 264 ? 1.067 38.156 5.32 1 86.62 264 GLY B C 1
ATOM 10817 O O . GLY B 1 264 ? 2.021 38.938 5.148 1 86.62 264 GLY B O 1
ATOM 10818 N N . GLU B 1 265 ? -0.115 38.406 4.898 1 90.44 265 GLU B N 1
ATOM 10819 C CA . GLU B 1 265 ? -0.45 39.688 4.332 1 90.44 265 GLU B CA 1
ATOM 10820 C C . GLU B 1 265 ? -1.871 40.125 4.703 1 90.44 265 GLU B C 1
ATOM 10822 O O . GLU B 1 265 ? -2.754 39.25 4.844 1 90.44 265 GLU B O 1
ATOM 10827 N N . ILE B 1 266 ? -2 41.438 4.98 1 92.25 266 ILE B N 1
ATOM 10828 C CA . ILE B 1 266 ? -3.305 42 5.301 1 92.25 266 ILE B CA 1
ATOM 10829 C C . ILE B 1 266 ? -3.664 43.094 4.273 1 92.25 266 ILE B C 1
ATOM 10831 O O . ILE B 1 266 ? -2.832 43.938 3.926 1 92.25 266 ILE B O 1
ATOM 10835 N N . ALA B 1 267 ? -4.852 42.969 3.711 1 91.56 267 ALA B N 1
ATOM 10836 C CA . ALA B 1 267 ? -5.398 43.969 2.816 1 91.56 267 ALA B CA 1
ATOM 10837 C C . ALA B 1 267 ? -6.637 44.625 3.424 1 91.56 267 ALA B C 1
ATOM 10839 O O . ALA B 1 267 ? -7.586 43.938 3.807 1 91.56 267 ALA B O 1
ATOM 10840 N N . LEU B 1 268 ? -6.531 45.938 3.559 1 90.88 268 LEU B N 1
ATOM 10841 C CA . LEU B 1 268 ? -7.68 46.688 4.055 1 90.88 268 LEU B CA 1
ATOM 10842 C C . LEU B 1 268 ? -8.469 47.281 2.9 1 90.88 268 LEU B C 1
ATOM 10844 O O . LEU B 1 268 ? -7.906 48.031 2.092 1 90.88 268 LEU B O 1
ATOM 10848 N N . LEU B 1 269 ? -9.672 46.875 2.777 1 88.81 269 LEU B N 1
ATOM 10849 C CA . LEU B 1 269 ? -10.594 47.469 1.82 1 88.81 269 LEU B CA 1
ATOM 10850 C C . LEU B 1 269 ? -11.406 48.594 2.475 1 88.81 269 LEU B C 1
ATOM 10852 O O . LEU B 1 269 ? -12.102 48.344 3.467 1 88.81 269 LEU B O 1
ATOM 10856 N N . ASP B 1 270 ? -11.227 49.812 2.002 1 86.19 270 ASP B N 1
ATOM 10857 C CA . ASP B 1 270 ? -11.891 51 2.57 1 86.19 270 ASP B CA 1
ATOM 10858 C C . ASP B 1 270 ? -12.727 51.719 1.517 1 86.19 270 ASP B C 1
ATOM 10860 O O . ASP B 1 270 ? -12.203 52.156 0.494 1 86.19 270 ASP B O 1
ATOM 10864 N N . TRP B 1 271 ? -14.039 51.812 1.634 1 78 271 TRP B N 1
ATOM 10865 C CA . TRP B 1 271 ? -14.891 52.5 0.687 1 78 271 TRP B CA 1
ATOM 10866 C C . TRP B 1 271 ? -15.297 53.875 1.23 1 78 271 TRP B C 1
ATOM 10868 O O . TRP B 1 271 ? -15.891 54.688 0.513 1 78 271 TRP B O 1
ATOM 10878 N N . GLY B 1 272 ? -14.773 54.312 2.428 1 71.31 272 GLY B N 1
ATOM 10879 C CA . GLY B 1 272 ? -14.812 55.656 3.006 1 71.31 272 GLY B CA 1
ATOM 10880 C C . GLY B 1 272 ? -16.203 56.25 3.008 1 71.31 272 GLY B C 1
ATOM 10881 O O . GLY B 1 272 ? -17.156 55.625 2.547 1 71.31 272 GLY B O 1
ATOM 10882 N N . TYR B 1 273 ? -16.453 57.281 3.848 1 62.75 273 TYR B N 1
ATOM 10883 C CA . TYR B 1 273 ? -17.625 58.156 3.775 1 62.75 273 TYR B CA 1
ATOM 10884 C C . TYR B 1 273 ? -17.516 59.125 2.615 1 62.75 273 TYR B C 1
ATOM 10886 O O . TYR B 1 273 ? -16.422 59.406 2.137 1 62.75 273 TYR B O 1
ATOM 10894 N N . ALA B 1 274 ? -18.594 59.531 1.936 1 55.72 274 ALA B N 1
ATOM 10895 C CA . ALA B 1 274 ? -18.609 60.562 0.886 1 55.72 274 ALA B CA 1
ATOM 10896 C C . ALA B 1 274 ? -17.688 61.719 1.229 1 55.72 274 ALA B C 1
ATOM 10898 O O . ALA B 1 274 ? -17.812 62.312 2.303 1 55.72 274 ALA B O 1
ATOM 10899 N N . GLY B 1 275 ? -16.516 62 0.547 1 57.91 275 GLY B N 1
ATOM 10900 C CA . GLY B 1 275 ? -15.664 63.156 0.679 1 57.91 275 GLY B CA 1
ATOM 10901 C C . GLY B 1 275 ? -14.32 62.844 1.308 1 57.91 275 GLY B C 1
ATOM 10902 O O . GLY B 1 275 ? -13.398 63.656 1.263 1 57.91 275 GLY B O 1
ATOM 10903 N N . ASP B 1 276 ? -14.109 61.75 2.107 1 59.88 276 ASP B N 1
ATOM 10904 C CA . ASP B 1 276 ? -12.859 61.531 2.828 1 59.88 276 ASP B CA 1
ATOM 10905 C C . ASP B 1 276 ? -11.859 60.75 1.968 1 59.88 276 ASP B C 1
ATOM 10907 O O . ASP B 1 276 ? -12.172 59.688 1.442 1 59.88 276 ASP B O 1
ATOM 10911 N N . ASN B 1 277 ? -10.766 61.375 1.481 1 61.91 277 ASN B N 1
ATOM 10912 C CA . ASN B 1 277 ? -9.781 60.812 0.558 1 61.91 277 ASN B CA 1
ATOM 10913 C C . ASN B 1 277 ? -8.781 59.906 1.273 1 61.91 277 ASN B C 1
ATOM 10915 O O . ASN B 1 277 ? -8.039 59.188 0.63 1 61.91 277 ASN B O 1
ATOM 10919 N N . GLU B 1 278 ? -8.68 59.969 2.629 1 74.12 278 GLU B N 1
ATOM 10920 C CA . GLU B 1 278 ? -7.66 59.156 3.287 1 74.12 278 GLU B CA 1
ATOM 10921 C C . GLU B 1 278 ? -8.297 58.062 4.137 1 74.12 278 GLU B C 1
ATOM 10923 O O . GLU B 1 278 ? -9.305 58.281 4.809 1 74.12 278 GLU B O 1
ATOM 10928 N N . PRO B 1 279 ? -7.754 56.781 3.961 1 81.94 279 PRO B N 1
ATOM 10929 C CA . PRO B 1 279 ? -8.297 55.688 4.781 1 81.94 279 PRO B CA 1
ATOM 10930 C C . PRO B 1 279 ? -8.125 55.938 6.277 1 81.94 279 PRO B C 1
ATOM 10932 O O . PRO B 1 279 ? -7.176 56.594 6.691 1 81.94 279 PRO B O 1
ATOM 10935 N N . ALA B 1 280 ? -9.062 55.562 7.023 1 79.06 280 ALA B N 1
ATOM 10936 C CA . ALA B 1 280 ? -9.023 55.688 8.477 1 79.06 280 ALA B CA 1
ATOM 10937 C C . ALA B 1 280 ? -8.156 54.625 9.117 1 79.06 280 ALA B C 1
ATOM 10939 O O . ALA B 1 280 ? -8.641 53.531 9.414 1 79.06 280 ALA B O 1
ATOM 10940 N N . VAL B 1 281 ? -6.859 54.844 9.188 1 85.62 281 VAL B N 1
ATOM 10941 C CA . VAL B 1 281 ? -5.918 53.906 9.781 1 85.62 281 VAL B CA 1
ATOM 10942 C C . VAL B 1 281 ? -5.133 54.594 10.898 1 85.62 281 VAL B C 1
ATOM 10944 O O . VAL B 1 281 ? -4.949 55.812 10.883 1 85.62 281 VAL B O 1
ATOM 10947 N N . SER B 1 282 ? -4.773 53.781 11.852 1 84 282 SER B N 1
ATOM 10948 C CA . SER B 1 282 ? -3.998 54.312 12.977 1 84 282 SER B CA 1
ATOM 10949 C C . SER B 1 282 ? -2.621 54.781 12.523 1 84 282 SER B C 1
ATOM 10951 O O . SER B 1 282 ? -2.121 54.375 11.484 1 84 282 SER B O 1
ATOM 10953 N N . PRO B 1 283 ? -1.985 55.625 13.266 1 80.75 283 PRO B N 1
ATOM 10954 C CA . PRO B 1 283 ? -0.736 56.281 12.875 1 80.75 283 PRO B CA 1
ATOM 10955 C C . PRO B 1 283 ? 0.38 55.281 12.562 1 80.75 283 PRO B C 1
ATOM 10957 O O . PRO B 1 283 ? 1.138 55.5 11.609 1 80.75 283 PRO B O 1
ATOM 10960 N N . PRO B 1 284 ? 0.492 54.156 13.203 1 79.81 284 PRO B N 1
ATOM 10961 C CA . PRO B 1 284 ? 1.586 53.25 12.852 1 79.81 284 PRO B CA 1
ATOM 10962 C C . PRO B 1 284 ? 1.474 52.719 11.43 1 79.81 284 PRO B C 1
ATOM 10964 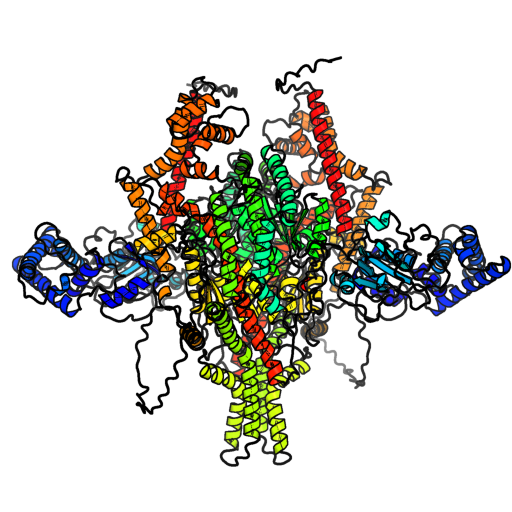O O . PRO B 1 284 ? 2.475 52.312 10.844 1 79.81 284 PRO B O 1
ATOM 10967 N N . ASN B 1 285 ? 0.28 52.719 10.875 1 85.06 285 ASN B N 1
ATOM 10968 C CA . ASN B 1 285 ? 0.06 52.094 9.57 1 85.06 285 ASN B CA 1
ATOM 10969 C C . ASN B 1 285 ? -0.256 53.156 8.508 1 85.06 285 ASN B C 1
ATOM 10971 O O . ASN B 1 285 ? -0.599 52.812 7.375 1 85.06 285 ASN B O 1
ATOM 10975 N N . ARG B 1 286 ? -0.101 54.375 8.789 1 81.25 286 ARG B N 1
ATOM 10976 C CA . ARG B 1 286 ? -0.462 55.438 7.871 1 81.25 286 ARG B CA 1
ATOM 10977 C C . ARG B 1 286 ? 0.53 55.531 6.715 1 81.25 286 ARG B C 1
ATOM 10979 O O . ARG B 1 286 ? 0.198 56.062 5.648 1 81.25 286 ARG B O 1
ATOM 10986 N N . ALA B 1 287 ? 1.748 54.938 7.012 1 79.44 287 ALA B N 1
ATOM 10987 C CA . ALA B 1 287 ? 2.779 55.031 5.98 1 79.44 287 ALA B CA 1
ATOM 10988 C C . ALA B 1 287 ? 2.547 54 4.887 1 79.44 287 ALA B C 1
ATOM 10990 O O . ALA B 1 287 ? 3.182 54.031 3.83 1 79.44 287 ALA B O 1
ATOM 10991 N N . LEU B 1 288 ? 1.527 53.25 4.941 1 84.19 288 LEU B N 1
ATOM 10992 C CA . LEU B 1 288 ? 1.274 52.188 3.977 1 84.19 288 LEU B CA 1
ATOM 10993 C C . LEU B 1 288 ? 0.682 52.75 2.689 1 84.19 288 LEU B C 1
ATOM 10995 O O . LEU B 1 288 ? -0.077 53.719 2.723 1 84.19 288 LEU B O 1
ATOM 10999 N N . PRO B 1 289 ? 1.114 52.156 1.571 1 77.44 289 PRO B N 1
ATOM 11000 C CA . PRO B 1 289 ? 0.604 52.656 0.286 1 77.44 289 PRO B CA 1
ATOM 11001 C C . PRO B 1 289 ? -0.899 52.438 0.13 1 77.44 289 PRO B C 1
ATOM 11003 O O . PRO B 1 289 ? -1.429 51.406 0.561 1 77.44 289 PRO B O 1
ATOM 11006 N N . VAL B 1 290 ? -1.538 53.438 -0.387 1 81 290 VAL B N 1
ATOM 11007 C CA . VAL B 1 290 ? -2.973 53.375 -0.654 1 81 290 VAL B CA 1
ATOM 11008 C C . VAL B 1 290 ? -3.215 53.281 -2.158 1 81 290 VAL B C 1
ATOM 11010 O O . VAL B 1 290 ? -2.633 54.062 -2.934 1 81 290 VAL B O 1
ATOM 11013 N N . CYS B 1 291 ? -3.936 52.219 -2.555 1 78.75 291 CYS B N 1
ATOM 11014 C CA . CYS B 1 291 ? -4.273 52 -3.961 1 78.75 291 CYS B CA 1
ATOM 11015 C C . CYS B 1 291 ? -5.781 52.062 -4.168 1 78.75 291 CYS B C 1
ATOM 11017 O O . CYS B 1 291 ? -6.543 51.5 -3.377 1 78.75 291 CYS B O 1
ATOM 11019 N N . LYS B 1 292 ? -6.184 52.844 -5.172 1 77.81 292 LYS B N 1
ATOM 11020 C CA . LYS B 1 292 ? -7.594 52.906 -5.539 1 77.81 292 LYS B CA 1
ATOM 11021 C C . LYS B 1 292 ? -7.875 52.031 -6.766 1 77.81 292 LYS B C 1
ATOM 11023 O O . LYS B 1 292 ? -7.363 52.312 -7.852 1 77.81 292 LYS B O 1
ATOM 11028 N N . LEU B 1 293 ? -8.672 51 -6.543 1 77.94 293 LEU B N 1
ATOM 11029 C CA . LEU B 1 293 ? -8.906 50.031 -7.621 1 77.94 293 LEU B CA 1
ATOM 11030 C C . LEU B 1 293 ? -10.352 50.094 -8.102 1 77.94 293 LEU B C 1
ATOM 11032 O O . LEU B 1 293 ? -10.695 49.531 -9.141 1 77.94 293 LEU B O 1
ATOM 11036 N N . MET B 1 294 ? -11.164 50.688 -7.289 1 77.94 294 MET B N 1
ATOM 11037 C CA . MET B 1 294 ? -12.562 50.812 -7.684 1 77.94 294 MET B CA 1
ATOM 11038 C C . MET B 1 294 ? -12.977 52.25 -7.836 1 77.94 294 MET B C 1
ATOM 11040 O O . MET B 1 294 ? -12.32 53.156 -7.293 1 77.94 294 MET B O 1
ATOM 11044 N N . GLY B 1 295 ? -13.883 52.594 -8.531 1 66.31 295 GLY B N 1
ATOM 11045 C CA . GLY B 1 295 ? -14.391 53.938 -8.75 1 66.31 295 GLY B CA 1
ATOM 11046 C C . GLY B 1 295 ? -13.617 54.719 -9.812 1 66.31 295 GLY B C 1
ATOM 11047 O O . GLY B 1 295 ? -12.758 54.125 -10.492 1 66.31 295 GLY B O 1
ATOM 11048 N N . ASN B 1 296 ? -13.867 55.938 -10.242 1 55.88 296 ASN B N 1
ATOM 11049 C CA . ASN B 1 296 ? -13.453 56.719 -11.391 1 55.88 296 ASN B CA 1
ATOM 11050 C C . ASN B 1 296 ? -11.992 57.156 -11.273 1 55.88 296 ASN B C 1
ATOM 11052 O O . ASN B 1 296 ? -11.484 57.875 -12.141 1 55.88 296 ASN B O 1
ATOM 11056 N N . ALA B 1 297 ? -11.234 56.812 -10.125 1 55.78 297 ALA B N 1
ATOM 11057 C CA . ALA B 1 297 ? -9.852 57.281 -10.062 1 55.78 297 ALA B CA 1
ATOM 11058 C C . ALA B 1 297 ? -8.914 56.125 -9.695 1 55.78 297 ALA B C 1
ATOM 11060 O O . ALA B 1 297 ? -8.789 55.75 -8.523 1 55.78 297 ALA B O 1
ATOM 11061 N N . MET B 1 298 ? -8.57 55.312 -10.688 1 59.47 298 MET B N 1
ATOM 11062 C CA . MET B 1 298 ? -7.695 54.188 -10.391 1 59.47 298 MET B CA 1
ATOM 11063 C C . MET B 1 298 ? -6.242 54.625 -10.266 1 59.47 298 MET B C 1
ATOM 11065 O O . MET B 1 298 ? -5.738 55.375 -11.117 1 59.47 298 MET B O 1
ATOM 11069 N N . ASN B 1 299 ? -5.633 54.906 -9.094 1 58.59 299 ASN B N 1
ATOM 11070 C CA . ASN B 1 299 ? -4.215 55.125 -8.828 1 58.59 299 ASN B CA 1
ATOM 11071 C C . ASN B 1 299 ? -3.502 53.844 -8.445 1 58.59 299 ASN B C 1
ATOM 11073 O O . ASN B 1 299 ? -3.738 53.281 -7.367 1 58.59 299 ASN B O 1
ATOM 11077 N N . LYS B 1 300 ? -2.889 53.094 -9.43 1 61.59 300 LYS B N 1
ATOM 11078 C CA . LYS B 1 300 ? -2.227 51.844 -9.148 1 61.59 300 LYS B CA 1
ATOM 11079 C C . LYS B 1 300 ? -0.76 52.062 -8.781 1 61.59 300 LYS B C 1
ATOM 11081 O O . LYS B 1 300 ? -0.035 52.75 -9.492 1 61.59 300 LYS B O 1
ATOM 11086 N N . SER B 1 301 ? -0.511 51.969 -7.504 1 64.38 301 SER B N 1
ATOM 11087 C CA . SER B 1 301 ? 0.911 51.906 -7.18 1 64.38 301 SER B CA 1
ATOM 11088 C C . SER B 1 301 ? 1.636 50.875 -8.031 1 64.38 301 SER B C 1
ATOM 11090 O O . SER B 1 301 ? 1.056 49.844 -8.398 1 64.38 301 SER B O 1
ATOM 11092 N N . SER B 1 302 ? 2.777 51.188 -8.539 1 61.78 302 SER B N 1
ATOM 11093 C CA . SER B 1 302 ? 3.596 50.375 -9.422 1 61.78 302 SER B CA 1
ATOM 11094 C C . SER B 1 302 ? 3.848 49 -8.82 1 61.78 302 SER B C 1
ATOM 11096 O O . SER B 1 302 ? 3.822 47.969 -9.523 1 61.78 302 SER B O 1
ATOM 11098 N N . SER B 1 303 ? 3.996 48.938 -7.492 1 73.19 303 SER B N 1
ATOM 11099 C CA . SER B 1 303 ? 4.34 47.688 -6.883 1 73.19 303 SER B CA 1
ATOM 11100 C C . SER B 1 303 ? 3.133 46.75 -6.844 1 73.19 303 SER B C 1
ATOM 11102 O O . SER B 1 303 ? 3.281 45.531 -6.973 1 73.19 303 SER B O 1
ATOM 11104 N N . LEU B 1 304 ? 1.986 47.312 -6.711 1 78.44 304 LEU B N 1
ATOM 11105 C CA . LEU B 1 304 ? 0.783 46.5 -6.641 1 78.44 304 LEU B CA 1
ATOM 11106 C C . LEU B 1 304 ? 0.375 46 -8.023 1 78.44 304 LEU B C 1
ATOM 11108 O O . LEU B 1 304 ? -0.135 44.906 -8.172 1 78.44 304 LEU B O 1
ATOM 11112 N N . ILE B 1 305 ? 0.681 46.844 -9.023 1 76.19 305 ILE B N 1
ATOM 11113 C CA . ILE B 1 305 ? 0.271 46.5 -10.383 1 76.19 305 ILE B CA 1
ATOM 11114 C C . ILE B 1 305 ? 0.966 45.219 -10.828 1 76.19 305 ILE B C 1
ATOM 11116 O O . ILE B 1 305 ? 0.375 44.406 -11.539 1 76.19 305 ILE B O 1
ATOM 11120 N N . LYS B 1 306 ? 2.104 45.094 -10.273 1 79.56 306 LYS B N 1
ATOM 11121 C CA . LYS B 1 306 ? 2.857 43.906 -10.664 1 79.56 306 LYS B CA 1
ATOM 11122 C C . LYS B 1 306 ? 2.277 42.656 -10.008 1 79.56 306 LYS B C 1
ATOM 11124 O O . LYS B 1 306 ? 2.475 41.531 -10.508 1 79.56 306 LYS B O 1
ATOM 11129 N N . ARG B 1 307 ? 1.469 42.844 -9.031 1 85.62 307 ARG B N 1
ATOM 11130 C CA . ARG B 1 307 ? 0.924 41.688 -8.312 1 85.62 307 ARG B CA 1
ATOM 11131 C C . ARG B 1 307 ? -0.511 41.406 -8.742 1 85.62 307 ARG B C 1
ATOM 11133 O O . ARG B 1 307 ? -1.076 40.375 -8.383 1 85.62 307 ARG B O 1
ATOM 11140 N N . LEU B 1 308 ? -0.98 42.312 -9.555 1 86.44 308 LEU B N 1
ATOM 11141 C CA . LEU B 1 308 ? -2.361 42.125 -9.984 1 86.44 308 LEU B CA 1
ATOM 11142 C C . LEU B 1 308 ? -2.436 41.219 -11.211 1 86.44 308 LEU B C 1
ATOM 11144 O O . LEU B 1 308 ? -1.659 41.375 -12.156 1 86.44 308 LEU B O 1
ATOM 11148 N N . VAL B 1 309 ? -3.342 40.25 -11.117 1 86.75 309 VAL B N 1
ATOM 11149 C CA . VAL B 1 309 ? -3.596 39.344 -12.242 1 86.75 309 VAL B CA 1
ATOM 11150 C C . VAL B 1 309 ? -4.859 39.781 -12.977 1 86.75 309 VAL B C 1
ATOM 11152 O O . VAL B 1 309 ? -5.918 39.938 -12.367 1 86.75 309 VAL B O 1
ATOM 11155 N N . THR B 1 310 ? -4.715 39.969 -14.188 1 85.38 310 THR B N 1
ATOM 11156 C CA . THR B 1 310 ? -5.871 40.344 -14.992 1 85.38 310 THR B CA 1
ATOM 11157 C C . THR B 1 310 ? -6.781 39.156 -15.242 1 85.38 310 THR B C 1
ATOM 11159 O O . THR B 1 310 ? -6.316 38.094 -15.648 1 85.38 310 THR B O 1
ATOM 11162 N N . LEU B 1 311 ? -8 39.312 -14.969 1 86.62 311 LEU B N 1
ATOM 11163 C CA . LEU B 1 311 ? -8.953 38.219 -15.125 1 86.62 311 LEU B CA 1
ATOM 11164 C C . LEU B 1 311 ? -9.648 38.312 -16.484 1 86.62 311 LEU B C 1
ATOM 11166 O O . LEU B 1 311 ? -9.883 37.281 -17.125 1 86.62 311 LEU B O 1
ATOM 11170 N N . GLU B 1 312 ? -9.961 39.5 -16.875 1 82.69 312 GLU B N 1
ATOM 11171 C CA . GLU B 1 312 ? -10.648 39.688 -18.156 1 82.69 312 GLU B CA 1
ATOM 11172 C C . GLU B 1 312 ? -9.648 39.875 -19.281 1 82.69 312 GLU B C 1
ATOM 11174 O O . GLU B 1 312 ? -8.609 40.531 -19.109 1 82.69 312 GLU B O 1
ATOM 11179 N N . ASN B 1 313 ? -9.867 39.344 -20.406 1 78.5 313 ASN B N 1
ATOM 11180 C CA . ASN B 1 313 ? -9.047 39.438 -21.609 1 78.5 313 ASN B CA 1
ATOM 11181 C C . ASN B 1 313 ? -7.684 38.75 -21.422 1 78.5 313 ASN B C 1
ATOM 11183 O O . ASN B 1 313 ? -6.664 39.281 -21.859 1 78.5 313 ASN B O 1
ATOM 11187 N N . ASN B 1 314 ? -7.68 37.938 -20.484 1 82.12 314 ASN B N 1
ATOM 11188 C CA . ASN B 1 314 ? -6.508 37.125 -20.25 1 82.12 314 ASN B CA 1
ATOM 11189 C C . ASN B 1 314 ? -6.68 35.719 -20.844 1 82.12 314 ASN B C 1
ATOM 11191 O O . ASN B 1 314 ? -7.566 34.969 -20.438 1 82.12 314 ASN B O 1
ATOM 11195 N N . GLU B 1 315 ? -5.883 35.375 -21.766 1 78.06 315 GLU B N 1
ATOM 11196 C CA . GLU B 1 315 ? -5.996 34.094 -22.5 1 78.06 315 GLU B CA 1
ATOM 11197 C C . GLU B 1 315 ? -5.695 32.906 -21.594 1 78.06 315 GLU B C 1
ATOM 11199 O O . GLU B 1 315 ? -6.102 31.781 -21.875 1 78.06 315 GLU B O 1
ATOM 11204 N N . PHE B 1 316 ? -5.09 33.094 -20.469 1 79.94 316 PHE B N 1
ATOM 11205 C CA . PHE B 1 316 ? -4.672 32.031 -19.578 1 79.94 316 PHE B CA 1
ATOM 11206 C C . PHE B 1 316 ? -5.73 31.75 -18.531 1 79.94 316 PHE B C 1
ATOM 11208 O O . PHE B 1 316 ? -5.672 30.734 -17.828 1 79.94 316 PHE B O 1
ATOM 11215 N N . ILE B 1 317 ? -6.652 32.594 -18.391 1 82.12 317 ILE B N 1
ATOM 11216 C CA . ILE B 1 317 ? -7.707 32.438 -17.391 1 82.12 317 ILE B CA 1
ATOM 11217 C C . ILE B 1 317 ? -9.047 32.25 -18.094 1 82.12 317 ILE B C 1
ATOM 11219 O O . ILE B 1 317 ? -9.469 33.094 -18.891 1 82.12 317 ILE B O 1
ATOM 11223 N N . LYS B 1 318 ? -9.633 31.094 -17.828 1 78.56 318 LYS B N 1
ATOM 11224 C CA . LYS B 1 318 ? -10.938 30.797 -18.422 1 78.56 318 LYS B CA 1
ATOM 11225 C C . LYS B 1 318 ? -12.055 30.938 -17.391 1 78.56 318 LYS B C 1
ATOM 11227 O O . LYS B 1 318 ? -11.836 30.734 -16.188 1 78.56 318 LYS B O 1
ATOM 11232 N N . PRO B 1 319 ? -13.203 31.297 -17.859 1 79.62 319 PRO B N 1
ATOM 11233 C CA . PRO B 1 319 ? -14.344 31.328 -16.953 1 79.62 319 PRO B CA 1
ATOM 11234 C C . PRO B 1 319 ? -14.727 29.953 -16.438 1 79.62 319 PRO B C 1
ATOM 11236 O O . PRO B 1 319 ? -14.227 28.938 -16.938 1 79.62 319 PRO B O 1
ATOM 11239 N N . LEU B 1 320 ? -15.586 29.969 -15.422 1 79.38 320 LEU B N 1
ATOM 11240 C CA . LEU B 1 320 ? -16.062 28.703 -14.859 1 79.38 320 LEU B CA 1
ATOM 11241 C C . LEU B 1 320 ? -16.969 27.984 -15.852 1 79.38 320 LEU B C 1
ATOM 11243 O O . LEU B 1 320 ? -17.609 28.609 -16.688 1 79.38 320 LEU B O 1
ATOM 11247 N N . LEU B 1 321 ? -16.953 26.719 -15.758 1 78 321 LEU B N 1
ATOM 11248 C CA . LEU B 1 321 ? -17.812 25.906 -16.625 1 78 321 LEU B CA 1
ATOM 11249 C C . LEU B 1 321 ? -19.281 26.062 -16.25 1 78 321 LEU B C 1
ATOM 11251 O O . LEU B 1 321 ? -19.594 26.344 -15.094 1 78 321 LEU B O 1
ATOM 11255 N N . ASP B 1 322 ? -20.047 25.828 -17.172 1 78.25 322 ASP B N 1
ATOM 11256 C CA . ASP B 1 322 ? -21.484 25.891 -16.922 1 78.25 322 ASP B CA 1
ATOM 11257 C C . ASP B 1 322 ? -21.938 24.766 -16.016 1 78.25 322 ASP B C 1
ATOM 11259 O O . ASP B 1 322 ? -21.312 23.703 -15.969 1 78.25 322 ASP B O 1
ATOM 11263 N N . ASP B 1 323 ? -22.938 25.094 -15.328 1 78.75 323 ASP B N 1
ATOM 11264 C CA . ASP B 1 323 ? -23.5 24.094 -14.43 1 78.75 323 ASP B CA 1
ATOM 11265 C C . ASP B 1 323 ? -24.031 22.891 -15.203 1 78.75 323 ASP B C 1
ATOM 11267 O O . ASP B 1 323 ? -24.609 23.047 -16.281 1 78.75 323 ASP B O 1
ATOM 11271 N N . CYS B 1 324 ? -23.594 21.766 -14.797 1 84.44 324 CYS B N 1
ATOM 11272 C CA . CYS B 1 324 ? -24.031 20.516 -15.398 1 84.44 324 CYS B CA 1
ATOM 11273 C C . CYS B 1 324 ? -24.891 19.719 -14.438 1 84.44 324 CYS B C 1
ATOM 11275 O O . CYS B 1 324 ? -24.578 19.609 -13.25 1 84.44 324 CYS B O 1
ATOM 11277 N N . ASP B 1 325 ? -26 19.219 -14.945 1 84.25 325 ASP B N 1
ATOM 11278 C CA . ASP B 1 325 ? -26.922 18.453 -14.109 1 84.25 325 ASP B CA 1
ATOM 11279 C C . ASP B 1 325 ? -26.328 17.125 -13.688 1 84.25 325 ASP B C 1
ATOM 11281 O O . ASP B 1 325 ? -26.594 16.625 -12.594 1 84.25 325 ASP B O 1
ATOM 11285 N N . TYR B 1 326 ? -25.609 16.562 -14.602 1 91.25 326 TYR B N 1
ATOM 11286 C CA . TYR B 1 326 ? -24.969 15.281 -14.32 1 91.25 326 TYR B CA 1
ATOM 11287 C C . TYR B 1 326 ? -23.453 15.375 -14.477 1 91.25 326 TYR B C 1
ATOM 11289 O O . TYR B 1 326 ? -22.891 14.82 -15.414 1 91.25 326 TYR B O 1
ATOM 11297 N N . PRO B 1 327 ? -22.844 15.945 -13.477 1 91.44 327 PRO B N 1
ATOM 11298 C CA . PRO B 1 327 ? -21.406 16.234 -13.602 1 91.44 327 PRO B CA 1
ATOM 11299 C C . PRO B 1 327 ? -20.562 14.977 -13.773 1 91.44 327 PRO B C 1
ATOM 11301 O O . PRO B 1 327 ? -19.578 14.992 -14.516 1 91.44 327 PRO B O 1
ATOM 11304 N N . VAL B 1 328 ? -20.938 13.836 -13.086 1 94.25 328 VAL B N 1
ATOM 11305 C CA . VAL B 1 328 ? -20.125 12.625 -13.172 1 94.25 328 VAL B CA 1
ATOM 11306 C C . VAL B 1 328 ? -20.203 12.055 -14.586 1 94.25 328 VAL B C 1
ATOM 11308 O O . VAL B 1 328 ? -19.188 11.648 -15.148 1 94.25 328 VAL B O 1
ATOM 11311 N N . LEU B 1 329 ? -21.375 11.969 -15.203 1 95.56 329 LEU B N 1
ATOM 11312 C CA . LEU B 1 329 ? -21.562 11.469 -16.562 1 95.56 329 LEU B CA 1
ATOM 11313 C C . LEU B 1 329 ? -20.875 12.391 -17.578 1 95.56 329 LEU B C 1
ATOM 11315 O O . LEU B 1 329 ? -20.25 11.914 -18.516 1 95.56 329 LEU B O 1
ATOM 11319 N N . GLY B 1 330 ? -21.047 13.695 -17.344 1 93.25 330 GLY B N 1
ATOM 11320 C CA . GLY B 1 330 ? -20.391 14.648 -18.219 1 93.25 330 GLY B CA 1
ATOM 11321 C C . GLY B 1 330 ? -18.891 14.5 -18.25 1 93.25 330 GLY B C 1
ATOM 11322 O O . GLY B 1 330 ? -18.25 14.625 -19.297 1 93.25 330 GLY B O 1
ATOM 11323 N N . ASP B 1 331 ? -18.328 14.281 -17.094 1 93.56 331 ASP B N 1
ATOM 11324 C CA . ASP B 1 331 ? -16.891 14.07 -16.984 1 93.56 331 ASP B CA 1
ATOM 11325 C C . ASP B 1 331 ? -16.453 12.836 -17.766 1 93.56 331 ASP B C 1
ATOM 11327 O O . ASP B 1 331 ? -15.445 12.859 -18.469 1 93.56 331 ASP B O 1
ATOM 11331 N N . ILE B 1 332 ? -17.219 11.719 -17.625 1 97 332 ILE B N 1
ATOM 11332 C CA . ILE B 1 332 ? -16.891 10.469 -18.312 1 97 332 ILE B CA 1
ATOM 11333 C C . ILE B 1 332 ? -17.016 10.656 -19.812 1 97 332 ILE B C 1
ATOM 11335 O O . ILE B 1 332 ? -16.156 10.203 -20.578 1 97 332 ILE B O 1
ATOM 11339 N N . GLN B 1 333 ? -18 11.367 -20.297 1 95.62 333 GLN B N 1
ATOM 11340 C CA . GLN B 1 333 ? -18.25 11.539 -21.719 1 95.62 333 GLN B CA 1
ATOM 11341 C C . GLN B 1 333 ? -17.234 12.484 -22.359 1 95.62 333 GLN B C 1
ATOM 11343 O O . GLN B 1 333 ? -17 12.422 -23.562 1 95.62 333 GLN B O 1
ATOM 11348 N N . ASP B 1 334 ? -16.578 13.273 -21.578 1 94.19 334 ASP B N 1
ATOM 11349 C CA . ASP B 1 334 ? -15.617 14.242 -22.078 1 94.19 334 ASP B CA 1
ATOM 11350 C C . ASP B 1 334 ? -14.234 13.617 -22.219 1 94.19 334 ASP B C 1
ATOM 11352 O O . ASP B 1 334 ? -13.32 14.242 -22.766 1 94.19 334 ASP B O 1
ATOM 11356 N N . ILE B 1 335 ? -13.977 12.414 -21.781 1 96.62 335 ILE B N 1
ATOM 11357 C CA . ILE B 1 335 ? -12.664 11.797 -21.688 1 96.62 335 ILE B CA 1
ATOM 11358 C C . ILE B 1 335 ? -12.031 11.727 -23.078 1 96.62 335 ILE B C 1
ATOM 11360 O O . ILE B 1 335 ? -10.898 12.164 -23.266 1 96.62 335 ILE B O 1
ATOM 11364 N N . PRO B 1 336 ? -12.773 11.203 -24.188 1 96.81 336 PRO B N 1
ATOM 11365 C CA . PRO B 1 336 ? -12.125 11.125 -25.484 1 96.81 336 PRO B CA 1
ATOM 11366 C C . PRO B 1 336 ? -11.75 12.5 -26.047 1 96.81 336 PRO B C 1
ATOM 11368 O O . PRO B 1 336 ? -10.688 12.664 -26.641 1 96.81 336 PRO B O 1
ATOM 11371 N N . LYS B 1 337 ? -12.57 13.477 -25.812 1 95.5 337 LYS B N 1
ATOM 11372 C CA . LYS B 1 337 ? -12.336 14.836 -26.297 1 95.5 337 LYS B CA 1
ATOM 11373 C C . LYS B 1 337 ? -11.094 15.445 -25.641 1 95.5 337 LYS B C 1
ATOM 11375 O O . LYS B 1 337 ? -10.227 15.984 -26.344 1 95.5 337 LYS B O 1
ATOM 11380 N N . ILE B 1 338 ? -11 15.375 -24.359 1 92.62 338 ILE B N 1
ATOM 11381 C CA . ILE B 1 338 ? -9.898 15.992 -23.625 1 92.62 338 ILE B CA 1
ATOM 11382 C C . ILE B 1 338 ? -8.594 15.266 -23.953 1 92.62 338 ILE B C 1
ATOM 11384 O O . ILE B 1 338 ? -7.535 15.891 -24.062 1 92.62 338 ILE B O 1
ATOM 11388 N N . CYS B 1 339 ? -8.586 13.906 -24 1 94.75 339 CYS B N 1
ATOM 11389 C CA . CYS B 1 339 ? -7.395 13.148 -24.359 1 94.75 339 CYS B CA 1
ATOM 11390 C C . CYS B 1 339 ? -6.922 13.516 -25.766 1 94.75 339 CYS B C 1
ATOM 11392 O O . CYS B 1 339 ? -5.719 13.648 -26 1 94.75 339 CYS B O 1
ATOM 11394 N N . HIS B 1 340 ? -7.902 13.695 -26.719 1 94.19 340 HIS B N 1
ATOM 11395 C CA . HIS B 1 340 ? -7.562 14.109 -28.078 1 94.19 340 HIS B CA 1
ATOM 11396 C C . HIS B 1 340 ? -6.977 15.516 -28.094 1 94.19 340 HIS B C 1
ATOM 11398 O O . HIS B 1 340 ? -5.984 15.766 -28.781 1 94.19 340 HIS B O 1
ATOM 11404 N N . ASN B 1 341 ? -7.57 16.422 -27.328 1 90.19 341 ASN B N 1
ATOM 11405 C CA . ASN B 1 341 ? -7.066 17.781 -27.234 1 90.19 341 ASN B CA 1
ATOM 11406 C C . ASN B 1 341 ? -5.648 17.828 -26.688 1 90.19 341 ASN B C 1
ATOM 11408 O O . ASN B 1 341 ? -4.832 18.656 -27.109 1 90.19 341 ASN B O 1
ATOM 11412 N N . THR B 1 342 ? -5.371 17.016 -25.688 1 89.12 342 THR B N 1
ATOM 11413 C CA . THR B 1 342 ? -4.031 16.938 -25.125 1 89.12 342 THR B CA 1
ATOM 11414 C C . THR B 1 342 ? -3.023 16.469 -26.156 1 89.12 342 THR B C 1
ATOM 11416 O O . THR B 1 342 ? -1.892 16.953 -26.203 1 89.12 342 THR B O 1
ATOM 11419 N N . GLN B 1 343 ? -3.42 15.484 -27 1 89.06 343 GLN B N 1
ATOM 11420 C CA . GLN B 1 343 ? -2.543 14.977 -28.047 1 89.06 343 GLN B CA 1
ATOM 11421 C C . GLN B 1 343 ? -2.254 16.062 -29.094 1 89.06 343 GLN B C 1
ATOM 11423 O O . GLN B 1 343 ? -1.115 16.203 -29.547 1 89.06 343 GLN B O 1
ATOM 11428 N N . GLU B 1 344 ? -3.299 16.844 -29.406 1 85.19 344 GLU B N 1
ATOM 11429 C CA . GLU B 1 344 ? -3.146 17.906 -30.391 1 85.19 344 GLU B CA 1
ATOM 11430 C C . GLU B 1 344 ? -2.289 19.047 -29.844 1 85.19 344 GLU B C 1
ATOM 11432 O O . GLU B 1 344 ? -1.504 19.641 -30.578 1 85.19 344 GLU B O 1
ATOM 11437 N N . ASP B 1 345 ? -2.457 19.297 -28.594 1 83.31 345 ASP B N 1
ATOM 11438 C CA . ASP B 1 345 ? -1.684 20.359 -27.953 1 83.31 345 ASP B CA 1
ATOM 11439 C C . ASP B 1 345 ? -0.19 20.031 -27.984 1 83.31 345 ASP B C 1
ATOM 11441 O O . ASP B 1 345 ? 0.64 20.938 -28.094 1 83.31 345 ASP B O 1
ATOM 11445 N N . TRP B 1 346 ? 0.196 18.859 -27.875 1 84.31 346 TRP B N 1
ATOM 11446 C CA . TRP B 1 346 ? 1.596 18.453 -27.812 1 84.31 346 TRP B CA 1
ATOM 11447 C C . TRP B 1 346 ? 2.215 18.422 -29.219 1 84.31 346 TRP B C 1
ATOM 11449 O O . TRP B 1 346 ? 3.439 18.453 -29.359 1 84.31 346 TRP B O 1
ATOM 11459 N N . LYS B 1 347 ? 1.334 18.297 -30.281 1 77.38 347 LYS B N 1
ATOM 11460 C CA . LYS B 1 347 ? 1.838 18.344 -31.656 1 77.38 347 LYS B CA 1
ATOM 11461 C C . LYS B 1 347 ? 2.203 19.766 -32.062 1 77.38 347 LYS B C 1
ATOM 11463 O O . LYS B 1 347 ? 3.16 19.984 -32.781 1 77.38 347 LYS B O 1
ATOM 11468 N N . ASP B 1 348 ? 1.432 20.688 -31.453 1 72 348 ASP B N 1
ATOM 11469 C CA . ASP B 1 348 ? 1.668 22.109 -31.75 1 72 348 ASP B CA 1
ATOM 11470 C C . ASP B 1 348 ? 2.504 22.766 -30.656 1 72 348 ASP B C 1
ATOM 11472 O O . ASP B 1 348 ? 2.848 22.125 -29.672 1 72 348 ASP B O 1
ATOM 11476 N N . VAL B 1 349 ? 2.947 23.906 -31.016 1 72.75 349 VAL B N 1
ATOM 11477 C CA . VAL B 1 349 ? 3.729 24.641 -30.031 1 72.75 349 VAL B CA 1
ATOM 11478 C C . VAL B 1 349 ? 2.805 25.188 -28.938 1 72.75 349 VAL B C 1
ATOM 11480 O O . VAL B 1 349 ? 2.434 26.359 -28.953 1 72.75 349 VAL B O 1
ATOM 11483 N N . GLY B 1 350 ? 2.328 24.25 -28.141 1 75.62 350 GLY B N 1
ATOM 11484 C CA . GLY B 1 350 ? 1.463 24.625 -27.031 1 75.62 350 GLY B CA 1
ATOM 11485 C C . GLY B 1 350 ? 2.227 24.938 -25.766 1 75.62 350 GLY B C 1
ATOM 11486 O O . GLY B 1 350 ? 3.457 24.859 -25.734 1 75.62 350 GLY B O 1
ATOM 11487 N N . LEU B 1 351 ? 1.528 25.438 -24.719 1 78.12 351 LEU B N 1
ATOM 11488 C CA . LEU B 1 351 ? 2.109 25.828 -23.438 1 78.12 351 LEU B CA 1
ATOM 11489 C C . LEU B 1 351 ? 2.719 24.641 -22.719 1 78.12 351 LEU B C 1
ATOM 11491 O O . LEU B 1 351 ? 3.744 24.766 -22.047 1 78.12 351 LEU B O 1
ATOM 11495 N N . ASN B 1 352 ? 2.199 23.484 -22.875 1 85.62 352 ASN B N 1
ATOM 11496 C CA . ASN B 1 352 ? 2.734 22.266 -22.266 1 85.62 352 ASN B CA 1
ATOM 11497 C C . ASN B 1 352 ? 4.09 21.891 -22.844 1 85.62 352 ASN B C 1
ATOM 11499 O O . ASN B 1 352 ? 4.98 21.438 -22.125 1 85.62 352 ASN B O 1
ATOM 11503 N N . ARG B 1 353 ? 4.215 22.062 -24.062 1 83.06 353 ARG B N 1
ATOM 11504 C CA . ARG B 1 353 ? 5.477 21.766 -24.719 1 83.06 353 ARG B CA 1
ATOM 11505 C C . ARG B 1 353 ? 6.578 22.719 -24.281 1 83.06 353 ARG B C 1
ATOM 11507 O O . ARG B 1 353 ? 7.738 22.328 -24.156 1 83.06 353 ARG B O 1
ATOM 11514 N N . MET B 1 354 ? 6.172 23.984 -24.094 1 82.38 354 MET B N 1
ATOM 11515 C CA . MET B 1 354 ? 7.145 24.969 -23.609 1 82.38 354 MET B CA 1
ATOM 11516 C C . MET B 1 354 ? 7.637 24.594 -22.203 1 82.38 354 MET B C 1
ATOM 11518 O O . MET B 1 354 ? 8.828 24.688 -21.922 1 82.38 354 MET B O 1
ATOM 11522 N N . SER B 1 355 ? 6.676 24.234 -21.391 1 87.06 355 SER B N 1
ATOM 11523 C CA . SER B 1 355 ? 7.062 23.812 -20.047 1 87.06 355 SER B CA 1
ATOM 11524 C C . SER B 1 355 ? 7.953 22.562 -20.094 1 87.06 355 SER B C 1
ATOM 11526 O O . SER B 1 355 ? 8.875 22.422 -19.297 1 87.06 355 SER B O 1
ATOM 11528 N N . SER B 1 356 ? 7.652 21.688 -21 1 88.25 356 SER B N 1
ATOM 11529 C CA . SER B 1 356 ? 8.438 20.469 -21.156 1 88.25 356 SER B CA 1
ATOM 11530 C C . SER B 1 356 ? 9.852 20.781 -21.641 1 88.25 356 SER B C 1
ATOM 11532 O O . SER B 1 356 ? 10.797 20.062 -21.297 1 88.25 356 SER B O 1
ATOM 11534 N N . TRP B 1 357 ? 9.953 21.797 -22.453 1 84.56 357 TRP B N 1
ATOM 11535 C CA . TRP B 1 357 ? 11.281 22.219 -22.906 1 84.56 357 TRP B CA 1
ATOM 11536 C C . TRP B 1 357 ? 12.133 22.656 -21.719 1 84.56 357 TRP B C 1
ATOM 11538 O O . TRP B 1 357 ? 13.328 22.344 -21.656 1 84.56 357 TRP B O 1
ATOM 11548 N N . HIS B 1 358 ? 11.555 23.359 -20.781 1 89.69 358 HIS B N 1
ATOM 11549 C CA . HIS B 1 358 ? 12.281 23.75 -19.578 1 89.69 358 HIS B CA 1
ATOM 11550 C C . HIS B 1 358 ? 12.648 22.516 -18.75 1 89.69 358 HIS B C 1
ATOM 11552 O O . HIS B 1 358 ? 13.734 22.469 -18.156 1 89.69 358 HIS B O 1
ATOM 11558 N N . LEU B 1 359 ? 11.734 21.609 -18.688 1 93.19 359 LEU B N 1
ATOM 11559 C CA . LEU B 1 359 ? 12.023 20.375 -17.984 1 93.19 359 LEU B CA 1
ATOM 11560 C C . LEU B 1 359 ? 13.195 19.641 -18.609 1 93.19 359 LEU B C 1
ATOM 11562 O O . LEU B 1 359 ? 14.062 19.109 -17.906 1 93.19 359 LEU B O 1
ATOM 11566 N N . LYS B 1 360 ? 13.25 19.672 -19.953 1 91.19 360 LYS B N 1
ATOM 11567 C CA . LYS B 1 360 ? 14.344 19.047 -20.688 1 91.19 360 LYS B CA 1
ATOM 11568 C C . LYS B 1 360 ? 15.688 19.656 -20.312 1 91.19 360 LYS B C 1
ATOM 11570 O O . LYS B 1 360 ? 16.672 18.953 -20.141 1 91.19 360 LYS B O 1
ATOM 11575 N N . GLN B 1 361 ? 15.648 20.906 -20.141 1 90.38 361 GLN B N 1
ATOM 11576 C CA . GLN B 1 361 ? 16.875 21.594 -19.797 1 90.38 361 GLN B CA 1
ATOM 11577 C C . GLN B 1 361 ? 17.344 21.25 -18.375 1 90.38 361 GLN B C 1
ATOM 11579 O O . GLN B 1 361 ? 18.531 21.078 -18.141 1 90.38 361 GLN B O 1
ATOM 11584 N N . CYS B 1 362 ? 16.406 21.125 -17.516 1 94.19 362 CYS B N 1
ATOM 11585 C CA . CYS B 1 362 ? 16.734 20.766 -16.141 1 94.19 362 CYS B CA 1
ATOM 11586 C C . CYS B 1 362 ? 17.281 19.344 -16.062 1 94.19 362 CYS B C 1
ATOM 11588 O O . CYS B 1 362 ? 18.219 19.062 -15.32 1 94.19 362 CYS B O 1
ATOM 11590 N N . ILE B 1 363 ? 16.75 18.422 -16.859 1 95.5 363 ILE B N 1
ATOM 11591 C CA . ILE B 1 363 ? 17.188 17.031 -16.891 1 95.5 363 ILE B CA 1
ATOM 11592 C C . ILE B 1 363 ? 18.594 16.953 -17.469 1 95.5 363 ILE B C 1
ATOM 11594 O O . ILE B 1 363 ? 19.453 16.234 -16.938 1 95.5 363 ILE B O 1
ATOM 11598 N N . LYS B 1 364 ? 18.844 17.688 -18.547 1 91.31 364 LYS B N 1
ATOM 11599 C CA . LYS B 1 364 ? 20.172 17.703 -19.156 1 91.31 364 LYS B CA 1
ATOM 11600 C C . LYS B 1 364 ? 21.219 18.219 -18.188 1 91.31 364 LYS B C 1
ATOM 11602 O O . LYS B 1 364 ? 22.312 17.656 -18.078 1 91.31 364 LYS B O 1
ATOM 11607 N N . ARG B 1 365 ? 20.828 19.234 -17.484 1 90.31 365 ARG B N 1
ATOM 11608 C CA . ARG B 1 365 ? 21.766 19.812 -16.516 1 90.31 365 ARG B CA 1
ATOM 11609 C C . ARG B 1 365 ? 22.078 18.812 -15.414 1 90.31 365 ARG B C 1
ATOM 11611 O O . ARG B 1 365 ? 23.25 18.672 -15.023 1 90.31 365 ARG B O 1
ATOM 11618 N N . ARG B 1 366 ? 21.125 18.141 -14.898 1 91.94 366 ARG B N 1
ATOM 11619 C CA . ARG B 1 366 ? 21.312 17.172 -13.828 1 91.94 366 ARG B CA 1
ATOM 11620 C C . ARG B 1 366 ? 22.156 15.984 -14.297 1 91.94 366 ARG B C 1
ATOM 11622 O O . ARG B 1 366 ? 23.047 15.523 -13.578 1 91.94 366 ARG B O 1
ATOM 11629 N N . LEU B 1 367 ? 21.844 15.492 -15.508 1 91.81 367 LEU B N 1
ATOM 11630 C CA . LEU B 1 367 ? 22.547 14.328 -16.031 1 91.81 367 LEU B CA 1
ATOM 11631 C C . LEU B 1 367 ? 23.984 14.695 -16.391 1 91.81 367 LEU B C 1
ATOM 11633 O O . LEU B 1 367 ? 24.891 13.859 -16.281 1 91.81 367 LEU B O 1
ATOM 11637 N N . LYS B 1 368 ? 24.203 15.953 -16.844 1 85.69 368 LYS B N 1
ATOM 11638 C CA . LYS B 1 368 ? 25.562 16.422 -17.078 1 85.69 368 LYS B CA 1
ATOM 11639 C C . LYS B 1 368 ? 26.375 16.422 -15.789 1 85.69 368 LYS B C 1
ATOM 11641 O O . LYS B 1 368 ? 27.578 16.109 -15.805 1 85.69 368 LYS B O 1
ATOM 11646 N N . GLY B 1 369 ? 25.703 16.75 -14.734 1 83.69 369 GLY B N 1
ATOM 11647 C CA . GLY B 1 369 ? 26.359 16.703 -13.438 1 83.69 369 GLY B CA 1
ATOM 11648 C C . GLY B 1 369 ? 26.75 15.289 -13.023 1 83.69 369 GLY B C 1
ATOM 11649 O O . GLY B 1 369 ? 27.781 15.086 -12.383 1 83.69 369 GLY B O 1
ATOM 11650 N N . LYS B 1 370 ? 26.016 14.305 -13.414 1 83.81 370 LYS B N 1
ATOM 11651 C CA . LYS B 1 370 ? 26.328 12.914 -13.109 1 83.81 370 LYS B CA 1
ATOM 11652 C C . LYS B 1 370 ? 27.453 12.391 -13.984 1 83.81 370 LYS B C 1
ATOM 11654 O O . LYS B 1 370 ? 28.25 11.547 -13.547 1 83.81 370 LYS B O 1
ATOM 11659 N N . VAL B 1 371 ? 27.422 12.867 -15.258 1 79.19 371 VAL B N 1
ATOM 11660 C CA . VAL B 1 371 ? 28.469 12.445 -16.188 1 79.19 371 VAL B CA 1
ATOM 11661 C C . VAL B 1 371 ? 29.812 13.023 -15.758 1 79.19 371 VAL B C 1
ATOM 11663 O O . VAL B 1 371 ? 30.828 12.32 -15.789 1 79.19 371 VAL B O 1
ATOM 11666 N N . ASP B 1 372 ? 29.75 14.266 -15.289 1 72.44 372 ASP B N 1
ATOM 11667 C CA . ASP B 1 372 ? 30.984 14.953 -14.898 1 72.44 372 ASP B CA 1
ATOM 11668 C C . ASP B 1 372 ? 31.438 14.523 -13.5 1 72.44 372 ASP B C 1
ATOM 11670 O O . ASP B 1 372 ? 32.562 14.781 -13.102 1 72.44 372 ASP B O 1
ATOM 11674 N N . GLY B 1 373 ? 30.625 13.742 -12.711 1 73 373 GLY B N 1
ATOM 11675 C CA . GLY B 1 373 ? 30.969 13.25 -11.391 1 73 373 GLY B CA 1
ATOM 11676 C C . GLY B 1 373 ? 30.719 14.266 -10.289 1 73 373 GLY B C 1
ATOM 11677 O O . GLY B 1 373 ? 31.062 14.031 -9.133 1 73 373 GLY B O 1
ATOM 11678 N N . SER B 1 374 ? 30.141 15.367 -10.633 1 70 374 SER B N 1
ATOM 11679 C CA . SER B 1 374 ? 29.859 16.391 -9.633 1 70 374 SER B CA 1
ATOM 11680 C C . SER B 1 374 ? 28.766 15.93 -8.664 1 70 374 SER B C 1
ATOM 11682 O O . SER B 1 374 ? 28.719 16.375 -7.523 1 70 374 SER B O 1
ATOM 11684 N N . ILE B 1 375 ? 27.969 15.07 -9.133 1 78.56 375 ILE B N 1
ATOM 11685 C CA . ILE B 1 375 ? 26.922 14.5 -8.289 1 78.56 375 ILE B CA 1
ATOM 11686 C C . ILE B 1 375 ? 27.281 13.062 -7.91 1 78.56 375 ILE B C 1
ATOM 11688 O O . ILE B 1 375 ? 27.5 12.219 -8.781 1 78.56 375 ILE B O 1
ATOM 11692 N N . GLU B 1 376 ? 27.469 12.883 -6.543 1 69.62 376 GLU B N 1
ATOM 11693 C CA . GLU B 1 376 ? 27.859 11.57 -6.031 1 69.62 376 GLU B CA 1
ATOM 11694 C C . GLU B 1 376 ? 26.703 10.586 -6.105 1 69.62 376 GLU B C 1
ATOM 11696 O O . GLU B 1 376 ? 25.547 10.961 -5.891 1 69.62 376 GLU B O 1
ATOM 11701 N N . ASN B 1 377 ? 27.047 9.32 -6.453 1 72.81 377 ASN B N 1
ATOM 11702 C CA . ASN B 1 377 ? 26.047 8.273 -6.496 1 72.81 377 ASN B CA 1
ATOM 11703 C C . ASN B 1 377 ? 25.984 7.492 -5.188 1 72.81 377 ASN B C 1
ATOM 11705 O O . ASN B 1 377 ? 26.984 6.879 -4.785 1 72.81 377 ASN B O 1
ATOM 11709 N N . HIS B 1 378 ? 24.922 7.688 -4.383 1 73.06 378 HIS B N 1
ATOM 11710 C CA . HIS B 1 378 ? 24.703 6.895 -3.178 1 73.06 378 HIS B CA 1
ATOM 11711 C C . HIS B 1 378 ? 23.234 6.496 -3.045 1 73.06 378 HIS B C 1
ATOM 11713 O O . HIS B 1 378 ? 22.375 6.992 -3.783 1 73.06 378 HIS B O 1
ATOM 11719 N N . ALA B 1 379 ? 22.922 5.617 -2.146 1 73.31 379 ALA B N 1
ATOM 11720 C CA . ALA B 1 379 ? 21.609 5.016 -2.006 1 73.31 379 ALA B CA 1
ATOM 11721 C C . ALA B 1 379 ? 20.562 6.07 -1.644 1 73.31 379 ALA B C 1
ATOM 11723 O O . ALA B 1 379 ? 19.375 5.902 -1.938 1 73.31 379 ALA B O 1
ATOM 11724 N N . GLY B 1 380 ? 20.922 7.195 -1.106 1 77.88 380 GLY B N 1
ATOM 11725 C CA . GLY B 1 380 ? 19.953 8.188 -0.669 1 77.88 380 GLY B CA 1
ATOM 11726 C C . GLY B 1 380 ? 19.781 9.32 -1.66 1 77.88 380 GLY B C 1
ATOM 11727 O O . GLY B 1 380 ? 18.938 10.211 -1.452 1 77.88 380 GLY B O 1
ATOM 11728 N N . GLN B 1 381 ? 20.406 9.195 -2.82 1 83.62 381 GLN B N 1
ATOM 11729 C CA . GLN B 1 381 ? 20.344 10.266 -3.814 1 83.62 381 GLN B CA 1
ATOM 11730 C C . GLN B 1 381 ? 19.031 10.227 -4.586 1 83.62 381 GLN B C 1
ATOM 11732 O O . GLN B 1 381 ? 18.516 9.148 -4.887 1 83.62 381 GLN B O 1
ATOM 11737 N N . ILE B 1 382 ? 18.484 11.453 -4.891 1 91.44 382 ILE B N 1
ATOM 11738 C CA . ILE B 1 382 ? 17.25 11.562 -5.664 1 91.44 382 ILE B CA 1
ATOM 11739 C C . ILE B 1 382 ? 17.453 12.531 -6.828 1 91.44 382 ILE B C 1
ATOM 11741 O O . ILE B 1 382 ? 17.781 13.703 -6.621 1 91.44 382 ILE B O 1
ATOM 11745 N N . ASP B 1 383 ? 17.328 12.016 -8.031 1 93.25 383 ASP B N 1
ATOM 11746 C CA . ASP B 1 383 ? 17.422 12.859 -9.219 1 93.25 383 ASP B CA 1
ATOM 11747 C C . ASP B 1 383 ? 16.094 13.539 -9.523 1 93.25 383 ASP B C 1
ATOM 11749 O O . ASP B 1 383 ? 16.047 14.734 -9.82 1 93.25 383 ASP B O 1
ATOM 11753 N N . ILE B 1 384 ? 15.062 12.758 -9.539 1 96.06 384 ILE B N 1
ATOM 11754 C CA . ILE B 1 384 ? 13.711 13.258 -9.781 1 96.06 384 ILE B CA 1
ATOM 11755 C C . ILE B 1 384 ? 12.797 12.867 -8.625 1 96.06 384 ILE B C 1
ATOM 11757 O O . ILE B 1 384 ? 12.656 11.68 -8.312 1 96.06 384 ILE B O 1
ATOM 11761 N N . LEU B 1 385 ? 12.266 13.875 -7.961 1 96.69 385 LEU B N 1
ATOM 11762 C CA . LEU B 1 385 ? 11.305 13.656 -6.887 1 96.69 385 LEU B CA 1
ATOM 11763 C C . LEU B 1 385 ? 9.891 13.984 -7.352 1 96.69 385 LEU B C 1
ATOM 11765 O O . LEU B 1 385 ? 9.625 15.086 -7.824 1 96.69 385 LEU B O 1
ATOM 11769 N N . VAL B 1 386 ? 9.008 13.008 -7.34 1 97.62 386 VAL B N 1
ATOM 11770 C CA . VAL B 1 386 ? 7.609 13.203 -7.699 1 97.62 386 VAL B CA 1
ATOM 11771 C C . VAL B 1 386 ? 6.73 13.07 -6.457 1 97.62 386 VAL B C 1
ATOM 11773 O O . VAL B 1 386 ? 6.906 12.148 -5.66 1 97.62 386 VAL B O 1
ATOM 11776 N N . THR B 1 387 ? 5.844 14.016 -6.199 1 96.12 387 THR B N 1
ATOM 11777 C CA . THR B 1 387 ? 5.012 13.977 -5.004 1 96.12 387 THR B CA 1
ATOM 11778 C C . THR B 1 387 ? 3.555 14.273 -5.348 1 96.12 387 THR B C 1
ATOM 11780 O O . THR B 1 387 ? 3.264 14.82 -6.414 1 96.12 387 THR B O 1
ATOM 11783 N N . GLY B 1 388 ? 2.633 13.844 -4.598 1 93.38 388 GLY B N 1
ATOM 11784 C CA . GLY B 1 388 ? 1.192 13.992 -4.719 1 93.38 388 GLY B CA 1
ATOM 11785 C C . GLY B 1 388 ? 0.425 13.328 -3.59 1 93.38 388 GLY B C 1
ATOM 11786 O O . GLY B 1 388 ? 1.019 12.898 -2.602 1 93.38 388 GLY B O 1
ATOM 11787 N N . CYS B 1 389 ? -0.919 13.336 -3.699 1 91 389 CYS B N 1
ATOM 11788 C CA . CYS B 1 389 ? -1.774 12.695 -2.705 1 91 389 CYS B CA 1
ATOM 11789 C C . CYS B 1 389 ? -2.828 11.828 -3.377 1 91 389 CYS B C 1
ATOM 11791 O O . CYS B 1 389 ? -3.291 12.141 -4.477 1 91 389 CYS B O 1
ATOM 11793 N N . GLU B 1 390 ? -3.117 10.719 -2.814 1 89.69 390 GLU B N 1
ATOM 11794 C CA . GLU B 1 390 ? -4.188 9.805 -3.207 1 89.69 390 GLU B CA 1
ATOM 11795 C C . GLU B 1 390 ? -4.078 9.43 -4.684 1 89.69 390 GLU B C 1
ATOM 11797 O O . GLU B 1 390 ? -3.033 8.969 -5.137 1 89.69 390 GLU B O 1
ATOM 11802 N N . VAL B 1 391 ? -5.133 9.906 -5.539 1 91.94 391 VAL B N 1
ATOM 11803 C CA . VAL B 1 391 ? -5.199 9.484 -6.934 1 91.94 391 VAL B CA 1
ATOM 11804 C C . VAL B 1 391 ? -4.012 10.062 -7.703 1 91.94 391 VAL B C 1
ATOM 11806 O O . VAL B 1 391 ? -3.439 9.391 -8.562 1 91.94 391 VAL B O 1
ATOM 11809 N N . SER B 1 392 ? -3.596 11.289 -7.324 1 93.56 392 SER B N 1
ATOM 11810 C CA . SER B 1 392 ? -2.445 11.914 -7.973 1 93.56 392 SER B CA 1
ATOM 11811 C C . SER B 1 392 ? -1.154 11.172 -7.629 1 93.56 392 SER B C 1
ATOM 11813 O O . SER B 1 392 ? -0.284 11 -8.484 1 93.56 392 SER B O 1
ATOM 11815 N N . LEU B 1 393 ? -1.051 10.766 -6.375 1 94.94 393 LEU B N 1
ATOM 11816 C CA . LEU B 1 393 ? 0.144 10.047 -5.945 1 94.94 393 LEU B CA 1
ATOM 11817 C C . LEU B 1 393 ? 0.23 8.68 -6.617 1 94.94 393 LEU B C 1
ATOM 11819 O O . LEU B 1 393 ? 1.318 8.227 -6.984 1 94.94 393 LEU B O 1
ATOM 11823 N N . TRP B 1 394 ? -0.925 7.988 -6.73 1 96.5 394 TRP B N 1
ATOM 11824 C CA . TRP B 1 394 ? -0.922 6.652 -7.32 1 96.5 394 TRP B CA 1
ATOM 11825 C C . TRP B 1 394 ? -0.497 6.707 -8.781 1 96.5 394 TRP B C 1
ATOM 11827 O O . TRP B 1 394 ? 0.207 5.812 -9.266 1 96.5 394 TRP B O 1
ATOM 11837 N N . LEU B 1 395 ? -0.907 7.734 -9.492 1 97.25 395 LEU B N 1
ATOM 11838 C CA . LEU B 1 395 ? -0.464 7.93 -10.867 1 97.25 395 LEU B CA 1
ATOM 11839 C C . LEU B 1 395 ? 1.025 8.25 -10.914 1 97.25 395 LEU B C 1
ATOM 11841 O O . LEU B 1 395 ? 1.733 7.797 -11.82 1 97.25 395 LEU B O 1
ATOM 11845 N N . ALA B 1 396 ? 1.456 9.039 -9.93 1 97.19 396 ALA B N 1
ATOM 11846 C CA . ALA B 1 396 ? 2.877 9.367 -9.836 1 97.19 396 ALA B CA 1
ATOM 11847 C C . ALA B 1 396 ? 3.713 8.109 -9.617 1 97.19 396 ALA B C 1
ATOM 11849 O O . ALA B 1 396 ? 4.801 7.973 -10.188 1 97.19 396 ALA B O 1
ATOM 11850 N N . GLU B 1 397 ? 3.199 7.234 -8.773 1 97.19 397 GLU B N 1
ATOM 11851 C CA . GLU B 1 397 ? 3.916 5.992 -8.492 1 97.19 397 GLU B CA 1
ATOM 11852 C C . GLU B 1 397 ? 4.055 5.137 -9.75 1 97.19 397 GLU B C 1
ATOM 11854 O O . GLU B 1 397 ? 5.105 4.539 -9.992 1 97.19 397 GLU B O 1
ATOM 11859 N N . GLN B 1 398 ? 2.967 5.023 -10.555 1 97.62 398 GLN B N 1
ATOM 11860 C CA . GLN B 1 398 ? 3.047 4.297 -11.812 1 97.62 398 GLN B CA 1
ATOM 11861 C C . GLN B 1 398 ? 4.043 4.953 -12.766 1 97.62 398 GLN B C 1
ATOM 11863 O O . GLN B 1 398 ? 4.824 4.266 -13.43 1 97.62 398 GLN B O 1
ATOM 11868 N N . PHE B 1 399 ? 4.055 6.293 -12.859 1 97.38 399 PHE B N 1
ATOM 11869 C CA . PHE B 1 399 ? 4.969 7.059 -13.695 1 97.38 399 PHE B CA 1
ATOM 11870 C C . PHE B 1 399 ? 6.418 6.777 -13.312 1 97.38 399 PHE B C 1
ATOM 11872 O O . PHE B 1 399 ? 7.258 6.527 -14.18 1 97.38 399 PHE B O 1
ATOM 11879 N N . VAL B 1 400 ? 6.688 6.773 -12.008 1 97.69 400 VAL B N 1
ATOM 11880 C CA . VAL B 1 400 ? 8.039 6.57 -11.484 1 97.69 400 VAL B CA 1
ATOM 11881 C C . VAL B 1 400 ? 8.469 5.125 -11.719 1 97.69 400 VAL B C 1
ATOM 11883 O O . VAL B 1 400 ? 9.633 4.867 -12.039 1 97.69 400 VAL B O 1
ATOM 11886 N N . ALA B 1 401 ? 7.539 4.199 -11.523 1 96.5 401 ALA B N 1
ATOM 11887 C CA . ALA B 1 401 ? 7.852 2.795 -11.766 1 96.5 401 ALA B CA 1
ATOM 11888 C C . ALA B 1 401 ? 8.258 2.561 -13.219 1 96.5 401 ALA B C 1
ATOM 11890 O O . ALA B 1 401 ? 9.195 1.816 -13.492 1 96.5 401 ALA B O 1
ATOM 11891 N N . ASP B 1 402 ? 7.531 3.191 -14.133 1 97.19 402 ASP B N 1
ATOM 11892 C CA . ASP B 1 402 ? 7.844 3.047 -15.555 1 97.19 402 ASP B CA 1
ATOM 11893 C C . ASP B 1 402 ? 9.203 3.662 -15.883 1 97.19 402 ASP B C 1
ATOM 11895 O O . ASP B 1 402 ? 9.977 3.09 -16.641 1 97.19 402 ASP B O 1
ATOM 11899 N N . LEU B 1 403 ? 9.461 4.824 -15.305 1 96.38 403 LEU B N 1
ATOM 11900 C CA . LEU B 1 403 ? 10.734 5.492 -15.547 1 96.38 403 LEU B CA 1
ATOM 11901 C C . LEU B 1 403 ? 11.898 4.656 -15.016 1 96.38 403 LEU B C 1
ATOM 11903 O O . LEU B 1 403 ? 12.938 4.539 -15.672 1 96.38 403 LEU B O 1
ATOM 11907 N N . GLN B 1 404 ? 11.727 4.078 -13.875 1 93.5 404 GLN B N 1
ATOM 11908 C CA . GLN B 1 404 ? 12.797 3.301 -13.258 1 93.5 404 GLN B CA 1
ATOM 11909 C C . GLN B 1 404 ? 13.055 2.012 -14.031 1 93.5 404 GLN B C 1
ATOM 11911 O O . GLN B 1 404 ? 14.195 1.542 -14.102 1 93.5 404 GLN B O 1
ATOM 11916 N N . LYS B 1 405 ? 12.039 1.426 -14.555 1 93.81 405 LYS B N 1
ATOM 11917 C CA . LYS B 1 405 ? 12.211 0.221 -15.367 1 93.81 405 LYS B CA 1
ATOM 11918 C C . LYS B 1 405 ? 12.977 0.527 -16.656 1 93.81 405 LYS B C 1
ATOM 11920 O O . LYS B 1 405 ? 13.766 -0.293 -17.125 1 93.81 405 LYS B O 1
ATOM 11925 N N . CYS B 1 406 ? 12.703 1.7 -17.203 1 95.06 406 CYS B N 1
ATOM 11926 C CA . CYS B 1 406 ? 13.367 2.113 -18.422 1 95.06 406 CYS B CA 1
ATOM 11927 C C . CYS B 1 406 ? 14.805 2.543 -18.141 1 95.06 406 CYS B C 1
ATOM 11929 O O . CYS B 1 406 ? 15.695 2.322 -18.969 1 95.06 406 CYS B O 1
ATOM 11931 N N . PHE B 1 407 ? 15.008 3.195 -17 1 93.56 407 PHE B N 1
ATOM 11932 C CA . PHE B 1 407 ? 16.312 3.686 -16.578 1 93.56 407 PHE B CA 1
ATOM 11933 C C . PHE B 1 407 ? 16.656 3.199 -15.18 1 93.56 407 PHE B C 1
ATOM 11935 O O . PHE B 1 407 ? 16.562 3.955 -14.211 1 93.56 407 PHE B O 1
ATOM 11942 N N . PRO B 1 408 ? 17.172 1.985 -15.023 1 88.56 408 PRO B N 1
ATOM 11943 C CA . PRO B 1 408 ? 17.391 1.358 -13.719 1 88.56 408 PRO B CA 1
ATOM 11944 C C . PRO B 1 408 ? 18.406 2.102 -12.867 1 88.56 408 PRO B C 1
ATOM 11946 O O . PRO B 1 408 ? 18.391 1.99 -11.641 1 88.56 408 PRO B O 1
ATOM 11949 N N . LYS B 1 409 ? 19.344 2.93 -13.461 1 86.62 409 LYS B N 1
ATOM 11950 C CA . LYS B 1 409 ? 20.391 3.611 -12.688 1 86.62 409 LYS B CA 1
ATOM 11951 C C . LYS B 1 409 ? 19.984 5.051 -12.383 1 86.62 409 LYS B C 1
ATOM 11953 O O . LYS B 1 409 ? 20.75 5.789 -11.75 1 86.62 409 LYS B O 1
ATOM 11958 N N . LEU B 1 410 ? 18.766 5.414 -12.836 1 90.38 410 LEU B N 1
ATOM 11959 C CA . LEU B 1 410 ? 18.219 6.723 -12.5 1 90.38 410 LEU B CA 1
ATOM 11960 C C . LEU B 1 410 ? 17.516 6.68 -11.156 1 90.38 410 LEU B C 1
ATOM 11962 O O . LEU B 1 410 ? 16.719 5.77 -10.891 1 90.38 410 LEU B O 1
ATOM 11966 N N . TYR B 1 411 ? 17.859 7.648 -10.258 1 91 411 TYR B N 1
ATOM 11967 C CA . TYR B 1 411 ? 17.266 7.68 -8.922 1 91 411 TYR B CA 1
ATOM 11968 C C . TYR B 1 411 ? 15.992 8.516 -8.922 1 91 411 TYR B C 1
ATOM 11970 O O . TYR B 1 411 ? 16.047 9.734 -8.773 1 91 411 TYR B O 1
ATOM 11978 N N . VAL B 1 412 ? 14.883 7.867 -9.125 1 93.56 412 VAL B N 1
ATOM 11979 C CA . VAL B 1 412 ? 13.578 8.516 -9.141 1 93.56 412 VAL B CA 1
ATOM 11980 C C . VAL B 1 412 ? 12.711 7.961 -8.016 1 93.56 412 VAL B C 1
ATOM 11982 O O . VAL B 1 412 ? 12.688 6.75 -7.777 1 93.56 412 VAL B O 1
ATOM 11985 N N . LYS B 1 413 ? 12.031 8.812 -7.211 1 94.44 413 LYS B N 1
ATOM 11986 C CA . LYS B 1 413 ? 11.188 8.367 -6.109 1 94.44 413 LYS B CA 1
ATOM 11987 C C . LYS B 1 413 ? 9.859 9.117 -6.094 1 94.44 413 LYS B C 1
ATOM 11989 O O . LYS B 1 413 ? 9.82 10.32 -6.379 1 94.44 413 LYS B O 1
ATOM 11994 N N . ALA B 1 414 ? 8.812 8.383 -5.91 1 96.5 414 ALA B N 1
ATOM 11995 C CA . ALA B 1 414 ? 7.5 8.969 -5.629 1 96.5 414 ALA B CA 1
ATOM 11996 C C . ALA B 1 414 ? 7.188 8.922 -4.137 1 96.5 414 ALA B C 1
ATOM 11998 O O . ALA B 1 414 ? 7.172 7.844 -3.533 1 96.5 414 ALA B O 1
ATOM 11999 N N . VAL B 1 415 ? 7.051 10.086 -3.482 1 96.06 415 VAL B N 1
ATOM 12000 C CA . VAL B 1 415 ? 6.809 10.164 -2.047 1 96.06 415 VAL B CA 1
ATOM 12001 C C . VAL B 1 415 ? 5.543 10.977 -1.779 1 96.06 415 VAL B C 1
ATOM 12003 O O . VAL B 1 415 ? 5.266 11.953 -2.477 1 96.06 415 VAL B O 1
ATOM 12006 N N . SER B 1 416 ? 4.766 10.531 -0.82 1 95.81 416 SER B N 1
ATOM 12007 C CA . SER B 1 416 ? 3.572 11.273 -0.426 1 95.81 416 SER B CA 1
ATOM 12008 C C . SER B 1 416 ? 3.926 12.672 0.061 1 95.81 416 SER B C 1
ATOM 12010 O O . SER B 1 416 ? 4.93 12.859 0.752 1 95.81 416 SER B O 1
ATOM 12012 N N . SER B 1 417 ? 3.092 13.664 -0.302 1 94.19 417 SER B N 1
ATOM 12013 C CA . SER B 1 417 ? 3.32 15.039 0.132 1 94.19 417 SER B CA 1
ATOM 12014 C C . SER B 1 417 ? 3.209 15.164 1.647 1 94.19 417 SER B C 1
ATOM 12016 O O . SER B 1 417 ? 3.885 15.992 2.258 1 94.19 417 SER B O 1
ATOM 12018 N N . ASN B 1 418 ? 2.383 14.328 2.273 1 94.12 418 ASN B N 1
ATOM 12019 C CA . ASN B 1 418 ? 2.234 14.359 3.725 1 94.12 418 ASN B CA 1
ATOM 12020 C C . ASN B 1 418 ? 3.508 13.906 4.43 1 94.12 418 ASN B C 1
ATOM 12022 O O . ASN B 1 418 ? 3.863 14.438 5.484 1 94.12 418 ASN B O 1
ATOM 12026 N N . LYS B 1 419 ? 4.164 12.984 3.887 1 95.06 419 LYS B N 1
ATOM 12027 C CA . LYS B 1 419 ? 5.402 12.484 4.48 1 95.06 419 LYS B CA 1
ATOM 12028 C C . LYS B 1 419 ? 6.527 13.508 4.352 1 95.06 419 LYS B C 1
ATOM 12030 O O . LYS B 1 419 ? 7.332 13.672 5.27 1 95.06 419 LYS B O 1
ATOM 12035 N N . LEU B 1 420 ? 6.555 14.156 3.193 1 93.94 420 LEU B N 1
ATOM 12036 C CA . LEU B 1 420 ? 7.566 15.188 2.994 1 93.94 420 LEU B CA 1
ATOM 12037 C C . LEU B 1 420 ? 7.328 16.375 3.926 1 93.94 420 LEU B C 1
ATOM 12039 O O . LEU B 1 420 ? 8.273 16.922 4.504 1 93.94 420 LEU B O 1
ATOM 12043 N N . LEU B 1 421 ? 6.043 16.734 4.012 1 92.44 421 LEU B N 1
ATOM 12044 C CA . LEU B 1 421 ? 5.676 17.828 4.906 1 92.44 421 LEU B CA 1
ATOM 12045 C C . LEU B 1 421 ? 5.992 17.484 6.355 1 92.44 421 LEU B C 1
ATOM 12047 O O . LEU B 1 421 ? 6.391 18.344 7.137 1 92.44 421 LEU B O 1
ATOM 12051 N N . GLY B 1 422 ? 5.82 16.234 6.727 1 92.31 422 GLY B N 1
ATOM 12052 C CA . GLY B 1 422 ? 6.121 15.781 8.078 1 92.31 422 GLY B CA 1
ATOM 12053 C C . GLY B 1 422 ? 7.609 15.773 8.383 1 92.31 422 GLY B C 1
ATOM 12054 O O . GLY B 1 422 ? 8.023 16.156 9.477 1 92.31 422 GLY B O 1
ATOM 12055 N N . LEU B 1 423 ? 8.398 15.422 7.445 1 92.12 423 LEU B N 1
ATOM 12056 C CA . LEU B 1 423 ? 9.836 15.281 7.66 1 92.12 423 LEU B CA 1
ATOM 12057 C C . LEU B 1 423 ? 10.523 16.641 7.672 1 92.12 423 LEU B C 1
ATOM 12059 O O . LEU B 1 423 ? 11.406 16.891 8.5 1 92.12 423 LEU B O 1
ATOM 12063 N N . PHE B 1 424 ? 10.031 17.547 6.738 1 90.12 424 PHE B N 1
ATOM 12064 C CA . PHE B 1 424 ? 10.828 18.75 6.535 1 90.12 424 PHE B CA 1
ATOM 12065 C C . PHE B 1 424 ? 10 20 6.82 1 90.12 424 PHE B C 1
ATOM 12067 O O . PHE B 1 424 ? 10.555 21.094 6.957 1 90.12 424 PHE B O 1
ATOM 12074 N N . GLY B 1 425 ? 8.688 19.844 6.957 1 88.56 425 GLY B N 1
ATOM 12075 C CA . GLY B 1 425 ? 7.84 21.031 7.012 1 88.56 425 GLY B CA 1
ATOM 12076 C C . GLY B 1 425 ? 7.344 21.344 8.414 1 88.56 425 GLY B C 1
ATOM 12077 O O . GLY B 1 425 ? 6.609 22.312 8.609 1 88.56 425 GLY B O 1
ATOM 12078 N N . GLN B 1 426 ? 7.758 20.547 9.414 1 88 426 GLN B N 1
ATOM 12079 C CA . GLN B 1 426 ? 7.293 20.766 10.781 1 88 426 GLN B CA 1
ATOM 12080 C C . GLN B 1 426 ? 8.43 21.234 11.68 1 88 426 GLN B C 1
ATOM 12082 O O . GLN B 1 426 ? 9.602 20.984 11.391 1 88 426 GLN B O 1
ATOM 12087 N N . GLU B 1 427 ? 8.086 21.984 12.711 1 80.19 427 GLU B N 1
ATOM 12088 C CA . GLU B 1 427 ? 9.094 22.406 13.68 1 80.19 427 GLU B CA 1
ATOM 12089 C C . GLU B 1 427 ? 9.719 21.188 14.375 1 80.19 427 GLU B C 1
ATOM 12091 O O . GLU B 1 427 ? 10.945 21.109 14.508 1 80.19 427 GLU B O 1
ATOM 12096 N N . LEU B 1 428 ? 8.797 20.422 14.867 1 84.88 428 LEU B N 1
ATOM 12097 C CA . LEU B 1 428 ? 9.227 19.094 15.312 1 84.88 428 LEU B CA 1
ATOM 12098 C C . LEU B 1 428 ? 8.938 18.047 14.25 1 84.88 428 LEU B C 1
ATOM 12100 O O . LEU B 1 428 ? 7.773 17.75 13.953 1 84.88 428 LEU B O 1
ATOM 12104 N N . SER B 1 429 ? 9.945 17.578 13.727 1 88.38 429 SER B N 1
ATOM 12105 C CA . SER B 1 429 ? 9.82 16.672 12.586 1 88.38 429 SER B CA 1
ATOM 12106 C C . SER B 1 429 ? 8.969 15.461 12.922 1 88.38 429 SER B C 1
ATOM 12108 O O . SER B 1 429 ? 9.047 14.93 14.039 1 88.38 429 SER B O 1
ATOM 12110 N N . MET B 1 430 ? 8.141 15.117 12.062 1 91.81 430 MET B N 1
ATOM 12111 C CA . MET B 1 430 ? 7.324 13.906 12.164 1 91.81 430 MET B CA 1
ATOM 12112 C C . MET B 1 430 ? 8 12.742 11.453 1 91.81 430 MET B C 1
ATOM 12114 O O . MET B 1 430 ? 8.258 12.797 10.25 1 91.81 430 MET B O 1
ATOM 12118 N N . PRO B 1 431 ? 8.297 11.695 12.18 1 92.31 431 PRO B N 1
ATOM 12119 C CA . PRO B 1 431 ? 8.938 10.547 11.539 1 92.31 431 PRO B CA 1
ATOM 12120 C C . PRO B 1 431 ? 7.98 9.742 10.664 1 92.31 431 PRO B C 1
ATOM 12122 O O . PRO B 1 431 ? 6.77 9.75 10.906 1 92.31 431 PRO B O 1
ATOM 12125 N N . THR B 1 432 ? 8.516 9.156 9.633 1 92.81 432 THR B N 1
ATOM 12126 C CA . THR B 1 432 ? 7.746 8.258 8.773 1 92.81 432 THR B CA 1
ATOM 12127 C C . THR B 1 432 ? 7.973 6.805 9.18 1 92.81 432 THR B C 1
ATOM 12129 O O . THR B 1 432 ? 8.789 6.109 8.578 1 92.81 432 THR B O 1
ATOM 12132 N N . ILE B 1 433 ? 7.125 6.344 10.078 1 92.31 433 ILE B N 1
ATOM 12133 C CA . ILE B 1 433 ? 7.297 4.992 10.594 1 92.31 433 ILE B CA 1
ATOM 12134 C C . ILE B 1 433 ? 6.836 3.975 9.555 1 92.31 433 ILE B C 1
ATOM 12136 O O . ILE B 1 433 ? 5.77 4.129 8.953 1 92.31 433 ILE B O 1
ATOM 12140 N N . GLY B 1 434 ? 7.621 2.953 9.336 1 91.69 434 GLY B N 1
ATOM 12141 C CA . GLY B 1 434 ? 7.281 1.909 8.383 1 91.69 434 GLY B CA 1
ATOM 12142 C C . GLY B 1 434 ? 7.809 2.182 6.988 1 91.69 434 GLY B C 1
ATOM 12143 O O . GLY B 1 434 ? 7.66 1.352 6.09 1 91.69 434 GLY B O 1
ATOM 12144 N N . PHE B 1 435 ? 8.414 3.377 6.785 1 92.94 435 PHE B N 1
ATOM 12145 C CA . PHE B 1 435 ? 8.992 3.754 5.496 1 92.94 435 PHE B CA 1
ATOM 12146 C C . PHE B 1 435 ? 10.445 4.176 5.66 1 92.94 435 PHE B C 1
ATOM 12148 O O . PHE B 1 435 ? 10.852 4.625 6.73 1 92.94 435 PHE B O 1
ATOM 12155 N N . PRO B 1 436 ? 11.227 4.008 4.723 1 90.31 436 PRO B N 1
ATOM 12156 C CA . PRO B 1 436 ? 12.672 4.227 4.852 1 90.31 436 PRO B CA 1
ATOM 12157 C C . PRO B 1 436 ? 13.055 5.703 4.785 1 90.31 436 PRO B C 1
ATOM 12159 O O . PRO B 1 436 ? 14.234 6.043 4.902 1 90.31 436 PRO B O 1
ATOM 12162 N N . TYR B 1 437 ? 12.18 6.637 4.789 1 91.31 437 TYR B N 1
ATOM 12163 C CA . TYR B 1 437 ? 12.484 8.047 4.594 1 91.31 437 TYR B CA 1
ATOM 12164 C C . TYR B 1 437 ? 12.852 8.719 5.914 1 91.31 437 TYR B C 1
ATOM 12166 O O . TYR B 1 437 ? 12.195 8.492 6.934 1 91.31 437 TYR B O 1
ATOM 12174 N N . SER B 1 438 ? 13.945 9.305 5.969 1 90.31 438 SER B N 1
ATOM 12175 C CA . SER B 1 438 ? 14.398 10.125 7.086 1 90.31 438 SER B CA 1
ATOM 12176 C C . SER B 1 438 ? 15.117 11.383 6.598 1 90.31 438 SER B C 1
ATOM 12178 O O . SER B 1 438 ? 15.453 11.484 5.418 1 90.31 438 SER B O 1
ATOM 12180 N N . GLN B 1 439 ? 15.266 12.359 7.406 1 86.44 439 GLN B N 1
ATOM 12181 C CA . GLN B 1 439 ? 15.945 13.594 7.02 1 86.44 439 GLN B CA 1
ATOM 12182 C C . GLN B 1 439 ? 17.391 13.32 6.617 1 86.44 439 GLN B C 1
ATOM 12184 O O . GLN B 1 439 ? 17.922 13.969 5.707 1 86.44 439 GLN B O 1
ATOM 12189 N N . LYS B 1 440 ? 17.938 12.305 7.23 1 79.19 440 LYS B N 1
ATOM 12190 C CA . LYS B 1 440 ? 19.328 11.977 6.945 1 79.19 440 LYS B CA 1
ATOM 12191 C C . LYS B 1 440 ? 19.438 10.992 5.785 1 79.19 440 LYS B C 1
ATOM 12193 O O . LYS B 1 440 ? 20.469 10.945 5.105 1 79.19 440 LYS B O 1
ATOM 12198 N N . GLY B 1 441 ? 18.391 10.32 5.605 1 82.38 441 GLY B N 1
ATOM 12199 C CA . GLY B 1 441 ? 18.438 9.289 4.574 1 82.38 441 GLY B CA 1
ATOM 12200 C C . GLY B 1 441 ? 18.078 9.812 3.195 1 82.38 441 GLY B C 1
ATOM 12201 O O . GLY B 1 441 ? 18.453 9.234 2.182 1 82.38 441 GLY B O 1
ATOM 12202 N N . MET B 1 442 ? 17.375 10.93 3.133 1 86.38 442 MET B N 1
ATOM 12203 C CA . MET B 1 442 ? 16.969 11.508 1.855 1 86.38 442 MET B CA 1
ATOM 12204 C C . MET B 1 442 ? 17.859 12.68 1.478 1 86.38 442 MET B C 1
ATOM 12206 O O . MET B 1 442 ? 17.906 13.695 2.18 1 86.38 442 MET B O 1
ATOM 12210 N N . ASP B 1 443 ? 18.625 12.469 0.428 1 82.19 443 ASP B N 1
ATOM 12211 C CA . ASP B 1 443 ? 19.469 13.547 -0.077 1 82.19 443 ASP B CA 1
ATOM 12212 C C . ASP B 1 443 ? 18.719 14.391 -1.105 1 82.19 443 ASP B C 1
ATOM 12214 O O . ASP B 1 443 ? 18.609 14.016 -2.273 1 82.19 443 ASP B O 1
ATOM 12218 N N . LEU B 1 444 ? 18.219 15.531 -0.682 1 86.25 444 LEU B N 1
ATOM 12219 C CA . LEU B 1 444 ? 17.422 16.406 -1.545 1 86.25 444 LEU B CA 1
ATOM 12220 C C . LEU B 1 444 ? 18.266 17.594 -2.021 1 86.25 444 LEU B C 1
ATOM 12222 O O . LEU B 1 444 ? 17.781 18.734 -2.039 1 86.25 444 LEU B O 1
ATOM 12226 N N . LYS B 1 445 ? 19.438 17.203 -2.469 1 82.12 445 LYS B N 1
ATOM 12227 C CA . LYS B 1 445 ? 20.281 18.281 -3.01 1 82.12 445 LYS B CA 1
ATOM 12228 C C . LYS B 1 445 ? 19.906 18.594 -4.453 1 82.12 445 LYS B C 1
ATOM 12230 O O . LYS B 1 445 ? 20.375 17.922 -5.383 1 82.12 445 LYS B O 1
ATOM 12235 N N . ASP B 1 446 ? 19.109 19.547 -4.77 1 86 446 ASP B N 1
ATOM 12236 C CA . ASP B 1 446 ? 18.688 20.125 -6.043 1 86 446 ASP B CA 1
ATOM 12237 C C . ASP B 1 446 ? 18.047 19.062 -6.941 1 86 446 ASP B C 1
ATOM 12239 O O . ASP B 1 446 ? 18.453 18.891 -8.094 1 86 446 ASP B O 1
ATOM 12243 N N . PRO B 1 447 ? 17.203 18.297 -6.434 1 92.62 447 PRO B N 1
ATOM 12244 C CA . PRO B 1 447 ? 16.469 17.359 -7.297 1 92.62 447 PRO B CA 1
ATOM 12245 C C . PRO B 1 447 ? 15.484 18.062 -8.219 1 92.62 447 PRO B C 1
ATOM 12247 O O . PRO B 1 447 ? 15.141 19.234 -7.992 1 92.62 447 PRO B O 1
ATOM 12250 N N . ILE B 1 448 ? 15.172 17.438 -9.328 1 96.06 448 ILE B N 1
ATOM 12251 C CA . ILE B 1 448 ? 14.047 17.891 -10.141 1 96.06 448 ILE B CA 1
ATOM 12252 C C . ILE B 1 448 ? 12.734 17.453 -9.484 1 96.06 448 ILE B C 1
ATOM 12254 O O . ILE B 1 448 ? 12.531 16.266 -9.219 1 96.06 448 ILE B O 1
ATOM 12258 N N . VAL B 1 449 ? 11.906 18.438 -9.164 1 96.44 449 VAL B N 1
ATOM 12259 C CA . VAL B 1 449 ? 10.695 18.141 -8.406 1 96.44 449 VAL B CA 1
ATOM 12260 C C . VAL B 1 449 ? 9.477 18.266 -9.32 1 96.44 449 VAL B C 1
ATOM 12262 O O . VAL B 1 449 ? 9.328 19.25 -10.047 1 96.44 449 VAL B O 1
ATOM 12265 N N . LEU B 1 450 ? 8.664 17.219 -9.336 1 96.69 450 LEU B N 1
ATOM 12266 C CA . LEU B 1 450 ? 7.375 17.219 -10.023 1 96.69 450 LEU B CA 1
ATOM 12267 C C . LEU B 1 450 ? 6.23 17.047 -9.031 1 96.69 450 LEU B C 1
ATOM 12269 O O . LEU B 1 450 ? 6.133 16.016 -8.359 1 96.69 450 LEU B O 1
ATOM 12273 N N . ILE B 1 451 ? 5.414 18.031 -8.875 1 95 451 ILE B N 1
ATOM 12274 C CA . ILE B 1 451 ? 4.266 17.984 -7.98 1 95 451 ILE B CA 1
ATOM 12275 C C . ILE B 1 451 ? 2.992 17.734 -8.789 1 95 451 ILE B C 1
ATOM 12277 O O . ILE B 1 451 ? 2.635 18.531 -9.656 1 95 451 ILE B O 1
ATOM 12281 N N . ILE B 1 452 ? 2.326 16.625 -8.516 1 94.31 452 ILE B N 1
ATOM 12282 C CA . ILE B 1 452 ? 1.12 16.266 -9.25 1 94.31 452 ILE B CA 1
ATOM 12283 C C . ILE B 1 452 ? -0.108 16.5 -8.375 1 94.31 452 ILE B C 1
ATOM 12285 O O . ILE B 1 452 ? -0.25 15.906 -7.309 1 94.31 452 ILE B O 1
ATOM 12289 N N . SER B 1 453 ? -0.938 17.359 -8.734 1 87.5 453 SER B N 1
ATOM 12290 C CA . SER B 1 453 ? -2.219 17.656 -8.094 1 87.5 453 SER B CA 1
ATOM 12291 C C . SER B 1 453 ? -3.289 17.984 -9.133 1 87.5 453 SER B C 1
ATOM 12293 O O . SER B 1 453 ? -3.383 19.109 -9.602 1 87.5 453 SER B O 1
ATOM 12295 N N . HIS B 1 454 ? -4.102 17.031 -9.398 1 75.81 454 HIS B N 1
ATOM 12296 C CA . HIS B 1 454 ? -5.074 17.266 -10.461 1 75.81 454 HIS B CA 1
ATOM 12297 C C . HIS B 1 454 ? -6.156 18.25 -10.023 1 75.81 454 HIS B C 1
ATOM 12299 O O . HIS B 1 454 ? -6.801 18.875 -10.859 1 75.81 454 HIS B O 1
ATOM 12305 N N . SER B 1 455 ? -6.445 18.406 -8.664 1 69.94 455 SER B N 1
ATOM 12306 C CA . SER B 1 455 ? -7.43 19.375 -8.18 1 69.94 455 SER B CA 1
ATOM 12307 C C . SER B 1 455 ? -6.781 20.719 -7.867 1 69.94 455 SER B C 1
ATOM 12309 O O . SER B 1 455 ? -7.469 21.734 -7.773 1 69.94 455 SER B O 1
ATOM 12311 N N . ASP B 1 456 ? -5.496 20.891 -7.77 1 64.25 456 ASP B N 1
ATOM 12312 C CA . ASP B 1 456 ? -4.715 22.094 -7.48 1 64.25 456 ASP B CA 1
ATOM 12313 C C . ASP B 1 456 ? -5.051 22.641 -6.094 1 64.25 456 ASP B C 1
ATOM 12315 O O . ASP B 1 456 ? -4.629 23.75 -5.742 1 64.25 456 ASP B O 1
ATOM 12319 N N . GLY B 1 457 ? -5.918 21.984 -5.387 1 69.94 457 GLY B N 1
ATOM 12320 C CA . GLY B 1 457 ? -6.359 22.547 -4.125 1 69.94 457 GLY B CA 1
ATOM 12321 C C . GLY B 1 457 ? -6.055 21.672 -2.93 1 69.94 457 GLY B C 1
ATOM 12322 O O . GLY B 1 457 ? -6.398 22 -1.795 1 69.94 457 GLY B O 1
ATOM 12323 N N . THR B 1 458 ? -5.32 20.625 -3.201 1 77.38 458 THR B N 1
ATOM 12324 C CA . THR B 1 458 ? -4.984 19.781 -2.062 1 77.38 458 THR B CA 1
ATOM 12325 C C . THR B 1 458 ? -3.91 20.438 -1.199 1 77.38 458 THR B C 1
ATOM 12327 O O . THR B 1 458 ? -2.869 20.844 -1.707 1 77.38 458 THR B O 1
ATOM 12330 N N . PHE B 1 459 ? -4.086 20.516 0.041 1 79.38 459 PHE B N 1
ATOM 12331 C CA . PHE B 1 459 ? -3.273 21.312 0.942 1 79.38 459 PHE B CA 1
ATOM 12332 C C . PHE B 1 459 ? -1.847 20.781 1.009 1 79.38 459 PHE B C 1
ATOM 12334 O O . PHE B 1 459 ? -0.888 21.562 0.982 1 79.38 459 PHE B O 1
ATOM 12341 N N . ALA B 1 460 ? -1.698 19.469 1.051 1 87.81 460 ALA B N 1
ATOM 12342 C CA . ALA B 1 460 ? -0.366 18.906 1.27 1 87.81 460 ALA B CA 1
ATOM 12343 C C . ALA B 1 460 ? 0.547 19.188 0.078 1 87.81 460 ALA B C 1
ATOM 12345 O O . ALA B 1 460 ? 1.671 19.672 0.248 1 87.81 460 ALA B O 1
ATOM 12346 N N . PRO B 1 461 ? 0.073 18.953 -1.183 1 88.19 461 PRO B N 1
ATOM 12347 C CA . PRO B 1 461 ? 0.928 19.281 -2.324 1 88.19 461 PRO B CA 1
ATOM 12348 C C . PRO B 1 461 ? 1.183 20.781 -2.453 1 88.19 461 PRO B C 1
ATOM 12350 O O . PRO B 1 461 ? 2.258 21.188 -2.895 1 88.19 461 PRO B O 1
ATOM 12353 N N . LEU B 1 462 ? 0.222 21.609 -2.055 1 84.44 462 LEU B N 1
ATOM 12354 C CA . LEU B 1 462 ? 0.398 23.062 -2.09 1 84.44 462 LEU B CA 1
ATOM 12355 C C . LEU B 1 462 ? 1.474 23.5 -1.103 1 84.44 462 LEU B C 1
ATOM 12357 O O . LEU B 1 462 ? 2.33 24.328 -1.438 1 84.44 462 LEU B O 1
ATOM 12361 N N . ALA B 1 463 ? 1.4 22.953 0.089 1 86.62 463 ALA B N 1
ATOM 12362 C CA . ALA B 1 463 ? 2.408 23.266 1.095 1 86.62 463 ALA B CA 1
ATOM 12363 C C . ALA B 1 463 ? 3.789 22.781 0.667 1 86.62 463 ALA B C 1
ATOM 12365 O O . ALA B 1 463 ? 4.801 23.422 0.955 1 86.62 463 ALA B O 1
ATOM 12366 N N . CYS B 1 464 ? 3.811 21.672 -0.042 1 90.12 464 CYS B N 1
ATOM 12367 C CA . CYS B 1 464 ? 5.078 21.125 -0.493 1 90.12 464 CYS B CA 1
ATOM 12368 C C . CYS B 1 464 ? 5.68 21.969 -1.612 1 90.12 464 CYS B C 1
ATOM 12370 O O . CYS B 1 464 ? 6.898 22.016 -1.765 1 90.12 464 CYS B O 1
ATOM 12372 N N . SER B 1 465 ? 4.789 22.578 -2.416 1 88.19 465 SER B N 1
ATOM 12373 C CA . SER B 1 465 ? 5.301 23.453 -3.467 1 88.19 465 SER B CA 1
ATOM 12374 C C . SER B 1 465 ? 6.117 24.609 -2.881 1 88.19 465 SER B C 1
ATOM 12376 O O . SER B 1 465 ? 7.105 25.031 -3.477 1 88.19 465 SER B O 1
ATOM 12378 N N . ASN B 1 466 ? 5.73 25.078 -1.748 1 87.31 466 ASN B N 1
ATOM 12379 C CA . ASN B 1 466 ? 6.492 26.109 -1.054 1 87.31 466 ASN B CA 1
ATOM 12380 C C . ASN B 1 466 ? 7.711 25.516 -0.349 1 87.31 466 ASN B C 1
ATOM 12382 O O . ASN B 1 466 ? 8.812 26.062 -0.442 1 87.31 466 ASN B O 1
ATOM 12386 N N . LEU B 1 467 ? 7.555 24.453 0.297 1 90 467 LEU B N 1
ATOM 12387 C CA . LEU B 1 467 ? 8.602 23.828 1.096 1 90 467 LEU B CA 1
ATOM 12388 C C . LEU B 1 467 ? 9.797 23.438 0.224 1 90 467 LEU B C 1
ATOM 12390 O O . LEU B 1 467 ? 10.945 23.672 0.605 1 90 467 LEU B O 1
ATOM 12394 N N . LEU B 1 468 ? 9.531 22.906 -0.948 1 91.38 468 LEU B N 1
ATOM 12395 C CA . LEU B 1 468 ? 10.578 22.312 -1.763 1 91.38 468 LEU B CA 1
ATOM 12396 C C . LEU B 1 468 ? 11.375 23.391 -2.5 1 91.38 468 LEU B C 1
ATOM 12398 O O . LEU B 1 468 ? 12.445 23.109 -3.049 1 91.38 468 LEU B O 1
ATOM 12402 N N . GLN B 1 469 ? 10.906 24.609 -2.42 1 87.56 469 GLN B N 1
ATOM 12403 C CA . GLN B 1 469 ? 11.68 25.719 -2.975 1 87.56 469 GLN B CA 1
ATOM 12404 C C . GLN B 1 469 ? 12.984 25.906 -2.215 1 87.56 469 GLN B C 1
ATOM 12406 O O . GLN B 1 469 ? 13.953 26.453 -2.756 1 87.56 469 GLN B O 1
ATOM 12411 N N . SER B 1 470 ? 12.945 25.422 -1.021 1 85.81 470 SER B N 1
ATOM 12412 C CA . SER B 1 470 ? 14.148 25.547 -0.2 1 85.81 470 SER B CA 1
ATOM 12413 C C . SER B 1 470 ? 15.195 24.516 -0.609 1 85.81 470 SER B C 1
ATOM 12415 O O . SER B 1 470 ? 16.375 24.672 -0.278 1 85.81 470 SER B O 1
ATOM 12417 N N . PHE B 1 471 ? 14.82 23.531 -1.342 1 85.88 471 PHE B N 1
ATOM 12418 C CA . PHE B 1 471 ? 15.742 22.453 -1.691 1 85.88 471 PHE B CA 1
ATOM 12419 C C . PHE B 1 471 ? 16.188 22.578 -3.145 1 85.88 471 PHE B C 1
ATOM 12421 O O . PHE B 1 471 ? 17.281 22.141 -3.5 1 85.88 471 PHE B O 1
ATOM 12428 N N . SER B 1 472 ? 15.172 23.047 -3.951 1 88.56 472 SER B N 1
ATOM 12429 C CA . SER B 1 472 ? 15.477 23.078 -5.379 1 88.56 472 SER B CA 1
ATOM 12430 C C . SER B 1 472 ? 14.805 24.25 -6.066 1 88.56 472 SER B C 1
ATOM 12432 O O . SER B 1 472 ? 13.789 24.766 -5.59 1 88.56 472 SER B O 1
ATOM 12434 N N . SER B 1 473 ? 15.398 24.656 -7.16 1 86.75 473 SER B N 1
ATOM 12435 C CA . SER B 1 473 ? 14.805 25.688 -7.992 1 86.75 473 SER B CA 1
ATOM 12436 C C . SER B 1 473 ? 14.078 25.094 -9.195 1 86.75 473 SER B C 1
ATOM 12438 O O . SER B 1 473 ? 13.32 25.797 -9.875 1 86.75 473 SER B O 1
ATOM 12440 N N . SER B 1 474 ? 14.305 23.828 -9.438 1 93 474 SER B N 1
ATOM 12441 C CA . SER B 1 474 ? 13.648 23.156 -10.555 1 93 474 SER B CA 1
ATOM 12442 C C . SER B 1 474 ? 12.359 22.469 -10.102 1 93 474 SER B C 1
ATOM 12444 O O . SER B 1 474 ? 12.344 21.25 -9.875 1 93 474 SER B O 1
ATOM 12446 N N . ILE B 1 475 ? 11.32 23.219 -10.016 1 94.06 475 ILE B N 1
ATOM 12447 C CA . ILE B 1 475 ? 10.039 22.703 -9.539 1 94.06 475 ILE B CA 1
ATOM 12448 C C . ILE B 1 475 ? 8.992 22.828 -10.641 1 94.06 475 ILE B C 1
ATOM 12450 O O . ILE B 1 475 ? 8.812 23.922 -11.203 1 94.06 475 ILE B O 1
ATOM 12454 N N . PHE B 1 476 ? 8.359 21.719 -10.945 1 93.75 476 PHE B N 1
ATOM 12455 C CA . PHE B 1 476 ? 7.277 21.672 -11.922 1 93.75 476 PHE B CA 1
ATOM 12456 C C . PHE B 1 476 ? 5.996 21.156 -11.289 1 93.75 476 PHE B C 1
ATOM 12458 O O . PHE B 1 476 ? 6.043 20.328 -10.367 1 93.75 476 PHE B O 1
ATOM 12465 N N . ALA B 1 477 ? 4.848 21.625 -11.727 1 90.88 477 ALA B N 1
ATOM 12466 C CA . ALA B 1 477 ? 3.553 21.188 -11.203 1 90.88 477 ALA B CA 1
ATOM 12467 C C . ALA B 1 477 ? 2.629 20.734 -12.328 1 90.88 477 ALA B C 1
ATOM 12469 O O . ALA B 1 477 ? 2.613 21.344 -13.406 1 90.88 477 ALA B O 1
ATOM 12470 N N . VAL B 1 478 ? 1.995 19.594 -12.156 1 89.31 478 VAL B N 1
ATOM 12471 C CA . VAL B 1 478 ? 0.92 19.141 -13.031 1 89.31 478 VAL B CA 1
ATOM 12472 C C . VAL B 1 478 ? -0.432 19.484 -12.414 1 89.31 478 VAL B C 1
ATOM 12474 O O . VAL B 1 478 ? -0.785 18.969 -11.352 1 89.31 478 VAL B O 1
ATOM 12477 N N . CYS B 1 479 ? -1.12 20.406 -13.055 1 84.88 479 CYS B N 1
ATOM 12478 C CA . CYS B 1 479 ? -2.369 20.922 -12.516 1 84.88 479 CYS B CA 1
ATOM 12479 C C . CYS B 1 479 ? -3.473 20.891 -13.57 1 84.88 479 CYS B C 1
ATOM 12481 O O . CYS B 1 479 ? -3.264 20.406 -14.68 1 84.88 479 CYS B O 1
ATOM 12483 N N . SER B 1 480 ? -4.648 21.344 -13.234 1 76.69 480 SER B N 1
ATOM 12484 C CA . SER B 1 480 ? -5.805 21.344 -14.125 1 76.69 480 SER B CA 1
ATOM 12485 C C . SER B 1 480 ? -5.777 22.547 -15.07 1 76.69 480 SER B C 1
ATOM 12487 O O . SER B 1 480 ? -6.188 22.438 -16.234 1 76.69 480 SER B O 1
ATOM 12489 N N . GLU B 1 481 ? -5.395 23.719 -14.508 1 75.75 481 GLU B N 1
ATOM 12490 C CA . GLU B 1 481 ? -5.348 24.938 -15.297 1 75.75 481 GLU B CA 1
ATOM 12491 C C . GLU B 1 481 ? -4.066 25.719 -15.023 1 75.75 481 GLU B C 1
ATOM 12493 O O . GLU B 1 481 ? -3.334 25.406 -14.078 1 75.75 481 GLU B O 1
ATOM 12498 N N . TRP B 1 482 ? -3.938 26.641 -15.922 1 72.94 482 TRP B N 1
ATOM 12499 C CA . TRP B 1 482 ? -2.748 27.484 -15.766 1 72.94 482 TRP B CA 1
ATOM 12500 C C . TRP B 1 482 ? -2.879 28.391 -14.555 1 72.94 482 TRP B C 1
ATOM 12502 O O . TRP B 1 482 ? -1.88 28.734 -13.922 1 72.94 482 TRP B O 1
ATOM 12512 N N . ASP B 1 483 ? -4.211 28.797 -14.438 1 67.56 483 ASP B N 1
ATOM 12513 C CA . ASP B 1 483 ? -4.469 29.578 -13.227 1 67.56 483 ASP B CA 1
ATOM 12514 C C . ASP B 1 483 ? -4.75 28.656 -12.039 1 67.56 483 ASP B C 1
ATOM 12516 O O . ASP B 1 483 ? -5.711 27.875 -12.062 1 67.56 483 ASP B O 1
ATOM 12520 N N . THR B 1 484 ? -3.801 28.25 -11.359 1 60.78 484 THR B N 1
ATOM 12521 C CA . THR B 1 484 ? -3.707 27.172 -10.375 1 60.78 484 THR B CA 1
ATOM 12522 C C . THR B 1 484 ? -4.688 27.422 -9.227 1 60.78 484 THR B C 1
ATOM 12524 O O . THR B 1 484 ? -5.43 28.406 -9.227 1 60.78 484 THR B O 1
ATOM 12527 N N . GLN B 1 485 ? -5.262 26.578 -8.203 1 55.5 485 GLN B N 1
ATOM 12528 C CA . GLN B 1 485 ? -5.785 26.469 -6.844 1 55.5 485 GLN B CA 1
ATOM 12529 C C . GLN B 1 485 ? -7.191 25.875 -6.84 1 55.5 485 GLN B C 1
ATOM 12531 O O . GLN B 1 485 ? -7.809 25.734 -5.781 1 55.5 485 GLN B O 1
ATOM 12536 N N . VAL B 1 486 ? -7.895 25.688 -7.992 1 55.94 486 VAL B N 1
ATOM 12537 C CA . VAL B 1 486 ? -9.125 24.922 -7.832 1 55.94 486 VAL B CA 1
ATOM 12538 C C . VAL B 1 486 ? -9.406 24.109 -9.102 1 55.94 486 VAL B C 1
ATOM 12540 O O . VAL B 1 486 ? -9.242 24.625 -10.211 1 55.94 486 VAL B O 1
ATOM 12543 N N . GLY B 1 487 ? -9.656 22.875 -8.953 1 59.94 487 GLY B N 1
ATOM 12544 C CA . GLY B 1 487 ? -10.023 22 -10.047 1 59.94 487 GLY B CA 1
ATOM 12545 C C . GLY B 1 487 ? -11.258 22.453 -10.797 1 59.94 487 GLY B C 1
ATOM 12546 O O . GLY B 1 487 ? -12.195 23 -10.195 1 59.94 487 GLY B O 1
ATOM 12547 N N . VAL B 1 488 ? -11.352 22.484 -12.062 1 70.62 488 VAL B N 1
ATOM 12548 C CA . VAL B 1 488 ? -12.422 22.938 -12.945 1 70.62 488 VAL B CA 1
ATOM 12549 C C . VAL B 1 488 ? -13.578 21.938 -12.922 1 70.62 488 VAL B C 1
ATOM 12551 O O . VAL B 1 488 ? -14.734 22.312 -13.141 1 70.62 488 VAL B O 1
ATOM 12554 N N . ARG B 1 489 ? -13.258 20.734 -12.594 1 78.94 489 ARG B N 1
ATOM 12555 C CA . ARG B 1 489 ? -14.297 19.703 -12.578 1 78.94 489 ARG B CA 1
ATOM 12556 C C . ARG B 1 489 ? -14.766 19.438 -11.156 1 78.94 489 ARG B C 1
ATOM 12558 O O . ARG B 1 489 ? -14.039 18.844 -10.352 1 78.94 489 ARG B O 1
ATOM 12565 N N . PRO B 1 490 ? -16 19.734 -10.828 1 77.94 490 PRO B N 1
ATOM 12566 C CA . PRO B 1 490 ? -16.469 19.734 -9.438 1 77.94 490 PRO B CA 1
ATOM 12567 C C . PRO B 1 490 ? -16.797 18.344 -8.922 1 77.94 490 PRO B C 1
ATOM 12569 O O . PRO B 1 490 ? -16.969 18.156 -7.715 1 77.94 490 PRO B O 1
ATOM 12572 N N . ALA B 1 491 ? -16.969 17.312 -9.836 1 84.38 491 ALA B N 1
ATOM 12573 C CA . ALA B 1 491 ? -17.359 15.984 -9.352 1 84.38 491 ALA B CA 1
ATOM 12574 C C . ALA B 1 491 ? -16.297 15.391 -8.445 1 84.38 491 ALA B C 1
ATOM 12576 O O . ALA B 1 491 ? -15.117 15.336 -8.812 1 84.38 491 ALA B O 1
ATOM 12577 N N . GLU B 1 492 ? -16.688 14.961 -7.223 1 84.25 492 GLU B N 1
ATOM 12578 C CA . GLU B 1 492 ? -15.742 14.375 -6.277 1 84.25 492 GLU B CA 1
ATOM 12579 C C . GLU B 1 492 ? -15.25 13.008 -6.762 1 84.25 492 GLU B C 1
ATOM 12581 O O . GLU B 1 492 ? -14.086 12.664 -6.582 1 84.25 492 GLU B O 1
ATOM 12586 N N . PRO B 1 493 ? -16.234 12.156 -7.305 1 91 493 PRO B N 1
ATOM 12587 C CA . PRO B 1 493 ? -15.695 10.977 -7.992 1 91 493 PRO B CA 1
ATOM 12588 C C . PRO B 1 493 ? -14.969 11.336 -9.289 1 91 493 PRO B C 1
ATOM 12590 O O . PRO B 1 493 ? -15.609 11.578 -10.312 1 91 493 PRO B O 1
ATOM 12593 N N . CYS B 1 494 ? -13.727 11.305 -9.234 1 90.75 494 CYS B N 1
ATOM 12594 C CA . CYS B 1 494 ? -12.922 11.82 -10.336 1 90.75 494 CYS B CA 1
ATOM 12595 C C . CYS B 1 494 ? -12.703 10.75 -11.398 1 90.75 494 CYS B C 1
ATOM 12597 O O . CYS B 1 494 ? -12.352 9.617 -11.078 1 90.75 494 CYS B O 1
ATOM 12599 N N . SER B 1 495 ? -12.961 11.078 -12.625 1 94.56 495 SER B N 1
ATOM 12600 C CA . SER B 1 495 ? -12.719 10.203 -13.766 1 94.56 495 SER B CA 1
ATOM 12601 C C . SER B 1 495 ? -11.836 10.883 -14.805 1 94.56 495 SER B C 1
ATOM 12603 O O . SER B 1 495 ? -10.648 10.562 -14.93 1 94.56 495 SER B O 1
ATOM 12605 N N . ILE B 1 496 ? -12.297 12.023 -15.352 1 93.25 496 ILE B N 1
ATOM 12606 C CA . ILE B 1 496 ? -11.609 12.711 -16.438 1 93.25 496 ILE B CA 1
ATOM 12607 C C . ILE B 1 496 ? -10.281 13.281 -15.93 1 93.25 496 ILE B C 1
ATOM 12609 O O . ILE B 1 496 ? -9.273 13.25 -16.641 1 93.25 496 ILE B O 1
ATOM 12613 N N . SER B 1 497 ? -10.258 13.867 -14.75 1 91.19 497 SER B N 1
ATOM 12614 C CA . SER B 1 497 ? -9.031 14.453 -14.227 1 91.19 497 SER B CA 1
ATOM 12615 C C . SER B 1 497 ? -7.949 13.391 -14.047 1 91.19 497 SER B C 1
ATOM 12617 O O . SER B 1 497 ? -6.766 13.664 -14.242 1 91.19 497 SER B O 1
ATOM 12619 N N . VAL B 1 498 ? -8.336 12.141 -13.641 1 94.56 498 VAL B N 1
ATOM 12620 C CA . VAL B 1 498 ? -7.387 11.047 -13.453 1 94.56 498 VAL B CA 1
ATOM 12621 C C . VAL B 1 498 ? -6.816 10.617 -14.805 1 94.56 498 VAL B C 1
ATOM 12623 O O . VAL B 1 498 ? -5.602 10.477 -14.953 1 94.56 498 VAL B O 1
ATOM 12626 N N . VAL B 1 499 ? -7.703 10.461 -15.812 1 96.62 499 VAL B N 1
ATOM 12627 C CA . VAL B 1 499 ? -7.305 9.984 -17.141 1 96.62 499 VAL B CA 1
ATOM 12628 C C . VAL B 1 499 ? -6.449 11.039 -17.828 1 96.62 499 VAL B C 1
ATOM 12630 O O . VAL B 1 499 ? -5.445 10.719 -18.469 1 96.62 499 VAL B O 1
ATOM 12633 N N . ALA B 1 500 ? -6.816 12.289 -17.672 1 93.81 500 ALA B N 1
ATOM 12634 C CA . ALA B 1 500 ? -6.066 13.383 -18.297 1 93.81 500 ALA B CA 1
ATOM 12635 C C . ALA B 1 500 ? -4.668 13.492 -17.688 1 93.81 500 ALA B C 1
ATOM 12637 O O . ALA B 1 500 ? -3.699 13.758 -18.406 1 93.81 500 ALA B O 1
ATOM 12638 N N . THR B 1 501 ? -4.586 13.375 -16.375 1 94.31 501 THR B N 1
ATOM 12639 C CA . THR B 1 501 ? -3.283 13.406 -15.719 1 94.31 501 THR B CA 1
ATOM 12640 C C . THR B 1 501 ? -2.41 12.25 -16.188 1 94.31 501 THR B C 1
ATOM 12642 O O . THR B 1 501 ? -1.221 12.43 -16.469 1 94.31 501 THR B O 1
ATOM 12645 N N . HIS B 1 502 ? -3 11.023 -16.266 1 96.5 502 HIS B N 1
ATOM 12646 C CA . HIS B 1 502 ? -2.262 9.859 -16.734 1 96.5 502 HIS B CA 1
ATOM 12647 C C . HIS B 1 502 ? -1.769 10.055 -18.172 1 96.5 502 HIS B C 1
ATOM 12649 O O . HIS B 1 502 ? -0.636 9.695 -18.5 1 96.5 502 HIS B O 1
ATOM 12655 N N . GLN B 1 503 ? -2.57 10.656 -19.031 1 94.94 503 GLN B N 1
ATOM 12656 C CA . GLN B 1 503 ? -2.189 10.93 -20.422 1 94.94 503 GLN B CA 1
ATOM 12657 C C . GLN B 1 503 ? -1.07 11.969 -20.484 1 94.94 503 GLN B C 1
ATOM 12659 O O . GLN B 1 503 ? -0.119 11.812 -21.25 1 94.94 503 GLN B O 1
ATOM 12664 N N . LEU B 1 504 ? -1.229 13.008 -19.719 1 93.56 504 LEU B N 1
ATOM 12665 C CA . LEU B 1 504 ? -0.197 14.039 -19.688 1 93.56 504 LEU B CA 1
ATOM 12666 C C . LEU B 1 504 ? 1.133 13.469 -19.219 1 93.56 504 LEU B C 1
ATOM 12668 O O . LEU B 1 504 ? 2.188 13.797 -19.766 1 93.56 504 LEU B O 1
ATOM 12672 N N . LEU B 1 505 ? 1.091 12.656 -18.172 1 95.81 505 LEU B N 1
ATOM 12673 C CA . LEU B 1 505 ? 2.305 12.039 -17.641 1 95.81 505 LEU B CA 1
ATOM 12674 C C . LEU B 1 505 ? 2.938 11.125 -18.688 1 95.81 505 LEU B C 1
ATOM 12676 O O . LEU B 1 505 ? 4.152 10.922 -18.688 1 95.81 505 LEU B O 1
ATOM 12680 N N . THR B 1 506 ? 2.109 10.508 -19.578 1 96 506 THR B N 1
ATOM 12681 C CA . THR B 1 506 ? 2.646 9.688 -20.656 1 96 506 THR B CA 1
ATOM 12682 C C . THR B 1 506 ? 3.477 10.539 -21.625 1 96 506 THR B C 1
ATOM 12684 O O . THR B 1 506 ? 4.531 10.109 -22.094 1 96 506 THR B O 1
ATOM 12687 N N . TYR B 1 507 ? 3.066 11.766 -21.891 1 93.19 507 TYR B N 1
ATOM 12688 C CA . TYR B 1 507 ? 3.826 12.664 -22.75 1 93.19 507 TYR B CA 1
ATOM 12689 C C . TYR B 1 507 ? 5.094 13.148 -22.047 1 93.19 507 TYR B C 1
ATOM 12691 O O . TYR B 1 507 ? 6.152 13.258 -22.688 1 93.19 507 TYR B O 1
ATOM 12699 N N . ILE B 1 508 ? 4.949 13.469 -20.781 1 94 508 ILE B N 1
ATOM 12700 C CA . ILE B 1 508 ? 6.125 13.875 -20.016 1 94 508 ILE B CA 1
ATOM 12701 C C . ILE B 1 508 ? 7.145 12.734 -20 1 94 508 ILE B C 1
ATOM 12703 O O . ILE B 1 508 ? 8.352 12.969 -20.125 1 94 508 ILE B O 1
ATOM 12707 N N . PHE B 1 509 ? 6.645 11.508 -19.797 1 96.06 509 PHE B N 1
ATOM 12708 C CA . PHE B 1 509 ? 7.488 10.32 -19.828 1 96.06 509 PHE B CA 1
ATOM 12709 C C . PHE B 1 509 ? 8.234 10.227 -21.156 1 96.06 509 PHE B C 1
ATOM 12711 O O . PHE B 1 509 ? 9.445 10 -21.172 1 96.06 509 PHE B O 1
ATOM 12718 N N . ALA B 1 510 ? 7.508 10.375 -22.266 1 93.44 510 ALA B N 1
ATOM 12719 C CA . ALA B 1 510 ? 8.109 10.289 -23.594 1 93.44 510 ALA B CA 1
ATOM 12720 C C . ALA B 1 510 ? 9.172 11.367 -23.781 1 93.44 510 ALA B C 1
ATOM 12722 O O . ALA B 1 510 ? 10.211 11.125 -24.391 1 93.44 510 ALA B O 1
ATOM 12723 N N . GLN B 1 511 ? 8.93 12.539 -23.266 1 90.62 511 GLN B N 1
ATOM 12724 C CA . GLN B 1 511 ? 9.875 13.641 -23.406 1 90.62 511 GLN B CA 1
ATOM 12725 C C . GLN B 1 511 ? 11.148 13.383 -22.609 1 90.62 511 GLN B C 1
ATOM 12727 O O . GLN B 1 511 ? 12.25 13.695 -23.062 1 90.62 511 GLN B O 1
ATOM 12732 N N . ILE B 1 512 ? 11 12.859 -21.422 1 94.12 512 ILE B N 1
ATOM 12733 C CA . ILE B 1 512 ? 12.156 12.531 -20.594 1 94.12 512 ILE B CA 1
ATOM 12734 C C . ILE B 1 512 ? 12.984 11.453 -21.281 1 94.12 512 ILE B C 1
ATOM 12736 O O . ILE B 1 512 ? 14.219 11.539 -21.344 1 94.12 512 ILE B O 1
ATOM 12740 N N . CYS B 1 513 ? 12.266 10.406 -21.797 1 94.25 513 CYS B N 1
ATOM 12741 C CA . CYS B 1 513 ? 12.961 9.32 -22.5 1 94.25 513 CYS B CA 1
ATOM 12742 C C . CYS B 1 513 ? 13.719 9.852 -23.703 1 94.25 513 CYS B C 1
ATOM 12744 O O . CYS B 1 513 ? 14.875 9.484 -23.922 1 94.25 513 CYS B O 1
ATOM 12746 N N . MET B 1 514 ? 13.109 10.773 -24.438 1 90.25 514 MET B N 1
ATOM 12747 C CA . MET B 1 514 ? 13.742 11.336 -25.625 1 90.25 514 MET B CA 1
ATOM 12748 C C . MET B 1 514 ? 14.984 12.141 -25.25 1 90.25 514 MET B C 1
ATOM 12750 O O . MET B 1 514 ? 16 12.094 -25.953 1 90.25 514 MET B O 1
ATOM 12754 N N . THR B 1 515 ? 14.875 12.844 -24.172 1 90.19 515 THR B N 1
ATOM 12755 C CA . THR B 1 515 ? 15.992 13.664 -23.719 1 90.19 515 THR B CA 1
ATOM 12756 C C . THR B 1 515 ? 17.172 12.789 -23.328 1 90.19 515 THR B C 1
ATOM 12758 O O . THR B 1 515 ? 18.312 13.078 -23.688 1 90.19 515 THR B O 1
ATOM 12761 N N . ILE B 1 516 ? 16.938 11.711 -22.672 1 91.94 516 ILE B N 1
ATOM 12762 C CA . ILE B 1 516 ? 18 10.836 -22.188 1 91.94 516 ILE B CA 1
ATOM 12763 C C . ILE B 1 516 ? 18.578 10.047 -23.359 1 91.94 516 ILE B C 1
ATOM 12765 O O . ILE B 1 516 ? 19.797 9.828 -23.422 1 91.94 516 ILE B O 1
ATOM 12769 N N . LEU B 1 517 ? 17.719 9.641 -24.312 1 87.94 517 LEU B N 1
ATOM 12770 C CA . LEU B 1 517 ? 18.156 8.828 -25.453 1 87.94 517 LEU B CA 1
ATOM 12771 C C . LEU B 1 517 ? 18.938 9.664 -26.453 1 87.94 517 LEU B C 1
ATOM 12773 O O . LEU B 1 517 ? 19.672 9.125 -27.266 1 87.94 517 LEU B O 1
ATOM 12777 N N . SER B 1 518 ? 18.844 10.984 -26.391 1 82.38 518 SER B N 1
ATOM 12778 C CA . SER B 1 518 ? 19.5 11.875 -27.359 1 82.38 518 SER B CA 1
ATOM 12779 C C . SER B 1 518 ? 21 11.906 -27.141 1 82.38 518 SER B C 1
ATOM 12781 O O . SER B 1 518 ? 21.766 12.156 -28.094 1 82.38 518 SER B O 1
ATOM 12783 N N . ASP B 1 519 ? 21.469 11.664 -25.922 1 81.94 519 ASP B N 1
ATOM 12784 C CA . ASP B 1 519 ? 22.875 11.711 -25.578 1 81.94 519 ASP B CA 1
ATOM 12785 C C . ASP B 1 519 ? 23.375 10.352 -25.094 1 81.94 519 ASP B C 1
ATOM 12787 O O . ASP B 1 519 ? 22.828 9.789 -24.156 1 81.94 519 ASP B O 1
ATOM 12791 N N . PRO B 1 520 ? 24.344 9.844 -25.766 1 76.19 520 PRO B N 1
ATOM 12792 C CA . PRO B 1 520 ? 24.844 8.523 -25.375 1 76.19 520 PRO B CA 1
ATOM 12793 C C . PRO B 1 520 ? 25.391 8.492 -23.953 1 76.19 520 PRO B C 1
ATOM 12795 O O . PRO B 1 520 ? 25.312 7.457 -23.281 1 76.19 520 PRO B O 1
ATOM 12798 N N . ASN B 1 521 ? 25.953 9.633 -23.5 1 77.62 521 ASN B N 1
ATOM 12799 C CA . ASN B 1 521 ? 26.438 9.68 -22.125 1 77.62 521 ASN B CA 1
ATOM 12800 C C . ASN B 1 521 ? 25.281 9.57 -21.125 1 77.62 521 ASN B C 1
ATOM 12802 O O . ASN B 1 521 ? 25.438 8.945 -20.078 1 77.62 521 ASN B O 1
ATOM 12806 N N . PHE B 1 522 ? 24.281 10.133 -21.547 1 88.31 522 PHE B N 1
ATOM 12807 C CA . PHE B 1 522 ? 23.109 10.047 -20.672 1 88.31 522 PHE B CA 1
ATOM 12808 C C . PHE B 1 522 ? 22.578 8.625 -20.625 1 88.31 522 PHE B C 1
ATOM 12810 O O . PHE B 1 522 ? 22.125 8.164 -19.562 1 88.31 522 PHE B O 1
ATOM 12817 N N . ARG B 1 523 ? 22.594 7.895 -21.688 1 85.88 523 ARG B N 1
ATOM 12818 C CA . ARG B 1 523 ? 22.125 6.516 -21.75 1 85.88 523 ARG B CA 1
ATOM 12819 C C . ARG B 1 523 ? 22.953 5.605 -20.859 1 85.88 523 ARG B C 1
ATOM 12821 O O . ARG B 1 523 ? 22.406 4.715 -20.203 1 85.88 523 ARG B O 1
ATOM 12828 N N . TYR B 1 524 ? 24.172 5.934 -20.797 1 78.5 524 TYR B N 1
ATOM 12829 C CA . TYR B 1 524 ? 25.078 5.098 -20.031 1 78.5 524 TYR B CA 1
ATOM 12830 C C . TYR B 1 524 ? 24.875 5.32 -18.531 1 78.5 524 TYR B C 1
ATOM 12832 O O . TYR B 1 524 ? 24.75 4.359 -17.766 1 78.5 524 TYR B O 1
ATOM 12840 N N . VAL B 1 525 ? 24.859 6.531 -18.141 1 80.62 525 VAL B N 1
ATOM 12841 C CA . VAL B 1 525 ? 24.781 6.863 -16.734 1 80.62 525 VAL B CA 1
ATOM 12842 C C . VAL B 1 525 ? 23.438 6.445 -16.172 1 80.62 525 VAL B C 1
ATOM 12844 O O . VAL B 1 525 ? 23.312 6.152 -14.977 1 80.62 525 VAL B O 1
ATOM 12847 N N . THR B 1 526 ? 22.438 6.336 -17.047 1 88.81 526 THR B N 1
ATOM 12848 C CA . THR B 1 526 ? 21.094 5.996 -16.594 1 88.81 526 THR B CA 1
ATOM 12849 C C . THR B 1 526 ? 20.797 4.516 -16.828 1 88.81 526 THR B C 1
ATOM 12851 O O . THR B 1 526 ? 19.828 3.975 -16.281 1 88.81 526 THR B O 1
ATOM 12854 N N . GLY B 1 527 ? 21.625 3.771 -17.469 1 84.75 527 GLY B N 1
ATOM 12855 C CA . GLY B 1 527 ? 21.375 2.375 -17.781 1 84.75 527 GLY B CA 1
ATOM 12856 C C . GLY B 1 527 ? 20.141 2.176 -18.641 1 84.75 527 GLY B C 1
ATOM 12857 O O . GLY B 1 527 ? 19.281 1.337 -18.312 1 84.75 527 GLY B O 1
ATOM 12858 N N . SER B 1 528 ? 20.062 2.879 -19.703 1 89.06 528 SER B N 1
ATOM 12859 C CA . SER B 1 528 ? 18.859 2.916 -20.547 1 89.06 528 SER B CA 1
ATOM 12860 C C . SER B 1 528 ? 18.547 1.54 -21.125 1 89.06 528 SER B C 1
ATOM 12862 O O . SER B 1 528 ? 19.438 0.877 -21.672 1 89.06 528 SER B O 1
ATOM 12864 N N . VAL B 1 529 ? 17.297 1.077 -20.922 1 88.19 529 VAL B N 1
ATOM 12865 C CA . VAL B 1 529 ? 16.797 -0.173 -21.484 1 88.19 529 VAL B CA 1
ATOM 12866 C C . VAL B 1 529 ? 15.852 0.124 -22.656 1 88.19 529 VAL B C 1
ATOM 12868 O O . VAL B 1 529 ? 15.781 -0.644 -23.609 1 88.19 529 VAL B O 1
ATOM 12871 N N . ILE B 1 530 ? 15.203 1.288 -22.578 1 91.75 530 ILE B N 1
ATOM 12872 C CA . ILE B 1 530 ? 14.234 1.674 -23.594 1 91.75 530 ILE B CA 1
ATOM 12873 C C . ILE B 1 530 ? 14.961 2.195 -24.828 1 91.75 530 ILE B C 1
ATOM 12875 O O . ILE B 1 530 ? 16.016 2.822 -24.719 1 91.75 530 ILE B O 1
ATOM 12879 N N . ASN B 1 531 ? 14.367 1.859 -25.984 1 87 531 ASN B N 1
ATOM 12880 C CA . ASN B 1 531 ? 14.93 2.322 -27.25 1 87 531 ASN B CA 1
ATOM 12881 C C . ASN B 1 531 ? 13.953 3.24 -28 1 87 531 ASN B C 1
ATOM 12883 O O . ASN B 1 531 ? 12.828 3.451 -27.547 1 87 531 ASN B O 1
ATOM 12887 N N . GLU B 1 532 ? 14.398 3.812 -29.016 1 83.5 532 GLU B N 1
ATOM 12888 C CA . GLU B 1 532 ? 13.586 4.754 -29.781 1 83.5 532 GLU B CA 1
ATOM 12889 C C . GLU B 1 532 ? 12.406 4.055 -30.438 1 83.5 532 GLU B C 1
ATOM 12891 O O . GLU B 1 532 ? 11.328 4.637 -30.578 1 83.5 532 GLU B O 1
ATOM 12896 N N . ARG B 1 533 ? 12.617 2.854 -30.922 1 84.44 533 ARG B N 1
ATOM 12897 C CA . ARG B 1 533 ? 11.531 2.088 -31.531 1 84.44 533 ARG B CA 1
ATOM 12898 C C . ARG B 1 533 ? 10.406 1.85 -30.547 1 84.44 533 ARG B C 1
ATOM 12900 O O . ARG B 1 533 ? 9.227 1.868 -30.906 1 84.44 533 ARG B O 1
ATOM 12907 N N . ASP B 1 534 ? 10.883 1.558 -29.344 1 91.5 534 ASP B N 1
ATOM 12908 C CA . ASP B 1 534 ? 9.883 1.37 -28.297 1 91.5 534 ASP B CA 1
ATOM 12909 C C . ASP B 1 534 ? 9.039 2.629 -28.109 1 91.5 534 ASP B C 1
ATOM 12911 O O . ASP B 1 534 ? 7.824 2.543 -27.906 1 91.5 534 ASP B O 1
ATOM 12915 N N . LEU B 1 535 ? 9.68 3.775 -28.188 1 92.69 535 LEU B N 1
ATOM 12916 C CA . LEU B 1 535 ? 8.977 5.039 -28.016 1 92.69 535 LEU B CA 1
ATOM 12917 C C . LEU B 1 535 ? 8.023 5.301 -29.172 1 92.69 535 LEU B C 1
ATOM 12919 O O . LEU B 1 535 ? 6.926 5.828 -28.969 1 92.69 535 LEU B O 1
ATOM 12923 N N . GLN B 1 536 ? 8.445 4.949 -30.375 1 90.62 536 GLN B N 1
ATOM 12924 C CA . GLN B 1 536 ? 7.582 5.125 -31.547 1 90.62 536 GLN B CA 1
ATOM 12925 C C . GLN B 1 536 ? 6.355 4.219 -31.469 1 90.62 536 GLN B C 1
ATOM 12927 O O . GLN B 1 536 ? 5.25 4.629 -31.812 1 90.62 536 GLN B O 1
ATOM 12932 N N . THR B 1 537 ? 6.629 3.023 -31.062 1 93.81 537 THR B N 1
ATOM 12933 C CA . THR B 1 537 ? 5.52 2.094 -30.891 1 93.81 537 THR B CA 1
ATOM 12934 C C . THR B 1 537 ? 4.551 2.607 -29.828 1 93.81 537 THR B C 1
ATOM 12936 O O . THR B 1 537 ? 3.334 2.531 -30 1 93.81 537 THR B O 1
ATOM 12939 N N . LEU B 1 538 ? 5.09 3.107 -28.703 1 94.88 538 LEU B N 1
ATOM 12940 C CA . LEU B 1 538 ? 4.25 3.629 -27.625 1 94.88 538 LEU B CA 1
ATOM 12941 C C . LEU B 1 538 ? 3.42 4.812 -28.109 1 94.88 538 LEU B C 1
ATOM 12943 O O . LEU B 1 538 ? 2.252 4.949 -27.734 1 94.88 538 LEU B O 1
ATOM 12947 N N . GLU B 1 539 ? 3.996 5.68 -28.906 1 93.19 539 GLU B N 1
ATOM 12948 C CA . GLU B 1 539 ? 3.273 6.84 -29.422 1 93.19 539 GLU B CA 1
ATOM 12949 C C . GLU B 1 539 ? 2.148 6.414 -30.359 1 93.19 539 GLU B C 1
ATOM 12951 O O . GLU B 1 539 ? 1.066 7.004 -30.359 1 93.19 539 GLU B O 1
ATOM 12956 N N . ARG B 1 540 ? 2.416 5.441 -31.188 1 94.56 540 ARG B N 1
ATOM 12957 C CA . ARG B 1 540 ? 1.366 4.914 -32.062 1 94.56 540 ARG B CA 1
ATOM 12958 C C . ARG B 1 540 ? 0.213 4.348 -31.234 1 94.56 540 ARG B C 1
ATOM 12960 O O . ARG B 1 540 ? -0.956 4.57 -31.547 1 94.56 540 ARG B O 1
ATOM 12967 N N . LEU B 1 541 ? 0.585 3.625 -30.25 1 95.88 541 LEU B N 1
ATOM 12968 C CA . LEU B 1 541 ? -0.427 3.062 -29.359 1 95.88 541 LEU B CA 1
ATOM 12969 C C . LEU B 1 541 ? -1.235 4.168 -28.688 1 95.88 541 LEU B C 1
ATOM 12971 O O . LEU B 1 541 ? -2.447 4.035 -28.516 1 95.88 541 LEU B O 1
ATOM 12975 N N . ASN B 1 542 ? -0.572 5.238 -28.234 1 94.69 542 ASN B N 1
ATOM 12976 C CA . ASN B 1 542 ? -1.243 6.367 -27.609 1 94.69 542 ASN B CA 1
ATOM 12977 C C . ASN B 1 542 ? -2.182 7.078 -28.578 1 94.69 542 ASN B C 1
ATOM 12979 O O . ASN B 1 542 ? -3.279 7.488 -28.188 1 94.69 542 ASN B O 1
ATOM 12983 N N . ALA B 1 543 ? -1.8 7.207 -29.797 1 92.69 543 ALA B N 1
ATOM 12984 C CA . ALA B 1 543 ? -2.619 7.863 -30.812 1 92.69 543 ALA B CA 1
ATOM 12985 C C . ALA B 1 543 ? -3.879 7.055 -31.109 1 92.69 543 ALA B C 1
ATOM 12987 O O . ALA B 1 543 ? -4.973 7.617 -31.203 1 92.69 543 ALA B O 1
ATOM 12988 N N . ASP B 1 544 ? -3.752 5.762 -31.172 1 93.69 544 ASP B N 1
ATOM 12989 C CA . ASP B 1 544 ? -4.871 4.887 -31.516 1 93.69 544 ASP B CA 1
ATOM 12990 C C . ASP B 1 544 ? -5.797 4.691 -30.312 1 93.69 544 ASP B C 1
ATOM 12992 O O . ASP B 1 544 ? -6.934 4.238 -30.469 1 93.69 544 ASP B O 1
ATOM 12996 N N . ASN B 1 545 ? -5.309 4.992 -29.141 1 95.5 545 ASN B N 1
ATOM 12997 C CA . ASN B 1 545 ? -6.07 4.801 -27.922 1 95.5 545 ASN B CA 1
ATOM 12998 C C . ASN B 1 545 ? -7.344 5.641 -27.906 1 95.5 545 ASN B C 1
ATOM 13000 O O . ASN B 1 545 ? -8.305 5.312 -27.203 1 95.5 545 ASN B O 1
ATOM 13004 N N . ILE B 1 546 ? -7.41 6.75 -28.688 1 95.62 546 ILE B N 1
ATOM 13005 C CA . ILE B 1 546 ? -8.57 7.641 -28.703 1 95.62 546 ILE B CA 1
ATOM 13006 C C . ILE B 1 546 ? -9.789 6.887 -29.234 1 95.62 546 ILE B C 1
ATOM 13008 O O . ILE B 1 546 ? -10.883 7.012 -28.703 1 95.62 546 ILE B O 1
ATOM 13012 N N . LYS B 1 547 ? -9.586 6.07 -30.234 1 94.19 547 LYS B N 1
ATOM 13013 C CA . LYS B 1 547 ? -10.68 5.285 -30.812 1 94.19 547 LYS B CA 1
ATOM 13014 C C . LYS B 1 547 ? -11.219 4.277 -29.797 1 94.19 547 LYS B C 1
ATOM 13016 O O . LYS B 1 547 ? -12.43 4.035 -29.734 1 94.19 547 LYS B O 1
ATOM 13021 N N . ALA B 1 548 ? -10.305 3.682 -29.078 1 95.19 548 ALA B N 1
ATOM 13022 C CA . ALA B 1 548 ? -10.727 2.732 -28.062 1 95.19 548 ALA B CA 1
ATOM 13023 C C . ALA B 1 548 ? -11.562 3.42 -26.984 1 95.19 548 ALA B C 1
ATOM 13025 O O . ALA B 1 548 ? -12.57 2.873 -26.531 1 95.19 548 ALA B O 1
ATOM 13026 N N . LEU B 1 549 ? -11.156 4.629 -26.531 1 96.69 549 LEU B N 1
ATOM 13027 C CA . LEU B 1 549 ? -11.875 5.367 -25.5 1 96.69 549 LEU B CA 1
ATOM 13028 C C . LEU B 1 549 ? -13.25 5.789 -25.984 1 96.69 549 LEU B C 1
ATOM 13030 O O . LEU B 1 549 ? -14.219 5.785 -25.219 1 96.69 549 LEU B O 1
ATOM 13034 N N . GLU B 1 550 ? -13.352 6.125 -27.312 1 96.31 550 GLU B N 1
ATOM 13035 C CA . GLU B 1 550 ? -14.641 6.492 -27.906 1 96.31 550 GLU B CA 1
ATOM 13036 C C . GLU B 1 550 ? -15.633 5.336 -27.828 1 96.31 550 GLU B C 1
ATOM 13038 O O . GLU B 1 550 ? -16.797 5.535 -27.5 1 96.31 550 GLU B O 1
ATOM 13043 N N . ARG B 1 551 ? -15.148 4.125 -28.078 1 94.75 551 ARG B N 1
ATOM 13044 C CA . ARG B 1 551 ? -16 2.943 -28.078 1 94.75 551 ARG B CA 1
ATOM 13045 C C . ARG B 1 551 ? -16.453 2.588 -26.672 1 94.75 551 ARG B C 1
ATOM 13047 O O . ARG B 1 551 ? -17.531 2.025 -26.484 1 94.75 551 ARG B O 1
ATOM 13054 N N . ILE B 1 552 ? -15.641 2.824 -25.672 1 95.75 552 ILE B N 1
ATOM 13055 C CA . ILE B 1 552 ? -15.938 2.467 -24.281 1 95.75 552 ILE B CA 1
ATOM 13056 C C . ILE B 1 552 ? -16.953 3.451 -23.703 1 95.75 552 ILE B C 1
ATOM 13058 O O . ILE B 1 552 ? -17.891 3.049 -23.016 1 95.75 552 ILE B O 1
ATOM 13062 N N . VAL B 1 553 ? -16.75 4.812 -23.969 1 96.44 553 VAL B N 1
ATOM 13063 C CA . VAL B 1 553 ? -17.578 5.859 -23.375 1 96.44 553 VAL B CA 1
ATOM 13064 C C . VAL B 1 553 ? -18.828 6.086 -24.203 1 96.44 553 VAL B C 1
ATOM 13066 O O . VAL B 1 553 ? -19.859 6.5 -23.688 1 96.44 553 VAL B O 1
ATOM 13069 N N . GLY B 1 554 ? -18.812 5.867 -25.531 1 94.5 554 GLY B N 1
ATOM 13070 C CA . GLY B 1 554 ? -19.953 6.035 -26.438 1 94.5 554 GLY B CA 1
ATOM 13071 C C . GLY B 1 554 ? -20.031 7.426 -27.031 1 94.5 554 GLY B C 1
ATOM 13072 O O . GLY B 1 554 ? -21.062 7.805 -27.594 1 94.5 554 GLY B O 1
ATOM 13073 N N . VAL B 1 555 ? -18.984 8.297 -26.844 1 95.62 555 VAL B N 1
ATOM 13074 C CA . VAL B 1 555 ? -18.938 9.648 -27.359 1 95.62 555 VAL B CA 1
ATOM 13075 C C . VAL B 1 555 ? -17.641 9.844 -28.156 1 95.62 555 VAL B C 1
ATOM 13077 O O . VAL B 1 555 ? -16.594 9.312 -27.781 1 95.62 555 VAL B O 1
ATOM 13080 N N . ASP B 1 556 ? -17.734 10.516 -29.219 1 92.5 556 ASP B N 1
ATOM 13081 C CA . ASP B 1 556 ? -16.562 10.695 -30.062 1 92.5 556 ASP B CA 1
ATOM 13082 C C . ASP B 1 556 ? -15.688 11.852 -29.578 1 92.5 556 ASP B C 1
ATOM 13084 O O . ASP B 1 556 ? -16.031 12.531 -28.609 1 92.5 556 ASP B O 1
ATOM 13088 N N . LYS B 1 557 ? -14.555 12.039 -30.219 1 93.06 557 LYS B N 1
ATOM 13089 C CA . LYS B 1 557 ? -13.555 13.023 -29.828 1 93.06 557 LYS B CA 1
ATOM 13090 C C . LYS B 1 557 ? -14.094 14.445 -29.969 1 93.06 557 LYS B C 1
ATOM 13092 O O . LYS B 1 557 ? -13.547 15.391 -29.391 1 93.06 557 LYS B O 1
ATOM 13097 N N . GLN B 1 558 ? -15.219 14.562 -30.625 1 90.56 558 GLN B N 1
ATOM 13098 C CA . GLN B 1 558 ? -15.828 15.883 -30.781 1 90.56 558 GLN B CA 1
ATOM 13099 C C . GLN B 1 558 ? -16.938 16.109 -29.766 1 90.56 558 GLN B C 1
ATOM 13101 O O . GLN B 1 558 ? -17.469 17.219 -29.656 1 90.56 558 GLN B O 1
ATOM 13106 N N . GLY B 1 559 ? -17.266 15.148 -29.031 1 90.12 559 GLY B N 1
ATOM 13107 C CA . GLY B 1 559 ? -18.297 15.273 -28.016 1 90.12 559 GLY B CA 1
ATOM 13108 C C . GLY B 1 559 ? -19.672 14.805 -28.484 1 90.12 559 GLY B C 1
ATOM 13109 O O . GLY B 1 559 ? -20.672 15.008 -27.781 1 90.12 559 GLY B O 1
ATOM 13110 N N . THR B 1 560 ? -19.688 14.148 -29.609 1 91.44 560 THR B N 1
ATOM 13111 C CA . THR B 1 560 ? -20.953 13.695 -30.156 1 91.44 560 THR B CA 1
ATOM 13112 C C . THR B 1 560 ? -21.156 12.203 -29.891 1 91.44 560 THR B C 1
ATOM 13114 O O . THR B 1 560 ? -20.188 11.438 -29.906 1 91.44 560 THR B O 1
ATOM 13117 N N . LYS B 1 561 ? -22.375 11.914 -29.688 1 92.81 561 LYS B N 1
ATOM 13118 C CA . LYS B 1 561 ? -22.688 10.508 -29.422 1 92.81 561 LYS B CA 1
ATOM 13119 C C . LYS B 1 561 ? -22.453 9.656 -30.656 1 92.81 561 LYS B C 1
ATOM 13121 O O . LYS B 1 561 ? -22.766 10.062 -31.781 1 92.81 561 LYS B O 1
ATOM 13126 N N . LEU B 1 562 ? -21.828 8.508 -30.438 1 93.38 562 LEU B N 1
ATOM 13127 C CA . LEU B 1 562 ? -21.516 7.598 -31.547 1 93.38 562 LEU B CA 1
ATOM 13128 C C . LEU B 1 562 ? -22.797 6.98 -32.094 1 93.38 562 LEU B C 1
ATOM 13130 O O . LEU B 1 562 ? -23.828 6.961 -31.438 1 93.38 562 LEU B O 1
ATOM 13134 N N . HIS B 1 563 ? -22.656 6.504 -33.312 1 88.12 563 HIS B N 1
ATOM 13135 C CA . HIS B 1 563 ? -23.781 5.812 -33.938 1 88.12 563 HIS B CA 1
ATOM 13136 C C . HIS B 1 563 ? -24.125 4.535 -33.188 1 88.12 563 HIS B C 1
ATOM 13138 O O . HIS B 1 563 ? -23.25 3.883 -32.625 1 88.12 563 HIS B O 1
ATOM 13144 N N . ASP B 1 564 ? -25.328 4.109 -33.25 1 84.12 564 ASP B N 1
ATOM 13145 C CA . ASP B 1 564 ? -25.859 3.004 -32.469 1 84.12 564 ASP B CA 1
ATOM 13146 C C . ASP B 1 564 ? -25.141 1.696 -32.781 1 84.12 564 ASP B C 1
ATOM 13148 O O . ASP B 1 564 ? -25 0.833 -31.922 1 84.12 564 ASP B O 1
ATOM 13152 N N . THR B 1 565 ? -24.594 1.598 -33.938 1 81.12 565 THR B N 1
ATOM 13153 C CA . THR B 1 565 ? -23.906 0.371 -34.344 1 81.12 565 THR B CA 1
ATOM 13154 C C . THR B 1 565 ? -22.562 0.244 -33.625 1 81.12 565 THR B C 1
ATOM 13156 O O . THR B 1 565 ? -22.016 -0.855 -33.531 1 81.12 565 THR B O 1
ATOM 13159 N N . LEU B 1 566 ? -22.188 1.343 -33.062 1 84.75 566 LEU B N 1
ATOM 13160 C CA . LEU B 1 566 ? -20.859 1.338 -32.469 1 84.75 566 LEU B CA 1
ATOM 13161 C C . LEU B 1 566 ? -20.953 1.405 -30.938 1 84.75 566 LEU B C 1
ATOM 13163 O O . LEU B 1 566 ? -19.938 1.47 -30.25 1 84.75 566 LEU B O 1
ATOM 13167 N N . LEU B 1 567 ? -22.141 1.316 -30.453 1 87.81 567 LEU B N 1
ATOM 13168 C CA . LEU B 1 567 ? -22.344 1.499 -29.016 1 87.81 567 LEU B CA 1
ATOM 13169 C C . LEU B 1 567 ? -22.438 0.154 -28.312 1 87.81 567 LEU B C 1
ATOM 13171 O O . LEU B 1 567 ? -22.875 0.087 -27.156 1 87.81 567 LEU B O 1
ATOM 13175 N N . HIS B 1 568 ? -21.891 -0.841 -28.875 1 88.56 568 HIS B N 1
ATOM 13176 C CA . HIS B 1 568 ? -22.062 -2.174 -28.312 1 88.56 568 HIS B CA 1
ATOM 13177 C C . HIS B 1 568 ? -21.281 -2.324 -27.016 1 88.56 568 HIS B C 1
ATOM 13179 O O . HIS B 1 568 ? -21.797 -2.891 -26.047 1 88.56 568 HIS B O 1
ATOM 13185 N N . LYS B 1 569 ? -20.141 -1.829 -26.984 1 90.06 569 LYS B N 1
ATOM 13186 C CA . LYS B 1 569 ? -19.312 -1.992 -25.797 1 90.06 569 LYS B CA 1
ATOM 13187 C C . LYS B 1 569 ? -19.844 -1.146 -24.641 1 90.06 569 LYS B C 1
ATOM 13189 O O . LYS B 1 569 ? -19.875 -1.603 -23.5 1 90.06 569 LYS B O 1
ATOM 13194 N N . GLU B 1 570 ? -20.188 0.098 -24.859 1 94 570 GLU B N 1
ATOM 13195 C CA . GLU B 1 570 ? -20.766 0.946 -23.828 1 94 570 GLU B CA 1
ATOM 13196 C C . GLU B 1 570 ? -22.031 0.328 -23.25 1 94 570 GLU B C 1
ATOM 13198 O O . GLU B 1 570 ? -22.234 0.342 -22.031 1 94 570 GLU B O 1
ATOM 13203 N N . ALA B 1 571 ? -22.828 -0.229 -24.156 1 92.56 571 ALA B N 1
ATOM 13204 C CA . ALA B 1 571 ? -24.078 -0.85 -23.719 1 92.56 571 ALA B CA 1
ATOM 13205 C C . ALA B 1 571 ? -23.812 -2.082 -22.859 1 92.56 571 ALA B C 1
ATOM 13207 O O . ALA B 1 571 ? -24.547 -2.344 -21.906 1 92.56 571 ALA B O 1
ATOM 13208 N N . GLU B 1 572 ? -22.828 -2.812 -23.25 1 92.38 572 GLU B N 1
ATOM 13209 C CA . GLU B 1 572 ? -22.453 -3.994 -22.484 1 92.38 572 GLU B CA 1
ATOM 13210 C C . GLU B 1 572 ? -22 -3.611 -21.078 1 92.38 572 GLU B C 1
ATOM 13212 O O . GLU B 1 572 ? -22.375 -4.262 -20.094 1 92.38 572 GLU B O 1
ATOM 13217 N N . LEU B 1 573 ? -21.234 -2.592 -20.922 1 95.25 573 LEU B N 1
ATOM 13218 C CA . LEU B 1 573 ? -20.734 -2.125 -19.641 1 95.25 573 LEU B CA 1
ATOM 13219 C C . LEU B 1 573 ? -21.859 -1.569 -18.781 1 95.25 573 LEU B C 1
ATOM 13221 O O . LEU B 1 573 ? -21.906 -1.81 -17.578 1 95.25 573 LEU B O 1
ATOM 13225 N N . ARG B 1 574 ? -22.719 -0.81 -19.359 1 95.5 574 ARG B N 1
ATOM 13226 C CA . ARG B 1 574 ? -23.875 -0.273 -18.641 1 95.5 574 ARG B CA 1
ATOM 13227 C C . ARG B 1 574 ? -24.812 -1.39 -18.203 1 95.5 574 ARG B C 1
ATOM 13229 O O . ARG B 1 574 ? -25.406 -1.316 -17.125 1 95.5 574 ARG B O 1
ATOM 13236 N N . ALA B 1 575 ? -24.938 -2.445 -19.062 1 92.31 575 ALA B N 1
ATOM 13237 C CA . ALA B 1 575 ? -25.75 -3.596 -18.688 1 92.31 575 ALA B CA 1
ATOM 13238 C C . ALA B 1 575 ? -25.188 -4.297 -17.453 1 92.31 575 ALA B C 1
ATOM 13240 O O . ALA B 1 575 ? -25.922 -4.75 -16.594 1 92.31 575 ALA B O 1
ATOM 13241 N N . ALA B 1 576 ? -23.891 -4.41 -17.453 1 92.06 576 ALA B N 1
ATOM 13242 C CA . ALA B 1 576 ? -23.25 -4.988 -16.281 1 92.06 576 ALA B CA 1
ATOM 13243 C C . ALA B 1 576 ? -23.516 -4.141 -15.039 1 92.06 576 ALA B C 1
ATOM 13245 O O . ALA B 1 576 ? -23.719 -4.68 -13.945 1 92.06 576 ALA B O 1
ATOM 13246 N N . GLY B 1 577 ? -23.484 -2.807 -15.188 1 93.56 577 GLY B N 1
ATOM 13247 C CA . GLY B 1 577 ? -23.828 -1.917 -14.086 1 93.56 577 GLY B CA 1
ATOM 13248 C C . GLY B 1 577 ? -25.25 -2.072 -13.609 1 93.56 577 GLY B C 1
ATOM 13249 O O . GLY B 1 577 ? -25.516 -2.008 -12.406 1 93.56 577 GLY B O 1
ATOM 13250 N N . ASP B 1 578 ? -26.141 -2.314 -14.5 1 90.75 578 ASP B N 1
ATOM 13251 C CA . ASP B 1 578 ? -27.547 -2.502 -14.164 1 90.75 578 ASP B CA 1
ATOM 13252 C C . ASP B 1 578 ? -27.75 -3.791 -13.375 1 90.75 578 ASP B C 1
ATOM 13254 O O . ASP B 1 578 ? -28.531 -3.82 -12.414 1 90.75 578 ASP B O 1
ATOM 13258 N N . ILE B 1 579 ? -27.031 -4.785 -13.734 1 84.38 579 ILE B N 1
ATOM 13259 C CA . ILE B 1 579 ? -27.156 -6.066 -13.047 1 84.38 579 ILE B CA 1
ATOM 13260 C C . ILE B 1 579 ? -26.656 -5.93 -11.609 1 84.38 579 ILE B C 1
ATOM 13262 O O . ILE B 1 579 ? -27.297 -6.426 -10.68 1 84.38 579 ILE B O 1
ATOM 13266 N N . TRP B 1 580 ? -25.625 -5.281 -11.414 1 88.75 580 TRP B N 1
ATOM 13267 C CA . TRP B 1 580 ? -25.062 -5.16 -10.078 1 88.75 580 TRP B CA 1
ATOM 13268 C C . TRP B 1 580 ? -25.875 -4.188 -9.227 1 88.75 580 TRP B C 1
ATOM 13270 O O . TRP B 1 580 ? -25.875 -4.281 -8 1 88.75 580 TRP B O 1
ATOM 13280 N N . SER B 1 581 ? -26.531 -3.191 -9.938 1 89 581 SER B N 1
ATOM 13281 C CA . SER B 1 581 ? -27.406 -2.295 -9.18 1 89 581 SER B CA 1
ATOM 13282 C C . SER B 1 581 ? -28.562 -3.059 -8.531 1 89 581 SER B C 1
ATOM 13284 O O . SER B 1 581 ? -29.031 -2.678 -7.461 1 89 581 SER B O 1
ATOM 13286 N N . GLU B 1 582 ? -28.906 -4.141 -9.172 1 82.38 582 GLU B N 1
ATOM 13287 C CA . GLU B 1 582 ? -30 -4.949 -8.633 1 82.38 582 GLU B CA 1
ATOM 13288 C C . GLU B 1 582 ? -29.578 -5.68 -7.367 1 82.38 582 GLU B C 1
ATOM 13290 O O . GLU B 1 582 ? -30.391 -5.898 -6.465 1 82.38 582 GLU B O 1
ATOM 13295 N N . HIS B 1 583 ? -28.344 -6.039 -7.305 1 79.31 583 HIS B N 1
ATOM 13296 C CA . HIS B 1 583 ? -27.828 -6.641 -6.082 1 79.31 583 HIS B CA 1
ATOM 13297 C C . HIS B 1 583 ? -27.875 -5.656 -4.918 1 79.31 583 HIS B C 1
ATOM 13299 O O . HIS B 1 583 ? -28.203 -6.043 -3.789 1 79.31 583 HIS B O 1
ATOM 13305 N N . ILE B 1 584 ? -27.641 -4.402 -5.168 1 81.94 584 ILE B N 1
ATOM 13306 C CA . ILE B 1 584 ? -27.594 -3.381 -4.129 1 81.94 584 ILE B CA 1
ATOM 13307 C C . ILE B 1 584 ? -29.016 -3.016 -3.689 1 81.94 584 ILE B C 1
ATOM 13309 O O . ILE B 1 584 ? -29.25 -2.766 -2.506 1 81.94 584 ILE B O 1
ATOM 13313 N N . LEU B 1 585 ? -29.969 -3.021 -4.652 1 80.81 585 LEU B N 1
ATOM 13314 C CA . LEU B 1 585 ? -31.328 -2.6 -4.375 1 80.81 585 LEU B CA 1
ATOM 13315 C C . LEU B 1 585 ? -32.156 -3.762 -3.84 1 80.81 585 LEU B C 1
ATOM 13317 O O . LEU B 1 585 ? -33.344 -3.59 -3.508 1 80.81 585 LEU B O 1
ATOM 13321 N N . GLU B 1 586 ? -31.562 -4.875 -3.693 1 76.12 586 GLU B N 1
ATOM 13322 C CA . GLU B 1 586 ? -32.281 -6.066 -3.258 1 76.12 586 GLU B CA 1
ATOM 13323 C C . GLU B 1 586 ? -32.938 -5.848 -1.893 1 76.12 586 GLU B C 1
ATOM 13325 O O . GLU B 1 586 ? -34.125 -6.184 -1.691 1 76.12 586 GLU B O 1
ATOM 13330 N N . ASN B 1 587 ? -32.156 -5.277 -0.962 1 72.12 587 ASN B N 1
ATOM 13331 C CA . ASN B 1 587 ? -32.719 -5.055 0.374 1 72.12 587 ASN B CA 1
ATOM 13332 C C . ASN B 1 587 ? -33.844 -4.02 0.355 1 72.12 587 ASN B C 1
ATOM 13334 O O . ASN B 1 587 ? -34.812 -4.164 1.074 1 72.12 587 ASN B O 1
ATOM 13338 N N . ALA B 1 588 ? -33.656 -2.955 -0.444 1 74.81 588 ALA B N 1
ATOM 13339 C CA . ALA B 1 588 ? -34.688 -1.929 -0.543 1 74.81 588 ALA B CA 1
ATOM 13340 C C . ALA B 1 588 ? -35.969 -2.49 -1.176 1 74.81 588 ALA B C 1
ATOM 13342 O O . ALA B 1 588 ? -37.094 -2.213 -0.709 1 74.81 588 ALA B O 1
ATOM 13343 N N . LYS B 1 589 ? -35.875 -3.258 -2.201 1 75.81 589 LYS B N 1
ATOM 13344 C CA . LYS B 1 589 ? -37.031 -3.846 -2.881 1 75.81 589 LYS B CA 1
ATOM 13345 C C . LYS B 1 589 ? -37.719 -4.902 -2.008 1 75.81 589 LYS B C 1
ATOM 13347 O O . LYS B 1 589 ? -38.938 -5.059 -2.039 1 75.81 589 LYS B O 1
ATOM 13352 N N . ALA B 1 590 ? -36.844 -5.664 -1.224 1 70.94 590 ALA B N 1
ATOM 13353 C CA . ALA B 1 590 ? -37.406 -6.637 -0.293 1 70.94 590 ALA B CA 1
ATOM 13354 C C . ALA B 1 590 ? -38.219 -5.949 0.79 1 70.94 590 ALA B C 1
ATOM 13356 O O . ALA B 1 590 ? -39.281 -6.449 1.196 1 70.94 590 ALA B O 1
ATOM 13357 N N . TYR B 1 591 ? -37.75 -4.809 1.212 1 70.38 591 TYR B N 1
ATOM 13358 C CA . TYR B 1 591 ? -38.469 -4.031 2.207 1 70.38 591 TYR B CA 1
ATOM 13359 C C . TYR B 1 591 ? -39.812 -3.533 1.648 1 70.38 591 TYR B C 1
ATOM 13361 O O . TYR B 1 591 ? -40.812 -3.541 2.346 1 70.38 591 TYR B O 1
ATOM 13369 N N . ILE B 1 592 ? -39.844 -3.111 0.421 1 71.38 592 ILE B N 1
ATOM 13370 C CA . ILE B 1 592 ? -41.062 -2.607 -0.218 1 71.38 592 ILE B CA 1
ATOM 13371 C C . ILE B 1 592 ? -42.062 -3.754 -0.423 1 71.38 592 ILE B C 1
ATOM 13373 O O . ILE B 1 592 ? -43.25 -3.586 -0.218 1 71.38 592 ILE B O 1
ATOM 13377 N N . MET B 1 593 ? -41.531 -4.934 -0.783 1 68.62 593 MET B N 1
ATOM 13378 C CA . MET B 1 593 ? -42.406 -6.094 -0.984 1 68.62 593 MET B CA 1
ATOM 13379 C C . MET B 1 593 ? -43.031 -6.531 0.329 1 68.62 593 MET B C 1
ATOM 13381 O O . MET B 1 593 ? -44.219 -6.91 0.356 1 68.62 593 MET B O 1
ATOM 13385 N N . THR B 1 594 ? -42.25 -6.5 1.351 1 67.38 594 THR B N 1
ATOM 13386 C CA . THR B 1 594 ? -42.781 -6.855 2.662 1 67.38 594 THR B CA 1
ATOM 13387 C C . THR B 1 594 ? -43.844 -5.852 3.104 1 67.38 594 THR B C 1
ATOM 13389 O O . THR B 1 594 ? -44.875 -6.23 3.686 1 67.38 594 THR B O 1
ATOM 13392 N N . PHE B 1 595 ? -43.625 -4.605 2.779 1 66.25 595 PHE B N 1
ATOM 13393 C CA . PHE B 1 595 ? -44.594 -3.557 3.105 1 66.25 595 PHE B CA 1
ATOM 13394 C C . PHE B 1 595 ? -45.906 -3.777 2.365 1 66.25 595 PHE B C 1
ATOM 13396 O O . PHE B 1 595 ? -46.969 -3.684 2.961 1 66.25 595 PHE B O 1
ATOM 13403 N N . ILE B 1 596 ? -45.781 -4.125 1.116 1 66.19 596 ILE B N 1
ATOM 13404 C CA . ILE B 1 596 ? -47 -4.352 0.305 1 66.19 596 ILE B CA 1
ATOM 13405 C C . ILE B 1 596 ? -47.719 -5.582 0.816 1 66.19 596 ILE B C 1
ATOM 13407 O O . ILE B 1 596 ? -48.969 -5.586 0.89 1 66.19 596 ILE B O 1
ATOM 13411 N N . TYR B 1 597 ? -46.969 -6.598 1.188 1 63.53 597 TYR B N 1
ATOM 13412 C CA . TYR B 1 597 ? -47.562 -7.82 1.702 1 63.53 597 TYR B CA 1
ATOM 13413 C C . TYR B 1 597 ? -48.344 -7.555 2.994 1 63.53 597 TYR B C 1
ATOM 13415 O O . TYR B 1 597 ? -49.469 -8.031 3.17 1 63.53 597 TYR B O 1
ATOM 13423 N N . ILE B 1 598 ? -47.75 -6.828 3.82 1 62.88 598 ILE B N 1
ATOM 13424 C CA . ILE B 1 598 ? -48.375 -6.531 5.102 1 62.88 598 ILE B CA 1
ATOM 13425 C C . ILE B 1 598 ? -49.625 -5.695 4.879 1 62.88 598 ILE B C 1
ATOM 13427 O O . ILE B 1 598 ? -50.688 -5.953 5.484 1 62.88 598 ILE B O 1
ATOM 13431 N N . VAL B 1 599 ? -49.562 -4.781 3.959 1 59.62 599 VAL B N 1
ATOM 13432 C CA . VAL B 1 599 ? -50.719 -3.914 3.688 1 59.62 599 VAL B CA 1
ATOM 13433 C C . VAL B 1 599 ? -51.875 -4.734 3.109 1 59.62 599 VAL B C 1
ATOM 13435 O O . VAL B 1 599 ? -53.031 -4.562 3.504 1 59.62 599 VAL B O 1
ATOM 13438 N N . VAL B 1 600 ? -51.5 -5.68 2.289 1 59.47 600 VAL B N 1
ATOM 13439 C CA . VAL B 1 600 ? -52.531 -6.473 1.619 1 59.47 600 VAL B CA 1
ATOM 13440 C C . VAL B 1 600 ? -53.156 -7.445 2.611 1 59.47 600 VAL B C 1
ATOM 13442 O O . VAL B 1 600 ? -54.375 -7.629 2.619 1 59.47 600 VAL B O 1
ATOM 13445 N N . THR B 1 601 ? -52.406 -8.117 3.424 1 59.03 601 THR B N 1
ATOM 13446 C CA . THR B 1 601 ? -52.906 -9.141 4.328 1 59.03 601 THR B CA 1
ATOM 13447 C C . THR B 1 601 ? -53.719 -8.516 5.461 1 59.03 601 THR B C 1
ATOM 13449 O O . THR B 1 601 ? -54.656 -9.117 5.961 1 59.03 601 THR B O 1
ATOM 13452 N N . VAL B 1 602 ? -53.25 -7.391 5.867 1 57.47 602 VAL B N 1
ATOM 13453 C CA . VAL B 1 602 ? -53.969 -6.73 6.945 1 57.47 602 VAL B CA 1
ATOM 13454 C C . VAL B 1 602 ? -55.312 -6.191 6.418 1 57.47 602 VAL B C 1
ATOM 13456 O O . VAL B 1 602 ? -56.312 -6.164 7.145 1 57.47 602 VAL B O 1
ATOM 13459 N N . THR B 1 603 ? -55.312 -5.922 5.168 1 53.06 603 THR B N 1
ATOM 13460 C CA . THR B 1 603 ? -56.531 -5.344 4.625 1 53.06 603 THR B CA 1
ATOM 13461 C C . THR B 1 603 ? -57.5 -6.441 4.16 1 53.06 603 THR B C 1
ATOM 13463 O O . THR B 1 603 ? -58.688 -6.188 3.955 1 53.06 603 THR B O 1
ATOM 13466 N N . ILE B 1 604 ? -56.906 -7.777 4.133 1 51.88 604 ILE B N 1
ATOM 13467 C CA . ILE B 1 604 ? -57.812 -8.836 3.66 1 51.88 604 ILE B CA 1
ATOM 13468 C C . ILE B 1 604 ? -58.531 -9.461 4.844 1 51.88 604 ILE B C 1
ATOM 13470 O O . ILE B 1 604 ? -57.938 -9.797 5.859 1 51.88 604 ILE B O 1
ATOM 13474 N N . GLY B 1 605 ? -59.75 -9.266 5.352 1 44.53 605 GLY B N 1
ATOM 13475 C CA . GLY B 1 605 ? -60.781 -9.656 6.32 1 44.53 605 GLY B CA 1
ATOM 13476 C C . GLY B 1 605 ? -60.938 -11.164 6.43 1 44.53 605 GLY B C 1
ATOM 13477 O O . GLY B 1 605 ? -62 -11.648 6.812 1 44.53 605 GLY B O 1
ATOM 13478 N N . TYR B 1 606 ? -60.188 -12.164 5.938 1 42.25 606 TYR B N 1
ATOM 13479 C CA . TYR B 1 606 ? -60.812 -13.492 5.883 1 42.25 606 TYR B CA 1
ATOM 13480 C C . TYR B 1 606 ? -60.844 -14.133 7.262 1 42.25 606 TYR B C 1
ATOM 13482 O O . TYR B 1 606 ? -59.906 -13.984 8.047 1 42.25 606 TYR B O 1
ATOM 13490 N N . PRO B 1 607 ? -62.125 -14.703 7.961 1 37.44 607 PRO B N 1
ATOM 13491 C CA . PRO B 1 607 ? -62.5 -15.453 9.164 1 37.44 607 PRO B CA 1
ATOM 13492 C C . PRO B 1 607 ? -61.594 -16.672 9.406 1 37.44 607 PRO B C 1
ATOM 13494 O O . PRO B 1 607 ? -61.625 -17.25 10.5 1 37.44 607 PRO B O 1
ATOM 13497 N N . LEU B 1 608 ? -61.531 -17.656 8.5 1 32.88 608 LEU B N 1
ATOM 13498 C CA . LEU B 1 608 ? -61.312 -19.062 8.82 1 32.88 608 LEU B CA 1
ATOM 13499 C C . LEU B 1 608 ? -60.188 -19.234 9.836 1 32.88 608 LEU B C 1
ATOM 13501 O O . LEU B 1 608 ? -60.375 -19.859 10.883 1 32.88 608 LEU B O 1
ATOM 13505 N N . ILE B 1 609 ? -59.156 -20.359 9.688 1 38.62 609 ILE B N 1
ATOM 13506 C CA . ILE B 1 609 ? -57.938 -20.938 10.227 1 38.62 609 ILE B CA 1
ATOM 13507 C C . ILE B 1 609 ? -57 -19.828 10.703 1 38.62 609 ILE B C 1
ATOM 13509 O O . ILE B 1 609 ? -56.406 -19.125 9.891 1 38.62 609 ILE B O 1
ATOM 13513 N N . SER B 1 610 ? -57.406 -18.828 11.398 1 40.94 610 SER B N 1
ATOM 13514 C CA . SER B 1 610 ? -57.031 -17.469 11.781 1 40.94 610 SER B CA 1
ATOM 13515 C C . SER B 1 610 ? -55.938 -17.469 12.812 1 40.94 610 SER B C 1
ATOM 13517 O O . SER B 1 610 ? -55.062 -16.578 12.805 1 40.94 610 SER B O 1
ATOM 13519 N N . GLY B 1 611 ? -56.125 -18.281 13.812 1 39.53 611 GLY B N 1
ATOM 13520 C CA . GLY B 1 611 ? -55.156 -18.219 14.883 1 39.53 611 GLY B CA 1
ATOM 13521 C C . GLY B 1 611 ? -53.781 -18.766 14.484 1 39.53 611 GLY B C 1
ATOM 13522 O O . GLY B 1 611 ? -52.75 -18.141 14.719 1 39.53 611 GLY B O 1
ATOM 13523 N N . MET B 1 612 ? -53.781 -20.094 14.281 1 41.22 612 MET B N 1
ATOM 13524 C CA . MET B 1 612 ? -52.531 -20.703 13.828 1 41.22 612 MET B CA 1
ATOM 13525 C C . MET B 1 612 ? -51.969 -20 12.594 1 41.22 612 MET B C 1
ATOM 13527 O O . MET B 1 612 ? -50.781 -19.938 12.383 1 41.22 612 MET B O 1
ATOM 13531 N N . GLN B 1 613 ? -52.844 -19.578 11.734 1 42.81 613 GLN B N 1
ATOM 13532 C CA . GLN B 1 613 ? -52.5 -18.797 10.539 1 42.81 613 GLN B CA 1
ATOM 13533 C C . GLN B 1 613 ? -51.875 -17.453 10.922 1 42.81 613 GLN B C 1
ATOM 13535 O O . GLN B 1 613 ? -50.969 -16.984 10.266 1 42.81 613 GLN B O 1
ATOM 13540 N N . THR B 1 614 ? -52.406 -17.047 12.047 1 46.03 614 THR B N 1
ATOM 13541 C CA . THR B 1 614 ? -51.844 -15.773 12.484 1 46.03 614 THR B CA 1
ATOM 13542 C C . THR B 1 614 ? -50.406 -15.953 12.922 1 46.03 614 THR B C 1
ATOM 13544 O O . THR B 1 614 ? -49.562 -15.086 12.664 1 46.03 614 THR B O 1
ATOM 13547 N N . LEU B 1 615 ? -50.25 -17.016 13.656 1 45.25 615 LEU B N 1
ATOM 13548 C CA . LEU B 1 615 ? -48.844 -17.281 14.039 1 45.25 615 LEU B CA 1
ATOM 13549 C C . LEU B 1 615 ? -48 -17.547 12.812 1 45.25 615 LEU B C 1
ATOM 13551 O O . LEU B 1 615 ? -46.875 -17.031 12.703 1 45.25 615 LEU B O 1
ATOM 13555 N N . LEU B 1 616 ? -48.375 -18.516 12.031 1 45.38 616 LEU B N 1
ATOM 13556 C CA . LEU B 1 616 ? -47.625 -18.766 10.805 1 45.38 616 LEU B CA 1
ATOM 13557 C C . LEU B 1 616 ? -47.562 -17.516 9.938 1 45.38 616 LEU B C 1
ATOM 13559 O O . LEU B 1 616 ? -46.562 -17.281 9.266 1 45.38 616 LEU B O 1
ATOM 13563 N N . ASP B 1 617 ? -48.594 -16.781 10 1 46.72 617 ASP B N 1
ATOM 13564 C CA . ASP B 1 617 ? -48.594 -15.523 9.266 1 46.72 617 ASP B CA 1
ATOM 13565 C C . ASP B 1 617 ? -47.594 -14.539 9.852 1 46.72 617 ASP B C 1
ATOM 13567 O O . ASP B 1 617 ? -46.906 -13.82 9.117 1 46.72 617 ASP B O 1
ATOM 13571 N N . SER B 1 618 ? -47.625 -14.617 11.18 1 46.47 618 SER B N 1
ATOM 13572 C CA . SER B 1 618 ? -46.625 -13.773 11.828 1 46.47 618 SER B CA 1
ATOM 13573 C C . SER B 1 618 ? -45.219 -14.242 11.508 1 46.47 618 SER B C 1
ATOM 13575 O O . SER B 1 618 ? -44.312 -13.422 11.281 1 46.47 618 SER B O 1
ATOM 13577 N N . GLU B 1 619 ? -45.031 -15.539 11.688 1 46.56 619 GLU B N 1
ATOM 13578 C CA . GLU B 1 619 ? -43.719 -16.062 11.273 1 46.56 619 GLU B CA 1
ATOM 13579 C C . GLU B 1 619 ? -43.438 -15.758 9.805 1 46.56 619 GLU B C 1
ATOM 13581 O O . GLU B 1 619 ? -42.312 -15.445 9.43 1 46.56 619 GLU B O 1
ATOM 13586 N N . MET B 1 620 ? -44.469 -15.875 9.086 1 46.19 620 MET B N 1
ATOM 13587 C CA . MET B 1 620 ? -44.281 -15.602 7.66 1 46.19 620 MET B CA 1
ATOM 13588 C C . MET B 1 620 ? -44 -14.125 7.422 1 46.19 620 MET B C 1
ATOM 13590 O O . MET B 1 620 ? -43.188 -13.789 6.551 1 46.19 620 MET B O 1
ATOM 13594 N N . LYS B 1 621 ? -44.688 -13.336 8.188 1 49.78 621 LYS B N 1
ATOM 13595 C CA . LYS B 1 621 ? -44.406 -11.906 8.016 1 49.78 621 LYS B CA 1
ATOM 13596 C C . LYS B 1 621 ? -42.969 -11.578 8.375 1 49.78 621 LYS B C 1
ATOM 13598 O O . LYS B 1 621 ? -42.312 -10.766 7.707 1 49.78 621 LYS B O 1
ATOM 13603 N N . ASP B 1 622 ? -42.5 -12.195 9.461 1 46.69 622 ASP B N 1
ATOM 13604 C CA . ASP B 1 622 ? -41.094 -11.969 9.883 1 46.69 622 ASP B CA 1
ATOM 13605 C C . ASP B 1 622 ? -40.125 -12.57 8.875 1 46.69 622 ASP B C 1
ATOM 13607 O O . ASP B 1 622 ? -39.094 -11.953 8.562 1 46.69 622 ASP B O 1
ATOM 13611 N N . THR B 1 623 ? -40.469 -13.82 8.5 1 48.34 623 THR B N 1
ATOM 13612 C CA . THR B 1 623 ? -39.594 -14.516 7.566 1 48.34 623 THR B CA 1
ATOM 13613 C C . THR B 1 623 ? -39.656 -13.875 6.18 1 48.34 623 THR B C 1
ATOM 13615 O O . THR B 1 623 ? -38.812 -14.164 5.32 1 48.34 623 THR B O 1
ATOM 13618 N N . THR B 1 624 ? -40.594 -12.953 6.109 1 48.94 624 THR B N 1
ATOM 13619 C CA . THR B 1 624 ? -40.719 -12.336 4.793 1 48.94 624 THR B CA 1
ATOM 13620 C C . THR B 1 624 ? -39.531 -11.422 4.516 1 48.94 624 THR B C 1
ATOM 13622 O O . THR B 1 624 ? -39.062 -11.32 3.375 1 48.94 624 THR B O 1
ATOM 13625 N N . THR B 1 625 ? -39.062 -10.797 5.68 1 52.09 625 THR B N 1
ATOM 13626 C CA . THR B 1 625 ? -37.906 -9.953 5.449 1 52.09 625 THR B CA 1
ATOM 13627 C C . THR B 1 625 ? -36.719 -10.789 4.969 1 52.09 625 THR B C 1
ATOM 13629 O O . THR B 1 625 ? -35.875 -10.305 4.199 1 52.09 625 THR B O 1
ATOM 13632 N N . SER B 1 626 ? -36.688 -12.008 5.449 1 55.59 626 SER B N 1
ATOM 13633 C CA . SER B 1 626 ? -35.625 -12.883 4.969 1 55.59 626 SER B CA 1
ATOM 13634 C C . SER B 1 626 ? -36.031 -13.617 3.705 1 55.59 626 SER B C 1
ATOM 13636 O O . SER B 1 626 ? -35.188 -13.953 2.869 1 55.59 626 SER B O 1
ATOM 13638 N N . LEU B 1 627 ? -37.375 -13.828 3.617 1 57.22 627 LEU B N 1
ATOM 13639 C CA . LEU B 1 627 ? -37.844 -14.609 2.482 1 57.22 627 LEU B CA 1
ATOM 13640 C C . LEU B 1 627 ? -37.906 -13.75 1.221 1 57.22 627 LEU B C 1
ATOM 13642 O O . LEU B 1 627 ? -37.719 -14.258 0.112 1 57.22 627 LEU B O 1
ATOM 13646 N N . ALA B 1 628 ? -38.156 -12.438 1.498 1 58.12 628 ALA B N 1
ATOM 13647 C CA . ALA B 1 628 ? -38.281 -11.562 0.335 1 58.12 628 ALA B CA 1
ATOM 13648 C C . ALA B 1 628 ? -37 -11.523 -0.468 1 58.12 628 ALA B C 1
ATOM 13650 O O . ALA B 1 628 ? -37 -11.648 -1.695 1 58.12 628 ALA B O 1
ATOM 13651 N N . PRO B 1 629 ? -35.875 -11.469 0.289 1 59.69 629 PRO B N 1
ATOM 13652 C CA . PRO B 1 629 ? -34.656 -11.523 -0.521 1 59.69 629 PRO B CA 1
ATOM 13653 C C . PRO B 1 629 ? -34.469 -12.867 -1.215 1 59.69 629 PRO B C 1
ATOM 13655 O O . PRO B 1 629 ? -33.969 -12.922 -2.332 1 59.69 629 PRO B O 1
ATOM 13658 N N . LEU B 1 630 ? -34.938 -13.867 -0.609 1 61.5 630 LEU B N 1
ATOM 13659 C CA . LEU B 1 630 ? -34.812 -15.195 -1.199 1 61.5 630 LEU B CA 1
ATOM 13660 C C . LEU B 1 630 ? -35.719 -15.336 -2.422 1 61.5 630 LEU B C 1
ATOM 13662 O O . LEU B 1 630 ? -35.312 -15.93 -3.428 1 61.5 630 LEU B O 1
ATOM 13666 N N . ILE B 1 631 ? -37 -14.844 -2.342 1 59.97 631 ILE B N 1
ATOM 13667 C CA . ILE B 1 631 ? -37.906 -14.891 -3.479 1 59.97 631 ILE B CA 1
ATOM 13668 C C . ILE B 1 631 ? -37.344 -14.078 -4.633 1 59.97 631 ILE B C 1
ATOM 13670 O O . ILE B 1 631 ? -37.375 -14.508 -5.789 1 59.97 631 ILE B O 1
ATOM 13674 N N . ARG B 1 632 ? -36.812 -13.016 -4.266 1 56.41 632 ARG B N 1
ATOM 13675 C CA . ARG B 1 632 ? -36.25 -12.156 -5.301 1 56.41 632 ARG B CA 1
ATOM 13676 C C . ARG B 1 632 ? -35.031 -12.812 -5.945 1 56.41 632 ARG B C 1
ATOM 13678 O O . ARG B 1 632 ? -34.875 -12.773 -7.168 1 56.41 632 ARG B O 1
ATOM 13685 N N . SER B 1 633 ? -34.219 -13.344 -5.031 1 60.59 633 SER B N 1
ATOM 13686 C CA . SER B 1 633 ? -33.031 -14.023 -5.586 1 60.59 633 SER B CA 1
ATOM 13687 C C . SER B 1 633 ? -33.469 -15.18 -6.488 1 60.59 633 SER B C 1
ATOM 13689 O O . SER B 1 633 ? -32.812 -15.438 -7.512 1 60.59 633 SER B O 1
ATOM 13691 N N . SER B 1 634 ? -34.5 -15.828 -6.16 1 61.03 634 SER B N 1
ATOM 13692 C CA . SER B 1 634 ? -35 -16.938 -6.977 1 61.03 634 SER B CA 1
ATOM 13693 C C . SER B 1 634 ? -35.594 -16.438 -8.297 1 61.03 634 SER B C 1
ATOM 13695 O O . SER B 1 634 ? -35.375 -17.062 -9.336 1 61.03 634 SER B O 1
ATOM 13697 N N . THR B 1 635 ? -36.25 -15.273 -8.242 1 57.78 635 THR B N 1
ATOM 13698 C CA . THR B 1 635 ? -36.875 -14.75 -9.445 1 57.78 635 THR B CA 1
ATOM 13699 C C . THR B 1 635 ? -35.812 -14.227 -10.422 1 57.78 635 THR B C 1
ATOM 13701 O O . THR B 1 635 ? -35.969 -14.336 -11.641 1 57.78 635 THR B O 1
ATOM 13704 N N . PHE B 1 636 ? -34.75 -13.75 -9.773 1 57.25 636 PHE B N 1
ATOM 13705 C CA . PHE B 1 636 ? -33.75 -13.148 -10.648 1 57.25 636 PHE B CA 1
ATOM 13706 C C . PHE B 1 636 ? -32.594 -14.125 -10.898 1 57.25 636 PHE B C 1
ATOM 13708 O O . PHE B 1 636 ? -31.578 -13.758 -11.508 1 57.25 636 PHE B O 1
ATOM 13715 N N . GLY B 1 637 ? -32.812 -15.359 -10.469 1 55.91 637 GLY B N 1
ATOM 13716 C CA . GLY B 1 637 ? -31.844 -16.406 -10.758 1 55.91 637 GLY B CA 1
ATOM 13717 C C . GLY B 1 637 ? -30.516 -16.203 -10.062 1 55.91 637 GLY B C 1
ATOM 13718 O O . GLY B 1 637 ? -29.453 -16.531 -10.602 1 55.91 637 GLY B O 1
ATOM 13719 N N . ARG B 1 638 ? -30.594 -15.469 -8.992 1 63.25 638 ARG B N 1
ATOM 13720 C CA . ARG B 1 638 ? -29.375 -15.25 -8.227 1 63.25 638 ARG B CA 1
ATOM 13721 C C . ARG B 1 638 ? -29.188 -16.312 -7.16 1 63.25 638 ARG B C 1
ATOM 13723 O O . ARG B 1 638 ? -30.109 -17.078 -6.867 1 63.25 638 ARG B O 1
ATOM 13730 N N . ASN B 1 639 ? -27.938 -16.438 -6.836 1 61.28 639 ASN B N 1
ATOM 13731 C CA . ASN B 1 639 ? -27.656 -17.422 -5.793 1 61.28 639 ASN B CA 1
ATOM 13732 C C . ASN B 1 639 ? -28.438 -17.125 -4.52 1 61.28 639 ASN B C 1
ATOM 13734 O O . ASN B 1 639 ? -28.375 -16.016 -3.99 1 61.28 639 ASN B O 1
ATOM 13738 N N . LYS B 1 640 ? -29.25 -17.969 -4.094 1 59.53 640 LYS B N 1
ATOM 13739 C CA . LYS B 1 640 ? -30.188 -17.828 -2.971 1 59.53 640 LYS B CA 1
ATOM 13740 C C . LYS B 1 640 ? -29.422 -17.703 -1.65 1 59.53 640 LYS B C 1
ATOM 13742 O O . LYS B 1 640 ? -30 -17.266 -0.647 1 59.53 640 LYS B O 1
ATOM 13747 N N . ARG B 1 641 ? -28.234 -17.953 -1.705 1 59.72 641 ARG B N 1
ATOM 13748 C CA . ARG B 1 641 ? -27.5 -18.031 -0.449 1 59.72 641 ARG B CA 1
ATOM 13749 C C . ARG B 1 641 ? -26.656 -16.781 -0.222 1 59.72 641 ARG B C 1
ATOM 13751 O O . ARG B 1 641 ? -25.828 -16.734 0.689 1 59.72 641 ARG B O 1
ATOM 13758 N N . HIS B 1 642 ? -26.984 -15.773 -1.031 1 61.53 642 HIS B N 1
ATOM 13759 C CA . HIS B 1 642 ? -26.203 -14.555 -0.885 1 61.53 642 HIS B CA 1
ATOM 13760 C C . HIS B 1 642 ? -26.531 -13.844 0.422 1 61.53 642 HIS B C 1
ATOM 13762 O O . HIS B 1 642 ? -27.656 -13.906 0.9 1 61.53 642 HIS B O 1
ATOM 13768 N N . ARG B 1 643 ? -25.484 -13.227 1.07 1 59.41 643 ARG B N 1
ATOM 13769 C CA . ARG B 1 643 ? -25.609 -12.531 2.348 1 59.41 643 ARG B CA 1
ATOM 13770 C C . ARG B 1 643 ? -26.578 -11.352 2.234 1 59.41 643 ARG B C 1
ATOM 13772 O O . ARG B 1 643 ? -26.609 -10.664 1.212 1 59.41 643 ARG B O 1
ATOM 13779 N N . MET B 1 644 ? -27.562 -11.203 3.182 1 53.44 644 MET B N 1
ATOM 13780 C CA . MET B 1 644 ? -28.594 -10.172 3.244 1 53.44 644 MET B CA 1
ATOM 13781 C C . MET B 1 644 ? -27.984 -8.828 3.633 1 53.44 644 MET B C 1
ATOM 13783 O O . MET B 1 644 ? -28.656 -7.793 3.533 1 53.44 644 MET B O 1
ATOM 13787 N N . VAL B 1 645 ? -26.672 -8.859 4.102 1 57.53 645 VAL B N 1
ATOM 13788 C CA . VAL B 1 645 ? -26.109 -7.602 4.578 1 57.53 645 VAL B CA 1
ATOM 13789 C C . VAL B 1 645 ? -25.594 -6.781 3.395 1 57.53 645 VAL B C 1
ATOM 13791 O O . VAL B 1 645 ? -25.688 -7.215 2.244 1 57.53 645 VAL B O 1
ATOM 13794 N N . GLY B 1 646 ? -25.219 -5.516 3.555 1 65 646 GLY B N 1
ATOM 13795 C CA . GLY B 1 646 ? -24.656 -4.664 2.512 1 65 646 GLY B CA 1
ATOM 13796 C C . GLY B 1 646 ? -23.656 -5.379 1.624 1 65 646 GLY B C 1
ATOM 13797 O O . GLY B 1 646 ? -23 -6.324 2.061 1 65 646 GLY B O 1
ATOM 13798 N N . ARG B 1 647 ? -23.766 -5.207 0.27 1 75.94 647 ARG B N 1
ATOM 13799 C CA . ARG B 1 647 ? -22.906 -5.844 -0.716 1 75.94 647 ARG B CA 1
ATOM 13800 C C . ARG B 1 647 ? -21.5 -5.27 -0.659 1 75.94 647 ARG B C 1
ATOM 13802 O O . ARG B 1 647 ? -21.297 -4.129 -0.235 1 75.94 647 ARG B O 1
ATOM 13809 N N . THR B 1 648 ? -20.547 -6.148 -0.8 1 84.62 648 THR B N 1
ATOM 13810 C CA . THR B 1 648 ? -19.141 -5.754 -0.887 1 84.62 648 THR B CA 1
ATOM 13811 C C . THR B 1 648 ? -18.609 -5.973 -2.299 1 84.62 648 THR B C 1
ATOM 13813 O O . THR B 1 648 ? -18.781 -7.043 -2.881 1 84.62 648 THR B O 1
ATOM 13816 N N . VAL B 1 649 ? -18.109 -4.914 -2.854 1 90.69 649 VAL B N 1
ATOM 13817 C CA . VAL B 1 649 ? -17.453 -5.008 -4.156 1 90.69 649 VAL B CA 1
ATOM 13818 C C . VAL B 1 649 ? -15.945 -5.035 -3.979 1 90.69 649 VAL B C 1
ATOM 13820 O O . VAL B 1 649 ? -15.383 -4.195 -3.27 1 90.69 649 VAL B O 1
ATOM 13823 N N . VAL B 1 650 ? -15.297 -6.039 -4.492 1 92.31 650 VAL B N 1
ATOM 13824 C CA . VAL B 1 650 ? -13.844 -6.117 -4.492 1 92.31 650 VAL B CA 1
ATOM 13825 C C . VAL B 1 650 ? -13.305 -5.855 -5.898 1 92.31 650 VAL B C 1
ATOM 13827 O O . VAL B 1 650 ? -13.727 -6.508 -6.859 1 92.31 650 VAL B O 1
ATOM 13830 N N . ILE B 1 651 ? -12.445 -4.883 -6.066 1 96.44 651 ILE B N 1
ATOM 13831 C CA . ILE B 1 651 ? -11.859 -4.523 -7.352 1 96.44 651 ILE B CA 1
ATOM 13832 C C . ILE B 1 651 ? -10.43 -5.059 -7.438 1 96.44 651 ILE B C 1
ATOM 13834 O O . ILE B 1 651 ? -9.586 -4.727 -6.602 1 96.44 651 ILE B O 1
ATOM 13838 N N . GLY B 1 652 ? -10.172 -5.992 -8.375 1 95.31 652 GLY B N 1
ATOM 13839 C CA . GLY B 1 652 ? -8.836 -6.531 -8.602 1 95.31 652 GLY B CA 1
ATOM 13840 C C . GLY B 1 652 ? -8.25 -6.133 -9.938 1 95.31 652 GLY B C 1
ATOM 13841 O O . GLY B 1 652 ? -8.93 -6.207 -10.969 1 95.31 652 GLY B O 1
ATOM 13842 N N . ASP B 1 653 ? -7.043 -5.551 -9.961 1 96.75 653 ASP B N 1
ATOM 13843 C CA . ASP B 1 653 ? -6.277 -5.25 -11.164 1 96.75 653 ASP B CA 1
ATOM 13844 C C . ASP B 1 653 ? -4.781 -5.402 -10.922 1 96.75 653 ASP B C 1
ATOM 13846 O O . ASP B 1 653 ? -4.281 -5.039 -9.852 1 96.75 653 ASP B O 1
ATOM 13850 N N . PRO B 1 654 ? -4.09 -6.02 -11.891 1 95.06 654 PRO B N 1
ATOM 13851 C CA . PRO B 1 654 ? -2.646 -6.188 -11.703 1 95.06 654 PRO B CA 1
ATOM 13852 C C . PRO B 1 654 ? -1.896 -4.855 -11.695 1 95.06 654 PRO B C 1
ATOM 13854 O O . PRO B 1 654 ? -0.757 -4.789 -11.227 1 95.06 654 PRO B O 1
ATOM 13857 N N . CYS B 1 655 ? -2.471 -3.799 -12.32 1 96.25 655 CYS B N 1
ATOM 13858 C CA . CYS B 1 655 ? -1.939 -2.445 -12.219 1 96.25 655 CYS B CA 1
ATOM 13859 C C . CYS B 1 655 ? -2.52 -1.725 -11.008 1 96.25 655 CYS B C 1
ATOM 13861 O O . CYS B 1 655 ? -3.678 -1.305 -11.023 1 96.25 655 CYS B O 1
ATOM 13863 N N . PRO B 1 656 ? -1.746 -1.453 -10.023 1 96.56 656 PRO B N 1
ATOM 13864 C CA . PRO B 1 656 ? -2.277 -0.941 -8.758 1 96.56 656 PRO B CA 1
ATOM 13865 C C . PRO B 1 656 ? -3.047 0.366 -8.922 1 96.56 656 PRO B C 1
ATOM 13867 O O . PRO B 1 656 ? -4.066 0.577 -8.258 1 96.56 656 PRO B O 1
ATOM 13870 N N . TRP B 1 657 ? -2.611 1.332 -9.797 1 97.12 657 TRP B N 1
ATOM 13871 C CA . TRP B 1 657 ? -3.273 2.629 -9.875 1 97.12 657 TRP B CA 1
ATOM 13872 C C . TRP B 1 657 ? -4.707 2.479 -10.375 1 97.12 657 TRP B C 1
ATOM 13874 O O . TRP B 1 657 ? -5.574 3.289 -10.047 1 97.12 657 TRP B O 1
ATOM 13884 N N . VAL B 1 658 ? -5.031 1.399 -11.188 1 98.06 658 VAL B N 1
ATOM 13885 C CA . VAL B 1 658 ? -6.375 1.186 -11.711 1 98.06 658 VAL B CA 1
ATOM 13886 C C . VAL B 1 658 ? -7.312 0.771 -10.578 1 98.06 658 VAL B C 1
ATOM 13888 O O . VAL B 1 658 ? -8.391 1.351 -10.414 1 98.06 658 VAL B O 1
ATOM 13891 N N . ALA B 1 659 ? -6.871 -0.258 -9.812 1 97.06 659 ALA B N 1
ATOM 13892 C CA . ALA B 1 659 ? -7.699 -0.726 -8.703 1 97.06 659 ALA B CA 1
ATOM 13893 C C . ALA B 1 659 ? -7.883 0.369 -7.66 1 97.06 659 ALA B C 1
ATOM 13895 O O . ALA B 1 659 ? -8.969 0.522 -7.094 1 97.06 659 ALA B O 1
ATOM 13896 N N . GLN B 1 660 ? -6.848 1.126 -7.391 1 96.06 660 GLN B N 1
ATOM 13897 C CA . GLN B 1 660 ? -6.891 2.178 -6.383 1 96.06 660 GLN B CA 1
ATOM 13898 C C . GLN B 1 660 ? -7.809 3.316 -6.812 1 96.06 660 GLN B C 1
ATOM 13900 O O . GLN B 1 660 ? -8.656 3.768 -6.035 1 96.06 660 GLN B O 1
ATOM 13905 N N . SER B 1 661 ? -7.645 3.807 -8.039 1 96.56 661 SER B N 1
ATOM 13906 C CA . SER B 1 661 ? -8.461 4.906 -8.539 1 96.56 661 SER B CA 1
ATOM 13907 C C . SER B 1 661 ? -9.914 4.48 -8.719 1 96.56 661 SER B C 1
ATOM 13909 O O . SER B 1 661 ? -10.836 5.273 -8.5 1 96.56 661 SER B O 1
ATOM 13911 N N . ALA B 1 662 ? -10.133 3.197 -9.117 1 97.69 662 ALA B N 1
ATOM 13912 C CA . ALA B 1 662 ? -11.492 2.684 -9.258 1 97.69 662 ALA B CA 1
ATOM 13913 C C . ALA B 1 662 ? -12.18 2.568 -7.898 1 97.69 662 ALA B C 1
ATOM 13915 O O . ALA B 1 662 ? -13.391 2.791 -7.789 1 97.69 662 ALA B O 1
ATOM 13916 N N . GLU B 1 663 ? -11.453 2.15 -6.891 1 95.25 663 GLU B N 1
ATOM 13917 C CA . GLU B 1 663 ? -12 2.098 -5.535 1 95.25 663 GLU B CA 1
ATOM 13918 C C . GLU B 1 663 ? -12.438 3.48 -5.062 1 95.25 663 GLU B C 1
ATOM 13920 O O . GLU B 1 663 ? -13.508 3.631 -4.477 1 95.25 663 GLU B O 1
ATOM 13925 N N . ALA B 1 664 ? -11.531 4.492 -5.297 1 92.38 664 ALA B N 1
ATOM 13926 C CA . ALA B 1 664 ? -11.859 5.859 -4.902 1 92.38 664 ALA B CA 1
ATOM 13927 C C . ALA B 1 664 ? -13.094 6.363 -5.645 1 92.38 664 ALA B C 1
ATOM 13929 O O . ALA B 1 664 ? -13.953 7.016 -5.051 1 92.38 664 ALA B O 1
ATOM 13930 N N . PHE B 1 665 ? -13.227 6.051 -6.93 1 94.62 665 PHE B N 1
ATOM 13931 C CA . PHE B 1 665 ? -14.352 6.484 -7.75 1 94.62 665 PHE B CA 1
ATOM 13932 C C . PHE B 1 665 ? -15.648 5.852 -7.266 1 94.62 665 PHE B C 1
ATOM 13934 O O . PHE B 1 665 ? -16.625 6.551 -7.012 1 94.62 665 PHE B O 1
ATOM 13941 N N . LEU B 1 666 ? -15.656 4.539 -7.082 1 95.5 666 LEU B N 1
ATOM 13942 C CA . LEU B 1 666 ? -16.875 3.816 -6.715 1 95.5 666 LEU B CA 1
ATOM 13943 C C . LEU B 1 666 ? -17.297 4.156 -5.289 1 95.5 666 LEU B C 1
ATOM 13945 O O . LEU B 1 666 ? -18.484 4.309 -5.012 1 95.5 666 LEU B O 1
ATOM 13949 N N . SER B 1 667 ? -16.375 4.203 -4.375 1 90.69 667 SER B N 1
ATOM 13950 C CA . SER B 1 667 ? -16.703 4.523 -2.986 1 90.69 667 SER B CA 1
ATOM 13951 C C . SER B 1 667 ? -17.312 5.918 -2.869 1 90.69 667 SER B C 1
ATOM 13953 O O . SER B 1 667 ? -18.219 6.137 -2.062 1 90.69 667 SER B O 1
ATOM 13955 N N . LYS B 1 668 ? -16.859 6.863 -3.686 1 89.44 668 LYS B N 1
ATOM 13956 C CA . LYS B 1 668 ? -17.375 8.227 -3.627 1 89.44 668 LYS B CA 1
ATOM 13957 C C . LYS B 1 668 ? -18.75 8.328 -4.285 1 89.44 668 LYS B C 1
ATOM 13959 O O . LYS B 1 668 ? -19.578 9.141 -3.873 1 89.44 668 LYS B O 1
ATOM 13964 N N . ILE B 1 669 ? -19 7.492 -5.281 1 92.56 669 ILE B N 1
ATOM 13965 C CA . ILE B 1 669 ? -20.312 7.457 -5.934 1 92.56 669 ILE B CA 1
ATOM 13966 C C . ILE B 1 669 ? -21.375 7.047 -4.93 1 92.56 669 ILE B C 1
ATOM 13968 O O . ILE B 1 669 ? -22.516 7.535 -4.98 1 92.56 669 ILE B O 1
ATOM 13972 N N . PHE B 1 670 ? -21.047 6.238 -3.932 1 89.06 670 PHE B N 1
ATOM 13973 C CA . PHE B 1 670 ? -22.031 5.711 -2.99 1 89.06 670 PHE B CA 1
ATOM 13974 C C . PHE B 1 670 ? -21.875 6.363 -1.622 1 89.06 670 PHE B C 1
ATOM 13976 O O . PHE B 1 670 ? -22.422 5.883 -0.632 1 89.06 670 PHE B O 1
ATOM 13983 N N . ALA B 1 671 ? -21.109 7.422 -1.554 1 82.81 671 ALA B N 1
ATOM 13984 C CA . ALA B 1 671 ? -20.859 8.078 -0.273 1 82.81 671 ALA B CA 1
ATOM 13985 C C . ALA B 1 671 ? -22.172 8.586 0.34 1 82.81 671 ALA B C 1
ATOM 13987 O O . ALA B 1 671 ? -22.375 8.484 1.552 1 82.81 671 ALA B O 1
ATOM 13988 N N . CYS B 1 672 ? -23.094 9.094 -0.521 1 82.19 672 CYS B N 1
ATOM 13989 C CA . CYS B 1 672 ? -24.312 9.688 -0.008 1 82.19 672 CYS B CA 1
ATOM 13990 C C . CYS B 1 672 ? -25.484 8.719 -0.144 1 82.19 672 CYS B C 1
ATOM 13992 O O . CYS B 1 672 ? -26.641 9.086 0.113 1 82.19 672 CYS B O 1
ATOM 13994 N N . SER B 1 673 ? -25.25 7.508 -0.554 1 83.25 673 SER B N 1
ATOM 13995 C CA . SER B 1 673 ? -26.328 6.539 -0.7 1 83.25 673 SER B CA 1
ATOM 13996 C C . SER B 1 673 ? -26.938 6.18 0.653 1 83.25 673 SER B C 1
ATOM 13998 O O . SER B 1 673 ? -26.266 6.289 1.685 1 83.25 673 SER B O 1
ATOM 14000 N N . TYR B 1 674 ? -28.156 5.836 0.621 1 78.62 674 TYR B N 1
ATOM 14001 C CA . TYR B 1 674 ? -28.844 5.473 1.856 1 78.62 674 TYR B CA 1
ATOM 14002 C C . TYR B 1 674 ? -28.312 4.156 2.41 1 78.62 674 TYR B C 1
ATOM 14004 O O . TYR B 1 674 ? -27.781 3.336 1.665 1 78.62 674 TYR B O 1
ATOM 14012 N N . SER B 1 675 ? -28.562 3.904 3.674 1 74.06 675 SER B N 1
ATOM 14013 C CA . SER B 1 675 ? -28 2.762 4.391 1 74.06 675 SER B CA 1
ATOM 14014 C C . SER B 1 675 ? -28.547 1.447 3.844 1 74.06 675 SER B C 1
ATOM 14016 O O . SER B 1 675 ? -27.844 0.427 3.861 1 74.06 675 SER B O 1
ATOM 14018 N N . ILE B 1 676 ? -29.766 1.446 3.383 1 73.81 676 ILE B N 1
ATOM 14019 C CA . ILE B 1 676 ? -30.375 0.215 2.887 1 73.81 676 ILE B CA 1
ATOM 14020 C C . ILE B 1 676 ? -29.719 -0.184 1.563 1 73.81 676 ILE B C 1
ATOM 14022 O O . ILE B 1 676 ? -29.75 -1.355 1.179 1 73.81 676 ILE B O 1
ATOM 14026 N N . ALA B 1 677 ? -29.172 0.875 0.847 1 81.25 677 ALA B N 1
ATOM 14027 C CA . ALA B 1 677 ? -28.469 0.64 -0.405 1 81.25 677 ALA B CA 1
ATOM 14028 C C . ALA B 1 677 ? -26.984 1.012 -0.274 1 81.25 677 ALA B C 1
ATOM 14030 O O . ALA B 1 677 ? -26.406 1.61 -1.184 1 81.25 677 ALA B O 1
ATOM 14031 N N . GLY B 1 678 ? -26.422 0.695 0.929 1 78.12 678 GLY B N 1
ATOM 14032 C CA . GLY B 1 678 ? -25.016 0.965 1.15 1 78.12 678 GLY B CA 1
ATOM 14033 C C . GLY B 1 678 ? -24.109 -0.059 0.499 1 78.12 678 GLY B C 1
ATOM 14034 O O . GLY B 1 678 ? -24.484 -1.212 0.307 1 78.12 678 GLY B O 1
ATOM 14035 N N . LEU B 1 679 ? -22.859 0.398 0.128 1 82.69 679 LEU B N 1
ATOM 14036 C CA . LEU B 1 679 ? -21.891 -0.455 -0.555 1 82.69 679 LEU B CA 1
ATOM 14037 C C . LEU B 1 679 ? -20.5 -0.318 0.07 1 82.69 679 LEU B C 1
ATOM 14039 O O . LEU B 1 679 ? -20.078 0.79 0.404 1 82.69 679 LEU B O 1
ATOM 14043 N N . ASN B 1 680 ? -19.891 -1.479 0.392 1 84.44 680 ASN B N 1
ATOM 14044 C CA . ASN B 1 680 ? -18.484 -1.499 0.778 1 84.44 680 ASN B CA 1
ATOM 14045 C C . ASN B 1 680 ? -17.594 -1.839 -0.406 1 84.44 680 ASN B C 1
ATOM 14047 O O . ASN B 1 680 ? -17.922 -2.697 -1.223 1 84.44 680 ASN B O 1
ATOM 14051 N N . VAL B 1 681 ? -16.531 -1.081 -0.524 1 90.5 681 VAL B N 1
ATOM 14052 C CA . VAL B 1 681 ? -15.641 -1.273 -1.661 1 90.5 681 VAL B CA 1
ATOM 14053 C C . VAL B 1 681 ? -14.234 -1.623 -1.163 1 90.5 681 VAL B C 1
ATOM 14055 O O . VAL B 1 681 ? -13.688 -0.93 -0.306 1 90.5 681 VAL B O 1
ATOM 14058 N N . LEU B 1 682 ? -13.664 -2.738 -1.587 1 91.12 682 LEU B N 1
ATOM 14059 C CA . LEU B 1 682 ? -12.305 -3.191 -1.298 1 91.12 682 LEU B CA 1
ATOM 14060 C C . LEU B 1 682 ? -11.492 -3.32 -2.58 1 91.12 682 LEU B C 1
ATOM 14062 O O . LEU B 1 682 ? -12.047 -3.258 -3.682 1 91.12 682 LEU B O 1
ATOM 14066 N N . ARG B 1 683 ? -10.172 -3.365 -2.461 1 93.38 683 ARG B N 1
ATOM 14067 C CA . ARG B 1 683 ? -9.312 -3.518 -3.625 1 93.38 683 ARG B CA 1
ATOM 14068 C C . ARG B 1 683 ? -8.188 -4.508 -3.346 1 93.38 683 ARG B C 1
ATOM 14070 O O . ARG B 1 683 ? -7.875 -4.793 -2.186 1 93.38 683 ARG B O 1
ATOM 14077 N N . GLY B 1 684 ? -7.613 -5.074 -4.359 1 92 684 GLY B N 1
ATOM 14078 C CA . GLY B 1 684 ? -6.477 -5.98 -4.266 1 92 684 GLY B CA 1
ATOM 14079 C C . GLY B 1 684 ? -5.777 -6.195 -5.594 1 92 684 GLY B C 1
ATOM 14080 O O . GLY B 1 684 ? -6.312 -5.852 -6.648 1 92 684 GLY B O 1
ATOM 14081 N N . ASN B 1 685 ? -4.547 -6.582 -5.562 1 94.62 685 ASN B N 1
ATOM 14082 C CA . ASN B 1 685 ? -3.77 -7 -6.727 1 94.62 685 ASN B CA 1
ATOM 14083 C C . ASN B 1 685 ? -3.867 -8.508 -6.953 1 94.62 685 ASN B C 1
ATOM 14085 O O . ASN B 1 685 ? -3.352 -9.289 -6.16 1 94.62 685 ASN B O 1
ATOM 14089 N N . PRO B 1 686 ? -4.516 -8.938 -8.016 1 94.06 686 PRO B N 1
ATOM 14090 C CA . PRO B 1 686 ? -4.73 -10.367 -8.234 1 94.06 686 PRO B CA 1
ATOM 14091 C C . PRO B 1 686 ? -3.426 -11.133 -8.461 1 94.06 686 PRO B C 1
ATOM 14093 O O . PRO B 1 686 ? -3.379 -12.352 -8.266 1 94.06 686 PRO B O 1
ATOM 14096 N N . ALA B 1 687 ? -2.391 -10.438 -8.836 1 93.38 687 ALA B N 1
ATOM 14097 C CA . ALA B 1 687 ? -1.11 -11.102 -9.062 1 93.38 687 ALA B CA 1
ATOM 14098 C C . ALA B 1 687 ? -0.25 -11.094 -7.805 1 93.38 687 ALA B C 1
ATOM 14100 O O . ALA B 1 687 ? 0.915 -11.5 -7.836 1 93.38 687 ALA B O 1
ATOM 14101 N N . ASP B 1 688 ? -0.846 -10.648 -6.707 1 92.12 688 ASP B N 1
ATOM 14102 C CA . ASP B 1 688 ? -0.043 -10.539 -5.492 1 92.12 688 ASP B CA 1
ATOM 14103 C C . ASP B 1 688 ? -0.883 -10.836 -4.25 1 92.12 688 ASP B C 1
ATOM 14105 O O . ASP B 1 688 ? -1.002 -11.992 -3.836 1 92.12 688 ASP B O 1
ATOM 14109 N N . HIS B 1 689 ? -1.642 -9.844 -3.682 1 88.94 689 HIS B N 1
ATOM 14110 C CA . HIS B 1 689 ? -2.18 -10.023 -2.338 1 88.94 689 HIS B CA 1
ATOM 14111 C C . HIS B 1 689 ? -3.699 -10.164 -2.367 1 88.94 689 HIS B C 1
ATOM 14113 O O . HIS B 1 689 ? -4.332 -10.32 -1.321 1 88.94 689 HIS B O 1
ATOM 14119 N N . LEU B 1 690 ? -4.375 -10.156 -3.518 1 89.12 690 LEU B N 1
ATOM 14120 C CA . LEU B 1 690 ? -5.824 -10.289 -3.549 1 89.12 690 LEU B CA 1
ATOM 14121 C C . LEU B 1 690 ? -6.266 -11.602 -2.906 1 89.12 690 LEU B C 1
ATOM 14123 O O . LEU B 1 690 ? -7.191 -11.617 -2.092 1 89.12 690 LEU B O 1
ATOM 14127 N N . VAL B 1 691 ? -5.582 -12.648 -3.223 1 83.56 691 VAL B N 1
ATOM 14128 C CA . VAL B 1 691 ? -5.953 -13.969 -2.734 1 83.56 691 VAL B CA 1
ATOM 14129 C C . VAL B 1 691 ? -5.68 -14.062 -1.234 1 83.56 691 VAL B C 1
ATOM 14131 O O . VAL B 1 691 ? -6.52 -14.547 -0.473 1 83.56 691 VAL B O 1
ATOM 14134 N N . HIS B 1 692 ? -4.602 -13.508 -0.819 1 78.12 692 HIS B N 1
ATOM 14135 C CA . HIS B 1 692 ? -4.199 -13.617 0.578 1 78.12 692 HIS B CA 1
ATOM 14136 C C . HIS B 1 692 ? -5.059 -12.727 1.471 1 78.12 692 HIS B C 1
ATOM 14138 O O . HIS B 1 692 ? -5.422 -13.125 2.58 1 78.12 692 HIS B O 1
ATOM 14144 N N . ARG B 1 693 ? -5.453 -11.688 0.99 1 82.06 693 ARG B N 1
ATOM 14145 C CA . ARG B 1 693 ? -6.07 -10.672 1.83 1 82.06 693 ARG B CA 1
ATOM 14146 C C . ARG B 1 693 ? -7.59 -10.773 1.789 1 82.06 693 ARG B C 1
ATOM 14148 O O . ARG B 1 693 ? -8.266 -10.461 2.77 1 82.06 693 ARG B O 1
ATOM 14155 N N . HIS B 1 694 ? -8.156 -11.258 0.693 1 81.75 694 HIS B N 1
ATOM 14156 C CA . HIS B 1 694 ? -9.594 -11.039 0.564 1 81.75 694 HIS B CA 1
ATOM 14157 C C . HIS B 1 694 ? -10.328 -12.359 0.365 1 81.75 694 HIS B C 1
ATOM 14159 O O . HIS B 1 694 ? -11.562 -12.406 0.478 1 81.75 694 HIS B O 1
ATOM 14165 N N . THR B 1 695 ? -9.719 -13.414 0.118 1 77.88 695 THR B N 1
ATOM 14166 C CA . THR B 1 695 ? -10.453 -14.625 -0.229 1 77.88 695 THR B CA 1
ATOM 14167 C C . THR B 1 695 ? -11.312 -15.094 0.94 1 77.88 695 THR B C 1
ATOM 14169 O O . THR B 1 695 ? -12.367 -15.703 0.739 1 77.88 695 THR B O 1
ATOM 14172 N N . HIS B 1 696 ? -10.914 -14.766 2.15 1 75.31 696 HIS B N 1
ATOM 14173 C CA . HIS B 1 696 ? -11.734 -15.164 3.283 1 75.31 696 HIS B CA 1
ATOM 14174 C C . HIS B 1 696 ? -12.945 -14.25 3.441 1 75.31 696 HIS B C 1
ATOM 14176 O O . HIS B 1 696 ? -13.891 -14.578 4.156 1 75.31 696 HIS B O 1
ATOM 14182 N N . ARG B 1 697 ? -12.93 -13.188 2.711 1 70.81 697 ARG B N 1
ATOM 14183 C CA . ARG B 1 697 ? -14 -12.195 2.795 1 70.81 697 ARG B CA 1
ATOM 14184 C C . ARG B 1 697 ? -14.938 -12.305 1.596 1 70.81 697 ARG B C 1
ATOM 14186 O O . ARG B 1 697 ? -16.078 -11.844 1.652 1 70.81 697 ARG B O 1
ATOM 14193 N N . VAL B 1 698 ? -14.258 -12.789 0.48 1 63.59 698 VAL B N 1
ATOM 14194 C CA . VAL B 1 698 ? -15.008 -12.844 -0.772 1 63.59 698 VAL B CA 1
ATOM 14195 C C . VAL B 1 698 ? -15.867 -14.109 -0.807 1 63.59 698 VAL B C 1
ATOM 14197 O O . VAL B 1 698 ? -15.477 -15.117 -1.4 1 63.59 698 VAL B O 1
ATOM 14200 N N . VAL B 1 699 ? -16.797 -14.086 0.115 1 66 699 VAL B N 1
ATOM 14201 C CA . VAL B 1 699 ? -17.625 -15.289 0.216 1 66 699 VAL B CA 1
ATOM 14202 C C . VAL B 1 699 ? -18.984 -15.031 -0.411 1 66 699 VAL B C 1
ATOM 14204 O O . VAL B 1 699 ? -19.188 -14.039 -1.109 1 66 699 VAL B O 1
ATOM 14207 N N . ARG B 1 700 ? -20.031 -15.523 0.178 1 66.06 700 ARG B N 1
ATOM 14208 C CA . ARG B 1 700 ? -21.375 -15.57 -0.39 1 66.06 700 ARG B CA 1
ATOM 14209 C C . ARG B 1 700 ? -21.953 -14.172 -0.56 1 66.06 700 ARG B C 1
ATOM 14211 O O . ARG B 1 700 ? -22.062 -13.414 0.408 1 66.06 700 ARG B O 1
ATOM 14218 N N . GLY B 1 701 ? -22.047 -13.688 -1.888 1 71.5 701 GLY B N 1
ATOM 14219 C CA . GLY B 1 701 ? -22.719 -12.438 -2.197 1 71.5 701 GLY B CA 1
ATOM 14220 C C . GLY B 1 701 ? -21.766 -11.305 -2.525 1 71.5 701 GLY B C 1
ATOM 14221 O O . GLY B 1 701 ? -22.203 -10.211 -2.891 1 71.5 701 GLY B O 1
ATOM 14222 N N . SER B 1 702 ? -20.453 -11.523 -2.355 1 81.81 702 SER B N 1
ATOM 14223 C CA . SER B 1 702 ? -19.484 -10.5 -2.734 1 81.81 702 SER B CA 1
ATOM 14224 C C . SER B 1 702 ? -19.359 -10.398 -4.25 1 81.81 702 SER B C 1
ATOM 14226 O O . SER B 1 702 ? -19.531 -11.383 -4.965 1 81.81 702 SER B O 1
ATOM 14228 N N . LEU B 1 703 ? -19.25 -9.172 -4.734 1 88.38 703 LEU B N 1
ATOM 14229 C CA . LEU B 1 703 ? -19.062 -8.898 -6.156 1 88.38 703 LEU B CA 1
ATOM 14230 C C . LEU B 1 703 ? -17.609 -8.586 -6.473 1 88.38 703 LEU B C 1
ATOM 14232 O O . LEU B 1 703 ? -17.016 -7.668 -5.895 1 88.38 703 LEU B O 1
ATOM 14236 N N . LEU B 1 704 ? -17.031 -9.398 -7.328 1 90.94 704 LEU B N 1
ATOM 14237 C CA . LEU B 1 704 ? -15.625 -9.234 -7.68 1 90.94 704 LEU B CA 1
ATOM 14238 C C . LEU B 1 704 ? -15.469 -8.789 -9.133 1 90.94 704 LEU B C 1
ATOM 14240 O O . LEU B 1 704 ? -15.953 -9.461 -10.039 1 90.94 704 LEU B O 1
ATOM 14244 N N . VAL B 1 705 ? -14.914 -7.59 -9.367 1 95 705 VAL B N 1
ATOM 14245 C CA . VAL B 1 705 ? -14.555 -7.125 -10.703 1 95 705 VAL B CA 1
ATOM 14246 C C . VAL B 1 705 ? -13.039 -7.137 -10.867 1 95 705 VAL B C 1
ATOM 14248 O O . VAL B 1 705 ? -12.312 -6.602 -10.023 1 95 705 VAL B O 1
ATOM 14251 N N . CYS B 1 706 ? -12.539 -7.824 -11.844 1 94.88 706 CYS B N 1
ATOM 14252 C CA . CYS B 1 706 ? -11.102 -7.965 -12.039 1 94.88 706 CYS B CA 1
ATOM 14253 C C . CYS B 1 706 ? -10.688 -7.504 -13.43 1 94.88 706 CYS B C 1
ATOM 14255 O O . CYS B 1 706 ? -11.336 -7.852 -14.422 1 94.88 706 CYS B O 1
ATOM 14257 N N . GLY B 1 707 ? -9.656 -6.609 -13.469 1 95.31 707 GLY B N 1
ATOM 14258 C CA . GLY B 1 707 ? -9.039 -6.254 -14.742 1 95.31 707 GLY B CA 1
ATOM 14259 C C . GLY B 1 707 ? -8.102 -7.32 -15.266 1 95.31 707 GLY B C 1
ATOM 14260 O O . GLY B 1 707 ? -7.242 -7.816 -14.531 1 95.31 707 GLY B O 1
ATOM 14261 N N . ARG B 1 708 ? -8.281 -7.742 -16.531 1 94.19 708 ARG B N 1
ATOM 14262 C CA . ARG B 1 708 ? -7.453 -8.758 -17.172 1 94.19 708 ARG B CA 1
ATOM 14263 C C . ARG B 1 708 ? -6.453 -8.117 -18.125 1 94.19 708 ARG B C 1
ATOM 14265 O O . ARG B 1 708 ? -6.844 -7.422 -19.078 1 94.19 708 ARG B O 1
ATOM 14272 N N . PRO B 1 709 ? -5.199 -8.336 -17.875 1 94.62 709 PRO B N 1
ATOM 14273 C CA . PRO B 1 709 ? -4.219 -7.809 -18.812 1 94.62 709 PRO B CA 1
ATOM 14274 C C . PRO B 1 709 ? -4.312 -8.469 -20.188 1 94.62 709 PRO B C 1
ATOM 14276 O O . PRO B 1 709 ? -5.027 -9.461 -20.359 1 94.62 709 PRO B O 1
ATOM 14279 N N . ASP B 1 710 ? -3.621 -7.93 -21.141 1 93.25 710 ASP B N 1
ATOM 14280 C CA . ASP B 1 710 ? -3.637 -8.453 -22.516 1 93.25 710 ASP B CA 1
ATOM 14281 C C . ASP B 1 710 ? -2.73 -9.68 -22.641 1 93.25 710 ASP B C 1
ATOM 14283 O O . ASP B 1 710 ? -1.572 -9.562 -23.031 1 93.25 710 ASP B O 1
ATOM 14287 N N . GLY B 1 711 ? -3.248 -10.836 -22.344 1 91.31 711 GLY B N 1
ATOM 14288 C CA . GLY B 1 711 ? -2.479 -12.07 -22.344 1 91.31 711 GLY B CA 1
ATOM 14289 C C . GLY B 1 711 ? -2.1 -12.531 -23.734 1 91.31 711 GLY B C 1
ATOM 14290 O O . GLY B 1 711 ? -1.33 -13.484 -23.891 1 91.31 711 GLY B O 1
ATOM 14291 N N . ARG B 1 712 ? -2.512 -11.883 -24.812 1 91.31 712 ARG B N 1
ATOM 14292 C CA . ARG B 1 712 ? -2.154 -12.234 -26.188 1 91.31 712 ARG B CA 1
ATOM 14293 C C . ARG B 1 712 ? -0.705 -11.867 -26.484 1 91.31 712 ARG B C 1
ATOM 14295 O O . ARG B 1 712 ? -0.121 -12.359 -27.453 1 91.31 712 ARG B O 1
ATOM 14302 N N . LEU B 1 713 ? -0.257 -10.969 -25.531 1 94.25 713 LEU B N 1
ATOM 14303 C CA . LEU B 1 713 ? 1.139 -10.562 -25.656 1 94.25 713 LEU B CA 1
ATOM 14304 C C . LEU B 1 713 ? 2.039 -11.438 -24.797 1 94.25 713 LEU B C 1
ATOM 14306 O O . LEU B 1 713 ? 1.715 -11.727 -23.641 1 94.25 713 LEU B O 1
ATOM 14310 N N . THR B 1 714 ? 3.18 -11.852 -25.312 1 91.69 714 THR B N 1
ATOM 14311 C CA . THR B 1 714 ? 4.059 -12.82 -24.656 1 91.69 714 THR B CA 1
ATOM 14312 C C . THR B 1 714 ? 4.559 -12.281 -23.328 1 91.69 714 THR B C 1
ATOM 14314 O O . THR B 1 714 ? 4.789 -13.047 -22.391 1 91.69 714 THR B O 1
ATOM 14317 N N . ALA B 1 715 ? 4.75 -10.984 -23.219 1 93.69 715 ALA B N 1
ATOM 14318 C CA . ALA B 1 715 ? 5.262 -10.398 -21.984 1 93.69 715 ALA B CA 1
ATOM 14319 C C . ALA B 1 715 ? 4.188 -10.383 -20.906 1 93.69 715 ALA B C 1
ATOM 14321 O O . ALA B 1 715 ? 4.496 -10.227 -19.719 1 93.69 715 ALA B O 1
ATOM 14322 N N . LEU B 1 716 ? 2.906 -10.594 -21.297 1 95.31 716 LEU B N 1
ATOM 14323 C CA . LEU B 1 716 ? 1.806 -10.398 -20.344 1 95.31 716 LEU B CA 1
ATOM 14324 C C . LEU B 1 716 ? 0.99 -11.68 -20.203 1 95.31 716 LEU B C 1
ATOM 14326 O O . LEU B 1 716 ? 0.02 -11.719 -19.438 1 95.31 716 LEU B O 1
ATOM 14330 N N . THR B 1 717 ? 1.391 -12.742 -20.859 1 92.69 717 THR B N 1
ATOM 14331 C CA . THR B 1 717 ? 0.619 -13.977 -20.875 1 92.69 717 THR B CA 1
ATOM 14332 C C . THR B 1 717 ? 0.579 -14.609 -19.484 1 92.69 717 THR B C 1
ATOM 14334 O O . THR B 1 717 ? -0.483 -15.016 -19.016 1 92.69 717 THR B O 1
ATOM 14337 N N . THR B 1 718 ? 1.73 -14.664 -18.859 1 91.56 718 THR B N 1
ATOM 14338 C CA . THR B 1 718 ? 1.787 -15.25 -17.516 1 91.56 718 THR B CA 1
ATOM 14339 C C . THR B 1 718 ? 1.05 -14.375 -16.516 1 91.56 718 THR B C 1
ATOM 14341 O O . THR B 1 718 ? 0.45 -14.883 -15.562 1 91.56 718 THR B O 1
ATOM 14344 N N . LEU B 1 719 ? 1.103 -13.094 -16.719 1 94.38 719 LEU B N 1
ATOM 14345 C CA . LEU B 1 719 ? 0.388 -12.172 -15.836 1 94.38 719 LEU B CA 1
ATOM 14346 C C . LEU B 1 719 ? -1.118 -12.391 -15.93 1 94.38 719 LEU B C 1
ATOM 14348 O O . LEU B 1 719 ? -1.816 -12.375 -14.914 1 94.38 719 LEU B O 1
ATOM 14352 N N . GLU B 1 720 ? -1.606 -12.539 -17.141 1 93.75 720 GLU B N 1
ATOM 14353 C CA . GLU B 1 720 ? -3.031 -12.812 -17.312 1 93.75 720 GLU B CA 1
ATOM 14354 C C . GLU B 1 720 ? -3.418 -14.148 -16.688 1 93.75 720 GLU B C 1
ATOM 14356 O O . GLU B 1 720 ? -4.469 -14.266 -16.047 1 93.75 720 GLU B O 1
ATOM 14361 N N . ALA B 1 721 ? -2.574 -15.125 -16.891 1 89.62 721 ALA B N 1
ATOM 14362 C CA . ALA B 1 721 ? -2.852 -16.438 -16.312 1 89.62 721 ALA B CA 1
ATOM 14363 C C . ALA B 1 721 ? -2.908 -16.375 -14.789 1 89.62 721 ALA B C 1
ATOM 14365 O O . ALA B 1 721 ? -3.754 -17.016 -14.164 1 89.62 721 ALA B O 1
ATOM 14366 N N . SER B 1 722 ? -1.996 -15.672 -14.219 1 90.44 722 SER B N 1
ATOM 14367 C CA . SER B 1 722 ? -1.989 -15.508 -12.766 1 90.44 722 SER B CA 1
ATOM 14368 C C . SER B 1 722 ? -3.236 -14.773 -12.289 1 90.44 722 SER B C 1
ATOM 14370 O O . SER B 1 722 ? -3.768 -15.07 -11.219 1 90.44 722 SER B O 1
ATOM 14372 N N . THR B 1 723 ? -3.66 -13.781 -13.031 1 92.94 723 THR B N 1
ATOM 14373 C CA . THR B 1 723 ? -4.871 -13.031 -12.703 1 92.94 723 THR B CA 1
ATOM 14374 C C . THR B 1 723 ? -6.098 -13.938 -12.766 1 92.94 723 THR B C 1
ATOM 14376 O O . THR B 1 723 ? -6.961 -13.883 -11.891 1 92.94 723 THR B O 1
ATOM 14379 N N . CYS B 1 724 ? -6.141 -14.758 -13.773 1 89.56 724 CYS B N 1
ATOM 14380 C CA . CYS B 1 724 ? -7.266 -15.68 -13.914 1 89.56 724 CYS B CA 1
ATOM 14381 C C . CYS B 1 724 ? -7.262 -16.719 -12.805 1 89.56 724 CYS B C 1
ATOM 14383 O O . CYS B 1 724 ? -8.32 -17.109 -12.305 1 89.56 724 CYS B O 1
ATOM 14385 N N . LEU B 1 725 ? -6.102 -17.156 -12.492 1 85.75 725 LEU B N 1
ATOM 14386 C CA . LEU B 1 725 ? -5.996 -18.109 -11.398 1 85.75 725 LEU B CA 1
ATOM 14387 C C . LEU B 1 725 ? -6.492 -17.5 -10.094 1 85.75 725 LEU B C 1
ATOM 14389 O O . LEU B 1 725 ? -7.148 -18.172 -9.297 1 85.75 725 LEU B O 1
ATOM 14393 N N . ALA B 1 726 ? -6.16 -16.281 -9.836 1 88.56 726 ALA B N 1
ATOM 14394 C CA . ALA B 1 726 ? -6.605 -15.602 -8.617 1 88.56 726 ALA B CA 1
ATOM 14395 C C . ALA B 1 726 ? -8.125 -15.492 -8.578 1 88.56 726 ALA B C 1
ATOM 14397 O O . ALA B 1 726 ? -8.742 -15.672 -7.523 1 88.56 726 ALA B O 1
ATOM 14398 N N . VAL B 1 727 ? -8.734 -15.141 -9.711 1 88.12 727 VAL B N 1
ATOM 14399 C CA . VAL B 1 727 ? -10.188 -15.016 -9.781 1 88.12 727 VAL B CA 1
ATOM 14400 C C . VAL B 1 727 ? -10.828 -16.391 -9.57 1 88.12 727 VAL B C 1
ATOM 14402 O O . VAL B 1 727 ? -11.859 -16.5 -8.891 1 88.12 727 VAL B O 1
ATOM 14405 N N . ASN B 1 728 ? -10.172 -17.438 -10.125 1 82.12 728 ASN B N 1
ATOM 14406 C CA . ASN B 1 728 ? -10.695 -18.797 -9.93 1 82.12 728 ASN B CA 1
ATOM 14407 C C . ASN B 1 728 ? -10.594 -19.234 -8.477 1 82.12 728 ASN B C 1
ATOM 14409 O O . ASN B 1 728 ? -11.492 -19.891 -7.957 1 82.12 728 ASN B O 1
ATOM 14413 N N . GLN B 1 729 ? -9.547 -18.875 -7.867 1 79.44 729 GLN B N 1
ATOM 14414 C CA . GLN B 1 729 ? -9.375 -19.203 -6.453 1 79.44 729 GLN B CA 1
ATOM 14415 C C . GLN B 1 729 ? -10.406 -18.469 -5.594 1 79.44 729 GLN B C 1
ATOM 14417 O O . GLN B 1 729 ? -10.961 -19.047 -4.656 1 79.44 729 GLN B O 1
ATOM 14422 N N . ALA B 1 730 ? -10.664 -17.234 -5.91 1 82.5 730 ALA B N 1
ATOM 14423 C CA . ALA B 1 730 ? -11.648 -16.453 -5.164 1 82.5 730 ALA B CA 1
ATOM 14424 C C . ALA B 1 730 ? -13.055 -16.984 -5.383 1 82.5 730 ALA B C 1
ATOM 14426 O O . ALA B 1 730 ? -13.883 -16.984 -4.465 1 82.5 730 ALA B O 1
ATOM 14427 N N . SER B 1 731 ? -13.305 -17.5 -6.562 1 79 731 SER B N 1
ATOM 14428 C CA . SER B 1 731 ? -14.641 -17.953 -6.914 1 79 731 SER B CA 1
ATOM 14429 C C . SER B 1 731 ? -14.883 -19.391 -6.441 1 79 731 SER B C 1
ATOM 14431 O O . SER B 1 731 ? -16.031 -19.859 -6.414 1 79 731 SER B O 1
ATOM 14433 N N . SER B 1 732 ? -13.844 -20.078 -6.023 1 74.81 732 SER B N 1
ATOM 14434 C CA . SER B 1 732 ? -13.992 -21.469 -5.605 1 74.81 732 SER B CA 1
ATOM 14435 C C . SER B 1 732 ? -14.305 -21.562 -4.117 1 74.81 732 SER B C 1
ATOM 14437 O O . SER B 1 732 ? -14.789 -22.609 -3.646 1 74.81 732 SER B O 1
ATOM 14439 N N . ILE B 1 733 ? -14.094 -20.547 -3.41 1 75.56 733 ILE B N 1
ATOM 14440 C CA . ILE B 1 733 ? -14.391 -20.562 -1.98 1 75.56 733 ILE B CA 1
ATOM 14441 C C . ILE B 1 733 ? -15.898 -20.469 -1.763 1 75.56 733 ILE B C 1
ATOM 14443 O O . ILE B 1 733 ? -16.562 -19.609 -2.346 1 75.56 733 ILE B O 1
ATOM 14447 N N . GLN B 1 734 ? -16.344 -21.469 -1.019 1 70.81 734 GLN B N 1
ATOM 14448 C CA . GLN B 1 734 ? -17.781 -21.531 -0.803 1 70.81 734 GLN B CA 1
ATOM 14449 C C . GLN B 1 734 ? -18.125 -21.375 0.675 1 70.81 734 GLN B C 1
ATOM 14451 O O . GLN B 1 734 ? -17.391 -21.844 1.544 1 70.81 734 GLN B O 1
ATOM 14456 N N . SER B 1 735 ? -19.031 -20.578 0.921 1 71.94 735 SER B N 1
ATOM 14457 C CA . SER B 1 735 ? -19.641 -20.469 2.236 1 71.94 735 SER B CA 1
ATOM 14458 C C . SER B 1 735 ? -21.125 -20.875 2.193 1 71.94 735 SER B C 1
ATOM 14460 O O . SER B 1 735 ? -21.922 -20.219 1.532 1 71.94 735 SER B O 1
ATOM 14462 N N . ILE B 1 736 ? -21.484 -21.891 2.812 1 72.25 736 ILE B N 1
ATOM 14463 C CA . ILE B 1 736 ? -22.844 -22.438 2.852 1 72.25 736 ILE B CA 1
ATOM 14464 C C . ILE B 1 736 ? -23.344 -22.672 1.429 1 72.25 736 ILE B C 1
ATOM 14466 O O . ILE B 1 736 ? -24.469 -22.297 1.086 1 72.25 736 ILE B O 1
ATOM 14470 N N . GLY B 1 737 ? -22.453 -23.047 0.547 1 65.25 737 GLY B N 1
ATOM 14471 C CA . GLY B 1 737 ? -22.797 -23.438 -0.81 1 65.25 737 GLY B CA 1
ATOM 14472 C C . GLY B 1 737 ? -22.797 -22.281 -1.786 1 65.25 737 GLY B C 1
ATOM 14473 O O . GLY B 1 737 ? -23 -22.469 -2.988 1 65.25 737 GLY B O 1
ATOM 14474 N N . GLY B 1 738 ? -22.625 -21.094 -1.351 1 71.81 738 GLY B N 1
ATOM 14475 C CA . GLY B 1 738 ? -22.594 -19.953 -2.242 1 71.81 738 GLY B CA 1
ATOM 14476 C C . GLY B 1 738 ? -21.188 -19.422 -2.467 1 71.81 738 GLY B C 1
ATOM 14477 O O . GLY B 1 738 ? -20.297 -19.625 -1.638 1 71.81 738 GLY B O 1
ATOM 14478 N N . THR B 1 739 ? -21 -18.828 -3.727 1 77.38 739 THR B N 1
ATOM 14479 C CA . THR B 1 739 ? -19.703 -18.25 -4.078 1 77.38 739 THR B CA 1
ATOM 14480 C C . THR B 1 739 ? -19.844 -16.797 -4.48 1 77.38 739 THR B C 1
ATOM 14482 O O . THR B 1 739 ? -20.938 -16.234 -4.438 1 77.38 739 THR B O 1
ATOM 14485 N N . CYS B 1 740 ? -18.734 -16.188 -4.781 1 80.38 740 CYS B N 1
ATOM 14486 C CA . CYS B 1 740 ? -18.75 -14.797 -5.211 1 80.38 740 CYS B CA 1
ATOM 14487 C C . CYS B 1 740 ? -19.078 -14.688 -6.695 1 80.38 740 CYS B C 1
ATOM 14489 O O . CYS B 1 740 ? -18.891 -15.641 -7.449 1 80.38 740 CYS B O 1
ATOM 14491 N N . GLU B 1 741 ? -19.719 -13.594 -7.094 1 83.25 741 GLU B N 1
ATOM 14492 C CA . GLU B 1 741 ? -19.953 -13.273 -8.5 1 83.25 741 GLU B CA 1
ATOM 14493 C C . GLU B 1 741 ? -18.812 -12.43 -9.07 1 83.25 741 GLU B C 1
ATOM 14495 O O . GLU B 1 741 ? -18.453 -11.406 -8.492 1 83.25 741 GLU B O 1
ATOM 14500 N N . SER B 1 742 ? -18.25 -12.977 -10.102 1 87.75 742 SER B N 1
ATOM 14501 C CA . SER B 1 742 ? -17.078 -12.289 -10.625 1 87.75 742 SER B CA 1
ATOM 14502 C C . SER B 1 742 ? -17.297 -11.844 -12.07 1 87.75 742 SER B C 1
ATOM 14504 O O . SER B 1 742 ? -17.953 -12.539 -12.844 1 87.75 742 SER B O 1
ATOM 14506 N N . ILE B 1 743 ? -16.828 -10.578 -12.391 1 90.25 743 ILE B N 1
ATOM 14507 C CA . ILE B 1 743 ? -16.781 -10.023 -13.742 1 90.25 743 ILE B CA 1
ATOM 14508 C C . ILE B 1 743 ? -15.352 -9.656 -14.109 1 90.25 743 ILE B C 1
ATOM 14510 O O . ILE B 1 743 ? -14.609 -9.117 -13.273 1 90.25 743 ILE B O 1
ATOM 14514 N N . ALA B 1 744 ? -14.977 -10.062 -15.242 1 92.69 744 ALA B N 1
ATOM 14515 C CA . ALA B 1 744 ? -13.641 -9.688 -15.711 1 92.69 744 ALA B CA 1
ATOM 14516 C C . ALA B 1 744 ? -13.727 -8.742 -16.906 1 92.69 744 ALA B C 1
ATOM 14518 O O . ALA B 1 744 ? -14.562 -8.922 -17.797 1 92.69 744 ALA B O 1
ATOM 14519 N N . ILE B 1 745 ? -12.977 -7.676 -16.891 1 94.69 745 ILE B N 1
ATOM 14520 C CA . ILE B 1 745 ? -12.867 -6.703 -17.969 1 94.69 745 ILE B CA 1
ATOM 14521 C C . ILE B 1 745 ? -11.43 -6.66 -18.484 1 94.69 745 ILE B C 1
ATOM 14523 O O . ILE B 1 745 ? -10.492 -6.469 -17.719 1 94.69 745 ILE B O 1
ATOM 14527 N N . GLY B 1 746 ? -11.25 -6.953 -19.766 1 92.31 746 GLY B N 1
ATOM 14528 C CA . GLY B 1 746 ? -9.875 -6.922 -20.25 1 92.31 746 GLY B CA 1
ATOM 14529 C C . GLY B 1 746 ? -9.766 -7.043 -21.75 1 92.31 746 GLY B C 1
ATOM 14530 O O . GLY B 1 746 ? -10.664 -6.613 -22.484 1 92.31 746 GLY B O 1
ATOM 14531 N N . HIS B 1 747 ? -8.633 -7.48 -22.266 1 89.06 747 HIS B N 1
ATOM 14532 C CA . HIS B 1 747 ? -8.312 -7.438 -23.688 1 89.06 747 HIS B CA 1
ATOM 14533 C C . HIS B 1 747 ? -8.234 -8.844 -24.281 1 89.06 747 HIS B C 1
ATOM 14535 O O . HIS B 1 747 ? -7.672 -9.031 -25.359 1 89.06 747 HIS B O 1
ATOM 14541 N N . ASN B 1 748 ? -8.727 -9.844 -23.75 1 79.88 748 ASN B N 1
ATOM 14542 C CA . ASN B 1 748 ? -8.789 -11.18 -24.328 1 79.88 748 ASN B CA 1
ATOM 14543 C C . ASN B 1 748 ? -10.156 -11.82 -24.125 1 79.88 748 ASN B C 1
ATOM 14545 O O . ASN B 1 748 ? -10.781 -12.281 -25.094 1 79.88 748 ASN B O 1
ATOM 14549 N N . LYS B 1 749 ? -10.75 -12.188 -23 1 71.69 749 LYS B N 1
ATOM 14550 C CA . LYS B 1 749 ? -12.031 -12.852 -22.781 1 71.69 749 LYS B CA 1
ATOM 14551 C C . LYS B 1 749 ? -12.859 -12.117 -21.719 1 71.69 749 LYS B C 1
ATOM 14553 O O . LYS B 1 749 ? -12.336 -11.266 -21 1 71.69 749 LYS B O 1
ATOM 14558 N N . THR B 1 750 ? -14.312 -12.398 -21.812 1 78.62 750 THR B N 1
ATOM 14559 C CA . THR B 1 750 ? -15.289 -11.797 -20.906 1 78.62 750 THR B CA 1
ATOM 14560 C C . THR B 1 750 ? -15.75 -10.438 -21.438 1 78.62 750 THR B C 1
ATOM 14562 O O . THR B 1 750 ? -16.203 -10.336 -22.578 1 78.62 750 THR B O 1
ATOM 14565 N N . ILE B 1 751 ? -15.727 -9.414 -20.672 1 88.69 751 ILE B N 1
ATOM 14566 C CA . ILE B 1 751 ? -15.977 -8.102 -21.25 1 88.69 751 ILE B CA 1
ATOM 14567 C C . ILE B 1 751 ? -14.719 -7.613 -21.969 1 88.69 751 ILE B C 1
ATOM 14569 O O . ILE B 1 751 ? -13.797 -7.098 -21.344 1 88.69 751 ILE B O 1
ATOM 14573 N N . PHE B 1 752 ? -14.766 -7.945 -23.25 1 89.31 752 PHE B N 1
ATOM 14574 C CA . PHE B 1 752 ? -13.594 -7.766 -24.094 1 89.31 752 PHE B CA 1
ATOM 14575 C C . PHE B 1 752 ? -13.5 -6.332 -24.594 1 89.31 752 PHE B C 1
ATOM 14577 O O . PHE B 1 752 ? -14.43 -5.828 -25.219 1 89.31 752 PHE B O 1
ATOM 14584 N N . LEU B 1 753 ? -12.406 -5.691 -24.266 1 91.25 753 LEU B N 1
ATOM 14585 C CA . LEU B 1 753 ? -12.109 -4.371 -24.812 1 91.25 753 LEU B CA 1
ATOM 14586 C C . LEU B 1 753 ? -11.398 -4.484 -26.156 1 91.25 753 LEU B C 1
ATOM 14588 O O . LEU B 1 753 ? -10.266 -4.973 -26.219 1 91.25 753 LEU B O 1
ATOM 14592 N N . GLU B 1 754 ? -11.969 -4.02 -27.094 1 86.62 754 GLU B N 1
ATOM 14593 C CA . GLU B 1 754 ? -11.477 -4.16 -28.469 1 86.62 754 GLU B CA 1
ATOM 14594 C C . GLU B 1 754 ? -10.117 -3.48 -28.641 1 86.62 754 GLU B C 1
ATOM 14596 O O . GLU B 1 754 ? -9.875 -2.42 -28.062 1 86.62 754 GLU B O 1
ATOM 14601 N N . SER B 1 755 ? -9.312 -4.16 -29.406 1 84.69 755 SER B N 1
ATOM 14602 C CA . SER B 1 755 ? -7.98 -3.621 -29.656 1 84.69 755 SER B CA 1
ATOM 14603 C C . SER B 1 755 ? -7.949 -2.756 -30.906 1 84.69 755 SER B C 1
ATOM 14605 O O . SER B 1 755 ? -8.453 -3.164 -31.953 1 84.69 755 SER B O 1
ATOM 14607 N N . PHE B 1 756 ? -7.613 -1.542 -30.828 1 88.31 756 PHE B N 1
ATOM 14608 C CA . PHE B 1 756 ? -7.43 -0.652 -31.969 1 88.31 756 PHE B CA 1
ATOM 14609 C C . PHE B 1 756 ? -5.953 -0.386 -32.219 1 88.31 756 PHE B C 1
ATOM 14611 O O . PHE B 1 756 ? -5.52 0.768 -32.25 1 88.31 756 PHE B O 1
ATOM 14618 N N . ARG B 1 757 ? -5.164 -1.426 -32.094 1 89.56 757 ARG B N 1
ATOM 14619 C CA . ARG B 1 757 ? -3.723 -1.331 -32.312 1 89.56 757 ARG B CA 1
ATOM 14620 C C . ARG B 1 757 ? -3.246 -2.375 -33.312 1 89.56 757 ARG B C 1
ATOM 14622 O O . ARG B 1 757 ? -3.895 -3.406 -33.5 1 89.56 757 ARG B O 1
ATOM 14629 N N . PRO B 1 758 ? -2.064 -2.047 -33.938 1 92.44 758 PRO B N 1
ATOM 14630 C CA . PRO B 1 758 ? -1.449 -3.096 -34.75 1 92.44 758 PRO B CA 1
ATOM 14631 C C . PRO B 1 758 ? -0.987 -4.293 -33.938 1 92.44 758 PRO B C 1
ATOM 14633 O O . PRO B 1 758 ? -0.875 -4.195 -32.719 1 92.44 758 PRO B O 1
ATOM 14636 N N . LEU B 1 759 ? -0.818 -5.395 -34.625 1 93.38 759 LEU B N 1
ATOM 14637 C CA . LEU B 1 759 ? -0.386 -6.613 -33.938 1 93.38 759 LEU B CA 1
ATOM 14638 C C . LEU B 1 759 ? 1.095 -6.539 -33.594 1 93.38 759 LEU B C 1
ATOM 14640 O O . LEU B 1 759 ? 1.885 -5.934 -34.312 1 93.38 759 LEU B O 1
ATOM 14644 N N . PHE B 1 760 ? 1.443 -7.031 -32.469 1 94.06 760 PHE B N 1
ATOM 14645 C CA . PHE B 1 760 ? 2.85 -7.227 -32.156 1 94.06 760 PHE B CA 1
ATOM 14646 C C . PHE B 1 760 ? 3.41 -8.453 -32.875 1 94.06 760 PHE B C 1
ATOM 14648 O O . PHE B 1 760 ? 2.654 -9.273 -33.375 1 94.06 760 PHE B O 1
ATOM 14655 N N . LEU B 1 761 ? 4.648 -8.609 -32.906 1 89.88 761 LEU B N 1
ATOM 14656 C CA . LEU B 1 761 ? 5.309 -9.68 -33.625 1 89.88 761 LEU B CA 1
ATOM 14657 C C . LEU B 1 761 ? 4.883 -11.047 -33.094 1 89.88 761 LEU B C 1
ATOM 14659 O O . LEU B 1 761 ? 4.691 -11.984 -33.875 1 89.88 761 LEU B O 1
ATOM 14663 N N . CYS B 1 762 ? 4.715 -11.219 -31.781 1 90.75 762 CYS B N 1
ATOM 14664 C CA . CYS B 1 762 ? 4.324 -12.5 -31.203 1 90.75 762 CYS B CA 1
ATOM 14665 C C . CYS B 1 762 ? 2.922 -12.891 -31.656 1 90.75 762 CYS B C 1
ATOM 14667 O O . CYS B 1 762 ? 2.664 -14.062 -31.938 1 90.75 762 CYS B O 1
ATOM 14669 N N . GLU B 1 763 ? 2.033 -11.945 -31.688 1 91.06 763 GLU B N 1
ATOM 14670 C CA . GLU B 1 763 ? 0.666 -12.211 -32.125 1 91.06 763 GLU B CA 1
ATOM 14671 C C . GLU B 1 763 ? 0.624 -12.586 -33.625 1 91.06 763 GLU B C 1
ATOM 14673 O O . GLU B 1 763 ? -0.135 -13.469 -34 1 91.06 763 GLU B O 1
ATOM 14678 N N . LYS B 1 764 ? 1.417 -11.836 -34.375 1 89.19 764 LYS B N 1
ATOM 14679 C CA . LYS B 1 764 ? 1.474 -12.094 -35.812 1 89.19 764 LYS B CA 1
ATOM 14680 C C . LYS B 1 764 ? 1.992 -13.5 -36.125 1 89.19 764 LYS B C 1
ATOM 14682 O O . LYS B 1 764 ? 1.434 -14.219 -36.938 1 89.19 764 LYS B O 1
ATOM 14687 N N . LEU B 1 765 ? 3.018 -13.922 -35.438 1 86.75 765 LEU B N 1
ATOM 14688 C CA . LEU B 1 765 ? 3.607 -15.242 -35.625 1 86.75 765 LEU B CA 1
ATOM 14689 C C . LEU B 1 765 ? 2.643 -16.344 -35.188 1 86.75 765 LEU B C 1
ATOM 14691 O O . LEU B 1 765 ? 2.586 -17.406 -35.781 1 86.75 765 LEU B O 1
ATOM 14695 N N . LEU B 1 766 ? 1.978 -16.109 -34.062 1 87.38 766 LEU B N 1
ATOM 14696 C CA . LEU B 1 766 ? 0.992 -17.078 -33.594 1 87.38 766 LEU B CA 1
ATOM 14697 C C . LEU B 1 766 ? -0.149 -17.219 -34.594 1 87.38 766 LEU B C 1
ATOM 14699 O O . LEU B 1 766 ? -0.611 -18.344 -34.875 1 87.38 766 LEU B O 1
ATOM 14703 N N . ALA B 1 767 ? -0.598 -16.109 -35.125 1 85.88 767 ALA B N 1
ATOM 14704 C CA . ALA B 1 767 ? -1.674 -16.125 -36.125 1 85.88 76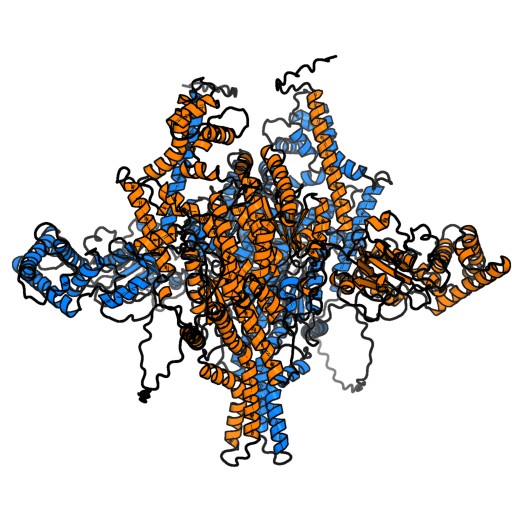7 ALA B CA 1
ATOM 14705 C C . ALA B 1 767 ? -1.244 -16.875 -37.375 1 85.88 767 ALA B C 1
ATOM 14707 O O . ALA B 1 767 ? -2.045 -17.578 -38 1 85.88 767 ALA B O 1
ATOM 14708 N N . GLU B 1 768 ? -0.027 -16.688 -37.781 1 82.25 768 GLU B N 1
ATOM 14709 C CA . GLU B 1 768 ? 0.494 -17.375 -38.969 1 82.25 768 GLU B CA 1
ATOM 14710 C C . GLU B 1 768 ? 0.646 -18.875 -38.719 1 82.25 768 GLU B C 1
ATOM 14712 O O . GLU B 1 768 ? 0.405 -19.672 -39.625 1 82.25 768 GLU B O 1
ATOM 14717 N N . SER B 1 769 ? 1.045 -19.219 -37.562 1 78.81 769 SER B N 1
ATOM 14718 C CA . SER B 1 769 ? 1.21 -20.625 -37.219 1 78.81 769 SER B CA 1
ATOM 14719 C C . SER B 1 769 ? -0.131 -21.344 -37.219 1 78.81 769 SER B C 1
ATOM 14721 O O . SER B 1 769 ? -0.195 -22.562 -37.469 1 78.81 769 SER B O 1
ATOM 14723 N N . GLU B 1 770 ? -1.17 -20.688 -36.844 1 72.94 770 GLU B N 1
ATOM 14724 C CA . GLU B 1 770 ? -2.498 -21.281 -36.812 1 72.94 770 GLU B CA 1
ATOM 14725 C C . GLU B 1 770 ? -3.207 -21.172 -38.156 1 72.94 770 GLU B C 1
ATOM 14727 O O . GLU B 1 770 ? -4.289 -21.734 -38.344 1 72.94 770 GLU B O 1
ATOM 14732 N N . GLY B 1 771 ? -2.57 -20.734 -39.188 1 61.97 771 GLY B N 1
ATOM 14733 C CA . GLY B 1 771 ? -3.107 -20.672 -40.531 1 61.97 771 GLY B CA 1
ATOM 14734 C C . GLY B 1 771 ? -4.152 -19.578 -40.688 1 61.97 771 GLY B C 1
ATOM 14735 O O . GLY B 1 771 ? -4.965 -19.641 -41.625 1 61.97 771 GLY B O 1
ATOM 14736 N N . VAL B 1 772 ? -4.422 -18.812 -39.719 1 54.38 772 VAL B N 1
ATOM 14737 C CA . VAL B 1 772 ? -5.449 -17.766 -39.781 1 54.38 772 VAL B CA 1
ATOM 14738 C C . VAL B 1 772 ? -4.941 -16.609 -40.625 1 54.38 772 VAL B C 1
ATOM 14740 O O . VAL B 1 772 ? -3.834 -16.109 -40.406 1 54.38 772 VAL B O 1
ATOM 14743 N N . LYS B 1 773 ? -5.43 -16.438 -41.938 1 47.62 773 LYS B N 1
ATOM 14744 C CA . LYS B 1 773 ? -5.145 -15.305 -42.812 1 47.62 773 LYS B CA 1
ATOM 14745 C C . LYS B 1 773 ? -5.445 -13.984 -42.094 1 47.62 773 LYS B C 1
ATOM 14747 O O . LYS B 1 773 ? -6.586 -13.719 -41.719 1 47.62 773 LYS B O 1
ATOM 14752 N N . THR B 1 774 ? -4.605 -13.383 -41.344 1 44.84 774 THR B N 1
ATOM 14753 C CA . THR B 1 774 ? -4.785 -12.109 -40.656 1 44.84 774 THR B CA 1
ATOM 14754 C C . THR B 1 774 ? -4.91 -10.961 -41.656 1 44.84 774 THR B C 1
ATOM 14756 O O . THR B 1 774 ? -4.016 -10.75 -42.469 1 44.84 774 THR B O 1
ATOM 14759 N N . LYS B 1 775 ? -6.121 -10.539 -42.188 1 35.88 775 LYS B N 1
ATOM 14760 C CA . LYS B 1 775 ? -6.293 -9.32 -42.969 1 35.88 775 LYS B CA 1
ATOM 14761 C C . LYS B 1 775 ? -5.594 -8.133 -42.312 1 35.88 775 LYS B C 1
ATOM 14763 O O . LYS B 1 775 ? -5.859 -7.824 -41.156 1 35.88 775 LYS B O 1
ATOM 14768 N N . SER B 1 776 ? -4.457 -7.809 -42.688 1 36.12 776 SER B N 1
ATOM 14769 C CA . SER B 1 776 ? -3.863 -6.535 -42.281 1 36.12 776 SER B CA 1
ATOM 14770 C C . SER B 1 776 ? -4.832 -5.379 -42.5 1 36.12 776 SER B C 1
ATOM 14772 O O . SER B 1 776 ? -5.273 -5.141 -43.625 1 36.12 776 SER B O 1
ATOM 14774 N N . ASN B 1 777 ? -5.836 -5.012 -41.844 1 31.14 777 ASN B N 1
ATOM 14775 C CA . ASN B 1 777 ? -6.559 -3.754 -42 1 31.14 777 ASN B CA 1
ATOM 14776 C C . ASN B 1 777 ? -5.621 -2.6 -42.312 1 31.14 777 ASN B C 1
ATOM 14778 O O . ASN B 1 777 ? -4.867 -2.143 -41.469 1 31.14 777 ASN B O 1
ATOM 14782 N N . ASP B 1 778 ? -5.246 -2.436 -43.594 1 28.66 778 ASP B N 1
ATOM 14783 C CA . ASP B 1 778 ? -4.727 -1.209 -44.188 1 28.66 778 ASP B CA 1
ATOM 14784 C C . ASP B 1 778 ? -5.734 -0.069 -44.062 1 28.66 778 ASP B C 1
ATOM 14786 O O . ASP B 1 778 ? -6.719 -0.021 -44.812 1 28.66 778 ASP B O 1
ATOM 14790 N N . MET B 1 779 ? -6.27 0.417 -43.094 1 27.3 779 MET B N 1
ATOM 14791 C CA . MET B 1 779 ? -6.996 1.682 -43.094 1 27.3 779 MET B CA 1
ATOM 14792 C C . MET B 1 779 ? -6.195 2.775 -43.781 1 27.3 779 MET B C 1
ATOM 14794 O O . MET B 1 779 ? -5.172 3.227 -43.25 1 27.3 779 MET B O 1
ATOM 14798 N N . ALA B 1 780 ? -6.141 2.873 -45.188 1 22.42 780 ALA B N 1
ATOM 14799 C CA . ALA B 1 780 ? -5.852 4.09 -45.938 1 22.42 780 ALA B CA 1
ATOM 14800 C C . ALA B 1 780 ? -6.781 5.227 -45.531 1 22.42 780 ALA B C 1
ATOM 14802 O O . ALA B 1 780 ? -7.973 5.008 -45.281 1 22.42 780 ALA B O 1
ATOM 14803 N N . LEU B 1 781 ? -6.297 6.473 -45.312 1 21.97 781 LEU B N 1
ATOM 14804 C CA . LEU B 1 781 ? -6.809 7.809 -45.031 1 21.97 781 LEU B CA 1
ATOM 14805 C C . LEU B 1 781 ? -7.719 8.281 -46.156 1 21.97 781 LEU B C 1
ATOM 14807 O O . LEU B 1 781 ? -7.254 8.898 -47.125 1 21.97 781 LEU B O 1
ATOM 14811 N N . THR B 1 782 ? -8.656 7.594 -46.938 1 19.61 782 THR B N 1
ATOM 14812 C CA . THR B 1 782 ? -9.477 8.297 -47.938 1 19.61 782 THR B CA 1
ATOM 14813 C C . THR B 1 782 ? -10.266 9.422 -47.281 1 19.61 782 THR B C 1
ATOM 14815 O O . THR B 1 782 ? -10.586 9.352 -46.094 1 19.61 782 THR B O 1
ATOM 14818 N N . ALA B 1 783 ? -10.461 10.672 -48.188 1 17.62 783 ALA B N 1
ATOM 14819 C CA . ALA B 1 783 ? -11.102 11.977 -48.062 1 17.62 783 ALA B CA 1
ATOM 14820 C C . ALA B 1 783 ? -12.57 11.828 -47.688 1 17.62 783 ALA B C 1
ATOM 14822 O O . ALA B 1 783 ? -13.164 10.766 -47.875 1 17.62 783 ALA B O 1
ATOM 14823 N N . ALA B 1 784 ? -13.43 13.039 -47.531 1 17.22 784 ALA B N 1
ATOM 14824 C CA . ALA B 1 784 ? -14.656 13.656 -47.031 1 17.22 784 ALA B CA 1
ATOM 14825 C C . ALA B 1 784 ? -15.852 13.297 -47.906 1 17.22 784 ALA B C 1
ATOM 14827 O O . ALA B 1 784 ? -16.938 13.008 -47.406 1 17.22 784 ALA B O 1
ATOM 14828 N N . GLY B 1 785 ? -16.031 13.555 -49.219 1 17.39 785 GLY B N 1
ATOM 14829 C CA . GLY B 1 785 ? -17.328 14.195 -49.344 1 17.39 785 GLY B CA 1
ATOM 14830 C C . GLY B 1 785 ? -18.484 13.273 -49 1 17.39 785 GLY B C 1
ATOM 14831 O O . GLY B 1 785 ? -19.047 13.344 -47.906 1 17.39 785 GLY B O 1
ATOM 14832 N N . ASN B 1 786 ? -19.312 12.945 -50 1 16.38 786 ASN B N 1
ATOM 14833 C CA . ASN B 1 786 ? -20.688 13.148 -50.469 1 16.38 786 ASN B CA 1
ATOM 14834 C C . ASN B 1 786 ? -21.516 11.875 -50.344 1 16.38 786 ASN B C 1
ATOM 14836 O O . ASN B 1 786 ? -21.25 10.898 -51.062 1 16.38 786 ASN B O 1
ATOM 14840 N N . LEU B 1 787 ? -21.828 11.531 -49.094 1 16.92 787 LEU B N 1
ATOM 14841 C CA . LEU B 1 787 ? -22.672 10.352 -48.938 1 16.92 787 LEU B CA 1
ATOM 14842 C C . LEU B 1 787 ? -23.969 10.516 -49.719 1 16.92 787 LEU B C 1
ATOM 14844 O O . LEU B 1 787 ? -24.797 11.383 -49.375 1 16.92 787 LEU B O 1
ATOM 14848 N N . LYS B 1 788 ? -23.828 10.359 -51.031 1 16.88 788 LYS B N 1
ATOM 14849 C CA . LYS B 1 788 ? -25.109 10.383 -51.719 1 16.88 788 LYS B CA 1
ATOM 14850 C C . LYS B 1 788 ? -26.016 9.25 -51.219 1 16.88 788 LYS B C 1
ATOM 14852 O O . LYS B 1 788 ? -25.594 8.086 -51.188 1 16.88 788 LYS B O 1
ATOM 14857 N N . VAL B 1 789 ? -27.016 9.617 -50.406 1 17.77 789 VAL B N 1
ATOM 14858 C CA . VAL B 1 789 ? -28.125 8.992 -49.719 1 17.77 789 VAL B CA 1
ATOM 14859 C C . VAL B 1 789 ? -29 8.234 -50.688 1 17.77 789 VAL B C 1
ATOM 14861 O O . VAL B 1 789 ? -29.719 8.852 -51.5 1 17.77 789 VAL B O 1
ATOM 14864 N N . THR B 1 790 ? -28.375 7.352 -51.562 1 16.52 790 THR B N 1
ATOM 14865 C CA . THR B 1 790 ? -29.453 6.992 -52.469 1 16.52 790 THR B CA 1
ATOM 14866 C C . THR B 1 790 ? -30.562 6.25 -51.719 1 16.52 790 THR B C 1
ATOM 14868 O O . THR B 1 790 ? -30.281 5.426 -50.844 1 16.52 790 THR B O 1
ATOM 14871 N N . PRO B 1 791 ? -31.859 6.656 -51.906 1 17 791 PRO B N 1
ATOM 14872 C CA . PRO B 1 791 ? -33.156 6.449 -51.281 1 17 791 PRO B CA 1
ATOM 14873 C C . PRO B 1 791 ? -33.688 5.031 -51.469 1 17 791 PRO B C 1
ATOM 14875 O O . PRO B 1 791 ? -34.031 4.645 -52.594 1 17 791 PRO B O 1
ATOM 14878 N N . SER B 1 792 ? -32.844 4.016 -51.094 1 16.02 792 SER B N 1
ATOM 14879 C CA . SER B 1 792 ? -33.344 2.734 -51.594 1 16.02 792 SER B CA 1
ATOM 14880 C C . SER B 1 792 ? -34.781 2.49 -51.094 1 16.02 792 SER B C 1
ATOM 14882 O O . SER B 1 792 ? -35.156 2.955 -50.031 1 16.02 792 SER B O 1
ATOM 14884 N N . ALA B 1 793 ? -35.562 1.772 -51.969 1 16.45 793 ALA B N 1
ATOM 14885 C CA . ALA B 1 793 ? -36.969 1.469 -52.281 1 16.45 793 ALA B CA 1
ATOM 14886 C C . ALA B 1 793 ? -37.562 0.542 -51.219 1 16.45 793 ALA B C 1
ATOM 14888 O O . ALA B 1 793 ? -36.844 -0.223 -50.594 1 16.45 793 ALA B O 1
ATOM 14889 N N . PHE B 1 794 ? -38.906 0.753 -50.844 1 16.33 794 PHE B N 1
ATOM 14890 C CA . PHE B 1 794 ? -40 0.51 -49.906 1 16.33 794 PHE B CA 1
ATOM 14891 C C . PHE B 1 794 ? -40.438 -0.944 -50 1 16.33 794 PHE B C 1
ATOM 14893 O O . PHE B 1 794 ? -41.344 -1.351 -49.25 1 16.33 794 PHE B O 1
ATOM 14900 N N . ALA B 1 795 ? -39.781 -1.918 -50.719 1 16.14 795 ALA B N 1
ATOM 14901 C CA . ALA B 1 795 ? -40.875 -2.812 -51.156 1 16.14 795 ALA B CA 1
ATOM 14902 C C . ALA B 1 795 ? -41.438 -3.609 -50 1 16.14 795 ALA B C 1
ATOM 14904 O O . ALA B 1 795 ? -40.75 -3.814 -48.969 1 16.14 795 ALA B O 1
ATOM 14905 N N . ASP B 1 796 ? -42.719 -4.133 -50.094 1 16 796 ASP B N 1
ATOM 14906 C CA . ASP B 1 796 ? -44 -4.457 -49.469 1 16 796 ASP B CA 1
ATOM 14907 C C . ASP B 1 796 ? -44 -5.883 -48.906 1 16 796 ASP B C 1
ATOM 14909 O O . ASP B 1 796 ? -45 -6.371 -48.438 1 16 796 ASP B O 1
ATOM 14913 N N . ASP B 1 797 ? -42.844 -6.625 -48.875 1 16.14 797 ASP B N 1
ATOM 14914 C CA . ASP B 1 797 ? -43.25 -8.023 -49.031 1 16.14 797 ASP B CA 1
ATOM 14915 C C . ASP B 1 797 ? -44 -8.508 -47.781 1 16.14 797 ASP B C 1
ATOM 14917 O O . ASP B 1 797 ? -43.562 -8.234 -46.656 1 16.14 797 ASP B O 1
ATOM 14921 N N . SER B 1 798 ? -45.188 -9.07 -47.844 1 16.08 798 SER B N 1
ATOM 14922 C CA . SER B 1 798 ? -46.406 -9.43 -47.125 1 16.08 798 SER B CA 1
ATOM 14923 C C . SER B 1 798 ? -46.156 -10.617 -46.188 1 16.08 798 SER B C 1
ATOM 14925 O O . SER B 1 798 ? -46.656 -10.656 -45.062 1 16.08 798 SER B O 1
ATOM 14927 N N . LYS B 1 799 ? -45.594 -11.812 -46.625 1 17.66 799 LYS B N 1
ATOM 14928 C CA . LYS B 1 799 ? -46.375 -13.031 -46.375 1 17.66 799 LYS B CA 1
ATOM 14929 C C . LYS B 1 799 ? -46.125 -13.531 -44.969 1 17.66 799 LYS B C 1
ATOM 14931 O O . LYS B 1 799 ? -45.125 -13.219 -44.344 1 17.66 799 LYS B O 1
ATOM 14936 N N . GLY B 1 800 ? -46.969 -14.422 -44.406 1 16.66 800 GLY B N 1
ATOM 14937 C CA . GLY B 1 800 ? -47.875 -14.828 -43.312 1 16.66 800 GLY B CA 1
ATOM 14938 C C . GLY B 1 800 ? -47.219 -15.805 -42.375 1 16.66 800 GLY B C 1
ATOM 14939 O O . GLY B 1 800 ? -47.812 -16.188 -41.344 1 16.66 800 GLY B O 1
ATOM 14940 N N . THR B 1 801 ? -46.094 -16.516 -42.688 1 16.31 801 THR B N 1
ATOM 14941 C CA . THR B 1 801 ? -46.219 -17.953 -42.375 1 16.31 801 THR B CA 1
ATOM 14942 C C . THR B 1 801 ? -45.906 -18.219 -40.906 1 16.31 801 THR B C 1
ATOM 14944 O O . THR B 1 801 ? -45.844 -19.391 -40.5 1 16.31 801 THR B O 1
ATOM 14947 N N . GLY B 1 802 ? -45.875 -17.312 -40 1 15.19 802 GLY B N 1
ATOM 14948 C CA . GLY B 1 802 ? -44.906 -17.656 -38.969 1 15.19 802 GLY B CA 1
ATOM 14949 C C . GLY B 1 802 ? -45.25 -18.906 -38.188 1 15.19 802 GLY B C 1
ATOM 14950 O O . GLY B 1 802 ? -46.125 -19.672 -38.594 1 15.19 802 GLY B O 1
ATOM 14951 N N . SER B 1 803 ? -45.438 -18.766 -36.688 1 15.52 803 SER B N 1
ATOM 14952 C CA . SER B 1 803 ? -44.656 -19.234 -35.562 1 15.52 803 SER B CA 1
ATOM 14953 C C . SER B 1 803 ? -45.375 -20.344 -34.812 1 15.52 803 SER B C 1
ATOM 14955 O O . SER B 1 803 ? -46.469 -20.141 -34.281 1 15.52 803 SER B O 1
ATOM 14957 N N . SER B 1 804 ? -45.469 -21.516 -35.375 1 15.55 804 SER B N 1
ATOM 14958 C CA . SER B 1 804 ? -46.062 -22.641 -34.656 1 15.55 804 SER B CA 1
ATOM 14959 C C . SER B 1 804 ? -45.375 -22.875 -33.312 1 15.55 804 SER B C 1
ATOM 14961 O O . SER B 1 804 ? -44.188 -23.094 -33.25 1 15.55 804 SER B O 1
ATOM 14963 N N . LYS B 1 805 ? -45.719 -22.312 -32.219 1 16.55 805 LYS B N 1
ATOM 14964 C CA . LYS B 1 805 ? -45.156 -22.312 -30.859 1 16.55 805 LYS B CA 1
ATOM 14965 C C . LYS B 1 805 ? -45.375 -23.672 -30.188 1 16.55 805 LYS B C 1
ATOM 14967 O O . LYS B 1 805 ? -46.438 -23.953 -29.656 1 16.55 805 LYS B O 1
ATOM 14972 N N . SER B 1 806 ? -44.844 -24.703 -30.828 1 15.54 806 SER B N 1
ATOM 14973 C CA . SER B 1 806 ? -45.156 -25.969 -30.156 1 15.54 806 SER B CA 1
ATOM 14974 C C . SER B 1 806 ? -44.625 -25.953 -28.719 1 15.54 806 SER B C 1
ATOM 14976 O O . SER B 1 806 ? -43.656 -25.281 -28.422 1 15.54 806 SER B O 1
ATOM 14978 N N . PHE B 1 807 ? -45.281 -26.422 -27.641 1 16.41 807 PHE B N 1
ATOM 14979 C CA . PHE B 1 807 ? -45.469 -26.438 -26.188 1 16.41 807 PHE B CA 1
ATOM 14980 C C . PHE B 1 807 ? -44.469 -27.391 -25.547 1 16.41 807 PHE B C 1
ATOM 14982 O O . PHE B 1 807 ? -44.531 -27.641 -24.328 1 16.41 807 PHE B O 1
ATOM 14989 N N . SER B 1 808 ? -43.281 -27.75 -26.25 1 15.65 808 SER B N 1
ATOM 14990 C CA . SER B 1 808 ? -42.75 -29.016 -25.75 1 15.65 808 SER B CA 1
ATOM 14991 C C . SER B 1 808 ? -42.375 -28.922 -24.281 1 15.65 808 SER B C 1
ATOM 14993 O O . SER B 1 808 ? -42.031 -27.828 -23.781 1 15.65 808 SER B O 1
ATOM 14995 N N . LEU B 1 809 ? -42.312 -30.016 -23.422 1 16.5 809 LEU B N 1
ATOM 14996 C CA . LEU B 1 809 ? -42.406 -30.641 -22.109 1 16.5 809 LEU B CA 1
ATOM 14997 C C . LEU B 1 809 ? -41.094 -30.484 -21.328 1 16.5 809 LEU B C 1
ATOM 14999 O O . LEU B 1 809 ? -40.031 -30.391 -21.922 1 16.5 809 LEU B O 1
ATOM 15003 N N . LEU B 1 810 ? -40.906 -30.359 -19.844 1 17.25 810 LEU B N 1
ATOM 15004 C CA . LEU B 1 810 ? -40.406 -29.859 -18.578 1 17.25 810 LEU B CA 1
ATOM 15005 C C . LEU B 1 810 ? -39.281 -30.766 -18.047 1 17.25 810 LEU B C 1
ATOM 15007 O O . LEU B 1 810 ? -38.656 -30.453 -17.047 1 17.25 810 LEU B O 1
ATOM 15011 N N . ARG B 1 811 ? -38.688 -31.953 -18.578 1 17.38 811 ARG B N 1
ATOM 15012 C CA . ARG B 1 811 ? -38.188 -32.906 -17.609 1 17.38 811 ARG B CA 1
ATOM 15013 C C . ARG B 1 811 ? -36.75 -32.625 -17.219 1 17.38 811 ARG B C 1
ATOM 15015 O O . ARG B 1 811 ? -36.156 -33.344 -16.406 1 17.38 811 ARG B O 1
ATOM 15022 N N . LYS B 1 812 ? -35.875 -31.531 -17.312 1 16.81 812 LYS B N 1
ATOM 15023 C CA . LYS B 1 812 ? -34.469 -31.688 -17.703 1 16.81 812 LYS B CA 1
ATOM 15024 C C . LYS B 1 812 ? -33.625 -32.156 -16.531 1 16.81 812 LYS B C 1
ATOM 15026 O O . LYS B 1 812 ? -33.656 -31.547 -15.453 1 16.81 812 LYS B O 1
ATOM 15031 N N . SER B 1 813 ? -32.75 -33.312 -16.516 1 17.5 813 SER B N 1
ATOM 15032 C CA . SER B 1 813 ? -32 -34.25 -15.688 1 17.5 813 SER B CA 1
ATOM 15033 C C . SER B 1 813 ? -30.766 -33.594 -15.102 1 17.5 813 SER B C 1
ATOM 15035 O O . SER B 1 813 ? -30.344 -32.531 -15.531 1 17.5 813 SER B O 1
ATOM 15037 N N . SER B 1 814 ? -29.438 -34.438 -14.867 1 18.17 814 SER B N 1
ATOM 15038 C CA . SER B 1 814 ? -28.438 -34.906 -13.922 1 18.17 814 SER B CA 1
ATOM 15039 C C . SER B 1 814 ? -27.109 -34.188 -14.094 1 18.17 814 SER B C 1
ATOM 15041 O O . SER B 1 814 ? -26.438 -33.875 -13.109 1 18.17 814 SER B O 1
ATOM 15043 N N . THR B 1 815 ? -26.359 -34.062 -15.344 1 18.45 815 THR B N 1
ATOM 15044 C CA . THR B 1 815 ? -25 -34.375 -15.789 1 18.45 815 THR B CA 1
ATOM 15045 C C . THR B 1 815 ? -24.109 -33.125 -15.727 1 18.45 815 THR B C 1
ATOM 15047 O O . THR B 1 815 ? -24.312 -32.188 -16.484 1 18.45 815 THR B O 1
ATOM 15050 N N . ALA B 1 816 ? -23.328 -32.656 -14.555 1 23.09 816 ALA B N 1
ATOM 15051 C CA . ALA B 1 816 ? -22.625 -31.406 -14.328 1 23.09 816 ALA B CA 1
ATOM 15052 C C . ALA B 1 816 ? -21.312 -31.344 -15.109 1 23.09 816 ALA B C 1
ATOM 15054 O O . ALA B 1 816 ? -20.281 -31.844 -14.641 1 23.09 816 ALA B O 1
ATOM 15055 N N . THR B 1 817 ? -21.25 -31.578 -16.422 1 20.91 817 THR B N 1
ATOM 15056 C CA . THR B 1 817 ? -20.047 -31.859 -17.219 1 20.91 817 THR B CA 1
ATOM 15057 C C . THR B 1 817 ? -19.156 -30.625 -17.281 1 20.91 817 THR B C 1
ATOM 15059 O O . THR B 1 817 ? -17.938 -30.734 -17.406 1 20.91 817 THR B O 1
ATOM 15062 N N . GLU B 1 818 ? -19.547 -29.375 -17.562 1 23.59 818 GLU B N 1
ATOM 15063 C CA . GLU B 1 818 ? -18.906 -28.531 -18.578 1 23.59 818 GLU B CA 1
ATOM 15064 C C . GLU B 1 818 ? -17.703 -27.797 -18 1 23.59 818 GLU B C 1
ATOM 15066 O O . GLU B 1 818 ? -17.75 -27.297 -16.875 1 23.59 818 GLU B O 1
ATOM 15071 N N . GLY B 1 819 ? -16.359 -27.797 -18.531 1 25.23 819 GLY B N 1
ATOM 15072 C CA . GLY B 1 819 ? -14.945 -27.5 -18.375 1 25.23 819 GLY B CA 1
ATOM 15073 C C . GLY B 1 819 ? -14.664 -26.016 -18.203 1 25.23 819 GLY B C 1
ATOM 15074 O O . GLY B 1 819 ? -13.641 -25.641 -17.609 1 25.23 819 GLY B O 1
ATOM 15075 N N . ASP B 1 820 ? -15.125 -25.125 -19.203 1 29.25 820 ASP B N 1
ATOM 15076 C CA . ASP B 1 820 ? -14.664 -23.734 -19.328 1 29.25 820 ASP B CA 1
ATOM 15077 C C . ASP B 1 820 ? -15.07 -22.922 -18.094 1 29.25 820 ASP B C 1
ATOM 15079 O O . ASP B 1 820 ? -16.234 -22.547 -17.953 1 29.25 820 ASP B O 1
ATOM 15083 N N . SER B 1 821 ? -14.758 -23.234 -16.969 1 28 821 SER B N 1
ATOM 15084 C CA . SER B 1 821 ? -15.438 -22.875 -15.734 1 28 821 SER B CA 1
ATOM 15085 C C . SER B 1 821 ? -15.406 -21.375 -15.5 1 28 821 SER B C 1
ATOM 15087 O O . SER B 1 821 ? -15.664 -20.906 -14.391 1 28 821 SER B O 1
ATOM 15089 N N . LEU B 1 822 ? -15.023 -20.484 -16.422 1 31.05 822 LEU B N 1
ATOM 15090 C CA . LEU B 1 822 ? -15.438 -19.188 -15.883 1 31.05 822 LEU B CA 1
ATOM 15091 C C . LEU B 1 822 ? -16.938 -19.156 -15.625 1 31.05 822 LEU B C 1
ATOM 15093 O O . LEU B 1 822 ? -17.734 -19.016 -16.562 1 31.05 822 LEU B O 1
ATOM 15097 N N . ASN B 1 823 ? -17.656 -20.062 -14.883 1 29 823 ASN B N 1
ATOM 15098 C CA . ASN B 1 823 ? -19.062 -20.438 -14.852 1 29 823 ASN B CA 1
ATOM 15099 C C . ASN B 1 823 ? -19.969 -19.219 -14.711 1 29 823 ASN B C 1
ATOM 15101 O O . ASN B 1 823 ? -21.188 -19.312 -14.906 1 29 823 ASN B O 1
ATOM 15105 N N . SER B 1 824 ? -19.703 -18.406 -13.805 1 33.53 824 SER B N 1
ATOM 15106 C CA . SER B 1 824 ? -20.984 -17.844 -13.383 1 33.53 824 SER B CA 1
ATOM 15107 C C . SER B 1 824 ? -21.641 -17.062 -14.523 1 33.53 824 SER B C 1
ATOM 15109 O O . SER B 1 824 ? -22.625 -16.344 -14.305 1 33.53 824 SER B O 1
ATOM 15111 N N . SER B 1 825 ? -21.047 -16.859 -15.586 1 33.53 825 SER B N 1
ATOM 15112 C CA . SER B 1 825 ? -21.375 -15.906 -16.641 1 33.53 825 SER B CA 1
ATOM 15113 C C . SER B 1 825 ? -22.594 -16.359 -17.422 1 33.53 825 SER B C 1
ATOM 15115 O O . SER B 1 825 ? -22.922 -15.781 -18.469 1 33.53 825 SER B O 1
ATOM 15117 N N . SER B 1 826 ? -23.078 -17.406 -17.188 1 36.78 826 SER B N 1
ATOM 15118 C CA . SER B 1 826 ? -24.047 -17.766 -18.203 1 36.78 826 SER B CA 1
ATOM 15119 C C . SER B 1 826 ? -25.188 -16.75 -18.266 1 36.78 826 SER B C 1
ATOM 15121 O O . SER B 1 826 ? -25.672 -16.422 -19.359 1 36.78 826 SER B O 1
ATOM 15123 N N . ARG B 1 827 ? -25.562 -16.406 -17.078 1 33.94 827 ARG B N 1
ATOM 15124 C CA . ARG B 1 827 ? -26.734 -15.523 -17.078 1 33.94 827 ARG B CA 1
ATOM 15125 C C . ARG B 1 827 ? -26.344 -14.109 -17.5 1 33.94 827 ARG B C 1
ATOM 15127 O O . ARG B 1 827 ? -27.172 -13.375 -18.031 1 33.94 827 ARG B O 1
ATOM 15134 N N . LEU B 1 828 ? -25.188 -13.695 -17 1 37.38 828 LEU B N 1
ATOM 15135 C CA . LEU B 1 828 ? -24.75 -12.367 -17.422 1 37.38 828 LEU B CA 1
ATOM 15136 C C . LEU B 1 828 ? -24.625 -12.297 -18.938 1 37.38 828 LEU B C 1
ATOM 15138 O O . LEU B 1 828 ? -25.047 -11.32 -19.562 1 37.38 828 LEU B O 1
ATOM 15142 N N . SER B 1 829 ? -24.062 -13.32 -19.531 1 42.16 829 SER B N 1
ATOM 15143 C CA . SER B 1 829 ? -23.953 -13.391 -20.984 1 42.16 829 SER B CA 1
ATOM 15144 C C . SER B 1 829 ? -25.344 -13.43 -21.641 1 42.16 829 SER B C 1
ATOM 15146 O O . SER B 1 829 ? -25.562 -12.773 -22.656 1 42.16 829 SER B O 1
ATOM 15148 N N . SER B 1 830 ? -26.25 -14.172 -21 1 42.06 830 SER B N 1
ATOM 15149 C CA . SER B 1 830 ? -27.578 -14.234 -21.594 1 42.06 830 SER B CA 1
ATOM 15150 C C . SER B 1 830 ? -28.312 -12.906 -21.438 1 42.06 830 SER B C 1
ATOM 15152 O O . SER B 1 830 ? -29.031 -12.484 -22.344 1 42.06 830 SER B O 1
ATOM 15154 N N . LEU B 1 831 ? -28.109 -12.352 -20.312 1 39.5 831 LEU B N 1
ATOM 15155 C CA . LEU B 1 831 ? -28.781 -11.078 -20.094 1 39.5 831 LEU B CA 1
ATOM 15156 C C . LEU B 1 831 ? -28.125 -9.969 -20.922 1 39.5 831 LEU B C 1
ATOM 15158 O O . LEU B 1 831 ? -28.812 -9.117 -21.484 1 39.5 831 LEU B O 1
ATOM 15162 N N . ILE B 1 832 ? -26.828 -10.062 -20.953 1 45.41 832 ILE B N 1
ATOM 15163 C CA . ILE B 1 832 ? -26.141 -9.133 -21.844 1 45.41 832 ILE B CA 1
ATOM 15164 C C . ILE B 1 832 ? -26.5 -9.438 -23.297 1 45.41 832 ILE B C 1
ATOM 15166 O O . ILE B 1 832 ? -26.75 -8.516 -24.078 1 45.41 832 ILE B O 1
ATOM 15170 N N . LYS B 1 833 ? -26.594 -10.703 -23.656 1 44.88 833 LYS B N 1
ATOM 15171 C CA . LYS B 1 833 ? -27.016 -11.078 -25 1 44.88 833 LYS B CA 1
ATOM 15172 C C . LYS B 1 833 ? -28.453 -10.641 -25.266 1 44.88 833 LYS B C 1
ATOM 15174 O O . LYS B 1 833 ? -28.797 -10.234 -26.375 1 44.88 833 LYS B O 1
ATOM 15179 N N . ARG B 1 834 ? -29.375 -10.852 -24.359 1 37.12 834 ARG B N 1
ATOM 15180 C CA . ARG B 1 834 ? -30.766 -10.469 -24.594 1 37.12 834 ARG B CA 1
ATOM 15181 C C . ARG B 1 834 ? -30.891 -8.969 -24.812 1 37.12 834 ARG B C 1
ATOM 15183 O O . ARG B 1 834 ? -31.703 -8.516 -25.625 1 37.12 834 ARG B O 1
ATOM 15190 N N . LYS B 1 835 ? -30.25 -8.25 -23.953 1 37.44 835 LYS B N 1
ATOM 15191 C CA . LYS B 1 835 ? -30.359 -6.82 -24.234 1 37.44 835 LYS B CA 1
ATOM 15192 C C . LYS B 1 835 ? -29.547 -6.426 -25.453 1 37.44 835 LYS B C 1
ATOM 15194 O O . LYS B 1 835 ? -29.859 -5.434 -26.125 1 37.44 835 LYS B O 1
ATOM 15199 N N . SER B 1 836 ? -28.406 -7.082 -25.625 1 37.16 836 SER B N 1
ATOM 15200 C CA . SER B 1 836 ? -27.641 -6.812 -26.828 1 37.16 836 SER B CA 1
ATOM 15201 C C . SER B 1 836 ? -28.219 -7.539 -28.031 1 37.16 836 SER B C 1
ATOM 15203 O O . SER B 1 836 ? -27.609 -7.57 -29.109 1 37.16 836 SER B O 1
ATOM 15205 N N . SER B 1 837 ? -29.219 -8.375 -27.953 1 32.81 837 SER B N 1
ATOM 15206 C CA . SER B 1 837 ? -29.688 -9.086 -29.141 1 32.81 837 SER B CA 1
ATOM 15207 C C . SER B 1 837 ? -29.953 -8.133 -30.297 1 32.81 837 SER B C 1
ATOM 15209 O O . SER B 1 837 ? -30.266 -8.57 -31.406 1 32.81 837 SER B O 1
ATOM 15211 N N . GLN B 1 838 ? -30.406 -6.902 -30.016 1 30.81 838 GLN B N 1
ATOM 15212 C CA . GLN B 1 838 ? -30.766 -6.246 -31.266 1 30.81 838 GLN B CA 1
ATOM 15213 C C . GLN B 1 838 ? -29.531 -6.098 -32.188 1 30.81 838 GLN B C 1
ATOM 15215 O O . GLN B 1 838 ? -29.641 -5.578 -33.281 1 30.81 838 GLN B O 1
ATOM 15220 N N . VAL B 1 839 ? -28.422 -5.879 -31.609 1 30.28 839 VAL B N 1
ATOM 15221 C CA . VAL B 1 839 ? -27.375 -5.555 -32.594 1 30.28 839 VAL B CA 1
ATOM 15222 C C . VAL B 1 839 ? -26.828 -6.84 -33.219 1 30.28 839 VAL B C 1
ATOM 15224 O O . VAL B 1 839 ? -26.531 -7.801 -32.5 1 30.28 839 VAL B O 1
ATOM 15227 N N . THR B 1 840 ? -27.125 -7.109 -34.5 1 28.11 840 THR B N 1
ATOM 15228 C CA . THR B 1 840 ? -26.609 -8.102 -35.438 1 28.11 840 THR B CA 1
ATOM 15229 C C . THR B 1 840 ? -25.109 -8.305 -35.25 1 28.11 840 THR B C 1
ATOM 15231 O O . THR B 1 840 ? -24.344 -7.352 -35.312 1 28.11 840 THR B O 1
ATOM 15234 N N . SER B 1 841 ? -24.75 -9.156 -34.344 1 30.42 841 SER B N 1
ATOM 15235 C CA . SER B 1 841 ? -23.359 -9.57 -34.156 1 30.42 841 SER B CA 1
ATOM 15236 C C . SER B 1 841 ? -22.688 -9.844 -35.5 1 30.42 841 SER B C 1
ATOM 15238 O O . SER B 1 841 ? -23.203 -10.625 -36.312 1 30.42 841 SER B O 1
ATOM 15240 N N . SER B 1 842 ? -22.156 -8.875 -36.156 1 27.73 842 SER B N 1
ATOM 15241 C CA . SER B 1 842 ? -21.312 -9.195 -37.312 1 27.73 842 SER B CA 1
ATOM 15242 C C . SER B 1 842 ? -20.453 -10.438 -37.031 1 27.73 842 SER B C 1
ATOM 15244 O O . SER B 1 842 ? -19.969 -10.625 -35.938 1 27.73 842 SER B O 1
ATOM 15246 N N . ASP B 1 843 ? -20.625 -11.539 -37.781 1 28.77 843 ASP B N 1
ATOM 15247 C CA . ASP B 1 843 ? -19.969 -12.828 -37.969 1 28.77 843 ASP B CA 1
ATOM 15248 C C . ASP B 1 843 ? -18.453 -12.703 -37.875 1 28.77 843 ASP B C 1
ATOM 15250 O O . ASP B 1 843 ? -17.734 -13.711 -37.906 1 28.77 843 ASP B O 1
ATOM 15254 N N . ASP B 1 844 ? -17.953 -11.562 -38.312 1 29.48 844 ASP B N 1
ATOM 15255 C CA . ASP B 1 844 ? -16.516 -11.555 -38.562 1 29.48 844 ASP B CA 1
ATOM 15256 C C . ASP B 1 844 ? -15.727 -11.812 -37.281 1 29.48 844 ASP B C 1
ATOM 15258 O O . ASP B 1 844 ? -14.492 -11.852 -37.281 1 29.48 844 ASP B O 1
ATOM 15262 N N . ASP B 1 845 ? -16.266 -11.461 -36.188 1 33.31 845 ASP B N 1
ATOM 15263 C CA . ASP B 1 845 ? -15.422 -11.617 -35.031 1 33.31 845 ASP B CA 1
ATOM 15264 C C . ASP B 1 845 ? -15.32 -13.086 -34.594 1 33.31 845 ASP B C 1
ATOM 15266 O O . ASP B 1 845 ? -15.031 -13.391 -33.438 1 33.31 845 ASP B O 1
ATOM 15270 N N . ASN B 1 846 ? -15.938 -13.992 -35.312 1 31.69 846 ASN B N 1
ATOM 15271 C CA . ASN B 1 846 ? -15.883 -15.43 -35.031 1 31.69 846 ASN B CA 1
ATOM 15272 C C . ASN B 1 846 ? -14.445 -15.914 -34.875 1 31.69 846 ASN B C 1
ATOM 15274 O O . ASN B 1 846 ? -14.203 -17.062 -34.5 1 31.69 846 ASN B O 1
ATOM 15278 N N . LEU B 1 847 ? -13.555 -15.547 -35.875 1 32.31 847 LEU B N 1
ATOM 15279 C CA . LEU B 1 847 ? -12.312 -16.25 -36.188 1 32.31 847 LEU B CA 1
ATOM 15280 C C . LEU B 1 847 ? -11.391 -16.25 -34.969 1 32.31 847 LEU B C 1
ATOM 15282 O O . LEU B 1 847 ? -10.594 -17.188 -34.781 1 32.31 847 LEU B O 1
ATOM 15286 N N . ALA B 1 848 ? -10.852 -15.055 -34.469 1 38.19 848 ALA B N 1
ATOM 15287 C CA . ALA B 1 848 ? -9.664 -15.195 -33.656 1 38.19 848 ALA B CA 1
ATOM 15288 C C . ALA B 1 848 ? -9.992 -15.914 -32.344 1 38.19 848 ALA B C 1
ATOM 15290 O O . ALA B 1 848 ? -10.664 -15.352 -31.484 1 38.19 848 ALA B O 1
ATOM 15291 N N . THR B 1 849 ? -10.297 -17.078 -32.312 1 48.41 849 THR B N 1
ATOM 15292 C CA . THR B 1 849 ? -10.5 -18.047 -31.234 1 48.41 849 THR B CA 1
ATOM 15293 C C . THR B 1 849 ? -9.648 -17.672 -30.031 1 48.41 849 THR B C 1
ATOM 15295 O O . THR B 1 849 ? -8.422 -17.703 -30.094 1 48.41 849 THR B O 1
ATOM 15298 N N . HIS B 1 850 ? -10.102 -16.75 -29.281 1 62.47 850 HIS B N 1
ATOM 15299 C CA . HIS B 1 850 ? -9.469 -16.312 -28.047 1 62.47 850 HIS B CA 1
ATOM 15300 C C . HIS B 1 850 ? -9.094 -17.5 -27.172 1 62.47 850 HIS B C 1
ATOM 15302 O O . HIS B 1 850 ? -9.953 -18.297 -26.797 1 62.47 850 HIS B O 1
ATOM 15308 N N . ARG B 1 851 ? -7.895 -17.891 -27.312 1 70.88 851 ARG B N 1
ATOM 15309 C CA . ARG B 1 851 ? -7.316 -18.953 -26.484 1 70.88 851 ARG B CA 1
ATOM 15310 C C . ARG B 1 851 ? -7.32 -18.547 -25.016 1 70.88 851 ARG B C 1
ATOM 15312 O O . ARG B 1 851 ? -7.285 -17.359 -24.688 1 70.88 851 ARG B O 1
ATOM 15319 N N . SER B 1 852 ? -7.582 -19.531 -24.297 1 78.69 852 SER B N 1
ATOM 15320 C CA . SER B 1 852 ? -7.434 -19.312 -22.859 1 78.69 852 SER B CA 1
ATOM 15321 C C . SER B 1 852 ? -6.008 -18.891 -22.516 1 78.69 852 SER B C 1
ATOM 15323 O O . SER B 1 852 ? -5.086 -19.094 -23.297 1 78.69 852 SER B O 1
ATOM 15325 N N . SER B 1 853 ? -5.875 -18.234 -21.453 1 80.94 853 SER B N 1
ATOM 15326 C CA . SER B 1 853 ? -4.566 -17.766 -21.016 1 80.94 853 SER B CA 1
ATOM 15327 C C . SER B 1 853 ? -3.58 -18.922 -20.891 1 80.94 853 SER B C 1
ATOM 15329 O O . SER B 1 853 ? -2.406 -18.781 -21.234 1 80.94 853 SER B O 1
ATOM 15331 N N . ALA B 1 854 ? -4.066 -20 -20.391 1 76.94 854 ALA B N 1
ATOM 15332 C CA . ALA B 1 854 ? -3.205 -21.172 -20.25 1 76.94 854 ALA B CA 1
ATOM 15333 C C . ALA B 1 854 ? -2.793 -21.719 -21.609 1 76.94 854 ALA B C 1
ATOM 15335 O O . ALA B 1 854 ? -1.658 -22.172 -21.797 1 76.94 854 ALA B O 1
ATOM 15336 N N . ALA B 1 855 ? -3.732 -21.656 -22.547 1 81.12 855 ALA B N 1
ATOM 15337 C CA . ALA B 1 855 ? -3.445 -22.125 -23.891 1 81.12 855 ALA B CA 1
ATOM 15338 C C . ALA B 1 855 ? -2.402 -21.234 -24.578 1 81.12 855 ALA B C 1
ATOM 15340 O O . ALA B 1 855 ? -1.579 -21.719 -25.344 1 81.12 855 ALA B O 1
ATOM 15341 N N . LEU B 1 856 ? -2.512 -20.016 -24.281 1 86.44 856 LEU B N 1
ATOM 15342 C CA . LEU B 1 856 ? -1.554 -19.094 -24.859 1 86.44 856 LEU B CA 1
ATOM 15343 C C . LEU B 1 856 ? -0.153 -19.328 -24.312 1 86.44 856 LEU B C 1
ATOM 15345 O O . LEU B 1 856 ? 0.832 -19.25 -25.047 1 86.44 856 LEU B O 1
ATOM 15349 N N . ILE B 1 857 ? -0.043 -19.625 -23.047 1 85.31 857 ILE B N 1
ATOM 15350 C CA . ILE B 1 857 ? 1.248 -19.922 -22.438 1 85.31 857 ILE B CA 1
ATOM 15351 C C . ILE B 1 857 ? 1.861 -21.156 -23.109 1 85.31 857 ILE B C 1
ATOM 15353 O O . ILE B 1 857 ? 3.051 -21.156 -23.438 1 85.31 857 ILE B O 1
ATOM 15357 N N . GLY B 1 858 ? 0.996 -22.156 -23.312 1 81.25 858 GLY B N 1
ATOM 15358 C CA . GLY B 1 858 ? 1.478 -23.359 -23.969 1 81.25 858 GLY B CA 1
ATOM 15359 C C . GLY B 1 858 ? 1.936 -23.125 -25.391 1 81.25 858 GLY B C 1
ATOM 15360 O O . GLY B 1 858 ? 2.969 -23.641 -25.812 1 81.25 858 GLY B O 1
ATOM 15361 N N . ALA B 1 859 ? 1.194 -22.312 -26.047 1 83.56 859 ALA B N 1
ATOM 15362 C CA . ALA B 1 859 ? 1.527 -22.016 -27.438 1 83.56 859 ALA B CA 1
ATOM 15363 C C . ALA B 1 859 ? 2.838 -21.234 -27.531 1 83.56 859 ALA B C 1
ATOM 15365 O O . ALA B 1 859 ? 3.697 -21.547 -28.359 1 83.56 859 ALA B O 1
ATOM 15366 N N . TYR B 1 860 ? 2.982 -20.266 -26.75 1 86.81 860 TYR B N 1
ATOM 15367 C CA . TYR B 1 860 ? 4.176 -19.438 -26.797 1 86.81 860 TYR B CA 1
ATOM 15368 C C . TYR B 1 860 ? 5.395 -20.188 -26.281 1 86.81 860 TYR B C 1
ATOM 15370 O O . TYR B 1 860 ? 6.508 -20 -26.781 1 86.81 860 TYR B O 1
ATOM 15378 N N . ALA B 1 861 ? 5.148 -20.984 -25.25 1 80.88 861 ALA B N 1
ATOM 15379 C CA . ALA B 1 861 ? 6.25 -21.797 -24.75 1 80.88 861 ALA B CA 1
ATOM 15380 C C . ALA B 1 861 ? 6.754 -22.75 -25.812 1 80.88 861 ALA B C 1
ATOM 15382 O O . ALA B 1 861 ? 7.961 -22.984 -25.938 1 80.88 861 ALA B O 1
ATOM 15383 N N . ASN B 1 862 ? 5.867 -23.344 -26.594 1 80.25 862 ASN B N 1
ATOM 15384 C CA . ASN B 1 862 ? 6.242 -24.234 -27.688 1 80.25 862 ASN B CA 1
ATOM 15385 C C . ASN B 1 862 ? 6.988 -23.484 -28.797 1 80.25 862 ASN B C 1
ATOM 15387 O O . ASN B 1 862 ? 7.949 -24 -29.359 1 80.25 862 ASN B O 1
ATOM 15391 N N . MET B 1 863 ? 6.52 -22.328 -29.031 1 83.31 863 MET B N 1
ATOM 15392 C CA . MET B 1 863 ? 7.168 -21.516 -30.062 1 83.31 863 MET B CA 1
ATOM 15393 C C . MET B 1 863 ? 8.578 -21.109 -29.641 1 83.31 863 MET B C 1
ATOM 15395 O O . MET B 1 863 ? 9.492 -21.062 -30.453 1 83.31 863 MET B O 1
ATOM 15399 N N . GLU B 1 864 ? 8.695 -20.812 -28.406 1 82.38 864 GLU B N 1
ATOM 15400 C CA . GLU B 1 864 ? 10.016 -20.453 -27.891 1 82.38 864 GLU B CA 1
ATOM 15401 C C . GLU B 1 864 ? 10.984 -21.641 -27.969 1 82.38 864 GLU B C 1
ATOM 15403 O O . GLU B 1 864 ? 12.141 -21.469 -28.344 1 82.38 864 GLU B O 1
ATOM 15408 N N . LYS B 1 865 ? 10.508 -22.812 -27.641 1 76.88 865 LYS B N 1
ATOM 15409 C CA . LYS B 1 865 ? 11.344 -24.016 -27.703 1 76.88 865 LYS B CA 1
ATOM 15410 C C . LYS B 1 865 ? 11.734 -24.344 -29.141 1 76.88 865 LYS B C 1
ATOM 15412 O O . LYS B 1 865 ? 12.867 -24.75 -29.406 1 76.88 865 LYS B O 1
ATOM 15417 N N . GLU B 1 866 ? 10.781 -24.188 -29.984 1 76.94 866 GLU B N 1
ATOM 15418 C CA . GLU B 1 866 ? 11.055 -24.438 -31.391 1 76.94 866 GLU B CA 1
ATOM 15419 C C . GLU B 1 866 ? 12.07 -23.438 -31.938 1 76.94 866 GLU B C 1
ATOM 15421 O O . GLU B 1 866 ? 12.953 -23.797 -32.719 1 76.94 866 GLU B O 1
ATOM 15426 N N . ALA B 1 867 ? 11.906 -22.219 -31.578 1 76.75 867 ALA B N 1
ATOM 15427 C CA . ALA B 1 867 ? 12.812 -21.172 -32.031 1 76.75 867 ALA B CA 1
ATOM 15428 C C . ALA B 1 867 ? 14.227 -21.391 -31.5 1 76.75 867 ALA B C 1
ATOM 15430 O O . ALA B 1 867 ? 15.211 -21.172 -32.219 1 76.75 867 ALA B O 1
ATOM 15431 N N . LYS B 1 868 ? 14.273 -21.828 -30.312 1 73 868 LYS B N 1
ATOM 15432 C CA . LYS B 1 868 ? 15.57 -22.109 -29.703 1 73 868 LYS B CA 1
ATOM 15433 C C . LYS B 1 868 ? 16.234 -23.312 -30.359 1 73 868 LYS B C 1
ATOM 15435 O O . LYS B 1 868 ? 17.453 -23.344 -30.547 1 73 868 LYS B O 1
ATOM 15440 N N . SER B 1 869 ? 15.438 -24.328 -30.688 1 71.06 869 SER B N 1
ATOM 15441 C CA . SER B 1 869 ? 15.953 -25.516 -31.359 1 71.06 869 SER B CA 1
ATOM 15442 C C . SER B 1 869 ? 16.438 -25.203 -32.75 1 71.06 869 SER B C 1
ATOM 15444 O O . SER B 1 869 ? 17.469 -25.734 -33.219 1 71.06 869 SER B O 1
ATOM 15446 N N . LYS B 1 870 ? 15.695 -24.438 -33.469 1 64.75 870 LYS B N 1
ATOM 15447 C CA . LYS B 1 870 ? 16.094 -24.047 -34.812 1 64.75 870 LYS B CA 1
ATOM 15448 C C . LYS B 1 870 ? 17.359 -23.188 -34.781 1 64.75 870 LYS B C 1
ATOM 15450 O O . LYS B 1 870 ? 18.219 -23.312 -35.656 1 64.75 870 LYS B O 1
ATOM 15455 N N . ALA B 1 871 ? 17.359 -22.297 -33.844 1 64.12 871 ALA B N 1
ATOM 15456 C CA . ALA B 1 871 ? 18.547 -21.438 -33.719 1 64.12 871 ALA B CA 1
ATOM 15457 C C . ALA B 1 871 ? 19.781 -22.266 -33.375 1 64.12 871 ALA B C 1
ATOM 15459 O O . ALA B 1 871 ? 20.875 -21.953 -33.844 1 64.12 871 ALA B O 1
ATOM 15460 N N . SER B 1 872 ? 19.531 -23.359 -32.656 1 57.84 872 SER B N 1
ATOM 15461 C CA . SER B 1 872 ? 20.625 -24.25 -32.281 1 57.84 872 SER B CA 1
ATOM 15462 C C . SER B 1 872 ? 21.062 -25.109 -33.469 1 57.84 872 SER B C 1
ATOM 15464 O O . SER B 1 872 ? 22.234 -25.453 -33.594 1 57.84 872 SER B O 1
ATOM 15466 N N . LYS B 1 873 ? 20.125 -25.781 -34.312 1 50.09 873 LYS B N 1
ATOM 15467 C CA . LYS B 1 873 ? 20.438 -26.625 -35.469 1 50.09 873 LYS B CA 1
ATOM 15468 C C . LYS B 1 873 ? 21.25 -25.859 -36.5 1 50.09 873 LYS B C 1
ATOM 15470 O O . LYS B 1 873 ? 22.062 -26.438 -37.219 1 50.09 873 LYS B O 1
ATOM 15475 N N . VAL B 1 874 ? 20.734 -24.797 -36.969 1 45.56 874 VAL B N 1
ATOM 15476 C CA . VAL B 1 874 ? 21.609 -24.156 -37.969 1 45.56 874 VAL B CA 1
ATOM 15477 C C . VAL B 1 874 ? 23.047 -24.156 -37.438 1 45.56 874 VAL B C 1
ATOM 15479 O O . VAL B 1 874 ? 24 -24.25 -38.188 1 45.56 874 VAL B O 1
ATOM 15482 N N . GLY B 1 875 ? 23.562 -23.672 -36.375 1 36.81 875 GLY B N 1
ATOM 15483 C CA . GLY B 1 875 ? 24.875 -24.125 -35.969 1 36.81 875 GLY B CA 1
ATOM 15484 C C . GLY B 1 875 ? 24.891 -25.547 -35.438 1 36.81 875 GLY B C 1
ATOM 15485 O O . GLY B 1 875 ? 23.828 -26.109 -35.156 1 36.81 875 GLY B O 1
ATOM 15486 N N . ASP B 1 876 ? 26.172 -26.422 -35.188 1 30.27 876 ASP B N 1
ATOM 15487 C CA . ASP B 1 876 ? 26.484 -27.781 -34.75 1 30.27 876 ASP B CA 1
ATOM 15488 C C . ASP B 1 876 ? 25.531 -28.219 -33.656 1 30.27 876 ASP B C 1
ATOM 15490 O O . ASP B 1 876 ? 25.188 -27.438 -32.781 1 30.27 876 ASP B O 1
ATOM 15494 N N . HIS B 1 877 ? 24.75 -29.406 -33.781 1 30.19 877 HIS B N 1
ATOM 15495 C CA . HIS B 1 877 ? 23.672 -30.156 -33.125 1 30.19 877 HIS B CA 1
ATOM 15496 C C . HIS B 1 877 ? 23.703 -29.984 -31.609 1 30.19 877 HIS B C 1
ATOM 15498 O O . HIS B 1 877 ? 22.672 -29.75 -30.984 1 30.19 877 HIS B O 1
ATOM 15504 N N . ASP B 1 878 ? 24.672 -30.969 -30.938 1 29.52 878 ASP B N 1
ATOM 15505 C CA . ASP B 1 878 ? 24.625 -31.656 -29.656 1 29.52 878 ASP B CA 1
ATOM 15506 C C . ASP B 1 878 ? 24.641 -30.656 -28.5 1 29.52 878 ASP B C 1
ATOM 15508 O O . ASP B 1 878 ? 24.953 -31.031 -27.359 1 29.52 878 ASP B O 1
ATOM 15512 N N . LYS B 1 879 ? 24.766 -29.422 -28.812 1 29.62 879 LYS B N 1
ATOM 15513 C CA . LYS B 1 879 ? 25.328 -28.406 -27.922 1 29.62 879 LYS B CA 1
ATOM 15514 C C . LYS B 1 879 ? 24.312 -27.938 -26.906 1 29.62 879 LYS B C 1
ATOM 15516 O O . LYS B 1 879 ? 23.844 -26.797 -26.953 1 29.62 879 LYS B O 1
ATOM 15521 N N . PHE B 1 880 ? 23.266 -28.391 -26.703 1 31.55 880 PHE B N 1
ATOM 15522 C CA . PHE B 1 880 ? 22.516 -28 -25.5 1 31.55 880 PHE B CA 1
ATOM 15523 C C . PHE B 1 880 ? 23.453 -27.844 -24.312 1 31.55 880 PHE B C 1
ATOM 15525 O O . PHE B 1 880 ? 23.016 -27.844 -23.156 1 31.55 880 PHE B O 1
ATOM 15532 N N . ASN B 1 881 ? 24.812 -28.203 -24.484 1 31.16 881 ASN B N 1
ATOM 15533 C CA . ASN B 1 881 ? 25.969 -28.266 -23.578 1 31.16 881 ASN B CA 1
ATOM 15534 C C . ASN B 1 881 ? 26.328 -26.891 -23.031 1 31.16 881 ASN B C 1
ATOM 15536 O O . ASN B 1 881 ? 25.953 -25.859 -23.625 1 31.16 881 ASN B O 1
ATOM 15540 N N . ILE B 1 882 ? 27.188 -26.688 -21.938 1 34.5 882 ILE B N 1
ATOM 15541 C CA . ILE B 1 882 ? 27.984 -25.672 -21.25 1 34.5 882 ILE B CA 1
ATOM 15542 C C . ILE B 1 882 ? 28.562 -24.703 -22.281 1 34.5 882 ILE B C 1
ATOM 15544 O O . ILE B 1 882 ? 28.766 -23.516 -21.969 1 34.5 882 ILE B O 1
ATOM 15548 N N . ASP B 1 883 ? 28.688 -25.125 -23.531 1 32.94 883 ASP B N 1
ATOM 15549 C CA . ASP B 1 883 ? 29.484 -24.359 -24.484 1 32.94 883 ASP B CA 1
ATOM 15550 C C . ASP B 1 883 ? 28.672 -23.219 -25.109 1 32.94 883 ASP B C 1
ATOM 15552 O O . ASP B 1 883 ? 29.172 -22.109 -25.297 1 32.94 883 ASP B O 1
ATOM 15556 N N . GLY B 1 884 ? 27.391 -23.391 -25.484 1 38.06 884 GLY B N 1
ATOM 15557 C CA . GLY B 1 884 ? 26.625 -22.297 -26.047 1 38.06 884 GLY B CA 1
ATOM 15558 C C . GLY B 1 884 ? 26.391 -21.156 -25.078 1 38.06 884 GLY B C 1
ATOM 15559 O O . GLY B 1 884 ? 26.469 -19.984 -25.453 1 38.06 884 GLY B O 1
ATOM 15560 N N . ILE B 1 885 ? 26.125 -21.531 -23.875 1 39.78 885 ILE B N 1
ATOM 15561 C CA . ILE B 1 885 ? 26.109 -20.547 -22.797 1 39.78 885 ILE B CA 1
ATOM 15562 C C . ILE B 1 885 ? 27.5 -19.906 -22.672 1 39.78 885 ILE B C 1
ATOM 15564 O O . ILE B 1 885 ? 27.609 -18.688 -22.5 1 39.78 885 ILE B O 1
ATOM 15568 N N . ILE B 1 886 ? 28.531 -20.812 -22.906 1 39.09 886 ILE B N 1
ATOM 15569 C CA . ILE B 1 886 ? 29.922 -20.359 -22.938 1 39.09 886 ILE B CA 1
ATOM 15570 C C . ILE B 1 886 ? 30.141 -19.5 -24.188 1 39.09 886 ILE B C 1
ATOM 15572 O O . ILE B 1 886 ? 30.766 -18.438 -24.109 1 39.09 886 ILE B O 1
ATOM 15576 N N . GLU B 1 887 ? 29.609 -19.969 -25.297 1 38.12 887 GLU B N 1
ATOM 15577 C CA . GLU B 1 887 ? 29.844 -19.203 -26.516 1 38.12 887 GLU B CA 1
ATOM 15578 C C . GLU B 1 887 ? 29.094 -17.875 -26.484 1 38.12 887 GLU B C 1
ATOM 15580 O O . GLU B 1 887 ? 29.641 -16.844 -26.875 1 38.12 887 GLU B O 1
ATOM 15585 N N . GLU B 1 888 ? 27.891 -17.875 -26 1 40.47 888 GLU B N 1
ATOM 15586 C CA . GLU B 1 888 ? 27.156 -16.625 -25.844 1 40.47 888 GLU B CA 1
ATOM 15587 C C . GLU B 1 888 ? 27.812 -15.719 -24.797 1 40.47 888 GLU B C 1
ATOM 15589 O O . GLU B 1 888 ? 27.938 -14.508 -25 1 40.47 888 GLU B O 1
ATOM 15594 N N . MET B 1 889 ? 28.281 -16.344 -23.797 1 40.59 889 MET B N 1
ATOM 15595 C CA . MET B 1 889 ? 29.094 -15.648 -22.797 1 40.59 889 MET B CA 1
ATOM 15596 C C . MET B 1 889 ? 30.484 -15.352 -23.328 1 40.59 889 MET B C 1
ATOM 15598 O O . MET B 1 889 ? 31.047 -14.297 -23.062 1 40.59 889 MET B O 1
ATOM 15602 N N . ILE B 1 890 ? 31.094 -16.406 -24.094 1 39.84 890 ILE B N 1
ATOM 15603 C CA . ILE B 1 890 ? 32.344 -16.172 -24.812 1 39.84 890 ILE B CA 1
ATOM 15604 C C . ILE B 1 890 ? 32.125 -15.148 -25.906 1 39.84 890 ILE B C 1
ATOM 15606 O O . ILE B 1 890 ? 32.906 -14.227 -26.078 1 39.84 890 ILE B O 1
ATOM 15610 N N . LYS B 1 891 ? 31.078 -15.297 -26.672 1 40.84 891 LYS B N 1
ATOM 15611 C CA . LYS B 1 891 ? 30.75 -14.32 -27.703 1 40.84 891 LYS B CA 1
ATOM 15612 C C . LYS B 1 891 ? 30.453 -12.953 -27.078 1 40.84 891 LYS B C 1
ATOM 15614 O O . LYS B 1 891 ? 30.859 -11.922 -27.625 1 40.84 891 LYS B O 1
ATOM 15619 N N . GLU B 1 892 ? 29.766 -12.969 -26.016 1 39.66 892 GLU B N 1
ATOM 15620 C CA . GLU B 1 892 ? 29.641 -11.742 -25.25 1 39.66 892 GLU B CA 1
ATOM 15621 C C . GLU B 1 892 ? 31 -11.266 -24.75 1 39.66 892 GLU B C 1
ATOM 15623 O O . GLU B 1 892 ? 31.328 -10.078 -24.828 1 39.66 892 GLU B O 1
ATOM 15628 N N . ARG B 1 893 ? 31.828 -12.234 -24.234 1 37.38 893 ARG B N 1
ATOM 15629 C CA . ARG B 1 893 ? 33.188 -11.922 -23.859 1 37.38 893 ARG B CA 1
ATOM 15630 C C . ARG B 1 893 ? 34.125 -11.953 -25.062 1 37.38 893 ARG B C 1
ATOM 15632 O O . ARG B 1 893 ? 35.031 -11.141 -25.172 1 37.38 893 ARG B O 1
ATOM 15639 N N . ALA B 1 894 ? 34.031 -13.031 -25.891 1 38.81 894 ALA B N 1
ATOM 15640 C CA . ALA B 1 894 ? 34.812 -13.102 -27.125 1 38.81 894 ALA B CA 1
ATOM 15641 C C . ALA B 1 894 ? 34.469 -11.938 -28.047 1 38.81 894 ALA B C 1
ATOM 15643 O O . ALA B 1 894 ? 35.281 -11.492 -28.844 1 38.81 894 ALA B O 1
ATOM 15644 N N . GLY B 1 895 ? 33.344 -11.57 -28.016 1 40.06 895 GLY B N 1
ATOM 15645 C CA . GLY B 1 895 ? 33.031 -10.32 -28.672 1 40.06 895 GLY B CA 1
ATOM 15646 C C . GLY B 1 895 ? 33.875 -9.148 -28.172 1 40.06 895 GLY B C 1
ATOM 15647 O O . GLY B 1 895 ? 34.219 -8.258 -28.953 1 40.06 895 GLY B O 1
ATOM 15648 N N . VAL B 1 896 ? 34.219 -9.289 -26.938 1 43.16 896 VAL B N 1
ATOM 15649 C CA . VAL B 1 896 ? 35.188 -8.305 -26.453 1 43.16 896 VAL B CA 1
ATOM 15650 C C . VAL B 1 896 ? 36.594 -8.641 -26.969 1 43.16 896 VAL B C 1
ATOM 15652 O O . VAL B 1 896 ? 37.344 -7.75 -27.359 1 43.16 896 VAL B O 1
ATOM 15655 N N . ASP B 1 897 ? 37.031 -9.93 -26.953 1 44.47 897 ASP B N 1
ATOM 15656 C CA . ASP B 1 897 ? 38.312 -10.305 -27.5 1 44.47 897 ASP B CA 1
ATOM 15657 C C . ASP B 1 897 ? 38.344 -10.18 -29.016 1 44.47 897 ASP B C 1
ATOM 15659 O O . ASP B 1 897 ? 39.344 -9.773 -29.609 1 44.47 897 ASP B O 1
ATOM 15663 N N . LYS B 1 898 ? 37.406 -10.633 -29.734 1 46.12 898 LYS B N 1
ATOM 15664 C CA . LYS B 1 898 ? 37.281 -10.336 -31.156 1 46.12 898 LYS B CA 1
ATOM 15665 C C . LYS B 1 898 ? 37.25 -8.828 -31.406 1 46.12 898 LYS B C 1
ATOM 15667 O O . LYS B 1 898 ? 37.844 -8.344 -32.344 1 46.12 898 LYS B O 1
ATOM 15672 N N . TYR B 1 899 ? 36.656 -8.148 -30.406 1 53.19 899 TYR B N 1
ATOM 15673 C CA . TYR B 1 899 ? 36.719 -6.695 -30.484 1 53.19 899 TYR B CA 1
ATOM 15674 C C . TYR B 1 899 ? 38.125 -6.188 -30.141 1 53.19 899 TYR B C 1
ATOM 15676 O O . TYR B 1 899 ? 38.594 -5.215 -30.734 1 53.19 899 TYR B O 1
ATOM 15684 N N . ARG B 1 900 ? 38.688 -6.98 -29.281 1 56.34 900 ARG B N 1
ATOM 15685 C CA . ARG B 1 900 ? 40.094 -6.625 -28.984 1 56.34 900 ARG B CA 1
ATOM 15686 C C . ARG B 1 900 ? 41 -6.965 -30.172 1 56.34 900 ARG B C 1
ATOM 15688 O O . ARG B 1 900 ? 41.875 -6.176 -30.531 1 56.34 900 ARG B O 1
ATOM 15695 N N . LYS B 1 901 ? 40.906 -8.203 -30.781 1 57.34 901 LYS B N 1
ATOM 15696 C CA . LYS B 1 901 ? 41.688 -8.539 -31.984 1 57.34 901 LYS B CA 1
ATOM 15697 C C . LYS B 1 901 ? 41.344 -7.594 -33.125 1 57.34 901 LYS B C 1
ATOM 15699 O O . LYS B 1 901 ? 42.219 -7.121 -33.844 1 57.34 901 LYS B O 1
ATOM 15704 N N . ILE B 1 902 ? 40.156 -7.316 -33.312 1 57.47 902 ILE B N 1
ATOM 15705 C CA . ILE B 1 902 ? 39.719 -6.34 -34.281 1 57.47 902 ILE B CA 1
ATOM 15706 C C . ILE B 1 902 ? 40.219 -4.953 -33.906 1 57.47 902 ILE B C 1
ATOM 15708 O O . ILE B 1 902 ? 40.719 -4.211 -34.781 1 57.47 902 ILE B O 1
ATOM 15712 N N . PHE B 1 903 ? 40.188 -4.793 -32.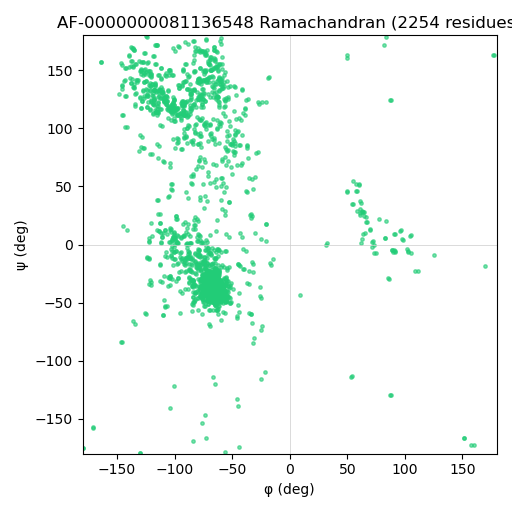594 1 61.84 903 PHE B N 1
ATOM 15713 C CA . PHE B 1 903 ? 40.688 -3.52 -32.094 1 61.84 903 PHE B CA 1
ATOM 15714 C C . PHE B 1 903 ? 42.188 -3.418 -32.281 1 61.84 903 PHE B C 1
ATOM 15716 O O . PHE B 1 903 ? 42.688 -2.398 -32.75 1 61.84 903 PHE B O 1
ATOM 15723 N N . GLU B 1 904 ? 42.812 -4.52 -31.984 1 65.44 904 GLU B N 1
ATOM 15724 C CA . GLU B 1 904 ? 44.25 -4.555 -32.156 1 65.44 904 GLU B CA 1
ATOM 15725 C C . GLU B 1 904 ? 44.656 -4.602 -33.625 1 65.44 904 GLU B C 1
ATOM 15727 O O . GLU B 1 904 ? 45.656 -4 -34.031 1 65.44 904 GLU B O 1
ATOM 15732 N N . GLU B 1 905 ? 43.906 -5.266 -34.5 1 64 905 GLU B N 1
ATOM 15733 C CA . GLU B 1 905 ? 44.125 -5.312 -35.938 1 64 905 GLU B CA 1
ATOM 15734 C C . GLU B 1 905 ? 43.812 -3.969 -36.594 1 64 905 GLU B C 1
ATOM 15736 O O . GLU B 1 905 ? 44.469 -3.592 -37.594 1 64 905 GLU B O 1
ATOM 15741 N N . ILE B 1 906 ? 42.938 -3.254 -35.875 1 61.94 906 ILE B N 1
ATOM 15742 C CA . ILE B 1 906 ? 42.531 -1.973 -36.438 1 61.94 906 ILE B CA 1
ATOM 15743 C C . ILE B 1 906 ? 43.406 -0.856 -35.875 1 61.94 906 ILE B C 1
ATOM 15745 O O . ILE B 1 906 ? 43.656 0.14 -36.562 1 61.94 906 ILE B O 1
ATOM 15749 N N . ASP B 1 907 ? 43.938 -1.242 -34.719 1 64.12 907 ASP B N 1
ATOM 15750 C CA . ASP B 1 907 ? 44.875 -0.292 -34.094 1 64.12 907 ASP B CA 1
ATOM 15751 C C . ASP B 1 907 ? 46.25 -0.39 -34.75 1 64.12 907 ASP B C 1
ATOM 15753 O O . ASP B 1 907 ? 47.156 -0.979 -34.188 1 64.12 907 ASP B O 1
ATOM 15757 N N . VAL B 1 908 ? 46.219 0.035 -35.969 1 64.06 908 VAL B N 1
ATOM 15758 C CA . VAL B 1 908 ? 47.406 -0.089 -36.812 1 64.06 908 VAL B CA 1
ATOM 15759 C C . VAL B 1 908 ? 48.562 0.678 -36.188 1 64.06 908 VAL B C 1
ATOM 15761 O O . VAL B 1 908 ? 49.719 0.272 -36.344 1 64.06 908 VAL B O 1
ATOM 15764 N N . ASP B 1 909 ? 48.281 1.859 -35.531 1 62.78 909 ASP B N 1
ATOM 15765 C CA . ASP B 1 909 ? 49.406 2.662 -35.031 1 62.78 909 ASP B CA 1
ATOM 15766 C C . ASP B 1 909 ? 49.844 2.201 -33.625 1 62.78 909 ASP B C 1
ATOM 15768 O O . ASP B 1 909 ? 50.781 2.764 -33.062 1 62.78 909 ASP B O 1
ATOM 15772 N N . GLY B 1 910 ? 49.188 1.099 -33 1 61.78 910 GLY B N 1
ATOM 15773 C CA . GLY B 1 910 ? 49.594 0.469 -31.75 1 61.78 910 GLY B CA 1
ATOM 15774 C C . GLY B 1 910 ? 49.375 1.362 -30.547 1 61.78 910 GLY B C 1
ATOM 15775 O O . GLY B 1 910 ? 50.062 1.209 -29.516 1 61.78 910 GLY B O 1
ATOM 15776 N N . SER B 1 911 ? 48.656 2.473 -30.531 1 66.56 911 SER B N 1
ATOM 15777 C CA . SER B 1 911 ? 48.469 3.455 -29.469 1 66.56 911 SER B CA 1
ATOM 15778 C C . SER B 1 911 ? 47.562 2.91 -28.359 1 66.56 911 SER B C 1
ATOM 15780 O O . SER B 1 911 ? 47.5 3.479 -27.266 1 66.56 911 SER B O 1
ATOM 15782 N N . GLY B 1 912 ? 46.969 1.704 -28.484 1 67.38 912 GLY B N 1
ATOM 15783 C CA . GLY B 1 912 ? 46.031 1.121 -27.562 1 67.38 912 GLY B CA 1
ATOM 15784 C C . GLY B 1 912 ? 44.656 1.776 -27.609 1 67.38 912 GLY B C 1
ATOM 15785 O O . GLY B 1 912 ? 43.781 1.447 -26.828 1 67.38 912 GLY B O 1
ATOM 15786 N N . GLU B 1 913 ? 44.531 2.791 -28.484 1 71.94 913 GLU B N 1
ATOM 15787 C CA . GLU B 1 913 ? 43.25 3.475 -28.734 1 71.94 913 GLU B CA 1
ATOM 15788 C C . GLU B 1 913 ? 42.938 3.543 -30.219 1 71.94 913 GLU B C 1
ATOM 15790 O O . GLU B 1 913 ? 43.844 3.535 -31.047 1 71.94 913 GLU B O 1
ATOM 15795 N N . LEU B 1 914 ? 41.719 3.496 -30.703 1 71.19 914 LEU B N 1
ATOM 15796 C CA . LEU B 1 914 ? 41.312 3.58 -32.094 1 71.19 914 LEU B CA 1
ATOM 15797 C C . LEU B 1 914 ? 40.938 5.008 -32.469 1 71.19 914 LEU B C 1
ATOM 15799 O O . LEU B 1 914 ? 40.062 5.605 -31.812 1 71.19 914 LEU B O 1
ATOM 15803 N N . ASP B 1 915 ? 41.75 5.656 -33.375 1 73.38 915 ASP B N 1
ATOM 15804 C CA . ASP B 1 915 ? 41.344 6.945 -33.906 1 73.38 915 ASP B CA 1
ATOM 15805 C C . ASP B 1 915 ? 40.219 6.77 -34.938 1 73.38 915 ASP B C 1
ATOM 15807 O O . ASP B 1 915 ? 39.875 5.641 -35.312 1 73.38 915 ASP B O 1
ATOM 15811 N N . PHE B 1 916 ? 39.469 7.84 -35.344 1 73.06 916 PHE B N 1
ATOM 15812 C CA . PHE B 1 916 ? 38.281 7.766 -36.219 1 73.06 916 PHE B CA 1
ATOM 15813 C C . PHE B 1 916 ? 38.625 7.02 -37.5 1 73.06 916 PHE B C 1
ATOM 15815 O O . PHE B 1 916 ? 37.844 6.172 -37.938 1 73.06 916 PHE B O 1
ATOM 15822 N N . ASP B 1 917 ? 39.781 7.258 -38.062 1 72.06 917 ASP B N 1
ATOM 15823 C CA . ASP B 1 917 ? 40.156 6.633 -39.312 1 72.06 917 ASP B CA 1
ATOM 15824 C C . ASP B 1 917 ? 40.406 5.141 -39.156 1 72.06 917 ASP B C 1
ATOM 15826 O O . ASP B 1 917 ? 40.031 4.328 -40 1 72.06 917 ASP B O 1
ATOM 15830 N N . GLU B 1 918 ? 41 4.676 -38.062 1 73.06 918 GLU B N 1
ATOM 15831 C CA . GLU B 1 918 ? 41.25 3.27 -37.75 1 73.06 918 GLU B CA 1
ATOM 15832 C C . GLU B 1 918 ? 39.938 2.541 -37.438 1 73.06 918 GLU B C 1
ATOM 15834 O O . GLU B 1 918 ? 39.719 1.404 -37.875 1 73.06 918 GLU B O 1
ATOM 15839 N N . PHE B 1 919 ? 39.031 3.213 -36.844 1 69.88 919 PHE B N 1
ATOM 15840 C CA . PHE B 1 919 ? 37.719 2.701 -36.5 1 69.88 919 PHE B CA 1
ATOM 15841 C C . PHE B 1 919 ? 36.906 2.475 -37.781 1 69.88 919 PHE B C 1
ATOM 15843 O O . PHE B 1 919 ? 36.25 1.434 -37.938 1 69.88 919 PHE B O 1
ATOM 15850 N N . VAL B 1 920 ? 36.906 3.492 -38.656 1 69.5 920 VAL B N 1
ATOM 15851 C CA . VAL B 1 920 ? 36.188 3.377 -39.906 1 69.5 920 VAL B CA 1
ATOM 15852 C C . VAL B 1 920 ? 36.719 2.18 -40.688 1 69.5 920 VAL B C 1
ATOM 15854 O O . VAL B 1 920 ? 35.938 1.384 -41.219 1 69.5 920 VAL B O 1
ATOM 15857 N N . GLU B 1 921 ? 38 2.043 -40.75 1 66.69 921 GLU B N 1
ATOM 15858 C CA . GLU B 1 921 ? 38.625 0.937 -41.5 1 66.69 921 GLU B CA 1
ATOM 15859 C C . GLU B 1 921 ? 38.281 -0.404 -40.844 1 66.69 921 GLU B C 1
ATOM 15861 O O . GLU B 1 921 ? 37.969 -1.378 -41.531 1 66.69 921 GLU B O 1
ATOM 15866 N N . ALA B 1 922 ? 38.25 -0.486 -39.562 1 61.5 922 ALA B N 1
ATOM 15867 C CA . ALA B 1 922 ? 37.969 -1.706 -38.812 1 61.5 922 ALA B CA 1
ATOM 15868 C C . ALA B 1 922 ? 36.5 -2.088 -38.938 1 61.5 922 ALA B C 1
ATOM 15870 O O . ALA B 1 922 ? 36.156 -3.252 -39.156 1 61.5 922 ALA B O 1
ATOM 15871 N N . TYR B 1 923 ? 35.625 -1.082 -38.719 1 62.5 923 TYR B N 1
ATOM 15872 C CA . TYR B 1 923 ? 34.188 -1.376 -38.75 1 62.5 923 TYR B CA 1
ATOM 15873 C C . TYR B 1 923 ? 33.719 -1.701 -40.156 1 62.5 923 TYR B C 1
ATOM 15875 O O . TYR B 1 923 ? 32.875 -2.57 -40.344 1 62.5 923 TYR B O 1
ATOM 15883 N N . LYS B 1 924 ? 34.312 -1.087 -41.125 1 61.12 924 LYS B N 1
ATOM 15884 C CA . LYS B 1 924 ? 34.031 -1.419 -42.5 1 61.12 924 LYS B CA 1
ATOM 15885 C C . LYS B 1 924 ? 34.469 -2.842 -42.844 1 61.12 924 LYS B C 1
ATOM 15887 O O . LYS B 1 924 ? 33.875 -3.494 -43.719 1 61.12 924 LYS B O 1
ATOM 15892 N N . ARG B 1 925 ? 35.406 -3.365 -42.219 1 56.25 925 ARG B N 1
ATOM 15893 C CA . ARG B 1 925 ? 35.844 -4.742 -42.406 1 56.25 925 ARG B CA 1
ATOM 15894 C C . ARG B 1 925 ? 34.875 -5.719 -41.75 1 56.25 925 ARG B C 1
ATOM 15896 O O . ARG B 1 925 ? 34.719 -6.863 -42.188 1 56.25 925 ARG B O 1
ATOM 15903 N N . ILE B 1 926 ? 34.156 -5.359 -40.688 1 54.34 926 ILE B N 1
ATOM 15904 C CA . ILE B 1 926 ? 33.156 -6.152 -40 1 54.34 926 ILE B CA 1
ATOM 15905 C C . ILE B 1 926 ? 31.797 -6.012 -40.719 1 54.34 926 ILE B C 1
ATOM 15907 O O . ILE B 1 926 ? 31.125 -7.008 -40.969 1 54.34 926 ILE B O 1
ATOM 15911 N N . ASN B 1 927 ? 31.281 -4.723 -41 1 50.81 927 ASN B N 1
ATOM 15912 C CA . ASN B 1 927 ? 30.078 -4.422 -41.781 1 50.81 927 ASN B CA 1
ATOM 15913 C C . ASN B 1 927 ? 30.375 -3.4 -42.875 1 50.81 927 ASN B C 1
ATOM 15915 O O . ASN B 1 927 ? 30.406 -2.195 -42.625 1 50.81 927 ASN B O 1
ATOM 15919 N N . PRO B 1 928 ? 30.688 -3.936 -44 1 52 928 PRO B N 1
ATOM 15920 C CA . PRO B 1 928 ? 31.094 -3.076 -45.125 1 52 928 PRO B CA 1
ATOM 15921 C C . PRO B 1 928 ? 29.984 -2.104 -45.562 1 52 928 PRO B C 1
ATOM 15923 O O . PRO B 1 928 ? 30.266 -1.112 -46.219 1 52 928 PRO B O 1
ATOM 15926 N N . ASN B 1 929 ? 28.781 -2.359 -45.281 1 49.28 929 ASN B N 1
ATOM 15927 C CA . ASN B 1 929 ? 27.688 -1.584 -45.844 1 49.28 929 ASN B CA 1
ATOM 15928 C C . ASN B 1 929 ? 27.328 -0.388 -44.969 1 49.28 929 ASN B C 1
ATOM 15930 O O . ASN B 1 929 ? 26.297 0.247 -45.156 1 49.28 929 ASN B O 1
ATOM 15934 N N . VAL B 1 930 ? 28.125 -0.038 -43.969 1 54.81 930 VAL B N 1
ATOM 15935 C CA . VAL B 1 930 ? 27.828 1.092 -43.125 1 54.81 930 VAL B CA 1
ATOM 15936 C C . VAL B 1 930 ? 28.438 2.367 -43.688 1 54.81 930 VAL B C 1
ATOM 15938 O O . VAL B 1 930 ? 29.578 2.359 -44.156 1 54.81 930 VAL B O 1
ATOM 15941 N N . SER B 1 931 ? 27.578 3.426 -43.938 1 58.47 931 SER B N 1
ATOM 15942 C CA . SER B 1 931 ? 28.031 4.684 -44.5 1 58.47 931 SER B CA 1
ATOM 15943 C C . SER B 1 931 ? 29.031 5.387 -43.594 1 58.47 931 SER B C 1
ATOM 15945 O O . SER B 1 931 ? 29.078 5.102 -42.375 1 58.47 931 SER B O 1
ATOM 15947 N N . LEU B 1 932 ? 29.953 6.172 -44.156 1 63.34 932 LEU B N 1
ATOM 15948 C CA . LEU B 1 932 ? 30.969 6.914 -43.406 1 63.34 932 LEU B CA 1
ATOM 15949 C C . LEU B 1 932 ? 30.328 7.809 -42.344 1 63.34 932 LEU B C 1
ATOM 15951 O O . LEU B 1 932 ? 30.859 7.957 -41.25 1 63.34 932 LEU B O 1
ATOM 15955 N N . SER B 1 933 ? 29.188 8.312 -42.625 1 61.31 933 SER B N 1
ATOM 15956 C CA . SER B 1 933 ? 28.453 9.164 -41.688 1 61.31 933 SER B CA 1
ATOM 15957 C C . SER B 1 933 ? 27.953 8.359 -40.469 1 61.31 933 SER B C 1
ATOM 15959 O O . SER B 1 933 ? 27.984 8.844 -39.344 1 61.31 933 SER B O 1
ATOM 15961 N N . GLN B 1 934 ? 27.594 7.195 -40.719 1 59.06 934 GLN B N 1
ATOM 15962 C CA . GLN B 1 934 ? 27.141 6.297 -39.656 1 59.06 934 GLN B CA 1
ATOM 15963 C C . GLN B 1 934 ? 28.312 5.875 -38.781 1 59.06 934 GLN B C 1
ATOM 15965 O O . GLN B 1 934 ? 28.188 5.805 -37.562 1 59.06 934 GLN B O 1
ATOM 15970 N N . LEU B 1 935 ? 29.344 5.707 -39.406 1 63.16 935 LEU B N 1
ATOM 15971 C CA . LEU B 1 935 ? 30.547 5.316 -38.688 1 63.16 935 LEU B CA 1
ATOM 15972 C C . LEU B 1 935 ? 31.078 6.469 -37.844 1 63.16 935 LEU B C 1
ATOM 15974 O O . LEU B 1 935 ? 31.562 6.258 -36.75 1 63.16 935 LEU B O 1
ATOM 15978 N N . GLU B 1 936 ? 30.938 7.598 -38.344 1 65 936 GLU B N 1
ATOM 15979 C CA . GLU B 1 936 ? 31.312 8.789 -37.562 1 65 936 GLU B CA 1
ATOM 15980 C C . GLU B 1 936 ? 30.438 8.938 -36.344 1 65 936 GLU B C 1
ATOM 15982 O O . GLU B 1 936 ? 30.922 9.266 -35.25 1 65 936 GLU B O 1
ATOM 15987 N N . GLN B 1 937 ? 29.234 8.664 -36.5 1 61.47 937 GLN B N 1
ATOM 15988 C CA . GLN B 1 937 ? 28.297 8.742 -35.375 1 61.47 937 GLN B CA 1
ATOM 15989 C C . GLN B 1 937 ? 28.531 7.617 -34.375 1 61.47 937 GLN B C 1
ATOM 15991 O O . GLN B 1 937 ? 28.469 7.836 -33.156 1 61.47 937 GLN B O 1
ATOM 15996 N N . MET B 1 938 ? 28.859 6.484 -34.906 1 62.81 938 MET B N 1
ATOM 15997 C CA . MET B 1 938 ? 29.188 5.34 -34.062 1 62.81 938 MET B CA 1
ATOM 15998 C C . MET B 1 938 ? 30.438 5.621 -33.219 1 62.81 938 MET B C 1
ATOM 16000 O O . MET B 1 938 ? 30.484 5.301 -32.031 1 62.81 938 MET B O 1
ATOM 16004 N N . PHE B 1 939 ? 31.375 6.223 -33.938 1 64.44 939 PHE B N 1
ATOM 16005 C CA . PHE B 1 939 ? 32.656 6.551 -33.312 1 64.44 939 PHE B CA 1
ATOM 16006 C C . PHE B 1 939 ? 32.469 7.594 -32.219 1 64.44 939 PHE B C 1
ATOM 16008 O O . PHE B 1 939 ? 33 7.461 -31.125 1 64.44 939 PHE B O 1
ATOM 16015 N N . LYS B 1 940 ? 31.703 8.477 -32.5 1 66.31 940 LYS B N 1
ATOM 16016 C CA . LYS B 1 940 ? 31.422 9.516 -31.516 1 66.31 940 LYS B CA 1
ATOM 16017 C C . LYS B 1 940 ? 30.656 8.953 -30.312 1 66.31 940 LYS B C 1
ATOM 16019 O O . LYS B 1 940 ? 30.922 9.328 -29.172 1 66.31 940 LYS B O 1
ATOM 16024 N N . GLU B 1 941 ? 29.844 7.969 -30.625 1 62.09 941 GLU B N 1
ATOM 16025 C CA . GLU B 1 941 ? 29.016 7.34 -29.594 1 62.09 941 GLU B CA 1
ATOM 16026 C C . GLU B 1 941 ? 29.844 6.383 -28.75 1 62.09 941 GLU B C 1
ATOM 16028 O O . GLU B 1 941 ? 29.578 6.23 -27.547 1 62.09 941 GLU B O 1
ATOM 16033 N N . ALA B 1 942 ? 30.719 5.773 -29.375 1 63.22 942 ALA B N 1
ATOM 16034 C CA . ALA B 1 942 ? 31.594 4.816 -28.703 1 63.22 942 ALA B CA 1
ATOM 16035 C C . ALA B 1 942 ? 32.656 5.531 -27.875 1 63.22 942 ALA B C 1
ATOM 16037 O O . ALA B 1 942 ? 33.156 4.977 -26.891 1 63.22 942 ALA B O 1
ATOM 16038 N N . ASP B 1 943 ? 33.062 6.781 -28.219 1 64.19 943 ASP B N 1
ATOM 16039 C CA . ASP B 1 943 ? 34.062 7.57 -27.531 1 64.19 943 ASP B CA 1
ATOM 16040 C C . ASP B 1 943 ? 33.5 8.219 -26.266 1 64.19 943 ASP B C 1
ATOM 16042 O O . ASP B 1 943 ? 33.156 9.406 -26.281 1 64.19 943 ASP B O 1
ATOM 16046 N N . LEU B 1 944 ? 33.25 7.375 -25.203 1 58.97 944 LEU B N 1
ATOM 16047 C CA . LEU B 1 944 ? 32.562 7.719 -23.969 1 58.97 944 LEU B CA 1
ATOM 16048 C C . LEU B 1 944 ? 33.344 8.758 -23.172 1 58.97 944 LEU B C 1
ATOM 16050 O O . LEU B 1 944 ? 32.75 9.578 -22.469 1 58.97 944 LEU B O 1
ATOM 16054 N N . ASP B 1 945 ? 34.75 8.867 -23.312 1 54.47 945 ASP B N 1
ATOM 16055 C CA . ASP B 1 945 ? 35.562 9.781 -22.531 1 54.47 945 ASP B CA 1
ATOM 16056 C C . ASP B 1 945 ? 35.906 11.039 -23.312 1 54.47 945 ASP B C 1
ATOM 16058 O O . ASP B 1 945 ? 36.625 11.906 -22.828 1 54.47 945 ASP B O 1
ATOM 16062 N N . GLY B 1 946 ? 35.344 11.164 -24.547 1 61.16 946 GLY B N 1
ATOM 16063 C CA . GLY B 1 946 ? 35.531 12.328 -25.406 1 61.16 946 GLY B CA 1
ATOM 16064 C C . GLY B 1 946 ? 36.969 12.523 -25.844 1 61.16 946 GLY B C 1
ATOM 16065 O O . GLY B 1 946 ? 37.375 13.641 -26.188 1 61.16 946 GLY B O 1
ATOM 16066 N N . GLY B 1 947 ? 37.938 11.703 -25.672 1 62.66 947 GLY B N 1
ATOM 16067 C CA . GLY B 1 947 ? 39.344 11.812 -25.953 1 62.66 947 GLY B CA 1
ATOM 16068 C C . GLY B 1 947 ? 39.656 11.766 -27.438 1 62.66 947 GLY B C 1
ATOM 16069 O O . GLY B 1 947 ? 40.812 11.977 -27.844 1 62.66 947 GLY B O 1
ATOM 16070 N N . GLY B 1 948 ? 38.562 11.68 -28.359 1 67.88 948 GLY B N 1
ATOM 16071 C CA . GLY B 1 948 ? 38.719 11.656 -29.797 1 67.88 948 GLY B CA 1
ATOM 16072 C C . GLY B 1 948 ? 39.219 10.328 -30.328 1 67.88 948 GLY B C 1
ATOM 16073 O O . GLY B 1 948 ? 39.469 10.172 -31.531 1 67.88 948 GLY B O 1
ATOM 16074 N N . THR B 1 949 ? 39.594 9.422 -29.406 1 72.75 949 THR B N 1
ATOM 16075 C CA . THR B 1 949 ? 40.031 8.07 -29.75 1 72.75 949 THR B CA 1
ATOM 16076 C C . THR B 1 949 ? 39.219 7.039 -28.953 1 72.75 949 THR B C 1
ATOM 16078 O O . THR B 1 949 ? 38.594 7.371 -27.938 1 72.75 949 THR B O 1
ATOM 16081 N N . LEU B 1 950 ? 38.906 5.785 -29.453 1 68.19 950 LEU B N 1
ATOM 16082 C CA . LEU B 1 950 ? 38.188 4.707 -28.781 1 68.19 950 LEU B CA 1
ATOM 16083 C C . LEU B 1 950 ? 39.156 3.775 -28.062 1 68.19 950 LEU B C 1
ATOM 16085 O O . LEU B 1 950 ? 40.031 3.188 -28.703 1 68.19 950 LEU B O 1
ATOM 16089 N N . ASP B 1 951 ? 39.094 3.82 -26.734 1 70 951 ASP B N 1
ATOM 16090 C CA . ASP B 1 951 ? 39.906 2.832 -26.016 1 70 951 ASP B CA 1
ATOM 16091 C C . ASP B 1 951 ? 39.219 1.459 -26.047 1 70 951 ASP B C 1
ATOM 16093 O O . ASP B 1 951 ? 38.125 1.312 -26.578 1 70 951 ASP B O 1
ATOM 16097 N N . PHE B 1 952 ? 39.875 0.365 -25.688 1 65.69 952 PHE B N 1
ATOM 16098 C CA . PHE B 1 952 ? 39.406 -1.007 -25.844 1 65.69 952 PHE B CA 1
ATOM 16099 C C . PHE B 1 952 ? 38.062 -1.205 -25.109 1 65.69 952 PHE B C 1
ATOM 16101 O O . PHE B 1 952 ? 37.156 -1.845 -25.641 1 65.69 952 PHE B O 1
ATOM 16108 N N . ASP B 1 953 ? 37.906 -0.638 -24.062 1 65 953 ASP B N 1
ATOM 16109 C CA . ASP B 1 953 ? 36.688 -0.819 -23.297 1 65 953 ASP B CA 1
ATOM 16110 C C . ASP B 1 953 ? 35.5 -0.152 -24 1 65 953 ASP B C 1
ATOM 16112 O O . ASP B 1 953 ? 34.406 -0.711 -24.047 1 65 953 ASP B O 1
ATOM 16116 N N . GLU B 1 954 ? 35.75 1.05 -24.594 1 65.75 954 GLU B N 1
ATOM 16117 C CA . GLU B 1 954 ? 34.75 1.754 -25.391 1 65.75 954 GLU B CA 1
ATOM 16118 C C . GLU B 1 954 ? 34.406 0.98 -26.656 1 65.75 954 GLU B C 1
ATOM 16120 O O . GLU B 1 954 ? 33.25 0.906 -27.062 1 65.75 954 GLU B O 1
ATOM 16125 N N . PHE B 1 955 ? 35.375 0.38 -27.125 1 63.28 955 PHE B N 1
ATOM 16126 C CA . PHE B 1 955 ? 35.219 -0.436 -28.328 1 63.28 955 PHE B CA 1
ATOM 16127 C C . PHE B 1 955 ? 34.438 -1.703 -28.031 1 63.28 955 PHE B C 1
ATOM 16129 O O . PHE B 1 955 ? 33.562 -2.086 -28.797 1 63.28 955 PHE B O 1
ATOM 16136 N N . VAL B 1 956 ? 34.719 -2.33 -26.969 1 61.06 956 VAL B N 1
ATOM 16137 C CA . VAL B 1 956 ? 34.031 -3.553 -26.578 1 61.06 956 VAL B CA 1
ATOM 16138 C C . VAL B 1 956 ? 32.562 -3.246 -26.281 1 61.06 956 VAL B C 1
ATOM 16140 O O . VAL B 1 956 ? 31.656 -4.012 -26.656 1 61.06 956 VAL B O 1
ATOM 16143 N N . GLN B 1 957 ? 32.312 -2.256 -25.641 1 58.41 957 GLN B N 1
ATOM 16144 C CA . GLN B 1 957 ? 30.938 -1.854 -25.328 1 58.41 957 GLN B CA 1
ATOM 16145 C C . GLN B 1 957 ? 30.141 -1.597 -26.594 1 58.41 957 GLN B C 1
ATOM 16147 O O . GLN B 1 957 ? 28.969 -1.956 -26.688 1 58.41 957 GLN B O 1
ATOM 16152 N N . MET B 1 958 ? 30.844 -0.951 -27.469 1 57.06 958 MET B N 1
ATOM 16153 C CA . MET B 1 958 ? 30.234 -0.742 -28.781 1 57.06 958 MET B CA 1
ATOM 16154 C C . MET B 1 958 ? 30.031 -2.068 -29.5 1 57.06 958 MET B C 1
ATOM 16156 O O . MET B 1 958 ? 29 -2.291 -30.125 1 57.06 958 MET B O 1
ATOM 16160 N N . ALA B 1 959 ? 31 -2.84 -29.375 1 53.41 959 ALA B N 1
ATOM 16161 C CA . ALA B 1 959 ? 30.984 -4.105 -30.094 1 53.41 959 ALA B CA 1
ATOM 16162 C C . ALA B 1 959 ? 29.953 -5.062 -29.5 1 53.41 959 ALA B C 1
ATOM 16164 O O . ALA B 1 959 ? 29.422 -5.926 -30.203 1 53.41 959 ALA B O 1
ATOM 16165 N N . LYS B 1 960 ? 29.797 -5 -28.25 1 47.66 960 LYS B N 1
ATOM 16166 C CA . LYS B 1 960 ? 28.828 -5.832 -27.547 1 47.66 960 LYS B CA 1
ATOM 16167 C C . LYS B 1 960 ? 27.406 -5.355 -27.797 1 47.66 960 LYS B C 1
ATOM 16169 O O . LYS B 1 960 ? 26.438 -6.027 -27.422 1 47.66 960 LYS B O 1
ATOM 16174 N N . MET B 1 961 ? 27.125 -4.176 -28.031 1 42.53 961 MET B N 1
ATOM 16175 C CA . MET B 1 961 ? 25.781 -3.725 -28.406 1 42.53 961 MET B CA 1
ATOM 16176 C C . MET B 1 961 ? 25.219 -4.582 -29.531 1 42.53 961 MET B C 1
ATOM 16178 O O . MET B 1 961 ? 25.859 -4.777 -30.562 1 42.53 961 MET B O 1
ATOM 16182 N N . PRO B 1 962 ? 24.469 -5.703 -29.094 1 38 962 PRO B N 1
ATOM 16183 C CA . PRO B 1 962 ? 23.984 -6.465 -30.25 1 38 962 PRO B CA 1
ATOM 16184 C C . PRO B 1 962 ? 23.875 -5.621 -31.516 1 38 962 PRO B C 1
ATOM 16186 O O . PRO B 1 962 ? 23.531 -4.441 -31.453 1 38 962 PRO B O 1
ATOM 16189 N N . GLN B 1 963 ? 24.578 -6.039 -32.625 1 34.56 963 GLN B N 1
ATOM 16190 C CA . GLN B 1 963 ? 24.656 -5.422 -33.938 1 34.56 963 GLN B CA 1
ATOM 16191 C C . GLN B 1 963 ? 23.344 -4.738 -34.312 1 34.56 963 GLN B C 1
ATOM 16193 O O . GLN B 1 963 ? 23.344 -3.648 -34.875 1 34.56 963 GLN B O 1
ATOM 16198 N N . VAL B 1 964 ? 22.266 -5.598 -34.344 1 33.75 964 VAL B N 1
ATOM 16199 C CA . VAL B 1 964 ? 20.984 -5.117 -34.844 1 33.75 964 VAL B CA 1
ATOM 16200 C C . VAL B 1 964 ? 20.422 -4.043 -33.938 1 33.75 964 VAL B C 1
ATOM 16202 O O . VAL B 1 964 ? 19.781 -3.1 -34.375 1 33.75 964 VAL B O 1
ATOM 16205 N N . GLU B 1 965 ? 20.469 -4.207 -32.625 1 35.62 965 GLU B N 1
ATOM 16206 C CA . GLU B 1 965 ? 19.828 -3.289 -31.703 1 35.62 965 GLU B CA 1
ATOM 16207 C C . GLU B 1 965 ? 20.578 -1.961 -31.625 1 35.62 965 GLU B C 1
ATOM 16209 O O . GLU B 1 965 ? 19.969 -0.915 -31.391 1 35.62 965 GLU B O 1
ATOM 16214 N N . GLU B 1 966 ? 21.844 -1.868 -31.672 1 36.41 966 GLU B N 1
ATOM 16215 C CA . GLU B 1 966 ? 22.625 -0.639 -31.719 1 36.41 966 GLU B CA 1
ATOM 16216 C C . GLU B 1 966 ? 22.234 0.218 -32.938 1 36.41 966 GLU B C 1
ATOM 16218 O O . GLU B 1 966 ? 22.219 1.447 -32.844 1 36.41 966 GLU B O 1
ATOM 16223 N N . LEU B 1 967 ? 22.234 -0.464 -34.094 1 33.12 967 LEU B N 1
ATOM 16224 C CA . LEU B 1 967 ? 21.922 0.266 -35.344 1 33.12 967 LEU B CA 1
ATOM 16225 C C . LEU B 1 967 ? 20.562 0.956 -35.219 1 33.12 967 LEU B C 1
ATOM 16227 O O . LEU B 1 967 ? 20.375 2.033 -35.781 1 33.12 967 LEU B O 1
ATOM 16231 N N . GLY B 1 968 ? 19.562 0.281 -34.781 1 34.81 968 GLY B N 1
ATOM 16232 C CA . GLY B 1 968 ? 18.219 0.831 -34.625 1 34.81 968 GLY B CA 1
ATOM 16233 C C . GLY B 1 968 ? 18.109 1.88 -33.562 1 34.81 968 GLY B C 1
ATOM 16234 O O . GLY B 1 968 ? 17.062 2.512 -33.406 1 34.81 968 GLY B O 1
ATOM 16235 N N . LYS B 1 969 ? 18.812 1.825 -32.5 1 38.44 969 LYS B N 1
ATOM 16236 C CA . LYS B 1 969 ? 18.766 2.805 -31.422 1 38.44 969 LYS B CA 1
ATOM 16237 C C . LYS B 1 969 ? 19.125 4.199 -31.922 1 38.44 969 LYS B C 1
ATOM 16239 O O . LYS B 1 969 ? 18.734 5.203 -31.328 1 38.44 969 LYS B O 1
ATOM 16244 N N . LEU B 1 970 ? 20.125 4.359 -32.812 1 34.19 970 LEU B N 1
ATOM 16245 C CA . LEU B 1 970 ? 20.656 5.656 -33.219 1 34.19 970 LEU B CA 1
ATOM 16246 C C . LEU B 1 970 ? 19.625 6.453 -34 1 34.19 970 LEU B C 1
ATOM 16248 O O . LEU B 1 970 ? 19.625 7.688 -33.969 1 34.19 970 LEU B O 1
ATOM 16252 N N . SER B 1 971 ? 19.062 5.887 -35.156 1 35.59 971 SER B N 1
ATOM 16253 C CA . SER B 1 971 ? 18.641 6.789 -36.219 1 35.59 971 SER B CA 1
ATOM 16254 C C . SER B 1 971 ? 17.375 7.535 -35.812 1 35.59 971 SER B C 1
ATOM 16256 O O . SER B 1 971 ? 16.844 8.32 -36.625 1 35.59 971 SER B O 1
ATOM 16258 N N . VAL B 1 972 ? 16.484 6.926 -35.156 1 40.94 972 VAL B N 1
ATOM 16259 C CA . VAL B 1 972 ? 15.234 7.625 -35.375 1 40.94 972 VAL B CA 1
ATOM 16260 C C . VAL B 1 972 ? 15.289 9.023 -34.781 1 40.94 972 VAL B C 1
ATOM 16262 O O . VAL B 1 972 ? 15.477 9.18 -33.562 1 40.94 972 VAL B O 1
ATOM 16265 N N . GLN B 1 973 ? 15.672 9.875 -35.594 1 48.34 973 GLN B N 1
ATOM 16266 C CA . GLN B 1 973 ? 15.68 11.305 -35.312 1 48.34 973 GLN B CA 1
ATOM 16267 C C . GLN B 1 973 ? 14.312 11.781 -34.844 1 48.34 973 GLN B C 1
ATOM 16269 O O . GLN B 1 973 ? 13.305 11.586 -35.5 1 48.34 973 GLN B O 1
ATOM 16274 N N . ASN B 1 974 ? 14.016 11.594 -33.625 1 57.88 974 ASN B N 1
ATOM 16275 C CA . ASN B 1 974 ? 12.789 12.055 -33 1 57.88 974 ASN B CA 1
ATOM 16276 C C . ASN B 1 974 ? 12.562 13.547 -33.219 1 57.88 974 ASN B C 1
ATOM 16278 O O . ASN B 1 974 ? 12.414 14.305 -32.25 1 57.88 974 ASN B O 1
ATOM 16282 N N . ARG B 1 975 ? 12.953 14.039 -34.438 1 56.84 975 ARG B N 1
ATOM 16283 C CA . ARG B 1 975 ? 12.609 15.422 -34.781 1 56.84 975 ARG B CA 1
ATOM 16284 C C . ARG B 1 975 ? 11.617 15.477 -35.938 1 56.84 975 ARG B C 1
ATOM 16286 O O . ARG B 1 975 ? 11.688 14.68 -36.875 1 56.84 975 ARG B O 1
ATOM 16293 N N . ASP B 1 976 ? 10.633 16.234 -35.688 1 56.16 976 ASP B N 1
ATOM 16294 C CA . ASP B 1 976 ? 9.68 16.438 -36.781 1 56.16 976 ASP B CA 1
ATOM 16295 C C . ASP B 1 976 ? 10.273 17.344 -37.875 1 56.16 976 ASP B C 1
ATOM 16297 O O . ASP B 1 976 ? 11.445 17.719 -37.781 1 56.16 976 ASP B O 1
ATOM 16301 N N . ASP B 1 977 ? 9.453 17.5 -38.938 1 52.09 977 ASP B N 1
ATOM 16302 C CA . ASP B 1 977 ? 9.883 18.297 -40.094 1 52.09 977 ASP B CA 1
ATOM 16303 C C . ASP B 1 977 ? 10.211 19.734 -39.656 1 52.09 977 ASP B C 1
ATOM 16305 O O . ASP B 1 977 ? 10.984 20.422 -40.312 1 52.09 977 ASP B O 1
ATOM 16309 N N . ARG B 1 978 ? 9.758 20.078 -38.562 1 60.34 978 ARG B N 1
ATOM 16310 C CA . ARG B 1 978 ? 9.984 21.438 -38.094 1 60.34 978 ARG B CA 1
ATOM 16311 C C . ARG B 1 978 ? 11.211 21.5 -37.188 1 60.34 978 ARG B C 1
ATOM 16313 O O . ARG B 1 978 ? 11.617 22.594 -36.75 1 60.34 978 ARG B O 1
ATOM 16320 N N . GLY B 1 979 ? 11.617 20.438 -36.875 1 55.75 979 GLY B N 1
ATOM 16321 C CA . GLY B 1 979 ? 12.805 20.375 -36.031 1 55.75 979 GLY B CA 1
ATOM 16322 C C . GLY B 1 979 ? 12.484 20.203 -34.562 1 55.75 979 GLY B C 1
ATOM 16323 O O . GLY B 1 979 ? 13.375 20.266 -33.719 1 55.75 979 GLY B O 1
ATOM 16324 N N . LEU B 1 980 ? 11.25 20.047 -34.406 1 62.09 980 LEU B N 1
ATOM 16325 C CA . LEU B 1 980 ? 10.859 19.891 -33.031 1 62.09 980 LEU B CA 1
ATOM 16326 C C . LEU B 1 980 ? 11.039 18.438 -32.562 1 62.09 980 LEU B C 1
ATOM 16328 O O . LEU B 1 980 ? 10.773 17.516 -33.344 1 62.09 980 LEU B O 1
ATOM 16332 N N . ALA B 1 981 ? 11.602 18.375 -31.438 1 71 981 ALA B N 1
ATOM 16333 C CA . ALA B 1 981 ? 11.766 17.047 -30.875 1 71 981 ALA B CA 1
ATOM 16334 C C . ALA B 1 981 ? 10.414 16.391 -30.594 1 71 981 ALA B C 1
ATOM 16336 O O . ALA B 1 981 ? 9.633 16.891 -29.766 1 71 981 ALA B O 1
ATOM 16337 N N . GLN B 1 982 ? 10 15.531 -31.484 1 76.44 982 GLN B N 1
ATOM 16338 C CA . GLN B 1 982 ? 8.742 14.812 -31.328 1 76.44 982 GLN B CA 1
ATOM 16339 C C . GLN B 1 982 ? 8.914 13.336 -31.672 1 76.44 982 GLN B C 1
ATOM 16341 O O . GLN B 1 982 ? 9.648 12.992 -32.594 1 76.44 982 GLN B O 1
ATOM 16346 N N . VAL B 1 983 ? 8.289 12.555 -30.828 1 81.31 983 VAL B N 1
ATOM 16347 C CA . VAL B 1 983 ? 8.297 11.133 -31.141 1 81.31 983 VAL B CA 1
ATOM 16348 C C . VAL B 1 983 ? 7.289 10.844 -32.25 1 81.31 983 VAL B C 1
ATOM 16350 O O . VAL B 1 983 ? 6.102 11.148 -32.125 1 81.31 983 VAL B O 1
ATOM 16353 N N . MET B 1 984 ? 7.723 10.367 -33.344 1 81.19 984 MET B N 1
ATOM 16354 C CA . MET B 1 984 ? 6.836 10.023 -34.438 1 81.19 984 MET B CA 1
ATOM 16355 C C . MET B 1 984 ? 6.242 8.633 -34.25 1 81.19 984 MET B C 1
ATOM 16357 O O . MET B 1 984 ? 6.949 7.695 -33.875 1 81.19 984 MET B O 1
ATOM 16361 N N . PRO B 1 985 ? 4.926 8.562 -34.438 1 88.69 985 PRO B N 1
ATOM 16362 C CA . PRO B 1 985 ? 4.301 7.242 -34.312 1 88.69 985 PRO B CA 1
ATOM 16363 C C . PRO B 1 985 ? 4.832 6.234 -35.344 1 88.69 985 PRO B C 1
ATOM 16365 O O . PRO B 1 985 ? 5.133 6.605 -36.469 1 88.69 985 PRO B O 1
ATOM 16368 N N . SER B 1 986 ? 4.957 4.996 -34.938 1 90 986 SER B N 1
ATOM 16369 C CA . SER B 1 986 ? 5.422 3.938 -35.812 1 90 986 SER B CA 1
ATOM 16370 C C . SER B 1 986 ? 4.488 3.766 -37 1 90 986 SER B C 1
ATOM 16372 O O . SER B 1 986 ? 3.266 3.828 -36.844 1 90 986 SER B O 1
ATOM 16374 N N . GLU B 1 987 ? 5.027 3.574 -38.219 1 86.62 987 GLU B N 1
ATOM 16375 C CA . GLU B 1 987 ? 4.238 3.379 -39.438 1 86.62 987 GLU B CA 1
ATOM 16376 C C . GLU B 1 987 ? 4.227 1.913 -39.844 1 86.62 987 GLU B C 1
ATOM 16378 O O . GLU B 1 987 ? 3.713 1.573 -40.906 1 86.62 987 GLU B O 1
ATOM 16383 N N . GLU B 1 988 ? 4.699 1.06 -38.969 1 90.06 988 GLU B N 1
ATOM 16384 C CA . GLU B 1 988 ? 4.742 -0.364 -39.281 1 90.06 988 GLU B CA 1
ATOM 16385 C C . GLU B 1 988 ? 3.338 -0.96 -39.344 1 90.06 988 GLU B C 1
ATOM 16387 O O . GLU B 1 988 ? 2.475 -0.584 -38.531 1 90.06 988 GLU B O 1
ATOM 16392 N N . ARG B 1 989 ? 3.111 -1.979 -40.312 1 88.12 989 ARG B N 1
ATOM 16393 C CA . ARG B 1 989 ? 1.816 -2.648 -40.406 1 88.12 989 ARG B CA 1
ATOM 16394 C C . ARG B 1 989 ? 1.567 -3.496 -39.156 1 88.12 989 ARG B C 1
ATOM 16396 O O . ARG B 1 989 ? 0.418 -3.709 -38.75 1 88.12 989 ARG B O 1
ATOM 16403 N N . TYR B 1 990 ? 2.576 -4.098 -38.656 1 90.56 990 TYR B N 1
ATOM 16404 C CA . TYR B 1 990 ? 2.629 -4.75 -37.375 1 90.56 990 TYR B CA 1
ATOM 16405 C C . TYR B 1 990 ? 3.936 -4.43 -36.656 1 90.56 990 TYR B C 1
ATOM 16407 O O . TYR B 1 990 ? 4.961 -4.188 -37.281 1 90.56 990 TYR B O 1
ATOM 16415 N N . PHE B 1 991 ? 3.885 -4.281 -35.469 1 92.38 991 PHE B N 1
ATOM 16416 C CA . PHE B 1 991 ? 5.07 -3.914 -34.688 1 92.38 991 PHE B CA 1
ATOM 16417 C C . PHE B 1 991 ? 6.145 -4.988 -34.812 1 92.38 991 PHE B C 1
ATOM 16419 O O . PHE B 1 991 ? 5.926 -6.137 -34.438 1 92.38 991 PHE B O 1
ATOM 16426 N N . GLY B 1 992 ? 7.246 -4.703 -35.312 1 88.12 992 GLY B N 1
ATOM 16427 C CA . GLY B 1 992 ? 8.344 -5.641 -35.5 1 88.12 992 GLY B CA 1
ATOM 16428 C C . GLY B 1 992 ? 8.523 -6.066 -36.938 1 88.12 992 GLY B C 1
ATOM 16429 O O . GLY B 1 992 ? 9.273 -7 -37.219 1 88.12 992 GLY B O 1
ATOM 16430 N N . GLU B 1 993 ? 7.809 -5.438 -37.812 1 87.25 993 GLU B N 1
ATOM 16431 C CA . GLU B 1 993 ? 7.957 -5.734 -39.219 1 87.25 993 GLU B CA 1
ATOM 16432 C C . GLU B 1 993 ? 9.406 -5.574 -39.688 1 87.25 993 GLU B C 1
ATOM 16434 O O . GLU B 1 993 ? 9.945 -6.445 -40.375 1 87.25 993 GLU B O 1
ATOM 16439 N N . GLU B 1 994 ? 9.969 -4.48 -39.281 1 79.31 994 GLU B N 1
ATOM 16440 C CA . GLU B 1 994 ? 11.359 -4.227 -39.656 1 79.31 994 GLU B CA 1
ATOM 16441 C C . GLU B 1 994 ? 12.297 -5.207 -38.969 1 79.31 994 GLU B C 1
ATOM 16443 O O . GLU B 1 994 ? 13.32 -5.602 -39.531 1 79.31 994 GLU B O 1
ATOM 16448 N N . LEU B 1 995 ? 11.938 -5.59 -37.75 1 79.06 995 LEU B N 1
ATOM 16449 C CA . LEU B 1 995 ? 12.734 -6.559 -37 1 79.06 995 LEU B CA 1
ATOM 16450 C C . LEU B 1 995 ? 12.734 -7.914 -37.688 1 79.06 995 LEU B C 1
ATOM 16452 O O . LEU B 1 995 ? 13.75 -8.609 -37.719 1 79.06 995 LEU B O 1
ATOM 16456 N N . ARG B 1 996 ? 11.594 -8.266 -38.156 1 81.5 996 ARG B N 1
ATOM 16457 C CA . ARG B 1 996 ? 11.445 -9.555 -38.812 1 81.5 996 ARG B CA 1
ATOM 16458 C C . ARG B 1 996 ? 12.25 -9.586 -40.094 1 81.5 996 ARG B C 1
ATOM 16460 O O . ARG B 1 996 ? 12.844 -10.609 -40.438 1 81.5 996 ARG B O 1
ATOM 16467 N N . LYS B 1 997 ? 12.312 -8.508 -40.812 1 74.69 997 LYS B N 1
ATOM 16468 C CA . LYS B 1 997 ? 13.016 -8.422 -42.094 1 74.69 997 LYS B CA 1
ATOM 16469 C C . LYS B 1 997 ? 14.531 -8.492 -41.875 1 74.69 997 LYS B C 1
ATOM 16471 O O . LYS B 1 997 ? 15.25 -9.07 -42.719 1 74.69 997 LYS B O 1
ATOM 16476 N N . THR B 1 998 ? 14.883 -7.961 -40.781 1 66.44 998 THR B N 1
ATOM 16477 C CA . THR B 1 998 ? 16.328 -7.867 -40.562 1 66.44 998 THR B CA 1
ATOM 16478 C C . THR B 1 998 ? 16.812 -9.07 -39.75 1 66.44 998 THR B C 1
ATOM 16480 O O . THR B 1 998 ? 18.016 -9.203 -39.5 1 66.44 998 THR B O 1
ATOM 16483 N N . ALA B 1 999 ? 15.859 -9.938 -39.25 1 65 999 ALA B N 1
ATOM 16484 C CA . ALA B 1 999 ? 16.25 -11.07 -38.406 1 65 999 ALA B CA 1
ATOM 16485 C C . ALA B 1 999 ? 17.062 -12.086 -39.219 1 65 999 ALA B C 1
ATOM 16487 O O . ALA B 1 999 ? 16.766 -12.352 -40.375 1 65 999 ALA B O 1
ATOM 16488 N N . PRO B 1 1000 ? 18.234 -12.383 -38.625 1 56 1000 PRO B N 1
ATOM 16489 C CA . PRO B 1 1000 ? 19.047 -13.375 -39.344 1 56 1000 PRO B CA 1
ATOM 16490 C C . PRO B 1 1000 ? 18.312 -14.695 -39.562 1 56 1000 PRO B C 1
ATOM 16492 O O . PRO B 1 1000 ? 17.469 -15.078 -38.75 1 56 1000 PRO B O 1
ATOM 16495 N N . LYS B 1 1001 ? 18.156 -15.258 -40.781 1 52.62 1001 LYS B N 1
ATOM 16496 C CA . LYS B 1 1001 ? 1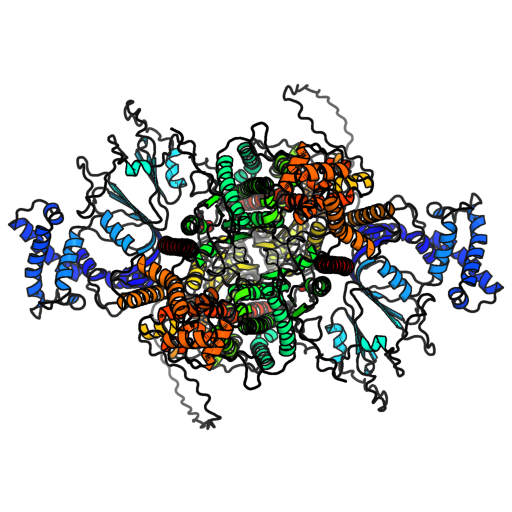7.453 -16.438 -41.281 1 52.62 1001 LYS B CA 1
ATOM 16497 C C . LYS B 1 1001 ? 17.453 -17.547 -40.219 1 52.62 1001 LYS B C 1
ATOM 16499 O O . LYS B 1 1001 ? 16.516 -18.328 -40.125 1 52.62 1001 LYS B O 1
ATOM 16504 N N . GLY B 1 1002 ? 18.391 -17.328 -39.156 1 51.88 1002 GLY B N 1
ATOM 16505 C CA . GLY B 1 1002 ? 18.531 -18.375 -38.156 1 51.88 1002 GLY B CA 1
ATOM 16506 C C . GLY B 1 1002 ? 17.953 -18 -36.812 1 51.88 1002 GLY B C 1
ATOM 16507 O O . GLY B 1 1002 ? 17.688 -18.875 -35.969 1 51.88 1002 GLY B O 1
ATOM 16508 N N . THR B 1 1003 ? 17.922 -16.844 -36.562 1 56.94 1003 THR B N 1
ATOM 16509 C CA . THR B 1 1003 ? 17.406 -16.453 -35.281 1 56.94 1003 THR B CA 1
ATOM 16510 C C . THR B 1 1003 ? 15.883 -16.344 -35.281 1 56.94 1003 THR B C 1
ATOM 16512 O O . THR B 1 1003 ? 15.32 -15.656 -36.156 1 56.94 1003 THR B O 1
ATOM 16515 N N . GLY B 1 1004 ? 15.242 -17.453 -35.031 1 61.47 1004 GLY B N 1
ATOM 16516 C CA . GLY B 1 1004 ? 13.789 -17.562 -35 1 61.47 1004 GLY B CA 1
ATOM 16517 C C . GLY B 1 1004 ? 13.102 -16.266 -34.656 1 61.47 1004 GLY B C 1
ATOM 16518 O O . GLY B 1 1004 ? 13.594 -15.492 -33.844 1 61.47 1004 GLY B O 1
ATOM 16519 N N . ALA B 1 1005 ? 12.188 -15.742 -35.594 1 69.56 1005 ALA B N 1
ATOM 16520 C CA . ALA B 1 1005 ? 11.375 -14.531 -35.469 1 69.56 1005 ALA B CA 1
ATOM 16521 C C . ALA B 1 1005 ? 10.758 -14.414 -34.094 1 69.56 1005 ALA B C 1
ATOM 16523 O O . ALA B 1 1005 ? 10.539 -13.305 -33.594 1 69.56 1005 ALA B O 1
ATOM 16524 N N . PHE B 1 1006 ? 10.727 -15.461 -33.438 1 79.12 1006 PHE B N 1
ATOM 16525 C CA . PHE B 1 1006 ? 10.047 -15.414 -32.125 1 79.12 1006 PHE B CA 1
ATOM 16526 C C . PHE B 1 1006 ? 10.984 -14.898 -31.047 1 79.12 1006 PHE B C 1
ATOM 16528 O O . PHE B 1 1006 ? 10.562 -14.18 -30.141 1 79.12 1006 PHE B O 1
ATOM 16535 N N . LEU B 1 1007 ? 12.234 -15.18 -31.234 1 76.25 1007 LEU B N 1
ATOM 16536 C CA . LEU B 1 1007 ? 13.203 -14.719 -30.234 1 76.25 1007 LEU B CA 1
ATOM 16537 C C . LEU B 1 1007 ? 13.375 -13.211 -30.312 1 76.25 1007 LEU B C 1
ATOM 16539 O O . LEU B 1 1007 ? 13.688 -12.57 -29.297 1 76.25 1007 LEU B O 1
ATOM 16543 N N . MET B 1 1008 ? 13.062 -12.711 -31.484 1 78.56 1008 MET B N 1
ATOM 16544 C CA . MET B 1 1008 ? 13.156 -11.258 -31.641 1 78.56 1008 MET B CA 1
ATOM 16545 C C . MET B 1 1008 ? 11.977 -10.562 -30.984 1 78.56 1008 MET B C 1
ATOM 16547 O O . MET B 1 1008 ? 12.062 -9.375 -30.641 1 78.56 1008 MET B O 1
ATOM 16551 N N . SER B 1 1009 ? 10.969 -11.273 -30.844 1 84.12 1009 SER B N 1
ATOM 16552 C CA . SER B 1 1009 ? 9.789 -10.711 -30.188 1 84.12 1009 SER B CA 1
ATOM 16553 C C . SER B 1 1009 ? 10.062 -10.383 -28.719 1 84.12 1009 SER B C 1
ATOM 16555 O O . SER B 1 1009 ? 9.352 -9.586 -28.109 1 84.12 1009 SER B O 1
ATOM 16557 N N . GLN B 1 1010 ? 11.164 -10.938 -28.156 1 82.75 1010 GLN B N 1
ATOM 16558 C CA . GLN B 1 1010 ? 11.508 -10.695 -26.766 1 82.75 1010 GLN B CA 1
ATOM 16559 C C . GLN B 1 1010 ? 12.016 -9.266 -26.562 1 82.75 1010 GLN B C 1
ATOM 16561 O O . GLN B 1 1010 ? 11.914 -8.711 -25.469 1 82.75 1010 GLN B O 1
ATOM 16566 N N . SER B 1 1011 ? 12.477 -8.695 -27.672 1 83.44 1011 SER B N 1
ATOM 16567 C CA . SER B 1 1011 ? 12.961 -7.324 -27.594 1 83.44 1011 SER B CA 1
ATOM 16568 C C . SER B 1 1011 ? 11.805 -6.34 -27.422 1 83.44 1011 SER B C 1
ATOM 16570 O O . SER B 1 1011 ? 12.016 -5.191 -27.016 1 83.44 1011 SER B O 1
ATOM 16572 N N . GLN B 1 1012 ? 10.609 -6.816 -27.703 1 90.81 1012 GLN B N 1
ATOM 16573 C CA . GLN B 1 1012 ? 9.445 -5.949 -27.609 1 90.81 1012 GLN B CA 1
ATOM 16574 C C . GLN B 1 1012 ? 8.766 -6.09 -26.25 1 90.81 1012 GLN B C 1
ATOM 16576 O O . GLN B 1 1012 ? 7.703 -5.504 -26 1 90.81 1012 GLN B O 1
ATOM 16581 N N . HIS B 1 1013 ? 9.367 -6.844 -25.328 1 92.44 1013 HIS B N 1
ATOM 16582 C CA . HIS B 1 1013 ? 8.727 -7.109 -24.047 1 92.44 1013 HIS B CA 1
ATOM 16583 C C . HIS B 1 1013 ? 8.555 -5.824 -23.25 1 92.44 1013 HIS B C 1
ATOM 16585 O O . HIS B 1 1013 ? 7.535 -5.633 -22.578 1 92.44 1013 HIS B O 1
ATOM 16591 N N . LEU B 1 1014 ? 9.516 -4.906 -23.281 1 93.38 1014 LEU B N 1
ATOM 16592 C CA . LEU B 1 1014 ? 9.422 -3.67 -22.516 1 93.38 1014 LEU B CA 1
ATOM 16593 C C . LEU B 1 1014 ? 8.266 -2.807 -23.016 1 93.38 1014 LEU B C 1
ATOM 16595 O O . LEU B 1 1014 ? 7.512 -2.246 -22.219 1 93.38 1014 LEU B O 1
ATOM 16599 N N . VAL B 1 1015 ? 8.133 -2.693 -24.328 1 94.31 1015 VAL B N 1
ATOM 16600 C CA . VAL B 1 1015 ? 7.078 -1.852 -24.875 1 94.31 1015 VAL B CA 1
ATOM 16601 C C . VAL B 1 1015 ? 5.715 -2.484 -24.609 1 94.31 1015 VAL B C 1
ATOM 16603 O O . VAL B 1 1015 ? 4.723 -1.778 -24.406 1 94.31 1015 VAL B O 1
ATOM 16606 N N . MET B 1 1016 ? 5.66 -3.836 -24.656 1 96.25 1016 MET B N 1
ATOM 16607 C CA . MET B 1 1016 ? 4.418 -4.516 -24.297 1 96.25 1016 MET B CA 1
ATOM 16608 C C . MET B 1 1016 ? 4.023 -4.184 -22.859 1 96.25 1016 MET B C 1
ATOM 16610 O O . MET B 1 1016 ? 2.84 -3.996 -22.562 1 96.25 1016 MET B O 1
ATOM 16614 N N . GLU B 1 1017 ? 5.023 -4.129 -21.969 1 95.94 1017 GLU B N 1
ATOM 16615 C CA . GLU B 1 1017 ? 4.766 -3.768 -20.578 1 95.94 1017 GLU B CA 1
ATOM 16616 C C . GLU B 1 1017 ? 4.293 -2.32 -20.469 1 95.94 1017 GLU B C 1
ATOM 16618 O O . GLU B 1 1017 ? 3.416 -2.012 -19.656 1 95.94 1017 GLU B O 1
ATOM 16623 N N . LEU B 1 1018 ? 4.895 -1.452 -21.219 1 96.94 1018 LEU B N 1
ATOM 16624 C CA . LEU B 1 1018 ? 4.492 -0.049 -21.203 1 96.94 1018 LEU B CA 1
ATOM 16625 C C . LEU B 1 1018 ? 3.086 0.118 -21.766 1 96.94 1018 LEU B C 1
ATOM 16627 O O . LEU B 1 1018 ? 2.322 0.968 -21.312 1 96.94 1018 LEU B O 1
ATOM 16631 N N . TYR B 1 1019 ? 2.791 -0.641 -22.812 1 96.75 1019 TYR B N 1
ATOM 16632 C CA . TYR B 1 1019 ? 1.433 -0.653 -23.344 1 96.75 1019 TYR B CA 1
ATOM 16633 C C . TYR B 1 1019 ? 0.426 -1.01 -22.266 1 96.75 1019 TYR B C 1
ATOM 16635 O O . TYR B 1 1019 ? -0.614 -0.359 -22.125 1 96.75 1019 TYR B O 1
ATOM 16643 N N . GLU B 1 1020 ? 0.743 -2.006 -21.469 1 96.38 1020 GLU B N 1
ATOM 16644 C CA . GLU B 1 1020 ? -0.148 -2.455 -20.406 1 96.38 1020 GLU B CA 1
ATOM 16645 C C . GLU B 1 1020 ? -0.271 -1.402 -19.312 1 96.38 1020 GLU B C 1
ATOM 16647 O O . GLU B 1 1020 ? -1.366 -1.154 -18.797 1 96.38 1020 GLU B O 1
ATOM 16652 N N . SER B 1 1021 ? 0.827 -0.757 -18.922 1 96.56 1021 SER B N 1
ATOM 16653 C CA . SER B 1 1021 ? 0.833 0.162 -17.797 1 96.56 1021 SER B CA 1
ATOM 16654 C C . SER B 1 1021 ? 0.219 1.507 -18.172 1 96.56 1021 SER B C 1
ATOM 16656 O O . SER B 1 1021 ? -0.437 2.146 -17.344 1 96.56 1021 SER B O 1
ATOM 16658 N N . ARG B 1 1022 ? 0.319 1.905 -19.422 1 97.12 1022 ARG B N 1
ATOM 16659 C CA . ARG B 1 1022 ? -0.038 3.283 -19.734 1 97.12 1022 ARG B CA 1
ATOM 16660 C C . ARG B 1 1022 ? -1.303 3.336 -20.594 1 97.12 1022 ARG B C 1
ATOM 16662 O O . ARG B 1 1022 ? -2.049 4.316 -20.547 1 97.12 1022 ARG B O 1
ATOM 16669 N N . ILE B 1 1023 ? -1.535 2.354 -21.422 1 96.94 1023 ILE B N 1
ATOM 16670 C CA . ILE B 1 1023 ? -2.631 2.461 -22.375 1 96.94 1023 ILE B CA 1
ATOM 16671 C C . ILE B 1 1023 ? -3.744 1.486 -22 1 96.94 1023 ILE B C 1
ATOM 16673 O O . ILE B 1 1023 ? -4.867 1.901 -21.703 1 96.94 1023 ILE B O 1
ATOM 16677 N N . ALA B 1 1024 ? -3.434 0.166 -21.984 1 96.88 1024 ALA B N 1
ATOM 16678 C CA . ALA B 1 1024 ? -4.445 -0.846 -21.688 1 96.88 1024 ALA B CA 1
ATOM 16679 C C . ALA B 1 1024 ? -5.043 -0.638 -20.297 1 96.88 1024 ALA B C 1
ATOM 16681 O O . ALA B 1 1024 ? -6.238 -0.858 -20.094 1 96.88 1024 ALA B O 1
ATOM 16682 N N . SER B 1 1025 ? -4.219 -0.291 -19.359 1 97 1025 SER B N 1
ATOM 16683 C CA . SER B 1 1025 ? -4.703 -0.038 -18.016 1 97 1025 SER B CA 1
ATOM 16684 C C . SER B 1 1025 ? -5.672 1.14 -17.984 1 97 1025 SER B C 1
ATOM 16686 O O . SER B 1 1025 ? -6.66 1.121 -17.25 1 97 1025 SER B O 1
ATOM 16688 N N . MET B 1 1026 ? -5.371 2.215 -18.734 1 97.69 1026 MET B N 1
ATOM 16689 C CA . MET B 1 1026 ? -6.262 3.371 -18.828 1 97.69 1026 MET B CA 1
ATOM 16690 C C . MET B 1 1026 ? -7.625 2.969 -19.375 1 97.69 1026 MET B C 1
ATOM 16692 O O . MET B 1 1026 ? -8.656 3.43 -18.891 1 97.69 1026 MET B O 1
ATOM 16696 N N . GLN B 1 1027 ? -7.656 2.129 -20.375 1 97.5 1027 GLN B N 1
ATOM 16697 C CA . GLN B 1 1027 ? -8.906 1.65 -20.969 1 97.5 1027 GLN B CA 1
ATOM 16698 C C . GLN B 1 1027 ? -9.742 0.893 -19.938 1 97.5 1027 GLN B C 1
ATOM 16700 O O . GLN B 1 1027 ? -10.961 1.071 -19.859 1 97.5 1027 GLN B O 1
ATOM 16705 N N . ARG B 1 1028 ? -9.078 0.043 -19.188 1 97.25 1028 ARG B N 1
ATOM 16706 C CA . ARG B 1 1028 ? -9.789 -0.724 -18.172 1 97.25 1028 ARG B CA 1
ATOM 16707 C C . ARG B 1 1028 ? -10.367 0.192 -17.094 1 97.25 1028 ARG B C 1
ATOM 16709 O O . ARG B 1 1028 ? -11.492 -0.012 -16.641 1 97.25 1028 ARG B O 1
ATOM 16716 N N . PHE B 1 1029 ? -9.578 1.209 -16.641 1 98 1029 PHE B N 1
ATOM 16717 C CA . PHE B 1 1029 ? -10.094 2.148 -15.648 1 98 1029 PHE B CA 1
ATOM 16718 C C . PHE B 1 1029 ? -11.336 2.861 -16.172 1 98 1029 PHE B C 1
ATOM 16720 O O . PHE B 1 1029 ? -12.344 2.959 -15.461 1 98 1029 PHE B O 1
ATOM 16727 N N . VAL B 1 1030 ? -11.273 3.367 -17.406 1 98.38 1030 VAL B N 1
ATOM 16728 C CA . VAL B 1 1030 ? -12.398 4.086 -17.984 1 98.38 1030 VAL B CA 1
ATOM 16729 C C . VAL B 1 1030 ? -13.602 3.15 -18.109 1 98.38 1030 VAL B C 1
ATOM 16731 O O . VAL B 1 1030 ? -14.734 3.553 -17.859 1 98.38 1030 VAL B O 1
ATOM 16734 N N . ALA B 1 1031 ? -13.383 1.899 -18.531 1 97.75 1031 ALA B N 1
ATOM 16735 C CA . ALA B 1 1031 ? -14.461 0.919 -18.625 1 97.75 1031 ALA B CA 1
ATOM 16736 C C . ALA B 1 1031 ? -15.141 0.717 -17.266 1 97.75 1031 ALA B C 1
ATOM 16738 O O . ALA B 1 1031 ? -16.359 0.625 -17.188 1 97.75 1031 ALA B O 1
ATOM 16739 N N . MET B 1 1032 ? -14.375 0.642 -16.219 1 97.75 1032 MET B N 1
ATOM 16740 C CA . MET B 1 1032 ? -14.93 0.473 -14.875 1 97.75 1032 MET B CA 1
ATOM 16741 C C . MET B 1 1032 ? -15.742 1.698 -14.461 1 97.75 1032 MET B C 1
ATOM 16743 O O . MET B 1 1032 ? -16.766 1.573 -13.781 1 97.75 1032 MET B O 1
ATOM 16747 N N . THR B 1 1033 ? -15.219 2.926 -14.828 1 98 1033 THR B N 1
ATOM 16748 C CA . THR B 1 1033 ? -15.953 4.129 -14.469 1 98 1033 THR B CA 1
ATOM 16749 C C . THR B 1 1033 ? -17.328 4.141 -15.125 1 98 1033 THR B C 1
ATOM 16751 O O . THR B 1 1033 ? -18.312 4.59 -14.531 1 98 1033 THR B O 1
ATOM 16754 N N . VAL B 1 1034 ? -17.438 3.666 -16.391 1 97.75 1034 VAL B N 1
ATOM 16755 C CA . VAL B 1 1034 ? -18.719 3.607 -17.094 1 97.75 1034 VAL B CA 1
ATOM 16756 C C . VAL B 1 1034 ? -19.641 2.617 -16.391 1 97.75 1034 VAL B C 1
ATOM 16758 O O . VAL B 1 1034 ? -20.812 2.926 -16.125 1 97.75 1034 VAL B O 1
ATOM 16761 N N . MET B 1 1035 ? -19.156 1.456 -16.078 1 97.31 1035 MET B N 1
ATOM 16762 C CA . MET B 1 1035 ? -19.938 0.428 -15.391 1 97.31 1035 MET B CA 1
ATOM 16763 C C . MET B 1 1035 ? -20.391 0.917 -14.023 1 97.31 1035 MET B C 1
ATOM 16765 O O . MET B 1 1035 ? -21.578 0.775 -13.672 1 97.31 1035 MET B O 1
ATOM 16769 N N . PHE B 1 1036 ? -19.5 1.493 -13.211 1 97.75 1036 PHE B N 1
ATOM 16770 C CA . PHE B 1 1036 ? -19.797 1.919 -11.844 1 97.75 1036 PHE B CA 1
ATOM 16771 C C . PHE B 1 1036 ? -20.75 3.111 -11.844 1 97.75 1036 PHE B C 1
ATOM 16773 O O . PHE B 1 1036 ? -21.578 3.246 -10.938 1 97.75 1036 PHE B O 1
ATOM 16780 N N . HIS B 1 1037 ? -20.531 4.047 -12.836 1 97.44 1037 HIS B N 1
ATOM 16781 C CA . HIS B 1 1037 ? -21.469 5.164 -12.922 1 97.44 1037 HIS B CA 1
ATOM 16782 C C . HIS B 1 1037 ? -22.891 4.676 -13.148 1 97.44 1037 HIS B C 1
ATOM 16784 O O . HIS B 1 1037 ? -23.828 5.184 -12.523 1 97.44 1037 HIS B O 1
ATOM 16790 N N . GLN B 1 1038 ? -23.062 3.705 -14.062 1 96.19 1038 GLN B N 1
ATOM 16791 C CA . GLN B 1 1038 ? -24.406 3.176 -14.328 1 96.19 1038 GLN B CA 1
ATOM 16792 C C . GLN B 1 1038 ? -24.984 2.498 -13.094 1 96.19 1038 GLN B C 1
ATOM 16794 O O . GLN B 1 1038 ? -26.172 2.617 -12.812 1 96.19 1038 GLN B O 1
ATOM 16799 N N . MET B 1 1039 ? -24.141 1.771 -12.43 1 95.19 1039 MET B N 1
ATOM 16800 C CA . MET B 1 1039 ? -24.547 1.141 -11.18 1 95.19 1039 MET B CA 1
ATOM 16801 C C . MET B 1 1039 ? -25.062 2.182 -10.18 1 95.19 1039 MET B C 1
ATOM 16803 O O . MET B 1 1039 ? -26.141 2.023 -9.609 1 95.19 1039 MET B O 1
ATOM 16807 N N . GLY B 1 1040 ? -24.297 3.297 -9.992 1 94.31 1040 GLY B N 1
ATOM 16808 C CA . GLY B 1 1040 ? -24.672 4.359 -9.07 1 94.31 1040 GLY B CA 1
ATOM 16809 C C . GLY B 1 1040 ? -25.875 5.148 -9.531 1 94.31 1040 GLY B C 1
ATOM 16810 O O . GLY B 1 1040 ? -26.703 5.547 -8.719 1 94.31 1040 GLY B O 1
ATOM 16811 N N . SER B 1 1041 ? -25.984 5.352 -10.836 1 95.06 1041 SER B N 1
ATOM 16812 C CA . SER B 1 1041 ? -27.094 6.125 -11.391 1 95.06 1041 SER B CA 1
ATOM 16813 C C . SER B 1 1041 ? -28.422 5.402 -11.211 1 95.06 1041 SER B C 1
ATOM 16815 O O . SER B 1 1041 ? -29.422 6.02 -10.844 1 95.06 1041 SER B O 1
ATOM 16817 N N . ARG B 1 1042 ? -28.422 4.141 -11.414 1 94 1042 ARG B N 1
ATOM 16818 C CA . ARG B 1 1042 ? -29.641 3.352 -11.234 1 94 1042 ARG B CA 1
ATOM 16819 C C . ARG B 1 1042 ? -30.094 3.359 -9.773 1 94 1042 ARG B C 1
ATOM 16821 O O . ARG B 1 1042 ? -31.281 3.471 -9.484 1 94 1042 ARG B O 1
ATOM 16828 N N . VAL B 1 1043 ? -29.203 3.268 -8.906 1 91.5 1043 VAL B N 1
ATOM 16829 C CA . VAL B 1 1043 ? -29.516 3.26 -7.48 1 91.5 1043 VAL B CA 1
ATOM 16830 C C . VAL B 1 1043 ? -30 4.648 -7.051 1 91.5 1043 VAL B C 1
ATOM 16832 O O . VAL B 1 1043 ? -30.938 4.773 -6.273 1 91.5 1043 VAL B O 1
ATOM 16835 N N . GLN B 1 1044 ? -29.266 5.676 -7.562 1 92.5 1044 GLN B N 1
ATOM 16836 C CA . GLN B 1 1044 ? -29.641 7.043 -7.215 1 92.5 1044 GLN B CA 1
ATOM 16837 C C . GLN B 1 1044 ? -31.047 7.371 -7.707 1 92.5 1044 GLN B C 1
ATOM 16839 O O . GLN B 1 1044 ? -31.812 8.047 -7.016 1 92.5 1044 GLN B O 1
ATOM 16844 N N . GLN B 1 1045 ? -31.469 6.895 -8.867 1 91.69 1045 GLN B N 1
ATOM 16845 C CA . GLN B 1 1045 ? -32.75 7.211 -9.469 1 91.69 1045 GLN B CA 1
ATOM 16846 C C . GLN B 1 1045 ? -33.875 6.391 -8.828 1 91.69 1045 GLN B C 1
ATOM 16848 O O . GLN B 1 1045 ? -35.031 6.789 -8.859 1 91.69 1045 GLN B O 1
ATOM 16853 N N . PHE B 1 1046 ? -33.594 5.363 -8.227 1 91.38 1046 PHE B N 1
ATOM 16854 C CA . PHE B 1 1046 ? -34.562 4.473 -7.625 1 91.38 1046 PHE B CA 1
ATOM 16855 C C . PHE B 1 1046 ? -35.312 5.168 -6.496 1 91.38 1046 PHE B C 1
ATOM 16857 O O . PHE B 1 1046 ? -36.562 5.098 -6.414 1 91.38 1046 PHE B O 1
ATOM 16864 N N . PHE B 1 1047 ? -34.688 5.887 -5.707 1 88.38 1047 PHE B N 1
ATOM 16865 C CA . PHE B 1 1047 ? -35.281 6.43 -4.48 1 88.38 1047 PHE B CA 1
ATOM 16866 C C . PHE B 1 1047 ? -36.188 7.598 -4.789 1 88.38 1047 PHE B C 1
ATOM 16868 O O . PHE B 1 1047 ? -37.312 7.664 -4.277 1 88.38 1047 PHE B O 1
ATOM 16875 N N . PRO B 1 1048 ? -35.719 8.555 -5.684 1 88.94 1048 PRO B N 1
ATOM 16876 C CA . PRO B 1 1048 ? -36.688 9.602 -6.035 1 88.94 1048 PRO B CA 1
ATOM 16877 C C . PRO B 1 1048 ? -37.875 9.07 -6.832 1 88.94 1048 PRO B C 1
ATOM 16879 O O . PRO B 1 1048 ? -38.969 9.594 -6.711 1 88.94 1048 PRO B O 1
ATOM 16882 N N . ASN B 1 1049 ? -37.75 8.016 -7.574 1 88.56 1049 ASN B N 1
ATOM 16883 C CA . ASN B 1 1049 ? -38.844 7.457 -8.367 1 88.56 1049 ASN B CA 1
ATOM 16884 C C . ASN B 1 1049 ? -39.906 6.809 -7.484 1 88.56 1049 ASN B C 1
ATOM 16886 O O . ASN B 1 1049 ? -41.094 6.949 -7.742 1 88.56 1049 ASN B O 1
ATOM 16890 N N . ILE B 1 1050 ? -39.5 6.16 -6.434 1 82.5 1050 ILE B N 1
ATOM 16891 C CA . ILE B 1 1050 ? -40.438 5.477 -5.555 1 82.5 1050 ILE B CA 1
ATOM 16892 C C . ILE B 1 1050 ? -41.062 6.477 -4.582 1 82.5 1050 ILE B C 1
ATOM 16894 O O . ILE B 1 1050 ? -42.188 6.301 -4.145 1 82.5 1050 ILE B O 1
ATOM 16898 N N . SER B 1 1051 ? -40.281 7.578 -4.336 1 84.19 1051 SER B N 1
ATOM 16899 C CA . SER B 1 1051 ? -40.781 8.547 -3.359 1 84.19 1051 SER B CA 1
ATOM 16900 C C . SER B 1 1051 ? -41.375 9.766 -4.043 1 84.19 1051 SER B C 1
ATOM 16902 O O . SER B 1 1051 ? -41.625 10.781 -3.396 1 84.19 1051 SER B O 1
ATOM 16904 N N . PHE B 1 1052 ? -41.438 9.734 -5.328 1 84.31 1052 PHE B N 1
ATOM 16905 C CA . PHE B 1 1052 ? -42 10.836 -6.098 1 84.31 1052 PHE B CA 1
ATOM 16906 C C . PHE B 1 1052 ? -41.219 12.117 -5.871 1 84.31 1052 PHE B C 1
ATOM 16908 O O . PHE B 1 1052 ? -41.781 13.18 -5.621 1 84.31 1052 PHE B O 1
ATOM 16915 N N . GLY B 1 1053 ? -39.875 11.906 -5.754 1 79.56 1053 GLY B N 1
ATOM 16916 C CA . GLY B 1 1053 ? -38.969 13.047 -5.738 1 79.56 1053 GLY B CA 1
ATOM 16917 C C . GLY B 1 1053 ? -38.469 13.391 -4.348 1 79.56 1053 GLY B C 1
ATOM 16918 O O . GLY B 1 1053 ? -37.562 14.203 -4.195 1 79.56 1053 GLY B O 1
ATOM 16919 N N . TYR B 1 1054 ? -38.875 12.836 -3.246 1 79.56 1054 TYR B N 1
ATOM 16920 C CA . TYR B 1 1054 ? -38.562 13.25 -1.883 1 79.56 1054 TYR B CA 1
ATOM 16921 C C . TYR B 1 1054 ? -37.219 12.703 -1.447 1 79.56 1054 TYR B C 1
ATOM 16923 O O . TYR B 1 1054 ? -36.469 13.359 -0.696 1 79.56 1054 TYR B O 1
ATOM 16931 N N . LEU B 1 1055 ? -36.844 11.594 -1.825 1 87.25 1055 LEU B N 1
ATOM 16932 C CA . LEU B 1 1055 ? -35.594 10.953 -1.348 1 87.25 1055 LEU B CA 1
ATOM 16933 C C . LEU B 1 1055 ? -34.5 11.062 -2.385 1 87.25 1055 LEU B C 1
ATOM 16935 O O . LEU B 1 1055 ? -33.781 10.086 -2.652 1 87.25 1055 LEU B O 1
ATOM 16939 N N . GLY B 1 1056 ? -34.281 12.273 -2.838 1 85.5 1056 GLY B N 1
ATOM 16940 C CA . GLY B 1 1056 ? -33.219 12.484 -3.799 1 85.5 1056 GLY B CA 1
ATOM 16941 C C . GLY B 1 1056 ? -31.891 12.852 -3.15 1 85.5 1056 GLY B C 1
ATOM 16942 O O . GLY B 1 1056 ? -31.875 13.453 -2.076 1 85.5 1056 GLY B O 1
ATOM 16943 N N . TYR B 1 1057 ? -30.781 12.305 -3.662 1 86.69 1057 TYR B N 1
ATOM 16944 C CA . TYR B 1 1057 ? -29.438 12.719 -3.268 1 86.69 1057 TYR B CA 1
ATOM 16945 C C . TYR B 1 1057 ? -28.547 12.891 -4.484 1 86.69 1057 TYR B C 1
ATOM 16947 O O . TYR B 1 1057 ? -28.922 12.531 -5.602 1 86.69 1057 TYR B O 1
ATOM 16955 N N . ARG B 1 1058 ? -27.391 13.508 -4.301 1 84.81 1058 ARG B N 1
ATOM 16956 C CA . ARG B 1 1058 ? -26.453 13.773 -5.387 1 84.81 1058 ARG B CA 1
ATOM 16957 C C . ARG B 1 1058 ? -25.219 12.875 -5.285 1 84.81 1058 ARG B C 1
ATOM 16959 O O . ARG B 1 1058 ? -24.578 12.812 -4.238 1 84.81 1058 ARG B O 1
ATOM 16966 N N . MET B 1 1059 ? -24.984 12.172 -6.352 1 89.38 1059 MET B N 1
ATOM 16967 C CA . MET B 1 1059 ? -23.859 11.234 -6.332 1 89.38 1059 MET B CA 1
ATOM 16968 C C . MET B 1 1059 ? -22.547 11.961 -6.59 1 89.38 1059 MET B C 1
ATOM 16970 O O . MET B 1 1059 ? -21.469 11.422 -6.324 1 89.38 1059 MET B O 1
ATOM 16974 N N . ASP B 1 1060 ? -22.562 13.188 -7.117 1 87.19 1060 ASP B N 1
ATOM 16975 C CA . ASP B 1 1060 ? -21.359 13.938 -7.43 1 87.19 1060 ASP B CA 1
ATOM 16976 C C . ASP B 1 1060 ? -20.766 14.578 -6.176 1 87.19 1060 ASP B C 1
ATOM 16978 O O . ASP B 1 1060 ? -19.656 15.109 -6.211 1 87.19 1060 ASP B O 1
ATOM 16982 N N . ARG B 1 1061 ? -21.469 14.422 -5.051 1 81.56 1061 ARG B N 1
ATOM 16983 C CA . ARG B 1 1061 ? -21.031 15.055 -3.814 1 81.56 1061 ARG B CA 1
ATOM 16984 C C . ARG B 1 1061 ? -20.859 14.023 -2.701 1 81.56 1061 ARG B C 1
ATOM 16986 O O . ARG B 1 1061 ? -21.406 12.93 -2.775 1 81.56 1061 ARG B O 1
ATOM 16993 N N . THR B 1 1062 ? -20.016 14.414 -1.73 1 77.06 1062 THR B N 1
ATOM 16994 C CA . THR B 1 1062 ? -19.875 13.633 -0.503 1 77.06 1062 THR B CA 1
ATOM 16995 C C . THR B 1 1062 ? -20.359 14.438 0.703 1 77.06 1062 THR B C 1
ATOM 16997 O O . THR B 1 1062 ? -20.828 15.562 0.556 1 77.06 1062 THR B O 1
ATOM 17000 N N . HIS B 1 1063 ? -20.438 13.797 1.814 1 69.25 1063 HIS B N 1
ATOM 17001 C CA . HIS B 1 1063 ? -20.953 14.445 3.014 1 69.25 1063 HIS B CA 1
ATOM 17002 C C . HIS B 1 1063 ? -20.062 15.609 3.441 1 69.25 1063 HIS B C 1
ATOM 17004 O O . HIS B 1 1063 ? -20.453 16.422 4.277 1 69.25 1063 HIS B O 1
ATOM 17010 N N . SER B 1 1064 ? -18.906 15.641 3.049 1 58.81 1064 SER B N 1
ATOM 17011 C CA . SER B 1 1064 ? -18.016 16.734 3.455 1 58.81 1064 SER B CA 1
ATOM 17012 C C . SER B 1 1064 ? -18.406 18.031 2.764 1 58.81 1064 SER B C 1
ATOM 17014 O O . SER B 1 1064 ? -17.906 19.109 3.125 1 58.81 1064 SER B O 1
ATOM 17016 N N . ILE B 1 1065 ? -19.719 18.297 2.568 1 49.75 1065 ILE B N 1
ATOM 17017 C CA . ILE B 1 1065 ? -20.156 19.453 1.802 1 49.75 1065 ILE B CA 1
ATOM 17018 C C . ILE B 1 1065 ? -18.953 20.109 1.122 1 49.75 1065 ILE B C 1
ATOM 17020 O O . ILE B 1 1065 ? -19.109 20.875 0.17 1 49.75 1065 ILE B O 1
ATOM 17024 N N . MET B 1 1066 ? -17.938 20.203 1.89 1 45.59 1066 MET B N 1
ATOM 17025 C CA . MET B 1 1066 ? -16.781 20.891 1.335 1 45.59 1066 MET B CA 1
ATOM 17026 C C . MET B 1 1066 ? -16.094 20.031 0.281 1 45.59 1066 MET B C 1
ATOM 17028 O O . MET B 1 1066 ? -16.016 18.812 0.419 1 45.59 1066 MET B O 1
ATOM 17032 N N . ARG B 1 1067 ? -16.219 20.297 -0.98 1 45.69 1067 ARG B N 1
ATOM 17033 C CA . ARG B 1 1067 ? -15.281 19.703 -1.932 1 45.69 1067 ARG B CA 1
ATOM 17034 C C . ARG B 1 1067 ? -14 19.266 -1.234 1 45.69 1067 ARG B C 1
ATOM 17036 O O . ARG B 1 1067 ? -13.047 18.828 -1.888 1 45.69 1067 ARG B O 1
ATOM 17043 N N . ILE B 1 1068 ? -14.047 19.484 0.203 1 41.06 1068 ILE B N 1
ATOM 17044 C CA . ILE B 1 1068 ? -13.023 19.625 1.232 1 41.06 1068 ILE B CA 1
ATOM 17045 C C . ILE B 1 1068 ? -12.383 18.266 1.509 1 41.06 1068 ILE B C 1
ATOM 17047 O O . ILE B 1 1068 ? -11.172 18.188 1.746 1 41.06 1068 ILE B O 1
ATOM 17051 N N . ALA B 1 1069 ? -13.289 17.234 1.548 1 43.16 1069 ALA B N 1
ATOM 17052 C CA . ALA B 1 1069 ? -12.688 16.031 2.117 1 43.16 1069 ALA B CA 1
ATOM 17053 C C . ALA B 1 1069 ? -11.414 15.648 1.373 1 43.16 1069 ALA B C 1
ATOM 17055 O O . ALA B 1 1069 ? -10.484 15.086 1.966 1 43.16 1069 ALA B O 1
ATOM 17056 N N . THR B 1 1070 ? -11.445 15.984 0.067 1 49.78 1070 THR B N 1
ATOM 17057 C CA . THR B 1 1070 ? -10.219 15.648 -0.64 1 49.78 1070 THR B CA 1
ATOM 17058 C C . THR B 1 1070 ? -9.141 16.688 -0.377 1 49.78 1070 THR B C 1
ATOM 17060 O O . THR B 1 1070 ? -7.961 16.453 -0.651 1 49.78 1070 THR B O 1
ATOM 17063 N N . THR B 1 1071 ? -9.617 17.797 0.387 1 59.5 1071 THR B N 1
ATOM 17064 C CA . THR B 1 1071 ? -8.633 18.875 0.491 1 59.5 1071 THR B CA 1
ATOM 17065 C C . THR B 1 1071 ? -7.969 18.859 1.864 1 59.5 1071 THR B C 1
ATOM 17067 O O . THR B 1 1071 ? -6.914 19.484 2.053 1 59.5 1071 THR B O 1
ATOM 17070 N N . ALA B 1 1072 ? -8.562 18.016 2.766 1 67.88 1072 ALA B N 1
ATOM 17071 C CA . ALA B 1 1072 ? -7.98 18.031 4.105 1 67.88 1072 ALA B CA 1
ATOM 17072 C C . ALA B 1 1072 ? -6.699 17.203 4.148 1 67.88 1072 ALA B C 1
ATOM 17074 O O . ALA B 1 1072 ? -6.543 16.25 3.379 1 67.88 1072 ALA B O 1
ATOM 17075 N N . SER B 1 1073 ? -5.742 17.734 4.844 1 77.5 1073 SER B N 1
ATOM 17076 C CA . SER B 1 1073 ? -4.484 17.016 5.047 1 77.5 1073 SER B CA 1
ATOM 17077 C C . SER B 1 1073 ? -4.238 16.734 6.523 1 77.5 1073 SER B C 1
ATOM 17079 O O . SER B 1 1073 ? -4.48 17.594 7.375 1 77.5 1073 SER B O 1
ATOM 17081 N N . PRO B 1 1074 ? -3.883 15.578 6.801 1 82.44 1074 PRO B N 1
ATOM 17082 C CA . PRO B 1 1074 ? -3.609 15.242 8.195 1 82.44 1074 PRO B CA 1
ATOM 17083 C C . PRO B 1 1074 ? -2.377 15.953 8.75 1 82.44 1074 PRO B C 1
ATOM 17085 O O . PRO B 1 1074 ? -2.203 16.047 9.969 1 82.44 1074 PRO B O 1
ATOM 17088 N N . VAL B 1 1075 ? -1.524 16.391 7.871 1 84.56 1075 VAL B N 1
ATOM 17089 C CA . VAL B 1 1075 ? -0.314 17.094 8.297 1 84.56 1075 VAL B CA 1
ATOM 17090 C C . VAL B 1 1075 ? -0.431 18.578 7.973 1 84.56 1075 VAL B C 1
ATOM 17092 O O . VAL B 1 1075 ? -0.709 18.953 6.828 1 84.56 1075 VAL B O 1
ATOM 17095 N N . SER B 1 1076 ? -0.203 19.344 8.961 1 78.31 1076 SER B N 1
ATOM 17096 C CA . SER B 1 1076 ? -0.387 20.781 8.82 1 78.31 1076 SER B CA 1
ATOM 17097 C C . SER B 1 1076 ? 0.788 21.422 8.086 1 78.31 1076 SER B C 1
ATOM 17099 O O . SER B 1 1076 ? 1.934 21 8.25 1 78.31 1076 SER B O 1
ATOM 17101 N N . GLY B 1 1077 ? 0.481 22.391 7.207 1 76.81 1077 GLY B N 1
ATOM 17102 C CA . GLY B 1 1077 ? 1.517 23.156 6.531 1 76.81 1077 GLY B CA 1
ATOM 17103 C C . GLY B 1 1077 ? 1.773 24.516 7.176 1 76.81 1077 GLY B C 1
ATOM 17104 O O . GLY B 1 1077 ? 2.41 25.375 6.574 1 76.81 1077 GLY B O 1
ATOM 17105 N N . ALA B 1 1078 ? 1.408 24.656 8.445 1 73.81 1078 ALA B N 1
ATOM 17106 C CA . ALA B 1 1078 ? 1.467 25.953 9.109 1 73.81 1078 ALA B CA 1
ATOM 17107 C C . ALA B 1 1078 ? 2.91 26.375 9.375 1 73.81 1078 ALA B C 1
ATOM 17109 O O . ALA B 1 1078 ? 3.232 27.562 9.359 1 73.81 1078 ALA B O 1
ATOM 17110 N N . ASP B 1 1079 ? 3.803 25.453 9.516 1 77.88 1079 ASP B N 1
ATOM 17111 C CA . ASP B 1 1079 ? 5.176 25.766 9.898 1 77.88 1079 ASP B CA 1
ATOM 17112 C C . ASP B 1 1079 ? 6.086 25.828 8.672 1 77.88 1079 ASP B C 1
ATOM 17114 O O . ASP B 1 1079 ? 7.297 26.031 8.805 1 77.88 1079 ASP B O 1
ATOM 17118 N N . VAL B 1 1080 ? 5.531 25.766 7.543 1 82.62 1080 VAL B N 1
ATOM 17119 C CA . VAL B 1 1080 ? 6.344 25.625 6.34 1 82.62 1080 VAL B CA 1
ATOM 17120 C C . VAL B 1 1080 ? 7.172 26.891 6.125 1 82.62 1080 VAL B C 1
ATOM 17122 O O . VAL B 1 1080 ? 8.344 26.812 5.746 1 82.62 1080 VAL B O 1
ATOM 17125 N N . ARG B 1 1081 ? 6.625 28.062 6.418 1 78.44 1081 ARG B N 1
ATOM 17126 C CA . ARG B 1 1081 ? 7.355 29.297 6.195 1 78.44 1081 ARG B CA 1
ATOM 17127 C C . ARG B 1 1081 ? 8.586 29.375 7.086 1 78.44 1081 ARG B C 1
ATOM 17129 O O . ARG B 1 1081 ? 9.688 29.672 6.605 1 78.44 1081 ARG B O 1
ATOM 17136 N N . ASP B 1 1082 ? 8.328 29.156 8.328 1 76.44 1082 ASP B N 1
ATOM 17137 C CA . ASP B 1 1082 ? 9.445 29.219 9.258 1 76.44 1082 ASP B CA 1
ATOM 17138 C C . ASP B 1 1082 ? 10.508 28.172 8.93 1 76.44 1082 ASP B C 1
ATOM 17140 O O . ASP B 1 1082 ? 11.703 28.438 9.047 1 76.44 1082 ASP B O 1
ATOM 17144 N N . ARG B 1 1083 ? 10.062 27.156 8.469 1 79.06 1083 ARG B N 1
ATOM 17145 C CA . ARG B 1 1083 ? 11 26.078 8.141 1 79.06 1083 ARG B CA 1
ATOM 17146 C C . ARG B 1 1083 ? 11.773 26.406 6.863 1 79.06 1083 ARG B C 1
ATOM 17148 O O . ARG B 1 1083 ? 12.953 26.062 6.746 1 79.06 1083 ARG B O 1
ATOM 17155 N N . MET B 1 1084 ? 11.102 26.969 5.973 1 81.5 1084 MET B N 1
ATOM 17156 C CA . MET B 1 1084 ? 11.766 27.359 4.73 1 81.5 1084 MET B CA 1
ATOM 17157 C C . MET B 1 1084 ? 12.922 28.312 5.008 1 81.5 1084 MET B C 1
ATOM 17159 O O . MET B 1 1084 ? 14 28.172 4.43 1 81.5 1084 MET B O 1
ATOM 17163 N N . VAL B 1 1085 ? 12.664 29.25 5.879 1 72.44 1085 VAL B N 1
ATOM 17164 C CA . VAL B 1 1085 ? 13.703 30.219 6.211 1 72.44 1085 VAL B CA 1
ATOM 17165 C C . VAL B 1 1085 ? 14.891 29.5 6.859 1 72.44 1085 VAL B C 1
ATOM 17167 O O . VAL B 1 1085 ? 16.047 29.781 6.527 1 72.44 1085 VAL B O 1
ATOM 17170 N N . GLU B 1 1086 ? 14.547 28.578 7.621 1 71.19 1086 GLU B N 1
ATOM 17171 C CA . GLU B 1 1086 ? 15.602 27.828 8.281 1 71.19 1086 GLU B CA 1
ATOM 17172 C C . GLU B 1 1086 ? 16.359 26.953 7.289 1 71.19 1086 GLU B C 1
ATOM 17174 O O . GLU B 1 1086 ? 17.594 26.875 7.332 1 71.19 1086 GLU B O 1
ATOM 17179 N N . LEU B 1 1087 ? 15.68 26.328 6.406 1 71.06 1087 LEU B N 1
ATOM 17180 C CA . LEU B 1 1087 ? 16.297 25.422 5.445 1 71.06 1087 LEU B CA 1
ATOM 17181 C C . LEU B 1 1087 ? 17.125 26.188 4.426 1 71.06 1087 LEU B C 1
ATOM 17183 O O . LEU B 1 1087 ? 18.203 25.734 4.035 1 71.06 1087 LEU B O 1
ATOM 17187 N N . LEU B 1 1088 ? 16.609 27.328 4.008 1 73.06 1088 LEU B N 1
ATOM 17188 C CA . LEU B 1 1088 ? 17.359 28.141 3.064 1 73.06 1088 LEU B CA 1
ATOM 17189 C C . LEU B 1 1088 ? 18.656 28.641 3.689 1 73.06 1088 LEU B C 1
ATOM 17191 O O . LEU B 1 1088 ? 19.688 28.703 3.021 1 73.06 1088 LEU B O 1
ATOM 17195 N N . LEU B 1 1089 ? 18.516 28.953 4.922 1 65.31 1089 LEU B N 1
ATOM 17196 C CA . LEU B 1 1089 ? 19.703 29.406 5.629 1 65.31 1089 LEU B CA 1
ATOM 17197 C C . LEU B 1 1089 ? 20.719 28.281 5.758 1 65.31 1089 LEU B C 1
ATOM 17199 O O . LEU B 1 1089 ? 21.922 28.484 5.57 1 65.31 1089 LEU B O 1
ATOM 17203 N N . ARG B 1 1090 ? 20.234 27.125 5.996 1 68.75 1090 ARG B N 1
ATOM 17204 C CA . ARG B 1 1090 ? 21.109 25.953 6.105 1 68.75 1090 ARG B CA 1
ATOM 17205 C C . ARG B 1 1090 ? 21.781 25.656 4.77 1 68.75 1090 ARG B C 1
ATOM 17207 O O . ARG B 1 1090 ? 22.969 25.312 4.734 1 68.75 1090 ARG B O 1
ATOM 17214 N N . HIS B 1 1091 ? 21 25.812 3.744 1 67.69 1091 HIS B N 1
ATOM 17215 C CA . HIS B 1 1091 ? 21.531 25.547 2.416 1 67.69 1091 HIS B CA 1
ATOM 17216 C C . HIS B 1 1091 ? 22.562 26.609 2.021 1 67.69 1091 HIS B C 1
ATOM 17218 O O . HIS B 1 1091 ? 23.594 26.281 1.412 1 67.69 1091 HIS B O 1
ATOM 17224 N N . LYS B 1 1092 ? 22.281 27.891 2.324 1 64.12 1092 LYS B N 1
ATOM 17225 C CA . LYS B 1 1092 ? 23.234 28.969 2.031 1 64.12 1092 LYS B CA 1
ATOM 17226 C C . LYS B 1 1092 ? 24.531 28.781 2.809 1 64.12 1092 LYS B C 1
ATOM 17228 O O . LYS B 1 1092 ? 25.609 28.984 2.268 1 64.12 1092 LYS B O 1
ATOM 17233 N N . ILE B 1 1093 ? 24.312 28.203 3.91 1 60.72 1093 ILE B N 1
ATOM 17234 C CA . ILE B 1 1093 ? 25.484 27.953 4.75 1 60.72 1093 ILE B CA 1
ATOM 17235 C C . ILE B 1 1093 ? 26.297 26.781 4.188 1 60.72 1093 ILE B C 1
ATOM 17237 O O . ILE B 1 1093 ? 27.516 26.844 4.102 1 60.72 1093 ILE B O 1
ATOM 17241 N N . GLN B 1 1094 ? 25.547 25.781 3.77 1 62.84 1094 GLN B N 1
ATOM 17242 C CA . GLN B 1 1094 ? 26.219 24.609 3.203 1 62.84 1094 GLN B CA 1
ATOM 17243 C C . GLN B 1 1094 ? 26.938 24.969 1.908 1 62.84 1094 GLN B C 1
ATOM 17245 O O . GLN B 1 1094 ? 28.047 24.5 1.665 1 62.84 1094 GLN B O 1
ATOM 17250 N N . LYS B 1 1095 ? 26.297 25.781 1.078 1 61.41 1095 LYS B N 1
ATOM 17251 C CA . LYS B 1 1095 ? 26.922 26.234 -0.157 1 61.41 1095 LYS B CA 1
ATOM 17252 C C . LYS B 1 1095 ? 28.172 27.078 0.137 1 61.41 1095 LYS B C 1
ATOM 17254 O O . LYS B 1 1095 ? 29.188 26.938 -0.548 1 61.41 1095 LYS B O 1
ATOM 17259 N N . ALA B 1 1096 ? 28.047 27.906 1.125 1 60.09 1096 ALA B N 1
ATOM 17260 C CA . ALA B 1 1096 ? 29.188 28.75 1.502 1 60.09 1096 ALA B CA 1
ATOM 17261 C C . ALA B 1 1096 ? 30.344 27.906 2.021 1 60.09 1096 ALA B C 1
ATOM 17263 O O . ALA B 1 1096 ? 31.5 28.141 1.668 1 60.09 1096 ALA B O 1
ATOM 17264 N N . VAL B 1 1097 ? 29.906 26.859 2.676 1 56.75 1097 VAL B N 1
ATOM 17265 C CA . VAL B 1 1097 ? 30.922 25.969 3.217 1 56.75 1097 VAL B CA 1
ATOM 17266 C C . VAL B 1 1097 ? 31.609 25.203 2.078 1 56.75 1097 VAL B C 1
ATOM 17268 O O . VAL B 1 1097 ? 32.812 25.062 2.07 1 56.75 1097 VAL B O 1
ATOM 17271 N N . ASN B 1 1098 ? 30.781 24.812 1.18 1 58 1098 ASN B N 1
ATOM 17272 C CA . ASN B 1 1098 ? 31.328 24.109 0.026 1 58 1098 ASN B CA 1
ATOM 17273 C C . ASN B 1 1098 ? 32.219 25.031 -0.821 1 58 1098 ASN B C 1
ATOM 17275 O O . ASN B 1 1098 ? 33.25 24.609 -1.296 1 58 1098 ASN B O 1
ATOM 17279 N N . LEU B 1 1099 ? 31.75 26.266 -1.04 1 57.91 1099 LEU B N 1
ATOM 17280 C CA . LEU B 1 1099 ? 32.531 27.234 -1.797 1 57.91 1099 LEU B CA 1
ATOM 17281 C C . LEU B 1 1099 ? 33.875 27.531 -1.108 1 57.91 1099 LEU B C 1
ATOM 17283 O O . LEU B 1 1099 ? 34.906 27.578 -1.762 1 57.91 1099 LEU B O 1
ATOM 17287 N N . PHE B 1 1100 ? 33.781 27.641 0.104 1 53.62 1100 PHE B N 1
ATOM 17288 C CA . PHE B 1 1100 ? 35 27.906 0.851 1 53.62 1100 PHE B CA 1
ATOM 17289 C C . PHE B 1 1100 ? 35.938 26.719 0.808 1 53.62 1100 PHE B C 1
ATOM 17291 O O . PHE B 1 1100 ? 37.156 26.875 0.665 1 53.62 1100 PHE B O 1
ATOM 17298 N N . SER B 1 1101 ? 35.281 25.609 0.805 1 53.19 1101 SER B N 1
ATOM 17299 C CA . SER B 1 1101 ? 36.094 24.391 0.753 1 53.19 1101 SER B CA 1
ATOM 17300 C C . SER B 1 1101 ? 36.781 24.234 -0.598 1 53.19 1101 SER B C 1
ATOM 17302 O O . SER B 1 1101 ? 37.969 23.875 -0.664 1 53.19 1101 SER B O 1
ATOM 17304 N N . ARG B 1 1102 ? 36.031 24.438 -1.561 1 53.75 1102 ARG B N 1
ATOM 17305 C CA . ARG B 1 1102 ? 36.594 24.359 -2.902 1 53.75 1102 ARG B CA 1
ATOM 17306 C C . ARG B 1 1102 ? 37.688 25.406 -3.084 1 53.75 1102 ARG B C 1
ATOM 17308 O O . ARG B 1 1102 ? 38.75 25.109 -3.641 1 53.75 1102 ARG B O 1
ATOM 17315 N N . LYS B 1 1103 ? 37.406 26.625 -2.707 1 55.19 1103 LYS B N 1
ATOM 17316 C CA . LYS B 1 1103 ? 38.375 27.688 -2.852 1 55.19 1103 LYS B CA 1
ATOM 17317 C C . LYS B 1 1103 ? 39.625 27.422 -1.987 1 55.19 1103 LYS B C 1
ATOM 17319 O O . LYS B 1 1103 ? 40.75 27.734 -2.389 1 55.19 1103 LYS B O 1
ATOM 17324 N N . TYR B 1 1104 ? 39.344 26.797 -1.033 1 50.44 1104 TYR B N 1
ATOM 17325 C CA . TYR B 1 1104 ? 40.438 26.438 -0.154 1 50.44 1104 TYR B CA 1
ATOM 17326 C C . TYR B 1 1104 ? 41.312 25.344 -0.782 1 50.44 1104 TYR B C 1
ATOM 17328 O O . TYR B 1 1104 ? 42.531 25.438 -0.759 1 50.44 1104 TYR B O 1
ATOM 17336 N N . ILE B 1 1105 ? 40.656 24.438 -1.347 1 54.81 1105 ILE B N 1
ATOM 17337 C CA . ILE B 1 1105 ? 41.375 23.375 -2.033 1 54.81 1105 ILE B CA 1
ATOM 17338 C C . ILE B 1 1105 ? 42.156 23.953 -3.211 1 54.81 1105 ILE B C 1
ATOM 17340 O O . ILE B 1 1105 ? 43.312 23.609 -3.428 1 54.81 1105 ILE B O 1
ATOM 17344 N N . GLN B 1 1106 ? 41.594 24.828 -3.961 1 57.03 1106 GLN B N 1
ATOM 17345 C CA . GLN B 1 1106 ? 42.281 25.5 -5.066 1 57.03 1106 GLN B CA 1
ATOM 17346 C C . GLN B 1 1106 ? 43.438 26.328 -4.57 1 57.03 1106 GLN B C 1
ATOM 17348 O O . GLN B 1 1106 ? 44.531 26.328 -5.172 1 57.03 1106 GLN B O 1
ATOM 17353 N N . TRP B 1 1107 ? 43.219 27.094 -3.629 1 53.22 1107 TRP B N 1
ATOM 17354 C CA . TRP B 1 1107 ? 44.281 27.922 -3.043 1 53.22 1107 TRP B CA 1
ATOM 17355 C C . TRP B 1 1107 ? 45.406 27.047 -2.523 1 53.22 1107 TRP B C 1
ATOM 17357 O O . TRP B 1 1107 ? 46.594 27.344 -2.77 1 53.22 1107 TRP B O 1
ATOM 17367 N N . ARG B 1 1108 ? 45 25.984 -1.925 1 50.5 1108 ARG B N 1
ATOM 17368 C CA . ARG B 1 1108 ? 46 25.047 -1.399 1 50.5 1108 ARG B CA 1
ATOM 17369 C C . ARG B 1 1108 ? 46.812 24.422 -2.527 1 50.5 1108 ARG B C 1
ATOM 17371 O O . ARG B 1 1108 ? 48.031 24.297 -2.416 1 50.5 1108 ARG B O 1
ATOM 17378 N N . ASN B 1 1109 ? 46.062 24.047 -3.457 1 54.47 1109 ASN B N 1
ATOM 17379 C CA . ASN B 1 1109 ? 46.75 23.516 -4.625 1 54.47 1109 ASN B CA 1
ATOM 17380 C C . ASN B 1 1109 ? 47.656 24.562 -5.273 1 54.47 1109 ASN B C 1
ATOM 17382 O O . ASN B 1 1109 ? 48.75 24.25 -5.723 1 54.47 1109 ASN B O 1
ATOM 17386 N N . ALA B 1 1110 ? 47.188 25.703 -5.359 1 54.28 1110 ALA B N 1
ATOM 17387 C CA . ALA B 1 1110 ? 48 26.781 -5.922 1 54.28 1110 ALA B CA 1
ATOM 17388 C C . ALA B 1 1110 ? 49.219 27.078 -5.039 1 54.28 1110 ALA B C 1
ATOM 17390 O O . ALA B 1 1110 ? 50.312 27.328 -5.543 1 54.28 1110 ALA B O 1
ATOM 17391 N N . LYS B 1 1111 ? 48.906 27.234 -3.822 1 47 1111 LYS B N 1
ATOM 17392 C CA . LYS B 1 1111 ? 50 27.609 -2.912 1 47 1111 LYS B CA 1
ATOM 17393 C C . LYS B 1 1111 ? 50.969 26.453 -2.725 1 47 1111 LYS B C 1
ATOM 17395 O O . LYS B 1 1111 ? 52.188 26.672 -2.676 1 47 1111 LYS B O 1
ATOM 17400 N N . TYR B 1 1112 ? 50.469 25.359 -2.297 1 49.22 1112 TYR B N 1
ATOM 17401 C CA . TYR B 1 1112 ? 51.438 24.281 -2.006 1 49.22 1112 TYR B CA 1
ATOM 17402 C C . TYR B 1 1112 ? 51.75 23.484 -3.264 1 49.22 1112 TYR B C 1
ATOM 17404 O O . TYR B 1 1112 ? 52.5 22.516 -3.207 1 49.22 1112 TYR B O 1
ATOM 17412 N N . GLY B 1 1113 ? 52.188 24.078 -4.484 1 41.25 1113 GLY B N 1
ATOM 17413 C CA . GLY B 1 1113 ? 52.75 23.609 -5.746 1 41.25 1113 GLY B CA 1
ATOM 17414 C C . GLY B 1 1113 ? 52.25 22.219 -6.133 1 41.25 1113 GLY B C 1
ATOM 17415 O O . GLY B 1 1113 ? 52.969 21.484 -6.816 1 41.25 1113 GLY B O 1
ATOM 17416 N N . ILE B 1 1114 ? 51.469 21.641 -5.406 1 37.66 1114 ILE B N 1
ATOM 17417 C CA . ILE B 1 1114 ? 51.094 20.312 -5.895 1 37.66 1114 ILE B CA 1
ATOM 17418 C C . ILE B 1 1114 ? 50.469 20.438 -7.285 1 37.66 1114 ILE B C 1
ATOM 17420 O O . ILE B 1 1114 ? 49.406 21.016 -7.441 1 37.66 1114 ILE B O 1
ATOM 17424 N N . SER B 1 1115 ? 51.438 20.734 -8.312 1 30.05 1115 SER B N 1
ATOM 17425 C CA . SER B 1 1115 ? 51.281 20.641 -9.758 1 30.05 1115 SER B CA 1
ATOM 17426 C C . SER B 1 1115 ? 50.531 19.375 -10.164 1 30.05 1115 SER B C 1
ATOM 17428 O O . SER B 1 1115 ? 51.031 18.266 -9.93 1 30.05 1115 SER B O 1
ATOM 17430 N N . LEU B 1 1116 ? 49.375 19.203 -9.93 1 29.42 1116 LEU B N 1
ATOM 17431 C CA . LEU B 1 1116 ? 48.875 18.281 -10.945 1 29.42 1116 LEU B CA 1
ATOM 17432 C C . LEU B 1 1116 ? 49.312 18.703 -12.336 1 29.42 1116 LEU B C 1
ATOM 17434 O O . LEU B 1 1116 ? 49.094 19.844 -12.75 1 29.42 1116 LEU B O 1
ATOM 17438 N N . SER B 1 1117 ? 50.562 18.25 -12.812 1 26.27 1117 SER B N 1
ATOM 17439 C CA . SER B 1 1117 ? 51.062 18.391 -14.172 1 26.27 1117 SER B CA 1
ATOM 17440 C C . SER B 1 1117 ? 49.938 18.297 -15.188 1 26.27 1117 SER B C 1
ATOM 17442 O O . SER B 1 1117 ? 49.625 17.203 -15.656 1 26.27 1117 SER B O 1
ATOM 17444 N N . ARG B 1 1118 ? 48.688 18.594 -14.953 1 27.56 1118 ARG B N 1
ATOM 17445 C CA . ARG B 1 1118 ? 48.062 18.703 -16.266 1 27.56 1118 ARG B CA 1
ATOM 17446 C C . ARG B 1 1118 ? 48.688 19.812 -17.094 1 27.56 1118 ARG B C 1
ATOM 17448 O O . ARG B 1 1118 ? 48.875 20.922 -16.578 1 27.56 1118 ARG B O 1
ATOM 17455 N N . GLY B 1 1119 ? 49.594 19.5 -18.141 1 23.89 1119 GLY B N 1
ATOM 17456 C CA . GLY B 1 1119 ? 50.188 20.234 -19.25 1 23.89 1119 GLY B CA 1
ATOM 17457 C C . GLY B 1 1119 ? 49.25 21.266 -19.844 1 23.89 1119 GLY B C 1
ATOM 17458 O O . GLY B 1 1119 ? 48.719 21.094 -20.953 1 23.89 1119 GLY B O 1
ATOM 17459 N N . ASN B 1 1120 ? 48.312 21.812 -19.25 1 21.91 1120 ASN B N 1
ATOM 17460 C CA . ASN B 1 1120 ? 47.656 22.781 -20.125 1 21.91 1120 ASN B CA 1
ATOM 17461 C C . ASN B 1 1120 ? 48.594 23.953 -20.422 1 21.91 1120 ASN B C 1
ATOM 17463 O O . ASN B 1 1120 ? 49.062 24.641 -19.516 1 21.91 1120 ASN B O 1
ATOM 17467 N N . THR B 1 1121 ? 49.406 23.844 -21.562 1 22.53 1121 THR B N 1
ATOM 17468 C CA . THR B 1 1121 ? 50.062 24.953 -22.266 1 22.53 1121 THR B CA 1
ATOM 17469 C C . THR B 1 1121 ? 49.125 26.156 -22.391 1 22.53 1121 THR B C 1
ATOM 17471 O O . THR B 1 1121 ? 48 26.016 -22.828 1 22.53 1121 THR B O 1
ATOM 17474 N N . PRO B 1 1122 ? 49.344 27.188 -21.672 1 23.41 1122 PRO B N 1
ATOM 17475 C CA . PRO B 1 1122 ? 48.656 28.469 -21.766 1 23.41 1122 PRO B CA 1
ATOM 17476 C C . PRO B 1 1122 ? 48.688 29.062 -23.172 1 23.41 1122 PRO B C 1
ATOM 17478 O O . PRO B 1 1122 ? 49.781 29.141 -23.781 1 23.41 1122 PRO B O 1
ATOM 17481 N N . LEU B 1 1123 ? 47.688 28.844 -24.047 1 20.8 1123 LEU B N 1
ATOM 17482 C CA . LEU B 1 1123 ? 47.594 29.562 -25.312 1 20.8 1123 LEU B CA 1
ATOM 17483 C C . LEU B 1 1123 ? 47.812 31.062 -25.094 1 20.8 1123 LEU B C 1
ATOM 17485 O O . LEU B 1 1123 ? 47.219 31.641 -24.172 1 20.8 1123 LEU B O 1
ATOM 17489 N N . SER B 1 1124 ? 48.969 31.609 -25.531 1 20.31 1124 SER B N 1
ATOM 17490 C CA . SER B 1 1124 ? 49.5 32.969 -25.641 1 20.31 1124 SER B CA 1
ATOM 17491 C C . SER B 1 1124 ? 48.5 33.906 -26.312 1 20.31 1124 SER B C 1
ATOM 17493 O O . SER B 1 1124 ? 48.031 33.656 -27.438 1 20.31 1124 SER B O 1
ATOM 17495 N N . GLU B 1 1125 ? 47.5 34.438 -25.656 1 21.44 1125 GLU B N 1
ATOM 17496 C CA . GLU B 1 1125 ? 46.75 35.562 -26.203 1 21.44 1125 GLU B CA 1
ATOM 17497 C C . GLU B 1 1125 ? 47.688 36.656 -26.641 1 21.44 1125 GLU B C 1
ATOM 17499 O O . GLU B 1 1125 ? 48.438 37.219 -25.828 1 21.44 1125 GLU B O 1
ATOM 17504 N N . THR B 1 1126 ? 48.219 36.625 -27.891 1 21.09 1126 THR B N 1
ATOM 17505 C CA . THR B 1 1126 ? 48.844 37.75 -28.594 1 21.09 1126 THR B CA 1
ATOM 17506 C C . THR B 1 1126 ? 47.906 38.969 -28.625 1 21.09 1126 THR B C 1
ATOM 17508 O O . THR B 1 1126 ? 46.688 38.812 -28.812 1 21.09 1126 THR B O 1
ATOM 17511 N N . LYS B 1 1127 ? 48.438 40.156 -28.125 1 24.28 1127 LYS B N 1
ATOM 17512 C CA . LYS B 1 1127 ? 48.062 41.562 -28.031 1 24.28 1127 LYS B CA 1
ATOM 17513 C C . LYS B 1 1127 ? 47.781 42.125 -29.422 1 24.28 1127 LYS B C 1
ATOM 17515 O O . LYS B 1 1127 ? 48.719 42.438 -30.156 1 24.28 1127 LYS B O 1
ATOM 17520 N N . SER B 1 1128 ? 47.031 41.5 -30.375 1 20.48 1128 SER B N 1
ATOM 17521 C CA . SER B 1 1128 ? 46.938 42.281 -31.594 1 20.48 1128 SER B CA 1
ATOM 17522 C C . SER B 1 1128 ? 46.406 43.688 -31.297 1 20.48 1128 SER B C 1
ATOM 17524 O O . SER B 1 1128 ? 45.438 43.844 -30.547 1 20.48 1128 SER B O 1
ATOM 17526 N N . GLU B 1 1129 ? 47.188 44.719 -31.766 1 20.44 1129 GLU B N 1
ATOM 17527 C CA . GLU B 1 1129 ? 46.938 46.062 -32.219 1 20.44 1129 GLU B CA 1
ATOM 17528 C C . GLU B 1 1129 ? 45.781 46.125 -33.219 1 20.44 1129 GLU B C 1
ATOM 17530 O O . GLU B 1 1129 ? 45.688 45.281 -34.125 1 20.44 1129 GLU B O 1
#

pLDDT: mean 72.79, std 21.62, range [14.59, 98.38]

Organism: NCBI:txid267567

Secondary structure (DSSP, 8-state):
----EEEEEEEEEETTEEEEHHHHHHHHHHHHT---S-SSTT------S-HHHHHHHIIIII---S--TT-TTPPPPPHHHHHHHHHHHHHHHHHHHHHHT---HHHHHT-HHHHHHHHHHHHHHHHHHHHSTT-TTTGGGTTT----TTT-THHHHHHHHHHHHHS--HHHHHHHHHHHEEEEEEEEE--SS--SSEEEEEEEBS--EEEEETTTTEEEEESSHHHHHHHHH---SS------TT---GGGS-EEEE--TTT-EEEEEE--STT--S----GGGTTS---B-SSS--B--HHHHTTEEE-TT-TT-PPPPPP-SSHHHHHHHTHHHHHHHHHHHHHTT-HHHHHHHHHHHHHHHHHHHHHHT-S---TTB-SEEEEE-HHHHHHHHHHHHHHHHH-TTS-EEEEEHHHHHHHHSSSSPPP-TTSS--TTT-B-SS-EEEEE-SSS--HHHHHHHHHGGGT-S-EEEE-SSSS-SS-S---SS-SHHHHHHHHHHHHHHHHHHHHHHH-HHHHHHHT----HHHHHHHHHHHHHHHHHHHHHHSB-TTSPBPPGGG-HHHHHHHHHHHHHHHHHHHHHHHHHHHHHHHHHHHH----SS-HHHHHHHHHHHHHHHHHHHHHHHHHTT--TT--SS-EEEEEE-SSHHHHHHHHHHHHHHTTTS-GGG-EEEEEE-TTTTHHHHHTTTS-TT-EEEEEEP-TTSTTTHHHHHHHHHHHHHHHH--BTTB--EEEEEESSSSEEPPP-SPPBHHHHHHHHHTT---------------------------------------------------TTHHHHHHHHHHHGGGS---GGGGSS----HHHHHHHHHHHHHHHHHHHHHHS-SS-SSHHHHHHHHHHHHHHHHHHHHHHHHH-TT-SSEE-HHHHHHHHHHH-TT--HHHHHHHHHHH-TT-SSSEEHHHHHHHHHS-HHHHHHHH----B-TTS-B-PPPP--SSBTHHHHHHS-TTS-HHHHGGGGHHHHHHIIIIIIHHHHHHHHHHHHHHHHHHHHHHHHHHTTTTT---TT--S-SSTTGGG--SS--TTHHHHHHHHHHHHHHHHHHHHHHHHHHHHHHHHTT----------------/----EEEEEEEEEETTEEEEHHHHHHHHHHHHTS--S-SSTT------S-HHHHHHHIIIII---S--TT-TTPPPPPHHHHHHHHHHHHHHHHHHHHHHT---HHHHHT-HHHHHHHHHHHHHHHHHHHHSTT-TTTGGGTTT----TTT-THHHHHHHHHHHHHS--HHHHHHHHHHHEEEEEEEEE--SS--SSEEEEEEEBS--EEEEETTTTEEEEESSHHHHHHHHH---SS------TT---GGGS-EEEE--TTT-EEEEEE--STT--S----GGGTTS---B-SSS--B--HHHHTTEEE-TT-TT--PPPPP-S-HHHHHHHTHHHHHHHHHHHHHTT-HHHHHHHHHHHHHHHHHHHHHHT-S---TTB-SEEEEE-HHHHHHHHHHHHHHHHH-TTS-EEEEEHHHHHHHHSSSSPPP-TTSS--TTT-B-SS-EEEEE-SSS--HHHHHHHHHGGGT-S-EEEE-S-SS-SS-S---SS-SHHHHHHHHHHHHHHHHHHHHHHH-HHHHHHHT----HHHHHHHHHHHHHHHHHHHHHHSB-TTSPBPPGGG-HHHHHHHHHHHHHHHHHHHHHHHHHHHHHHHHHHHH----SS-HHHHHHHHHHHHHHHHHHHHHHHHHTT--TT--SS-EEEEEE-SSHHHHHHHHHHHHHHTTT--GGG-EEEEEE-TTTTHHHHHTTTS-TT-EEEEEEP-TTSTTTHHHHHHHHHHHHHHHH--BTTB--EEEEEESSSSEEPPP-SPPBHHHHHHHHHTT---------------------------------------------------TTHHHHHHHHHHHGGGS---GGGGSS----HHHHHHHHHHHHHHHHHHHHHHS-SS-SSHHHHHHHHHHHHHHHHHHHHHHHHH-TT-SSEEEHHHHHHHHHHH-TT--HHHHHHHHHHH-TT-SSEEEHHHHHHHHHS-HHHHHHHH----B-TTS-B-PPPP--SSBTHHHHHHS-TTS-HHHHGGGGHHHHHHIIIIIIHHHHHHHHHHHHHHHHHHHHHHHHHHTTTTT---TT--TTSSTTTTT--SS--TTHHHHHHHHHHHHHHHHHHHHHHHHHHHHHHHHTT----------------

Solvent-accessible surface area (backbone atoms only — not comparable to full-atom values): 122038 Å² total; per-residue (Å²): 88,66,54,62,65,49,68,46,70,44,31,39,51,52,63,88,40,63,38,24,45,67,45,48,55,57,31,46,28,55,59,67,72,41,77,56,80,53,59,57,85,62,76,74,85,73,80,79,72,40,50,28,58,14,45,49,47,19,61,69,53,66,48,54,54,97,70,51,68,76,47,80,81,67,75,56,59,52,73,68,49,32,40,58,53,22,50,53,52,50,51,44,51,52,50,48,34,62,74,67,68,54,87,51,73,60,64,39,57,69,28,71,66,48,43,51,50,51,42,51,54,41,46,66,62,48,47,63,51,65,75,47,88,80,50,76,71,56,62,60,42,57,88,67,41,45,79,57,92,89,79,40,55,41,66,54,43,48,44,41,20,52,48,42,37,59,47,40,32,68,62,55,50,53,47,55,47,58,72,35,43,41,43,21,33,23,39,45,44,47,62,91,55,92,60,56,68,42,39,34,36,36,10,27,53,24,53,32,34,38,19,42,29,49,70,73,74,42,78,33,58,34,67,40,49,66,50,37,40,49,67,71,70,54,75,61,83,76,56,61,50,74,61,66,84,81,68,70,60,89,81,53,56,29,34,30,42,68,45,45,17,74,81,48,34,75,48,75,48,66,76,48,57,97,88,57,90,68,80,88,57,35,66,91,57,57,83,54,89,80,66,36,77,57,71,100,57,68,46,71,46,73,74,56,54,73,57,45,41,63,52,56,97,27,93,67,49,76,70,74,73,76,89,60,94,52,46,50,60,52,35,51,40,41,37,24,26,54,53,49,50,55,55,53,39,63,76,42,96,31,72,66,44,54,53,46,51,53,49,50,51,53,52,50,52,54,48,48,32,49,74,71,56,76,48,78,90,55,73,30,46,38,51,36,40,33,32,8,57,69,68,35,26,38,49,41,34,37,52,40,16,53,48,27,54,32,18,32,45,43,40,61,47,59,46,52,21,38,56,51,34,26,49,62,20,37,89,53,38,20,70,51,56,57,41,48,62,40,76,85,31,48,42,60,74,57,25,39,34,38,40,34,32,52,44,41,46,37,44,31,49,55,40,39,61,60,40,46,54,43,44,21,86,50,71,45,73,48,55,65,51,83,61,75,35,50,40,84,66,80,35,66,36,58,50,34,58,56,54,47,49,53,51,50,50,51,52,54,49,51,50,52,51,50,55,36,68,72,34,65,67,45,29,59,66,21,45,54,69,67,48,56,62,44,48,13,46,50,42,34,48,59,64,33,42,45,61,41,44,18,33,46,60,30,18,30,60,83,64,44,73,54,57,79,88,55,30,57,56,25,50,51,34,34,49,53,10,49,56,54,28,49,65,39,41,38,56,49,52,20,51,50,50,44,44,51,49,35,48,52,56,48,69,52,79,82,76,80,81,44,62,70,43,25,44,52,43,26,50,44,56,52,42,26,64,60,39,31,45,37,51,47,19,58,75,68,70,40,71,64,51,40,42,83,32,53,42,37,38,36,29,26,15,57,41,50,49,42,22,52,41,48,39,54,24,52,46,32,38,45,34,57,46,52,41,66,51,30,71,48,69,45,64,32,32,24,52,55,50,24,48,59,73,34,37,60,70,34,21,35,44,20,37,34,42,32,49,40,54,48,29,76,38,71,47,29,14,47,42,24,35,18,34,51,46,22,53,51,56,33,44,64,30,42,39,89,84,17,39,32,50,74,47,47,39,20,52,61,64,77,49,58,48,75,81,61,63,67,45,45,45,57,43,49,52,53,36,54,71,70,65,48,83,73,78,73,81,73,80,73,86,74,82,88,71,78,73,74,77,72,81,77,82,79,82,73,90,77,90,81,86,78,85,77,83,82,82,84,83,86,80,85,97,86,84,70,45,78,59,74,60,83,55,80,46,58,57,56,50,46,51,46,42,62,71,47,55,75,59,76,72,71,71,78,74,65,67,79,68,70,62,53,43,59,43,43,46,33,51,51,52,50,48,52,51,51,26,50,48,49,40,39,53,76,46,81,73,87,52,89,46,76,52,52,60,35,41,54,46,33,44,56,44,40,29,30,47,55,32,40,52,44,43,54,69,27,23,73,85,67,74,71,37,31,41,66,71,32,41,47,57,36,46,38,72,75,46,66,86,61,54,72,68,55,44,52,52,48,47,58,60,28,23,79,83,66,74,73,35,28,39,60,68,34,42,19,55,51,52,48,38,55,70,68,64,53,60,59,48,66,62,72,66,42,46,43,97,83,62,46,80,37,76,56,52,52,83,59,83,29,47,50,54,68,53,54,72,67,40,54,96,48,52,32,69,61,65,58,36,58,74,45,31,64,44,52,50,47,40,45,66,62,47,54,39,50,52,49,40,53,44,49,49,49,15,46,48,35,19,44,48,54,54,49,52,48,41,18,64,77,51,76,58,72,55,61,72,56,47,43,39,52,55,42,77,48,92,39,52,67,29,60,50,33,48,70,54,50,38,24,49,66,34,28,56,51,43,36,50,50,46,52,35,50,50,49,48,48,50,49,47,50,52,46,50,50,48,45,36,62,68,66,62,58,65,71,78,68,80,75,75,78,79,79,79,76,81,80,128,77,66,56,62,66,48,67,45,70,44,32,39,51,50,63,88,39,61,37,23,46,68,46,47,54,57,31,46,28,55,59,67,72,42,78,52,80,56,68,55,80,68,69,82,71,75,79,81,75,39,49,27,57,15,43,48,47,19,61,70,53,66,47,55,54,97,70,51,67,77,48,80,81,67,75,56,60,51,73,68,50,31,41,58,53,22,49,52,52,50,51,46,49,51,50,48,34,62,73,66,67,54,88,50,72,60,63,38,58,70,28,72,66,51,44,49,48,49,40,50,52,41,47,65,61,50,49,62,52,64,76,48,89,78,50,76,72,54,63,60,42,57,89,66,40,44,78,59,90,89,78,41,57,41,67,55,43,47,46,42,20,52,48,44,39,58,49,46,33,67,62,54,51,52,48,56,46,58,72,35,44,40,41,21,34,23,38,46,44,45,63,91,56,93,60,54,66,42,38,33,36,35,11,27,55,24,53,32,33,38,20,43,28,50,71,71,75,43,76,32,58,32,65,37,47,65,50,37,39,48,66,70,70,55,75,62,83,76,60,62,52,73,59,66,84,80,70,71,58,89,80,54,56,30,32,29,41,67,44,45,17,73,82,47,33,75,48,75,48,67,75,45,57,96,88,58,88,67,80,90,58,34,65,92,58,59,82,54,88,79,66,37,80,56,72,98,58,66,46,72,47,72,74,56,55,73,56,45,42,61,52,54,96,28,92,65,48,76,69,74,73,75,90,59,94,50,48,51,62,53,35,52,41,39,37,25,26,53,51,49,50,54,55,51,37,62,75,41,96,30,72,66,44,53,54,47,52,53,49,48,51,54,50,51,53,54,48,49,32,48,72,73,55,76,47,77,89,55,72,30,46,38,52,35,40,33,32,8,59,68,68,35,26,39,50,40,34,38,53,38,15,53,49,26,54,31,20,33,44,46,41,63,49,59,48,50,21,37,55,51,33,26,48,63,19,35,89,55,39,21,71,48,56,57,42,49,63,40,77,85,30,47,41,60,76,58,24,41,34,38,39,34,32,53,45,41,45,38,45,33,51,55,40,38,61,59,41,46,54,44,44,20,87,50,72,46,72,48,55,68,47,84,58,66,39,45,41,83,69,79,34,66,36,57,50,35,60,56,54,48,50,53,52,51,49,49,52,53,50,52,50,52,51,51,58,36,66,72,35,62,69,44,28,59,66,21,46,54,68,66,46,52,61,44,48,14,46,50,41,33,49,58,63,33,42,45,61,41,44,18,34,47,60,31,18,30,59,84,65,43,73,54,57,77,88,54,31,56,56,26,50,50,34,34,49,54,10,50,55,53,28,48,65,38,40,38,54,50,52,20,52,51,50,45,43,52,49,34,48,50,56,48,67,52,80,83,77,78,80,46,63,70,44,26,44,53,44,26,50,44,56,52,42,26,65,61,40,32,45,36,53,48,21,57,74,69,70,40,71,65,53,41,43,84,34,52,42,38,38,36,31,28,15,57,43,52,49,42,21,53,41,47,41,53,26,50,48,33,38,46,34,58,46,51,38,67,50,31,74,46,71,46,65,31,31,24,52,56,49,24,50,62,71,36,37,58,67,33,24,32,45,21,34,35,42,32,50,39,53,48,30,75,39,72,47,29,14,46,43,23,34,19,34,51,46,24,53,49,56,32,44,65,33,43,40,90,84,17,38,31,49,73,47,47,39,19,52,61,62,78,48,56,49,73,79,62,61,66,45,45,46,56,43,49,51,52,36,53,73,70,66,49,84,74,77,74,82,74,80,74,88,76,92,74,85,80,80,74,76,73,80,79,81,80,82,75,89,74,86,79,78,74,82,81,76,76,80,83,89,85,82,86,90,89,85,74,38,81,59,79,59,82,54,81,45,58,58,55,51,48,51,45,42,62,71,46,54,78,58,78,72,70,71,76,73,67,67,79,69,70,64,52,43,59,45,42,45,33,51,50,51,52,47,50,53,50,26,52,49,48,42,40,51,77,48,83,72,88,52,89,46,76,52,51,58,34,41,53,43,34,44,55,46,38,30,32,47,54,33,41,51,46,43,52,68,27,22,72,85,67,75,72,38,30,41,66,69,33,42,47,56,37,46,36,71,77,46,65,86,61,52,72,68,55,45,50,50,48,47,57,56,28,23,79,84,68,74,74,36,28,39,63,69,32,44,21,56,53,55,51,37,54,71,71,60,50,61,56,48,67,62,72,66,41,46,42,98,84,62,44,80,36,77,56,52,53,85,58,83,29,47,51,53,68,54,54,72,67,41,54,98,48,52,31,68,62,65,58,38,60,75,45,31,64,44,52,51,48,41,43,66,63,48,55,38,49,52,48,39,53,44,47,50,50,17,47,47,36,20,43,48,56,54,51,50,47,40,17,65,78,50,74,57,72,54,61,72,57,48,43,41,51,55,48,76,43,89,37,51,68,28,58,52,33,48,71,53,50,38,24,51,66,34,30,57,51,42,37,49,50,46,54,39,50,50,49,47,48,49,50,47,52,51,44,52,51,48,44,37,63,67,66,61,59,65,71,78,69,81,74,76,78,80,78,80,75,83,80,130

InterPro domains:
  IPR002048 EF-hand domain [PF13499] (900-959)
  IPR002048 EF-hand domain [PS50222] (894-929)
  IPR002048 EF-hand domain [PS50222] (930-965)
  IPR002048 EF-hand domain [SM00054] (898-926)
  IPR002048 EF-hand domain [SM00054] (934-962)
  IPR002048 EF-hand domain [cd00051] (898-960)
  IPR011992 EF-hand domain pair [SSF47473] (897-962)
  IPR018247 EF-Hand 1, calcium-binding site [PS00018] (907-919)
  IPR018247 EF-Hand 1, calcium-binding site [PS00018] (943-955)